Protein AF-0000000074859885 (afdb_homodimer)

Structure (mmCIF, N/CA/C/O backbone):
data_AF-0000000074859885-model_v1
#
loop_
_entity.id
_entity.type
_entity.pdbx_description
1 polymer 'Uncharacterized protein LOC101857428'
#
loop_
_atom_site.group_PDB
_atom_site.id
_atom_site.type_symbol
_atom_site.label_atom_id
_atom_site.label_alt_id
_atom_site.label_comp_id
_atom_site.label_asym_id
_atom_site.label_entity_id
_atom_site.label_seq_id
_atom_site.pdbx_PDB_ins_code
_atom_site.Cartn_x
_atom_site.Cartn_y
_atom_site.Cartn_z
_atom_site.occupancy
_atom_site.B_iso_or_equiv
_atom_site.auth_seq_id
_atom_site.auth_comp_id
_atom_site.auth_asym_id
_atom_site.auth_atom_id
_atom_site.pdbx_PDB_model_num
ATOM 1 N N . MET A 1 1 ? 42.969 -109.812 -16.359 1 20.34 1 MET A N 1
ATOM 2 C CA . MET A 1 1 ? 43.188 -108.938 -17.5 1 20.34 1 MET A CA 1
ATOM 3 C C . MET A 1 1 ? 41.906 -108.625 -18.219 1 20.34 1 MET A C 1
ATOM 5 O O . MET A 1 1 ? 41.844 -107.75 -19.078 1 20.34 1 MET A O 1
ATOM 9 N N . HIS A 1 2 ? 40.969 -109.438 -18.234 1 25.45 2 HIS A N 1
ATOM 10 C CA . HIS A 1 2 ? 40.062 -109.312 -19.359 1 25.45 2 HIS A CA 1
ATOM 11 C C . HIS A 1 2 ? 39.344 -107.938 -19.312 1 25.45 2 HIS A C 1
ATOM 13 O O . HIS A 1 2 ? 39 -107.438 -18.234 1 25.45 2 HIS A O 1
ATOM 19 N N . LYS A 1 3 ? 39.375 -107.25 -20.531 1 27.19 3 LYS A N 1
ATOM 20 C CA . LYS A 1 3 ? 39.219 -106.062 -21.344 1 27.19 3 LYS A CA 1
ATOM 21 C C . LYS A 1 3 ? 37.781 -105.688 -21.562 1 27.19 3 LYS A C 1
ATOM 23 O O . LYS A 1 3 ? 37.156 -106.125 -22.562 1 27.19 3 LYS A O 1
ATOM 28 N N . SER A 1 4 ? 36.875 -106 -20.719 1 27.2 4 SER A N 1
ATOM 29 C CA . SER A 1 4 ? 35.5 -105.625 -21.031 1 27.2 4 SER A CA 1
ATOM 30 C C . SER A 1 4 ? 35.344 -104.188 -21.391 1 27.2 4 SER A C 1
ATOM 32 O O . SER A 1 4 ? 35.719 -103.312 -20.609 1 27.2 4 SER A O 1
ATOM 34 N N . ARG A 1 5 ? 35.312 -103.875 -22.797 1 27.33 5 ARG A N 1
ATOM 35 C CA . ARG A 1 5 ? 35.281 -102.75 -23.688 1 27.33 5 ARG A CA 1
ATOM 36 C C . ARG A 1 5 ? 34 -101.938 -23.453 1 27.33 5 ARG A C 1
ATOM 38 O O . ARG A 1 5 ? 32.906 -102.375 -23.734 1 27.33 5 ARG A O 1
ATOM 45 N N . LEU A 1 6 ? 33.844 -101.312 -22.297 1 24.72 6 LEU A N 1
ATOM 46 C CA . LEU A 1 6 ? 32.812 -100.312 -21.984 1 24.72 6 LEU A CA 1
ATOM 47 C C . LEU A 1 6 ? 32.75 -99.25 -23.047 1 24.72 6 LEU A C 1
ATOM 49 O O . LEU A 1 6 ? 33.719 -98.5 -23.234 1 24.72 6 LEU A O 1
ATOM 53 N N . ILE A 1 7 ? 32.156 -99.562 -24.281 1 24.2 7 ILE A N 1
ATOM 54 C CA . ILE A 1 7 ? 32 -98.688 -25.438 1 24.2 7 ILE A CA 1
ATOM 55 C C . ILE A 1 7 ? 31.203 -97.438 -25.031 1 24.2 7 ILE A C 1
ATOM 57 O O . ILE A 1 7 ? 30.062 -97.562 -24.609 1 24.2 7 ILE A O 1
ATOM 61 N N . CYS A 1 8 ? 31.844 -96.5 -24.406 1 22.31 8 CYS A N 1
ATOM 62 C CA . CYS A 1 8 ? 31.453 -95.125 -24.094 1 22.31 8 CYS A CA 1
ATOM 63 C C . CYS A 1 8 ? 30.891 -94.375 -25.312 1 22.31 8 CYS A C 1
ATOM 65 O O . CYS A 1 8 ? 31.625 -94 -26.234 1 22.31 8 CYS A O 1
ATOM 67 N N . LEU A 1 9 ? 29.797 -94.938 -25.875 1 23.25 9 LEU A N 1
ATOM 68 C CA . LEU A 1 9 ? 29.188 -94.25 -27.016 1 23.25 9 LEU A CA 1
ATOM 69 C C . LEU A 1 9 ? 28.969 -92.75 -26.688 1 23.25 9 LEU A C 1
ATOM 71 O O . LEU A 1 9 ? 28.203 -92.438 -25.797 1 23.25 9 LEU A O 1
ATOM 75 N N . LEU A 1 10 ? 30.047 -92 -26.75 1 23.11 10 LEU A N 1
ATOM 76 C CA . LEU A 1 10 ? 30.094 -90.5 -26.812 1 23.11 10 LEU A CA 1
ATOM 77 C C . LEU A 1 10 ? 29.109 -90 -27.844 1 23.11 10 LEU A C 1
ATOM 79 O O . LEU A 1 10 ? 29.297 -90.188 -29.047 1 23.11 10 LEU A O 1
ATOM 83 N N . VAL A 1 11 ? 27.812 -90.062 -27.625 1 24.11 11 VAL A N 1
ATOM 84 C CA . VAL A 1 11 ? 26.844 -89.438 -28.453 1 24.11 11 VAL A CA 1
ATOM 85 C C . VAL A 1 11 ? 27.203 -87.938 -28.594 1 24.11 11 VAL A C 1
ATOM 87 O O . VAL A 1 11 ? 27.234 -87.188 -27.609 1 24.11 11 VAL A O 1
ATOM 90 N N . VAL A 1 12 ? 28.203 -87.625 -29.422 1 24.06 12 VAL A N 1
ATOM 91 C CA . VAL A 1 12 ? 28.562 -86.312 -29.906 1 24.06 12 VAL A CA 1
ATOM 92 C C . VAL A 1 12 ? 27.312 -85.562 -30.359 1 24.06 12 VAL A C 1
ATOM 94 O O . VAL A 1 12 ? 26.609 -86 -31.281 1 24.06 12 VAL A O 1
ATOM 97 N N . CYS A 1 13 ? 26.547 -85 -29.453 1 24.84 13 CYS A N 1
ATOM 98 C CA . CYS A 1 13 ? 25.547 -84 -29.734 1 24.84 13 CYS A CA 1
ATOM 99 C C . CYS A 1 13 ? 26.062 -83 -30.75 1 24.84 13 CYS A C 1
ATOM 101 O O . CYS A 1 13 ? 27.016 -82.25 -30.453 1 24.84 13 CYS A O 1
ATOM 103 N N . LEU A 1 14 ? 26.234 -83.438 -32.031 1 25.7 14 LEU A N 1
ATOM 104 C CA . LEU A 1 14 ? 26.484 -82.5 -33.125 1 25.7 14 LEU A CA 1
ATOM 105 C C . LEU A 1 14 ? 25.594 -81.25 -33.031 1 25.7 14 LEU A C 1
ATOM 107 O O . LEU A 1 14 ? 24.375 -81.375 -33.156 1 25.7 14 LEU A O 1
ATOM 111 N N . ALA A 1 15 ? 25.875 -80.375 -32.156 1 29.42 15 ALA A N 1
ATOM 112 C CA . ALA A 1 15 ? 25.406 -79 -32.281 1 29.42 15 ALA A CA 1
ATOM 113 C C . ALA A 1 15 ? 25.547 -78.5 -33.719 1 29.42 15 ALA A C 1
ATOM 115 O O . ALA A 1 15 ? 26.656 -78.375 -34.219 1 29.42 15 ALA A O 1
ATOM 116 N N . ARG A 1 16 ? 24.75 -79.125 -34.656 1 29.98 16 ARG A N 1
ATOM 117 C CA . ARG A 1 16 ? 24.625 -78.562 -36 1 29.98 16 ARG A CA 1
ATOM 118 C C . ARG A 1 16 ? 24.531 -77.062 -35.969 1 29.98 16 ARG A C 1
ATOM 120 O O . ARG A 1 16 ? 23.609 -76.5 -35.344 1 29.98 16 ARG A O 1
ATOM 127 N N . SER A 1 17 ? 25.641 -76.438 -35.812 1 31.78 17 SER A N 1
ATOM 128 C CA . SER A 1 17 ? 25.734 -75.062 -36.281 1 31.78 17 SER A CA 1
ATOM 129 C C . SER A 1 17 ? 25.047 -74.938 -37.625 1 31.78 17 SER A C 1
ATOM 131 O O . SER A 1 17 ? 25.547 -75.375 -38.656 1 31.78 17 SER A O 1
ATOM 133 N N . VAL A 1 18 ? 23.828 -75.25 -37.844 1 31.33 18 VAL A N 1
ATOM 134 C CA . VAL A 1 18 ? 23.125 -74.875 -39.094 1 31.33 18 VAL A CA 1
ATOM 135 C C . VAL A 1 18 ? 23.484 -73.5 -39.531 1 31.33 18 VAL A C 1
ATOM 137 O O . VAL A 1 18 ? 23.016 -72.5 -38.938 1 31.33 18 VAL A O 1
ATOM 140 N N . ASN A 1 19 ? 24.75 -73.125 -39.719 1 35.88 19 ASN A N 1
ATOM 141 C CA . ASN A 1 19 ? 25 -72 -40.625 1 35.88 19 ASN A CA 1
ATOM 142 C C . ASN A 1 19 ? 24.203 -72.125 -41.906 1 35.88 19 ASN A C 1
ATOM 144 O O . ASN A 1 19 ? 24.656 -72.75 -42.875 1 35.88 19 ASN A O 1
ATOM 148 N N . GLY A 1 20 ? 23.016 -72.625 -42 1 39.41 20 GLY A N 1
ATOM 149 C CA . GLY A 1 20 ? 22.281 -72.688 -43.25 1 39.41 20 GLY A CA 1
ATOM 150 C C . GLY A 1 20 ? 22.406 -71.438 -44.094 1 39.41 20 GLY A C 1
ATOM 151 O O . GLY A 1 20 ? 22.469 -70.312 -43.562 1 39.41 20 GLY A O 1
ATOM 152 N N . ASP A 1 21 ? 23.016 -71.5 -45.281 1 48.06 21 ASP A N 1
ATOM 153 C CA . ASP A 1 21 ? 23.281 -70.562 -46.344 1 48.06 21 ASP A CA 1
ATOM 154 C C . ASP A 1 21 ? 22.047 -69.688 -46.625 1 48.06 21 ASP A C 1
ATOM 156 O O . ASP A 1 21 ? 21 -70.188 -47.031 1 48.06 21 ASP A O 1
ATOM 160 N N . PHE A 1 22 ? 21.828 -68.625 -45.875 1 62.81 22 PHE A N 1
ATOM 161 C CA . PHE A 1 22 ? 20.812 -67.625 -46.281 1 62.81 22 PHE A CA 1
ATOM 162 C C . PHE A 1 22 ? 20.953 -67.25 -47.75 1 62.81 22 PHE A C 1
ATOM 164 O O . PHE A 1 22 ? 22.031 -66.875 -48.188 1 62.81 22 PHE A O 1
ATOM 171 N N . THR A 1 23 ? 20.266 -67.938 -48.656 1 64.19 23 THR A N 1
ATOM 172 C CA . THR A 1 23 ? 20.203 -67.5 -50.031 1 64.19 23 THR A CA 1
ATOM 173 C C . THR A 1 23 ? 18.938 -66.688 -50.281 1 64.19 23 THR A C 1
ATOM 175 O O . THR A 1 23 ? 17.859 -67 -49.781 1 64.19 23 THR A O 1
ATOM 178 N N . CYS A 1 24 ? 19.062 -65.438 -50.438 1 68.12 24 CYS A N 1
ATOM 179 C CA . CYS A 1 24 ? 17.953 -64.562 -50.875 1 68.12 24 CYS A CA 1
ATOM 180 C C . CYS A 1 24 ? 17.938 -64.438 -52.375 1 68.12 24 CYS A C 1
ATOM 182 O O . CYS A 1 24 ? 18.844 -63.875 -52.969 1 68.12 24 CYS A O 1
ATOM 184 N N . ASP A 1 25 ? 17.484 -65.438 -53.156 1 56.5 25 ASP A N 1
ATOM 185 C CA . ASP A 1 25 ? 17.406 -65.312 -54.594 1 56.5 25 ASP A CA 1
ATOM 186 C C . ASP A 1 25 ? 16.297 -64.375 -55.031 1 56.5 25 ASP A C 1
ATOM 188 O O . ASP A 1 25 ? 15.305 -64.188 -54.312 1 56.5 25 ASP A O 1
ATOM 192 N N . ASN A 1 26 ? 16.594 -63.375 -55.938 1 51.69 26 ASN A N 1
ATOM 193 C CA . ASN A 1 26 ? 15.672 -62.406 -56.5 1 51.69 26 ASN A CA 1
ATOM 194 C C . ASN A 1 26 ? 14.258 -63 -56.625 1 51.69 26 ASN A C 1
ATOM 196 O O . ASN A 1 26 ? 14.062 -64 -57.281 1 51.69 26 ASN A O 1
ATOM 200 N N . PRO A 1 27 ? 13.492 -62.656 -55.688 1 51.19 27 PRO A N 1
ATOM 201 C CA . PRO A 1 27 ? 12.109 -63.156 -55.719 1 51.19 27 PRO A CA 1
ATOM 202 C C . PRO A 1 27 ? 11.508 -63.188 -57.094 1 51.19 27 PRO A C 1
ATOM 204 O O . PRO A 1 27 ? 11.953 -62.469 -58 1 51.19 27 PRO A O 1
ATOM 207 N N . ARG A 1 28 ? 10.562 -64.125 -57.438 1 55.44 28 ARG A N 1
ATOM 208 C CA . ARG A 1 28 ? 9.688 -64.25 -58.594 1 55.44 28 ARG A CA 1
ATOM 209 C C . ARG A 1 28 ? 8.992 -62.969 -58.938 1 55.44 28 ARG A C 1
ATOM 211 O O . ARG A 1 28 ? 8.766 -62.125 -58.031 1 55.44 28 ARG A O 1
ATOM 218 N N . THR A 1 29 ? 9.078 -62.531 -60.125 1 56.91 29 THR A N 1
ATOM 219 C CA . THR A 1 29 ? 8.297 -61.438 -60.719 1 56.91 29 THR A CA 1
ATOM 220 C C . THR A 1 29 ? 6.879 -61.438 -60.188 1 56.91 29 THR A C 1
ATOM 222 O O . THR A 1 29 ? 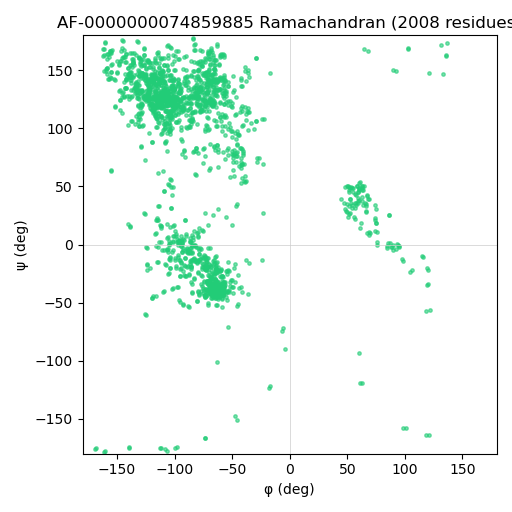6.215 -62.469 -60.125 1 56.91 29 THR A O 1
ATOM 225 N N . PRO A 1 30 ? 6.488 -60.312 -59.469 1 61.84 30 PRO A N 1
ATOM 226 C CA . PRO A 1 30 ? 5.094 -60.188 -59.031 1 61.84 30 PRO A CA 1
ATOM 227 C C . PRO A 1 30 ? 4.105 -60.719 -60.062 1 61.84 30 PRO A C 1
ATOM 229 O O . PRO A 1 30 ? 4.281 -60.5 -61.25 1 61.84 30 PRO A O 1
ATOM 232 N N . LYS A 1 31 ? 3.365 -61.844 -59.812 1 65.19 31 LYS A N 1
ATOM 233 C CA . LYS A 1 31 ? 2.322 -62.312 -60.719 1 65.19 31 LYS A CA 1
ATOM 234 C C . LYS A 1 31 ? 1.271 -61.219 -60.938 1 65.19 31 LYS A C 1
ATOM 236 O O . LYS A 1 31 ? 0.992 -60.438 -60.031 1 65.19 31 LYS A O 1
ATOM 241 N N . ALA A 1 32 ? 0.759 -61.062 -62.125 1 67.12 32 ALA A N 1
ATOM 242 C CA . ALA A 1 32 ? -0.289 -60.125 -62.5 1 67.12 32 ALA A CA 1
ATOM 243 C C . ALA A 1 32 ? -1.536 -60.312 -61.656 1 67.12 32 ALA A C 1
ATOM 245 O O . ALA A 1 32 ? -2.043 -61.438 -61.5 1 67.12 32 ALA A O 1
ATOM 246 N N . GLY A 1 33 ? -2.027 -59.344 -60.656 1 74.06 33 GLY A N 1
ATOM 247 C CA . GLY A 1 33 ? -3.221 -59.344 -59.812 1 74.06 33 GLY A CA 1
ATOM 248 C C . GLY A 1 33 ? -2.912 -59.438 -58.344 1 74.06 33 GLY A C 1
ATOM 249 O O . GLY A 1 33 ? -3.803 -59.25 -57.5 1 74.06 33 GLY A O 1
ATOM 250 N N . ASP A 1 34 ? -1.639 -59.719 -57.938 1 79.69 34 ASP A N 1
ATOM 251 C CA . ASP A 1 34 ? -1.276 -59.781 -56.531 1 79.69 34 ASP A CA 1
ATOM 252 C C . ASP A 1 34 ? -1.251 -58.406 -55.906 1 79.69 34 ASP A C 1
ATOM 254 O O . ASP A 1 34 ? -0.846 -57.438 -56.531 1 79.69 34 ASP A O 1
ATOM 258 N N . PRO A 1 35 ? -1.757 -58.312 -54.656 1 83.38 35 PRO A N 1
ATOM 259 C CA . PRO A 1 35 ? -1.749 -57 -54 1 83.38 35 PRO A CA 1
ATOM 260 C C . PRO A 1 35 ? -0.339 -56.531 -53.688 1 83.38 35 PRO A C 1
ATOM 262 O O . PRO A 1 35 ? 0.563 -57.312 -53.438 1 83.38 35 PRO A O 1
ATOM 265 N N . HIS A 1 36 ? -0.1 -55.219 -53.812 1 82.38 36 HIS A N 1
ATOM 266 C CA . HIS A 1 36 ? 1.165 -54.594 -53.469 1 82.38 36 HIS A CA 1
ATOM 267 C C . HIS A 1 36 ? 1.209 -54.25 -51.969 1 82.38 36 HIS A C 1
ATOM 269 O O . HIS A 1 36 ? 0.168 -54.188 -51.312 1 82.38 36 HIS A O 1
ATOM 275 N N . LEU A 1 37 ? 2.438 -54.125 -51.5 1 83.62 37 LEU A N 1
ATOM 276 C CA . LEU A 1 37 ? 2.635 -53.656 -50.156 1 83.62 37 LEU A CA 1
ATOM 277 C C . LEU A 1 37 ? 1.84 -52.375 -49.875 1 83.62 37 LEU A C 1
ATOM 279 O O . LEU A 1 37 ? 1.928 -51.438 -50.656 1 83.62 37 LEU A O 1
ATOM 283 N N . PRO A 1 38 ? 0.968 -52.531 -48.938 1 77.69 38 PRO A N 1
ATOM 284 C CA . PRO A 1 38 ? 0.117 -51.375 -48.688 1 77.69 38 PRO A CA 1
ATOM 285 C C . PRO A 1 38 ? 0.918 -50.125 -48.344 1 77.69 38 PRO A C 1
ATOM 287 O O . PRO A 1 38 ? 1.992 -50.219 -47.75 1 77.69 38 PRO A O 1
ATOM 290 N N . ALA A 1 39 ? 0.49 -49.062 -48.906 1 64.94 39 ALA A N 1
ATOM 291 C CA . ALA A 1 39 ? 1.001 -47.781 -48.438 1 64.94 39 ALA A CA 1
ATOM 292 C C . ALA A 1 39 ? 0.383 -47.375 -47.094 1 64.94 39 ALA A C 1
ATOM 294 O O . ALA A 1 39 ? -0.827 -47.531 -46.906 1 64.94 39 ALA A O 1
ATOM 295 N N . VAL A 1 40 ? 0.831 -48.156 -46.125 1 55.41 40 VAL A N 1
ATOM 296 C CA . VAL A 1 40 ? 0.167 -48.031 -44.812 1 55.41 40 VAL A CA 1
ATOM 297 C C . VAL A 1 40 ? -0.821 -46.875 -44.844 1 55.41 40 VAL A C 1
ATOM 299 O O . VAL A 1 40 ? -1.944 -46.969 -44.344 1 55.41 40 VAL A O 1
ATOM 302 N N . LEU A 1 41 ? -0.529 -45.406 -44.812 1 55.94 41 LEU A N 1
ATOM 303 C CA . LEU A 1 41 ? -1.479 -44.344 -44.469 1 55.94 41 LEU A CA 1
ATOM 304 C C . LEU A 1 41 ? -1.538 -43.281 -45.594 1 55.94 41 LEU A C 1
ATOM 306 O O . LEU A 1 41 ? -0.682 -42.406 -45.656 1 55.94 41 LEU A O 1
ATOM 310 N N . GLU A 1 42 ? -2.066 -43.562 -46.594 1 51.88 42 GLU A N 1
ATOM 311 C CA . GLU A 1 42 ? -2.127 -42.625 -47.719 1 51.88 42 GLU A CA 1
ATOM 312 C C . GLU A 1 42 ? -2.5 -41.219 -47.219 1 51.88 42 GLU A C 1
ATOM 314 O O . GLU A 1 42 ? -1.986 -40.219 -47.719 1 51.88 42 GLU A O 1
ATOM 319 N N . GLU A 1 43 ? -3.391 -41.094 -46.219 1 56.97 43 GLU A N 1
ATOM 320 C CA . GLU A 1 43 ? -3.926 -39.781 -45.938 1 56.97 43 GLU A CA 1
ATOM 321 C C . GLU A 1 43 ? -3.084 -39.031 -44.906 1 56.97 43 GLU A C 1
ATOM 323 O O . GLU A 1 43 ? -3.039 -37.812 -44.906 1 56.97 43 GLU A O 1
ATOM 328 N N . ASN A 1 44 ? -2.381 -39.812 -44 1 69.88 44 ASN A N 1
ATOM 329 C CA . ASN A 1 44 ? -1.559 -39.188 -43 1 69.88 44 ASN A CA 1
ATOM 330 C C . ASN A 1 44 ? -0.146 -39.75 -42.969 1 69.88 44 ASN A C 1
ATOM 332 O O . ASN A 1 44 ? 0.033 -40.969 -42.875 1 69.88 44 ASN A O 1
ATOM 336 N N . ASP A 1 45 ? 0.829 -39.156 -43.469 1 84.5 45 ASP A N 1
ATOM 337 C CA . ASP A 1 45 ? 2.215 -39.594 -43.594 1 84.5 45 ASP A CA 1
ATOM 338 C C . ASP A 1 45 ? 2.896 -39.594 -42.219 1 84.5 45 ASP A C 1
ATOM 340 O O . ASP A 1 45 ? 4.125 -39.562 -42.125 1 84.5 45 ASP A O 1
ATOM 344 N N . SER A 1 46 ? 2.059 -39.562 -41.094 1 90.69 46 SER A N 1
ATOM 345 C CA . SER A 1 46 ? 2.572 -39.625 -39.75 1 90.69 46 SER A CA 1
ATOM 346 C C . SER A 1 46 ? 2.088 -40.875 -39.031 1 90.69 46 SER A C 1
ATOM 348 O O . SER A 1 46 ? 1.11 -41.5 -39.438 1 90.69 46 SER A O 1
ATOM 350 N N . TYR A 1 47 ? 2.781 -41.344 -38 1 90.94 47 TYR A N 1
ATOM 351 C CA . TYR A 1 47 ? 2.307 -42.469 -37.188 1 90.94 47 TYR A CA 1
ATOM 352 C C . TYR A 1 47 ? 3.043 -42.531 -35.844 1 90.94 47 TYR A C 1
ATOM 354 O O . TYR A 1 47 ? 4.051 -41.844 -35.656 1 90.94 47 TYR A O 1
ATOM 362 N N . GLN A 1 48 ? 2.6 -43.281 -34.969 1 93.38 48 GLN A N 1
ATOM 363 C CA . GLN A 1 48 ? 3.252 -43.656 -33.719 1 93.38 48 GLN A CA 1
ATOM 364 C C . GLN A 1 48 ? 3.027 -45.156 -33.438 1 93.38 48 GLN A C 1
ATOM 366 O O . GLN A 1 48 ? 1.992 -45.719 -33.781 1 93.38 48 GLN A O 1
ATOM 371 N N . ALA A 1 49 ? 4.027 -45.781 -32.875 1 93.38 49 ALA A N 1
ATOM 372 C CA . ALA A 1 49 ? 3.93 -47.219 -32.562 1 93.38 49 ALA A CA 1
ATOM 373 C C . ALA A 1 49 ? 4.949 -47.594 -31.5 1 93.38 49 ALA A C 1
ATOM 375 O O . ALA A 1 49 ? 5.965 -46.938 -31.312 1 93.38 49 ALA A O 1
ATOM 376 N N . HIS A 1 50 ? 4.535 -48.562 -30.828 1 94.88 50 HIS A N 1
ATOM 377 C CA . HIS A 1 50 ? 5.508 -49.281 -30 1 94.88 50 HIS A CA 1
ATOM 378 C C . HIS A 1 50 ? 6.098 -50.469 -30.75 1 94.88 50 HIS A C 1
ATOM 380 O O . HIS A 1 50 ? 5.355 -51.312 -31.266 1 94.88 50 HIS A O 1
ATOM 386 N N . VAL A 1 51 ? 7.426 -50.562 -30.828 1 95.12 51 VAL A N 1
ATOM 387 C CA . VAL A 1 51 ? 8.078 -51.625 -31.594 1 95.12 51 VAL A CA 1
ATOM 388 C C . VAL A 1 51 ? 8.914 -52.5 -30.656 1 95.12 51 VAL A C 1
ATOM 390 O O . VAL A 1 51 ? 9.82 -52 -29.984 1 95.12 51 VAL A O 1
ATOM 393 N N . GLU A 1 52 ? 8.523 -53.719 -30.609 1 95.31 52 GLU A N 1
ATOM 394 C CA . GLU A 1 52 ? 9.383 -54.688 -29.938 1 95.31 52 GLU A CA 1
ATOM 395 C C . GLU A 1 52 ? 10.391 -55.281 -30.922 1 95.31 52 GLU A C 1
ATOM 397 O O . GLU A 1 52 ? 10.016 -55.844 -31.953 1 95.31 52 GLU A O 1
ATOM 402 N N . VAL A 1 53 ? 11.633 -55.125 -30.609 1 93.38 53 VAL A N 1
ATOM 403 C CA . VAL A 1 53 ? 12.703 -55.625 -31.469 1 93.38 53 VAL A CA 1
ATOM 404 C C . VAL A 1 53 ? 13.359 -56.844 -30.812 1 93.38 53 VAL A C 1
ATOM 406 O O . VAL A 1 53 ? 13.945 -56.75 -29.734 1 93.38 53 VAL A O 1
ATOM 409 N N . ASN A 1 54 ? 13.195 -57.938 -31.453 1 93.88 54 ASN A N 1
ATOM 410 C CA . ASN A 1 54 ? 13.852 -59.156 -30.984 1 93.88 54 ASN A CA 1
ATOM 411 C C . ASN A 1 54 ? 15.016 -59.562 -31.891 1 93.88 54 ASN A C 1
ATOM 413 O O . ASN A 1 54 ? 14.812 -59.906 -33.062 1 93.88 54 ASN A O 1
ATOM 417 N N . LEU A 1 55 ? 16.156 -59.5 -31.328 1 90.75 55 LEU A N 1
ATOM 418 C CA . LEU A 1 55 ? 17.391 -59.906 -32 1 90.75 55 LEU A CA 1
ATOM 419 C C . LEU A 1 55 ? 17.75 -61.344 -31.688 1 90.75 55 LEU A C 1
ATOM 421 O O . LEU A 1 55 ? 18.531 -61.594 -30.766 1 90.75 55 LEU A O 1
ATOM 425 N N . MET A 1 56 ? 17.281 -62.219 -32.5 1 89.12 56 MET A N 1
ATOM 426 C CA . MET A 1 56 ? 17.375 -63.625 -32.219 1 89.12 56 MET A CA 1
ATOM 427 C C . MET A 1 56 ? 18.844 -64.062 -32.156 1 89.12 56 MET A C 1
ATOM 429 O O . MET A 1 56 ? 19.203 -64.938 -31.344 1 89.12 56 MET A O 1
ATOM 433 N N . ASP A 1 57 ? 19.656 -63.406 -33 1 84.56 57 ASP A N 1
ATOM 434 C CA . ASP A 1 57 ? 21.062 -63.781 -33.031 1 84.56 57 ASP A CA 1
ATOM 435 C C . ASP A 1 57 ? 21.797 -63.312 -31.781 1 84.56 57 ASP A C 1
ATOM 437 O O . ASP A 1 57 ? 22.891 -63.781 -31.484 1 84.56 57 ASP A O 1
ATOM 441 N N . GLN A 1 58 ? 21.25 -62.469 -31.047 1 86.62 58 GLN A N 1
ATOM 442 C CA . GLN A 1 58 ? 21.891 -61.906 -29.844 1 86.62 58 GLN A CA 1
ATOM 443 C C . GLN A 1 58 ? 21.125 -62.281 -28.594 1 86.62 58 GLN A C 1
ATOM 445 O O . GLN A 1 58 ? 21.516 -61.938 -27.484 1 86.62 58 GLN A O 1
ATOM 450 N N . ASN A 1 59 ? 20.031 -63 -28.688 1 88.19 59 ASN A N 1
ATOM 451 C CA . ASN A 1 59 ? 19.172 -63.375 -27.562 1 88.19 59 ASN A CA 1
ATOM 452 C C . ASN A 1 59 ? 18.797 -62.156 -26.719 1 88.19 59 ASN A C 1
ATOM 454 O O . ASN A 1 59 ? 18.984 -62.156 -25.5 1 88.19 59 ASN A O 1
ATOM 458 N N . ARG A 1 60 ? 18.328 -61.188 -27.516 1 89.56 60 ARG A N 1
ATOM 459 C CA . ARG A 1 60 ? 18.031 -59.938 -26.844 1 89.56 60 ARG A CA 1
ATOM 460 C C . ARG A 1 60 ? 16.766 -59.281 -27.422 1 89.56 60 ARG A C 1
ATOM 462 O O . ARG A 1 60 ? 16.5 -59.375 -28.609 1 89.56 60 ARG A O 1
ATOM 469 N N . THR A 1 61 ? 16.031 -58.688 -26.453 1 91.06 61 THR A N 1
ATOM 470 C CA . THR A 1 61 ? 14.852 -57.906 -26.828 1 91.06 61 THR A CA 1
ATOM 471 C C . THR A 1 61 ? 15.055 -56.438 -26.484 1 91.06 61 THR A C 1
ATOM 473 O O . THR A 1 61 ? 15.555 -56.094 -25.406 1 91.06 61 THR A O 1
ATOM 476 N N . MET A 1 62 ? 14.742 -55.531 -27.438 1 91.56 62 MET A N 1
ATOM 477 C CA . MET A 1 62 ? 14.703 -54.094 -27.234 1 91.56 62 MET A CA 1
ATOM 478 C C . MET A 1 62 ? 13.305 -53.531 -27.5 1 91.56 62 MET A C 1
ATOM 480 O O . MET A 1 62 ? 12.594 -54.031 -28.375 1 91.56 62 MET A O 1
ATOM 484 N N . GLU A 1 63 ? 12.945 -52.625 -26.703 1 94.25 63 GLU A N 1
ATOM 485 C CA . GLU A 1 63 ? 11.672 -51.938 -26.906 1 94.25 63 GLU A CA 1
ATOM 486 C C . GLU A 1 63 ? 11.891 -50.5 -27.391 1 94.25 63 GLU A C 1
ATOM 488 O O . GLU A 1 63 ? 12.789 -49.812 -26.906 1 94.25 63 GLU A O 1
ATOM 493 N N . ILE A 1 64 ? 11.094 -50.062 -28.375 1 94.62 64 ILE A N 1
ATOM 494 C CA . ILE A 1 64 ? 11.25 -48.719 -28.953 1 94.62 64 ILE A CA 1
ATOM 495 C C . ILE A 1 64 ? 9.875 -48.094 -29.141 1 94.62 64 ILE A C 1
ATOM 497 O O . ILE A 1 64 ? 8.969 -48.688 -29.703 1 94.62 64 ILE A O 1
ATOM 501 N N . ASP A 1 65 ? 9.711 -46.875 -28.609 1 94.88 65 ASP A N 1
ATOM 502 C CA . ASP A 1 65 ? 8.602 -46.031 -29.047 1 94.88 65 ASP A CA 1
ATOM 503 C C . ASP A 1 65 ? 8.992 -45.156 -30.234 1 94.88 65 ASP A C 1
ATOM 505 O O . ASP A 1 65 ? 9.969 -44.406 -30.156 1 94.88 65 ASP A O 1
ATOM 509 N N . GLU A 1 66 ? 8.281 -45.281 -31.266 1 94.88 66 GLU A N 1
ATOM 510 C CA . GLU A 1 66 ? 8.617 -44.594 -32.5 1 94.88 66 GLU A CA 1
ATOM 511 C C . GLU A 1 66 ? 7.516 -43.625 -32.906 1 94.88 66 GLU A C 1
ATOM 513 O O . GLU A 1 66 ? 6.336 -43.969 -32.938 1 94.88 66 GLU A O 1
ATOM 518 N N . TYR A 1 67 ? 7.953 -42.344 -33.156 1 95.44 67 TYR A N 1
ATOM 519 C CA . TYR A 1 67 ? 7.047 -41.312 -33.594 1 95.44 67 TYR A CA 1
ATOM 520 C C . TYR A 1 67 ? 7.543 -40.656 -34.875 1 95.44 67 TYR A C 1
ATOM 522 O O . TYR A 1 67 ? 8.711 -40.281 -35 1 95.44 67 TYR A O 1
ATOM 530 N N . LEU A 1 68 ? 6.766 -40.625 -35.875 1 93.5 68 LEU A N 1
ATOM 531 C CA . LEU A 1 68 ? 7.035 -39.938 -37.125 1 93.5 68 LEU A CA 1
ATOM 532 C C . LEU A 1 68 ? 5.98 -38.844 -37.406 1 93.5 68 LEU A C 1
ATOM 534 O O . LEU A 1 68 ? 4.797 -39.156 -37.531 1 93.5 68 LEU A O 1
ATOM 538 N N . ASP A 1 69 ? 6.398 -37.656 -37.375 1 93.31 69 ASP A N 1
ATOM 539 C CA . ASP A 1 69 ? 5.539 -36.5 -37.656 1 93.31 69 ASP A CA 1
ATOM 540 C C . ASP A 1 69 ? 5.918 -35.875 -39 1 93.31 69 ASP A C 1
ATOM 542 O O . ASP A 1 69 ? 6.848 -35.062 -39.062 1 93.31 69 ASP A O 1
ATOM 546 N N . TYR A 1 70 ? 5.203 -36.188 -39.938 1 91.06 70 TYR A N 1
ATOM 547 C CA . TYR A 1 70 ? 5.52 -35.719 -41.312 1 91.06 70 TYR A CA 1
ATOM 548 C C . TYR A 1 70 ? 5.219 -34.25 -41.469 1 91.06 70 TYR A C 1
ATOM 550 O O . TYR A 1 70 ? 5.98 -33.5 -42.094 1 91.06 70 TYR 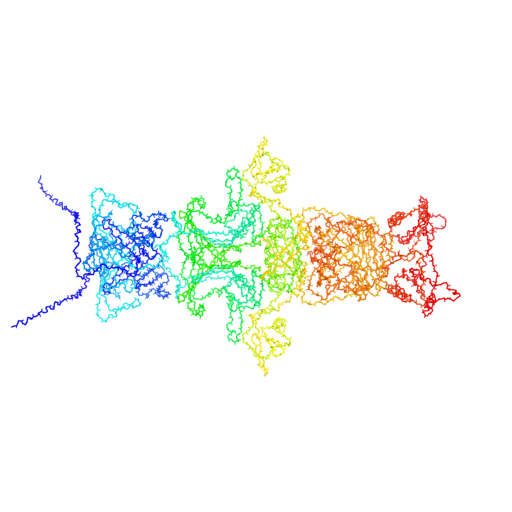A O 1
ATOM 558 N N . ASP A 1 71 ? 4.184 -33.781 -40.906 1 88.31 71 ASP A N 1
ATOM 559 C CA . ASP A 1 71 ? 3.719 -32.406 -41.094 1 88.31 71 ASP A CA 1
ATOM 560 C C . ASP A 1 71 ? 4.66 -31.406 -40.438 1 88.31 71 ASP A C 1
ATOM 562 O O . ASP A 1 71 ? 4.984 -30.359 -41 1 88.31 71 ASP A O 1
ATOM 566 N N . ASP A 1 72 ? 5.137 -31.766 -39.25 1 89.69 72 ASP A N 1
ATOM 567 C CA . ASP A 1 72 ? 6.023 -30.859 -38.562 1 89.69 72 ASP A CA 1
ATOM 568 C C . ASP A 1 72 ? 7.488 -31.219 -38.781 1 89.69 72 ASP A C 1
ATOM 570 O O . ASP A 1 72 ? 8.383 -30.641 -38.156 1 89.69 72 ASP A O 1
ATOM 574 N N . ASN A 1 73 ? 7.754 -32.219 -39.562 1 91.5 73 ASN A N 1
ATOM 575 C CA . ASN A 1 73 ? 9.078 -32.562 -40.062 1 91.5 73 ASN A CA 1
ATOM 576 C C . ASN A 1 73 ? 10.016 -32.969 -38.906 1 91.5 73 ASN A C 1
ATOM 578 O O . ASN A 1 73 ? 11.109 -32.406 -38.781 1 91.5 73 ASN A O 1
ATOM 582 N N . GLN A 1 74 ? 9.5 -33.875 -38.094 1 93.19 74 GLN A N 1
ATOM 583 C CA . GLN A 1 74 ? 10.289 -34.344 -36.969 1 93.19 74 GLN A CA 1
ATOM 584 C C . GLN A 1 74 ? 10.023 -35.812 -36.656 1 93.19 74 GLN A C 1
ATOM 586 O O . GLN A 1 74 ? 9.039 -36.375 -37.156 1 93.19 74 GLN A O 1
ATOM 591 N N . GLY A 1 75 ? 10.938 -36.438 -35.938 1 94 75 GLY A N 1
ATOM 592 C CA . GLY A 1 75 ? 10.844 -37.844 -35.531 1 94 75 GLY A CA 1
ATOM 593 C C . GLY A 1 75 ? 11.383 -38.062 -34.125 1 94 75 GLY A C 1
ATOM 594 O O . GLY A 1 75 ? 12.141 -37.25 -33.594 1 94 75 GLY A O 1
ATOM 595 N N . LEU A 1 76 ? 10.953 -39.094 -33.5 1 95.88 76 LEU A N 1
ATOM 596 C CA . LEU A 1 76 ? 11.391 -39.438 -32.156 1 95.88 76 LEU A CA 1
ATOM 597 C C . LEU A 1 76 ? 11.516 -40.938 -32 1 95.88 76 LEU A C 1
ATOM 599 O O . LEU A 1 76 ? 10.656 -41.688 -32.438 1 95.88 76 LEU A O 1
ATOM 603 N N . LEU A 1 77 ? 12.586 -41.344 -31.406 1 94.81 77 LEU A N 1
ATOM 604 C CA . LEU A 1 77 ? 12.797 -42.719 -30.953 1 94.81 77 LEU A CA 1
ATOM 605 C C . LEU A 1 77 ? 13.102 -42.75 -29.469 1 94.81 77 LEU A C 1
ATOM 607 O O . LEU A 1 77 ? 14 -42.062 -28.984 1 94.81 77 LEU A O 1
ATOM 611 N N . VAL A 1 78 ? 12.352 -43.5 -28.797 1 94.88 78 VAL A N 1
ATOM 612 C CA . VAL A 1 78 ? 12.641 -43.719 -27.375 1 94.88 78 VAL A CA 1
ATOM 613 C C . VAL A 1 78 ? 13.039 -45.188 -27.172 1 94.88 78 VAL A C 1
ATOM 615 O O . VAL A 1 78 ? 12.242 -46.094 -27.406 1 94.88 78 VAL A O 1
ATOM 618 N N . PHE A 1 79 ? 14.203 -45.406 -26.641 1 92.75 79 PHE A N 1
ATOM 619 C CA . PHE A 1 79 ? 14.742 -46.75 -26.422 1 92.75 79 PHE A CA 1
ATOM 620 C C . PHE A 1 79 ? 14.594 -47.156 -24.969 1 92.75 79 PHE A C 1
ATOM 622 O O . PHE A 1 79 ? 14.805 -46.375 -24.062 1 92.75 79 PHE A O 1
ATOM 629 N N . TYR A 1 80 ? 14.125 -48.344 -24.844 1 90.25 80 TYR A N 1
ATOM 630 C CA . TYR A 1 80 ? 14.125 -48.969 -23.516 1 90.25 80 TYR A CA 1
ATOM 631 C C . TYR A 1 80 ? 15.055 -50.156 -23.484 1 90.25 80 TYR A C 1
ATOM 633 O O . TYR A 1 80 ? 14.812 -51.156 -24.172 1 90.25 80 TYR A O 1
ATOM 641 N N . GLU A 1 81 ? 16.109 -50 -22.719 1 82.69 81 GLU A N 1
ATOM 642 C CA . GLU A 1 81 ? 17.094 -51.094 -22.609 1 82.69 81 GLU A CA 1
ATOM 643 C C . GLU A 1 81 ? 17.672 -51.188 -21.203 1 82.69 81 GLU A C 1
ATOM 645 O O . GLU A 1 81 ? 18.125 -50.188 -20.641 1 82.69 81 GLU A O 1
ATOM 650 N N . ASN A 1 82 ? 17.609 -52.344 -20.625 1 79.31 82 ASN A N 1
ATOM 651 C CA . ASN A 1 82 ? 18.234 -52.625 -19.328 1 79.31 82 ASN A CA 1
ATOM 652 C C . ASN A 1 82 ? 17.719 -51.688 -18.25 1 79.31 82 ASN A C 1
ATOM 654 O O . ASN A 1 82 ? 18.5 -51.156 -17.469 1 79.31 82 ASN A O 1
ATOM 658 N N . GLY A 1 83 ? 16.469 -51.375 -18.359 1 77.25 83 GLY A N 1
ATOM 659 C CA . GLY A 1 83 ? 15.867 -50.531 -17.328 1 77.25 83 GLY A CA 1
ATOM 660 C C . GLY A 1 83 ? 16.078 -49.062 -17.562 1 77.25 83 GLY A C 1
ATOM 661 O O . GLY A 1 83 ? 15.648 -48.25 -16.75 1 77.25 83 GLY A O 1
ATOM 662 N N . MET A 1 84 ? 16.781 -48.688 -18.562 1 82.38 84 MET A N 1
ATOM 663 C CA . MET A 1 84 ? 17.047 -47.281 -18.859 1 82.38 84 MET A CA 1
ATOM 664 C C . MET A 1 84 ? 16.359 -46.844 -20.156 1 82.38 84 MET A C 1
ATOM 666 O O . MET A 1 84 ? 16.125 -47.688 -21.031 1 82.38 84 MET A O 1
ATOM 670 N N . SER A 1 85 ? 15.984 -45.562 -20.125 1 88.19 85 SER A N 1
ATOM 671 C CA . SER A 1 85 ? 15.375 -45.031 -21.328 1 88.19 85 SER A CA 1
ATOM 672 C C . SER A 1 85 ? 16.234 -43.938 -21.953 1 88.19 85 SER A C 1
ATOM 674 O O . SER A 1 85 ? 16.891 -43.188 -21.234 1 88.19 85 SER A O 1
ATOM 676 N N . SER A 1 86 ? 16.438 -43.938 -23.219 1 91.62 86 SER A N 1
ATOM 677 C CA . SER A 1 86 ? 17.109 -42.906 -23.984 1 91.62 86 SER A CA 1
ATOM 678 C C . SER A 1 86 ? 16.234 -42.406 -25.125 1 91.62 86 SER A C 1
ATOM 680 O O . SER A 1 86 ? 15.336 -43.125 -25.594 1 91.62 86 SER A O 1
ATOM 682 N N . ARG A 1 87 ? 16.453 -41.188 -25.453 1 94.62 87 ARG A N 1
ATOM 683 C CA . ARG A 1 87 ? 15.641 -40.531 -26.484 1 94.62 87 ARG A CA 1
ATOM 684 C C . ARG A 1 87 ? 16.5 -39.969 -27.594 1 94.62 87 ARG A C 1
ATOM 686 O O . ARG A 1 87 ? 17.578 -39.406 -27.328 1 94.62 87 ARG A O 1
ATOM 693 N N . VAL A 1 88 ? 16.047 -40.062 -28.797 1 95 88 VAL A N 1
ATOM 694 C CA . VAL A 1 88 ? 16.656 -39.438 -29.953 1 95 88 VAL A CA 1
ATOM 695 C C . VAL A 1 88 ? 15.594 -38.656 -30.734 1 95 88 VAL A C 1
ATOM 697 O O . VAL A 1 88 ? 14.656 -39.25 -31.281 1 95 88 VAL A O 1
ATOM 700 N N . ILE A 1 89 ? 15.758 -37.375 -30.734 1 95.06 89 ILE A N 1
ATOM 701 C CA . ILE A 1 89 ? 14.812 -36.5 -31.406 1 95.06 89 ILE A CA 1
ATOM 702 C C . ILE A 1 89 ? 15.43 -36 -32.719 1 95.06 89 ILE A C 1
ATOM 704 O O . ILE A 1 89 ? 16.531 -35.469 -32.719 1 95.06 89 ILE A O 1
ATOM 708 N N . TYR A 1 90 ? 14.75 -36.219 -33.844 1 94.25 90 TYR A N 1
ATOM 709 C CA . TYR A 1 90 ? 15.172 -35.75 -35.156 1 94.25 90 TYR A CA 1
ATOM 710 C C . TYR A 1 90 ? 14.43 -34.469 -35.531 1 94.25 90 TYR A C 1
ATOM 712 O O . TYR A 1 90 ? 13.195 -34.469 -35.625 1 94.25 90 TYR A O 1
ATOM 720 N N . ASN A 1 91 ? 15.125 -33.469 -35.75 1 92.31 91 ASN A N 1
ATOM 721 C CA . ASN A 1 91 ? 14.555 -32.219 -36.188 1 92.31 91 ASN A CA 1
ATOM 722 C C . ASN A 1 91 ? 15.062 -31.844 -37.594 1 92.31 91 ASN A C 1
ATOM 724 O O . ASN A 1 91 ? 16.172 -31.344 -37.75 1 92.31 91 ASN A O 1
ATOM 728 N N . TYR A 1 92 ? 14.219 -31.938 -38.5 1 91.88 92 TYR A N 1
ATOM 729 C CA . TYR A 1 92 ? 14.625 -31.734 -39.906 1 91.88 92 TYR A CA 1
ATOM 730 C C . TYR A 1 92 ? 14.586 -30.266 -40.281 1 91.88 92 TYR A C 1
ATOM 732 O O . TYR A 1 92 ? 15.219 -29.844 -41.25 1 91.88 92 TYR A O 1
ATOM 740 N N . GLU A 1 93 ? 13.875 -29.531 -39.531 1 87.94 93 GLU A N 1
ATOM 741 C CA . GLU A 1 93 ? 13.781 -28.109 -39.812 1 87.94 93 GLU A CA 1
ATOM 742 C C . GLU A 1 93 ? 15.133 -27.422 -39.656 1 87.94 93 GLU A C 1
ATOM 744 O O . GLU A 1 93 ? 15.453 -26.484 -40.375 1 87.94 93 GLU A O 1
ATOM 749 N N . VAL A 1 94 ? 15.852 -27.844 -38.688 1 89.19 94 VAL A N 1
ATOM 750 C CA . VAL A 1 94 ? 17.125 -27.203 -38.406 1 89.19 94 VAL A CA 1
ATOM 751 C C . VAL A 1 94 ? 18.266 -28.172 -38.719 1 89.19 94 VAL A C 1
ATOM 753 O O . VAL A 1 94 ? 19.438 -27.875 -38.469 1 89.19 94 VAL A O 1
ATOM 756 N N . ASN A 1 95 ? 18.047 -29.328 -39.188 1 90.31 95 ASN A N 1
ATOM 757 C CA . ASN A 1 95 ? 19.047 -30.344 -39.562 1 90.31 95 ASN A CA 1
ATOM 758 C C . ASN A 1 95 ? 19.859 -30.781 -38.344 1 90.31 95 ASN A C 1
ATOM 760 O O . ASN A 1 95 ? 21.094 -30.797 -38.406 1 90.31 95 ASN A O 1
ATOM 764 N N . GLU A 1 96 ? 19.141 -31.125 -37.281 1 92.62 96 GLU A N 1
ATOM 765 C CA . GLU A 1 96 ? 19.828 -31.531 -36.062 1 92.62 96 GLU A CA 1
ATOM 766 C C . GLU A 1 96 ? 19.156 -32.75 -35.438 1 92.62 96 GLU A C 1
ATOM 768 O O . GLU A 1 96 ? 17.953 -32.969 -35.625 1 92.62 96 GLU A O 1
ATOM 773 N N . VAL A 1 97 ? 19.922 -33.562 -34.688 1 94.38 97 VAL A N 1
ATOM 774 C CA . VAL A 1 97 ? 19.453 -34.688 -33.875 1 94.38 97 VAL A CA 1
ATOM 775 C C . VAL A 1 97 ? 19.875 -34.469 -32.438 1 94.38 97 VAL A C 1
ATOM 777 O O . VAL A 1 97 ? 21 -34.062 -32.125 1 94.38 97 VAL A O 1
ATOM 780 N N . TYR A 1 98 ? 18.938 -34.625 -31.562 1 94.44 98 TYR A N 1
ATOM 781 C CA . TYR A 1 98 ? 19.203 -34.5 -30.125 1 94.44 98 TYR A CA 1
ATOM 782 C C . TYR A 1 98 ? 19.203 -35.875 -29.469 1 94.44 98 TYR A C 1
ATOM 784 O O . TYR A 1 98 ? 18.172 -36.531 -29.375 1 94.44 98 TYR A O 1
ATOM 792 N N . SER A 1 99 ? 20.281 -36.375 -29.016 1 93.62 99 SER A N 1
ATOM 793 C CA . SER A 1 99 ? 20.406 -37.625 -28.281 1 93.62 99 SER A CA 1
ATOM 794 C C . SER A 1 99 ? 20.438 -37.375 -26.781 1 93.62 99 SER A C 1
ATOM 796 O O . SER A 1 99 ? 21.375 -36.75 -26.281 1 93.62 99 SER A O 1
ATOM 798 N N . ILE A 1 100 ? 19.484 -37.781 -26.156 1 93.25 100 ILE A N 1
ATOM 799 C CA . ILE A 1 100 ? 19.344 -37.531 -24.719 1 93.25 100 ILE A CA 1
ATOM 800 C C . ILE A 1 100 ? 19.469 -38.844 -23.953 1 93.25 100 ILE A C 1
ATOM 802 O O . ILE A 1 100 ? 18.719 -39.781 -24.203 1 93.25 100 ILE A O 1
ATOM 806 N N . LYS A 1 101 ? 20.406 -38.938 -23.047 1 88.62 101 LYS A N 1
ATOM 807 C CA . LYS A 1 101 ? 20.609 -40.062 -22.156 1 88.62 101 LYS A CA 1
ATOM 808 C C . LYS A 1 101 ? 20.844 -39.594 -20.719 1 88.62 101 LYS A C 1
ATOM 810 O O . LYS A 1 101 ? 21.719 -38.781 -20.453 1 88.62 101 LYS A O 1
ATOM 815 N N . GLU A 1 102 ? 20.188 -40.094 -19.766 1 80.31 102 GLU A N 1
ATOM 816 C CA . GLU A 1 102 ? 20.312 -39.75 -18.359 1 80.31 102 GLU A CA 1
ATOM 817 C C . GLU A 1 102 ? 20.375 -38.25 -18.156 1 80.31 102 GLU A C 1
ATOM 819 O O . GLU A 1 102 ? 21.297 -37.75 -17.5 1 80.31 102 GLU A O 1
ATOM 824 N N . LEU A 1 103 ? 19.719 -37.406 -18.781 1 79.44 103 LEU A N 1
ATOM 825 C CA . LEU A 1 103 ? 19.547 -35.969 -18.641 1 79.44 103 LEU A CA 1
ATOM 826 C C . LEU A 1 103 ? 20.641 -35.219 -19.406 1 79.44 103 LEU A C 1
ATOM 828 O O . LEU A 1 103 ? 20.781 -34 -19.266 1 79.44 103 LEU A O 1
ATOM 832 N N . SER A 1 104 ? 21.516 -35.969 -20.078 1 86.25 104 SER A N 1
ATOM 833 C CA . SER A 1 104 ? 22.516 -35.344 -20.953 1 86.25 104 SER A CA 1
ATOM 834 C C . SER A 1 104 ? 22.047 -35.344 -22.406 1 86.25 104 SER A C 1
ATOM 836 O O . SER A 1 104 ? 21.453 -36.281 -22.875 1 86.25 104 SER A O 1
ATOM 838 N N . CYS A 1 105 ? 22.25 -34.25 -23 1 92.56 105 CYS A N 1
ATOM 839 C CA . CYS A 1 105 ? 21.828 -34.062 -24.375 1 92.56 105 CYS A CA 1
ATOM 840 C C . CYS A 1 105 ? 23.016 -33.75 -25.281 1 92.56 105 CYS A C 1
ATOM 842 O O . CYS A 1 105 ? 23.797 -32.844 -25 1 92.56 105 CYS A O 1
ATOM 844 N N . VAL A 1 106 ? 23.203 -34.5 -26.344 1 92.38 106 VAL A N 1
ATOM 845 C CA . VAL A 1 106 ? 24.234 -34.281 -27.344 1 92.38 106 VAL A CA 1
ATOM 846 C C . VAL A 1 106 ? 23.578 -33.906 -28.672 1 92.38 106 VAL A C 1
ATOM 848 O O . VAL A 1 106 ? 22.688 -34.625 -29.141 1 92.38 106 VAL A O 1
ATOM 851 N N . VAL A 1 107 ? 24.031 -32.844 -29.203 1 93.94 107 VAL A N 1
ATOM 852 C CA . VAL A 1 107 ? 23.484 -32.375 -30.469 1 93.94 107 VAL A CA 1
ATOM 853 C C . VAL A 1 107 ? 24.406 -32.812 -31.609 1 93.94 107 VAL A C 1
ATOM 855 O O . VAL A 1 107 ? 25.625 -32.656 -31.547 1 93.94 107 VAL A O 1
ATOM 858 N N . LYS A 1 108 ? 23.781 -33.406 -32.594 1 92.69 108 LYS A N 1
ATOM 859 C CA . LYS A 1 108 ? 24.516 -33.875 -33.781 1 92.69 108 LYS A CA 1
ATOM 860 C C . LYS A 1 108 ? 23.828 -33.406 -35.062 1 92.69 108 LYS A C 1
ATOM 862 O O . LYS A 1 108 ? 22.672 -32.969 -35.031 1 92.69 108 LYS A O 1
ATOM 867 N N . ASN A 1 109 ? 24.656 -33.438 -36.094 1 91.88 109 ASN A N 1
ATOM 868 C CA . ASN A 1 109 ? 24.094 -33.125 -37.406 1 91.88 109 ASN A CA 1
ATOM 869 C C . ASN A 1 109 ? 23.312 -34.312 -37.969 1 91.88 109 ASN A C 1
ATOM 871 O O . ASN A 1 109 ? 23.766 -35.438 -37.906 1 91.88 109 ASN A O 1
ATOM 875 N N . LEU A 1 110 ? 22.156 -33.969 -38.5 1 89.88 110 LEU A N 1
ATOM 876 C CA . LEU A 1 110 ? 21.234 -35 -39 1 89.88 110 LEU A CA 1
ATOM 877 C C . LEU A 1 110 ? 21.844 -35.781 -40.156 1 89.88 110 LEU A C 1
ATOM 879 O O . LEU A 1 110 ? 21.672 -37 -40.25 1 89.88 110 LEU A O 1
ATOM 883 N N . THR A 1 111 ? 22.594 -35.125 -41 1 83.12 111 THR A N 1
ATOM 884 C CA . THR A 1 111 ? 23.125 -35.75 -42.219 1 83.12 111 THR A CA 1
ATOM 885 C C . THR A 1 111 ? 24.203 -36.75 -41.875 1 83.12 111 THR A C 1
ATOM 887 O O . THR A 1 111 ? 24.344 -37.781 -42.562 1 83.12 111 THR A O 1
ATOM 890 N N . THR A 1 112 ? 24.828 -36.531 -40.781 1 81.75 112 THR A N 1
ATOM 891 C CA . THR A 1 112 ? 25.953 -37.406 -40.438 1 81.75 112 THR A CA 1
ATOM 892 C C . THR A 1 112 ? 25.578 -38.406 -39.344 1 81.75 112 THR A C 1
ATOM 894 O O . THR A 1 112 ? 26.391 -39.25 -38.938 1 81.75 112 THR A O 1
ATOM 897 N N . TYR A 1 113 ? 24.359 -38.344 -38.969 1 85.81 113 TYR A N 1
ATOM 898 C CA . TYR A 1 113 ? 23.969 -39.219 -37.875 1 85.81 113 TYR A CA 1
ATOM 899 C C . TYR A 1 113 ? 23.75 -40.656 -38.344 1 85.81 113 TYR A C 1
ATOM 901 O O . TYR A 1 113 ? 23.094 -40.875 -39.375 1 85.81 113 TYR A O 1
ATOM 909 N N . PRO A 1 114 ? 24.25 -41.625 -37.688 1 75.19 114 PRO A N 1
ATOM 910 C CA . PRO A 1 114 ? 24.234 -43 -38.188 1 75.19 114 PRO A CA 1
ATOM 911 C C . PRO A 1 114 ? 22.812 -43.562 -38.281 1 75.19 114 PRO A C 1
ATOM 913 O O . PRO A 1 114 ? 22.531 -44.375 -39.188 1 75.19 114 PRO A O 1
ATOM 916 N N . LEU A 1 115 ? 21.938 -43.25 -37.406 1 75.69 115 LEU A N 1
ATOM 917 C CA . LEU A 1 115 ? 20.594 -43.844 -37.438 1 75.69 115 LEU A CA 1
ATOM 918 C C . LEU A 1 115 ? 19.641 -43 -38.25 1 75.69 115 LEU A C 1
ATOM 920 O O . LEU A 1 115 ? 18.422 -43.156 -38.156 1 75.69 115 LEU A O 1
ATOM 924 N N . ASN A 1 116 ? 20.156 -42.156 -39.125 1 78.69 116 ASN A N 1
ATOM 925 C CA . ASN A 1 116 ? 19.312 -41.281 -39.906 1 78.69 116 ASN A CA 1
ATOM 926 C C . ASN A 1 116 ? 18.531 -42.031 -40.969 1 78.69 116 ASN A C 1
ATOM 928 O O . ASN A 1 116 ? 17.531 -41.562 -41.5 1 78.69 116 ASN A O 1
ATOM 932 N N . PHE A 1 117 ? 18.953 -43.25 -41.219 1 70.88 117 PHE A N 1
ATOM 933 C CA . PHE A 1 117 ? 18.328 -44.031 -42.281 1 70.88 117 PHE A CA 1
ATOM 934 C C . PHE A 1 117 ? 16.938 -44.5 -41.844 1 70.88 117 PHE A C 1
ATOM 936 O O . PHE A 1 117 ? 16.094 -44.812 -42.688 1 70.88 117 PHE A O 1
ATOM 943 N N . LEU A 1 118 ? 16.688 -44.531 -40.594 1 78.75 118 LEU A N 1
ATOM 944 C CA . LEU A 1 118 ? 15.398 -45 -40.125 1 78.75 118 LEU A CA 1
ATOM 945 C C . LEU A 1 118 ? 14.266 -44.094 -40.594 1 78.75 118 LEU A C 1
ATOM 947 O O . LEU A 1 118 ? 13.203 -44.594 -41 1 78.75 118 LEU A O 1
ATOM 951 N N . PHE A 1 119 ? 14.516 -42.75 -40.469 1 86.81 119 PHE A N 1
ATOM 952 C CA . PHE A 1 119 ? 13.5 -41.812 -40.875 1 86.81 119 PHE A CA 1
ATOM 953 C C . PHE A 1 119 ? 13.852 -41.219 -42.25 1 86.81 119 PHE A C 1
ATOM 955 O O . PHE A 1 119 ? 13.062 -40.469 -42.812 1 86.81 119 PHE A O 1
ATOM 962 N N . GLY A 1 120 ? 14.945 -41.5 -42.75 1 81.69 120 GLY A N 1
ATOM 963 C CA . GLY A 1 120 ? 15.367 -41.125 -44.094 1 81.69 120 GLY A CA 1
ATOM 964 C C . GLY A 1 120 ? 15.562 -39.625 -44.219 1 81.69 120 GLY A C 1
ATOM 965 O O . GLY A 1 120 ? 15.328 -38.875 -43.281 1 81.69 120 GLY A O 1
ATOM 966 N N . LEU A 1 121 ? 16.188 -39.188 -45.281 1 81.06 121 LEU A N 1
ATOM 967 C CA . LEU A 1 121 ? 16.422 -37.781 -45.656 1 81.06 121 LEU A CA 1
ATOM 968 C C . LEU A 1 121 ? 16.016 -37.531 -47.094 1 81.06 121 LEU A C 1
ATOM 970 O O . LEU A 1 121 ? 16.516 -38.156 -48 1 81.06 121 LEU A O 1
ATOM 974 N N . GLN A 1 122 ? 14.945 -36.844 -47.156 1 78.31 122 GLN A N 1
ATOM 975 C CA . GLN A 1 122 ? 14.562 -36.438 -48.5 1 78.31 122 GLN A CA 1
ATOM 976 C C . GLN A 1 122 ? 14.672 -34.906 -48.656 1 78.31 122 GLN A C 1
ATOM 978 O O . GLN A 1 122 ? 14.648 -34.156 -47.688 1 78.31 122 GLN A O 1
ATOM 983 N N . GLN A 1 123 ? 15.023 -34.5 -49.844 1 75.81 123 GLN A N 1
ATOM 984 C CA . GLN A 1 123 ? 15.117 -33.062 -50.125 1 75.81 123 GLN A CA 1
ATOM 985 C C . GLN A 1 123 ? 13.734 -32.438 -50.219 1 75.81 123 GLN A C 1
ATOM 987 O O . GLN A 1 123 ? 12.898 -32.906 -51 1 75.81 123 GLN A O 1
ATOM 992 N N . GLY A 1 124 ? 13.289 -31.719 -49.156 1 67.19 124 GLY A N 1
ATOM 993 C CA . GLY A 1 124 ? 12.008 -31.031 -49.188 1 67.19 124 GLY A CA 1
ATOM 994 C C . GLY A 1 124 ? 12.031 -29.781 -50.062 1 67.19 124 GLY A C 1
ATOM 995 O O . GLY A 1 124 ? 12.922 -29.625 -50.906 1 67.19 124 GLY A O 1
ATOM 996 N N . SER A 1 125 ? 10.969 -28.906 -49.938 1 67.56 125 SER A N 1
ATOM 997 C CA . SER A 1 125 ? 10.891 -27.641 -50.688 1 67.56 125 SER A CA 1
ATOM 998 C C . SER A 1 125 ? 11.906 -26.641 -50.156 1 67.56 125 SER A C 1
ATOM 1000 O O . SER A 1 125 ? 12.234 -26.641 -48.969 1 67.56 125 SER A O 1
ATOM 1002 N N . LYS A 1 126 ? 12.461 -25.906 -50.844 1 59.41 126 LYS A N 1
ATOM 1003 C CA . LYS A 1 126 ? 13.336 -24.75 -50.625 1 59.41 126 LYS A CA 1
ATOM 1004 C C . LYS A 1 126 ? 14.656 -25.172 -49.969 1 59.41 126 LYS A C 1
ATOM 1006 O O . LYS A 1 126 ? 15.164 -24.5 -49.094 1 59.41 126 LYS A O 1
ATOM 1011 N N . ASN A 1 127 ? 15.125 -26.312 -50.312 1 64.38 127 ASN A N 1
ATOM 1012 C CA . ASN A 1 127 ? 16.438 -26.812 -49.938 1 64.38 127 ASN A CA 1
ATOM 1013 C C . ASN A 1 127 ? 16.453 -27.25 -48.469 1 64.38 127 ASN A C 1
ATOM 1015 O O . ASN A 1 127 ? 17.484 -27.203 -47.812 1 64.38 127 ASN A O 1
ATOM 1019 N N . LYS A 1 128 ? 15.258 -27.469 -47.906 1 77.38 128 LYS A N 1
ATOM 1020 C CA . LYS A 1 128 ? 15.195 -28 -46.562 1 77.38 128 LYS A CA 1
ATOM 1021 C C . LYS A 1 128 ? 15.023 -29.516 -46.562 1 77.38 128 LYS A C 1
ATOM 1023 O O . LYS A 1 128 ? 14.438 -30.078 -47.5 1 77.38 128 LYS A O 1
ATOM 1028 N N . LYS A 1 129 ? 15.711 -30.078 -45.719 1 86 129 LYS A N 1
ATOM 1029 C CA . LYS A 1 129 ? 15.586 -31.516 -45.531 1 86 129 LYS A CA 1
ATOM 1030 C C . LYS A 1 129 ? 14.227 -31.875 -44.969 1 86 129 LYS A C 1
ATOM 1032 O O . LYS A 1 129 ? 13.633 -31.094 -44.219 1 86 129 LYS A O 1
ATOM 1037 N N . HIS A 1 130 ? 13.648 -32.906 -45.469 1 89.81 130 HIS A N 1
ATOM 1038 C CA . HIS A 1 130 ? 12.344 -33.312 -45 1 89.81 130 HIS A CA 1
ATOM 1039 C C . HIS A 1 130 ? 12.344 -34.812 -44.625 1 89.81 130 HIS A C 1
ATOM 1041 O O . HIS A 1 130 ? 12.984 -35.625 -45.312 1 89.81 130 HIS A O 1
ATOM 1047 N N . ILE A 1 131 ? 11.68 -35.219 -43.656 1 89.88 131 ILE A N 1
ATOM 1048 C CA . ILE A 1 131 ? 11.57 -36.594 -43.188 1 89.88 131 ILE A CA 1
ATOM 1049 C C . ILE A 1 131 ? 10.781 -37.438 -44.188 1 89.88 131 ILE A C 1
ATOM 1051 O O . ILE A 1 131 ? 9.977 -36.906 -44.938 1 89.88 131 ILE A O 1
ATOM 1055 N N . PHE A 1 132 ? 11 -38.75 -44.188 1 87.12 132 PHE A N 1
ATOM 1056 C CA . PHE A 1 132 ? 10.266 -39.656 -45.062 1 87.12 132 PHE A CA 1
ATOM 1057 C C . PHE A 1 132 ? 8.82 -39.781 -44.625 1 87.12 132 PHE A C 1
ATOM 1059 O O . PHE A 1 132 ? 8.516 -39.625 -43.438 1 87.12 132 PHE A O 1
ATOM 1066 N N . GLY A 1 133 ? 7.996 -40.031 -45.562 1 84.62 133 GLY A N 1
ATOM 1067 C CA . GLY A 1 133 ? 6.641 -40.438 -45.219 1 84.62 133 GLY A CA 1
ATOM 1068 C C . GLY A 1 133 ? 6.559 -41.812 -44.562 1 84.62 133 GLY A C 1
ATOM 1069 O O . GLY A 1 133 ? 7.531 -42.562 -44.594 1 84.62 133 GLY A O 1
ATOM 1070 N N . SER A 1 134 ? 5.488 -42.188 -43.969 1 86.56 134 SER A N 1
ATOM 1071 C CA . SER A 1 134 ? 5.289 -43.438 -43.25 1 86.56 134 SER A CA 1
ATOM 1072 C C . SER A 1 134 ? 5.621 -44.656 -44.125 1 86.56 134 SER A C 1
ATOM 1074 O O . SER A 1 134 ? 6.266 -45.594 -43.656 1 86.56 134 SER A O 1
ATOM 1076 N N . ALA A 1 135 ? 5.266 -44.688 -45.406 1 81.56 135 ALA A N 1
ATOM 1077 C CA . ALA A 1 135 ? 5.508 -45.812 -46.312 1 81.56 135 ALA A CA 1
ATOM 1078 C C . ALA A 1 135 ? 7.004 -46.031 -46.5 1 81.56 135 ALA A C 1
ATOM 1080 O O . ALA A 1 135 ? 7.48 -47.156 -46.469 1 81.56 135 ALA A O 1
ATOM 1081 N N . SER A 1 136 ? 7.676 -44.938 -46.719 1 80.19 136 SER A N 1
ATOM 1082 C CA . SER A 1 136 ? 9.109 -45.031 -46.969 1 80.19 136 SER A CA 1
ATOM 1083 C C . SER A 1 136 ? 9.867 -45.406 -45.688 1 80.19 136 SER A C 1
ATOM 1085 O O . SER A 1 136 ? 10.836 -46.156 -45.719 1 80.19 136 SER A O 1
ATOM 1087 N N . ALA A 1 137 ? 9.453 -44.875 -44.594 1 84.75 137 ALA A N 1
ATOM 1088 C CA . ALA A 1 137 ? 10.133 -45.156 -43.344 1 84.75 137 ALA A CA 1
ATOM 1089 C C . ALA A 1 137 ? 9.977 -46.625 -42.938 1 84.75 137 ALA A C 1
ATOM 1091 O O . ALA A 1 137 ? 10.922 -47.219 -42.438 1 84.75 137 ALA A O 1
ATOM 1092 N N . LEU A 1 138 ? 8.773 -47.125 -43.094 1 81.88 138 LEU A N 1
ATOM 1093 C CA . LEU A 1 138 ? 8.5 -48.5 -42.688 1 81.88 138 LEU A CA 1
ATOM 1094 C C . LEU A 1 138 ? 9.141 -49.5 -43.656 1 81.88 138 LEU A C 1
ATOM 1096 O O . LEU A 1 138 ? 9.305 -50.688 -43.344 1 81.88 138 LEU A O 1
ATOM 1100 N N . ARG A 1 139 ? 9.516 -49.031 -44.875 1 75.31 139 ARG A N 1
ATOM 1101 C CA . ARG A 1 139 ? 10.133 -49.906 -45.875 1 75.31 139 ARG A CA 1
ATOM 1102 C C . ARG A 1 139 ? 11.648 -49.719 -45.875 1 75.31 139 ARG A C 1
ATOM 1104 O O . ARG A 1 139 ? 12.336 -50.375 -46.656 1 75.31 139 ARG A O 1
ATOM 1111 N N . PHE A 1 140 ? 12.172 -49.031 -44.875 1 64.19 140 PHE A N 1
ATOM 1112 C CA . PHE A 1 140 ? 13.594 -48.719 -44.812 1 64.19 140 PHE A CA 1
ATOM 1113 C C . PHE A 1 140 ? 14.086 -48.156 -46.156 1 64.19 140 PHE A C 1
ATOM 1115 O O . PHE A 1 140 ? 15.156 -48.531 -46.625 1 64.19 140 PHE A O 1
ATOM 1122 N N . GLY A 1 141 ? 13.312 -47.438 -47 1 58.03 141 GLY A N 1
ATOM 1123 C CA . GLY A 1 141 ? 13.695 -46.875 -48.281 1 58.03 141 GLY A CA 1
ATOM 1124 C C . GLY A 1 141 ? 12.703 -47.188 -49.375 1 58.03 141 GLY A C 1
ATOM 1125 O O . GLY A 1 141 ? 11.648 -47.781 -49.125 1 58.03 141 GLY A O 1
ATOM 1126 N N . PRO A 1 142 ? 12.852 -46.594 -50.562 1 55.16 142 PRO A N 1
ATOM 1127 C CA . PRO A 1 142 ? 11.961 -46.844 -51.719 1 55.16 142 PRO A CA 1
ATOM 1128 C C . PRO A 1 142 ? 12.039 -48.312 -52.188 1 55.16 142 PRO A C 1
ATOM 1130 O O . PRO A 1 142 ? 13.141 -48.844 -52.344 1 55.16 142 PRO A O 1
ATOM 1133 N N . VAL A 1 143 ? 11.055 -49.188 -51.844 1 57.91 143 VAL A N 1
ATOM 1134 C CA . VAL A 1 143 ? 11.094 -50.594 -52.219 1 57.91 143 VAL A CA 1
ATOM 1135 C C . VAL A 1 143 ? 10.469 -50.781 -53.594 1 57.91 143 VAL A C 1
ATOM 1137 O O . VAL A 1 143 ? 9.312 -50.406 -53.812 1 57.91 143 VAL A O 1
ATOM 1140 N N . ASN A 1 144 ? 11.156 -50.969 -54.812 1 57.97 144 ASN A N 1
ATOM 1141 C CA . ASN A 1 144 ? 10.664 -51.156 -56.156 1 57.97 144 ASN A CA 1
ATOM 1142 C C . ASN A 1 144 ? 10.297 -52.625 -56.438 1 57.97 144 ASN A C 1
ATOM 1144 O O . ASN A 1 144 ? 9.688 -52.938 -57.469 1 57.97 144 ASN A O 1
ATOM 1148 N N . HIS A 1 145 ? 10.312 -53.656 -55.438 1 67.44 145 HIS A N 1
ATOM 1149 C CA . HIS A 1 145 ? 10.07 -55 -55.906 1 67.44 145 HIS A CA 1
ATOM 1150 C C . HIS A 1 145 ? 9.516 -55.906 -54.812 1 67.44 145 HIS A C 1
ATOM 1152 O O . HIS A 1 145 ? 10.102 -56.938 -54.5 1 67.44 145 HIS A O 1
ATOM 1158 N N . ASP A 1 146 ? 8.242 -55.562 -54.281 1 78.38 146 ASP A N 1
ATOM 1159 C CA . ASP A 1 146 ? 7.621 -56.406 -53.25 1 78.38 146 ASP A CA 1
ATOM 1160 C C . ASP A 1 146 ? 6.902 -57.594 -53.906 1 78.38 146 ASP A C 1
ATOM 1162 O O . ASP A 1 146 ? 6.305 -57.469 -54.969 1 78.38 146 ASP A O 1
ATOM 1166 N N . VAL A 1 147 ? 7.027 -58.875 -53.438 1 83.31 147 VAL A N 1
ATOM 1167 C CA . VAL A 1 147 ? 6.355 -60.094 -53.875 1 83.31 147 VAL A CA 1
ATOM 1168 C C . VAL A 1 147 ? 5.367 -60.562 -52.812 1 83.31 147 VAL A C 1
ATOM 1170 O O . VAL A 1 147 ? 5.746 -60.781 -51.656 1 83.31 147 VAL A O 1
ATOM 1173 N N . TYR A 1 148 ? 4.09 -60.656 -53.156 1 89.19 148 TYR A N 1
ATOM 1174 C CA . TYR A 1 148 ? 3.064 -61.156 -52.25 1 89.19 148 TYR A CA 1
ATOM 1175 C C . TYR A 1 148 ? 3.27 -62.656 -51.969 1 89.19 148 TYR A C 1
ATOM 1177 O O . TYR A 1 148 ? 3.354 -63.438 -52.906 1 89.19 148 TYR A O 1
ATOM 1185 N N . SER A 1 149 ? 3.422 -63.062 -50.719 1 87.94 149 SER A N 1
ATOM 1186 C CA . SER A 1 149 ? 3.758 -64.438 -50.344 1 87.94 149 SER A CA 1
ATOM 1187 C C . SER A 1 149 ? 2.586 -65.125 -49.625 1 87.94 149 SER A C 1
ATOM 1189 O O . SER A 1 149 ? 2.77 -66.125 -48.938 1 87.94 149 SER A O 1
ATOM 1191 N N . GLY A 1 150 ? 1.382 -64.562 -49.688 1 89.56 150 GLY A N 1
ATOM 1192 C CA . GLY A 1 150 ? 0.205 -65.188 -49.156 1 89.56 150 GLY A CA 1
ATOM 1193 C C . GLY A 1 150 ? -0.214 -64.625 -47.781 1 89.56 150 GLY A C 1
ATOM 1194 O O . GLY A 1 150 ? -0.041 -63.469 -47.5 1 89.56 150 GLY A O 1
ATOM 1195 N N . THR A 1 151 ? -0.977 -65.5 -47.094 1 91.75 151 THR A N 1
ATOM 1196 C CA . THR A 1 151 ? -1.511 -65.125 -45.781 1 91.75 151 THR A CA 1
ATOM 1197 C C . THR A 1 151 ? -0.832 -65.938 -44.656 1 91.75 151 THR A C 1
ATOM 1199 O O . THR A 1 151 ? -0.285 -67 -44.906 1 91.75 151 THR A O 1
ATOM 1202 N N . ASP A 1 152 ? -0.702 -65.438 -43.531 1 93.31 152 ASP A N 1
ATOM 1203 C CA . ASP A 1 152 ? -0.136 -66 -42.344 1 93.31 152 ASP A CA 1
ATOM 1204 C C . ASP A 1 152 ? -0.862 -65.562 -41.094 1 93.31 152 ASP A C 1
ATOM 1206 O O . ASP A 1 152 ? -1.775 -64.75 -41.156 1 93.31 152 ASP A O 1
ATOM 1210 N N . VAL A 1 153 ? -0.625 -66.188 -39.969 1 93.62 153 VAL A N 1
ATOM 1211 C CA . VAL A 1 153 ? -1.126 -65.75 -38.688 1 93.62 153 VAL A CA 1
ATOM 1212 C C . VAL A 1 153 ? 0.044 -65.375 -37.75 1 93.62 153 VAL A C 1
ATOM 1214 O O . VAL A 1 153 ? 0.91 -66.188 -37.5 1 93.62 153 VAL A O 1
ATOM 1217 N N . ILE A 1 154 ? 0.095 -64.125 -37.531 1 94.88 154 ILE A N 1
ATOM 1218 C CA . ILE A 1 154 ? 1.134 -63.594 -36.625 1 94.88 154 ILE A CA 1
ATOM 1219 C C . ILE A 1 154 ? 0.506 -63.125 -35.312 1 94.88 154 ILE A C 1
ATOM 1221 O O . ILE A 1 154 ? -0.371 -62.25 -35.312 1 94.88 154 ILE A O 1
ATOM 1225 N N . ARG A 1 155 ? 0.955 -63.625 -34.219 1 94.31 155 ARG A N 1
ATOM 1226 C CA . ARG A 1 155 ? 0.438 -63.281 -32.906 1 94.31 155 ARG A CA 1
ATOM 1227 C C . ARG A 1 155 ? -1.077 -63.438 -32.844 1 94.31 155 ARG A C 1
ATOM 1229 O O . ARG A 1 155 ? -1.772 -62.656 -32.219 1 94.31 155 ARG A O 1
ATOM 1236 N N . GLY A 1 156 ? -1.608 -64.312 -33.656 1 92.19 156 GLY A N 1
ATOM 1237 C CA . GLY A 1 156 ? -3.041 -64.5 -33.688 1 92.19 156 GLY A CA 1
ATOM 1238 C C . GLY A 1 156 ? -3.773 -63.625 -34.656 1 92.19 156 GLY A C 1
ATOM 1239 O O . GLY A 1 156 ? -4.996 -63.719 -34.812 1 92.19 156 GLY A O 1
ATOM 1240 N N . ILE A 1 157 ? -3.111 -62.719 -35.312 1 94.5 157 ILE A N 1
ATOM 1241 C CA . ILE A 1 157 ? -3.707 -61.812 -36.25 1 94.5 157 ILE A CA 1
ATOM 1242 C C . ILE A 1 157 ? -3.576 -62.375 -37.688 1 94.5 157 ILE A C 1
ATOM 1244 O O . ILE A 1 157 ? -2.488 -62.781 -38.094 1 94.5 157 ILE A O 1
ATOM 1248 N N . ASP A 1 158 ? -4.617 -62.375 -38.469 1 94.06 158 ASP A N 1
ATOM 1249 C CA . ASP A 1 158 ? -4.531 -62.719 -39.875 1 94.06 158 ASP A CA 1
ATOM 1250 C C . ASP A 1 158 ? -3.809 -61.625 -40.656 1 94.06 158 ASP A C 1
ATOM 1252 O O . ASP A 1 158 ? -4.211 -60.469 -40.625 1 94.06 158 ASP A O 1
ATOM 1256 N N . VAL A 1 159 ? -2.758 -62 -41.312 1 94.56 159 VAL A N 1
ATOM 1257 C CA . VAL A 1 159 ? -1.938 -61 -42 1 94.56 159 VAL A CA 1
ATOM 1258 C C . VAL A 1 159 ? -1.715 -61.406 -43.438 1 94.56 159 VAL A C 1
ATOM 1260 O O . VAL A 1 159 ? -1.854 -62.562 -43.812 1 94.56 159 VAL A O 1
ATOM 1263 N N . ASN A 1 160 ? -1.485 -60.406 -44.25 1 92.69 160 ASN A N 1
ATOM 1264 C CA . ASN A 1 160 ? -0.903 -60.594 -45.594 1 92.69 160 ASN A CA 1
ATOM 1265 C C . ASN A 1 160 ? 0.618 -60.469 -45.562 1 92.69 160 ASN A C 1
ATOM 1267 O O . ASN A 1 160 ? 1.16 -59.625 -44.812 1 92.69 160 ASN A O 1
ATOM 1271 N N . LYS A 1 161 ? 1.33 -61.25 -46.281 1 92.69 161 LYS A N 1
ATOM 1272 C CA . LYS A 1 161 ? 2.789 -61.312 -46.25 1 92.69 161 LYS A CA 1
ATOM 1273 C C . LYS A 1 161 ? 3.385 -60.938 -47.625 1 92.69 161 LYS A C 1
ATOM 1275 O O . LYS A 1 161 ? 2.91 -61.375 -48.656 1 92.69 161 LYS A O 1
ATOM 1280 N N . TRP A 1 162 ? 4.32 -60.031 -47.562 1 89.12 162 TRP A N 1
ATOM 1281 C CA . TRP A 1 162 ? 5.152 -59.688 -48.719 1 89.12 162 TRP A CA 1
ATOM 1282 C C . TRP A 1 162 ? 6.629 -59.938 -48.406 1 89.12 162 TRP A C 1
ATOM 1284 O O . TRP A 1 162 ? 7.066 -59.75 -47.281 1 89.12 162 TRP A O 1
ATOM 1294 N N . SER A 1 163 ? 7.383 -60.375 -49.312 1 86.69 163 SER A N 1
ATOM 1295 C CA . SER A 1 163 ? 8.812 -60.594 -49.125 1 86.69 163 SER A CA 1
ATOM 1296 C C . SER A 1 163 ? 9.625 -59.812 -50.156 1 86.69 163 SER A C 1
ATOM 1298 O O . SER A 1 163 ? 9.219 -59.688 -51.312 1 86.69 163 SER A O 1
ATOM 1300 N N . VAL A 1 164 ? 10.695 -59.219 -49.656 1 83.12 164 VAL A N 1
ATOM 1301 C CA . VAL A 1 164 ? 11.602 -58.469 -50.5 1 83.12 164 VAL A CA 1
ATOM 1302 C C . VAL A 1 164 ? 13.047 -58.906 -50.25 1 83.12 164 VAL A C 1
ATOM 1304 O O . VAL A 1 164 ? 13.43 -59.125 -49.094 1 83.12 164 VAL A O 1
ATOM 1307 N N . CYS A 1 165 ? 13.75 -59.188 -51.312 1 78.62 165 CYS A N 1
ATOM 1308 C CA . CYS A 1 165 ? 15.188 -59.406 -51.188 1 78.62 165 CYS A CA 1
ATOM 1309 C C . CYS A 1 165 ? 15.961 -58.219 -51.719 1 78.62 165 CYS A C 1
ATOM 1311 O O . CYS A 1 165 ? 15.742 -57.781 -52.875 1 78.62 165 CYS A O 1
ATOM 1313 N N . THR A 1 166 ? 16.547 -57.5 -50.875 1 73.75 166 THR A N 1
ATOM 1314 C CA . THR A 1 166 ? 17.297 -56.344 -51.281 1 73.75 166 THR A CA 1
ATOM 1315 C C . THR A 1 166 ? 18.703 -56.344 -50.688 1 73.75 166 THR A C 1
ATOM 1317 O O . THR A 1 166 ? 19.016 -57.156 -49.812 1 73.75 166 THR A O 1
ATOM 1320 N N . ASN A 1 167 ? 19.578 -55.531 -51.375 1 64.69 167 ASN A N 1
ATOM 1321 C CA . ASN A 1 167 ? 20.938 -55.312 -50.875 1 64.69 167 ASN A CA 1
ATOM 1322 C C . ASN A 1 167 ? 21.062 -53.938 -50.188 1 64.69 167 ASN A C 1
ATOM 1324 O O . ASN A 1 167 ? 20.75 -52.906 -50.781 1 64.69 167 ASN A O 1
ATOM 1328 N N . TRP A 1 168 ? 21.016 -53.906 -48.969 1 60.59 168 TRP A N 1
ATOM 1329 C CA . TRP A 1 168 ? 21.25 -52.656 -48.25 1 60.59 168 TRP A CA 1
ATOM 1330 C C . TRP A 1 168 ? 22.719 -52.281 -48.281 1 60.59 168 TRP A C 1
ATOM 1332 O O . TRP A 1 168 ? 23.547 -52.875 -47.562 1 60.59 168 TRP A O 1
ATOM 1342 N N . THR A 1 169 ? 23.031 -51.344 -49.281 1 51.16 169 THR A N 1
ATOM 1343 C CA . THR A 1 169 ? 24.391 -50.844 -49.469 1 51.16 169 THR A CA 1
ATOM 1344 C C . THR A 1 169 ? 24.844 -50 -48.281 1 51.16 169 THR A C 1
ATOM 1346 O O . THR A 1 169 ? 24.094 -49.125 -47.812 1 51.16 169 THR A O 1
ATOM 1349 N N . GLY A 1 170 ? 26.031 -50.406 -47.469 1 48.12 170 GLY A N 1
ATOM 1350 C CA . GLY A 1 170 ? 26.75 -49.75 -46.406 1 48.12 170 GLY A CA 1
ATOM 1351 C C . GLY A 1 170 ? 26.719 -50.5 -45.094 1 48.12 170 GLY A C 1
ATOM 1352 O O . GLY A 1 170 ? 27.625 -50.375 -44.281 1 48.12 170 GLY A O 1
ATOM 1353 N N . ALA A 1 171 ? 25.406 -50.75 -44.625 1 51.44 171 ALA A N 1
ATOM 1354 C CA . ALA A 1 171 ? 25.422 -51.312 -43.281 1 51.44 171 ALA A CA 1
ATOM 1355 C C . ALA A 1 171 ? 25.422 -52.812 -43.312 1 51.44 171 ALA A C 1
A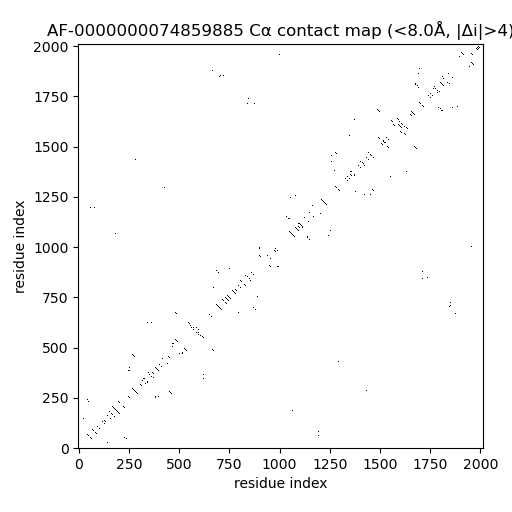TOM 1357 O O . ALA A 1 171 ? 26.109 -53.469 -42.531 1 51.44 171 ALA A O 1
ATOM 1358 N N . VAL A 1 172 ? 24.359 -53.375 -44.125 1 59.59 172 VAL A N 1
ATOM 1359 C CA . VAL A 1 172 ? 24.156 -54.844 -44.062 1 59.59 172 VAL A CA 1
ATOM 1360 C C . VAL A 1 172 ? 24.281 -55.438 -45.469 1 59.59 172 VAL A C 1
ATOM 1362 O O . VAL A 1 172 ? 24.234 -54.719 -46.469 1 59.59 172 VAL A O 1
ATOM 1365 N N . GLY A 1 173 ? 24.969 -56.531 -45.75 1 63.34 173 GLY A N 1
ATOM 1366 C CA . GLY A 1 173 ? 24.984 -57.375 -46.938 1 63.34 173 GLY A CA 1
ATOM 1367 C C . GLY A 1 173 ? 23.594 -57.719 -47.469 1 63.34 173 GLY A C 1
ATOM 1368 O O . GLY A 1 173 ? 22.688 -56.875 -47.375 1 63.34 173 GLY A O 1
ATOM 1369 N N . LYS A 1 174 ? 23.328 -58.781 -48.094 1 69.62 174 LYS A N 1
ATOM 1370 C CA . LYS A 1 174 ? 22.078 -59.281 -48.656 1 69.62 174 LYS A CA 1
ATOM 1371 C C . LYS A 1 174 ? 21.078 -59.625 -47.531 1 69.62 174 LYS A C 1
ATOM 1373 O O . LYS A 1 174 ? 21.422 -60.344 -46.594 1 69.62 174 LYS A O 1
ATOM 1378 N N . ILE A 1 175 ? 19.891 -58.844 -47.656 1 80.31 175 ILE A N 1
ATOM 1379 C CA . ILE A 1 175 ? 18.906 -59.094 -46.625 1 80.31 175 ILE A CA 1
ATOM 1380 C C . ILE A 1 175 ? 17.562 -59.469 -47.25 1 80.31 175 ILE A C 1
ATOM 1382 O O . ILE A 1 175 ? 17.25 -59.062 -48.375 1 80.31 175 ILE A O 1
ATOM 1386 N N . ARG A 1 176 ? 16.781 -60.375 -46.625 1 83.12 176 ARG A N 1
ATOM 1387 C CA . ARG A 1 176 ? 15.375 -60.625 -46.906 1 83.12 176 ARG A CA 1
ATOM 1388 C C . ARG A 1 176 ? 14.492 -59.906 -45.875 1 83.12 176 ARG A C 1
ATOM 1390 O O . ARG A 1 176 ? 14.727 -60.031 -44.656 1 83.12 176 ARG A O 1
ATOM 1397 N N . VAL A 1 177 ? 13.578 -59.094 -46.406 1 87.75 177 VAL A N 1
ATOM 1398 C CA . VAL A 1 177 ? 12.625 -58.438 -45.531 1 87.75 177 VAL A CA 1
ATOM 1399 C C . VAL A 1 177 ? 11.219 -58.969 -45.781 1 87.75 177 VAL A C 1
ATOM 1401 O O . VAL A 1 177 ? 10.727 -58.938 -46.906 1 87.75 177 VAL A O 1
ATOM 1404 N N . ASP A 1 178 ? 10.633 -59.562 -44.781 1 89.44 178 ASP A N 1
ATOM 1405 C CA . ASP A 1 178 ? 9.234 -59.969 -44.844 1 89.44 178 ASP A CA 1
ATOM 1406 C C . ASP A 1 178 ? 8.344 -58.969 -44.125 1 89.44 178 ASP A C 1
ATOM 1408 O O . ASP A 1 178 ? 8.602 -58.625 -42.969 1 89.44 178 ASP A O 1
ATOM 1412 N N . TYR A 1 179 ? 7.371 -58.469 -44.875 1 90.88 179 TYR A N 1
ATOM 1413 C CA . TYR A 1 179 ? 6.406 -57.5 -44.344 1 90.88 179 TYR A CA 1
ATOM 1414 C C . TYR A 1 179 ? 5.074 -58.188 -44.062 1 90.88 179 TYR A C 1
ATOM 1416 O O . TYR A 1 179 ? 4.539 -58.906 -44.906 1 90.88 179 TYR A O 1
ATOM 1424 N N . PHE A 1 180 ? 4.586 -58.062 -42.875 1 93.31 180 PHE A N 1
ATOM 1425 C CA . PHE A 1 180 ? 3.285 -58.594 -42.5 1 93.31 180 PHE A CA 1
ATOM 1426 C C . PHE A 1 180 ? 2.318 -57.469 -42.156 1 93.31 180 PHE A C 1
ATOM 1428 O O . PHE A 1 180 ? 2.578 -56.688 -41.219 1 93.31 180 PHE A O 1
ATOM 1435 N N . PHE A 1 181 ? 1.228 -57.312 -42.844 1 91.38 181 PHE A N 1
ATOM 1436 C CA . PHE A 1 181 ? 0.174 -56.312 -42.562 1 91.38 181 PHE A CA 1
ATOM 1437 C C . PHE A 1 181 ? -1.143 -57.031 -42.25 1 91.38 181 PHE A C 1
ATOM 1439 O O . PHE A 1 181 ? -1.44 -58.094 -42.812 1 91.38 181 PHE A O 1
ATOM 1446 N N . SER A 1 182 ? -1.86 -56.5 -41.344 1 91.81 182 SER A N 1
ATOM 1447 C CA . SER A 1 182 ? -3.15 -57.094 -41 1 91.81 182 SER A CA 1
ATOM 1448 C C . SER A 1 182 ? -4.051 -57.188 -42.25 1 91.81 182 SER A C 1
ATOM 1450 O O . SER A 1 182 ? -4.027 -56.344 -43.125 1 91.81 182 SER A O 1
ATOM 1452 N N . LYS A 1 183 ? -4.797 -58.219 -42.25 1 90.94 183 LYS A N 1
ATOM 1453 C CA . LYS A 1 183 ? -5.723 -58.438 -43.344 1 90.94 183 LYS A CA 1
ATOM 1454 C C . LYS A 1 183 ? -6.922 -57.5 -43.25 1 90.94 183 LYS A C 1
ATOM 1456 O O . LYS A 1 183 ? -7.371 -57.188 -42.156 1 90.94 183 LYS A O 1
ATOM 1461 N N . PRO A 1 184 ? -7.41 -57.094 -44.469 1 87.56 184 PRO A N 1
ATOM 1462 C CA . PRO A 1 184 ? -8.648 -56.312 -44.406 1 87.56 184 PRO A CA 1
ATOM 1463 C C . PRO A 1 184 ? -9.773 -57.062 -43.688 1 87.56 184 PRO A C 1
ATOM 1465 O O . PRO A 1 184 ? -9.984 -58.25 -43.875 1 87.56 184 PRO A O 1
ATOM 1468 N N . GLY A 1 185 ? -10.508 -56.406 -42.781 1 85.62 185 GLY A N 1
ATOM 1469 C CA . GLY A 1 185 ? -11.586 -57 -41.969 1 85.62 185 GLY A CA 1
ATOM 1470 C C . GLY A 1 185 ? -11.203 -57.25 -40.531 1 85.62 185 GLY A C 1
ATOM 1471 O O . GLY A 1 185 ? -12.062 -57.375 -39.688 1 85.62 185 GLY A O 1
ATOM 1472 N N . TRP A 1 186 ? -9.891 -57.375 -40.312 1 89.88 186 TRP A N 1
ATOM 1473 C CA . TRP A 1 186 ? -9.438 -57.469 -38.938 1 89.88 186 TRP A CA 1
ATOM 1474 C C . TRP A 1 186 ? -9.547 -56.125 -38.219 1 89.88 186 TRP A C 1
ATOM 1476 O O . TRP A 1 186 ? -8.938 -55.125 -38.656 1 89.88 186 TRP A O 1
ATOM 1486 N N . LYS A 1 187 ? -10.281 -56.125 -37.125 1 88.31 187 LYS A N 1
ATOM 1487 C CA . LYS A 1 187 ? -10.453 -54.875 -36.406 1 88.31 187 LYS A CA 1
ATOM 1488 C C . LYS A 1 187 ? -9.328 -54.656 -35.375 1 88.31 187 LYS A C 1
ATOM 1490 O O . LYS A 1 187 ? -8.992 -55.562 -34.625 1 88.31 187 LYS A O 1
ATOM 1495 N N . THR A 1 188 ? -8.68 -53.531 -35.469 1 87.81 188 THR A N 1
ATOM 1496 C CA . THR A 1 188 ? -7.613 -53.188 -34.531 1 87.81 188 THR A CA 1
ATOM 1497 C C . THR A 1 188 ? -8.039 -52.031 -33.656 1 87.81 188 THR A C 1
ATOM 1499 O O . THR A 1 188 ? -9.211 -51.656 -33.625 1 87.81 188 THR A O 1
ATOM 1502 N N . ALA A 1 189 ? -7.074 -51.531 -32.781 1 86.12 189 ALA A N 1
ATOM 1503 C CA . ALA A 1 189 ? -7.348 -50.438 -31.875 1 86.12 189 ALA A CA 1
ATOM 1504 C C . ALA A 1 189 ? -7.492 -49.125 -32.625 1 86.12 189 ALA A C 1
ATOM 1506 O O . ALA A 1 189 ? -8 -48.156 -32.094 1 86.12 189 ALA A O 1
ATOM 1507 N N . VAL A 1 190 ? -7.152 -49.062 -33.844 1 85.19 190 VAL A N 1
ATOM 1508 C CA . VAL A 1 190 ? -7.281 -47.875 -34.656 1 85.19 190 VAL A CA 1
ATOM 1509 C C . VAL A 1 190 ? -8.742 -47.656 -35.062 1 85.19 190 VAL A C 1
ATOM 1511 O O . VAL A 1 190 ? -9.523 -48.625 -35.094 1 85.19 190 VAL A O 1
ATOM 1514 N N . PRO A 1 191 ? -9.055 -46.406 -35.312 1 78.88 191 PRO A N 1
ATOM 1515 C CA . PRO A 1 191 ? -10.438 -46.156 -35.719 1 78.88 191 PRO A CA 1
ATOM 1516 C C . PRO A 1 191 ? -10.805 -46.906 -37 1 78.88 191 PRO A C 1
ATOM 1518 O O . PRO A 1 191 ? -9.922 -47.25 -37.812 1 78.88 191 PRO A O 1
ATOM 1521 N N . ASP A 1 192 ? -12.047 -47.031 -37.219 1 72.06 192 ASP A N 1
ATOM 1522 C CA . ASP A 1 192 ? -12.594 -47.75 -38.375 1 72.06 192 ASP A CA 1
ATOM 1523 C C . ASP A 1 192 ? -12.125 -47.094 -39.688 1 72.06 192 ASP A C 1
ATOM 1525 O O . ASP A 1 192 ? -12 -45.875 -39.75 1 72.06 192 ASP A O 1
ATOM 1529 N N . GLY A 1 193 ? -11.703 -47.781 -40.594 1 70.44 193 GLY A N 1
ATOM 1530 C CA . GLY A 1 193 ? -11.273 -47.312 -41.906 1 70.44 193 GLY A CA 1
ATOM 1531 C C . GLY A 1 193 ? -9.828 -47.625 -42.219 1 70.44 193 GLY A C 1
ATOM 1532 O O . GLY A 1 193 ? -9.414 -47.625 -43.375 1 70.44 193 GLY A O 1
ATOM 1533 N N . VAL A 1 194 ? -9.086 -47.844 -41.156 1 76.94 194 VAL A N 1
ATOM 1534 C CA . VAL A 1 194 ? -7.699 -48.25 -41.375 1 76.94 194 VAL A CA 1
ATOM 1535 C C . VAL A 1 194 ? -7.535 -49.75 -41.062 1 76.94 194 VAL A C 1
ATOM 1537 O O . VAL A 1 194 ? -7.359 -50.125 -39.906 1 76.94 194 VAL A O 1
ATOM 1540 N N . ASP A 1 195 ? -7.527 -50.562 -42.062 1 76.31 195 ASP A N 1
ATOM 1541 C CA . ASP A 1 195 ? -7.582 -52 -41.781 1 76.31 195 ASP A CA 1
ATOM 1542 C C . ASP A 1 195 ? -6.223 -52.656 -42 1 76.31 195 ASP A C 1
ATOM 1544 O O . ASP A 1 195 ? -5.953 -53.75 -41.469 1 76.31 195 ASP A O 1
ATOM 1548 N N . GLN A 1 196 ? -5.402 -52.062 -42.844 1 86 196 GLN A N 1
ATOM 1549 C CA . GLN A 1 196 ? -4.109 -52.688 -43.094 1 86 196 GLN A CA 1
ATOM 1550 C C . GLN A 1 196 ? -2.986 -51.969 -42.375 1 86 196 GLN A C 1
ATOM 1552 O O . GLN A 1 196 ? -2.469 -50.969 -42.906 1 86 196 GLN A O 1
ATOM 1557 N N . ILE A 1 197 ? -2.625 -52.438 -41.188 1 89.25 197 ILE A N 1
ATOM 1558 C CA . ILE A 1 197 ? -1.548 -51.812 -40.406 1 89.25 197 ILE A CA 1
ATOM 1559 C C . ILE A 1 197 ? -0.375 -52.781 -40.312 1 89.25 197 ILE A C 1
ATOM 1561 O O . ILE A 1 197 ? -0.556 -54 -40.406 1 89.25 197 ILE A O 1
ATOM 1565 N N . PRO A 1 198 ? 0.804 -52.219 -40.188 1 91.38 198 PRO A N 1
ATOM 1566 C CA . PRO A 1 198 ? 1.942 -53.125 -40 1 91.38 198 PRO A CA 1
ATOM 1567 C C . PRO A 1 198 ? 1.849 -53.938 -38.688 1 91.38 198 PRO A C 1
ATOM 1569 O O . PRO A 1 198 ? 1.507 -53.375 -37.656 1 91.38 198 PRO A O 1
ATOM 1572 N N . VAL A 1 199 ? 2.082 -55.188 -38.812 1 94 199 VAL A N 1
ATOM 1573 C CA . VAL A 1 199 ? 2.051 -56.062 -37.656 1 94 199 VAL A CA 1
ATOM 1574 C C . VAL A 1 199 ? 3.467 -56.531 -37.312 1 94 199 VAL A C 1
ATOM 1576 O O . VAL A 1 199 ? 3.852 -56.562 -36.156 1 94 199 VAL A O 1
ATOM 1579 N N . ARG A 1 200 ? 4.301 -56.844 -38.344 1 95.31 200 ARG A N 1
ATOM 1580 C CA . ARG A 1 200 ? 5.656 -57.344 -38.156 1 95.31 200 ARG A CA 1
ATOM 1581 C C . ARG A 1 200 ? 6.508 -57.094 -39.406 1 95.31 200 ARG A C 1
ATOM 1583 O O . ARG A 1 200 ? 6.012 -57.156 -40.531 1 95.31 200 ARG A O 1
ATOM 1590 N N . ILE A 1 201 ? 7.703 -56.781 -39.125 1 91.88 201 ILE A N 1
ATOM 1591 C CA . ILE A 1 201 ? 8.742 -56.812 -40.156 1 91.88 201 ILE A CA 1
ATOM 1592 C C . ILE A 1 201 ? 9.867 -57.75 -39.719 1 91.88 201 ILE A C 1
ATOM 1594 O O . ILE A 1 201 ? 10.414 -57.594 -38.625 1 91.88 201 ILE A O 1
ATOM 1598 N N . GLU A 1 202 ? 10.094 -58.75 -40.5 1 91.88 202 GLU A N 1
ATOM 1599 C CA . GLU A 1 202 ? 11.172 -59.688 -40.219 1 91.88 202 GLU A CA 1
ATOM 1600 C C . GLU A 1 202 ? 12.328 -59.5 -41.219 1 91.88 202 GLU A C 1
ATOM 1602 O O . GLU A 1 202 ? 12.117 -59.469 -42.406 1 91.88 202 GLU A O 1
ATOM 1607 N N . VAL A 1 203 ? 13.5 -59.312 -40.625 1 87.81 203 VAL A N 1
ATOM 1608 C CA . VAL A 1 203 ? 14.68 -59.094 -41.438 1 87.81 203 VAL A CA 1
ATOM 1609 C C . VAL A 1 203 ? 15.719 -60.188 -41.156 1 87.81 203 VAL A C 1
ATOM 1611 O O . VAL A 1 203 ? 16.078 -60.406 -40 1 87.81 203 VAL A O 1
ATOM 1614 N N . GLU A 1 204 ? 16.078 -60.844 -42.156 1 86.88 204 GLU A N 1
ATOM 1615 C CA . GLU A 1 204 ? 17.109 -61.875 -42.062 1 86.88 204 GLU A CA 1
ATOM 1616 C C . GLU A 1 204 ? 18.188 -61.688 -43.125 1 86.88 204 GLU A C 1
ATOM 1618 O O . GLU A 1 204 ? 17.906 -61.281 -44.25 1 86.88 204 GLU A O 1
ATOM 1623 N N . GLY A 1 205 ? 19.453 -61.75 -42.656 1 83.5 205 GLY A N 1
ATOM 1624 C CA . GLY A 1 205 ? 20.516 -61.562 -43.625 1 83.5 205 GLY A CA 1
ATOM 1625 C C . GLY A 1 205 ? 21.891 -61.906 -43.062 1 83.5 205 GLY A C 1
ATOM 1626 O O . GLY A 1 205 ? 22 -62.531 -42 1 83.5 205 GLY A O 1
ATOM 1627 N N . LEU A 1 206 ? 22.859 -61.688 -43.844 1 72.69 206 LEU A N 1
ATOM 1628 C CA . LEU A 1 206 ? 24.266 -61.875 -43.5 1 72.69 206 LEU A CA 1
ATOM 1629 C C . LEU A 1 206 ? 24.984 -60.531 -43.344 1 72.69 206 LEU A C 1
ATOM 1631 O O . LEU A 1 206 ? 24.844 -59.656 -44.188 1 72.69 206 LEU A O 1
ATOM 1635 N N . SER A 1 207 ? 25.172 -60.094 -42.062 1 65.31 207 SER A N 1
ATOM 1636 C CA . SER A 1 207 ? 25.812 -58.812 -41.812 1 65.31 207 SER A CA 1
ATOM 1637 C C . SER A 1 207 ? 27.312 -58.906 -42.094 1 65.31 207 SER A C 1
ATOM 1639 O O . SER A 1 207 ? 27.953 -59.906 -41.75 1 65.31 207 SER A O 1
ATOM 1641 N N . GLY A 1 208 ? 27.828 -58.094 -43.031 1 54.09 208 GLY A N 1
ATOM 1642 C CA . GLY A 1 208 ? 29.266 -57.969 -43.156 1 54.09 208 GLY A CA 1
ATOM 1643 C C . GLY A 1 208 ? 29.938 -57.375 -41.938 1 54.09 208 GLY A C 1
ATOM 1644 O O . GLY A 1 208 ? 29.25 -56.938 -41 1 54.09 208 GLY A O 1
ATOM 1645 N N . SER A 1 209 ? 31.266 -57.344 -41.781 1 44.44 209 SER A N 1
ATOM 1646 C CA . SER A 1 209 ? 32.219 -57 -40.719 1 44.44 209 SER A CA 1
ATOM 1647 C C . SER A 1 209 ? 31.938 -55.625 -40.156 1 44.44 209 SER A C 1
ATOM 1649 O O . SER A 1 209 ? 32.688 -55.125 -39.281 1 44.44 209 SER A O 1
ATOM 1651 N N . ALA A 1 210 ? 31.297 -54.688 -40.781 1 41.19 210 ALA A N 1
ATOM 1652 C CA . ALA A 1 210 ? 31.578 -53.375 -40.25 1 41.19 210 ALA A CA 1
ATOM 1653 C C . ALA A 1 210 ? 30.797 -53.094 -38.969 1 41.19 210 ALA A C 1
ATOM 1655 O O . ALA A 1 210 ? 29.625 -53.469 -38.875 1 41.19 210 ALA A O 1
ATOM 1656 N N . PRO A 1 211 ? 31.5 -52.812 -37.812 1 37.66 211 PRO A N 1
ATOM 1657 C CA . PRO A 1 211 ? 30.891 -52.469 -36.531 1 37.66 211 PRO A CA 1
ATOM 1658 C C . PRO A 1 211 ? 29.797 -51.406 -36.625 1 37.66 211 PRO A C 1
ATOM 1660 O O . PRO A 1 211 ? 29.984 -50.406 -37.344 1 37.66 211 PRO A O 1
ATOM 1663 N N . ILE A 1 212 ? 28.641 -51.719 -36.688 1 37.75 212 ILE A N 1
ATOM 1664 C CA . ILE A 1 212 ? 27.766 -50.594 -36.406 1 37.75 212 ILE A CA 1
ATOM 1665 C C . ILE A 1 212 ? 28.328 -49.812 -35.219 1 37.75 212 ILE A C 1
ATOM 1667 O O . ILE A 1 212 ? 28.797 -50.406 -34.25 1 37.75 212 ILE A O 1
ATOM 1671 N N . ASP A 1 213 ? 28.688 -48.625 -35.344 1 34.06 213 ASP A N 1
ATOM 1672 C CA . ASP A 1 213 ? 29.25 -47.75 -34.344 1 34.06 213 ASP A CA 1
ATOM 1673 C C . ASP A 1 213 ? 28.609 -48 -32.969 1 34.06 213 ASP A C 1
ATOM 1675 O O . ASP A 1 213 ? 27.391 -48.156 -32.875 1 34.06 213 ASP A O 1
ATOM 1679 N N . ALA A 1 214 ? 29.406 -48.531 -31.922 1 35.38 214 ALA A N 1
ATOM 1680 C CA . ALA A 1 214 ? 29.391 -48.875 -30.5 1 35.38 214 ALA A CA 1
ATOM 1681 C C . ALA A 1 214 ? 28.609 -47.844 -29.703 1 35.38 214 ALA A C 1
ATOM 1683 O O . ALA A 1 214 ? 28.609 -47.844 -28.469 1 35.38 214 ALA A O 1
ATOM 1684 N N . SER A 1 215 ? 28.328 -46.75 -30.281 1 34.66 215 SER A N 1
ATOM 1685 C CA . SER A 1 215 ? 27.906 -45.781 -29.266 1 34.66 215 SER A CA 1
ATOM 1686 C C . SER A 1 215 ? 26.766 -46.344 -28.422 1 34.66 215 SER A C 1
ATOM 1688 O O . SER A 1 215 ? 26.562 -45.875 -27.297 1 34.66 215 SER A O 1
ATOM 1690 N N . HIS A 1 216 ? 25.688 -46.938 -28.906 1 34.25 216 HIS A N 1
ATOM 1691 C CA . HIS A 1 216 ? 24.609 -47.375 -28.031 1 34.25 216 HIS A CA 1
ATOM 1692 C C . HIS A 1 216 ? 24.641 -48.875 -27.812 1 34.25 216 HIS A C 1
ATOM 1694 O O . HIS A 1 216 ? 23.625 -49.469 -27.453 1 34.25 216 HIS A O 1
ATOM 1700 N N . GLY A 1 217 ? 25.875 -49.656 -27.281 1 34.72 217 GLY A N 1
ATOM 1701 C CA . GLY A 1 217 ? 26.312 -50.875 -26.656 1 34.72 217 GLY A CA 1
ATOM 1702 C C . GLY A 1 217 ? 27.328 -51.656 -27.484 1 34.72 217 GLY A C 1
ATOM 1703 O O . GLY A 1 217 ? 27.594 -51.281 -28.641 1 34.72 217 GLY A O 1
ATOM 1704 N N . PRO A 1 218 ? 28.344 -52.438 -26.828 1 32.84 218 PRO A N 1
ATOM 1705 C CA . PRO A 1 218 ? 29.484 -53.156 -27.406 1 32.84 218 PRO A CA 1
ATOM 1706 C C . PRO A 1 218 ? 29.094 -54.031 -28.609 1 32.84 218 PRO A C 1
ATOM 1708 O O . PRO A 1 218 ? 28.281 -54.938 -28.469 1 32.84 218 PRO A O 1
ATOM 1711 N N . THR A 1 219 ? 28.906 -53.531 -29.688 1 36.62 219 THR A N 1
ATOM 1712 C CA . THR A 1 219 ? 28.812 -54.531 -30.75 1 36.62 219 THR A CA 1
ATOM 1713 C C . THR A 1 219 ? 30.062 -55.406 -30.812 1 36.62 219 THR A C 1
ATOM 1715 O O . THR A 1 219 ? 31.172 -54.875 -30.812 1 36.62 219 THR A O 1
ATOM 1718 N N . PRO A 1 220 ? 30.016 -56.688 -30.453 1 35.62 220 PRO A N 1
ATOM 1719 C CA . PRO A 1 220 ? 31.203 -57.531 -30.625 1 35.62 220 PRO A CA 1
ATOM 1720 C C . PRO A 1 220 ? 31.922 -57.281 -31.953 1 35.62 220 PRO A C 1
ATOM 1722 O O . PRO A 1 220 ? 31.266 -57.156 -33 1 35.62 220 PRO A O 1
ATOM 1725 N N . THR A 1 221 ? 33.031 -56.531 -31.922 1 37.88 221 THR A N 1
ATOM 1726 C CA . THR A 1 221 ? 33.906 -56.438 -33.062 1 37.88 221 THR A CA 1
ATOM 1727 C C . THR A 1 221 ? 34.094 -57.781 -33.719 1 37.88 221 THR A C 1
ATOM 1729 O O . THR A 1 221 ? 34.625 -58.719 -33.125 1 37.88 221 THR A O 1
ATOM 1732 N N . LEU A 1 222 ? 33.125 -58.219 -34.594 1 39.62 222 LEU A N 1
ATOM 1733 C CA . LEU A 1 222 ? 33.469 -59.438 -35.312 1 39.62 222 LEU A CA 1
ATOM 1734 C C . LEU A 1 222 ? 34.75 -59.25 -36.094 1 39.62 222 LEU A C 1
ATOM 1736 O O . LEU A 1 222 ? 35.094 -58.125 -36.5 1 39.62 222 LEU A O 1
ATOM 1740 N N . SER A 1 223 ? 35.719 -60.125 -35.938 1 40.75 223 SER A N 1
ATOM 1741 C CA . SER A 1 223 ? 36.938 -60.188 -36.719 1 40.75 223 SER A CA 1
ATOM 1742 C C . SER A 1 223 ? 36.688 -59.875 -38.188 1 40.75 223 SER A C 1
ATOM 1744 O O . SER A 1 223 ? 35.625 -60.219 -38.719 1 40.75 223 SER A O 1
ATOM 1746 N N . PRO A 1 224 ? 37.469 -59.188 -38.938 1 43.78 224 PRO A N 1
ATOM 1747 C CA . PRO A 1 224 ? 37.5 -58.969 -40.375 1 43.78 224 PRO A CA 1
ATOM 1748 C C . PRO A 1 224 ? 37.344 -60.25 -41.188 1 43.78 224 PRO A C 1
ATOM 1750 O O . PRO A 1 224 ? 38.062 -61.219 -40.906 1 43.78 224 PRO A O 1
ATOM 1753 N N . GLY A 1 225 ? 36.188 -60.594 -42.031 1 48.16 225 GLY A N 1
ATOM 1754 C CA . GLY A 1 225 ? 35.906 -61.719 -42.906 1 48.16 225 GLY A CA 1
ATOM 1755 C C . GLY A 1 225 ? 34.688 -62.531 -42.5 1 48.16 225 GLY A C 1
ATOM 1756 O O . GLY A 1 225 ? 34.25 -63.438 -43.219 1 48.16 225 GLY A O 1
ATOM 1757 N N . LYS A 1 226 ? 34.406 -62.688 -41.25 1 55.06 226 LYS A N 1
ATOM 1758 C CA . LYS A 1 226 ? 33.375 -63.625 -40.844 1 55.06 226 LYS A CA 1
ATOM 1759 C C . LYS A 1 226 ? 31.984 -63 -40.875 1 55.06 226 LYS A C 1
ATOM 1761 O O . LYS A 1 226 ? 31.781 -61.938 -40.312 1 55.06 226 LYS A O 1
ATOM 1766 N N . THR A 1 227 ? 31.141 -63.312 -41.906 1 60.41 227 THR A N 1
ATOM 1767 C CA . THR A 1 227 ? 29.75 -62.906 -42.062 1 60.41 227 THR A CA 1
ATOM 1768 C C . THR A 1 227 ? 28.891 -63.531 -40.969 1 60.41 227 THR A C 1
ATOM 1770 O O . THR A 1 227 ? 29.094 -64.688 -40.594 1 60.41 227 THR A O 1
ATOM 1773 N N . ARG A 1 228 ? 28.203 -62.656 -40.188 1 71.5 228 ARG A N 1
ATOM 1774 C CA . ARG A 1 228 ? 27.312 -63.156 -39.156 1 71.5 228 ARG A CA 1
ATOM 1775 C C . ARG A 1 228 ? 25.859 -63.188 -39.625 1 71.5 228 ARG A C 1
ATOM 1777 O O . ARG A 1 228 ? 25.406 -62.219 -40.25 1 71.5 228 ARG A O 1
ATOM 1784 N N . HIS A 1 229 ? 25.281 -64.438 -39.594 1 79.38 229 HIS A N 1
ATOM 1785 C CA . HIS A 1 229 ? 23.859 -64.562 -39.844 1 79.38 229 HIS A CA 1
ATOM 1786 C C . HIS A 1 229 ? 23.047 -63.844 -38.75 1 79.38 229 HIS A C 1
ATOM 1788 O O . HIS A 1 229 ? 23.328 -63.969 -37.562 1 79.38 229 HIS A O 1
ATOM 1794 N N . PHE A 1 230 ? 22.234 -62.781 -39.219 1 85.19 230 PHE A N 1
ATOM 1795 C CA . PHE A 1 230 ? 21.359 -62.125 -38.219 1 85.19 230 PHE A CA 1
ATOM 1796 C C . PHE A 1 230 ? 19.891 -62.312 -38.594 1 85.19 230 PHE A C 1
ATOM 1798 O O . PHE A 1 230 ? 19.562 -62.469 -39.781 1 85.19 230 PHE A O 1
ATOM 1805 N N . HIS A 1 231 ? 19.016 -62.5 -37.625 1 88.31 231 HIS A N 1
ATOM 1806 C CA . HIS A 1 231 ? 17.562 -62.594 -37.75 1 88.31 231 HIS A CA 1
ATOM 1807 C C . HIS A 1 231 ? 16.875 -61.688 -36.719 1 88.31 231 HIS A C 1
ATOM 1809 O O . HIS A 1 231 ? 16.906 -61.969 -35.531 1 88.31 231 HIS A O 1
ATOM 1815 N N . HIS A 1 232 ? 16.359 -60.562 -37.312 1 90.94 232 HIS A N 1
ATOM 1816 C CA . HIS A 1 232 ? 15.68 -59.562 -36.5 1 90.94 232 HIS A CA 1
ATOM 1817 C C . HIS A 1 232 ? 14.172 -59.562 -36.75 1 90.94 232 HIS A C 1
ATOM 1819 O O . HIS A 1 232 ? 13.742 -59.625 -37.906 1 90.94 232 HIS A O 1
ATOM 1825 N N . ILE A 1 233 ? 13.414 -59.531 -35.656 1 94.5 233 ILE A N 1
ATOM 1826 C CA . ILE A 1 233 ? 11.961 -59.438 -35.781 1 94.5 233 ILE A CA 1
ATOM 1827 C C . ILE A 1 233 ? 11.492 -58.125 -35.156 1 94.5 233 ILE A C 1
ATOM 1829 O O . ILE A 1 233 ? 11.82 -57.812 -34 1 94.5 233 ILE A O 1
ATOM 1833 N N . TYR A 1 234 ? 10.797 -57.312 -35.906 1 94.25 234 TYR A N 1
ATOM 1834 C CA . TYR A 1 234 ? 10.188 -56.062 -35.469 1 94.25 234 TYR A CA 1
ATOM 1835 C C . TYR A 1 234 ? 8.672 -56.188 -35.375 1 94.25 234 TYR A C 1
ATOM 1837 O O . TYR A 1 234 ? 7.988 -56.219 -36.406 1 94.25 234 TYR A O 1
ATOM 1845 N N . ASP A 1 235 ? 8.172 -56.281 -34.219 1 95.81 235 ASP A N 1
ATOM 1846 C CA . ASP A 1 235 ? 6.723 -56.344 -34.031 1 95.81 235 ASP A CA 1
ATOM 1847 C C . ASP A 1 235 ? 6.145 -54.969 -33.719 1 95.81 235 ASP A C 1
ATOM 1849 O O . ASP A 1 235 ? 6.609 -54.281 -32.812 1 95.81 235 ASP A O 1
ATOM 1853 N N . PHE A 1 236 ? 5.215 -54.5 -34.438 1 94.06 236 PHE A N 1
ATOM 1854 C CA . PHE A 1 236 ? 4.539 -53.219 -34.25 1 94.06 236 PHE A CA 1
ATOM 1855 C C . PHE A 1 236 ? 3.287 -53.375 -33.406 1 94.06 236 PHE A C 1
ATOM 1857 O O . PHE A 1 236 ? 2.363 -54.094 -33.781 1 94.06 236 PHE A O 1
ATOM 1864 N N . ILE A 1 237 ? 3.381 -52.719 -32.281 1 94 237 ILE A N 1
ATOM 1865 C CA . ILE A 1 237 ? 2.299 -52.812 -31.297 1 94 237 ILE A CA 1
ATOM 1866 C C . ILE A 1 237 ? 1.609 -51.438 -31.172 1 94 237 ILE A C 1
ATOM 1868 O O . ILE A 1 237 ? 2.271 -50.406 -31.156 1 94 237 ILE A O 1
ATOM 1872 N N . ASN A 1 238 ? 0.285 -51.469 -31.047 1 91.25 238 ASN A N 1
ATOM 1873 C CA . ASN A 1 238 ? -0.52 -50.25 -30.891 1 91.25 238 ASN A CA 1
ATOM 1874 C C . ASN A 1 238 ? -0.178 -49.219 -31.938 1 91.25 238 ASN A C 1
ATOM 1876 O O . ASN A 1 238 ? 0.119 -48.062 -31.609 1 91.25 238 ASN A O 1
ATOM 1880 N N . PHE A 1 239 ? -0.154 -49.594 -33.156 1 90.75 239 PHE A N 1
ATOM 1881 C CA . PHE A 1 239 ? 0.131 -48.688 -34.25 1 90.75 239 PHE A CA 1
ATOM 1882 C C . PHE A 1 239 ? -1.003 -47.688 -34.469 1 90.75 239 PHE A C 1
ATOM 1884 O O . PHE A 1 239 ? -2.166 -48.094 -34.594 1 90.75 239 PHE A O 1
ATOM 1891 N N . GLN A 1 240 ? -0.675 -46.406 -34.375 1 88.56 240 GLN A N 1
ATOM 1892 C CA . GLN A 1 240 ? -1.608 -45.344 -34.656 1 88.56 240 GLN A CA 1
ATOM 1893 C C . GLN A 1 240 ? -1.157 -44.5 -35.844 1 88.56 240 GLN A C 1
ATOM 1895 O O . GLN A 1 240 ? -0.007 -44.062 -35.906 1 88.56 240 GLN A O 1
ATOM 1900 N N . PRO A 1 241 ? -2.02 -44.219 -36.781 1 87.31 241 PRO A N 1
ATOM 1901 C CA . PRO A 1 241 ? -1.627 -43.5 -38 1 87.31 241 PRO A CA 1
ATOM 1902 C C . PRO A 1 241 ? -1.527 -42 -37.781 1 87.31 241 PRO A C 1
ATOM 1904 O O . PRO A 1 241 ? -1.53 -41.219 -38.75 1 87.31 241 PRO A O 1
ATOM 1907 N N . VAL A 1 242 ? -1.593 -41.531 -36.531 1 86.94 242 VAL A N 1
ATOM 1908 C CA . VAL A 1 242 ? -1.424 -40.125 -36.188 1 86.94 242 VAL A CA 1
ATOM 1909 C C . VAL A 1 242 ? -0.629 -40 -34.906 1 86.94 242 VAL A C 1
ATOM 1911 O O . VAL A 1 242 ? -0.585 -40.938 -34.094 1 86.94 242 VAL A O 1
ATOM 1914 N N . VAL A 1 243 ? 0.018 -38.938 -34.844 1 88.94 243 VAL A N 1
ATOM 1915 C CA . VAL A 1 243 ? 0.616 -38.594 -33.531 1 88.94 243 VAL A CA 1
ATOM 1916 C C . VAL A 1 243 ? -0.404 -37.875 -32.688 1 88.94 243 VAL A C 1
ATOM 1918 O O . VAL A 1 243 ? -0.871 -36.781 -33.031 1 88.94 243 VAL A O 1
ATOM 1921 N N . THR A 1 244 ? -0.686 -38.375 -31.594 1 81.94 244 THR A N 1
ATOM 1922 C CA . THR A 1 244 ? -1.775 -37.875 -30.75 1 81.94 244 THR A CA 1
ATOM 1923 C C . THR A 1 244 ? -1.306 -36.719 -29.875 1 81.94 244 THR A C 1
ATOM 1925 O O . THR A 1 244 ? -2.088 -35.844 -29.562 1 81.94 244 THR A O 1
ATOM 1928 N N . ASP A 1 245 ? -0.099 -36.719 -29.438 1 84.94 245 ASP A N 1
ATOM 1929 C CA . ASP A 1 245 ? 0.448 -35.688 -28.547 1 84.94 245 ASP A CA 1
ATOM 1930 C C . ASP A 1 245 ? 1.766 -35.125 -29.094 1 84.94 245 ASP A C 1
ATOM 1932 O O . ASP A 1 245 ? 2.795 -35.812 -29.047 1 84.94 245 ASP A O 1
ATOM 1936 N N . ASP A 1 246 ? 1.727 -34 -29.453 1 85.56 246 ASP A N 1
ATOM 1937 C CA . ASP A 1 246 ? 2.9 -33.406 -30.078 1 85.56 246 ASP A CA 1
ATOM 1938 C C . ASP A 1 246 ? 3.932 -33 -29.031 1 85.56 246 ASP A C 1
ATOM 1940 O O . ASP A 1 246 ? 5.086 -32.719 -29.359 1 85.56 246 ASP A O 1
ATOM 1944 N N . THR A 1 247 ? 3.635 -33.062 -27.781 1 86.69 247 THR A N 1
ATOM 1945 C CA . THR A 1 247 ? 4.551 -32.656 -26.734 1 86.69 247 THR A CA 1
ATOM 1946 C C . THR A 1 247 ? 5.668 -33.656 -26.531 1 86.69 247 THR A C 1
ATOM 1948 O O . THR A 1 247 ? 6.688 -33.375 -25.906 1 86.69 247 THR A O 1
ATOM 1951 N N . VAL A 1 248 ? 5.535 -34.781 -27.125 1 90.94 248 VAL A N 1
ATOM 1952 C CA . VAL A 1 248 ? 6.531 -35.844 -26.953 1 90.94 248 VAL A CA 1
ATOM 1953 C C . VAL A 1 248 ? 7.848 -35.406 -27.609 1 90.94 248 VAL A C 1
ATOM 1955 O O . VAL A 1 248 ? 8.914 -35.906 -27.25 1 90.94 248 VAL A O 1
ATOM 1958 N N . PHE A 1 249 ? 7.77 -34.5 -28.609 1 92.25 249 PHE A N 1
ATOM 1959 C CA . PHE A 1 249 ? 8.961 -34.094 -29.359 1 92.25 249 PHE A CA 1
ATOM 1960 C C . PHE A 1 249 ? 9.734 -33.031 -28.609 1 92.25 249 PHE A C 1
ATOM 1962 O O . PHE A 1 249 ? 10.828 -32.625 -29.016 1 92.25 249 PHE A O 1
ATOM 1969 N N . GLN A 1 250 ? 9.203 -32.688 -27.5 1 89.69 250 GLN A N 1
ATOM 1970 C CA . GLN A 1 250 ? 9.859 -31.625 -26.734 1 89.69 250 GLN A CA 1
ATOM 1971 C C . GLN A 1 250 ? 10.992 -32.188 -25.891 1 89.69 250 GLN A C 1
ATOM 1973 O O . GLN A 1 250 ? 10.945 -33.344 -25.484 1 89.69 250 GLN A O 1
ATOM 1978 N N . ILE A 1 251 ? 11.977 -31.297 -25.719 1 90.38 251 ILE A N 1
ATOM 1979 C CA . ILE A 1 251 ? 13.055 -31.672 -24.812 1 90.38 251 ILE A CA 1
ATOM 1980 C C . ILE A 1 251 ? 12.5 -31.859 -23.406 1 90.38 251 ILE A C 1
ATOM 1982 O O . ILE A 1 251 ? 11.766 -31 -22.906 1 90.38 251 ILE A O 1
ATOM 1986 N N . PRO A 1 252 ? 12.773 -32.938 -22.844 1 87.38 252 PRO A N 1
ATOM 1987 C CA . PRO A 1 252 ? 12.242 -33.156 -21.5 1 87.38 252 PRO A CA 1
ATOM 1988 C C . PRO A 1 252 ? 12.68 -32.094 -20.5 1 87.38 252 PRO A C 1
ATOM 1990 O O . PRO A 1 252 ? 13.711 -31.453 -20.688 1 87.38 252 PRO A O 1
ATOM 1993 N N . ASP A 1 253 ? 12 -32.062 -19.422 1 82.06 253 ASP A N 1
ATOM 1994 C CA . ASP A 1 253 ? 12.305 -31.094 -18.375 1 82.06 253 ASP A CA 1
ATOM 1995 C C . ASP A 1 253 ? 13.664 -31.391 -17.734 1 82.06 253 ASP A C 1
ATOM 1997 O O . ASP A 1 253 ? 14.016 -32.562 -17.531 1 82.06 253 ASP A O 1
ATOM 2001 N N . GLY A 1 254 ? 14.352 -30.406 -17.484 1 82.62 254 GLY A N 1
ATOM 2002 C CA . GLY A 1 254 ? 15.625 -30.547 -16.797 1 82.62 254 GLY A CA 1
ATOM 2003 C C . GLY A 1 254 ? 16.797 -30.781 -17.734 1 82.62 254 GLY A C 1
ATOM 2004 O O . GLY A 1 254 ? 17.938 -30.859 -17.297 1 82.62 254 GLY A O 1
ATOM 2005 N N . VAL A 1 255 ? 16.5 -30.875 -19.047 1 88.94 255 VAL A N 1
ATOM 2006 C CA . VAL A 1 255 ? 17.562 -31.172 -20.016 1 88.94 255 VAL A CA 1
ATOM 2007 C C . VAL A 1 255 ? 17.797 -29.938 -20.891 1 88.94 255 VAL A C 1
ATOM 2009 O O . VAL A 1 255 ? 16.859 -29.281 -21.328 1 88.94 255 VAL A O 1
ATOM 2012 N N . ALA A 1 256 ? 19.047 -29.594 -20.969 1 90.12 256 ALA A N 1
ATOM 2013 C CA . ALA A 1 256 ? 19.453 -28.531 -21.891 1 90.12 256 ALA A CA 1
ATOM 2014 C C . ALA A 1 256 ? 20.406 -29.047 -22.953 1 90.12 256 ALA A C 1
ATOM 2016 O O . ALA A 1 256 ? 21.359 -29.75 -22.641 1 90.12 256 ALA A O 1
ATOM 2017 N N . CYS A 1 257 ? 20.047 -28.828 -24.172 1 91.38 257 CYS A N 1
ATOM 2018 C CA . CYS A 1 257 ? 20.906 -29.219 -25.281 1 91.38 257 CYS A CA 1
ATOM 2019 C C . CYS A 1 257 ? 21.797 -28.047 -25.719 1 91.38 257 CYS A C 1
ATOM 2021 O O . CYS A 1 257 ? 21.406 -27.25 -26.562 1 91.38 257 CYS A O 1
ATOM 2023 N N . ALA A 1 258 ? 22.969 -28.125 -25.281 1 85.06 258 ALA A N 1
ATOM 2024 C CA . ALA A 1 258 ? 23.906 -27.047 -25.594 1 85.06 258 ALA A CA 1
ATOM 2025 C C . ALA A 1 258 ? 24.312 -27.078 -27.062 1 85.06 258 ALA A C 1
ATOM 2027 O O . ALA A 1 258 ? 24.344 -28.141 -27.688 1 85.06 258 ALA A O 1
ATOM 2028 N N . ASN A 1 259 ? 24.609 -25.953 -27.719 1 83.19 259 ASN A N 1
ATOM 2029 C CA . ASN A 1 259 ? 25.156 -25.781 -29.062 1 83.19 259 ASN A CA 1
ATOM 2030 C C . ASN A 1 259 ? 24.125 -26.062 -30.141 1 83.19 259 ASN A C 1
ATOM 2032 O O . ASN A 1 259 ? 24.469 -26.297 -31.297 1 83.19 259 ASN A O 1
ATOM 2036 N N . ARG A 1 260 ? 22.922 -26.172 -29.719 1 89.19 260 ARG A N 1
ATOM 2037 C CA . ARG A 1 260 ? 21.891 -26.297 -30.75 1 89.19 260 ARG A CA 1
ATOM 2038 C C . ARG A 1 260 ? 21.672 -24.969 -31.469 1 89.19 260 ARG A C 1
ATOM 2040 O O . ARG A 1 260 ? 22.062 -23.922 -30.969 1 89.19 260 ARG A O 1
ATOM 2047 N N . VAL A 1 261 ? 21.109 -25.016 -32.625 1 88.56 261 VAL A N 1
ATOM 2048 C CA . VAL A 1 261 ? 20.766 -23.797 -33.344 1 88.56 261 VAL A CA 1
ATOM 2049 C C . VAL A 1 261 ? 19.672 -23.031 -32.625 1 88.56 261 VAL A C 1
ATOM 2051 O O . VAL A 1 261 ? 18.656 -23.609 -32.219 1 88.56 261 VAL A O 1
ATOM 2054 N N . ASN A 1 262 ? 19.953 -21.781 -32.312 1 88.75 262 ASN A N 1
ATOM 2055 C CA . ASN A 1 262 ? 18.969 -20.938 -31.641 1 88.75 262 ASN A CA 1
ATOM 2056 C C . ASN A 1 262 ? 18 -20.281 -32.625 1 88.75 262 ASN A C 1
ATOM 2058 O O . ASN A 1 262 ? 18.391 -19.406 -33.406 1 88.75 262 ASN A O 1
ATOM 2062 N N . THR A 1 263 ? 16.781 -20.609 -32.594 1 88.56 263 THR A N 1
ATOM 2063 C CA . THR A 1 263 ? 15.805 -20.156 -33.594 1 88.56 263 THR A CA 1
ATOM 2064 C C . THR A 1 263 ? 15.07 -18.906 -33.094 1 88.56 263 THR A C 1
ATOM 2066 O O . THR A 1 263 ? 14.422 -18.219 -33.875 1 88.56 263 THR A O 1
ATOM 2069 N N . LYS A 1 264 ? 15.016 -18.625 -31.844 1 90.81 264 LYS A N 1
ATOM 2070 C CA . LYS A 1 264 ? 14.344 -17.469 -31.25 1 90.81 264 LYS A CA 1
ATOM 2071 C C . LYS A 1 264 ? 15.242 -16.781 -30.219 1 90.81 264 LYS A C 1
ATOM 2073 O O . LYS A 1 264 ? 15.906 -17.453 -29.422 1 90.81 264 LYS A O 1
ATOM 2078 N N . PRO A 1 265 ? 15.289 -15.492 -30.281 1 89.75 265 PRO A N 1
ATOM 2079 C CA . PRO A 1 265 ? 16.125 -14.797 -29.297 1 89.75 265 PRO A CA 1
ATOM 2080 C C . PRO A 1 265 ? 15.469 -14.703 -27.922 1 89.75 265 PRO A C 1
ATOM 2082 O O . PRO A 1 265 ? 14.242 -14.742 -27.812 1 89.75 265 PRO A O 1
ATOM 2085 N N . LEU A 1 266 ? 16.312 -14.602 -26.953 1 90.94 266 LEU A N 1
ATOM 2086 C CA . LEU A 1 266 ? 15.828 -14.352 -25.594 1 90.94 266 LEU A CA 1
ATOM 2087 C C . LEU A 1 266 ? 15.125 -13.008 -25.5 1 90.94 266 LEU A C 1
ATOM 2089 O O . LEU A 1 266 ? 15.586 -12.016 -26.078 1 90.94 266 LEU A O 1
ATOM 2093 N N . PRO A 1 267 ? 14.039 -12.883 -24.766 1 88.62 267 PRO A N 1
ATOM 2094 C CA . PRO A 1 267 ? 13.336 -11.602 -24.625 1 88.62 267 PRO A CA 1
ATOM 2095 C C . PRO A 1 267 ? 14.164 -10.555 -23.891 1 88.62 267 PRO A C 1
ATOM 2097 O O . PRO A 1 267 ? 14.953 -10.898 -23 1 88.62 267 PRO A O 1
ATOM 2100 N N . LYS A 1 268 ? 13.906 -9.273 -24.234 1 86.69 268 LYS A N 1
ATOM 2101 C CA . LYS A 1 268 ? 14.555 -8.148 -23.562 1 86.69 268 LYS A CA 1
ATOM 2102 C C . LYS A 1 268 ? 13.594 -7.453 -22.609 1 86.69 268 LYS A C 1
ATOM 2104 O O . LYS A 1 268 ? 12.414 -7.305 -22.906 1 86.69 268 LYS A O 1
ATOM 2109 N N . PHE A 1 269 ? 14.156 -7.059 -21.5 1 86.75 269 PHE A N 1
ATOM 2110 C CA . PHE A 1 269 ? 13.328 -6.414 -20.484 1 86.75 269 PHE A CA 1
ATOM 2111 C C . PHE A 1 269 ? 13.625 -4.918 -20.438 1 86.75 269 PHE A C 1
ATOM 2113 O O . PHE A 1 269 ? 14.719 -4.477 -20.797 1 86.75 269 PHE A O 1
ATOM 2120 N N . SER A 1 270 ? 12.625 -4.195 -19.984 1 88.81 270 SER A N 1
ATOM 2121 C CA . SER A 1 270 ? 12.742 -2.758 -19.75 1 88.81 270 SER A CA 1
ATOM 2122 C C . SER A 1 270 ? 13.672 -2.453 -18.578 1 88.81 270 SER A C 1
ATOM 2124 O O . SER A 1 270 ? 14.062 -3.359 -17.844 1 88.81 270 SER A O 1
ATOM 2126 N N . ARG A 1 271 ? 13.984 -1.201 -18.484 1 93.44 271 ARG A N 1
ATOM 2127 C CA . ARG A 1 271 ? 14.875 -0.735 -17.422 1 93.44 271 ARG A CA 1
ATOM 2128 C C . ARG A 1 271 ? 14.141 -0.662 -16.094 1 93.44 271 ARG A C 1
ATOM 2130 O O . ARG A 1 271 ? 14.758 -0.461 -15.047 1 93.44 271 ARG A O 1
ATOM 2137 N N . TYR A 1 272 ? 12.945 -0.771 -16.047 1 92.31 272 TYR A N 1
ATOM 2138 C CA . TYR A 1 272 ? 12.156 -0.855 -14.828 1 92.31 272 TYR A CA 1
ATOM 2139 C C . TYR A 1 272 ? 11.062 -1.905 -14.953 1 92.31 272 TYR A C 1
ATOM 2141 O O . TYR A 1 272 ? 10.516 -2.111 -16.047 1 92.31 272 TYR A O 1
ATOM 2149 N N . PHE A 1 273 ? 10.812 -2.611 -13.945 1 92.69 273 PHE A N 1
ATOM 2150 C CA . PHE A 1 273 ? 9.773 -3.637 -13.914 1 92.69 273 PHE A CA 1
ATOM 2151 C C . PHE A 1 273 ? 9.406 -3.984 -12.477 1 92.69 273 PHE A C 1
ATOM 2153 O O . PHE A 1 273 ? 10.125 -3.619 -11.539 1 92.69 273 PHE A O 1
ATOM 2160 N N . SER A 1 274 ? 8.32 -4.594 -12.273 1 93.81 274 SER A N 1
ATOM 2161 C CA . SER A 1 274 ? 7.883 -5.148 -11 1 93.81 274 SER A CA 1
ATOM 2162 C C . SER A 1 274 ? 7.176 -6.488 -11.188 1 93.81 274 SER A C 1
ATOM 2164 O O . SER A 1 274 ? 6.594 -6.742 -12.25 1 93.81 274 SER A O 1
ATOM 2166 N N . TYR A 1 275 ? 7.367 -7.355 -10.273 1 94.31 275 TYR A N 1
ATOM 2167 C CA . TYR A 1 275 ? 6.695 -8.648 -10.312 1 94.31 275 TYR A CA 1
ATOM 2168 C C . TYR A 1 275 ? 6.586 -9.258 -8.922 1 94.31 275 TYR A C 1
ATOM 2170 O O . TYR A 1 275 ? 7.199 -8.758 -7.973 1 94.31 275 TYR A O 1
ATOM 2178 N N . ARG A 1 276 ? 5.785 -10.258 -8.82 1 94.31 276 ARG A N 1
ATOM 2179 C CA . ARG A 1 276 ? 5.699 -11.141 -7.656 1 94.31 276 ARG A CA 1
ATOM 2180 C C . ARG A 1 276 ? 6.105 -12.562 -8.016 1 94.31 276 ARG A C 1
ATOM 2182 O O . ARG A 1 276 ? 5.918 -13 -9.156 1 94.31 276 ARG A O 1
ATOM 2189 N N . ALA A 1 277 ? 6.715 -13.164 -7.086 1 95.44 277 ALA A N 1
ATOM 2190 C CA . ALA A 1 277 ? 7.168 -14.516 -7.398 1 95.44 277 ALA A CA 1
ATOM 2191 C C . ALA A 1 277 ? 6.934 -15.461 -6.223 1 95.44 277 ALA A C 1
ATOM 2193 O O . ALA A 1 277 ? 7.004 -15.047 -5.062 1 95.44 277 ALA A O 1
ATOM 2194 N N . GLU A 1 278 ? 6.641 -16.641 -6.57 1 95.5 278 GLU A N 1
ATOM 2195 C CA . GLU A 1 278 ? 6.59 -17.797 -5.684 1 95.5 278 GLU A CA 1
ATOM 2196 C C . GLU A 1 278 ? 7.754 -18.75 -5.949 1 95.5 278 GLU A C 1
ATOM 2198 O O . GLU A 1 278 ? 8.016 -19.109 -7.098 1 95.5 278 GLU A O 1
ATOM 2203 N N . ILE A 1 279 ? 8.5 -19.078 -4.934 1 95.56 279 ILE A N 1
ATOM 2204 C CA . ILE A 1 279 ? 9.594 -20.031 -5.074 1 95.56 279 ILE A CA 1
ATOM 2205 C C . ILE A 1 279 ? 9.219 -21.344 -4.375 1 95.56 279 ILE A C 1
ATOM 2207 O O . ILE A 1 279 ? 8.992 -21.359 -3.164 1 95.56 279 ILE A O 1
ATOM 2211 N N . VAL A 1 280 ? 9.18 -22.344 -5.137 1 95.69 280 VAL A N 1
ATOM 2212 C CA . VAL A 1 280 ? 8.859 -23.672 -4.621 1 95.69 280 VAL A CA 1
ATOM 2213 C C . VAL A 1 280 ? 10.148 -24.484 -4.453 1 95.69 280 VAL A C 1
ATOM 2215 O O . VAL A 1 280 ? 10.953 -24.578 -5.383 1 95.69 280 VAL A O 1
ATOM 2218 N N . HIS A 1 281 ? 10.297 -24.938 -3.256 1 92.56 281 HIS A N 1
ATOM 2219 C CA . HIS A 1 281 ? 11.367 -25.891 -2.932 1 92.56 281 HIS A CA 1
ATOM 2220 C C . HIS A 1 281 ? 10.805 -27.281 -2.68 1 92.56 281 HIS A C 1
ATOM 2222 O O . HIS A 1 281 ? 10.562 -27.656 -1.531 1 92.56 281 HIS A O 1
ATOM 2228 N N . PRO A 1 282 ? 10.695 -28 -3.771 1 90.25 282 PRO A N 1
ATOM 2229 C CA . PRO A 1 282 ? 9.992 -29.281 -3.637 1 90.25 282 PRO A CA 1
ATOM 2230 C C . PRO A 1 282 ? 10.656 -30.203 -2.619 1 90.25 282 PRO A C 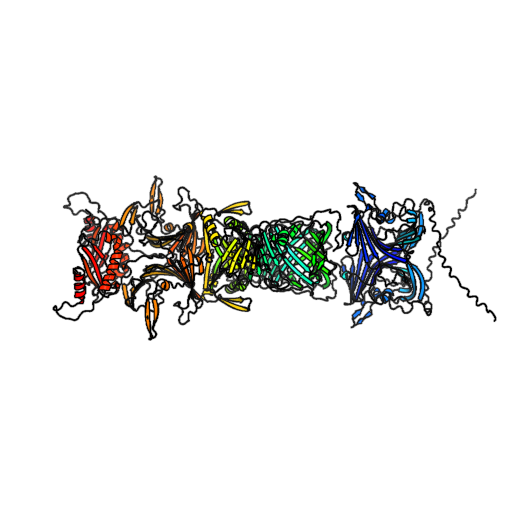1
ATOM 2232 O O . PRO A 1 282 ? 9.969 -30.844 -1.825 1 90.25 282 PRO A O 1
ATOM 2235 N N . ALA A 1 283 ? 11.992 -30.297 -2.613 1 87.38 283 ALA A N 1
ATOM 2236 C CA . ALA A 1 283 ? 12.703 -31.203 -1.71 1 87.38 283 ALA A CA 1
ATOM 2237 C C . ALA A 1 283 ? 12.508 -30.781 -0.255 1 87.38 283 ALA A C 1
ATOM 2239 O O . ALA A 1 283 ? 12.375 -31.641 0.627 1 87.38 283 ALA A O 1
ATOM 2240 N N . ALA A 1 284 ? 12.453 -29.547 -0.03 1 87.94 284 ALA A N 1
ATOM 2241 C CA . ALA A 1 284 ? 12.305 -29.031 1.327 1 87.94 284 ALA A CA 1
ATOM 2242 C C . ALA A 1 284 ? 10.836 -28.906 1.709 1 87.94 284 ALA A C 1
ATOM 2244 O O . ALA A 1 284 ? 10.508 -28.641 2.867 1 87.94 284 ALA A O 1
ATOM 2245 N N . LYS A 1 285 ? 9.906 -29.172 0.771 1 90.38 285 LYS A N 1
ATOM 2246 C CA . LYS A 1 285 ? 8.477 -29 1 1 90.38 285 LYS A CA 1
ATOM 2247 C C . LYS A 1 285 ? 8.172 -27.609 1.545 1 90.38 285 LYS A C 1
ATOM 2249 O O . LYS A 1 285 ? 7.477 -27.469 2.555 1 90.38 285 LYS A O 1
ATOM 2254 N N . LEU A 1 286 ? 8.805 -26.672 0.848 1 91.81 286 LEU A N 1
ATOM 2255 C CA . LEU A 1 286 ? 8.727 -25.281 1.281 1 91.81 286 LEU A CA 1
ATOM 2256 C C . LEU A 1 286 ? 8.383 -24.375 0.109 1 91.81 286 LEU A C 1
ATOM 2258 O O . LEU A 1 286 ? 8.898 -24.547 -0.998 1 91.81 286 LEU A O 1
ATOM 2262 N N . VAL A 1 287 ? 7.484 -23.422 0.384 1 93.88 287 VAL A N 1
ATOM 2263 C CA . VAL A 1 287 ? 7.16 -22.375 -0.587 1 93.88 287 VAL A CA 1
ATOM 2264 C C . VAL A 1 287 ? 7.402 -21 0.028 1 93.88 287 VAL A C 1
ATOM 2266 O O . VAL A 1 287 ? 7.012 -20.75 1.17 1 93.88 287 VAL A O 1
ATOM 2269 N N . THR A 1 288 ? 8.102 -20.172 -0.661 1 92.88 288 THR A N 1
ATOM 2270 C CA . THR A 1 288 ? 8.336 -18.781 -0.246 1 92.88 288 THR A CA 1
ATOM 2271 C C . THR A 1 288 ? 7.859 -17.812 -1.318 1 92.88 288 THR A C 1
ATOM 2273 O O . THR A 1 288 ? 7.641 -18.203 -2.467 1 92.88 288 THR A O 1
ATOM 2276 N N . HIS A 1 289 ? 7.625 -16.609 -0.885 1 93.44 289 HIS A N 1
ATOM 2277 C CA . HIS A 1 289 ? 7.152 -15.578 -1.798 1 93.44 289 HIS A CA 1
ATOM 2278 C C . HIS A 1 289 ? 8.031 -14.336 -1.725 1 93.44 289 HIS A C 1
ATOM 2280 O O . HIS A 1 289 ? 8.695 -14.094 -0.712 1 93.44 289 HIS A O 1
ATOM 2286 N N . TYR A 1 290 ? 8.07 -13.586 -2.75 1 92.5 290 TYR A N 1
ATOM 2287 C CA . TYR A 1 290 ? 8.711 -12.281 -2.705 1 92.5 290 TYR A CA 1
ATOM 2288 C C . TYR A 1 290 ? 8.133 -11.352 -3.768 1 92.5 290 TYR A C 1
ATOM 2290 O O . TYR A 1 290 ? 7.492 -11.812 -4.719 1 92.5 290 TYR A O 1
ATOM 2298 N N . ALA A 1 291 ? 8.18 -10.164 -3.596 1 94.88 291 ALA A N 1
ATOM 2299 C CA . ALA A 1 291 ? 7.805 -9.094 -4.523 1 94.88 291 ALA A CA 1
ATOM 2300 C C . ALA A 1 291 ? 8.992 -8.18 -4.82 1 94.88 291 ALA A C 1
ATOM 2302 O O . ALA A 1 291 ? 9.781 -7.875 -3.928 1 94.88 291 ALA A O 1
ATOM 2303 N N . VAL A 1 292 ? 9.094 -7.746 -6.074 1 95.94 292 VAL A N 1
ATOM 2304 C CA . VAL A 1 292 ? 10.242 -6.949 -6.488 1 95.94 292 VAL A CA 1
ATOM 2305 C C . VAL A 1 292 ? 9.766 -5.723 -7.27 1 95.94 292 VAL A C 1
ATOM 2307 O O . VAL A 1 292 ? 8.852 -5.82 -8.086 1 95.94 292 VAL A O 1
ATOM 2310 N N . TRP A 1 293 ? 10.25 -4.586 -6.977 1 95.88 293 TRP A N 1
ATOM 2311 C CA . TRP A 1 293 ? 10.195 -3.367 -7.777 1 95.88 293 TRP A CA 1
ATOM 2312 C C . TRP A 1 293 ? 11.594 -2.908 -8.172 1 95.88 293 TRP A C 1
ATOM 2314 O O . TRP A 1 293 ? 12.422 -2.621 -7.309 1 95.88 293 TRP A O 1
ATOM 2324 N N . TYR A 1 294 ? 11.945 -2.93 -9.484 1 95.5 294 TYR A N 1
ATOM 2325 C CA . TYR A 1 294 ? 13.25 -2.615 -10.039 1 95.5 294 TYR A CA 1
ATOM 2326 C C . TYR A 1 294 ? 13.195 -1.351 -10.891 1 95.5 294 TYR A C 1
ATOM 2328 O O . TYR A 1 294 ? 12.367 -1.242 -11.797 1 95.5 294 TYR A O 1
ATOM 2336 N N . ASP A 1 295 ? 14.008 -0.368 -10.5 1 92.75 295 ASP A N 1
ATOM 2337 C CA . ASP A 1 295 ? 14.102 0.887 -11.242 1 92.75 295 ASP A CA 1
ATOM 2338 C C . ASP A 1 295 ? 15.562 1.256 -11.508 1 92.75 295 ASP A C 1
ATOM 2340 O O . ASP A 1 295 ? 16.219 1.85 -10.656 1 92.75 295 ASP A O 1
ATOM 2344 N N . GLU A 1 296 ? 16.031 1.03 -12.688 1 92.81 296 GLU A N 1
ATOM 2345 C CA . GLU A 1 296 ? 17.406 1.302 -13.039 1 92.81 296 GLU A CA 1
ATOM 2346 C C . GLU A 1 296 ? 17.656 2.801 -13.195 1 92.81 296 GLU A C 1
ATOM 2348 O O . GLU A 1 296 ? 18.75 3.289 -12.883 1 92.81 296 GLU A O 1
ATOM 2353 N N . ASP A 1 297 ? 16.656 3.531 -13.625 1 87.44 297 ASP A N 1
ATOM 2354 C CA . ASP A 1 297 ? 16.812 4.969 -13.844 1 87.44 297 ASP A CA 1
ATOM 2355 C C . ASP A 1 297 ? 17.062 5.699 -12.531 1 87.44 297 ASP A C 1
ATOM 2357 O O . ASP A 1 297 ? 17.922 6.586 -12.469 1 87.44 297 ASP A O 1
ATOM 2361 N N . SER A 1 298 ? 16.344 5.305 -11.484 1 85.5 298 SER A N 1
ATOM 2362 C CA . SER A 1 298 ? 16.516 5.93 -10.172 1 85.5 298 SER A CA 1
ATOM 2363 C C . SER A 1 298 ? 17.516 5.164 -9.328 1 85.5 298 SER A C 1
ATOM 2365 O O . SER A 1 298 ? 17.859 5.59 -8.219 1 85.5 298 SER A O 1
ATOM 2367 N N . LYS A 1 299 ? 17.969 4.016 -9.805 1 90 299 LYS A N 1
ATOM 2368 C CA . LYS A 1 299 ? 18.906 3.146 -9.109 1 90 299 LYS A CA 1
ATOM 2369 C C . LYS A 1 299 ? 18.359 2.693 -7.762 1 90 299 LYS A C 1
ATOM 2371 O O . LYS A 1 299 ? 19.031 2.797 -6.738 1 90 299 LYS A O 1
ATOM 2376 N N . LEU A 1 300 ? 17.094 2.297 -7.793 1 92.62 300 LEU A N 1
ATOM 2377 C CA . LEU A 1 300 ? 16.406 1.829 -6.602 1 92.62 300 LEU A CA 1
ATOM 2378 C C . LEU A 1 300 ? 15.805 0.444 -6.828 1 92.62 300 LEU A C 1
ATOM 2380 O O . LEU A 1 300 ? 15.367 0.125 -7.938 1 92.62 300 LEU A O 1
ATOM 2384 N N . MET A 1 301 ? 15.805 -0.318 -5.789 1 95.69 301 MET A N 1
ATOM 2385 C CA . MET A 1 301 ? 15.141 -1.62 -5.82 1 95.69 301 MET A CA 1
ATOM 2386 C C . MET A 1 301 ? 14.461 -1.914 -4.488 1 95.69 301 MET A C 1
ATOM 2388 O O . MET A 1 301 ? 15.008 -1.607 -3.426 1 95.69 301 MET A O 1
ATOM 2392 N N . ARG A 1 302 ? 13.273 -2.385 -4.555 1 95.94 302 ARG A N 1
ATOM 2393 C CA . ARG A 1 302 ? 12.562 -2.859 -3.369 1 95.94 302 ARG A CA 1
ATOM 2394 C C . ARG A 1 302 ? 12.273 -4.352 -3.469 1 95.94 302 ARG A C 1
ATOM 2396 O O . ARG A 1 302 ? 11.93 -4.852 -4.543 1 95.94 302 ARG A O 1
ATOM 2403 N N . GLU A 1 303 ? 12.461 -5.008 -2.402 1 95.06 303 GLU A N 1
ATOM 2404 C CA . GLU A 1 303 ? 12.078 -6.41 -2.283 1 95.06 303 GLU A CA 1
ATOM 2405 C C . GLU A 1 303 ? 11.312 -6.664 -0.986 1 95.06 303 GLU A C 1
ATOM 2407 O O . GLU A 1 303 ? 11.695 -6.164 0.074 1 95.06 303 GLU A O 1
ATOM 2412 N N . ASP A 1 304 ? 10.234 -7.254 -1.086 1 94 304 ASP A N 1
ATOM 2413 C CA . ASP A 1 304 ? 9.484 -7.746 0.065 1 94 304 ASP A CA 1
ATOM 2414 C C . ASP A 1 304 ? 9.664 -9.25 0.234 1 94 304 ASP A C 1
ATOM 2416 O O . ASP A 1 304 ? 9.484 -10.016 -0.718 1 94 304 ASP A O 1
ATOM 2420 N N . LYS A 1 305 ? 10.078 -9.672 1.365 1 91.12 305 LYS A N 1
ATOM 2421 C CA . LYS A 1 305 ? 10.359 -11.094 1.565 1 91.12 305 LYS A CA 1
ATOM 2422 C C . LYS A 1 305 ? 10.359 -11.445 3.049 1 91.12 305 LYS A C 1
ATOM 2424 O O . LYS A 1 305 ? 10.125 -10.586 3.9 1 91.12 305 LYS A O 1
ATOM 2429 N N . ARG A 1 306 ? 10.492 -12.773 3.277 1 89 306 ARG A N 1
ATOM 2430 C CA . ARG A 1 306 ? 10.773 -13.344 4.59 1 89 306 ARG A CA 1
ATOM 2431 C C . ARG A 1 306 ? 12.062 -14.156 4.57 1 89 306 ARG A C 1
ATOM 2433 O O . ARG A 1 306 ? 12.344 -14.859 3.592 1 89 306 ARG A O 1
ATOM 2440 N N . TYR A 1 307 ? 12.773 -13.938 5.598 1 85.31 307 TYR A N 1
ATOM 2441 C CA . TYR A 1 307 ? 13.922 -14.82 5.719 1 85.31 307 TYR A CA 1
ATOM 2442 C C . TYR A 1 307 ? 13.516 -16.172 6.285 1 85.31 307 TYR A C 1
ATOM 2444 O O . TYR A 1 307 ? 12.609 -16.266 7.113 1 85.31 307 TYR A O 1
ATOM 2452 N N . LEU A 1 308 ? 14.195 -17.203 5.801 1 82.31 308 LEU A N 1
ATOM 2453 C CA . LEU A 1 308 ? 13.93 -18.562 6.273 1 82.31 308 LEU A CA 1
ATOM 2454 C C . LEU A 1 308 ? 14.461 -18.75 7.691 1 82.31 308 LEU A C 1
ATOM 2456 O O . LEU A 1 308 ? 13.938 -19.578 8.445 1 82.31 308 LEU A O 1
ATOM 2460 N N . SER A 1 309 ? 15.516 -18.031 7.922 1 82.19 309 SER A N 1
ATOM 2461 C CA . SER A 1 309 ? 16.141 -18.062 9.242 1 82.19 309 SER A CA 1
ATOM 2462 C C . SER A 1 309 ? 16.562 -16.656 9.672 1 82.19 309 SER A C 1
ATOM 2464 O O . SER A 1 309 ? 16.781 -15.781 8.836 1 82.19 309 SER A O 1
ATOM 2466 N N . PRO A 1 310 ? 16.5 -16.516 10.945 1 81.5 310 PRO A N 1
ATOM 2467 C CA . PRO A 1 310 ? 16.969 -15.211 11.414 1 81.5 310 PRO A CA 1
ATOM 2468 C C . PRO A 1 310 ? 18.438 -14.953 11.047 1 81.5 310 PRO A C 1
ATOM 2470 O O . PRO A 1 310 ? 19.328 -15.664 11.508 1 81.5 310 PRO A O 1
ATOM 2473 N N . VAL A 1 311 ? 18.609 -14.07 10.148 1 79.31 311 VAL A N 1
ATOM 2474 C CA . VAL A 1 311 ? 19.953 -13.719 9.703 1 79.31 311 VAL A CA 1
ATOM 2475 C C . VAL A 1 311 ? 20.234 -12.25 9.992 1 79.31 311 VAL A C 1
ATOM 2477 O O . VAL A 1 311 ? 19.297 -11.445 10.078 1 79.31 311 VAL A O 1
ATOM 2480 N N . PRO A 1 312 ? 21.562 -11.977 10.211 1 79.25 312 PRO A N 1
ATOM 2481 C CA . PRO A 1 312 ? 21.891 -10.547 10.289 1 79.25 312 PRO A CA 1
ATOM 2482 C C . PRO A 1 312 ? 21.5 -9.781 9.023 1 79.25 312 PRO A C 1
ATOM 2484 O O . PRO A 1 312 ? 21.531 -10.344 7.926 1 79.25 312 PRO A O 1
ATOM 2487 N N . PRO A 1 313 ? 21.109 -8.672 9.359 1 77.25 313 PRO A N 1
ATOM 2488 C CA . PRO A 1 313 ? 21.203 -7.812 10.539 1 77.25 313 PRO A CA 1
ATOM 2489 C C . PRO A 1 313 ? 19.906 -7.789 11.352 1 77.25 313 PRO A C 1
ATOM 2491 O O . PRO A 1 313 ? 19.875 -7.246 12.461 1 77.25 313 PRO A O 1
ATOM 2494 N N . VAL A 1 314 ? 18.828 -8.258 10.93 1 77.12 314 VAL A N 1
ATOM 2495 C CA . VAL A 1 314 ? 17.547 -8.055 11.586 1 77.12 314 VAL A CA 1
ATOM 2496 C C . VAL A 1 314 ? 17.25 -9.242 12.5 1 77.12 314 VAL A C 1
ATOM 2498 O O . VAL A 1 314 ? 16.516 -9.109 13.492 1 77.12 314 VAL A O 1
ATOM 2501 N N . TYR A 1 315 ? 17.734 -10.383 12.266 1 79.31 315 TYR A N 1
ATOM 2502 C CA . TYR A 1 315 ? 17.516 -11.586 13.055 1 79.31 315 TYR A CA 1
ATOM 2503 C C . TYR A 1 315 ? 16.031 -11.852 13.266 1 79.31 315 TYR A C 1
ATOM 2505 O O . TYR A 1 315 ? 15.594 -12.078 14.391 1 79.31 315 TYR A O 1
ATOM 2513 N N . SER A 1 316 ? 15.242 -11.617 12.266 1 79.94 316 SER A N 1
ATOM 2514 C CA . SER A 1 316 ? 13.797 -11.82 12.328 1 79.94 316 SER A CA 1
ATOM 2515 C C . SER A 1 316 ? 13.297 -12.609 11.125 1 79.94 316 SER A C 1
ATOM 2517 O O . SER A 1 316 ? 13.914 -12.586 10.055 1 79.94 316 SER A O 1
ATOM 2519 N N . LYS A 1 317 ? 12.172 -13.391 11.352 1 82.19 317 LYS A N 1
ATOM 2520 C CA . LYS A 1 317 ? 11.484 -14.07 10.258 1 82.19 317 LYS A CA 1
ATOM 2521 C C . LYS A 1 317 ? 10.227 -13.312 9.844 1 82.19 317 LYS A C 1
ATOM 2523 O O . LYS A 1 317 ? 9.367 -13.859 9.148 1 82.19 317 LYS A O 1
ATOM 2528 N N . ASN A 1 318 ? 10.203 -12.117 10.289 1 85.31 318 ASN A N 1
ATOM 2529 C CA . ASN A 1 318 ? 9.055 -11.281 9.961 1 85.31 318 ASN A CA 1
ATOM 2530 C C . ASN A 1 318 ? 9.086 -10.82 8.508 1 85.31 318 ASN A C 1
ATOM 2532 O O . ASN A 1 318 ? 10.125 -10.906 7.848 1 85.31 318 ASN A O 1
ATOM 2536 N N . PRO A 1 319 ? 7.84 -10.484 8.023 1 87.38 319 PRO A N 1
ATOM 2537 C CA . PRO A 1 319 ? 7.871 -9.875 6.691 1 87.38 319 PRO A CA 1
ATOM 2538 C C . PRO A 1 319 ? 8.719 -8.602 6.648 1 87.38 319 PRO A C 1
ATOM 2540 O O . PRO A 1 319 ? 8.562 -7.723 7.5 1 87.38 319 PRO A O 1
ATOM 2543 N N . LEU A 1 320 ? 9.586 -8.57 5.684 1 90.81 320 LEU A N 1
ATOM 2544 C CA . LEU A 1 320 ? 10.523 -7.453 5.57 1 90.81 320 LEU A CA 1
ATOM 2545 C C . LEU A 1 320 ? 10.391 -6.766 4.215 1 90.81 320 LEU A C 1
ATOM 2547 O O . LEU A 1 320 ? 10.117 -7.418 3.207 1 90.81 320 LEU A O 1
ATOM 2551 N N . THR A 1 321 ? 10.508 -5.508 4.25 1 93.06 321 THR A N 1
ATOM 2552 C CA . THR A 1 321 ? 10.734 -4.707 3.053 1 93.06 321 THR A CA 1
ATOM 2553 C C . THR A 1 321 ? 12.172 -4.184 3.021 1 93.06 321 THR A C 1
ATOM 2555 O O . THR A 1 321 ? 12.625 -3.549 3.977 1 93.06 321 THR A O 1
ATOM 2558 N N . GLU A 1 322 ? 12.867 -4.492 1.983 1 94.44 322 GLU A N 1
ATOM 2559 C CA . GLU A 1 322 ? 14.211 -3.967 1.784 1 94.44 322 GLU A CA 1
ATOM 2560 C C . GLU A 1 322 ? 14.266 -3.021 0.587 1 94.44 322 GLU A C 1
ATOM 2562 O O . GLU A 1 322 ? 13.812 -3.369 -0.505 1 94.44 322 GLU A O 1
ATOM 2567 N N . ILE A 1 323 ? 14.711 -1.889 0.848 1 94.56 323 ILE A N 1
ATOM 2568 C CA . ILE A 1 323 ? 14.898 -0.904 -0.211 1 94.56 323 ILE A CA 1
ATOM 2569 C C . ILE A 1 323 ? 16.391 -0.649 -0.417 1 94.56 323 ILE A C 1
ATOM 2571 O O . ILE A 1 323 ? 17.094 -0.267 0.519 1 94.56 323 ILE A O 1
ATOM 2575 N N . HIS A 1 324 ? 16.891 -0.899 -1.615 1 94.5 324 HIS A N 1
ATOM 2576 C CA . HIS A 1 324 ? 18.281 -0.722 -1.986 1 94.5 324 HIS A CA 1
ATOM 2577 C C . HIS A 1 324 ? 18.484 0.564 -2.781 1 94.5 324 HIS A C 1
ATOM 2579 O O . HIS A 1 324 ? 17.859 0.754 -3.83 1 94.5 324 HIS A O 1
ATOM 2585 N N . ASP A 1 325 ? 19.25 1.383 -2.256 1 90.88 325 ASP A N 1
ATOM 2586 C CA . ASP A 1 325 ? 19.625 2.631 -2.916 1 90.88 325 ASP A CA 1
ATOM 2587 C C . ASP A 1 325 ? 21.047 2.566 -3.455 1 90.88 325 ASP A C 1
ATOM 2589 O O . ASP A 1 325 ? 22 2.738 -2.705 1 90.88 325 ASP A O 1
ATOM 2593 N N . PHE A 1 326 ? 21.188 2.426 -4.742 1 90.06 326 PHE A N 1
ATOM 2594 C CA . PHE A 1 326 ? 22.5 2.23 -5.359 1 90.06 326 PHE A CA 1
ATOM 2595 C C . PHE A 1 326 ? 23.172 3.568 -5.645 1 90.06 326 PHE A C 1
ATOM 2597 O O . PHE A 1 326 ? 24.328 3.611 -6.062 1 90.06 326 PHE A O 1
ATOM 2604 N N . GLU A 1 327 ? 22.5 4.609 -5.383 1 84.38 327 GLU A N 1
ATOM 2605 C CA . GLU A 1 327 ? 23.125 5.926 -5.492 1 84.38 327 GLU A CA 1
ATOM 2606 C C . GLU A 1 327 ? 23.984 6.23 -4.266 1 84.38 327 GLU A C 1
ATOM 2608 O O . GLU A 1 327 ? 25.031 6.859 -4.379 1 84.38 327 GLU A O 1
ATOM 2613 N N . THR A 1 328 ? 23.469 5.844 -3.107 1 83.56 328 THR A N 1
ATOM 2614 C CA . THR A 1 328 ? 24.188 6.145 -1.875 1 83.56 328 THR A CA 1
ATOM 2615 C C . THR A 1 328 ? 24.875 4.895 -1.329 1 83.56 328 THR A C 1
ATOM 2617 O O . THR A 1 328 ? 25.766 4.984 -0.483 1 83.56 328 THR A O 1
ATOM 2620 N N . GLY A 1 329 ? 24.406 3.762 -1.747 1 88.19 329 GLY A N 1
ATOM 2621 C CA . GLY A 1 329 ? 24.984 2.514 -1.271 1 88.19 329 GLY A CA 1
ATOM 2622 C C . GLY A 1 329 ? 24.375 2.033 0.031 1 88.19 329 GLY A C 1
ATOM 2623 O O . GLY A 1 329 ? 25.016 1.312 0.797 1 88.19 329 GLY A O 1
ATOM 2624 N N . VAL A 1 330 ? 23.141 2.457 0.26 1 90.25 330 VAL A N 1
ATOM 2625 C CA . VAL A 1 330 ? 22.484 2.121 1.526 1 90.25 330 VAL A CA 1
ATOM 2626 C C . VAL A 1 330 ? 21.312 1.19 1.273 1 90.25 330 VAL A C 1
ATOM 2628 O O . VAL A 1 330 ? 20.594 1.34 0.279 1 90.25 330 VAL A O 1
ATOM 2631 N N . ARG A 1 331 ? 21.141 0.249 2.059 1 93.19 331 ARG A N 1
ATOM 2632 C CA . ARG A 1 331 ? 19.969 -0.609 2.061 1 93.19 331 ARG A CA 1
ATOM 2633 C C . ARG A 1 331 ? 19.125 -0.381 3.312 1 93.19 331 ARG A C 1
ATOM 2635 O O . ARG A 1 331 ? 19.641 -0.393 4.43 1 93.19 331 ARG A O 1
ATOM 2642 N N . TYR A 1 332 ? 17.891 -0.063 3.123 1 92.94 332 TYR A N 1
ATOM 2643 C CA . TYR A 1 332 ? 16.938 0.158 4.207 1 92.94 332 TYR A CA 1
ATOM 2644 C C . TYR A 1 332 ? 16.078 -1.078 4.438 1 92.94 332 TYR A C 1
ATOM 2646 O O . TYR A 1 332 ? 15.477 -1.611 3.496 1 92.94 332 TYR A O 1
ATOM 2654 N N . ILE A 1 333 ? 16.031 -1.606 5.699 1 92.94 333 ILE A N 1
ATOM 2655 C CA . ILE A 1 333 ? 15.25 -2.791 6.039 1 92.94 333 ILE A CA 1
ATOM 2656 C C . ILE A 1 333 ? 14.133 -2.41 7.008 1 92.94 333 ILE A C 1
ATOM 2658 O O . ILE A 1 333 ? 14.391 -1.886 8.094 1 92.94 333 ILE A O 1
ATOM 2662 N N . GLN A 1 334 ? 12.945 -2.637 6.547 1 88.31 334 GLN A N 1
ATOM 2663 C CA . GLN A 1 334 ? 11.766 -2.334 7.355 1 88.31 334 GLN A CA 1
ATOM 2664 C C . GLN A 1 334 ? 11.07 -3.611 7.812 1 88.31 334 GLN A C 1
ATOM 2666 O O . GLN A 1 334 ? 10.695 -4.449 6.988 1 88.31 334 GLN A O 1
ATOM 2671 N N . ASP A 1 335 ? 10.898 -3.781 9.086 1 84.94 335 ASP A N 1
ATOM 2672 C CA . ASP A 1 335 ? 10.156 -4.895 9.664 1 84.94 335 ASP A CA 1
ATOM 2673 C C . ASP A 1 335 ? 8.695 -4.527 9.875 1 84.94 335 ASP A C 1
ATOM 2675 O O . ASP A 1 335 ? 8.383 -3.652 10.688 1 84.94 335 ASP A O 1
ATOM 2679 N N . HIS A 1 336 ? 7.75 -5.16 9.336 1 77.75 336 HIS A N 1
ATOM 2680 C CA . HIS A 1 336 ? 6.344 -4.77 9.305 1 77.75 336 HIS A CA 1
ATOM 2681 C C . HIS A 1 336 ? 5.609 -5.25 10.555 1 77.75 336 HIS A C 1
ATOM 2683 O O . HIS A 1 336 ? 4.492 -4.809 10.828 1 77.75 336 HIS A O 1
ATOM 2689 N N . LEU A 1 337 ? 6.211 -6.129 11.289 1 73.62 337 LEU A N 1
ATOM 2690 C CA . LEU A 1 337 ? 5.57 -6.586 12.523 1 73.62 337 LEU A CA 1
ATOM 2691 C C . LEU A 1 337 ? 6.113 -5.832 13.727 1 73.62 337 LEU A C 1
ATOM 2693 O O . LEU A 1 337 ? 5.355 -5.469 14.633 1 73.62 337 LEU A O 1
ATOM 2697 N N . LEU A 1 338 ? 7.473 -5.531 13.664 1 71.19 338 LEU A N 1
ATOM 2698 C CA . LEU A 1 338 ? 8.094 -4.84 14.789 1 71.19 338 LEU A CA 1
ATOM 2699 C C . LEU A 1 338 ? 8.117 -3.334 14.555 1 71.19 338 LEU A C 1
ATOM 2701 O O . LEU A 1 338 ? 8.281 -2.557 15.5 1 71.19 338 LEU A O 1
ATOM 2705 N N . GLY A 1 339 ? 7.906 -2.916 13.32 1 68.5 339 GLY A N 1
ATOM 2706 C CA . GLY A 1 339 ? 7.871 -1.501 12.984 1 68.5 339 GLY A CA 1
ATOM 2707 C C . GLY A 1 339 ? 9.25 -0.865 12.945 1 68.5 339 GLY A C 1
ATOM 2708 O O . GLY A 1 339 ? 9.383 0.322 12.641 1 68.5 339 GLY A O 1
ATOM 2709 N N . ASN A 1 340 ? 10.289 -1.633 13.172 1 73.69 340 ASN A N 1
ATOM 2710 C CA . ASN A 1 340 ? 11.648 -1.103 13.172 1 73.69 340 ASN A CA 1
ATOM 2711 C C . ASN A 1 340 ? 12.203 -0.982 11.758 1 73.69 340 ASN A C 1
ATOM 2713 O O . ASN A 1 340 ? 11.844 -1.763 10.875 1 73.69 340 ASN A O 1
ATOM 2717 N N . CYS A 1 341 ? 12.867 0.124 11.508 1 82.5 341 CYS A N 1
ATOM 2718 C CA . CYS A 1 341 ? 13.586 0.317 10.25 1 82.5 341 CYS A CA 1
ATOM 2719 C C . CYS A 1 341 ? 15.055 0.608 10.508 1 82.5 341 CYS A C 1
ATOM 2721 O O . CYS A 1 341 ? 15.398 1.389 11.398 1 82.5 341 CYS A O 1
ATOM 2723 N N . SER A 1 342 ? 15.891 -0.132 9.859 1 86.69 342 SER A N 1
ATOM 2724 C CA . SER A 1 342 ? 17.328 0.048 10.008 1 86.69 342 SER A CA 1
ATOM 2725 C C . SER A 1 342 ? 18 0.262 8.648 1 86.69 342 SER A C 1
ATOM 2727 O O . SER A 1 342 ? 17.516 -0.228 7.629 1 86.69 342 SER A O 1
ATOM 2729 N N . ALA A 1 343 ? 19.031 1.057 8.695 1 90.44 343 ALA A N 1
ATOM 2730 C CA . ALA A 1 343 ? 19.828 1.299 7.504 1 90.44 343 ALA A CA 1
ATOM 2731 C C . ALA A 1 343 ? 21.172 0.571 7.59 1 90.44 343 ALA A C 1
ATOM 2733 O O . ALA A 1 343 ? 21.812 0.567 8.641 1 90.44 343 ALA A O 1
ATOM 2734 N N . HIS A 1 344 ? 21.516 -0.136 6.516 1 91.25 344 HIS A N 1
ATOM 2735 C CA . HIS A 1 344 ? 22.75 -0.896 6.418 1 91.25 344 HIS A CA 1
ATOM 2736 C C . HIS A 1 344 ? 23.422 -0.693 5.059 1 91.25 344 HIS A C 1
ATOM 2738 O O . HIS A 1 344 ? 22.766 -0.246 4.109 1 91.25 344 HIS A O 1
ATOM 2744 N N . PRO A 1 345 ? 24.719 -0.937 5.023 1 89.75 345 PRO A N 1
ATOM 2745 C CA . PRO A 1 345 ? 25.344 -0.952 3.693 1 89.75 345 PRO A CA 1
ATOM 2746 C C . PRO A 1 345 ? 24.766 -2.041 2.791 1 89.75 345 PRO A C 1
ATOM 2748 O O . PRO A 1 345 ? 24.281 -3.062 3.283 1 89.75 345 PRO A O 1
ATOM 2751 N N . LEU A 1 346 ? 24.875 -1.776 1.514 1 90.56 346 LEU A N 1
ATOM 2752 C CA . LEU A 1 346 ? 24.406 -2.775 0.56 1 90.56 346 LEU A CA 1
ATOM 2753 C C . LEU A 1 346 ? 25.172 -4.09 0.734 1 90.56 346 LEU A C 1
ATOM 2755 O O . LEU A 1 346 ? 26.359 -4.086 1.031 1 90.56 346 LEU A O 1
ATOM 2759 N N . ASN A 1 347 ? 24.422 -5.141 0.566 1 84.06 347 ASN A N 1
ATOM 2760 C CA . ASN A 1 347 ? 24.984 -6.477 0.695 1 84.06 347 ASN A CA 1
ATOM 2761 C C . ASN A 1 347 ? 25.5 -7.004 -0.646 1 84.06 347 ASN A C 1
ATOM 2763 O O . ASN A 1 347 ? 24.781 -6.93 -1.651 1 84.06 347 ASN A O 1
ATOM 2767 N N . LEU A 1 348 ? 26.625 -7.605 -0.592 1 75.12 348 LEU A N 1
ATOM 2768 C CA . LEU A 1 348 ? 27.266 -8.117 -1.795 1 75.12 348 LEU A CA 1
ATOM 2769 C C . LEU A 1 348 ? 26.531 -9.336 -2.332 1 75.12 348 LEU A C 1
ATOM 2771 O O . LEU A 1 348 ? 26.641 -9.664 -3.516 1 75.12 348 LEU A O 1
ATOM 2775 N N . GLN A 1 349 ? 25.828 -9.867 -1.484 1 73.75 349 GLN A N 1
ATOM 2776 C CA . GLN A 1 349 ? 25.219 -11.133 -1.864 1 73.75 349 GLN A CA 1
ATOM 2777 C C . GLN A 1 349 ? 23.781 -10.922 -2.369 1 73.75 349 GLN A C 1
ATOM 2779 O O . GLN A 1 349 ? 23.141 -11.859 -2.836 1 73.75 349 GLN A O 1
ATOM 2784 N N . ASP A 1 350 ? 23.469 -9.648 -2.402 1 82.56 350 ASP A N 1
ATOM 2785 C CA . ASP A 1 350 ? 22.109 -9.398 -2.891 1 82.56 350 ASP A CA 1
ATOM 2786 C C . ASP A 1 350 ? 22.016 -9.648 -4.395 1 82.56 350 ASP A C 1
ATOM 2788 O O . ASP A 1 350 ? 22.953 -9.352 -5.141 1 82.56 350 ASP A O 1
ATOM 2792 N N . PRO A 1 351 ? 20.906 -10.188 -4.812 1 78.12 351 PRO A N 1
ATOM 2793 C CA . PRO A 1 351 ? 20.766 -10.562 -6.223 1 78.12 351 PRO A CA 1
ATOM 2794 C C . PRO A 1 351 ? 20.828 -9.359 -7.164 1 78.12 351 PRO A C 1
ATOM 2796 O O . PRO A 1 351 ? 21.141 -9.516 -8.344 1 78.12 351 PRO A O 1
ATOM 2799 N N . ASP A 1 352 ? 20.578 -8.203 -6.691 1 85.25 352 ASP A N 1
ATOM 2800 C CA . ASP A 1 352 ? 20.547 -7.02 -7.539 1 85.25 352 ASP A CA 1
ATOM 2801 C C . ASP A 1 352 ? 21.906 -6.305 -7.543 1 85.25 352 ASP A C 1
ATOM 2803 O O . ASP A 1 352 ? 22.094 -5.32 -8.266 1 85.25 352 ASP A O 1
ATOM 2807 N N . ALA A 1 353 ? 22.828 -6.84 -6.781 1 87.75 353 ALA A N 1
ATOM 2808 C CA . ALA A 1 353 ? 24.125 -6.176 -6.656 1 87.75 353 ALA A CA 1
ATOM 2809 C C . ALA A 1 353 ? 25.203 -6.902 -7.473 1 87.75 353 ALA A C 1
ATOM 2811 O O . ALA A 1 353 ? 25.25 -8.133 -7.48 1 87.75 353 ALA A O 1
ATOM 2812 N N . GLN A 1 354 ? 25.938 -6.121 -8.234 1 85.44 354 GLN A N 1
ATOM 2813 C CA . GLN A 1 354 ? 27.078 -6.629 -8.984 1 85.44 354 GLN A CA 1
ATOM 2814 C C . GLN A 1 354 ? 28.391 -6.074 -8.438 1 85.44 354 GLN A C 1
ATOM 2816 O O . GLN A 1 354 ? 28.594 -4.859 -8.43 1 85.44 354 GLN A O 1
ATOM 2821 N N . VAL A 1 355 ? 29.203 -7.031 -8.031 1 81.81 355 VAL A N 1
ATOM 2822 C CA . VAL A 1 355 ? 30.484 -6.629 -7.477 1 81.81 355 VAL A CA 1
ATOM 2823 C C . VAL A 1 355 ? 31.484 -6.348 -8.609 1 81.81 355 VAL A C 1
ATOM 2825 O O . VAL A 1 355 ? 31.531 -7.082 -9.594 1 81.81 355 VAL A O 1
ATOM 2828 N N . GLU A 1 356 ? 32.094 -5.223 -8.477 1 77.25 356 GLU A N 1
ATOM 2829 C CA . GLU A 1 356 ? 33.188 -4.953 -9.391 1 77.25 356 GLU A CA 1
ATOM 2830 C C . GLU A 1 356 ? 34.406 -5.848 -9.086 1 77.25 356 GLU A C 1
ATOM 2832 O O . GLU A 1 356 ? 35.25 -5.48 -8.297 1 77.25 356 GLU A O 1
ATOM 2837 N N . GLN A 1 357 ? 34.469 -6.848 -9.859 1 71.31 357 GLN A N 1
ATOM 2838 C CA . GLN A 1 357 ? 35.438 -7.902 -9.57 1 71.31 357 GLN A CA 1
ATOM 2839 C C . GLN A 1 357 ? 36.875 -7.383 -9.68 1 71.31 357 GLN A C 1
ATOM 2841 O O . GLN A 1 357 ? 37.75 -7.789 -8.906 1 71.31 357 GLN A O 1
ATOM 2846 N N . ALA A 1 358 ? 37.094 -6.566 -10.711 1 67.88 358 ALA A N 1
ATOM 2847 C CA . ALA A 1 358 ? 38.469 -6.062 -10.906 1 67.88 358 ALA A CA 1
ATOM 2848 C C . ALA A 1 358 ? 38.969 -5.312 -9.672 1 67.88 358 ALA A C 1
ATOM 2850 O O . ALA A 1 358 ? 40.094 -5.492 -9.242 1 67.88 358 ALA A O 1
ATOM 2851 N N . ARG A 1 359 ? 38.156 -4.562 -9.078 1 69.19 359 ARG A N 1
ATOM 2852 C CA . ARG A 1 359 ? 38.531 -3.771 -7.91 1 69.19 359 ARG A CA 1
ATOM 2853 C C . ARG A 1 359 ? 38.594 -4.645 -6.664 1 69.19 359 ARG A C 1
ATOM 2855 O O . ARG A 1 359 ? 39.469 -4.449 -5.812 1 69.19 359 ARG A O 1
ATOM 2862 N N . TYR A 1 360 ? 37.75 -5.602 -6.602 1 71 360 TYR A N 1
ATOM 2863 C CA . TYR A 1 360 ? 37.719 -6.516 -5.465 1 71 360 TYR A CA 1
ATOM 2864 C C . TYR A 1 360 ? 39 -7.336 -5.406 1 71 360 TYR A C 1
ATOM 2866 O O . TYR A 1 360 ? 39.594 -7.523 -4.332 1 71 360 TYR A O 1
ATOM 2874 N N . LYS A 1 361 ? 39.406 -7.758 -6.551 1 67.5 361 LYS A N 1
ATOM 2875 C CA . LYS A 1 361 ? 40.625 -8.562 -6.625 1 67.5 361 LYS A CA 1
ATOM 2876 C C . LYS A 1 361 ? 41.844 -7.719 -6.297 1 67.5 361 LYS A C 1
ATOM 2878 O O . LYS A 1 361 ? 42.812 -8.227 -5.73 1 67.5 361 LYS A O 1
ATOM 2883 N N . LEU A 1 362 ? 41.75 -6.512 -6.715 1 62.03 362 LEU A N 1
ATOM 2884 C CA . LEU A 1 362 ? 42.906 -5.633 -6.547 1 62.03 362 LEU A CA 1
ATOM 2885 C C . LEU A 1 362 ? 43.094 -5.27 -5.078 1 62.03 362 LEU A C 1
ATOM 2887 O O . LEU A 1 362 ? 44.219 -5.312 -4.57 1 62.03 362 LEU A O 1
ATOM 2891 N N . ASN A 1 363 ? 42.125 -4.848 -4.426 1 59.47 363 ASN A N 1
ATOM 2892 C CA . ASN A 1 363 ? 42.344 -4.316 -3.086 1 59.47 363 ASN A CA 1
ATOM 2893 C C . ASN A 1 363 ? 41.219 -4.738 -2.123 1 59.47 363 ASN A C 1
ATOM 2895 O O . ASN A 1 363 ? 41.062 -4.137 -1.062 1 59.47 363 ASN A O 1
ATOM 2899 N N . ASN A 1 364 ? 40.469 -5.703 -2.424 1 61.41 364 ASN A N 1
ATOM 2900 C CA . ASN A 1 364 ? 39.375 -6.254 -1.621 1 61.41 364 ASN A CA 1
ATOM 2901 C C . ASN A 1 364 ? 38.281 -5.215 -1.361 1 61.41 364 ASN A C 1
ATOM 2903 O O . ASN A 1 364 ? 37.562 -5.297 -0.363 1 61.41 364 ASN A O 1
ATOM 2907 N N . SER A 1 365 ? 38.438 -4.105 -2.23 1 62.66 365 SER A N 1
ATOM 2908 C CA . SER A 1 365 ? 37.406 -3.104 -2.068 1 62.66 365 SER A CA 1
ATOM 2909 C C . SER A 1 365 ? 36.031 -3.635 -2.541 1 62.66 365 SER A C 1
ATOM 2911 O O . SER A 1 365 ? 35.969 -4.266 -3.596 1 62.66 365 SER A O 1
ATOM 2913 N N . LEU A 1 366 ? 35.062 -3.523 -1.638 1 71.25 366 LEU A N 1
ATOM 2914 C CA . LEU A 1 366 ? 33.719 -4.035 -1.919 1 71.25 366 LEU A CA 1
ATOM 2915 C C . LEU A 1 366 ? 32.844 -2.947 -2.529 1 71.25 366 LEU A C 1
ATOM 2917 O O . LEU A 1 366 ? 32.219 -2.168 -1.805 1 71.25 366 LEU A O 1
ATOM 2921 N N . VAL A 1 367 ? 33 -2.705 -3.877 1 81.62 367 VAL A N 1
ATOM 2922 C CA . VAL A 1 367 ? 32.188 -1.74 -4.594 1 81.62 367 VAL A CA 1
ATOM 2923 C C . VAL A 1 367 ? 31.141 -2.475 -5.438 1 81.62 367 VAL A C 1
ATOM 2925 O O . VAL A 1 367 ? 31.469 -3.418 -6.16 1 81.62 367 VAL A O 1
ATOM 2928 N N . VAL A 1 368 ? 29.922 -2.025 -5.18 1 86.19 368 VAL A N 1
ATOM 2929 C CA . VAL A 1 368 ? 28.844 -2.713 -5.887 1 86.19 368 VAL A CA 1
ATOM 2930 C C . VAL A 1 368 ? 28.125 -1.732 -6.812 1 86.19 368 VAL A C 1
ATOM 2932 O O . VAL A 1 368 ? 28.094 -0.529 -6.543 1 86.19 368 VAL A O 1
ATOM 2935 N N . ASP A 1 369 ? 27.719 -2.264 -7.949 1 87.31 369 ASP A N 1
ATOM 2936 C CA . ASP A 1 369 ? 26.797 -1.565 -8.859 1 87.31 369 ASP A CA 1
ATOM 2937 C C . ASP A 1 369 ? 25.484 -2.33 -9.016 1 87.31 369 ASP A C 1
ATOM 2939 O O . ASP A 1 369 ? 25.422 -3.529 -8.742 1 87.31 369 ASP A O 1
ATOM 2943 N N . MET A 1 370 ? 24.5 -1.57 -9.461 1 90.69 370 MET A N 1
ATOM 2944 C CA . MET A 1 370 ? 23.219 -2.227 -9.711 1 90.69 370 MET A CA 1
ATOM 2945 C C . MET A 1 370 ? 23.281 -3.109 -10.953 1 90.69 370 MET A C 1
ATOM 2947 O O . MET A 1 370 ? 23.828 -2.695 -11.984 1 90.69 370 MET A O 1
ATOM 2951 N N . ARG A 1 371 ? 22.75 -4.27 -10.836 1 91.75 371 ARG A N 1
ATOM 2952 C CA . ARG A 1 371 ? 22.719 -5.168 -11.992 1 91.75 371 ARG A CA 1
ATOM 2953 C C . ARG A 1 371 ? 21.734 -4.664 -13.039 1 91.75 371 ARG A C 1
ATOM 2955 O O . ARG A 1 371 ? 20.656 -4.16 -12.703 1 91.75 371 ARG A O 1
ATOM 2962 N N . ASP A 1 372 ? 22.141 -4.816 -14.281 1 91.38 372 ASP A N 1
ATOM 2963 C CA . ASP A 1 372 ? 21.172 -4.543 -15.344 1 91.38 372 ASP A CA 1
ATOM 2964 C C . ASP A 1 372 ? 20.094 -5.629 -15.398 1 91.38 372 ASP A C 1
ATOM 2966 O O . ASP A 1 372 ? 20.266 -6.707 -14.828 1 91.38 372 ASP A O 1
ATOM 2970 N N . PRO A 1 373 ? 19.016 -5.406 -16.062 1 91.38 373 PRO A N 1
ATOM 2971 C CA . PRO A 1 373 ? 17.891 -6.355 -16.078 1 91.38 373 PRO A CA 1
ATOM 2972 C C . PRO A 1 373 ? 18.312 -7.738 -16.578 1 91.38 373 PRO A C 1
ATOM 2974 O O . PRO A 1 373 ? 17.859 -8.75 -16.016 1 91.38 373 PRO A O 1
ATOM 2977 N N . ALA A 1 374 ? 19.109 -7.875 -17.578 1 89.88 374 ALA A N 1
ATOM 2978 C CA . ALA A 1 374 ? 19.547 -9.164 -18.109 1 89.88 374 ALA A CA 1
ATOM 2979 C C . ALA A 1 374 ? 20.344 -9.945 -17.062 1 89.88 374 ALA A C 1
ATOM 2981 O O . ALA A 1 374 ? 20.109 -11.141 -16.859 1 89.88 374 ALA A O 1
ATOM 2982 N N . SER A 1 375 ? 21.219 -9.227 -16.422 1 88.44 375 SER A N 1
ATOM 2983 C CA . SER A 1 375 ? 22.031 -9.875 -15.383 1 88.44 375 SER A CA 1
ATOM 2984 C C . SER A 1 375 ? 21.188 -10.203 -14.156 1 88.44 375 SER A C 1
ATOM 2986 O O . SER A 1 375 ? 21.469 -11.195 -13.469 1 88.44 375 SER A O 1
ATOM 2988 N N . PHE A 1 376 ? 20.25 -9.328 -13.922 1 91 376 PHE A N 1
ATOM 2989 C CA . PHE A 1 376 ? 19.359 -9.547 -12.789 1 91 376 PHE A CA 1
ATOM 2990 C C . PHE A 1 376 ? 18.625 -10.883 -12.922 1 91 376 PHE A C 1
ATOM 2992 O O . PHE A 1 376 ? 18.438 -11.594 -11.93 1 91 376 PHE A O 1
ATOM 2999 N N . PHE A 1 377 ? 18.297 -11.289 -14.109 1 89 377 PHE A N 1
ATOM 3000 C CA . PHE A 1 377 ? 17.594 -12.547 -14.367 1 89 377 PHE A CA 1
ATOM 3001 C C . PHE A 1 377 ? 18.594 -13.625 -14.789 1 89 377 PHE A C 1
ATOM 3003 O O . PHE A 1 377 ? 18.188 -14.688 -15.273 1 89 377 PHE A O 1
ATOM 3010 N N . HIS A 1 378 ? 19.875 -13.383 -14.727 1 85.38 378 HIS A N 1
ATOM 3011 C CA . HIS A 1 378 ? 20.938 -14.336 -15.031 1 85.38 378 HIS A CA 1
ATOM 3012 C C . HIS A 1 378 ? 20.906 -14.727 -16.516 1 85.38 378 HIS A C 1
ATOM 3014 O O . HIS A 1 378 ? 21.125 -15.891 -16.844 1 85.38 378 HIS A O 1
ATOM 3020 N N . PHE A 1 379 ? 20.578 -13.828 -17.297 1 87.19 379 PHE A N 1
ATOM 3021 C CA . PHE A 1 379 ? 20.625 -14.094 -18.734 1 87.19 379 PHE A CA 1
ATOM 3022 C C . PHE A 1 379 ? 22.047 -14.062 -19.25 1 87.19 379 PHE A C 1
ATOM 3024 O O . PHE A 1 379 ? 22.859 -13.234 -18.812 1 87.19 379 PHE A O 1
ATOM 3031 N N . ASN A 1 380 ? 22.375 -15.062 -19.969 1 83.25 380 ASN A N 1
ATOM 3032 C CA . ASN A 1 380 ? 23.656 -15.094 -20.641 1 83.25 380 ASN A CA 1
ATOM 3033 C C . ASN A 1 380 ? 23.531 -15.68 -22.047 1 83.25 380 ASN A C 1
ATOM 3035 O O . ASN A 1 380 ? 22.422 -15.938 -22.531 1 83.25 380 ASN A O 1
ATOM 3039 N N . ASP A 1 381 ? 24.625 -15.852 -22.656 1 82.94 381 ASP A N 1
ATOM 3040 C CA . ASP A 1 381 ? 24.625 -16.234 -24.078 1 82.94 381 ASP A CA 1
ATOM 3041 C C . ASP A 1 381 ? 24.453 -17.75 -24.219 1 82.94 381 ASP A C 1
ATOM 3043 O O . ASP A 1 381 ? 24.25 -18.25 -25.328 1 82.94 381 ASP A O 1
ATOM 3047 N N . ASN A 1 382 ? 24.344 -18.422 -23.125 1 86.56 382 ASN A N 1
ATOM 3048 C CA . ASN A 1 382 ? 24.234 -19.875 -23.188 1 86.56 382 ASN A CA 1
ATOM 3049 C C . ASN A 1 382 ? 22.781 -20.312 -23.359 1 86.56 382 ASN A C 1
ATOM 3051 O O . ASN A 1 382 ? 22.516 -21.469 -23.688 1 86.56 382 ASN A O 1
ATOM 3055 N N . TYR A 1 383 ? 21.859 -19.406 -23.297 1 92 383 TYR A N 1
ATOM 3056 C CA . TYR A 1 383 ? 20.453 -19.797 -23.422 1 92 383 TYR A CA 1
ATOM 3057 C C . TYR A 1 383 ? 20.094 -20.109 -24.859 1 92 383 TYR A C 1
ATOM 3059 O O . TYR A 1 383 ? 20.5 -19.406 -25.781 1 92 383 TYR A O 1
ATOM 3067 N N . VAL A 1 384 ? 19.359 -21.25 -25.016 1 91.69 384 VAL A N 1
ATOM 3068 C CA . VAL A 1 384 ? 18.875 -21.656 -26.328 1 91.69 384 VAL A CA 1
ATOM 3069 C C . VAL A 1 384 ? 17.375 -21.922 -26.25 1 91.69 384 VAL A C 1
ATOM 3071 O O . VAL A 1 384 ? 16.859 -22.422 -25.25 1 91.69 384 VAL A O 1
ATOM 3074 N N . TYR A 1 385 ? 16.703 -21.641 -27.359 1 92.19 385 TYR A N 1
ATOM 3075 C CA . TYR A 1 385 ? 15.273 -21.906 -27.438 1 92.19 385 TYR A CA 1
ATOM 3076 C C . TYR A 1 385 ? 14.992 -23.406 -27.516 1 92.19 385 TYR A C 1
ATOM 3078 O O . TYR A 1 385 ? 15.492 -24.094 -28.406 1 92.19 385 TYR A O 1
ATOM 3086 N N . SER A 1 386 ? 14.156 -23.891 -26.562 1 89.75 386 SER A N 1
ATOM 3087 C CA . SER A 1 386 ? 13.914 -25.328 -26.453 1 89.75 386 SER A CA 1
ATOM 3088 C C . SER A 1 386 ? 12.523 -25.703 -26.953 1 89.75 386 SER A C 1
ATOM 3090 O O . SER A 1 386 ? 12.141 -26.875 -26.938 1 89.75 386 SER A O 1
ATOM 3092 N N . GLY A 1 387 ? 11.719 -24.719 -27.328 1 88.31 387 GLY A N 1
ATOM 3093 C CA . GLY A 1 387 ? 10.375 -25 -27.812 1 88.31 387 GLY A CA 1
ATOM 3094 C C . GLY A 1 387 ? 9.289 -24.391 -26.953 1 88.31 387 GLY A C 1
ATOM 3095 O O . GLY A 1 387 ? 9.523 -23.406 -26.25 1 88.31 387 GLY A O 1
ATOM 3096 N N . THR A 1 388 ? 8.07 -24.906 -27.172 1 89.69 388 THR A N 1
ATOM 3097 C CA . THR A 1 388 ? 6.93 -24.391 -26.422 1 89.69 388 THR A CA 1
ATOM 3098 C C . THR A 1 388 ? 6.422 -25.438 -25.422 1 89.69 388 THR A C 1
ATOM 3100 O O . THR A 1 388 ? 6.391 -26.625 -25.719 1 89.69 388 THR A O 1
ATOM 3103 N N . LYS A 1 389 ? 6.199 -25.047 -24.266 1 91.38 389 LYS A N 1
ATOM 3104 C CA . LYS A 1 389 ? 5.605 -25.875 -23.203 1 91.38 389 LYS A CA 1
ATOM 3105 C C . LYS A 1 389 ? 4.531 -25.094 -22.453 1 91.38 389 LYS A C 1
ATOM 3107 O O . LYS A 1 389 ? 4.426 -23.875 -22.594 1 91.38 389 LYS A O 1
ATOM 3112 N N . ARG A 1 390 ? 3.764 -25.859 -21.734 1 89.25 390 ARG A N 1
ATOM 3113 C CA . ARG A 1 390 ? 2.732 -25.219 -20.922 1 89.25 390 ARG A CA 1
ATOM 3114 C C . ARG A 1 390 ? 3.141 -25.172 -19.453 1 89.25 390 ARG A C 1
ATOM 3116 O O . ARG A 1 390 ? 3.752 -26.109 -18.953 1 89.25 390 ARG A O 1
ATOM 3123 N N . SER A 1 391 ? 2.912 -24.078 -18.875 1 91.81 391 SER A N 1
ATOM 3124 C CA . SER A 1 391 ? 3.078 -23.891 -17.438 1 91.81 391 SER A CA 1
ATOM 3125 C C . SER A 1 391 ? 1.835 -23.266 -16.812 1 91.81 391 SER A C 1
ATOM 3127 O O . SER A 1 391 ? 1.399 -22.188 -17.219 1 91.81 391 SER A O 1
ATOM 3129 N N . ARG A 1 392 ? 1.302 -23.953 -15.906 1 89.56 392 ARG A N 1
ATOM 3130 C CA . ARG A 1 392 ? 0.09 -23.531 -15.219 1 89.56 392 ARG A CA 1
ATOM 3131 C C . ARG A 1 392 ? -1.006 -23.156 -16.203 1 89.56 392 ARG A C 1
ATOM 3133 O O . ARG A 1 392 ? -1.694 -22.156 -16.031 1 89.56 392 ARG A O 1
ATOM 3140 N N . GLY A 1 393 ? -1.026 -23.781 -17.234 1 86.44 393 GLY A N 1
ATOM 3141 C CA . GLY A 1 393 ? -2.07 -23.609 -18.234 1 86.44 393 GLY A CA 1
ATOM 3142 C C . GLY A 1 393 ? -1.701 -22.625 -19.328 1 86.44 393 GLY A C 1
ATOM 3143 O O . GLY A 1 393 ? -2.445 -22.453 -20.297 1 86.44 393 GLY A O 1
ATOM 3144 N N . LEU A 1 394 ? -0.543 -22.047 -19.203 1 91.69 394 LEU A N 1
ATOM 3145 C CA . LEU A 1 394 ? -0.127 -21.031 -20.156 1 91.69 394 LEU A CA 1
ATOM 3146 C C . LEU A 1 394 ? 0.858 -21.594 -21.172 1 91.69 394 LEU A C 1
ATOM 3148 O O . LEU A 1 394 ? 1.747 -22.375 -20.812 1 91.69 394 LEU A O 1
ATOM 3152 N N . LEU A 1 395 ? 0.635 -21.219 -22.406 1 91.81 395 LEU A N 1
ATOM 3153 C CA . LEU A 1 395 ? 1.621 -21.547 -23.422 1 91.81 395 LEU A CA 1
ATOM 3154 C C . LEU A 1 395 ? 2.844 -20.641 -23.312 1 91.81 395 LEU A C 1
ATOM 3156 O O . LEU A 1 395 ? 2.715 -19.422 -23.297 1 91.81 395 LEU A O 1
ATOM 3160 N N . CYS A 1 396 ? 3.99 -21.328 -23.203 1 94.19 396 CYS A N 1
ATOM 3161 C CA . CYS A 1 396 ? 5.219 -20.578 -22.984 1 94.19 396 CYS A CA 1
ATOM 3162 C C . CYS A 1 396 ? 6.297 -20.969 -23.984 1 94.19 396 CYS A C 1
ATOM 3164 O O . CYS A 1 396 ? 6.328 -22.109 -24.453 1 94.19 396 CYS A O 1
ATOM 3166 N N . ASP A 1 397 ? 7.094 -20 -24.328 1 94.12 397 ASP A N 1
ATOM 3167 C CA . ASP A 1 397 ? 8.367 -20.266 -25 1 94.12 397 ASP A CA 1
ATOM 3168 C C . ASP A 1 397 ? 9.461 -20.594 -23.984 1 94.12 397 ASP A C 1
ATOM 3170 O O . ASP A 1 397 ? 9.688 -19.844 -23.047 1 94.12 397 ASP A O 1
ATOM 3174 N N . VAL A 1 398 ? 10.117 -21.703 -24.203 1 95 398 VAL A N 1
ATOM 3175 C CA . VAL A 1 398 ? 11.055 -22.172 -23.203 1 95 398 VAL A CA 1
ATOM 3176 C C . VAL A 1 398 ? 12.484 -21.984 -23.703 1 95 398 VAL A C 1
ATOM 3178 O O . VAL A 1 398 ? 12.797 -22.297 -24.844 1 95 398 VAL A O 1
ATOM 3181 N N . PHE A 1 399 ? 13.32 -21.359 -22.891 1 94.5 399 PHE A N 1
ATOM 3182 C CA . PHE A 1 399 ? 14.758 -21.203 -23.109 1 94.5 399 PHE A CA 1
ATOM 3183 C C . PHE A 1 399 ? 15.555 -21.938 -22.031 1 94.5 399 PHE A C 1
ATOM 3185 O O . PHE A 1 399 ? 15.25 -21.812 -20.844 1 94.5 399 PHE A O 1
ATOM 3192 N N . SER A 1 400 ? 16.484 -22.766 -22.391 1 93.44 400 SER A N 1
ATOM 3193 C CA . SER A 1 400 ? 17.266 -23.531 -21.438 1 93.44 400 SER A CA 1
ATOM 3194 C C . SER A 1 400 ? 18.75 -23.234 -21.562 1 93.44 400 SER A C 1
ATOM 3196 O O . SER A 1 400 ? 19.234 -22.906 -22.656 1 93.44 400 SER A O 1
ATOM 3198 N N . ALA A 1 401 ? 19.453 -23.281 -20.422 1 92.12 401 ALA A N 1
ATOM 3199 C CA . ALA A 1 401 ? 20.906 -23.078 -20.375 1 92.12 401 ALA A CA 1
ATOM 3200 C C . ALA A 1 401 ? 21.516 -23.859 -19.234 1 92.12 401 ALA A C 1
ATOM 3202 O O . ALA A 1 401 ? 20.859 -24.141 -18.219 1 92.12 401 ALA A O 1
ATOM 3203 N N . ILE A 1 402 ? 22.703 -24.281 -19.453 1 90.19 402 ILE A N 1
ATOM 3204 C CA . ILE A 1 402 ? 23.5 -24.859 -18.375 1 90.19 402 ILE A CA 1
ATOM 3205 C C . ILE A 1 402 ? 24.375 -23.766 -17.75 1 90.19 402 ILE A C 1
ATOM 3207 O O . ILE A 1 402 ? 25.188 -23.141 -18.438 1 90.19 402 ILE A O 1
ATOM 3211 N N . ILE A 1 403 ? 24.141 -23.516 -16.562 1 89.19 403 ILE A N 1
ATOM 3212 C CA . ILE A 1 403 ? 24.906 -22.516 -15.82 1 89.19 403 ILE A CA 1
ATOM 3213 C C . ILE A 1 403 ? 25.984 -23.219 -14.984 1 89.19 403 ILE A C 1
ATOM 3215 O O . ILE A 1 403 ? 25.656 -23.953 -14.039 1 89.19 403 ILE A O 1
ATOM 3219 N N . PRO A 1 404 ? 27.172 -22.906 -15.328 1 85.81 404 PRO A N 1
ATOM 3220 C CA . PRO A 1 404 ? 28.234 -23.547 -14.555 1 85.81 404 PRO A CA 1
ATOM 3221 C C . PRO A 1 404 ? 28.484 -22.875 -13.211 1 85.81 404 PRO A C 1
ATOM 3223 O O . PRO A 1 404 ? 28.078 -21.734 -13 1 85.81 404 PRO A O 1
ATOM 3226 N N . ASN A 1 405 ? 29.047 -23.5 -12.211 1 84.88 405 ASN A N 1
ATOM 3227 C CA . ASN A 1 405 ? 29.469 -23.016 -10.906 1 84.88 405 ASN A CA 1
ATOM 3228 C C . ASN A 1 405 ? 28.281 -22.453 -10.109 1 84.88 405 ASN A C 1
ATOM 3230 O O . ASN A 1 405 ? 28.391 -21.391 -9.492 1 84.88 405 ASN A O 1
ATOM 3234 N N . PHE A 1 406 ? 27.203 -23.094 -10.25 1 87.25 406 PHE A N 1
ATOM 3235 C CA . PHE A 1 406 ? 26.031 -22.719 -9.461 1 87.25 406 PHE A CA 1
ATOM 3236 C C . PHE A 1 406 ? 26.141 -23.281 -8.047 1 87.25 406 PHE A C 1
ATOM 3238 O O . PHE A 1 406 ? 26.344 -24.484 -7.863 1 87.25 406 PHE A O 1
ATOM 3245 N N . PRO A 1 407 ? 26 -22.344 -7.109 1 84.88 407 PRO A N 1
ATOM 3246 C CA . PRO A 1 407 ? 26.141 -22.828 -5.73 1 84.88 407 PRO A CA 1
ATOM 3247 C C . PRO A 1 407 ? 24.875 -23.5 -5.199 1 84.88 407 PRO A C 1
ATOM 3249 O O . PRO A 1 407 ? 23.797 -22.906 -5.273 1 84.88 407 PRO A O 1
ATOM 3252 N N . VAL A 1 408 ? 24.938 -24.734 -4.758 1 86.88 408 VAL A N 1
ATOM 3253 C CA . VAL A 1 408 ? 23.906 -25.453 -4.012 1 86.88 408 VAL A CA 1
ATOM 3254 C C . VAL A 1 408 ? 24.422 -25.781 -2.613 1 86.88 408 VAL A C 1
ATOM 3256 O O . VAL A 1 408 ? 25.172 -26.734 -2.438 1 86.88 408 VAL A O 1
ATOM 3259 N N . GLY A 1 409 ? 24 -25 -1.699 1 79 409 GLY A N 1
ATOM 3260 C CA . GLY A 1 409 ? 24.641 -25.125 -0.395 1 79 409 GLY A CA 1
ATOM 3261 C C . GLY A 1 409 ? 26.125 -24.828 -0.416 1 79 409 GLY A C 1
ATOM 3262 O O . GLY A 1 409 ? 26.547 -23.766 -0.86 1 79 409 GLY A O 1
ATOM 3263 N N . GLU A 1 410 ? 26.953 -25.812 -0.052 1 80.56 410 GLU A N 1
ATOM 3264 C CA . GLU A 1 410 ? 28.391 -25.641 0.004 1 80.56 410 GLU A CA 1
ATOM 3265 C C . GLU A 1 410 ? 29.062 -26.25 -1.222 1 80.56 410 GLU A C 1
ATOM 3267 O O . GLU A 1 410 ? 30.281 -26.109 -1.407 1 80.56 410 GLU A O 1
ATOM 3272 N N . THR A 1 411 ? 28.234 -26.766 -2.127 1 88.19 411 THR A N 1
ATOM 3273 C CA . THR A 1 411 ? 28.781 -27.453 -3.291 1 88.19 411 THR A CA 1
ATOM 3274 C C . THR A 1 411 ? 28.516 -26.656 -4.566 1 88.19 411 THR A C 1
ATOM 3276 O O . THR A 1 411 ? 27.453 -26.031 -4.703 1 88.19 411 THR A O 1
ATOM 3279 N N . ILE A 1 412 ? 29.453 -26.641 -5.441 1 89.19 412 ILE A N 1
ATOM 3280 C CA . ILE A 1 412 ? 29.328 -25.984 -6.742 1 89.19 412 ILE A CA 1
ATOM 3281 C C . ILE A 1 412 ? 29.016 -27.031 -7.812 1 89.19 412 ILE A C 1
ATOM 3283 O O . ILE A 1 412 ? 29.703 -28.047 -7.918 1 89.19 412 ILE A O 1
ATOM 3287 N N . VAL A 1 413 ? 27.953 -26.812 -8.539 1 90 413 VAL A N 1
ATOM 3288 C CA . VAL A 1 413 ? 27.516 -27.781 -9.547 1 90 413 VAL A CA 1
ATOM 3289 C C . VAL A 1 413 ? 27.094 -27.062 -10.82 1 90 413 VAL A C 1
ATOM 3291 O O . VAL A 1 413 ? 27.047 -25.828 -10.852 1 90 413 VAL A O 1
ATOM 3294 N N . ASN A 1 414 ? 26.984 -27.875 -11.898 1 87.56 414 ASN A N 1
ATOM 3295 C CA . ASN A 1 414 ? 26.312 -27.391 -13.094 1 87.56 414 ASN A CA 1
ATOM 3296 C C . ASN A 1 414 ? 24.797 -27.484 -12.961 1 87.56 414 ASN A C 1
ATOM 3298 O O . ASN A 1 414 ? 24.266 -28.562 -12.703 1 87.56 414 ASN A O 1
ATOM 3302 N N . ALA A 1 415 ? 24.141 -26.344 -13.055 1 91.25 415 ALA A N 1
ATOM 3303 C CA . ALA A 1 415 ? 22.688 -26.328 -12.938 1 91.25 415 ALA A CA 1
ATOM 3304 C C . ALA A 1 415 ? 22.031 -25.984 -14.273 1 91.25 415 ALA A C 1
ATOM 3306 O O . ALA A 1 415 ? 22.578 -25.219 -15.07 1 91.25 415 ALA A O 1
ATOM 3307 N N . THR A 1 416 ? 20.906 -26.594 -14.555 1 92.81 416 THR A N 1
ATOM 3308 C CA . THR A 1 416 ? 20.125 -26.281 -15.734 1 92.81 416 THR A CA 1
ATOM 3309 C C . THR A 1 416 ? 19.031 -25.25 -15.406 1 92.81 416 THR A C 1
ATOM 3311 O O . THR A 1 416 ? 18.25 -25.453 -14.477 1 92.81 416 THR A O 1
ATOM 3314 N N . PHE A 1 417 ? 19.078 -24.172 -16.141 1 93.88 417 PHE A N 1
ATOM 3315 C CA . PHE A 1 417 ? 18.031 -23.141 -16.047 1 93.88 417 PHE A CA 1
ATOM 3316 C C . PHE A 1 417 ? 17.062 -23.25 -17.203 1 93.88 417 PHE A C 1
ATOM 3318 O O . PHE A 1 417 ? 17.469 -23.266 -18.375 1 93.88 417 PHE A O 1
ATOM 3325 N N . GLU A 1 418 ? 15.844 -23.422 -16.891 1 95.06 418 GLU A N 1
ATOM 3326 C CA . GLU A 1 418 ? 14.781 -23.391 -17.891 1 95.06 418 GLU A CA 1
ATOM 3327 C C . GLU A 1 418 ? 13.812 -22.234 -17.641 1 95.06 418 GLU A C 1
ATOM 3329 O O . GLU A 1 418 ? 13.008 -22.297 -16.703 1 95.06 418 GLU A O 1
ATOM 3334 N N . TYR A 1 419 ? 13.859 -21.297 -18.531 1 95.31 419 TYR A N 1
ATOM 3335 C CA . TYR A 1 419 ? 12.977 -20.141 -18.422 1 95.31 419 TYR A CA 1
ATOM 3336 C C . TYR A 1 419 ? 11.758 -20.297 -19.328 1 95.31 419 TYR A C 1
ATOM 3338 O O . TYR A 1 419 ? 11.898 -20.578 -20.531 1 95.31 419 TYR A O 1
ATOM 3346 N N . TYR A 1 420 ? 10.656 -20.156 -18.75 1 95.94 420 TYR A N 1
ATOM 3347 C CA . TYR A 1 420 ? 9.391 -20.109 -19.484 1 95.94 420 TYR A CA 1
ATOM 3348 C C . TYR A 1 420 ? 8.914 -18.688 -19.672 1 95.94 420 TYR A C 1
ATOM 3350 O O . TYR A 1 420 ? 8.656 -17.969 -18.703 1 95.94 420 TYR A O 1
ATOM 3358 N N . PHE A 1 421 ? 8.805 -18.266 -20.938 1 95.75 421 PHE A N 1
ATOM 3359 C CA . PHE A 1 421 ? 8.289 -16.938 -21.234 1 95.75 421 PHE A CA 1
ATOM 3360 C C . PHE A 1 421 ? 6.906 -17.016 -21.859 1 95.75 421 PHE A C 1
ATOM 3362 O O . PHE A 1 421 ? 6.637 -17.922 -22.656 1 95.75 421 PHE A O 1
ATOM 3369 N N . LEU A 1 422 ? 6.113 -16.141 -21.469 1 94.38 422 LEU A N 1
ATOM 3370 C CA . LEU A 1 422 ? 4.777 -16.094 -22.062 1 94.38 422 LEU A CA 1
ATOM 3371 C C . LEU A 1 422 ? 4.855 -15.961 -23.578 1 94.38 422 LEU A C 1
ATOM 3373 O O . LEU A 1 422 ? 5.602 -15.125 -24.094 1 94.38 422 LEU A O 1
ATOM 3377 N N . SER A 1 423 ? 4.121 -16.781 -24.203 1 92.38 423 SER A N 1
ATOM 3378 C CA . SER A 1 423 ? 4.113 -16.75 -25.656 1 92.38 423 SER A CA 1
ATOM 3379 C C . SER A 1 423 ? 3.545 -15.438 -26.172 1 92.38 423 SER A C 1
ATOM 3381 O O . SER A 1 423 ? 2.74 -14.789 -25.5 1 92.38 423 SER A O 1
ATOM 3383 N N . ASP A 1 424 ? 3.848 -15.062 -27.391 1 87.75 424 ASP A N 1
ATOM 3384 C CA . ASP A 1 424 ? 3.439 -13.805 -28.016 1 87.75 424 ASP A CA 1
ATOM 3385 C C . ASP A 1 424 ? 1.935 -13.789 -28.266 1 87.75 424 ASP A C 1
ATOM 3387 O O . ASP A 1 424 ? 1.336 -12.711 -28.391 1 87.75 424 ASP A O 1
ATOM 3391 N N . ASP A 1 425 ? 1.366 -14.93 -28.25 1 87.19 425 ASP A N 1
ATOM 3392 C CA . ASP A 1 425 ? -0.048 -15.023 -28.609 1 87.19 425 ASP A CA 1
ATOM 3393 C C . ASP A 1 425 ? -0.931 -14.875 -27.359 1 87.19 425 ASP A C 1
ATOM 3395 O O . ASP A 1 425 ? -2.152 -14.766 -27.484 1 87.19 425 ASP A O 1
ATOM 3399 N N . VAL A 1 426 ? -0.344 -14.938 -26.234 1 90.75 426 VAL A N 1
ATOM 3400 C CA . VAL A 1 426 ? -1.106 -14.844 -25 1 90.75 426 VAL A CA 1
ATOM 3401 C C . VAL A 1 426 ? -0.991 -13.43 -24.422 1 90.75 426 VAL A C 1
ATOM 3403 O O . VAL A 1 426 ? 0.098 -12.852 -24.391 1 90.75 426 VAL A O 1
ATOM 3406 N N . THR A 1 427 ? -2.182 -12.891 -24.016 1 89.19 427 THR A N 1
ATOM 3407 C CA . THR A 1 427 ? -2.207 -11.555 -23.438 1 89.19 427 THR A CA 1
ATOM 3408 C C . THR A 1 427 ? -2.412 -11.625 -21.922 1 89.19 427 THR A C 1
ATOM 3410 O O . THR A 1 427 ? -3.303 -12.328 -21.438 1 89.19 427 THR A O 1
ATOM 3413 N N . ASP A 1 428 ? -1.571 -10.914 -21.203 1 90.75 428 ASP A N 1
ATOM 3414 C CA . ASP A 1 428 ? -1.687 -10.805 -19.75 1 90.75 428 ASP A CA 1
ATOM 3415 C C . ASP A 1 428 ? -2.111 -9.398 -19.328 1 90.75 428 ASP A C 1
ATOM 3417 O O . ASP A 1 428 ? -1.556 -8.406 -19.812 1 90.75 428 ASP A O 1
ATOM 3421 N N . MET A 1 429 ? -3.137 -9.305 -18.5 1 87.88 429 MET A N 1
ATOM 3422 C CA . MET A 1 429 ? -3.652 -8.039 -17.984 1 87.88 429 MET A CA 1
ATOM 3423 C C . MET A 1 429 ? -3.369 -7.895 -16.5 1 87.88 429 MET A C 1
ATOM 3425 O O . MET A 1 429 ? -4.203 -8.258 -15.664 1 87.88 429 MET A O 1
ATOM 3429 N N . PRO A 1 430 ? -2.291 -7.207 -16.172 1 85.5 430 PRO A N 1
ATOM 3430 C CA . PRO A 1 430 ? -1.949 -7.051 -14.758 1 85.5 430 PRO A CA 1
ATOM 3431 C C . PRO A 1 430 ? -2.906 -6.117 -14.023 1 85.5 430 PRO A C 1
ATOM 3433 O O . PRO A 1 430 ? -3.648 -5.359 -14.648 1 85.5 430 PRO A O 1
ATOM 3436 N N . THR A 1 431 ? -2.887 -6.145 -12.641 1 84.69 431 THR A N 1
ATOM 3437 C CA . THR A 1 431 ? -3.773 -5.344 -11.805 1 84.69 431 THR A CA 1
ATOM 3438 C C . THR A 1 431 ? -3.199 -3.943 -11.594 1 84.69 431 THR A C 1
ATOM 3440 O O . THR A 1 431 ? -3.809 -3.111 -10.922 1 84.69 431 THR A O 1
ATOM 3443 N N . SER A 1 432 ? -2.084 -3.676 -12.133 1 77.38 432 SER A N 1
ATOM 3444 C CA . SER A 1 432 ? -1.456 -2.371 -11.945 1 77.38 432 SER A CA 1
ATOM 3445 C C . SER A 1 432 ? -0.847 -1.864 -13.25 1 77.38 432 SER A C 1
ATOM 3447 O O . SER A 1 432 ? -0.658 -2.635 -14.195 1 77.38 432 SER A O 1
ATOM 3449 N N . GLY A 1 433 ? -0.716 -0.524 -13.383 1 70.5 433 GLY A N 1
ATOM 3450 C CA . GLY A 1 433 ? -0.008 0.063 -14.508 1 70.5 433 GLY A CA 1
ATOM 3451 C C . GLY A 1 433 ? -0.935 0.624 -15.57 1 70.5 433 GLY A C 1
ATOM 3452 O O . GLY A 1 433 ? -2.146 0.399 -15.523 1 70.5 433 GLY A O 1
ATOM 3453 N N . PHE A 1 434 ? -0.333 1.334 -16.438 1 69 434 PHE A N 1
ATOM 3454 C CA . PHE A 1 434 ? -1.054 1.994 -17.531 1 69 434 PHE A CA 1
ATOM 3455 C C . PHE A 1 434 ? -1.29 1.032 -18.688 1 69 434 PHE A C 1
ATOM 3457 O O . PHE A 1 434 ? -2.314 1.112 -19.359 1 69 434 PHE A O 1
ATOM 3464 N N . LYS A 1 435 ? -0.333 0.078 -18.781 1 71.25 435 LYS A N 1
ATOM 3465 C CA . LYS A 1 435 ? -0.415 -0.824 -19.938 1 71.25 435 LYS A CA 1
ATOM 3466 C C . LYS A 1 435 ? -1.444 -1.925 -19.688 1 71.25 435 LYS A C 1
ATOM 3468 O O . LYS A 1 435 ? -1.413 -2.598 -18.656 1 71.25 435 LYS A O 1
ATOM 3473 N N . TYR A 1 436 ? -2.266 -2.031 -20.672 1 72.75 436 TYR A N 1
ATOM 3474 C CA . TYR A 1 436 ? -3.359 -2.992 -20.578 1 72.75 436 TYR A CA 1
ATOM 3475 C C . TYR A 1 436 ? -2.873 -4.402 -20.891 1 72.75 436 TYR A C 1
ATOM 3477 O O . TYR A 1 436 ? -3.508 -5.387 -20.5 1 72.75 436 TYR A O 1
ATOM 3485 N N . SER A 1 437 ? -1.81 -4.461 -21.641 1 79.44 437 SER A N 1
ATOM 3486 C CA . SER A 1 437 ? -1.356 -5.785 -22.047 1 79.44 437 SER A CA 1
ATOM 3487 C C . SER A 1 437 ? 0.164 -5.891 -22 1 79.44 437 SER A C 1
ATOM 3489 O O . SER A 1 437 ? 0.867 -4.965 -22.406 1 79.44 437 SER A O 1
ATOM 3491 N N . VAL A 1 438 ? 0.524 -6.941 -21.297 1 81.38 438 VAL A N 1
ATOM 3492 C CA . VAL A 1 438 ? 1.952 -7.238 -21.219 1 81.38 438 VAL A CA 1
ATOM 3493 C C . VAL A 1 438 ? 2.242 -8.562 -21.922 1 81.38 438 VAL A C 1
ATOM 3495 O O . VAL A 1 438 ? 1.437 -9.492 -21.859 1 81.38 438 VAL A O 1
ATOM 3498 N N . THR A 1 439 ? 3.393 -8.539 -22.688 1 81.06 439 THR A N 1
ATOM 3499 C CA . THR A 1 439 ? 3.807 -9.742 -23.391 1 81.06 439 THR A CA 1
ATOM 3500 C C . THR A 1 439 ? 5.27 -10.062 -23.109 1 81.06 439 THR A C 1
ATOM 3502 O O . THR A 1 439 ? 5.996 -9.234 -22.547 1 81.06 439 THR A O 1
ATOM 3505 N N . ASN A 1 440 ? 5.672 -11.305 -23.281 1 84.12 440 ASN A N 1
ATOM 3506 C CA . ASN A 1 440 ? 7.062 -11.758 -23.281 1 84.12 440 ASN A CA 1
ATOM 3507 C C . ASN A 1 440 ? 7.699 -11.609 -21.906 1 84.12 440 ASN A C 1
ATOM 3509 O O . ASN A 1 440 ? 8.828 -11.117 -21.797 1 84.12 440 ASN A O 1
ATOM 3513 N N . TYR A 1 441 ? 6.961 -11.969 -20.938 1 89.88 441 TYR A N 1
ATOM 3514 C CA . TYR A 1 441 ? 7.531 -11.906 -19.594 1 89.88 441 TYR A CA 1
ATOM 3515 C C . TYR A 1 441 ? 7.754 -13.305 -19.031 1 89.88 441 TYR A C 1
ATOM 3517 O O . TYR A 1 441 ? 7.207 -14.281 -19.547 1 89.88 441 TYR A O 1
ATOM 3525 N N . PRO A 1 442 ? 8.625 -13.422 -18 1 93.88 442 PRO A N 1
ATOM 3526 C CA . PRO A 1 442 ? 8.859 -14.742 -17.422 1 93.88 442 PRO A CA 1
ATOM 3527 C C . PRO A 1 442 ? 7.664 -15.25 -16.625 1 93.88 442 PRO A C 1
ATOM 3529 O O . PRO A 1 442 ? 7.117 -14.523 -15.789 1 93.88 442 PRO A O 1
ATOM 3532 N N . VAL A 1 443 ? 7.328 -16.438 -16.906 1 95.31 443 VAL A N 1
ATOM 3533 C CA . VAL A 1 443 ? 6.223 -17.094 -16.219 1 95.31 443 VAL A CA 1
ATOM 3534 C C . VAL A 1 443 ? 6.762 -18.047 -15.172 1 95.31 443 VAL A C 1
ATOM 3536 O O . VAL A 1 443 ? 6.195 -18.172 -14.086 1 95.31 443 VAL A O 1
ATOM 3539 N N . GLN A 1 444 ? 7.852 -18.688 -15.555 1 96.44 444 GLN A N 1
ATOM 3540 C CA . GLN A 1 444 ? 8.414 -19.719 -14.68 1 96.44 444 GLN A CA 1
ATOM 3541 C C . GLN A 1 444 ? 9.906 -19.906 -14.945 1 96.44 444 GLN A C 1
ATOM 3543 O O . GLN A 1 444 ? 10.375 -19.703 -16.078 1 96.44 444 GLN A O 1
ATOM 3548 N N . LEU A 1 445 ? 10.656 -20.156 -13.945 1 96.31 445 LEU A N 1
ATOM 3549 C CA . LEU A 1 445 ? 12.055 -20.578 -14.008 1 96.31 445 LEU A CA 1
ATOM 3550 C C . LEU A 1 445 ? 12.281 -21.828 -13.18 1 96.31 445 LEU A C 1
ATOM 3552 O O . LEU A 1 445 ? 11.945 -21.875 -12 1 96.31 445 LEU A O 1
ATOM 3556 N N . ILE A 1 446 ? 12.719 -22.859 -13.789 1 95.62 446 ILE A N 1
ATOM 3557 C CA . ILE A 1 446 ? 13.07 -24.094 -13.094 1 95.62 446 ILE A CA 1
ATOM 3558 C C . ILE A 1 446 ? 14.586 -24.25 -13.062 1 95.62 446 ILE A C 1
ATOM 3560 O O . ILE A 1 446 ? 15.242 -24.25 -14.109 1 95.62 446 ILE A O 1
ATOM 3564 N N . ILE A 1 447 ? 15.125 -24.312 -11.906 1 94.25 447 ILE A N 1
ATOM 3565 C CA . ILE A 1 447 ? 16.547 -24.578 -11.703 1 94.25 447 ILE A CA 1
ATOM 3566 C C . ILE A 1 447 ? 16.719 -26 -11.172 1 94.25 447 ILE A C 1
ATOM 3568 O O . ILE A 1 447 ? 16.156 -26.359 -10.133 1 94.25 447 ILE A O 1
ATOM 3572 N N . SER A 1 448 ? 17.438 -26.781 -11.938 1 92.69 448 SER A N 1
ATOM 3573 C CA . SER A 1 448 ? 17.609 -28.188 -11.547 1 92.69 448 SER A CA 1
ATOM 3574 C C . SER A 1 448 ? 19.078 -28.594 -11.539 1 92.69 448 SER A C 1
ATOM 3576 O O . SER A 1 448 ? 19.844 -28.172 -12.406 1 92.69 448 SER A O 1
ATOM 3578 N N . ALA A 1 449 ? 19.453 -29.234 -10.492 1 90.69 449 ALA A N 1
ATOM 3579 C CA . ALA A 1 449 ? 20.719 -29.953 -10.352 1 90.69 449 ALA A CA 1
ATOM 3580 C C . ALA A 1 449 ? 20.5 -31.375 -9.844 1 90.69 449 ALA A C 1
ATOM 3582 O O . ALA A 1 449 ? 20.609 -31.625 -8.641 1 90.69 449 ALA A O 1
ATOM 3583 N N . PRO A 1 450 ? 20.219 -32.188 -10.781 1 82.81 450 PRO A N 1
ATOM 3584 C CA . PRO A 1 450 ? 19.828 -33.531 -10.383 1 82.81 450 PRO A CA 1
ATOM 3585 C C . PRO A 1 450 ? 20.891 -34.25 -9.555 1 82.81 450 PRO A C 1
ATOM 3587 O O . PRO A 1 450 ? 20.547 -35.062 -8.695 1 82.81 450 PRO A O 1
ATOM 3590 N N . SER A 1 451 ? 22.188 -33.969 -9.781 1 81.5 451 SER A N 1
ATOM 3591 C CA . SER A 1 451 ? 23.25 -34.625 -9.031 1 81.5 451 SER A CA 1
ATOM 3592 C C . SER A 1 451 ? 23.109 -34.344 -7.535 1 81.5 451 SER A C 1
ATOM 3594 O O . SER A 1 451 ? 23.578 -35.125 -6.707 1 81.5 451 SER A O 1
ATOM 3596 N N . MET A 1 452 ? 22.422 -33.281 -7.168 1 86 452 MET A N 1
ATOM 3597 C CA . MET A 1 452 ? 22.266 -32.906 -5.77 1 86 452 MET A CA 1
ATOM 3598 C C . MET A 1 452 ? 20.797 -32.969 -5.348 1 86 452 MET A C 1
ATOM 3600 O O . MET A 1 452 ? 20.422 -32.5 -4.281 1 86 452 MET A O 1
ATOM 3604 N N . PHE A 1 453 ? 19.938 -33.531 -6.195 1 85.31 453 PHE A N 1
ATOM 3605 C CA . PHE A 1 453 ? 18.5 -33.594 -5.934 1 85.31 453 PHE A CA 1
ATOM 3606 C C . PHE A 1 453 ? 17.953 -32.219 -5.633 1 85.31 453 PHE A C 1
ATOM 3608 O O . PHE A 1 453 ? 17.172 -32.031 -4.688 1 85.31 453 PHE A O 1
ATOM 3615 N N . PHE A 1 454 ? 18.547 -31.25 -6.34 1 90.56 454 PHE A N 1
ATOM 3616 C CA . PHE A 1 454 ? 18.172 -29.859 -6.141 1 90.56 454 PHE A CA 1
ATOM 3617 C C . PHE A 1 454 ? 17.25 -29.375 -7.254 1 90.56 454 PHE A C 1
ATOM 3619 O O . PHE A 1 454 ? 17.531 -29.594 -8.438 1 90.56 454 PHE A O 1
ATOM 3626 N N . GLU A 1 455 ? 16.125 -28.828 -6.832 1 92.81 455 GLU A N 1
ATOM 3627 C CA . GLU A 1 455 ? 15.188 -28.219 -7.773 1 92.81 455 GLU A CA 1
ATOM 3628 C C . GLU A 1 455 ? 14.461 -27.031 -7.133 1 92.81 455 GLU A C 1
ATOM 3630 O O . GLU A 1 455 ? 13.914 -27.156 -6.035 1 92.81 455 GLU A O 1
ATOM 3635 N N . ASN A 1 456 ? 14.562 -25.922 -7.758 1 93.88 456 ASN A N 1
ATOM 3636 C CA . ASN A 1 456 ? 13.797 -24.75 -7.371 1 93.88 456 ASN A CA 1
ATOM 3637 C C . ASN A 1 456 ? 12.938 -24.234 -8.523 1 93.88 456 ASN A C 1
ATOM 3639 O O . ASN A 1 456 ? 13.398 -24.156 -9.664 1 93.88 456 ASN A O 1
ATOM 3643 N N . ILE A 1 457 ? 11.727 -23.969 -8.203 1 96.31 457 ILE A N 1
ATOM 3644 C CA . ILE A 1 457 ? 10.805 -23.484 -9.219 1 96.31 457 ILE A CA 1
ATOM 3645 C C . ILE A 1 457 ? 10.344 -22.078 -8.867 1 96.31 457 ILE A C 1
ATOM 3647 O O . ILE A 1 457 ? 9.758 -21.844 -7.809 1 96.31 457 ILE A O 1
ATOM 3651 N N . TYR A 1 458 ? 10.648 -21.141 -9.742 1 96.19 458 TYR A N 1
ATOM 3652 C CA . TYR A 1 458 ? 10.172 -19.766 -9.617 1 96.19 458 TYR A CA 1
ATOM 3653 C C . TYR A 1 458 ? 8.93 -19.547 -10.469 1 96.19 458 TYR A C 1
ATOM 3655 O O . TYR A 1 458 ? 8.945 -19.781 -11.68 1 96.19 458 TYR A O 1
ATOM 3663 N N . ASN A 1 459 ? 7.867 -19.172 -9.867 1 96.81 459 ASN A N 1
ATOM 3664 C CA . ASN A 1 459 ? 6.672 -18.75 -10.586 1 96.81 459 ASN A CA 1
ATOM 3665 C C . ASN A 1 459 ? 6.469 -17.234 -10.508 1 96.81 459 ASN A C 1
ATOM 3667 O O . ASN A 1 459 ? 6.348 -16.688 -9.414 1 96.81 459 ASN A O 1
ATOM 3671 N N . PHE A 1 460 ? 6.422 -16.609 -11.648 1 96 460 PHE A N 1
ATOM 3672 C CA . PHE A 1 460 ? 6.305 -15.148 -11.695 1 96 460 PHE A CA 1
ATOM 3673 C C . PHE A 1 460 ? 4.867 -14.734 -11.984 1 96 460 PHE A C 1
ATOM 3675 O O . PHE A 1 460 ? 4.191 -15.352 -12.805 1 96 460 PHE A O 1
ATOM 3682 N N . TYR A 1 461 ? 4.453 -13.773 -11.219 1 94.19 461 TYR A N 1
ATOM 3683 C CA . TYR A 1 461 ? 3.102 -13.25 -11.383 1 94.19 461 TYR A CA 1
ATOM 3684 C C . TYR A 1 461 ? 3.115 -11.727 -11.484 1 94.19 461 TYR A C 1
ATOM 3686 O O . TYR A 1 461 ? 4.062 -11.078 -11.039 1 94.19 461 TYR A O 1
ATOM 3694 N N . GLU A 1 462 ? 2.123 -11.141 -12.109 1 91.56 462 GLU A N 1
ATOM 3695 C CA . GLU A 1 462 ? 1.862 -9.711 -12.156 1 91.56 462 GLU A CA 1
ATOM 3696 C C . GLU A 1 462 ? 3.09 -8.938 -12.641 1 91.56 462 GLU A C 1
ATOM 3698 O O . GLU A 1 462 ? 3.52 -7.98 -12 1 91.56 462 GLU A O 1
ATOM 3703 N N . PHE A 1 463 ? 3.652 -9.375 -13.68 1 91.38 463 PHE A N 1
ATOM 3704 C CA . PHE A 1 463 ? 4.816 -8.711 -14.258 1 91.38 463 PHE A CA 1
ATOM 3705 C C . PHE A 1 463 ? 4.402 -7.441 -15 1 91.38 463 PHE A C 1
ATOM 3707 O O . PHE A 1 463 ? 3.484 -7.469 -15.82 1 91.38 463 PHE A O 1
ATOM 3714 N N . THR A 1 464 ? 4.973 -6.324 -14.641 1 88.62 464 THR A N 1
ATOM 3715 C CA . THR A 1 464 ? 4.715 -5.066 -15.328 1 88.62 464 THR A CA 1
ATOM 3716 C C . THR A 1 464 ? 6.023 -4.359 -15.672 1 88.62 464 THR A C 1
ATOM 3718 O O . THR A 1 464 ? 7.008 -4.477 -14.945 1 88.62 464 THR A O 1
ATOM 3721 N N . GLU A 1 465 ? 6.059 -3.646 -16.828 1 88.31 465 GLU A N 1
ATOM 3722 C CA . GLU A 1 465 ? 7.219 -2.877 -17.266 1 88.31 465 GLU A CA 1
ATOM 3723 C C . GLU A 1 465 ? 6.957 -1.377 -17.156 1 88.31 465 GLU A C 1
ATOM 3725 O O . GLU A 1 465 ? 7.23 -0.626 -18.094 1 88.31 465 GLU A O 1
ATOM 3730 N N . GLU A 1 466 ? 6.43 -1.026 -16.078 1 84.06 466 GLU A N 1
ATOM 3731 C CA . GLU A 1 466 ? 6.188 0.392 -15.828 1 84.06 466 GLU A CA 1
ATOM 3732 C C . GLU A 1 466 ? 7.09 0.922 -14.719 1 84.06 466 GLU A C 1
ATOM 3734 O O . GLU A 1 466 ? 7.562 0.157 -13.875 1 84.06 466 GLU A O 1
ATOM 3739 N N . HIS A 1 467 ? 7.188 2.223 -14.781 1 85.19 467 HIS A N 1
ATOM 3740 C CA . HIS A 1 467 ? 7.977 2.871 -13.742 1 85.19 467 HIS A CA 1
ATOM 3741 C C . HIS A 1 467 ? 7.293 2.766 -12.383 1 85.19 467 HIS A C 1
ATOM 3743 O O . HIS A 1 467 ? 6.137 3.162 -12.234 1 85.19 467 HIS A O 1
ATOM 3749 N N . PRO A 1 468 ? 8 2.197 -11.422 1 88 468 PRO A N 1
ATOM 3750 C CA . PRO A 1 468 ? 7.379 2.121 -10.102 1 88 468 PRO A CA 1
ATOM 3751 C C . PRO A 1 468 ? 7.121 3.498 -9.492 1 88 468 PRO A C 1
ATOM 3753 O O . PRO A 1 468 ? 7.938 4.406 -9.641 1 88 468 PRO A O 1
ATOM 3756 N N . PRO A 1 469 ? 6.031 3.604 -8.82 1 83.19 469 PRO A N 1
ATOM 3757 C CA . PRO A 1 469 ? 5.797 4.859 -8.102 1 83.19 469 PRO A CA 1
ATOM 3758 C C . PRO A 1 469 ? 6.801 5.09 -6.977 1 83.19 469 PRO A C 1
ATOM 3760 O O . PRO A 1 469 ? 7.266 4.133 -6.352 1 83.19 469 PRO A O 1
ATOM 3763 N N . LEU A 1 470 ? 7.062 6.34 -6.691 1 85.38 470 LEU A N 1
ATOM 3764 C CA . LEU A 1 470 ? 8.055 6.676 -5.672 1 85.38 470 LEU A CA 1
ATOM 3765 C C . LEU A 1 470 ? 7.59 6.211 -4.293 1 85.38 470 LEU A C 1
ATOM 3767 O O . LEU A 1 470 ? 8.414 5.93 -3.422 1 85.38 470 LEU A O 1
ATOM 3771 N N . SER A 1 471 ? 6.316 6.105 -4.121 1 85.38 471 SER A N 1
ATOM 3772 C CA . SER A 1 471 ? 5.75 5.75 -2.822 1 85.38 471 SER A CA 1
ATOM 3773 C C . SER A 1 471 ? 6.16 4.344 -2.408 1 85.38 471 SER A C 1
ATOM 3775 O O . SER A 1 471 ? 6.188 4.023 -1.217 1 85.38 471 SER A O 1
ATOM 3777 N N . VAL A 1 472 ? 6.535 3.529 -3.375 1 90.56 472 VAL A N 1
ATOM 3778 C CA . VAL A 1 472 ? 6.926 2.162 -3.051 1 90.56 472 VAL A CA 1
ATOM 3779 C C . VAL A 1 472 ? 8.297 2.16 -2.379 1 90.56 472 VAL A C 1
ATOM 3781 O O . VAL A 1 472 ? 8.633 1.226 -1.649 1 90.56 472 VAL A O 1
ATOM 3784 N N . PHE A 1 473 ? 9.031 3.215 -2.604 1 92.94 473 PHE A N 1
ATOM 3785 C CA . PHE A 1 473 ? 10.375 3.301 -2.047 1 92.94 473 PHE A CA 1
ATOM 3786 C C . PHE A 1 473 ? 10.398 4.219 -0.833 1 92.94 473 PHE A C 1
ATOM 3788 O O . PHE A 1 473 ? 11.406 4.883 -0.571 1 92.94 473 PHE A O 1
ATOM 3795 N N . ASP A 1 474 ? 9.352 4.324 -0.067 1 88.75 474 ASP A N 1
ATOM 3796 C CA . ASP A 1 474 ? 9.266 5.207 1.092 1 88.75 474 ASP A CA 1
ATOM 3797 C C . ASP A 1 474 ? 10.094 4.668 2.256 1 88.75 474 ASP A C 1
ATOM 3799 O O . ASP A 1 474 ? 9.844 3.561 2.74 1 88.75 474 ASP A O 1
ATOM 3803 N N . ILE A 1 475 ? 11.055 5.473 2.752 1 90.12 475 ILE A N 1
ATOM 3804 C CA . ILE A 1 475 ? 11.922 5.047 3.846 1 90.12 475 ILE A CA 1
ATOM 3805 C C . ILE A 1 475 ? 11.672 5.922 5.07 1 90.12 475 ILE A C 1
ATOM 3807 O O . ILE A 1 475 ? 12.555 6.074 5.922 1 90.12 475 ILE A O 1
ATOM 3811 N N . SER A 1 476 ? 10.555 6.547 5.148 1 83.5 476 SER A N 1
ATOM 3812 C CA . SER A 1 476 ? 10.242 7.473 6.238 1 83.5 476 SER A CA 1
ATOM 3813 C C . SER A 1 476 ? 10.305 6.77 7.59 1 83.5 476 SER A C 1
ATOM 3815 O O . SER A 1 476 ? 10.664 7.379 8.602 1 83.5 476 SER A O 1
ATOM 3817 N N . ALA A 1 477 ? 10.07 5.535 7.625 1 78.19 477 ALA A N 1
ATOM 3818 C CA . ALA A 1 477 ? 10.078 4.777 8.875 1 78.19 477 ALA A CA 1
ATOM 3819 C C . ALA A 1 477 ? 11.5 4.594 9.398 1 78.19 477 ALA A C 1
ATOM 3821 O O . ALA A 1 477 ? 11.695 4.332 10.586 1 78.19 477 ALA A O 1
ATOM 3822 N N . CYS A 1 478 ? 12.445 4.73 8.469 1 82.19 478 CYS A N 1
ATOM 3823 C CA . CYS A 1 478 ? 13.836 4.48 8.836 1 82.19 478 CYS A CA 1
ATOM 3824 C C . CYS A 1 478 ? 14.492 5.742 9.383 1 82.19 478 CYS A C 1
ATOM 3826 O O . CYS A 1 478 ? 15.633 5.699 9.852 1 82.19 478 CYS A O 1
ATOM 3828 N N . SER A 1 479 ? 13.789 6.816 9.328 1 76.38 479 SER A N 1
ATOM 3829 C CA . SER A 1 479 ? 14.367 8.062 9.812 1 76.38 479 SER A CA 1
ATOM 3830 C C . SER A 1 479 ? 13.852 8.406 11.211 1 76.38 479 SER A C 1
ATOM 3832 O O . SER A 1 479 ? 12.648 8.32 11.477 1 76.38 479 SER A O 1
ATOM 3834 N N . ALA A 1 480 ? 14.844 8.625 12 1 70.56 480 ALA A N 1
ATOM 3835 C CA . ALA A 1 480 ? 14.469 9.062 13.336 1 70.56 480 ALA A CA 1
ATOM 3836 C C . ALA A 1 480 ? 13.727 10.391 13.297 1 70.56 480 ALA A C 1
ATOM 3838 O O . ALA A 1 480 ? 14.047 11.266 12.484 1 70.56 480 ALA A O 1
ATOM 3839 N N . PRO A 1 481 ? 12.75 10.484 14.133 1 67.69 481 PRO A N 1
ATOM 3840 C CA . PRO A 1 481 ? 12 11.75 14.156 1 67.69 481 PRO A CA 1
ATOM 3841 C C . PRO A 1 481 ? 12.898 12.961 14.383 1 67.69 481 PRO A C 1
ATOM 3843 O O . PRO A 1 481 ? 12.602 14.055 13.891 1 67.69 481 PRO A O 1
ATOM 3846 N N . LYS A 1 482 ? 14.039 12.719 14.961 1 71.5 482 LYS A N 1
ATOM 3847 C CA . LYS A 1 482 ? 14.922 13.836 15.289 1 71.5 482 LYS A CA 1
ATOM 3848 C C . LYS A 1 482 ? 15.812 14.203 14.109 1 71.5 482 LYS A C 1
ATOM 3850 O O . LYS A 1 482 ? 16.578 15.172 14.172 1 71.5 482 LYS A O 1
ATOM 3855 N N . SER A 1 483 ? 15.617 13.516 13.047 1 78 483 SER A N 1
ATOM 3856 C CA . SER A 1 483 ? 16.5 13.75 11.906 1 78 483 SER A CA 1
ATOM 3857 C C . SER A 1 483 ? 15.711 14.07 10.648 1 78 483 SER A C 1
ATOM 3859 O O . SER A 1 483 ? 16.172 13.82 9.531 1 78 483 SER A O 1
ATOM 3861 N N . ARG A 1 484 ? 14.555 14.594 10.914 1 86 484 ARG A N 1
ATOM 3862 C CA . ARG A 1 484 ? 13.75 14.922 9.734 1 86 484 ARG A CA 1
ATOM 3863 C C . ARG A 1 484 ? 12.984 16.219 9.945 1 86 484 ARG A C 1
ATOM 3865 O O . ARG A 1 484 ? 12.906 16.734 11.062 1 86 484 ARG A O 1
ATOM 3872 N N . ILE A 1 485 ? 12.5 16.781 8.828 1 89.56 485 ILE A N 1
ATOM 3873 C CA . ILE A 1 485 ? 11.633 17.953 8.82 1 89.56 485 ILE A CA 1
ATOM 3874 C C . ILE A 1 485 ? 10.312 17.609 8.141 1 89.56 485 ILE A C 1
ATOM 3876 O O . ILE A 1 485 ? 10.297 17.125 7.004 1 89.56 485 ILE A O 1
ATOM 3880 N N . ASP A 1 486 ? 9.297 17.688 8.914 1 90.69 486 ASP A N 1
ATOM 3881 C CA . ASP A 1 486 ? 7.969 17.641 8.305 1 90.69 486 ASP A CA 1
ATOM 3882 C C . ASP A 1 486 ? 7.527 19.031 7.848 1 90.69 486 ASP A C 1
ATOM 3884 O O . ASP A 1 486 ? 7.645 20 8.594 1 90.69 486 ASP A O 1
ATOM 3888 N N . PHE A 1 487 ? 7.102 19.094 6.598 1 92 487 PHE A N 1
ATOM 3889 C CA . PHE A 1 487 ? 6.773 20.406 6.07 1 92 487 PHE A CA 1
ATOM 3890 C C . PHE A 1 487 ? 5.484 20.359 5.258 1 92 487 PHE A C 1
ATOM 3892 O O . PHE A 1 487 ? 5.008 19.281 4.906 1 92 487 PHE A O 1
ATOM 3899 N N . LYS A 1 488 ? 4.898 21.5 5.102 1 92.69 488 LYS A N 1
ATOM 3900 C CA . LYS A 1 488 ? 3.705 21.734 4.293 1 92.69 488 LYS A CA 1
ATOM 3901 C C . LYS A 1 488 ? 3.965 22.797 3.229 1 92.69 488 LYS A C 1
ATOM 3903 O O . LYS A 1 488 ? 4.52 23.859 3.523 1 92.69 488 LYS A O 1
ATOM 3908 N N . VAL A 1 489 ? 3.629 22.484 1.994 1 94.12 489 VAL A N 1
ATOM 3909 C CA . VAL A 1 489 ? 3.73 23.453 0.903 1 94.12 489 VAL A CA 1
ATOM 3910 C C . VAL A 1 489 ? 2.334 23.828 0.417 1 94.12 489 VAL A C 1
ATOM 3912 O O . VAL A 1 489 ? 1.457 22.969 0.295 1 94.12 489 VAL A O 1
ATOM 3915 N N . THR A 1 490 ? 2.119 25.094 0.172 1 92.62 490 THR A N 1
ATOM 3916 C CA . THR A 1 490 ? 0.829 25.609 -0.279 1 92.62 490 THR A CA 1
ATOM 3917 C C . THR A 1 490 ? 0.885 25.984 -1.755 1 92.62 490 THR A C 1
ATOM 3919 O O . THR A 1 490 ? 1.745 26.766 -2.166 1 92.62 490 THR A O 1
ATOM 3922 N N . PHE A 1 491 ? -0.083 25.422 -2.498 1 92.56 491 PHE A N 1
ATOM 3923 C CA . PHE A 1 491 ? -0.243 25.719 -3.914 1 92.56 491 PHE A CA 1
ATOM 3924 C C . PHE A 1 491 ? -1.611 26.328 -4.184 1 92.56 491 PHE A C 1
ATOM 3926 O O . PHE A 1 491 ? -2.637 25.672 -4.043 1 92.56 491 PHE A O 1
ATOM 3933 N N . PRO A 1 492 ? -1.623 27.562 -4.621 1 89.69 492 PRO A N 1
ATOM 3934 C CA . PRO A 1 492 ? -2.92 28.141 -4.984 1 89.69 492 PRO A CA 1
ATOM 3935 C C . PRO A 1 492 ? -3.557 27.453 -6.188 1 89.69 492 PRO A C 1
ATOM 3937 O O . PRO A 1 492 ? -2.861 27.109 -7.152 1 89.69 492 PRO A O 1
ATOM 3940 N N . GLY A 1 493 ? -4.758 27.141 -6.066 1 87.06 493 GLY A N 1
ATOM 3941 C CA . GLY A 1 493 ? -5.523 26.438 -7.09 1 87.06 493 GLY A CA 1
ATOM 3942 C C . GLY A 1 493 ? -6.387 25.328 -6.539 1 87.06 493 GLY A C 1
ATOM 3943 O O . GLY A 1 493 ? -6.18 24.875 -5.406 1 87.06 493 GLY A O 1
ATOM 3944 N N . SER A 1 494 ? -7.305 24.984 -7.383 1 85.44 494 SER A N 1
ATOM 3945 C CA . SER A 1 494 ? -8.172 23.875 -6.98 1 85.44 494 SER A CA 1
ATOM 3946 C C . SER A 1 494 ? -7.551 22.531 -7.332 1 85.44 494 SER A C 1
ATOM 3948 O O . SER A 1 494 ? -6.863 22.406 -8.344 1 85.44 494 SER A O 1
ATOM 3950 N N . LEU A 1 495 ? -7.809 21.578 -6.477 1 86.44 495 LEU A N 1
ATOM 3951 C CA . LEU A 1 495 ? -7.328 20.234 -6.758 1 86.44 495 LEU A CA 1
ATOM 3952 C C . LEU A 1 495 ? -8.156 19.578 -7.859 1 86.44 495 LEU A C 1
ATOM 3954 O O . LEU A 1 495 ? -9.383 19.547 -7.781 1 86.44 495 LEU A O 1
ATOM 3958 N N . ILE A 1 496 ? -7.492 19.156 -8.883 1 83.62 496 ILE A N 1
ATOM 3959 C CA . ILE A 1 496 ? -8.125 18.359 -9.93 1 83.62 496 ILE A CA 1
ATOM 3960 C C . ILE A 1 496 ? -8.039 16.875 -9.578 1 83.62 496 ILE A C 1
ATOM 3962 O O . ILE A 1 496 ? -6.949 16.297 -9.523 1 83.62 496 ILE A O 1
ATOM 3966 N N . PRO A 1 497 ? -9.133 16.281 -9.367 1 74.81 497 PRO A N 1
ATOM 3967 C CA . PRO A 1 497 ? -9.148 14.922 -8.836 1 74.81 497 PRO A CA 1
ATOM 3968 C C . PRO A 1 497 ? -8.352 13.945 -9.688 1 74.81 497 PRO A C 1
ATOM 3970 O O . PRO A 1 497 ? -7.699 13.039 -9.156 1 74.81 497 PRO A O 1
ATOM 3973 N N . THR A 1 498 ? -8.258 14.078 -10.977 1 77.25 498 THR A N 1
ATOM 3974 C CA . THR A 1 498 ? -7.598 13.133 -11.875 1 77.25 498 THR A CA 1
ATOM 3975 C C . THR A 1 498 ? -6.082 13.281 -11.797 1 77.25 498 THR A C 1
ATOM 3977 O O . THR A 1 498 ? -5.344 12.469 -12.359 1 77.25 498 THR A O 1
ATOM 3980 N N . THR A 1 499 ? -5.645 14.242 -11.031 1 82.5 499 THR A N 1
ATOM 3981 C CA . THR A 1 499 ? -4.207 14.484 -10.953 1 82.5 499 THR A CA 1
ATOM 3982 C C . THR A 1 499 ? -3.65 13.984 -9.625 1 82.5 499 THR A C 1
ATOM 3984 O O . THR A 1 499 ? -2.471 14.18 -9.328 1 82.5 499 THR A O 1
ATOM 3987 N N . ILE A 1 500 ? -4.395 13.328 -8.805 1 77.81 500 ILE A N 1
ATOM 3988 C CA . ILE A 1 500 ? -4 12.969 -7.441 1 77.81 500 ILE A CA 1
ATOM 3989 C C . ILE A 1 500 ? -2.787 12.039 -7.48 1 77.81 500 ILE A C 1
ATOM 3991 O O . ILE A 1 500 ? -1.907 12.125 -6.621 1 77.81 500 ILE A O 1
ATOM 3995 N N . GLU A 1 501 ? -2.648 11.164 -8.438 1 75.88 501 GLU A N 1
ATOM 3996 C CA . GLU A 1 501 ? -1.507 10.258 -8.523 1 75.88 501 GLU A CA 1
ATOM 3997 C C . GLU A 1 501 ? -0.231 11.016 -8.883 1 75.88 501 GLU A C 1
ATOM 3999 O O . GLU A 1 501 ? 0.856 10.664 -8.422 1 75.88 501 GLU A O 1
ATOM 4004 N N . GLN A 1 502 ? -0.4 11.961 -9.711 1 84.31 502 GLN A N 1
ATOM 4005 C CA . GLN A 1 502 ? 0.751 12.797 -10.047 1 84.31 502 GLN A CA 1
ATOM 4006 C C . GLN A 1 502 ? 1.248 13.57 -8.828 1 84.31 502 GLN A C 1
ATOM 4008 O O . GLN A 1 502 ? 2.453 13.758 -8.656 1 84.31 502 GLN A O 1
ATOM 4013 N N . TRP A 1 503 ? 0.33 13.992 -8 1 87.19 503 TRP A N 1
ATOM 4014 C CA . TRP A 1 503 ? 0.695 14.688 -6.773 1 87.19 503 TRP A CA 1
ATOM 4015 C C . TRP A 1 503 ? 1.487 13.781 -5.84 1 87.19 503 TRP A C 1
ATOM 4017 O O . TRP A 1 503 ? 2.375 14.234 -5.117 1 87.19 503 TRP A O 1
ATOM 4027 N N . HIS A 1 504 ? 1.212 12.539 -5.898 1 81.19 504 HIS A N 1
ATOM 4028 C CA . HIS A 1 504 ? 1.858 11.602 -4.984 1 81.19 504 HIS A CA 1
ATOM 4029 C C . HIS A 1 504 ? 3.184 11.109 -5.555 1 81.19 504 HIS A C 1
ATOM 4031 O O . HIS A 1 504 ? 4.109 10.797 -4.801 1 81.19 504 HIS A O 1
ATOM 4037 N N . ASP A 1 505 ? 3.363 11.094 -6.891 1 80.38 505 ASP A N 1
ATOM 4038 C CA . ASP A 1 505 ? 4.535 10.43 -7.453 1 80.38 505 ASP A CA 1
ATOM 4039 C C . ASP A 1 505 ? 5.402 11.414 -8.234 1 80.38 505 ASP A C 1
ATOM 4041 O O . ASP A 1 505 ? 6.613 11.484 -8.031 1 80.38 505 ASP A O 1
ATOM 4045 N N . THR A 1 506 ? 4.758 12.234 -9.07 1 85.12 506 THR A N 1
ATOM 4046 C CA . THR A 1 506 ? 5.504 13.125 -9.953 1 85.12 506 THR A CA 1
ATOM 4047 C C . THR A 1 506 ? 6.004 14.352 -9.203 1 85.12 506 THR A C 1
ATOM 4049 O O . THR A 1 506 ? 7.156 14.75 -9.359 1 85.12 506 THR A O 1
ATOM 4052 N N . VAL A 1 507 ? 5.18 14.922 -8.375 1 91.31 507 VAL A N 1
ATOM 4053 C CA . VAL A 1 507 ? 5.508 16.188 -7.719 1 91.31 507 VAL A CA 1
ATOM 4054 C C . VAL A 1 507 ? 6.652 15.961 -6.73 1 91.31 507 VAL A C 1
ATOM 4056 O O . VAL A 1 507 ? 7.617 16.734 -6.703 1 91.31 507 VAL A O 1
ATOM 4059 N N . PRO A 1 508 ? 6.625 14.914 -5.961 1 89.69 508 PRO A N 1
ATOM 4060 C CA . PRO A 1 508 ? 7.766 14.703 -5.062 1 89.69 508 PRO A CA 1
ATOM 4061 C C . PRO A 1 508 ? 9.07 14.477 -5.82 1 89.69 508 PRO A C 1
ATOM 4063 O O . PRO A 1 508 ? 10.133 14.906 -5.359 1 89.69 508 PRO A O 1
ATOM 4066 N N . MET A 1 509 ? 9.055 13.852 -6.918 1 87.25 509 MET A N 1
ATOM 4067 C CA . MET A 1 509 ? 10.25 13.656 -7.738 1 87.25 509 MET A CA 1
ATOM 4068 C C . MET A 1 509 ? 10.781 14.992 -8.242 1 87.25 509 MET A C 1
ATOM 4070 O O . MET A 1 509 ? 11.992 15.227 -8.227 1 87.25 509 MET A O 1
ATOM 4074 N N . GLN A 1 510 ? 9.883 15.812 -8.641 1 88 510 GLN A N 1
ATOM 4075 C CA . GLN A 1 510 ? 10.273 17.125 -9.125 1 88 510 GLN A CA 1
ATOM 4076 C C . GLN A 1 510 ? 10.789 18 -7.98 1 88 510 GLN A C 1
ATOM 4078 O O . GLN A 1 510 ? 11.719 18.797 -8.164 1 88 510 GLN A O 1
ATOM 4083 N N . LEU A 1 511 ? 10.133 17.859 -6.863 1 91.19 511 LEU A N 1
ATOM 4084 C CA . LEU A 1 511 ? 10.609 18.562 -5.676 1 91.19 511 LEU A CA 1
ATOM 4085 C C . LEU A 1 511 ? 12.039 18.172 -5.348 1 91.19 511 LEU A C 1
ATOM 4087 O O . LEU A 1 511 ? 12.867 19.031 -5.023 1 91.19 511 LEU A O 1
ATOM 4091 N N . ALA A 1 512 ? 12.336 16.906 -5.422 1 88 512 ALA A N 1
ATOM 4092 C CA . ALA A 1 512 ? 13.68 16.406 -5.164 1 88 512 ALA A CA 1
ATOM 4093 C C . ALA A 1 512 ? 14.672 16.938 -6.191 1 88 512 ALA A C 1
ATOM 4095 O O . ALA A 1 512 ? 15.828 17.219 -5.859 1 88 512 ALA A O 1
ATOM 4096 N N . GLN A 1 513 ? 14.242 17.109 -7.363 1 85.62 513 GLN A N 1
ATOM 4097 C CA . GLN A 1 513 ? 15.102 17.641 -8.414 1 85.62 513 GLN A CA 1
ATOM 4098 C C . GLN A 1 513 ? 15.453 19.109 -8.148 1 85.62 513 GLN A C 1
ATOM 4100 O O . GLN A 1 513 ? 16.609 19.516 -8.312 1 85.62 513 GLN A O 1
ATOM 4105 N N . VAL A 1 514 ? 14.445 19.828 -7.719 1 87.94 514 VAL A N 1
ATOM 4106 C CA . VAL A 1 514 ? 14.672 21.25 -7.418 1 87.94 514 VAL A CA 1
ATOM 4107 C C . VAL A 1 514 ? 15.625 21.375 -6.23 1 87.94 514 VAL A C 1
ATOM 4109 O O . VAL A 1 514 ? 16.484 22.25 -6.215 1 87.94 514 VAL A O 1
ATOM 4112 N N . ALA A 1 515 ? 15.43 20.469 -5.316 1 87.31 515 ALA A N 1
ATOM 4113 C CA . ALA A 1 515 ? 16.266 20.5 -4.121 1 87.31 515 ALA A CA 1
ATOM 4114 C C . ALA A 1 515 ? 17.609 19.812 -4.375 1 87.31 515 ALA A C 1
ATOM 4116 O O . ALA A 1 515 ? 18.531 19.906 -3.562 1 87.31 515 ALA A O 1
ATOM 4117 N N . GLN A 1 516 ? 17.75 19.047 -5.453 1 81.88 516 GLN A N 1
ATOM 4118 C CA . GLN A 1 516 ? 18.953 18.328 -5.84 1 81.88 516 GLN A CA 1
ATOM 4119 C C . GLN A 1 516 ? 19.312 17.266 -4.805 1 81.88 516 GLN A C 1
ATOM 4121 O O . GLN A 1 516 ? 20.453 17.203 -4.328 1 81.88 516 GLN A O 1
ATOM 4126 N N . ILE A 1 517 ? 18.328 16.531 -4.434 1 83.69 517 ILE A N 1
ATOM 4127 C CA . ILE A 1 517 ? 18.516 15.406 -3.514 1 83.69 517 ILE A CA 1
ATOM 4128 C C . ILE A 1 517 ? 17.922 14.141 -4.121 1 83.69 517 ILE A C 1
ATOM 4130 O O . ILE A 1 517 ? 17.219 14.195 -5.125 1 83.69 517 ILE A O 1
ATOM 4134 N N . SER A 1 518 ? 18.281 13.031 -3.434 1 81.75 518 SER A N 1
ATOM 4135 C CA . SER A 1 518 ? 17.625 11.781 -3.811 1 81.75 518 SER A CA 1
ATOM 4136 C C . SER A 1 518 ? 16.141 11.812 -3.508 1 81.75 518 SER A C 1
ATOM 4138 O O . SER A 1 518 ? 15.719 12.336 -2.473 1 81.75 518 SER A O 1
ATOM 4140 N N . PRO A 1 519 ? 15.352 11.352 -4.445 1 85.94 519 PRO A N 1
ATOM 4141 C CA . PRO A 1 519 ? 13.898 11.398 -4.25 1 85.94 519 PRO A CA 1
ATOM 4142 C C . PRO A 1 519 ? 13.438 10.602 -3.033 1 85.94 519 PRO A C 1
ATOM 4144 O O . PRO A 1 519 ? 12.383 10.898 -2.461 1 85.94 519 PRO A O 1
ATOM 4147 N N . ILE A 1 520 ? 14.203 9.648 -2.59 1 88.88 520 ILE A N 1
ATOM 4148 C CA . ILE A 1 520 ? 13.75 8.812 -1.488 1 88.88 520 ILE A CA 1
ATOM 4149 C C . ILE A 1 520 ? 13.805 9.594 -0.18 1 88.88 520 ILE A C 1
ATOM 4151 O O . ILE A 1 520 ? 13.266 9.164 0.838 1 88.88 520 ILE A O 1
ATOM 4155 N N . ARG A 1 521 ? 14.438 10.789 -0.246 1 89.75 521 ARG A N 1
ATOM 4156 C CA . ARG A 1 521 ? 14.516 11.633 0.944 1 89.75 521 ARG A CA 1
ATOM 4157 C C . ARG A 1 521 ? 13.195 12.359 1.188 1 89.75 521 ARG A C 1
ATOM 4159 O O . ARG A 1 521 ? 12.984 12.93 2.26 1 89.75 521 ARG A O 1
ATOM 4166 N N . ILE A 1 522 ? 12.344 12.328 0.215 1 91 522 ILE A N 1
ATOM 4167 C CA . ILE A 1 522 ? 11 12.875 0.398 1 91 522 ILE A CA 1
ATOM 4168 C C . ILE A 1 522 ? 10.016 11.742 0.684 1 91 522 ILE A C 1
ATOM 4170 O O . ILE A 1 522 ? 9.789 10.875 -0.167 1 91 522 ILE A O 1
ATOM 4174 N N . GLY A 1 523 ? 9.531 11.727 1.9 1 88.38 523 GLY A N 1
ATOM 4175 C CA . GLY A 1 523 ? 8.617 10.664 2.27 1 88.38 523 GLY A CA 1
ATOM 4176 C C . GLY A 1 523 ? 7.363 11.164 2.963 1 88.38 523 GLY A C 1
ATOM 4177 O O . GLY A 1 523 ? 7.191 12.375 3.145 1 88.38 523 GLY A O 1
ATOM 4178 N N . ASN A 1 524 ? 6.402 10.266 3.246 1 85.69 524 ASN A N 1
ATOM 4179 C CA . ASN A 1 524 ? 5.176 10.547 3.984 1 85.69 524 ASN A CA 1
ATOM 4180 C C . ASN A 1 524 ? 4.352 11.641 3.303 1 85.69 524 ASN A C 1
ATOM 4182 O O . ASN A 1 524 ? 3.965 12.617 3.939 1 85.69 524 ASN A O 1
ATOM 4186 N N . VAL A 1 525 ? 4.133 11.469 2.037 1 87.25 525 VAL A N 1
ATOM 4187 C CA . VAL A 1 525 ? 3.451 12.492 1.248 1 87.25 525 VAL A CA 1
ATOM 4188 C C . VAL A 1 525 ? 1.943 12.383 1.461 1 87.25 525 VAL A C 1
ATOM 4190 O O . VAL A 1 525 ? 1.382 11.289 1.437 1 87.25 525 VAL A O 1
ATOM 4193 N N . ARG A 1 526 ? 1.35 13.445 1.75 1 84.06 526 ARG A N 1
ATOM 4194 C CA . ARG A 1 526 ? -0.097 13.578 1.889 1 84.06 526 ARG A CA 1
ATOM 4195 C C . ARG A 1 526 ? -0.605 14.828 1.181 1 84.06 526 ARG A C 1
ATOM 4197 O O . ARG A 1 526 ? 0.012 15.891 1.269 1 84.06 526 ARG A O 1
ATOM 4204 N N . ILE A 1 527 ? -1.711 14.656 0.415 1 84.56 527 ILE A N 1
ATOM 4205 C CA . ILE A 1 527 ? -2.283 15.781 -0.323 1 84.56 527 ILE A CA 1
ATOM 4206 C C . ILE A 1 527 ? -3.674 16.094 0.219 1 84.56 527 ILE A C 1
ATOM 4208 O O . ILE A 1 527 ? -4.512 15.203 0.359 1 84.56 527 ILE A O 1
ATOM 4212 N N . THR A 1 528 ? -3.881 17.312 0.619 1 83.31 528 THR A N 1
ATOM 4213 C CA . THR A 1 528 ? -5.188 17.844 0.999 1 83.31 528 THR A CA 1
ATOM 4214 C C . THR A 1 528 ? -5.5 19.109 0.221 1 83.31 528 THR A C 1
ATOM 4216 O O . THR A 1 528 ? -4.641 19.641 -0.486 1 83.31 528 THR A O 1
ATOM 4219 N N . SER A 1 529 ? -6.812 19.5 0.208 1 83.81 529 SER A N 1
ATOM 4220 C CA . SER A 1 529 ? -7.164 20.719 -0.526 1 83.81 529 SER A CA 1
ATOM 4221 C C . SER A 1 529 ? -8.398 21.375 0.07 1 83.81 529 SER A C 1
ATOM 4223 O O . SER A 1 529 ? -9.281 20.703 0.603 1 83.81 529 SER A O 1
ATOM 4225 N N . ASP A 1 530 ? -8.336 22.625 0.061 1 82 530 ASP A N 1
ATOM 4226 C CA . ASP A 1 530 ? -9.57 23.406 0.182 1 82 530 ASP A CA 1
ATOM 4227 C C . ASP A 1 530 ? -10.047 23.891 -1.184 1 82 530 ASP A C 1
ATOM 4229 O O . ASP A 1 530 ? -9.523 23.469 -2.217 1 82 530 ASP A O 1
ATOM 4233 N N . PRO A 1 531 ? -11.062 24.672 -1.298 1 78.31 531 PRO A N 1
ATOM 4234 C CA . PRO A 1 531 ? -11.594 25.031 -2.615 1 78.31 531 PRO A CA 1
ATOM 4235 C C . PRO A 1 531 ? -10.602 25.812 -3.459 1 78.31 531 PRO A C 1
ATOM 4237 O O . PRO A 1 531 ? -10.656 25.781 -4.691 1 78.31 531 PRO A O 1
ATOM 4240 N N . HIS A 1 532 ? -9.633 26.484 -2.781 1 85.75 532 HIS A N 1
ATOM 4241 C CA . HIS A 1 532 ? -8.805 27.406 -3.566 1 85.75 532 HIS A CA 1
ATOM 4242 C C . HIS A 1 532 ? -7.324 27.078 -3.42 1 85.75 532 HIS A C 1
ATOM 4244 O O . HIS A 1 532 ? -6.48 27.688 -4.074 1 85.75 532 HIS A O 1
ATOM 4250 N N . ASN A 1 533 ? -7.016 26.109 -2.623 1 87.25 533 ASN A N 1
ATOM 4251 C CA . ASN A 1 533 ? -5.617 25.766 -2.408 1 87.25 533 ASN A CA 1
ATOM 4252 C C . ASN A 1 533 ? -5.422 24.25 -2.328 1 87.25 533 ASN A C 1
ATOM 4254 O O . ASN A 1 533 ? -6.301 23.531 -1.851 1 87.25 533 ASN A O 1
ATOM 4258 N N . VAL A 1 534 ? -4.23 23.859 -2.834 1 90.44 534 VAL A N 1
ATOM 4259 C CA . VAL A 1 534 ? -3.764 22.484 -2.635 1 90.44 534 VAL A CA 1
ATOM 4260 C C . VAL A 1 534 ? -2.592 22.469 -1.656 1 90.44 534 VAL A C 1
ATOM 4262 O O . VAL A 1 534 ? -1.695 23.312 -1.743 1 90.44 534 VAL A O 1
ATOM 4265 N N . PHE A 1 535 ? -2.662 21.578 -0.678 1 90.81 535 PHE A N 1
ATOM 4266 C CA . PHE A 1 535 ? -1.614 21.469 0.33 1 90.81 535 PHE A CA 1
ATOM 4267 C C . PHE A 1 535 ? -0.884 20.141 0.203 1 90.81 535 PHE A C 1
ATOM 4269 O O . PHE A 1 535 ? -1.51 19.078 0.216 1 90.81 535 PHE A O 1
ATOM 4276 N N . MET A 1 536 ? 0.418 20.219 0.085 1 92.69 536 MET A N 1
ATOM 4277 C CA . MET A 1 536 ? 1.248 19.016 0.095 1 92.69 536 MET A CA 1
ATOM 4278 C C . MET A 1 536 ? 2.004 18.891 1.414 1 92.69 536 MET A C 1
ATOM 4280 O O . MET A 1 536 ? 2.752 19.797 1.796 1 92.69 536 MET A O 1
ATOM 4284 N N . TRP A 1 537 ? 1.759 17.812 2.057 1 91.31 537 TRP A N 1
ATOM 4285 C CA . TRP A 1 537 ? 2.498 17.469 3.268 1 91.31 537 TRP A CA 1
ATOM 4286 C C . TRP A 1 537 ? 3.555 16.406 2.982 1 91.31 537 TRP A C 1
ATOM 4288 O O . TRP A 1 537 ? 3.293 15.445 2.262 1 91.31 537 TRP A O 1
ATOM 4298 N N . ALA A 1 538 ? 4.746 16.625 3.498 1 91.81 538 ALA A N 1
ATOM 4299 C CA . ALA A 1 538 ? 5.805 15.648 3.275 1 91.81 538 ALA A CA 1
ATOM 4300 C C . ALA A 1 538 ? 6.871 15.734 4.367 1 91.81 538 ALA A C 1
ATOM 4302 O O . ALA A 1 538 ? 6.852 16.656 5.188 1 91.81 538 ALA A O 1
ATOM 4303 N N . SER A 1 539 ? 7.668 14.742 4.441 1 90.81 539 SER A N 1
ATOM 4304 C CA . SER A 1 539 ? 8.828 14.711 5.328 1 90.81 539 SER A CA 1
ATOM 4305 C C . SER A 1 539 ? 10.125 14.75 4.535 1 90.81 539 SER A C 1
ATOM 4307 O O . SER A 1 539 ? 10.266 14.062 3.52 1 90.81 539 SER A O 1
ATOM 4309 N N . LEU A 1 540 ? 10.945 15.609 4.926 1 91.81 540 LEU A N 1
ATOM 4310 C CA . LEU A 1 540 ? 12.312 15.641 4.422 1 91.81 540 LEU A CA 1
ATOM 4311 C C . LEU A 1 540 ? 13.242 14.82 5.32 1 91.81 540 LEU A C 1
ATOM 4313 O O . LEU A 1 540 ? 13.438 15.164 6.488 1 91.81 540 LEU A O 1
ATOM 4317 N N . LEU A 1 541 ? 13.805 13.812 4.77 1 89.06 541 LEU A N 1
ATOM 4318 C CA . LEU A 1 541 ? 14.562 12.844 5.555 1 89.06 541 LEU A CA 1
ATOM 4319 C C . LEU A 1 541 ? 16.062 13.109 5.445 1 89.06 541 LEU A C 1
ATOM 4321 O O . LEU A 1 541 ? 16.531 13.609 4.426 1 89.06 541 LEU A O 1
ATOM 4325 N N . SER A 1 542 ? 16.688 12.734 6.527 1 83.56 542 SER A N 1
ATOM 4326 C CA . SER A 1 542 ? 18.141 12.805 6.504 1 83.56 542 SER A CA 1
ATOM 4327 C C . SER A 1 542 ? 18.734 11.57 5.84 1 83.56 542 SER A C 1
ATOM 4329 O O . SER A 1 542 ? 18.031 10.586 5.602 1 83.56 542 SER A O 1
ATOM 4331 N N . THR A 1 543 ? 19.984 11.664 5.547 1 77.25 543 THR A N 1
ATOM 4332 C CA . THR A 1 543 ? 20.688 10.531 4.945 1 77.25 543 THR A CA 1
ATOM 4333 C C . THR A 1 543 ? 21.266 9.617 6.023 1 77.25 543 THR A C 1
ATOM 4335 O O . THR A 1 543 ? 21.656 10.086 7.09 1 77.25 543 THR A O 1
ATOM 4338 N N . ALA A 1 544 ? 21.25 8.391 5.773 1 83 544 ALA A N 1
ATOM 4339 C CA . ALA A 1 544 ? 21.906 7.434 6.656 1 83 544 ALA A CA 1
ATOM 4340 C C . ALA A 1 544 ? 23.406 7.371 6.375 1 83 544 ALA A C 1
ATOM 4342 O O . ALA A 1 544 ? 23.891 6.449 5.711 1 83 544 ALA A O 1
ATOM 4343 N N . THR A 1 545 ? 24.141 8.305 6.961 1 82.88 545 THR A N 1
ATOM 4344 C CA . THR A 1 545 ? 25.547 8.516 6.633 1 82.88 545 THR A CA 1
ATOM 4345 C C . THR A 1 545 ? 26.375 7.309 7.027 1 82.88 545 THR A C 1
ATOM 4347 O O . THR A 1 545 ? 27.234 6.859 6.254 1 82.88 545 THR A O 1
ATOM 4350 N N . ALA A 1 546 ? 26.156 6.82 8.18 1 86.44 546 ALA A N 1
ATOM 4351 C CA . ALA A 1 546 ? 26.969 5.699 8.664 1 86.44 546 ALA A CA 1
ATOM 4352 C C . ALA A 1 546 ? 26.734 4.449 7.82 1 86.44 546 ALA A C 1
ATOM 4354 O O . ALA A 1 546 ? 27.641 3.65 7.617 1 86.44 546 ALA A O 1
ATOM 4355 N N . ALA A 1 547 ? 25.562 4.34 7.289 1 90.25 547 ALA A N 1
ATOM 4356 C CA . ALA A 1 547 ? 25.172 3.137 6.559 1 90.25 547 ALA A CA 1
ATOM 4357 C C . ALA A 1 547 ? 25.766 3.143 5.148 1 90.25 547 ALA A C 1
ATOM 4359 O O . ALA A 1 547 ? 25.688 2.137 4.438 1 90.25 547 ALA A O 1
ATOM 4360 N N . GLN A 1 548 ? 26.391 4.152 4.805 1 89.31 548 GLN A N 1
ATOM 4361 C CA . GLN A 1 548 ? 27.031 4.211 3.492 1 89.31 548 GLN A CA 1
ATOM 4362 C C . GLN A 1 548 ? 28.344 3.453 3.484 1 89.31 548 GLN A C 1
ATOM 4364 O O . GLN A 1 548 ? 28.891 3.16 2.42 1 89.31 548 GLN A O 1
ATOM 4369 N N . PHE A 1 549 ? 28.844 3.135 4.68 1 89.38 549 PHE A N 1
ATOM 4370 C CA . PHE A 1 549 ? 30.172 2.535 4.801 1 89.38 549 PHE A CA 1
ATOM 4371 C C . PHE A 1 549 ? 30.078 1.142 5.41 1 89.38 549 PHE A C 1
ATOM 4373 O O . PHE A 1 549 ? 29.297 0.913 6.336 1 89.38 549 PHE A O 1
ATOM 4380 N N . GLU A 1 550 ? 30.828 0.26 4.852 1 88.44 550 GLU A N 1
ATOM 4381 C CA . GLU A 1 550 ? 30.922 -1.099 5.375 1 88.44 550 GLU A CA 1
ATOM 4382 C C . GLU A 1 550 ? 32.25 -1.33 6.07 1 88.44 550 GLU A C 1
ATOM 4384 O O . GLU A 1 550 ? 33.312 -0.914 5.566 1 88.44 550 GLU A O 1
ATOM 4389 N N . LEU A 1 551 ? 32.156 -1.931 7.227 1 88.25 551 LEU A N 1
ATOM 4390 C CA . LEU A 1 551 ? 33.375 -2.32 7.934 1 88.25 551 LEU A CA 1
ATOM 4391 C C . LEU A 1 551 ? 34.031 -3.525 7.262 1 88.25 551 LEU A C 1
ATOM 4393 O O . LEU A 1 551 ? 33.406 -4.578 7.121 1 88.25 551 LEU A O 1
ATOM 4397 N N . LEU A 1 552 ? 35.156 -3.346 6.848 1 83.19 552 LEU A N 1
ATOM 4398 C CA . LEU A 1 552 ? 35.875 -4.449 6.223 1 83.19 552 LEU A CA 1
ATOM 4399 C C . LEU A 1 552 ? 36.531 -5.34 7.277 1 83.19 552 LEU A C 1
ATOM 4401 O O . LEU A 1 552 ? 36.938 -4.859 8.344 1 83.19 552 LEU A O 1
ATOM 4405 N N . PRO A 1 553 ? 36.594 -6.66 7.094 1 76.44 553 PRO A N 1
ATOM 4406 C CA . PRO A 1 553 ? 37.031 -7.605 8.109 1 76.44 553 PRO A CA 1
ATOM 4407 C C . PRO A 1 553 ? 38.5 -7.414 8.469 1 76.44 553 PRO A C 1
ATOM 4409 O O . PRO A 1 553 ? 38.906 -7.605 9.625 1 76.44 553 PRO A O 1
ATOM 4412 N N . ASN A 1 554 ? 39.406 -7.02 7.57 1 72.75 554 ASN A N 1
ATOM 4413 C CA . ASN A 1 554 ? 40.844 -6.949 7.879 1 72.75 554 ASN A CA 1
ATOM 4414 C C . ASN A 1 554 ? 41.25 -5.543 8.305 1 72.75 554 ASN A C 1
ATOM 4416 O O . ASN A 1 554 ? 40.938 -4.566 7.613 1 72.75 554 ASN A O 1
ATOM 4420 N N . ALA A 1 555 ? 41.719 -5.559 9.531 1 74.5 555 ALA A N 1
ATOM 4421 C CA . ALA A 1 555 ? 42.281 -4.289 9.992 1 74.5 555 ALA A CA 1
ATOM 4422 C C . ALA A 1 555 ? 43.469 -3.861 9.125 1 74.5 555 ALA A C 1
ATOM 4424 O O . ALA A 1 555 ? 44.156 -4.703 8.555 1 74.5 555 ALA A O 1
ATOM 4425 N N . ILE A 1 556 ? 43.531 -2.582 8.945 1 78 556 ILE A N 1
ATOM 4426 C CA . ILE A 1 556 ? 44.625 -2.057 8.141 1 78 556 ILE A CA 1
ATOM 4427 C C . ILE A 1 556 ? 45.594 -1.291 9.039 1 78 556 ILE A C 1
ATOM 4429 O O . ILE A 1 556 ? 45.219 -0.816 10.109 1 78 556 ILE A O 1
ATOM 4433 N N . LEU A 1 557 ? 46.781 -1.364 8.617 1 78 557 LEU A N 1
ATOM 4434 C CA . LEU A 1 557 ? 47.781 -0.599 9.336 1 78 557 LEU A CA 1
ATOM 4435 C C . LEU A 1 557 ? 47.688 0.886 9 1 78 557 LEU A C 1
ATOM 4437 O O . LEU A 1 557 ? 47.344 1.253 7.875 1 78 557 LEU A O 1
ATOM 4441 N N . GLU A 1 558 ? 48 1.608 9.953 1 78.56 558 GLU A N 1
ATOM 4442 C CA . GLU A 1 558 ? 47.938 3.061 9.812 1 78.56 558 GLU A CA 1
ATOM 4443 C C . GLU A 1 558 ? 48.812 3.537 8.656 1 78.56 558 GLU A C 1
ATOM 4445 O O . GLU A 1 558 ? 50 3.156 8.562 1 78.56 558 GLU A O 1
ATOM 4450 N N . ARG A 1 559 ? 48.219 4.32 7.789 1 76.38 559 ARG A N 1
ATOM 4451 C CA . ARG A 1 559 ? 48.938 4.887 6.652 1 76.38 559 ARG A CA 1
ATOM 4452 C C . ARG A 1 559 ? 48.812 6.406 6.633 1 76.38 559 ARG A C 1
ATOM 4454 O O . ARG A 1 559 ? 47.969 6.977 7.348 1 76.38 559 ARG A O 1
ATOM 4461 N N . LYS A 1 560 ? 49.812 6.988 5.949 1 72 560 LYS A N 1
ATOM 4462 C CA . LYS A 1 560 ? 49.719 8.43 5.738 1 72 560 LYS A CA 1
ATOM 4463 C C . LYS A 1 560 ? 48.5 8.766 4.871 1 72 560 LYS A C 1
ATOM 4465 O O . LYS A 1 560 ? 48.438 8.359 3.709 1 72 560 LYS A O 1
ATOM 4470 N N . ASP A 1 561 ? 47.469 9.328 5.531 1 67.94 561 ASP A N 1
ATOM 4471 C CA . ASP A 1 561 ? 46.188 9.492 4.879 1 67.94 561 ASP A CA 1
ATOM 4472 C C . ASP A 1 561 ? 45.938 10.945 4.457 1 67.94 561 ASP A C 1
ATOM 4474 O O . ASP A 1 561 ? 46.781 11.82 4.766 1 67.94 561 ASP A O 1
ATOM 4478 N N . ASP A 1 562 ? 44.969 11.18 3.725 1 72.12 562 ASP A N 1
ATOM 4479 C CA . ASP A 1 562 ? 44.719 12.445 3.045 1 72.12 562 ASP A CA 1
ATOM 4480 C C . ASP A 1 562 ? 44.25 13.516 4.031 1 72.12 562 ASP A C 1
ATOM 4482 O O . ASP A 1 562 ? 44.625 14.688 3.896 1 72.12 562 ASP A O 1
ATOM 4486 N N . LEU A 1 563 ? 43.438 13.133 4.996 1 87.94 563 LEU A N 1
ATOM 4487 C CA . LEU A 1 563 ? 42.969 14.055 6.027 1 87.94 563 LEU A CA 1
ATOM 4488 C C . LEU A 1 563 ? 42.75 13.32 7.344 1 87.94 563 LEU A C 1
ATOM 4490 O O . LEU A 1 563 ? 42.188 12.227 7.355 1 87.94 563 LEU A O 1
ATOM 4494 N N . THR A 1 564 ? 43.281 13.898 8.461 1 90.56 564 THR A N 1
ATOM 4495 C CA . THR A 1 564 ? 43.188 13.203 9.742 1 90.56 564 THR A CA 1
ATOM 4496 C C . THR A 1 564 ? 42.562 14.102 10.797 1 90.56 564 THR A C 1
ATOM 4498 O O . THR A 1 564 ? 42.906 15.281 10.898 1 90.56 564 THR A O 1
ATOM 4501 N N . PHE A 1 565 ? 41.562 13.531 11.398 1 91.75 565 PHE A N 1
ATOM 4502 C CA . PHE A 1 565 ? 40.969 14.156 12.57 1 91.75 565 PHE A CA 1
ATOM 4503 C C . PHE A 1 565 ? 41.281 13.352 13.828 1 91.75 565 PHE A C 1
ATOM 4505 O O . PHE A 1 565 ? 41.281 12.117 13.797 1 91.75 565 PHE A O 1
ATOM 4512 N N . LYS A 1 566 ? 41.469 14.07 14.969 1 89.06 566 LYS A N 1
ATOM 4513 C CA . LYS A 1 566 ? 41.781 13.383 16.219 1 89.06 566 LYS A CA 1
ATOM 4514 C C . LYS A 1 566 ? 40.625 13.438 17.188 1 89.06 566 LYS A C 1
ATOM 4516 O O . LYS A 1 566 ? 39.688 14.234 17.016 1 89.06 566 LYS A O 1
ATOM 4521 N N . ASN A 1 567 ? 40.5 12.461 18.141 1 91.38 567 ASN A N 1
ATOM 4522 C CA . ASN A 1 567 ? 39.5 12.375 19.203 1 91.38 567 ASN A CA 1
ATOM 4523 C C . ASN A 1 567 ? 38.094 12.117 18.656 1 91.38 567 ASN A C 1
ATOM 4525 O O . ASN A 1 567 ? 37.156 12.781 19.047 1 91.38 567 ASN A O 1
ATOM 4529 N N . ILE A 1 568 ? 38.062 11.289 17.672 1 93 568 ILE A N 1
ATOM 4530 C CA . ILE A 1 568 ? 36.812 10.805 17.141 1 93 568 ILE A CA 1
ATOM 4531 C C . ILE A 1 568 ? 36.562 9.367 17.594 1 93 568 ILE A C 1
ATOM 4533 O O . ILE A 1 568 ? 37.062 8.422 16.969 1 93 568 ILE A O 1
ATOM 4537 N N . PRO A 1 569 ? 35.719 9.219 18.562 1 87.06 569 PRO A N 1
ATOM 4538 C CA . PRO A 1 569 ? 35.625 7.879 19.141 1 87.06 569 PRO A CA 1
ATOM 4539 C C . PRO A 1 569 ? 34.656 6.969 18.375 1 87.06 569 PRO A C 1
ATOM 4541 O O . PRO A 1 569 ? 34.719 5.746 18.516 1 87.06 569 PRO A O 1
ATOM 4544 N N . ARG A 1 570 ? 33.75 7.445 17.562 1 90.38 570 ARG A N 1
ATOM 4545 C CA . ARG A 1 570 ? 32.688 6.613 16.953 1 90.38 570 ARG A CA 1
ATOM 4546 C C . ARG A 1 570 ? 32.812 6.609 15.438 1 90.38 570 ARG A C 1
ATOM 4548 O O . ARG A 1 570 ? 33.125 7.633 14.828 1 90.38 570 ARG A O 1
ATOM 4555 N N . PRO A 1 571 ? 32.438 5.438 14.914 1 91.25 571 PRO A N 1
ATOM 4556 C CA . PRO A 1 571 ? 32.5 5.348 13.453 1 91.25 571 PRO A CA 1
ATOM 4557 C C . PRO A 1 571 ? 31.453 6.242 12.773 1 91.25 571 PRO A C 1
ATOM 4559 O O . PRO A 1 571 ? 31.703 6.73 11.664 1 91.25 571 PRO A O 1
ATOM 4562 N N . ASP A 1 572 ? 30.375 6.469 13.43 1 88.06 572 ASP A N 1
ATOM 4563 C CA . ASP A 1 572 ? 29.344 7.293 12.812 1 88.06 572 ASP A CA 1
ATOM 4564 C C . ASP A 1 572 ? 29.797 8.742 12.68 1 88.06 572 ASP A C 1
ATOM 4566 O O . ASP A 1 572 ? 29.469 9.414 11.695 1 88.06 572 ASP A O 1
ATOM 4570 N N . GLU A 1 573 ? 30.531 9.195 13.641 1 88.44 573 GLU A N 1
ATOM 4571 C CA . GLU A 1 573 ? 31.078 10.547 13.562 1 88.44 573 GLU A CA 1
ATOM 4572 C C . GLU A 1 573 ? 32.125 10.664 12.461 1 88.44 573 GLU A C 1
ATOM 4574 O O . GLU A 1 573 ? 32.188 11.672 11.758 1 88.44 573 GLU A O 1
ATOM 4579 N N . CYS A 1 574 ? 32.906 9.625 12.422 1 91.69 574 CYS A N 1
ATOM 4580 C CA . CYS A 1 574 ? 33.906 9.602 11.367 1 91.69 574 CYS A CA 1
ATOM 4581 C C . CYS A 1 574 ? 33.25 9.57 9.992 1 91.69 574 CYS A C 1
ATOM 4583 O O . CYS A 1 574 ? 33.719 10.227 9.062 1 91.69 574 CYS A O 1
ATOM 4585 N N . ALA A 1 575 ? 32.188 8.789 9.875 1 90.25 575 ALA A N 1
ATOM 4586 C CA . ALA A 1 575 ? 31.438 8.719 8.625 1 90.25 575 ALA A CA 1
ATOM 4587 C C . ALA A 1 575 ? 30.859 10.078 8.258 1 90.25 575 ALA A C 1
ATOM 4589 O O . ALA A 1 575 ? 30.859 10.461 7.082 1 90.25 575 ALA A O 1
ATOM 4590 N N . GLN A 1 576 ? 30.391 10.773 9.203 1 84.75 576 GLN A N 1
ATOM 4591 C CA . GLN A 1 576 ? 29.844 12.102 8.969 1 84.75 576 GLN A CA 1
ATOM 4592 C C . GLN A 1 576 ? 30.906 13.062 8.445 1 84.75 576 GLN A C 1
ATOM 4594 O O . GLN A 1 576 ? 30.641 13.844 7.527 1 84.75 576 GLN A O 1
ATOM 4599 N N . LEU A 1 577 ? 32.062 12.953 9.047 1 86.31 577 LEU A N 1
ATOM 4600 C CA . LEU A 1 577 ? 33.188 13.789 8.602 1 86.31 577 LEU A CA 1
ATOM 4601 C C . LEU A 1 577 ? 33.562 13.461 7.164 1 86.31 577 LEU A C 1
ATOM 4603 O O . LEU A 1 577 ? 33.938 14.352 6.395 1 86.31 577 LEU A O 1
ATOM 4607 N N . CYS A 1 578 ? 33.469 12.258 6.898 1 88.31 578 CYS A N 1
ATOM 4608 C CA . CYS A 1 578 ? 33.812 11.82 5.547 1 88.31 578 CYS A CA 1
ATOM 4609 C C . CYS A 1 578 ? 32.781 12.352 4.539 1 88.31 578 CYS A C 1
ATOM 4611 O O . CYS A 1 578 ? 33.156 12.891 3.498 1 88.31 578 CYS A O 1
ATOM 4613 N N . VAL A 1 579 ? 31.531 12.242 4.824 1 82.75 579 VAL A N 1
ATOM 4614 C CA . VAL A 1 579 ? 30.469 12.625 3.908 1 82.75 579 VAL A CA 1
ATOM 4615 C C . VAL A 1 579 ? 30.422 14.141 3.756 1 82.75 579 VAL A C 1
ATOM 4617 O O . VAL A 1 579 ? 30.141 14.656 2.672 1 82.75 579 VAL A O 1
ATOM 4620 N N . GLU A 1 580 ? 30.781 14.805 4.805 1 78.75 580 GLU A N 1
ATOM 4621 C CA . GLU A 1 580 ? 30.688 16.266 4.805 1 78.75 580 GLU A CA 1
ATOM 4622 C C . GLU A 1 580 ? 31.969 16.906 4.281 1 78.75 580 GLU A C 1
ATOM 4624 O O . GLU A 1 580 ? 32.031 18.109 4.07 1 78.75 580 GLU A O 1
ATOM 4629 N N . ASN A 1 581 ? 32.844 16.078 4.027 1 81.25 581 ASN A N 1
ATOM 4630 C CA . ASN A 1 581 ? 34.125 16.609 3.572 1 81.25 581 ASN A CA 1
ATOM 4631 C C . ASN A 1 581 ? 34 17.281 2.215 1 81.25 581 ASN A C 1
ATOM 4633 O O . ASN A 1 581 ? 33.406 16.734 1.293 1 81.25 581 ASN A O 1
ATOM 4637 N N . THR A 1 582 ? 34.5 18.516 2.055 1 76.19 582 THR A N 1
ATOM 4638 C CA . THR A 1 582 ? 34.375 19.281 0.812 1 76.19 582 THR A CA 1
ATOM 4639 C C . THR A 1 582 ? 35.719 19.297 0.071 1 76.19 582 THR A C 1
ATOM 4641 O O . THR A 1 582 ? 35.781 19.688 -1.093 1 76.19 582 THR A O 1
ATOM 4644 N N . GLY A 1 583 ? 36.781 18.906 0.675 1 76.31 583 GLY A N 1
ATOM 4645 C CA . GLY A 1 583 ? 38.094 18.922 0.049 1 76.31 583 GLY A CA 1
ATOM 4646 C C . GLY A 1 583 ? 38.281 17.859 -1.019 1 76.31 583 GLY A C 1
ATOM 4647 O O . GLY A 1 583 ? 38.875 18.109 -2.068 1 76.31 583 GLY A O 1
ATOM 4648 N N . PHE A 1 584 ? 37.844 16.688 -0.736 1 79.38 584 PHE A N 1
ATOM 4649 C CA . PHE A 1 584 ? 37.875 15.586 -1.684 1 79.38 584 PHE A CA 1
ATOM 4650 C C . PHE A 1 584 ? 36.719 14.633 -1.43 1 79.38 584 PHE A C 1
ATOM 4652 O O . PHE A 1 584 ? 36.094 14.672 -0.363 1 79.38 584 PHE A O 1
ATOM 4659 N N . LEU A 1 585 ? 36.469 13.969 -2.463 1 82.25 585 LEU A N 1
ATOM 4660 C CA . LEU A 1 585 ? 35.438 12.938 -2.293 1 82.25 585 LEU A CA 1
ATOM 4661 C C . LEU A 1 585 ? 35.969 11.789 -1.439 1 82.25 585 LEU A C 1
ATOM 4663 O O . LEU A 1 585 ? 36.812 11.016 -1.891 1 82.25 585 LEU A O 1
ATOM 4667 N N . CYS A 1 586 ? 35.5 11.695 -0.28 1 87 586 CYS A N 1
ATOM 4668 C CA . CYS A 1 586 ? 35.906 10.664 0.662 1 87 586 CYS A CA 1
ATOM 4669 C C . CYS A 1 586 ? 35.25 9.328 0.345 1 87 586 CYS A C 1
ATOM 4671 O O . CYS A 1 586 ? 34.031 9.219 0.357 1 87 586 CYS A O 1
ATOM 4673 N N . LYS A 1 587 ? 36.031 8.352 0.079 1 87.19 587 LYS A N 1
ATOM 4674 C CA . LYS A 1 587 ? 35.469 7.043 -0.29 1 87.19 587 LYS A CA 1
ATOM 4675 C C . LYS A 1 587 ? 35.656 6.035 0.84 1 87.19 587 LYS A C 1
ATOM 4677 O O . LYS A 1 587 ? 35.031 4.984 0.849 1 87.19 587 LYS A O 1
ATOM 4682 N N . SER A 1 588 ? 36.562 6.336 1.774 1 88.62 588 SER A N 1
ATOM 4683 C CA . SER A 1 588 ? 36.781 5.465 2.924 1 88.62 588 SER A CA 1
ATOM 4684 C C . SER A 1 588 ? 37.438 6.227 4.082 1 88.62 588 SER A C 1
ATOM 4686 O O . SER A 1 588 ? 37.875 7.355 3.912 1 88.62 588 SER A O 1
ATOM 4688 N N . PHE A 1 589 ? 37.344 5.566 5.227 1 90.38 589 PHE A N 1
ATOM 4689 C CA . PHE A 1 589 ? 38.031 6.156 6.367 1 90.38 589 PHE A CA 1
ATOM 4690 C C . PHE A 1 589 ? 38.531 5.074 7.305 1 90.38 589 PHE A C 1
ATOM 4692 O O . PHE A 1 589 ? 38.031 3.949 7.305 1 90.38 589 PHE A O 1
ATOM 4699 N N . ASP A 1 590 ? 39.562 5.441 8.023 1 91.25 590 ASP A N 1
ATOM 4700 C CA . ASP A 1 590 ? 40.156 4.574 9.039 1 91.25 590 ASP A CA 1
ATOM 4701 C C . ASP A 1 590 ? 39.938 5.141 10.438 1 91.25 590 ASP A C 1
ATOM 4703 O O . ASP A 1 590 ? 40.062 6.344 10.656 1 91.25 590 ASP A O 1
ATOM 4707 N N . LEU A 1 591 ? 39.438 4.262 11.203 1 92.44 591 LEU A N 1
ATOM 4708 C CA . LEU A 1 591 ? 39.312 4.633 12.609 1 92.44 591 LEU A CA 1
ATOM 4709 C C . LEU A 1 591 ? 40.406 3.936 13.438 1 92.44 591 LEU A C 1
ATOM 4711 O O . LEU A 1 591 ? 40.312 2.727 13.664 1 92.44 591 LEU A O 1
ATOM 4715 N N . CYS A 1 592 ? 41.312 4.754 13.875 1 90.38 592 CYS A N 1
ATOM 4716 C CA . CYS A 1 592 ? 42.438 4.227 14.625 1 90.38 592 CYS A CA 1
ATOM 4717 C C . CYS A 1 592 ? 42.281 4.508 16.109 1 90.38 592 CYS A C 1
ATOM 4719 O O . CYS A 1 592 ? 42.781 5.52 16.609 1 90.38 592 CYS A O 1
ATOM 4721 N N . LYS A 1 593 ? 41.844 3.625 16.797 1 88.31 593 LYS A N 1
ATOM 4722 C CA . LYS A 1 593 ? 41.5 3.766 18.203 1 88.31 593 LYS A CA 1
ATOM 4723 C C . LYS A 1 593 ? 42.75 3.902 19.062 1 88.31 593 LYS A C 1
ATOM 4725 O O . LYS A 1 593 ? 42.75 4.625 20.062 1 88.31 593 LYS A O 1
ATOM 4730 N N . GLN A 1 594 ? 43.812 3.275 18.641 1 86.38 594 GLN A N 1
ATOM 4731 C CA . GLN A 1 594 ? 45.031 3.252 19.438 1 86.38 594 GLN A CA 1
ATOM 4732 C C . GLN A 1 594 ? 45.875 4.496 19.188 1 86.38 594 GLN A C 1
ATOM 4734 O O . GLN A 1 594 ? 46.812 4.785 19.938 1 86.38 594 GLN A O 1
ATOM 4739 N N . ASP A 1 595 ? 45.562 5.176 18.203 1 85.69 595 ASP A N 1
ATOM 4740 C CA . ASP A 1 595 ? 46.219 6.434 17.891 1 85.69 595 ASP A CA 1
ATOM 4741 C C . ASP A 1 595 ? 45.375 7.629 18.312 1 85.69 595 ASP A C 1
ATOM 4743 O O . ASP A 1 595 ? 45.062 8.508 17.5 1 85.69 595 ASP A O 1
ATOM 4747 N N . GLY A 1 596 ? 44.875 7.664 19.531 1 86.88 596 GLY A N 1
ATOM 4748 C CA . GLY A 1 596 ? 44.062 8.766 20.016 1 86.88 596 GLY A CA 1
ATOM 4749 C C . GLY A 1 596 ? 42.719 8.891 19.297 1 86.88 596 GLY A C 1
ATOM 4750 O O . GLY A 1 596 ? 42.25 10 19.031 1 86.88 596 GLY A O 1
ATOM 4751 N N . PHE A 1 597 ? 42.219 7.793 18.828 1 90.19 597 PHE A N 1
ATOM 4752 C CA . PHE A 1 597 ? 40.938 7.773 18.109 1 90.19 597 PHE A CA 1
ATOM 4753 C C . PHE A 1 597 ? 41 8.656 16.875 1 90.19 597 PHE A C 1
ATOM 4755 O O . PHE A 1 597 ? 40.156 9.516 16.672 1 90.19 597 PHE A O 1
ATOM 4762 N N . ALA A 1 598 ? 42 8.336 16.156 1 90.81 598 ALA A N 1
ATOM 4763 C CA . ALA A 1 598 ? 42.188 9.125 14.938 1 90.81 598 ALA A CA 1
ATOM 4764 C C . ALA A 1 598 ? 41.281 8.641 13.812 1 90.81 598 ALA A C 1
ATOM 4766 O O . ALA A 1 598 ? 41.156 7.438 13.586 1 90.81 598 ALA A O 1
ATOM 4767 N N . CYS A 1 599 ? 40.5 9.602 13.242 1 94.06 599 CYS A N 1
ATOM 4768 C CA . CYS A 1 599 ? 39.75 9.375 12.023 1 94.06 599 CYS A CA 1
ATOM 4769 C C . CYS A 1 599 ? 40.5 9.828 10.797 1 94.06 599 CYS A C 1
ATOM 4771 O O . CYS A 1 599 ? 40.781 11.023 10.641 1 94.06 599 CYS A O 1
ATOM 4773 N N . ARG A 1 600 ? 40.844 8.891 10 1 91.94 600 ARG A N 1
ATOM 4774 C CA . ARG A 1 600 ? 41.625 9.188 8.812 1 91.94 600 ARG A CA 1
ATOM 4775 C C . ARG A 1 600 ? 40.812 9 7.543 1 91.94 600 ARG A C 1
ATOM 4777 O O . ARG A 1 600 ? 40.375 7.887 7.219 1 91.94 600 ARG A O 1
ATOM 4784 N N . LEU A 1 601 ? 40.625 10.062 6.812 1 91.94 601 LEU A N 1
ATOM 4785 C CA . LEU A 1 601 ? 39.812 10.039 5.594 1 91.94 601 LEU A CA 1
ATOM 4786 C C . LEU A 1 601 ? 40.688 9.734 4.379 1 91.94 601 LEU A C 1
ATOM 4788 O O . LEU A 1 601 ? 41.844 10.195 4.289 1 91.94 601 LEU A O 1
ATOM 4792 N N . ASN A 1 602 ? 40.062 8.984 3.488 1 88.56 602 ASN A N 1
ATOM 4793 C CA . ASN A 1 602 ? 40.812 8.562 2.301 1 88.56 602 ASN A CA 1
ATOM 4794 C C . ASN A 1 602 ? 40.062 8.891 1.021 1 88.56 602 ASN A C 1
ATOM 4796 O O . ASN A 1 602 ? 38.812 8.758 0.971 1 88.56 602 ASN A O 1
ATOM 4800 N N . ILE A 1 603 ? 40.812 9.227 -0.025 1 84.44 603 ILE A N 1
ATOM 4801 C CA . ILE A 1 603 ? 40.25 9.492 -1.342 1 84.44 603 ILE A CA 1
ATOM 4802 C C . ILE A 1 603 ? 39.906 8.18 -2.035 1 84.44 603 ILE A C 1
ATOM 4804 O O . ILE A 1 603 ? 39 8.125 -2.865 1 84.44 603 ILE A O 1
ATOM 4808 N N . ASN A 1 604 ? 40.562 7.152 -1.694 1 81.75 604 ASN A N 1
ATOM 4809 C CA . ASN A 1 604 ? 40.344 5.844 -2.311 1 81.75 604 ASN A CA 1
ATOM 4810 C C . ASN A 1 604 ? 39.594 4.895 -1.374 1 81.75 604 ASN A C 1
ATOM 4812 O O . ASN A 1 604 ? 39.562 5.129 -0.166 1 81.75 604 ASN A O 1
ATOM 4816 N N . HIS A 1 605 ? 39.062 3.859 -1.93 1 85 605 HIS A N 1
ATOM 4817 C CA . HIS A 1 605 ? 38.344 2.857 -1.15 1 85 605 HIS A CA 1
ATOM 4818 C C . HIS A 1 605 ? 39.281 2.104 -0.219 1 85 605 HIS A C 1
ATOM 4820 O O . HIS A 1 605 ? 38.875 1.541 0.789 1 85 605 HIS A O 1
ATOM 4826 N N . VAL A 1 606 ? 40.531 1.976 -0.71 1 77.31 606 VAL A N 1
ATOM 4827 C CA . VAL A 1 606 ? 41.562 1.406 0.135 1 77.31 606 VAL A CA 1
ATOM 4828 C C . VAL A 1 606 ? 42.75 2.377 0.226 1 77.31 606 VAL A C 1
ATOM 4830 O O . VAL A 1 606 ? 43.156 2.951 -0.782 1 77.31 606 VAL A O 1
ATOM 4833 N N . ALA A 1 607 ? 43.125 2.633 1.447 1 67.5 607 ALA A N 1
ATOM 4834 C CA . ALA A 1 607 ? 44.188 3.59 1.693 1 67.5 607 ALA A CA 1
ATOM 4835 C C . ALA A 1 607 ? 45.469 3.189 0.948 1 67.5 607 ALA A C 1
ATOM 4837 O O . ALA A 1 607 ? 45.875 2.029 0.993 1 67.5 607 ALA A O 1
ATOM 4838 N N . ASP A 1 608 ? 46 4.094 0.027 1 64.62 608 ASP A N 1
ATOM 4839 C CA . ASP A 1 608 ? 47.188 3.812 -0.756 1 64.62 608 ASP A CA 1
ATOM 4840 C C . ASP A 1 608 ? 48.406 4.508 -0.157 1 64.62 608 ASP A C 1
ATOM 4842 O O . ASP A 1 608 ? 49.5 4.477 -0.74 1 64.62 608 ASP A O 1
ATOM 4846 N N . GLY A 1 609 ? 48.25 5.066 0.925 1 66.25 609 GLY A N 1
ATOM 4847 C CA . GLY A 1 609 ? 49.406 5.789 1.468 1 66.25 609 GLY A CA 1
ATOM 4848 C C . GLY A 1 609 ? 50.438 4.879 2.088 1 66.25 609 GLY A C 1
ATOM 4849 O O . GLY A 1 609 ? 50.25 3.664 2.168 1 66.25 609 GLY A O 1
ATOM 4850 N N . THR A 1 610 ? 51.625 5.434 2.361 1 72.75 610 THR A N 1
ATOM 4851 C CA . THR A 1 610 ? 52.75 4.723 2.971 1 72.75 610 THR A CA 1
ATOM 4852 C C . THR A 1 610 ? 52.469 4.453 4.449 1 72.75 610 THR A C 1
ATOM 4854 O O . THR A 1 610 ? 51.812 5.246 5.117 1 72.75 610 THR A O 1
ATOM 4857 N N . THR A 1 611 ? 52.844 3.139 4.938 1 78.12 611 THR A N 1
ATOM 4858 C CA . THR A 1 611 ? 52.688 2.734 6.328 1 78.12 611 THR A CA 1
ATOM 4859 C C . THR A 1 611 ? 53.5 3.615 7.25 1 78.12 611 THR A C 1
ATOM 4861 O O . THR A 1 611 ? 54.656 3.906 6.957 1 78.12 611 THR A O 1
ATOM 4864 N N . MET A 1 612 ? 53.031 4.066 8.25 1 72.94 612 MET A N 1
ATOM 4865 C CA . MET A 1 612 ? 53.719 4.91 9.219 1 72.94 612 MET A CA 1
ATOM 4866 C C . MET A 1 612 ? 54.625 4.078 10.109 1 72.94 612 MET A C 1
ATOM 4868 O O . MET A 1 612 ? 54.406 2.881 10.289 1 72.94 612 MET A O 1
ATOM 4872 N N . ASN A 1 613 ? 55.875 4.508 10.539 1 64.06 613 ASN A N 1
ATOM 4873 C CA . ASN A 1 613 ? 56.875 3.814 11.344 1 64.06 613 ASN A CA 1
ATOM 4874 C C . ASN A 1 613 ? 56.281 3.203 12.602 1 64.06 613 ASN A C 1
ATOM 4876 O O . ASN A 1 613 ? 56.594 2.072 12.969 1 64.06 613 ASN A O 1
ATOM 4880 N N . ASN A 1 614 ? 55.344 3.842 13.422 1 66 614 ASN A N 1
ATOM 4881 C CA . ASN A 1 614 ? 54.656 3.35 14.609 1 66 614 ASN A CA 1
ATOM 4882 C C . ASN A 1 614 ? 53.188 3.133 14.344 1 66 614 ASN A C 1
ATOM 4884 O O . ASN A 1 614 ? 52.312 3.633 15.078 1 66 614 ASN A O 1
ATOM 4888 N N . SER A 1 615 ? 53.031 2.221 13.453 1 74.38 615 SER A N 1
ATOM 4889 C CA . SER A 1 615 ? 51.656 2.086 12.945 1 74.38 615 SER A CA 1
ATOM 4890 C C . SER A 1 615 ? 50.844 1.168 13.836 1 74.38 615 SER A C 1
ATOM 4892 O O . SER A 1 615 ? 51.344 0.18 14.367 1 74.38 615 SER A O 1
ATOM 4894 N N . THR A 1 616 ? 49.625 1.598 14.172 1 82.56 616 THR A N 1
ATOM 4895 C CA . THR A 1 616 ? 48.625 0.795 14.867 1 82.56 616 THR A CA 1
ATOM 4896 C C . THR A 1 616 ? 47.594 0.268 13.898 1 82.56 616 THR A C 1
ATOM 4898 O O . THR A 1 616 ? 47.531 0.707 12.75 1 82.56 616 THR A O 1
ATOM 4901 N N . TYR A 1 617 ? 46.875 -0.759 14.406 1 87.38 617 TYR A N 1
ATOM 4902 C CA . TYR A 1 617 ? 45.812 -1.312 13.594 1 87.38 617 TYR A CA 1
ATOM 4903 C C . TYR A 1 617 ? 44.562 -0.425 13.656 1 87.38 617 TYR A C 1
ATOM 4905 O O . TYR A 1 617 ? 44.219 0.106 14.719 1 87.38 617 TYR A O 1
ATOM 4913 N N . CYS A 1 618 ? 44.031 -0.195 12.5 1 89.5 618 CYS A N 1
ATOM 4914 C CA . CYS A 1 618 ? 42.844 0.633 12.375 1 89.5 618 CYS A CA 1
ATOM 4915 C C . CYS A 1 618 ? 41.688 -0.155 11.758 1 89.5 618 CYS A C 1
ATOM 4917 O O . CYS A 1 618 ? 41.938 -1.095 10.992 1 89.5 618 CYS A O 1
ATOM 4919 N N . ASP A 1 619 ? 40.469 0.152 12.188 1 90.25 619 ASP A N 1
ATOM 4920 C CA . ASP A 1 619 ? 39.281 -0.33 11.484 1 90.25 619 ASP A CA 1
ATOM 4921 C C . ASP A 1 619 ? 39.062 0.431 10.18 1 90.25 619 ASP A C 1
ATOM 4923 O O . ASP A 1 619 ? 39.125 1.663 10.156 1 90.25 619 ASP A O 1
ATOM 4927 N N . HIS A 1 620 ? 38.906 -0.329 9.156 1 88.94 620 HIS A N 1
ATOM 4928 C CA . HIS A 1 620 ? 38.75 0.287 7.844 1 88.94 620 HIS A CA 1
ATOM 4929 C C . HIS A 1 620 ? 37.312 0.212 7.371 1 88.94 620 HIS A C 1
ATOM 4931 O O . HIS A 1 620 ? 36.75 -0.875 7.289 1 88.94 620 HIS A O 1
ATOM 4937 N N . PHE A 1 621 ? 36.719 1.39 7.094 1 90.06 621 PHE A N 1
ATOM 4938 C CA . PHE A 1 621 ? 35.375 1.503 6.57 1 90.06 621 PHE A CA 1
ATOM 4939 C C . PHE A 1 621 ? 35.375 2.023 5.137 1 90.06 621 PHE A C 1
ATOM 4941 O O . PHE A 1 621 ? 36.062 3.008 4.836 1 90.06 621 PHE A O 1
ATOM 4948 N N . SER A 1 622 ? 34.656 1.378 4.258 1 87.69 622 SER A N 1
ATOM 4949 C CA . SER A 1 622 ? 34.625 1.78 2.857 1 87.69 622 SER A CA 1
ATOM 4950 C C . SER A 1 622 ? 33.188 1.906 2.355 1 87.69 622 SER A C 1
ATOM 4952 O O . SER A 1 622 ? 32.312 1.119 2.74 1 87.69 622 SER A O 1
ATOM 4954 N N . ARG A 1 623 ? 33.031 2.861 1.426 1 87.19 623 ARG A N 1
ATOM 4955 C CA . ARG A 1 623 ? 31.75 2.969 0.764 1 87.19 623 ARG A CA 1
ATOM 4956 C C . ARG A 1 623 ? 31.453 1.725 -0.069 1 87.19 623 ARG A C 1
ATOM 4958 O O . ARG A 1 623 ? 32.375 1.107 -0.616 1 87.19 623 ARG A O 1
ATOM 4965 N N . THR A 1 624 ? 30.156 1.548 -0.213 1 86.81 624 THR A N 1
ATOM 4966 C CA . THR A 1 624 ? 29.75 0.367 -0.972 1 86.81 624 THR A CA 1
ATOM 4967 C C . THR A 1 624 ? 29.594 0.704 -2.451 1 86.81 624 THR A C 1
ATOM 4969 O O . THR A 1 624 ? 29.531 -0.193 -3.295 1 86.81 624 THR A O 1
ATOM 4972 N N . VAL A 1 625 ? 29.469 2.012 -2.797 1 87.06 625 VAL A N 1
ATOM 4973 C CA . VAL A 1 625 ? 29.312 2.42 -4.188 1 87.06 625 VAL A CA 1
ATOM 4974 C C . VAL A 1 625 ? 30.422 3.379 -4.582 1 87.06 625 VAL A C 1
ATOM 4976 O O . VAL A 1 625 ? 31.047 4.016 -3.721 1 87.06 625 VAL A O 1
ATOM 4979 N N . ASP A 1 626 ? 30.766 3.41 -5.875 1 77.25 626 ASP A N 1
ATOM 4980 C CA . ASP A 1 626 ? 31.859 4.246 -6.359 1 77.25 626 ASP A CA 1
ATOM 4981 C C . ASP A 1 626 ? 31.359 5.652 -6.699 1 77.25 626 ASP A C 1
ATOM 4983 O O . ASP A 1 626 ? 32.062 6.637 -6.461 1 77.25 626 ASP A O 1
ATOM 4987 N N . GLN A 1 627 ? 30.297 5.758 -7.559 1 61.84 627 GLN A N 1
ATOM 4988 C CA . GLN A 1 627 ? 29.844 7.07 -7.992 1 61.84 627 GLN A CA 1
ATOM 4989 C C . GLN A 1 627 ? 29.078 7.785 -6.883 1 61.84 627 GLN A C 1
ATOM 4991 O O . GLN A 1 627 ? 28.031 7.301 -6.426 1 61.84 627 GLN A O 1
ATOM 4996 N N . VAL A 1 628 ? 29.891 8.391 -6.047 1 56.34 628 VAL A N 1
ATOM 4997 C CA . VAL A 1 628 ? 29.266 9.016 -4.887 1 56.34 628 VAL A CA 1
ATOM 4998 C C . VAL A 1 628 ? 28.625 10.336 -5.301 1 56.34 628 VAL A C 1
ATOM 5000 O O . VAL A 1 628 ? 29.203 11.109 -6.059 1 56.34 628 VAL A O 1
ATOM 5003 N N . LEU A 1 629 ? 27.328 10.352 -5.199 1 56.19 629 LEU A N 1
ATOM 5004 C CA . LEU A 1 629 ? 26.531 11.57 -5.34 1 56.19 629 LEU A CA 1
ATOM 5005 C C . LEU A 1 629 ? 27.188 12.734 -4.613 1 56.19 629 LEU A C 1
ATOM 5007 O O . LEU A 1 629 ? 27.922 12.539 -3.633 1 56.19 629 LEU A O 1
ATOM 5011 N N . PRO A 1 630 ? 27.141 13.844 -5.391 1 54.94 630 PRO A N 1
ATOM 5012 C CA . PRO A 1 630 ? 27.484 15.094 -4.711 1 54.94 630 PRO A CA 1
ATOM 5013 C C . PRO A 1 630 ? 27 15.133 -3.268 1 54.94 630 PRO A C 1
ATOM 5015 O O . PRO A 1 630 ? 26.062 14.414 -2.908 1 54.94 630 PRO A O 1
ATOM 5018 N N . LYS A 1 631 ? 27.656 15.758 -2.406 1 60.09 631 LYS A N 1
ATOM 5019 C CA . LYS A 1 631 ? 27.312 16.078 -1.022 1 60.09 631 LYS A CA 1
ATOM 5020 C C . LYS A 1 631 ? 25.797 16.219 -0.852 1 60.09 631 LYS A C 1
ATOM 5022 O O . LYS A 1 631 ? 25.188 17.094 -1.462 1 60.09 631 LYS A O 1
ATOM 5027 N N . GLU A 1 632 ? 25.25 15.172 -0.209 1 72.25 632 GLU A N 1
ATOM 5028 C CA . GLU A 1 632 ? 23.844 15.391 0.104 1 72.25 632 GLU A CA 1
ATOM 5029 C C . GLU A 1 632 ? 23.672 16.5 1.142 1 72.25 632 GLU A C 1
ATOM 5031 O O . GLU A 1 632 ? 24.312 16.469 2.197 1 72.25 632 GLU A O 1
ATOM 5036 N N . PRO A 1 633 ? 22.984 17.406 0.808 1 79.38 633 PRO A N 1
ATOM 5037 C CA . PRO A 1 633 ? 22.766 18.5 1.747 1 79.38 633 PRO A CA 1
ATOM 5038 C C . PRO A 1 633 ? 21.984 18.078 2.988 1 79.38 633 PRO A C 1
ATOM 5040 O O . PRO A 1 633 ? 21.219 17.109 2.938 1 79.38 633 PRO A O 1
ATOM 5043 N N . SER A 1 634 ? 22.297 18.719 4.141 1 80.75 634 SER A N 1
ATOM 5044 C CA . SER A 1 634 ? 21.531 18.5 5.355 1 80.75 634 SER A CA 1
ATOM 5045 C C . SER A 1 634 ? 20.062 18.906 5.16 1 80.75 634 SER A C 1
ATOM 5047 O O . SER A 1 634 ? 19.734 19.625 4.219 1 80.75 634 SER A O 1
ATOM 5049 N N . VAL A 1 635 ? 19.234 18.453 6.043 1 85.69 635 VAL A N 1
ATOM 5050 C CA . VAL A 1 635 ? 17.812 18.734 5.934 1 85.69 635 VAL A CA 1
ATOM 5051 C C . VAL A 1 635 ? 17.562 20.25 6.012 1 85.69 635 VAL A C 1
ATOM 5053 O O . VAL A 1 635 ? 16.656 20.766 5.375 1 85.69 635 VAL A O 1
ATOM 5056 N N . GLY A 1 636 ? 18.344 20.953 6.883 1 82.5 636 GLY A N 1
ATOM 5057 C CA . GLY A 1 636 ? 18.203 22.406 6.977 1 82.5 636 GLY A CA 1
ATOM 5058 C C . GLY A 1 636 ? 18.547 23.125 5.688 1 82.5 636 GLY A C 1
ATOM 5059 O O . GLY A 1 636 ? 17.844 24.047 5.277 1 82.5 636 GLY A O 1
ATOM 5060 N N . LYS A 1 637 ? 19.547 22.656 5.07 1 83.88 637 LYS A N 1
ATOM 5061 C CA . LYS A 1 637 ? 19.969 23.281 3.818 1 83.88 637 LYS A CA 1
ATOM 5062 C C . LYS A 1 637 ? 18.953 23.031 2.705 1 83.88 637 LYS A C 1
ATOM 5064 O O . LYS A 1 637 ? 18.75 23.875 1.846 1 83.88 637 LYS A O 1
ATOM 5069 N N . VAL A 1 638 ? 18.453 21.844 2.727 1 88.62 638 VAL A N 1
ATOM 5070 C CA . VAL A 1 638 ? 17.469 21.5 1.712 1 88.62 638 VAL A CA 1
ATOM 5071 C C . VAL A 1 638 ? 16.219 22.375 1.899 1 88.62 638 VAL A C 1
ATOM 5073 O O . VAL A 1 638 ? 15.656 22.875 0.925 1 88.62 638 VAL A O 1
ATOM 5076 N N . TYR A 1 639 ? 15.844 22.594 3.084 1 89.25 639 TYR A N 1
ATOM 5077 C CA . TYR A 1 639 ? 14.695 23.453 3.359 1 89.25 639 TYR A CA 1
ATOM 5078 C C . TYR A 1 639 ? 14.961 24.875 2.887 1 89.25 639 TYR A C 1
ATOM 5080 O O . TYR A 1 639 ? 14.086 25.516 2.281 1 89.25 639 TYR A O 1
ATOM 5088 N N . ASP A 1 640 ? 16.109 25.297 3.172 1 86.19 640 ASP A N 1
ATOM 5089 C CA . ASP A 1 640 ? 16.469 26.656 2.75 1 86.19 640 ASP A CA 1
ATOM 5090 C C . ASP A 1 640 ? 16.438 26.781 1.229 1 86.19 640 ASP A C 1
ATOM 5092 O O . ASP A 1 640 ? 16.031 27.812 0.69 1 86.19 640 ASP A O 1
ATOM 5096 N N . ALA A 1 641 ? 16.859 25.703 0.64 1 89.06 641 ALA A N 1
ATOM 5097 C CA . ALA A 1 641 ? 16.859 25.703 -0.82 1 89.06 641 ALA A CA 1
ATOM 5098 C C . ALA A 1 641 ? 15.43 25.75 -1.361 1 89.06 641 ALA A C 1
ATOM 5100 O O . ALA A 1 641 ? 15.156 26.438 -2.35 1 89.06 641 ALA A O 1
ATOM 5101 N N . LEU A 1 642 ? 14.578 25.062 -0.766 1 91.12 642 LEU A N 1
ATOM 5102 C CA . LEU A 1 642 ? 13.18 25.062 -1.191 1 91.12 642 LEU A CA 1
ATOM 5103 C C . LEU A 1 642 ? 12.531 26.406 -0.922 1 91.12 642 LEU A C 1
ATOM 5105 O O . LEU A 1 642 ? 11.75 26.906 -1.741 1 91.12 642 LEU A O 1
ATOM 5109 N N . LYS A 1 643 ? 12.82 26.922 0.218 1 89 643 LYS A N 1
ATOM 5110 C CA . LYS A 1 643 ? 12.297 28.25 0.551 1 89 643 LYS A CA 1
ATOM 5111 C C . LYS A 1 643 ? 12.766 29.297 -0.457 1 89 643 LYS A C 1
ATOM 5113 O O . LYS A 1 643 ? 11.984 30.141 -0.892 1 89 643 LYS A O 1
ATOM 5118 N N . MET A 1 644 ? 13.977 29.172 -0.839 1 89.88 644 MET A N 1
ATOM 5119 C CA . MET A 1 644 ? 14.523 30.094 -1.828 1 89.88 644 MET A CA 1
ATOM 5120 C C . MET A 1 644 ? 13.883 29.891 -3.191 1 89.88 644 MET A C 1
ATOM 5122 O O . MET A 1 644 ? 13.625 30.844 -3.92 1 89.88 644 MET A O 1
ATOM 5126 N N . ALA A 1 645 ? 13.641 28.672 -3.484 1 92.38 645 ALA A N 1
ATOM 5127 C CA . ALA A 1 645 ? 12.984 28.359 -4.754 1 92.38 645 ALA A CA 1
ATOM 5128 C C . ALA A 1 645 ? 11.586 28.969 -4.805 1 92.38 645 ALA A C 1
ATOM 5130 O O . ALA A 1 645 ? 11.133 29.406 -5.867 1 92.38 645 ALA A O 1
ATOM 5131 N N . ILE A 1 646 ? 10.922 29.016 -3.748 1 90.12 646 ILE A N 1
ATOM 5132 C CA . ILE A 1 646 ? 9.586 29.594 -3.684 1 90.12 646 ILE A CA 1
ATOM 5133 C C . ILE A 1 646 ? 9.68 31.125 -3.816 1 90.12 646 ILE A C 1
ATOM 5135 O O . ILE A 1 646 ? 8.891 31.734 -4.531 1 90.12 646 ILE A O 1
ATOM 5139 N N . LYS A 1 647 ? 10.656 31.641 -3.143 1 84.19 647 LYS A N 1
ATOM 5140 C CA . LYS A 1 647 ? 10.875 33.094 -3.232 1 84.19 647 LYS A CA 1
ATOM 5141 C C . LYS A 1 647 ? 11.141 33.5 -4.672 1 84.19 647 LYS A C 1
ATOM 5143 O O . LYS A 1 647 ? 10.695 34.562 -5.102 1 84.19 647 LYS A O 1
ATOM 5148 N N . ASN A 1 648 ? 11.812 32.594 -5.391 1 86.44 648 ASN A N 1
ATOM 5149 C CA . ASN A 1 648 ? 12.172 32.906 -6.773 1 86.44 648 ASN A CA 1
ATOM 5150 C C . ASN A 1 648 ? 11.102 32.406 -7.75 1 86.44 648 ASN A C 1
ATOM 5152 O O . ASN A 1 648 ? 11.289 32.469 -8.969 1 86.44 648 ASN A O 1
ATOM 5156 N N . SER A 1 649 ? 10.008 31.875 -7.285 1 85.94 649 SER A N 1
ATOM 5157 C CA . SER A 1 649 ? 8.93 31.344 -8.109 1 85.94 649 SER A CA 1
ATOM 5158 C C . SER A 1 649 ? 9.422 30.219 -9.016 1 85.94 649 SER A C 1
ATOM 5160 O O . SER A 1 649 ? 9.031 30.156 -10.188 1 85.94 649 SER A O 1
ATOM 5162 N N . GLU A 1 650 ? 10.297 29.484 -8.5 1 88.56 650 GLU A N 1
ATOM 5163 C CA . GLU A 1 650 ? 10.875 28.391 -9.281 1 88.56 650 GLU A CA 1
ATOM 5164 C C . GLU A 1 650 ? 10.219 27.062 -8.93 1 88.56 650 GLU A C 1
ATOM 5166 O O . GLU A 1 650 ? 10.328 26.094 -9.688 1 88.56 650 GLU A O 1
ATOM 5171 N N . LEU A 1 651 ? 9.57 27 -7.82 1 91.69 651 LEU A N 1
ATOM 5172 C CA . LEU A 1 651 ? 8.906 25.766 -7.438 1 91.69 651 LEU A CA 1
ATOM 5173 C C . LEU A 1 651 ? 7.531 25.656 -8.086 1 91.69 651 LEU A C 1
ATOM 5175 O O . LEU A 1 651 ? 6.516 25.906 -7.43 1 91.69 651 LEU A O 1
ATOM 5179 N N . THR A 1 652 ? 7.52 25.266 -9.359 1 92.44 652 THR A N 1
ATOM 5180 C CA . THR A 1 652 ? 6.312 25.156 -10.172 1 92.44 652 THR A CA 1
ATOM 5181 C C . THR A 1 652 ? 6.203 23.75 -10.781 1 92.44 652 THR A C 1
ATOM 5183 O O . THR A 1 652 ? 7.219 23.141 -11.117 1 92.44 652 THR A O 1
ATOM 5186 N N . PHE A 1 653 ? 4.93 23.297 -10.852 1 91.88 653 PHE A N 1
ATOM 5187 C CA . PHE A 1 653 ? 4.68 21.984 -11.43 1 91.88 653 PHE A CA 1
ATOM 5188 C C . PHE A 1 653 ? 3.518 22.047 -12.414 1 91.88 653 PHE A C 1
ATOM 5190 O O . PHE A 1 653 ? 2.52 22.719 -12.164 1 91.88 653 PHE A O 1
ATOM 5197 N N . THR A 1 654 ? 3.689 21.344 -13.539 1 92.25 654 THR A N 1
ATOM 5198 C CA . THR A 1 654 ? 2.613 21.203 -14.508 1 92.25 654 THR A CA 1
ATOM 5199 C C . THR A 1 654 ? 2.016 19.797 -14.453 1 92.25 654 THR A C 1
ATOM 5201 O O . THR A 1 654 ? 2.729 18.812 -14.625 1 92.25 654 THR A O 1
ATOM 5204 N N . LEU A 1 655 ? 0.737 19.766 -14.164 1 90.62 655 LEU A N 1
ATOM 5205 C CA . LEU A 1 655 ? 0.046 18.484 -14.078 1 90.62 655 LEU A CA 1
ATOM 5206 C C . LEU A 1 655 ? -0.988 18.359 -15.195 1 90.62 655 LEU A C 1
ATOM 5208 O O . LEU A 1 655 ? -1.624 19.344 -15.578 1 90.62 655 LEU A O 1
ATOM 5212 N N . MET A 1 656 ? -1.12 17.188 -15.742 1 87.19 656 MET A N 1
ATOM 5213 C CA . MET A 1 656 ? -2.031 16.906 -16.844 1 87.19 656 MET A CA 1
ATOM 5214 C C . MET A 1 656 ? -3.232 16.094 -16.375 1 87.19 656 MET A C 1
ATOM 5216 O O . MET A 1 656 ? -3.072 15.055 -15.727 1 87.19 656 MET A O 1
ATOM 5220 N N . ASP A 1 657 ? -4.449 16.641 -16.719 1 80.69 657 ASP A N 1
ATOM 5221 C CA . ASP A 1 657 ? -5.648 15.891 -16.375 1 80.69 657 ASP A CA 1
ATOM 5222 C C . ASP A 1 657 ? -5.973 14.844 -17.438 1 80.69 657 ASP A C 1
ATOM 5224 O O . ASP A 1 657 ? -5.227 14.688 -18.406 1 80.69 657 ASP A O 1
ATOM 5228 N N . ASN A 1 658 ? -7.043 14.047 -17.188 1 71.69 658 ASN A N 1
ATOM 5229 C CA . ASN A 1 658 ? -7.391 12.922 -18.062 1 71.69 658 ASN A CA 1
ATOM 5230 C C . ASN A 1 658 ? -7.816 13.398 -19.438 1 71.69 658 ASN A C 1
ATOM 5232 O O . ASN A 1 658 ? -7.82 12.617 -20.391 1 71.69 658 ASN A O 1
ATOM 5236 N N . THR A 1 659 ? -8.141 14.656 -19.625 1 76.38 659 THR A N 1
ATOM 5237 C CA . THR A 1 659 ? -8.547 15.211 -20.906 1 76.38 659 THR A CA 1
ATOM 5238 C C . THR A 1 659 ? -7.344 15.781 -21.656 1 76.38 659 THR A C 1
ATOM 5240 O O . THR A 1 659 ? -7.457 16.188 -22.812 1 76.38 659 THR A O 1
ATOM 5243 N N . GLY A 1 660 ? -6.195 15.797 -21.078 1 79.69 660 GLY A N 1
ATOM 5244 C CA . GLY A 1 660 ? -4.988 16.297 -21.703 1 79.69 660 GLY A CA 1
ATOM 5245 C C . GLY A 1 660 ? -4.703 17.75 -21.375 1 79.69 660 GLY A C 1
ATOM 5246 O O . GLY A 1 660 ? -3.703 18.312 -21.844 1 79.69 660 GLY A O 1
ATOM 5247 N N . PHE A 1 661 ? -5.59 18.359 -20.578 1 88.06 661 PHE A N 1
ATOM 5248 C CA . PHE A 1 661 ? -5.379 19.75 -20.203 1 88.06 661 PHE A CA 1
ATOM 5249 C C . PHE A 1 661 ? -4.32 19.859 -19.109 1 88.06 661 PHE A C 1
ATOM 5251 O O . PHE A 1 661 ? -4.34 19.109 -18.141 1 88.06 661 PHE A O 1
ATOM 5258 N N . GLU A 1 662 ? -3.4 20.797 -19.328 1 90.56 662 GLU A N 1
ATOM 5259 C CA . GLU A 1 662 ? -2.32 21.031 -18.375 1 90.56 662 GLU A CA 1
ATOM 5260 C C . GLU A 1 662 ? -2.646 22.188 -17.453 1 90.56 662 GLU A C 1
ATOM 5262 O O . GLU A 1 662 ? -3.152 23.219 -17.891 1 90.56 662 GLU A O 1
ATOM 5267 N N . THR A 1 663 ? -2.49 22.016 -16.172 1 91.12 663 THR A N 1
ATOM 5268 C CA . THR A 1 663 ? -2.652 23.062 -15.164 1 91.12 663 THR A CA 1
ATOM 5269 C C . THR A 1 663 ? -1.336 23.328 -14.438 1 91.12 663 THR A C 1
ATOM 5271 O O . THR A 1 663 ? -0.674 22.391 -13.992 1 91.12 663 THR A O 1
ATOM 5274 N N . LEU A 1 664 ? -1.037 24.594 -14.375 1 91.69 664 LEU A N 1
ATOM 5275 C CA . LEU A 1 664 ? 0.197 25 -13.711 1 91.69 664 LEU A CA 1
ATOM 5276 C C . LEU A 1 664 ? -0.06 25.344 -12.25 1 91.69 664 LEU A C 1
ATOM 5278 O O . LEU A 1 664 ? -0.96 26.125 -11.938 1 91.69 664 LEU A O 1
ATOM 5282 N N . TYR A 1 665 ? 0.694 24.719 -11.312 1 92.06 665 TYR A N 1
ATOM 5283 C CA . TYR A 1 665 ? 0.679 25.031 -9.883 1 92.06 665 TYR A CA 1
ATOM 5284 C C . TYR A 1 665 ? 2.002 25.641 -9.445 1 92.06 665 TYR A C 1
ATOM 5286 O O . TYR A 1 665 ? 3.07 25.078 -9.703 1 92.06 665 TYR A O 1
ATOM 5294 N N . SER A 1 666 ? 1.939 26.797 -8.828 1 91.69 666 SER A N 1
ATOM 5295 C CA . SER A 1 666 ? 3.115 27.453 -8.258 1 91.69 666 SER A CA 1
ATOM 5296 C C . SER A 1 666 ? 3.012 27.562 -6.746 1 91.69 666 SER A C 1
ATOM 5298 O O . SER A 1 666 ? 2.016 28.062 -6.219 1 91.69 666 SER A O 1
ATOM 5300 N N . ALA A 1 667 ? 4.121 27.125 -6.078 1 93.25 667 ALA A N 1
ATOM 5301 C CA . ALA A 1 667 ? 4.113 27.203 -4.617 1 93.25 667 ALA A CA 1
ATOM 5302 C C . ALA A 1 667 ? 4.27 28.641 -4.137 1 93.25 667 ALA A C 1
ATOM 5304 O O . ALA A 1 667 ? 5.012 29.422 -4.73 1 93.25 667 ALA A O 1
ATOM 5305 N N . VAL A 1 668 ? 3.604 28.938 -2.945 1 90.69 668 VAL A N 1
ATOM 5306 C CA . VAL A 1 668 ? 3.674 30.312 -2.449 1 90.69 668 VAL A CA 1
ATOM 5307 C C . VAL A 1 668 ? 4.219 30.312 -1.021 1 90.69 668 VAL A C 1
ATOM 5309 O O . VAL A 1 668 ? 4.652 31.359 -0.521 1 90.69 668 VAL A O 1
ATOM 5312 N N . ASP A 1 669 ? 4.172 29.141 -0.422 1 91.56 669 ASP A N 1
ATOM 5313 C CA . ASP A 1 669 ? 4.641 29.078 0.959 1 91.56 669 ASP A CA 1
ATOM 5314 C C . ASP A 1 669 ? 5.098 27.672 1.322 1 91.56 669 ASP A C 1
ATOM 5316 O O . ASP A 1 669 ? 4.621 26.688 0.747 1 91.56 669 ASP A O 1
ATOM 5320 N N . ILE A 1 670 ? 6.102 27.625 2.232 1 92.56 670 ILE A N 1
ATOM 5321 C CA . ILE A 1 670 ? 6.555 26.391 2.848 1 92.56 670 ILE A CA 1
ATOM 5322 C C . ILE A 1 670 ? 6.676 26.578 4.359 1 92.56 670 ILE A C 1
ATOM 5324 O O . ILE A 1 670 ? 7.254 27.562 4.824 1 92.56 670 ILE A O 1
ATOM 5328 N N . GLU A 1 671 ? 6.031 25.703 5.117 1 93 671 GLU A N 1
ATOM 5329 C CA . GLU A 1 671 ? 6.039 25.766 6.578 1 93 671 GLU A CA 1
ATOM 5330 C C . GLU A 1 671 ? 6.539 24.453 7.18 1 93 671 GLU A C 1
ATOM 5332 O O . GLU A 1 671 ? 6.215 23.375 6.688 1 93 671 GLU A O 1
ATOM 5337 N N . ILE A 1 672 ? 7.348 24.609 8.258 1 91 672 ILE A N 1
ATOM 5338 C CA . ILE A 1 672 ? 7.77 23.438 9.016 1 91 672 ILE A CA 1
ATOM 5339 C C . ILE A 1 672 ? 6.727 23.109 10.078 1 91 672 ILE A C 1
ATOM 5341 O O . ILE A 1 672 ? 6.438 23.938 10.953 1 91 672 ILE A O 1
ATOM 5345 N N . THR A 1 673 ? 6.16 21.984 9.969 1 87.62 673 THR A N 1
ATOM 5346 C CA . THR A 1 673 ? 5.195 21.578 10.984 1 87.62 673 THR A CA 1
ATOM 5347 C C . THR A 1 673 ? 5.906 20.938 12.18 1 87.62 673 THR A C 1
ATOM 5349 O O . THR A 1 673 ? 5.473 21.094 13.32 1 87.62 673 THR A O 1
ATOM 5352 N N . LEU A 1 674 ? 6.852 20.172 11.883 1 84.38 674 LEU A N 1
ATOM 5353 C CA . LEU A 1 674 ? 7.723 19.578 12.898 1 84.38 674 LEU A CA 1
ATOM 5354 C C . LEU A 1 674 ? 9.109 19.297 12.32 1 84.38 674 LEU A C 1
ATOM 5356 O O . LEU A 1 674 ? 9.227 18.625 11.297 1 84.38 674 LEU A O 1
ATOM 5360 N N . GLY A 1 675 ? 9.992 19.953 12.945 1 77.69 675 GLY A N 1
ATOM 5361 C CA . GLY A 1 675 ? 11.297 19.734 12.352 1 77.69 675 GLY A CA 1
ATOM 5362 C C . GLY A 1 675 ? 12.43 19.766 13.359 1 77.69 675 GLY A C 1
ATOM 5363 O O . GLY A 1 675 ? 12.375 20.516 14.344 1 77.69 675 GLY A O 1
ATOM 5364 N N . HIS A 1 676 ? 13.141 18.703 13.578 1 65.19 676 HIS A N 1
ATOM 5365 C CA . HIS A 1 676 ? 14.273 18.672 14.5 1 65.19 676 HIS A CA 1
ATOM 5366 C C . HIS A 1 676 ? 15.484 19.375 13.898 1 65.19 676 HIS A C 1
ATOM 5368 O O . HIS A 1 676 ? 15.727 19.297 12.688 1 65.19 676 HIS A O 1
ATOM 5374 N N . PRO A 1 677 ? 16.047 20.141 15.039 1 55.72 677 PRO A N 1
ATOM 5375 C CA . PRO A 1 677 ? 17.031 21.219 14.859 1 55.72 677 PRO A CA 1
ATOM 5376 C C . PRO A 1 677 ? 18.25 20.766 14.055 1 55.72 677 PRO A C 1
ATOM 5378 O O . PRO A 1 677 ? 18.625 19.594 14.109 1 55.72 677 PRO A O 1
ATOM 5381 N N . LEU A 1 678 ? 18.516 21.391 12.938 1 53.38 678 LEU A N 1
ATOM 5382 C CA . LEU A 1 678 ? 19.781 21.641 12.234 1 53.38 678 LEU A CA 1
ATOM 5383 C C . LEU A 1 678 ? 20.906 21.891 13.227 1 53.38 678 LEU A C 1
ATOM 5385 O O . LEU A 1 678 ? 22.031 21.406 13.047 1 53.38 678 LEU A O 1
ATOM 5389 N N . LYS A 1 679 ? 20.578 22.828 14.469 1 57.06 679 LYS A N 1
ATOM 5390 C CA . LYS A 1 679 ? 21.578 23.312 15.43 1 57.06 679 LYS A CA 1
ATOM 5391 C C . LYS A 1 679 ? 20.969 23.422 16.828 1 57.06 679 LYS A C 1
ATOM 5393 O O . LYS A 1 679 ? 19.766 23.672 16.969 1 57.06 679 LYS A O 1
ATOM 5398 N N . THR A 1 680 ? 21.625 22.797 17.844 1 63.03 680 THR A N 1
ATOM 5399 C CA . THR A 1 680 ? 21.25 23.062 19.234 1 63.03 680 THR A CA 1
ATOM 5400 C C . THR A 1 680 ? 21.234 24.547 19.516 1 63.03 680 THR A C 1
ATOM 5402 O O . THR A 1 680 ? 22.172 25.266 19.172 1 63.03 680 THR A O 1
ATOM 5405 N N . MET A 1 681 ? 20.062 24.984 19.984 1 72.38 681 MET A N 1
ATOM 5406 C CA . MET A 1 681 ? 19.938 26.406 20.297 1 72.38 681 MET A CA 1
ATOM 5407 C C . MET A 1 681 ? 19.984 26.656 21.797 1 72.38 681 MET A C 1
ATOM 5409 O O . MET A 1 681 ? 19.531 25.812 22.578 1 72.38 681 MET A O 1
ATOM 5413 N N . MET A 1 682 ? 20.656 27.75 22.109 1 77 682 MET A N 1
ATOM 5414 C CA . MET A 1 682 ? 20.672 28.188 23.5 1 77 682 MET A CA 1
ATOM 5415 C C . MET A 1 682 ? 19.359 28.875 23.859 1 77 682 MET A C 1
ATOM 5417 O O . MET A 1 682 ? 18.578 29.25 22.984 1 77 682 MET A O 1
ATOM 5421 N N . LEU A 1 683 ? 19.109 28.875 25.188 1 81.62 683 LEU A N 1
ATOM 5422 C CA . LEU A 1 683 ? 17.938 29.609 25.672 1 81.62 683 LEU A CA 1
ATOM 5423 C C . LEU A 1 683 ? 18 31.062 25.234 1 81.62 683 LEU A C 1
ATOM 5425 O O . LEU A 1 683 ? 19.062 31.672 25.219 1 81.62 683 LEU A O 1
ATOM 5429 N N . PRO A 1 684 ? 16.891 31.547 24.875 1 80.62 684 PRO A N 1
ATOM 5430 C CA . PRO A 1 684 ? 16.875 32.938 24.469 1 80.62 684 PRO A CA 1
ATOM 5431 C C . PRO A 1 684 ? 17.234 33.906 25.609 1 80.62 684 PRO A C 1
ATOM 5433 O O . PRO A 1 684 ? 16.922 33.625 26.766 1 80.62 684 PRO A O 1
ATOM 5436 N N . SER A 1 685 ? 17.953 34.875 25.312 1 81.75 685 SER A N 1
ATOM 5437 C CA . SER A 1 685 ? 18.203 35.938 26.266 1 81.75 685 SER A CA 1
ATOM 5438 C C . SER A 1 685 ? 17.016 36.875 26.391 1 81.75 685 SER A C 1
ATOM 5440 O O . SER A 1 685 ? 16.609 37.531 25.422 1 81.75 685 SER A O 1
ATOM 5442 N N . LEU A 1 686 ? 16.422 36.906 27.594 1 87.5 686 LEU A N 1
ATOM 5443 C CA . LEU A 1 686 ? 15.242 37.75 27.828 1 87.5 686 LEU A CA 1
ATOM 5444 C C . LEU A 1 686 ? 15.625 39.031 28.547 1 87.5 686 LEU A C 1
ATOM 5446 O O . LEU A 1 686 ? 16.469 39 29.453 1 87.5 686 LEU A O 1
ATOM 5450 N N . PRO A 1 687 ? 15.016 40.062 28.188 1 87.12 687 PRO A N 1
ATOM 5451 C CA . PRO A 1 687 ? 15.281 41.312 28.875 1 87.12 687 PRO A CA 1
ATOM 5452 C C . PRO A 1 687 ? 14.711 41.344 30.297 1 87.12 687 PRO A C 1
ATOM 5454 O O . PRO A 1 687 ? 13.852 40.531 30.641 1 87.12 687 PRO A O 1
ATOM 5457 N N . THR A 1 688 ? 15.219 42.281 31.062 1 89.31 688 THR A N 1
ATOM 5458 C CA . THR A 1 688 ? 14.773 42.406 32.469 1 89.31 688 THR A CA 1
ATOM 5459 C C . THR A 1 688 ? 13.477 43.219 32.531 1 89.31 688 THR A C 1
ATOM 5461 O O . THR A 1 688 ? 12.859 43.281 33.594 1 89.31 688 THR A O 1
ATOM 5464 N N . GLN A 1 689 ? 13.078 43.844 31.531 1 88.62 689 GLN A N 1
ATOM 5465 C CA . GLN A 1 689 ? 11.797 44.531 31.422 1 88.62 689 GLN A CA 1
ATOM 5466 C C . GLN A 1 689 ? 11.102 44.188 30.109 1 88.62 689 GLN A C 1
ATOM 5468 O O . GLN A 1 689 ? 11.742 44.156 29.062 1 88.62 689 GLN A O 1
ATOM 5473 N N . PHE A 1 690 ? 9.898 43.844 30.219 1 90.88 690 PHE A N 1
ATOM 5474 C CA . PHE A 1 690 ? 9.141 43.531 29.016 1 90.88 690 PHE A CA 1
ATOM 5475 C C . PHE A 1 690 ? 7.645 43.688 29.266 1 90.88 690 PHE A C 1
ATOM 5477 O O . PHE A 1 690 ? 7.207 43.719 30.406 1 90.88 690 PHE A O 1
ATOM 5484 N N . SER A 1 691 ? 6.875 43.812 28.266 1 92.19 691 SER A N 1
ATOM 5485 C CA . SER A 1 691 ? 5.414 43.781 28.266 1 92.19 691 SER A CA 1
ATOM 5486 C C . SER A 1 691 ? 4.879 43 27.062 1 92.19 691 SER A C 1
ATOM 5488 O O . SER A 1 691 ? 5.531 42.938 26.016 1 92.19 691 SER A O 1
ATOM 5490 N N . PHE A 1 692 ? 3.836 42.344 27.234 1 93.5 692 PHE A N 1
ATOM 5491 C CA . PHE A 1 692 ? 3.197 41.625 26.141 1 93.5 692 PHE A CA 1
ATOM 5492 C C . PHE A 1 692 ? 1.72 41.406 26.422 1 93.5 692 PHE A C 1
ATOM 5494 O O . PHE A 1 692 ? 1.247 41.688 27.531 1 93.5 692 PHE A O 1
ATOM 5501 N N . ARG A 1 693 ? 1.002 41.031 25.422 1 95.19 693 ARG A N 1
ATOM 5502 C CA . ARG A 1 693 ? -0.377 40.562 25.531 1 95.19 693 ARG A CA 1
ATOM 5503 C C . ARG A 1 693 ? -0.466 39.062 25.312 1 95.19 693 ARG A C 1
ATOM 5505 O O . ARG A 1 693 ? 0.23 38.5 24.453 1 95.19 693 ARG A O 1
ATOM 5512 N N . MET A 1 694 ? -1.239 38.469 26.141 1 95.69 694 MET A N 1
ATOM 5513 C CA . MET A 1 694 ? -1.354 37 26.078 1 95.69 694 MET A CA 1
ATOM 5514 C C . MET A 1 694 ? -2.793 36.562 25.797 1 95.69 694 MET A C 1
ATOM 5516 O O . MET A 1 694 ? -3.717 37.031 26.484 1 95.69 694 MET A O 1
ATOM 5520 N N . GLU A 1 695 ? -2.984 35.844 24.719 1 95.56 695 GLU A N 1
ATOM 5521 C CA . GLU A 1 695 ? -4.242 35.156 24.422 1 95.56 695 GLU A CA 1
ATOM 5522 C C . GLU A 1 695 ? -4.223 33.719 24.938 1 95.56 695 GLU A C 1
ATOM 5524 O O . GLU A 1 695 ? -3.404 32.906 24.5 1 95.56 695 GLU A O 1
ATOM 5529 N N . THR A 1 696 ? -5.055 33.406 25.891 1 94.5 696 THR A N 1
ATOM 5530 C CA . THR A 1 696 ? -5.172 32.031 26.422 1 94.5 696 THR A CA 1
ATOM 5531 C C . THR A 1 696 ? -6.383 31.328 25.828 1 94.5 696 THR A C 1
ATOM 5533 O O . THR A 1 696 ? -7.512 31.812 25.953 1 94.5 696 THR A O 1
ATOM 5536 N N . VAL A 1 697 ? -6.105 30.25 25.172 1 95 697 VAL A N 1
ATOM 5537 C CA . VAL A 1 697 ? -7.16 29.453 24.547 1 95 697 VAL A CA 1
ATOM 5538 C C . VAL A 1 697 ? -7.34 28.141 25.297 1 95 697 VAL A C 1
ATOM 5540 O O . VAL A 1 697 ? -6.367 27.422 25.547 1 95 697 VAL A O 1
ATOM 5543 N N . ILE A 1 698 ? -8.516 27.812 25.688 1 90.62 698 ILE A N 1
ATOM 5544 C CA . ILE A 1 698 ? -8.906 26.547 26.297 1 90.62 698 ILE A CA 1
ATOM 5545 C C . ILE A 1 698 ? -9.961 25.859 25.438 1 90.62 698 ILE A C 1
ATOM 5547 O O . ILE A 1 698 ? -11.164 26.016 25.656 1 90.62 698 ILE A O 1
ATOM 5551 N N . PRO A 1 699 ? -9.492 25.125 24.562 1 89 699 PRO A N 1
ATOM 5552 C CA . PRO A 1 699 ? -10.383 24.562 23.547 1 89 699 PRO A CA 1
ATOM 5553 C C . PRO A 1 699 ? -11.523 23.75 24.172 1 89 699 PRO A C 1
ATOM 5555 O O . PRO A 1 699 ? -12.656 23.797 23.672 1 89 699 PRO A O 1
ATOM 5558 N N . GLU A 1 700 ? -11.297 23.031 25.25 1 83.69 700 GLU A N 1
ATOM 5559 C CA . GLU A 1 700 ? -12.32 22.203 25.859 1 83.69 700 GLU A CA 1
ATOM 5560 C C . GLU A 1 700 ? -13.492 23.047 26.375 1 83.69 700 GLU A C 1
ATOM 5562 O O . GLU A 1 700 ? -14.617 22.562 26.453 1 83.69 700 GLU A O 1
ATOM 5567 N N . GLN A 1 701 ? -13.242 24.25 26.641 1 84.81 701 GLN A N 1
ATOM 5568 C CA . GLN A 1 701 ? -14.273 25.141 27.172 1 84.81 701 GLN A CA 1
ATOM 5569 C C . GLN A 1 701 ? -14.766 26.109 26.109 1 84.81 701 GLN A C 1
ATOM 5571 O O . GLN A 1 701 ? -15.68 26.906 26.359 1 84.81 701 GLN A O 1
ATOM 5576 N N . ASN A 1 702 ? -14.258 26.047 24.938 1 89 702 ASN A N 1
ATOM 5577 C CA . ASN A 1 702 ? -14.594 27 23.875 1 89 702 ASN A CA 1
ATOM 5578 C C . ASN A 1 702 ? -14.438 28.438 24.359 1 89 702 ASN A C 1
ATOM 5580 O O . ASN A 1 702 ? -15.344 29.266 24.172 1 89 702 ASN A O 1
ATOM 5584 N N . ARG A 1 703 ? -13.258 28.703 24.969 1 90.56 703 ARG A N 1
ATOM 5585 C CA . ARG A 1 703 ? -13.047 30.031 25.547 1 90.56 703 ARG A CA 1
ATOM 5586 C C . ARG A 1 703 ? -11.688 30.594 25.156 1 90.56 703 ARG A C 1
ATOM 5588 O O . ARG A 1 703 ? -10.695 29.859 25.109 1 90.56 703 ARG A O 1
ATOM 5595 N N . VAL A 1 704 ? -11.68 31.859 24.875 1 94.12 704 VAL A N 1
ATOM 5596 C CA . VAL A 1 704 ? -10.461 32.625 24.625 1 94.12 704 VAL A CA 1
ATOM 5597 C C . VAL A 1 704 ? -10.391 33.781 25.609 1 94.12 704 VAL A C 1
ATOM 5599 O O . VAL A 1 704 ? -11.344 34.562 25.734 1 94.12 704 VAL A O 1
ATOM 5602 N N . LEU A 1 705 ? -9.266 33.875 26.359 1 93 705 LEU A N 1
ATOM 5603 C CA . LEU A 1 705 ? -9.055 34.938 27.359 1 93 705 LEU A CA 1
ATOM 5604 C C . LEU A 1 705 ? -7.832 35.781 27.016 1 93 705 LEU A C 1
ATOM 5606 O O . LEU A 1 705 ? -6.789 35.219 26.625 1 93 705 LEU A O 1
ATOM 5610 N N . GLU A 1 706 ? -7.984 37.094 27.094 1 93.56 706 GLU A N 1
ATOM 5611 C CA . GLU A 1 706 ? -6.855 38 26.891 1 93.56 706 GLU A CA 1
ATOM 5612 C C . GLU A 1 706 ? -6.312 38.5 28.234 1 93.56 706 GLU A C 1
ATOM 5614 O O . GLU A 1 706 ? -7.078 38.75 29.156 1 93.56 706 GLU A O 1
ATOM 5619 N N . THR A 1 707 ? -5.016 38.625 28.328 1 94.31 707 THR A N 1
ATOM 5620 C CA . THR A 1 707 ? -4.324 39.156 29.5 1 94.31 707 THR A CA 1
ATOM 5621 C C . THR A 1 707 ? -3.213 40.125 29.062 1 94.31 707 THR A C 1
ATOM 5623 O O . THR A 1 707 ? -2.475 39.844 28.125 1 94.31 707 THR A O 1
ATOM 5626 N N . TYR A 1 708 ? -3.174 41.312 29.734 1 95.06 708 TYR A N 1
ATOM 5627 C CA . TYR A 1 708 ? -2.064 42.25 29.531 1 95.06 708 TYR A CA 1
ATOM 5628 C C . TYR A 1 708 ? -1.042 42.125 30.656 1 95.06 708 TYR A C 1
ATOM 5630 O O . TYR A 1 708 ? -1.409 42.031 31.828 1 95.06 708 TYR A O 1
ATOM 5638 N N . ILE A 1 709 ? 0.19 42.094 30.266 1 94.25 709 ILE A N 1
ATOM 5639 C CA . ILE A 1 709 ? 1.215 41.906 31.297 1 94.25 709 ILE A CA 1
ATOM 5640 C C . ILE A 1 709 ? 2.328 42.938 31.109 1 94.25 709 ILE A C 1
ATOM 5642 O O . ILE A 1 709 ? 2.762 43.219 29.984 1 94.25 709 ILE A O 1
ATOM 5646 N N . TRP A 1 710 ? 2.76 43.594 32.188 1 93.75 710 TRP A N 1
ATOM 5647 C CA . TRP A 1 710 ? 3.953 44.406 32.281 1 93.75 710 TRP A CA 1
ATOM 5648 C C . TRP A 1 710 ? 4.887 43.906 33.375 1 93.75 710 TRP A C 1
ATOM 5650 O O . TRP A 1 710 ? 4.457 43.688 34.531 1 93.75 710 TRP A O 1
ATOM 5660 N N . TYR A 1 711 ? 6.102 43.656 33.062 1 93.06 711 TYR A N 1
ATOM 5661 C CA . TYR A 1 711 ? 7.105 43.125 33.969 1 93.06 711 TYR A CA 1
ATOM 5662 C C . TYR A 1 711 ? 8.352 44 34 1 93.06 711 TYR A C 1
ATOM 5664 O O . TYR A 1 711 ? 8.875 44.375 32.969 1 93.06 711 TYR A O 1
ATOM 5672 N N . ASP A 1 712 ? 8.781 44.375 35.219 1 89.44 712 ASP A N 1
ATOM 5673 C CA . ASP A 1 712 ? 10.008 45.156 35.438 1 89.44 712 ASP A CA 1
ATOM 5674 C C . ASP A 1 712 ? 10.805 44.625 36.625 1 89.44 712 ASP A C 1
ATOM 5676 O O . ASP A 1 712 ? 10.469 44.906 37.781 1 89.44 712 ASP A O 1
ATOM 5680 N N . GLN A 1 713 ? 11.844 44 36.312 1 89.31 713 GLN A N 1
ATOM 5681 C CA . GLN A 1 713 ? 12.656 43.406 37.375 1 89.31 713 GLN A CA 1
ATOM 5682 C C . GLN A 1 713 ? 13.43 44.469 38.125 1 89.31 713 GLN A C 1
ATOM 5684 O O . GLN A 1 713 ? 13.633 44.344 39.344 1 89.31 713 GLN A O 1
ATOM 5689 N N . GLY A 1 714 ? 13.938 45.469 37.406 1 82.94 714 GLY A N 1
ATOM 5690 C CA . GLY A 1 714 ? 14.695 46.531 38.031 1 82.94 714 GLY A CA 1
ATOM 5691 C C . GLY A 1 714 ? 13.906 47.25 39.094 1 82.94 714 GLY A C 1
ATOM 5692 O O . GLY A 1 714 ? 14.43 47.594 40.156 1 82.94 714 GLY A O 1
ATOM 5693 N N . MET A 1 715 ? 12.586 47.438 38.875 1 83.12 715 MET A N 1
ATOM 5694 C CA . MET A 1 715 ? 11.719 48.156 39.812 1 83.12 715 MET A CA 1
ATOM 5695 C C . MET A 1 715 ? 10.984 47.188 40.719 1 83.12 715 MET A C 1
ATOM 5697 O O . MET A 1 715 ? 10.305 47.594 41.656 1 83.12 715 MET A O 1
ATOM 5701 N N . LYS A 1 716 ? 11.055 45.844 40.438 1 88.62 716 LYS A N 1
ATOM 5702 C CA . LYS A 1 716 ? 10.391 44.781 41.156 1 88.62 716 LYS A CA 1
ATOM 5703 C C . LYS A 1 716 ? 8.875 44.938 41.156 1 88.62 716 LYS A C 1
ATOM 5705 O O . LYS A 1 716 ? 8.219 44.875 42.188 1 88.62 716 LYS A O 1
ATOM 5710 N N . LEU A 1 717 ? 8.352 45.344 40.031 1 90.94 717 LEU A N 1
ATOM 5711 C CA . LEU A 1 717 ? 6.922 45.531 39.812 1 90.94 717 LEU A CA 1
ATOM 5712 C C . LEU A 1 717 ? 6.398 44.656 38.688 1 90.94 717 LEU A C 1
ATOM 5714 O O . LEU A 1 717 ? 7.09 44.469 37.688 1 90.94 717 LEU A O 1
ATOM 5718 N N . THR A 1 718 ? 5.254 44.188 38.844 1 93.69 718 THR A N 1
ATOM 5719 C CA . THR A 1 718 ? 4.516 43.5 37.781 1 93.69 718 THR A CA 1
ATOM 5720 C C . THR A 1 718 ? 3.059 43.969 37.75 1 93.69 718 THR A C 1
ATOM 5722 O O . THR A 1 718 ? 2.486 44.25 38.812 1 93.69 718 THR A O 1
ATOM 5725 N N . ARG A 1 719 ? 2.506 44.062 36.594 1 94.38 719 ARG A N 1
ATOM 5726 C CA . ARG A 1 719 ? 1.095 44.375 36.438 1 94.38 719 ARG A CA 1
ATOM 5727 C C . ARG A 1 719 ? 0.399 43.375 35.531 1 94.38 719 ARG A C 1
ATOM 5729 O O . ARG A 1 719 ? 0.955 42.938 34.5 1 94.38 719 ARG A O 1
ATOM 5736 N N . PHE A 1 720 ? -0.719 42.875 35.969 1 93.5 720 PHE A N 1
ATOM 5737 C CA . PHE A 1 720 ? -1.609 42.031 35.188 1 93.5 720 PHE A CA 1
ATOM 5738 C C . PHE A 1 720 ? -2.98 42.688 35.031 1 93.5 720 PHE A C 1
ATOM 5740 O O . PHE A 1 720 ? -3.574 43.125 36 1 93.5 720 PHE A O 1
ATOM 5747 N N . ASP A 1 721 ? -3.434 42.844 33.844 1 93.38 721 ASP A N 1
ATOM 5748 C CA . ASP A 1 721 ? -4.82 43.25 33.562 1 93.38 721 ASP A CA 1
ATOM 5749 C C . ASP A 1 721 ? -5.613 42.062 33.031 1 93.38 721 ASP A C 1
ATOM 5751 O O . ASP A 1 721 ? -5.199 41.438 32.031 1 93.38 721 ASP A O 1
ATOM 5755 N N . GLN A 1 722 ? -6.645 41.719 33.656 1 90.62 722 GLN A N 1
ATOM 5756 C CA . GLN A 1 722 ? -7.465 40.594 33.219 1 90.62 722 GLN A CA 1
ATOM 5757 C C . GLN A 1 722 ? -8.945 40.875 33.469 1 90.62 722 GLN A C 1
ATOM 5759 O O . GLN A 1 722 ? -9.305 41.812 34.156 1 90.62 722 GLN A O 1
ATOM 5764 N N . ARG A 1 723 ? -9.727 40.062 32.719 1 89.06 723 ARG A N 1
ATOM 5765 C CA . ARG A 1 723 ? -11.18 40.094 32.875 1 89.06 723 ARG A CA 1
ATOM 5766 C C . ARG A 1 723 ? -11.773 38.688 32.688 1 89.06 723 ARG A C 1
ATOM 5768 O O . ARG A 1 723 ? -11.344 37.938 31.797 1 89.06 723 ARG A O 1
ATOM 5775 N N . ASP A 1 724 ? -12.594 38.312 33.594 1 83.94 724 ASP A N 1
ATOM 5776 C CA . ASP A 1 724 ? -13.406 37.125 33.438 1 83.94 724 ASP A CA 1
ATOM 5777 C C . ASP A 1 724 ? -14.867 37.406 33.781 1 83.94 724 ASP A C 1
ATOM 5779 O O . ASP A 1 724 ? -15.219 37.562 34.969 1 83.94 724 ASP A O 1
ATOM 5783 N N . PRO A 1 725 ? -15.633 37.344 32.781 1 80.12 725 PRO A N 1
ATOM 5784 C CA . PRO A 1 725 ? -17.047 37.656 33.031 1 80.12 725 PRO A CA 1
ATOM 5785 C C . PRO A 1 725 ? -17.703 36.656 33.969 1 80.12 725 PRO A C 1
ATOM 5787 O O . PRO A 1 725 ? -18.781 36.938 34.531 1 80.12 725 PRO A O 1
ATOM 5790 N N . LEU A 1 726 ? -17.156 35.531 34.156 1 77.94 726 LEU A N 1
ATOM 5791 C CA . LEU A 1 726 ? -17.766 34.5 34.969 1 77.94 726 LEU A CA 1
ATOM 5792 C C . LEU A 1 726 ? -17.344 34.656 36.438 1 77.94 726 LEU A C 1
ATOM 5794 O O . LEU A 1 726 ? -17.938 34.031 37.312 1 77.94 726 LEU A O 1
ATOM 5798 N N . ASP A 1 727 ? -16.453 35.531 36.625 1 78.06 727 ASP A N 1
ATOM 5799 C CA . ASP A 1 727 ? -16.016 35.781 38 1 78.06 727 ASP A CA 1
ATOM 5800 C C . ASP A 1 727 ? -16.969 36.719 38.719 1 78.06 727 ASP A C 1
ATOM 5802 O O . ASP A 1 727 ? -17.906 37.25 38.125 1 78.06 727 ASP A O 1
ATOM 5806 N N . SER A 1 728 ? -16.719 36.844 39.969 1 74.88 728 SER A N 1
ATOM 5807 C CA . SER A 1 728 ? -17.562 37.719 40.844 1 74.88 728 SER A CA 1
ATOM 5808 C C . SER A 1 728 ? -17.578 39.156 40.312 1 74.88 728 SER A C 1
ATOM 5810 O O . SER A 1 728 ? -18.594 39.844 40.438 1 74.88 728 SER A O 1
ATOM 5812 N N . SER A 1 729 ? -16.469 39.594 39.719 1 78.62 729 SER A N 1
ATOM 5813 C CA . SER A 1 729 ? -16.406 40.906 39.094 1 78.62 729 SER A CA 1
ATOM 5814 C C . SER A 1 729 ? -16.234 40.781 37.594 1 78.62 729 SER A C 1
ATOM 5816 O O . SER A 1 729 ? -15.148 40.406 37.094 1 78.62 729 SER A O 1
ATOM 5818 N N . PRO A 1 730 ? -17.234 41 36.875 1 82.31 730 PRO A N 1
ATOM 5819 C CA . PRO A 1 730 ? -17.172 40.781 35.438 1 82.31 730 PRO A CA 1
ATOM 5820 C C . PRO A 1 730 ? -16.406 41.875 34.688 1 82.31 730 PRO A C 1
ATOM 5822 O O . PRO A 1 730 ? -16.484 41.969 33.469 1 82.31 730 PRO A O 1
ATOM 5825 N N . PHE A 1 731 ? -15.656 42.781 35.531 1 82.44 731 PHE A N 1
ATOM 5826 C CA . PHE A 1 731 ? -14.984 43.938 34.938 1 82.44 731 PHE A CA 1
ATOM 5827 C C . PHE A 1 731 ? -13.477 43.719 34.875 1 82.44 731 PHE A C 1
ATOM 5829 O O . PHE A 1 731 ? -12.977 42.719 35.406 1 82.44 731 PHE A O 1
ATOM 5836 N N . GLN A 1 732 ? -12.812 44.688 34.156 1 88.12 732 GLN A N 1
ATOM 5837 C CA . GLN A 1 732 ? -11.352 44.656 34.062 1 88.12 732 GLN A CA 1
ATOM 5838 C C . GLN A 1 732 ? -10.734 44.781 35.469 1 88.12 732 GLN A C 1
ATOM 5840 O O . GLN A 1 732 ? -11.039 45.75 36.188 1 88.12 732 GLN A O 1
ATOM 5845 N N . MET A 1 733 ? -9.969 43.812 35.781 1 88.94 733 MET A N 1
ATOM 5846 C CA . MET A 1 733 ? -9.242 43.812 37.031 1 88.94 733 MET A CA 1
ATOM 5847 C C . MET A 1 733 ? -7.75 44 36.812 1 88.94 733 MET A C 1
ATOM 5849 O O . MET A 1 733 ? -7.16 43.375 35.938 1 88.94 733 MET A O 1
ATOM 5853 N N . THR A 1 734 ? -7.176 44.938 37.5 1 92.56 734 THR A N 1
ATOM 5854 C CA . THR A 1 734 ? -5.738 45.188 37.438 1 92.56 734 THR A CA 1
ATOM 5855 C C . THR A 1 734 ? -5.066 44.688 38.719 1 92.56 734 THR A C 1
ATOM 5857 O O . THR A 1 734 ? -5.48 45.062 39.812 1 92.56 734 THR A O 1
ATOM 5860 N N . HIS A 1 735 ? -4.066 43.906 38.594 1 92.69 735 HIS A N 1
ATOM 5861 C CA . HIS A 1 735 ? -3.213 43.438 39.688 1 92.69 735 HIS A CA 1
ATOM 5862 C C . HIS A 1 735 ? -1.809 44.031 39.562 1 92.69 735 HIS A C 1
ATOM 5864 O O . HIS A 1 735 ? -1.141 43.844 38.531 1 92.69 735 HIS A O 1
ATOM 5870 N N . ILE A 1 736 ? -1.417 44.781 40.531 1 93.62 736 ILE A N 1
ATOM 5871 C CA . ILE A 1 736 ? -0.053 45.281 40.562 1 93.62 736 ILE A CA 1
ATOM 5872 C C . ILE A 1 736 ? 0.68 44.688 41.781 1 93.62 736 ILE A C 1
ATOM 5874 O O . ILE A 1 736 ? 0.225 44.812 42.906 1 93.62 736 ILE A O 1
ATOM 5878 N N . HIS A 1 737 ? 1.761 44.031 41.531 1 92.5 737 HIS A N 1
ATOM 5879 C CA . HIS A 1 737 ? 2.588 43.406 42.594 1 92.5 737 HIS A CA 1
ATOM 5880 C C . HIS A 1 737 ? 3.846 44.25 42.844 1 92.5 737 HIS A C 1
ATOM 5882 O O . HIS A 1 737 ? 4.598 44.531 41.906 1 92.5 737 HIS A O 1
ATOM 5888 N N . ASP A 1 738 ? 4.02 44.625 44.031 1 90.44 738 ASP A N 1
ATOM 5889 C CA . ASP A 1 738 ? 5.234 45.281 44.5 1 90.44 738 ASP A CA 1
ATOM 5890 C C . ASP A 1 738 ? 6.07 44.344 45.375 1 90.44 738 ASP A C 1
ATOM 5892 O O . ASP A 1 738 ? 5.758 44.156 46.562 1 90.44 738 ASP A O 1
ATOM 5896 N N . PHE A 1 739 ? 7.059 43.875 44.812 1 89.06 739 PHE A N 1
ATOM 5897 C CA . PHE A 1 739 ? 7.852 42.875 45.5 1 89.06 739 PHE A CA 1
ATOM 5898 C C . PHE A 1 739 ? 8.797 43.531 46.5 1 89.06 739 PHE A C 1
ATOM 5900 O O . PHE A 1 739 ? 9.359 42.844 47.375 1 89.06 739 PHE A O 1
ATOM 5907 N N . SER A 1 740 ? 9 44.812 46.406 1 82.38 740 SER A N 1
ATOM 5908 C CA . SER A 1 740 ? 9.82 45.5 47.406 1 82.38 740 SER A CA 1
ATOM 5909 C C . SER A 1 740 ? 9.125 45.531 48.75 1 82.38 740 SER A C 1
ATOM 5911 O O . SER A 1 740 ? 9.781 45.5 49.781 1 82.38 740 SER A O 1
ATOM 5913 N N . LYS A 1 741 ? 7.832 45.531 48.75 1 82.06 741 LYS A N 1
ATOM 5914 C CA . LYS A 1 741 ? 7.051 45.625 50 1 82.06 741 LYS A CA 1
ATOM 5915 C C . LYS A 1 741 ? 6.262 44.312 50.219 1 82.06 741 LYS A C 1
ATOM 5917 O O . LYS A 1 741 ? 5.742 44.094 51.312 1 82.06 741 LYS A O 1
ATOM 5922 N N . GLY A 1 742 ? 6.16 43.531 49.188 1 86.88 742 GLY A N 1
ATOM 5923 C CA . GLY A 1 742 ? 5.352 42.312 49.281 1 86.88 742 GLY A CA 1
ATOM 5924 C C . GLY A 1 742 ? 3.861 42.594 49.25 1 86.88 742 GLY A C 1
ATOM 5925 O O . GLY A 1 742 ? 3.084 41.875 49.906 1 86.88 742 GLY A O 1
ATOM 5926 N N . ALA A 1 743 ? 3.41 43.656 48.562 1 88.06 743 ALA A N 1
ATOM 5927 C CA . ALA A 1 743 ? 2.01 44.062 48.531 1 88.06 743 ALA A CA 1
ATOM 5928 C C . ALA A 1 743 ? 1.4 43.938 47.156 1 88.06 743 ALA A C 1
ATOM 5930 O O . ALA A 1 743 ? 2.082 44.156 46.156 1 88.06 743 ALA A O 1
ATOM 5931 N N . GLU A 1 744 ? 0.203 43.562 47.125 1 92 744 GLU A N 1
ATOM 5932 C CA . GLU A 1 744 ? -0.591 43.562 45.906 1 92 744 GLU A CA 1
ATOM 5933 C C . GLU A 1 744 ? -1.662 44.656 45.938 1 92 744 GLU A C 1
ATOM 5935 O O . GLU A 1 744 ? -2.32 44.875 46.969 1 92 744 GLU A O 1
ATOM 5940 N N . PHE A 1 745 ? -1.756 45.375 44.938 1 91.81 745 PHE A N 1
ATOM 5941 C CA . PHE A 1 745 ? -2.84 46.344 44.688 1 91.81 745 PHE A CA 1
ATOM 5942 C C . PHE A 1 745 ? -3.838 45.781 43.688 1 91.81 745 PHE A C 1
ATOM 5944 O O . PHE A 1 745 ? -3.484 45.5 42.531 1 91.81 745 PHE A O 1
ATOM 5951 N N . PHE A 1 746 ? -4.988 45.469 44.125 1 91.75 746 PHE A N 1
ATOM 5952 C CA . PHE A 1 746 ? -6.07 44.938 43.312 1 91.75 746 PHE A CA 1
ATOM 5953 C C . PHE A 1 746 ? -7.121 46 43 1 91.75 746 PHE A C 1
ATOM 5955 O O . PHE A 1 746 ? -7.82 46.438 43.906 1 91.75 746 PHE A O 1
ATOM 5962 N N . ILE A 1 747 ? -7.152 46.406 41.688 1 90.62 747 ILE A N 1
ATOM 5963 C CA . ILE A 1 747 ? -7.93 47.594 41.344 1 90.62 747 ILE A CA 1
ATOM 5964 C C . ILE A 1 747 ? -8.992 47.219 40.312 1 90.62 747 ILE A C 1
ATOM 5966 O O . ILE A 1 747 ? -8.688 46.625 39.281 1 90.62 747 ILE A O 1
ATOM 5970 N N . ASN A 1 748 ? -10.211 47.406 40.594 1 87.88 748 ASN A N 1
ATOM 5971 C CA . ASN A 1 748 ? -11.281 47.375 39.594 1 87.88 748 ASN A CA 1
ATOM 5972 C C . ASN A 1 748 ? -11.32 48.656 38.75 1 87.88 748 ASN A C 1
ATOM 5974 O O . ASN A 1 748 ? -11.602 49.75 39.281 1 87.88 748 ASN A O 1
ATOM 5978 N N . GLN A 1 749 ? -11.078 48.625 37.562 1 82.75 749 GLN A N 1
ATOM 5979 C CA . GLN A 1 749 ? -10.883 49.781 36.719 1 82.75 749 GLN A CA 1
ATOM 5980 C C . GLN A 1 749 ? -12.219 50.469 36.375 1 82.75 749 GLN A C 1
ATOM 5982 O O . GLN A 1 749 ? -12.25 51.625 35.969 1 82.75 749 GLN A O 1
ATOM 5987 N N . VAL A 1 750 ? -13.281 49.719 36.625 1 75.38 750 VAL A N 1
ATOM 5988 C CA . VAL A 1 750 ? -14.594 50.312 36.344 1 75.38 750 VAL A CA 1
ATOM 5989 C C . VAL A 1 750 ? -15.18 50.906 37.625 1 75.38 750 VAL A C 1
ATOM 5991 O O . VAL A 1 750 ? -15.562 52.094 37.625 1 75.38 750 VAL A O 1
ATOM 5994 N N . THR A 1 751 ? -15.164 50.156 38.781 1 74.75 751 THR A N 1
ATOM 5995 C CA . THR A 1 751 ? -15.734 50.656 40.031 1 74.75 751 THR A CA 1
ATOM 5996 C C . THR A 1 751 ? -14.703 51.469 40.781 1 74.75 751 THR A C 1
ATOM 5998 O O . THR A 1 751 ? -15.055 52.188 41.719 1 74.75 751 THR A O 1
ATOM 6001 N N . GLU A 1 752 ? -13.422 51.375 40.469 1 78.06 752 GLU A N 1
ATOM 6002 C CA . GLU A 1 752 ? -12.297 52.094 41.062 1 78.06 752 GLU A CA 1
ATOM 6003 C C . GLU A 1 752 ? -12.07 51.625 42.5 1 78.06 752 GLU A C 1
ATOM 6005 O O . GLU A 1 752 ? -11.383 52.312 43.281 1 78.06 752 GLU A O 1
ATOM 6010 N N . GLU A 1 753 ? -12.758 50.531 42.844 1 82.75 753 GLU A N 1
ATOM 6011 C CA . GLU A 1 753 ? -12.484 49.938 44.125 1 82.75 753 GLU A CA 1
ATOM 6012 C C . GLU A 1 753 ? -11.094 49.281 44.156 1 82.75 753 GLU A C 1
ATOM 6014 O O . GLU A 1 753 ? -10.664 48.688 43.188 1 82.75 753 GLU A O 1
ATOM 6019 N N . CYS A 1 754 ? -10.406 49.594 45.219 1 89.38 754 CYS A N 1
ATOM 6020 C CA . CYS A 1 754 ? -9.047 49.094 45.312 1 89.38 754 CYS A CA 1
ATOM 6021 C C . CYS A 1 754 ? -8.859 48.312 46.625 1 89.38 754 CYS A C 1
ATOM 6023 O O . CYS A 1 754 ? -9.344 48.75 47.688 1 89.38 754 CYS A O 1
ATOM 6025 N N . TYR A 1 755 ? -8.289 47.156 46.562 1 89.5 755 TYR A N 1
ATOM 6026 C CA . TYR A 1 755 ? -7.922 46.344 47.719 1 89.5 755 TYR A CA 1
ATOM 6027 C C . TYR A 1 755 ? -6.41 46.156 47.812 1 89.5 755 TYR A C 1
ATOM 6029 O O . TYR A 1 755 ? -5.773 45.812 46.812 1 89.5 755 TYR A O 1
ATOM 6037 N N . ILE A 1 756 ? -5.805 46.531 48.969 1 89.25 756 ILE A N 1
ATOM 6038 C CA . ILE A 1 756 ? -4.375 46.312 49.188 1 89.25 756 ILE A CA 1
ATOM 6039 C C . ILE A 1 756 ? -4.16 45.094 50.094 1 89.25 756 ILE A C 1
ATOM 6041 O O . ILE A 1 756 ? -4.73 45.031 51.188 1 89.25 756 ILE A O 1
ATOM 6045 N N . GLY A 1 757 ? -3.477 44.094 49.625 1 87.5 757 GLY A N 1
ATOM 6046 C CA . GLY A 1 757 ? -3.146 42.906 50.375 1 87.5 757 GLY A CA 1
ATOM 6047 C C . GLY A 1 757 ? -1.778 42.344 50.031 1 87.5 757 GLY A C 1
ATOM 6048 O O . GLY A 1 757 ? -1.048 42.906 49.219 1 87.5 757 GLY A O 1
ATOM 6049 N N . PRO A 1 758 ? -1.415 41.312 50.781 1 87.5 758 PRO A N 1
ATOM 6050 C CA . PRO A 1 758 ? -0.168 40.656 50.406 1 87.5 758 PRO A CA 1
ATOM 6051 C C . PRO A 1 758 ? -0.255 39.938 49.062 1 87.5 758 PRO A C 1
ATOM 6053 O O . PRO A 1 758 ? -1.339 39.531 48.656 1 87.5 758 PRO A O 1
ATOM 6056 N N . ILE A 1 759 ? 0.85 39.938 48.344 1 89 759 ILE A N 1
ATOM 6057 C CA . ILE A 1 759 ? 0.894 39.188 47.125 1 89 759 ILE A CA 1
ATOM 6058 C C . ILE A 1 759 ? 0.488 37.75 47.375 1 89 759 ILE A C 1
ATOM 6060 O O . ILE A 1 759 ? 1.064 37.094 48.219 1 89 759 ILE A O 1
ATOM 6064 N N . PRO A 1 760 ? -0.482 37.344 46.688 1 81.19 760 PRO A N 1
ATOM 6065 C CA . PRO A 1 760 ? -0.969 36 46.938 1 81.19 760 PRO A CA 1
ATOM 6066 C C . PRO A 1 760 ? -0 34.906 46.469 1 81.19 760 PRO A C 1
ATOM 6068 O O . PRO A 1 760 ? 0.626 35.062 45.406 1 81.19 760 PRO A O 1
ATOM 6071 N N . THR A 1 761 ? 0.067 33.875 47.281 1 72.38 761 THR A N 1
ATOM 6072 C CA . THR A 1 761 ? 0.914 32.75 46.906 1 72.38 761 THR A CA 1
ATOM 6073 C C . THR A 1 761 ? 0.083 31.625 46.312 1 72.38 761 THR A C 1
ATOM 6075 O O . THR A 1 761 ? 0.626 30.719 45.688 1 72.38 761 THR A O 1
ATOM 6078 N N . ASP A 1 762 ? -1.165 31.719 46.438 1 57.81 762 ASP A N 1
ATOM 6079 C CA . ASP A 1 762 ? -2.041 30.625 46.031 1 57.81 762 ASP A CA 1
ATOM 6080 C C . ASP A 1 762 ? -2.443 30.781 44.562 1 57.81 762 ASP A C 1
ATOM 6082 O O . ASP A 1 762 ? -2.91 29.828 43.938 1 57.81 762 ASP A O 1
ATOM 6086 N N . LYS A 1 763 ? -2.26 31.984 44.156 1 62.31 763 LYS A N 1
ATOM 6087 C CA . LYS A 1 763 ? -2.631 32.188 42.75 1 62.31 763 LYS A CA 1
ATOM 6088 C C . LYS A 1 763 ? -1.439 31.969 41.812 1 62.31 763 LYS A C 1
ATOM 6090 O O . LYS A 1 763 ? -0.294 32.219 42.188 1 62.31 763 LYS A O 1
ATOM 6095 N N . GLU A 1 764 ? -1.622 31.156 40.906 1 65.75 764 GLU A N 1
ATOM 6096 C CA . GLU A 1 764 ? -0.527 30.766 40.031 1 65.75 764 GLU A CA 1
ATOM 6097 C C . GLU A 1 764 ? -0.125 31.922 39.125 1 65.75 764 GLU A C 1
ATOM 6099 O O . GLU A 1 764 ? -0.212 31.797 37.906 1 65.75 764 GLU A O 1
ATOM 6104 N N . TYR A 1 765 ? 0.429 33.031 39.719 1 79.81 765 TYR A N 1
ATOM 6105 C CA . TYR A 1 765 ? 1.037 34.062 38.906 1 79.81 765 TYR A CA 1
ATOM 6106 C C . TYR A 1 765 ? 2.457 33.688 38.5 1 79.81 765 TYR A C 1
ATOM 6108 O O . TYR A 1 765 ? 3.24 33.219 39.312 1 79.81 765 TYR A O 1
ATOM 6116 N N . PRO A 1 766 ? 2.732 33.844 37.281 1 84.12 766 PRO A N 1
ATOM 6117 C CA . PRO A 1 766 ? 4.055 33.438 36.812 1 84.12 766 PRO A CA 1
ATOM 6118 C C . PRO A 1 766 ? 5.184 34.281 37.406 1 84.12 766 PRO A C 1
ATOM 6120 O O . PRO A 1 766 ? 6.348 33.875 37.375 1 84.12 766 PRO A O 1
ATOM 6123 N N . ASP A 1 767 ? 4.895 35.406 38.031 1 87.31 767 ASP A N 1
ATOM 6124 C CA . ASP A 1 767 ? 5.93 36.312 38.531 1 87.31 767 ASP A CA 1
ATOM 6125 C C . ASP A 1 767 ? 6.32 35.938 39.969 1 87.31 767 ASP A C 1
ATOM 6127 O O . ASP A 1 767 ? 7.301 36.469 40.5 1 87.31 767 ASP A O 1
ATOM 6131 N N . VAL A 1 768 ? 5.645 35 40.625 1 87.25 768 VAL A N 1
ATOM 6132 C CA . VAL A 1 768 ? 5.871 34.719 42.031 1 87.25 768 VAL A CA 1
ATOM 6133 C C . VAL A 1 768 ? 6.641 33.406 42.188 1 87.25 768 VAL A C 1
ATOM 6135 O O . VAL A 1 768 ? 6.223 32.375 41.625 1 87.25 768 VAL A O 1
ATOM 6138 N N . ILE A 1 769 ? 7.73 33.438 42.781 1 84.56 769 ILE A N 1
ATOM 6139 C CA . ILE A 1 769 ? 8.484 32.25 43.156 1 84.56 769 ILE A CA 1
ATOM 6140 C C . ILE A 1 769 ? 8.453 32.062 44.656 1 84.56 769 ILE A C 1
ATOM 6142 O O . ILE A 1 769 ? 8.836 32.969 45.406 1 84.56 769 ILE A O 1
ATOM 6146 N N . GLN A 1 770 ? 8.016 30.922 45.125 1 78.81 770 GLN A N 1
ATOM 6147 C CA . GLN A 1 770 ? 7.93 30.641 46.562 1 78.81 770 GLN A CA 1
ATOM 6148 C C . GLN A 1 770 ? 9.172 29.906 47.031 1 78.81 770 GLN A C 1
ATOM 6150 O O . GLN A 1 770 ? 9.68 29.016 46.375 1 78.81 770 GLN A O 1
ATOM 6155 N N . PHE A 1 771 ? 9.805 30.547 48.062 1 69.12 771 PHE A N 1
ATOM 6156 C CA . PHE A 1 771 ? 10.93 29.875 48.688 1 69.12 771 PHE A CA 1
ATOM 6157 C C . PHE A 1 771 ? 10.617 29.578 50.156 1 69.12 771 PHE A C 1
ATOM 6159 O O . PHE A 1 771 ? 10.008 30.391 50.844 1 69.12 771 PHE A O 1
ATOM 6166 N N . LYS A 1 772 ? 10.625 28.312 50.594 1 66 772 LYS A N 1
ATOM 6167 C CA . LYS A 1 772 ? 10.43 27.891 51.969 1 66 772 LYS A CA 1
ATOM 6168 C C . LYS A 1 772 ? 11.75 27.906 52.75 1 66 772 LYS A C 1
ATOM 6170 O O . LYS A 1 772 ? 12.727 27.281 52.312 1 66 772 LYS A O 1
ATOM 6175 N N . PHE A 1 773 ? 11.906 28.891 53.656 1 56 773 PHE A N 1
ATOM 6176 C CA . PHE A 1 773 ? 13.062 28.844 54.562 1 56 773 PHE A CA 1
ATOM 6177 C C . PHE A 1 773 ? 12.922 27.688 55.562 1 56 773 PHE A C 1
ATOM 6179 O O . PHE A 1 773 ? 11.812 27.266 55.875 1 56 773 PHE A O 1
ATOM 6186 N N . PRO A 1 774 ? 14.07 27.031 56 1 57.78 774 PRO A N 1
ATOM 6187 C CA . PRO A 1 774 ? 14.055 25.953 57 1 57.78 774 PRO A CA 1
ATOM 6188 C C . PRO A 1 774 ? 13.258 26.328 58.25 1 57.78 774 PRO A C 1
ATOM 6190 O O . PRO A 1 774 ? 12.719 25.453 58.906 1 57.78 774 PRO A O 1
ATOM 6193 N N . ASN A 1 775 ? 13.195 27.625 58.656 1 51.56 775 ASN A N 1
ATOM 6194 C CA . ASN A 1 775 ? 12.531 28 59.875 1 51.56 775 ASN A CA 1
ATOM 6195 C C . ASN A 1 775 ? 11.016 28.078 59.719 1 51.56 775 ASN A C 1
ATOM 6197 O O . ASN A 1 775 ? 10.297 28.469 60.625 1 51.56 775 ASN A O 1
ATOM 6201 N N . GLY A 1 776 ? 10.375 27.703 58.656 1 56.81 776 GLY A N 1
ATOM 6202 C CA . GLY A 1 776 ? 8.938 27.578 58.438 1 56.81 776 GLY A CA 1
ATOM 6203 C C . GLY A 1 776 ? 8.344 28.797 57.75 1 56.81 776 GLY A C 1
ATOM 6204 O O . GLY A 1 776 ? 7.156 28.797 57.406 1 56.81 776 GLY A O 1
ATOM 6205 N N . SER A 1 777 ? 9.055 29.953 57.625 1 56.94 777 SER A N 1
ATOM 6206 C CA . SER A 1 777 ? 8.438 31.156 57.062 1 56.94 777 SER A CA 1
ATOM 6207 C C . SER A 1 777 ? 8.43 31.109 55.562 1 56.94 777 SER A C 1
ATOM 6209 O O . SER A 1 777 ? 9.406 30.672 54.938 1 56.94 777 SER A O 1
ATOM 6211 N N . ASP A 1 778 ? 7.242 31.297 54.938 1 64.31 778 ASP A N 1
ATOM 6212 C CA . ASP A 1 778 ? 7.078 31.344 53.5 1 64.31 778 ASP A CA 1
ATOM 6213 C C . ASP A 1 778 ? 7.383 32.75 52.969 1 64.31 778 ASP A C 1
ATOM 6215 O O . ASP A 1 778 ? 6.859 33.719 53.469 1 64.31 778 ASP A O 1
ATOM 6219 N N . THR A 1 779 ? 8.625 32.938 52.25 1 76.88 779 THR A N 1
ATOM 6220 C CA . THR A 1 779 ? 8.93 34.219 51.625 1 76.88 779 THR A CA 1
ATOM 6221 C C . THR A 1 779 ? 8.781 34.094 50.094 1 76.88 779 THR A C 1
ATOM 6223 O O . THR A 1 779 ? 8.82 33 49.562 1 76.88 779 THR A O 1
ATOM 6226 N N . ILE A 1 780 ? 8.336 35.188 49.5 1 84.31 780 ILE A N 1
ATOM 6227 C CA . ILE A 1 780 ? 8.18 35.219 48.062 1 84.31 780 ILE A CA 1
ATOM 6228 C C . ILE A 1 780 ? 9.227 36.125 47.438 1 84.31 780 ILE A C 1
ATOM 6230 O O . ILE A 1 780 ? 9.727 37.062 48.094 1 84.31 780 ILE A O 1
ATOM 6234 N N . ARG A 1 781 ? 9.812 35.75 46.281 1 87.12 781 ARG A N 1
ATOM 6235 C CA . ARG A 1 781 ? 10.641 36.625 45.5 1 87.12 781 ARG A CA 1
ATOM 6236 C C . ARG A 1 781 ? 10.094 36.75 44.062 1 87.12 781 ARG A C 1
ATOM 6238 O O . ARG A 1 781 ? 9.328 35.906 43.625 1 87.12 781 ARG A O 1
ATOM 6245 N N . MET A 1 782 ? 10.461 37.844 43.438 1 90.81 782 MET A N 1
ATOM 6246 C CA . MET A 1 782 ? 10.062 38.031 42.062 1 90.81 782 MET A CA 1
ATOM 6247 C C . MET A 1 782 ? 10.773 37.062 41.125 1 90.81 782 MET A C 1
ATOM 6249 O O . MET A 1 782 ? 11.961 36.781 41.312 1 90.81 782 MET A O 1
ATOM 6253 N N . ALA A 1 783 ? 10.117 36.5 40.219 1 91.12 783 ALA A N 1
ATOM 6254 C CA . ALA A 1 783 ? 10.68 35.594 39.25 1 91.12 783 ALA A CA 1
ATOM 6255 C C . ALA A 1 783 ? 11.625 36.312 38.281 1 91.12 783 ALA A C 1
ATOM 6257 O O . ALA A 1 783 ? 11.359 37.469 37.906 1 91.12 783 ALA A O 1
ATOM 6258 N N . THR A 1 784 ? 12.742 35.688 37.938 1 89.81 784 THR A N 1
ATOM 6259 C CA . THR A 1 784 ? 13.562 36.188 36.844 1 89.81 784 THR A CA 1
ATOM 6260 C C . THR A 1 784 ? 12.828 36.062 35.5 1 89.81 784 THR A C 1
ATOM 6262 O O . THR A 1 784 ? 11.836 35.344 35.406 1 89.81 784 THR A O 1
ATOM 6265 N N . PRO A 1 785 ? 13.297 36.781 34.5 1 89.44 785 PRO A N 1
ATOM 6266 C CA . PRO A 1 785 ? 12.641 36.656 33.219 1 89.44 785 PRO A CA 1
ATOM 6267 C C . PRO A 1 785 ? 12.555 35.188 32.75 1 89.44 785 PRO A C 1
ATOM 6269 O O . PRO A 1 785 ? 11.523 34.781 32.219 1 89.44 785 PRO A O 1
ATOM 6272 N N . LEU A 1 786 ? 13.539 34.406 32.938 1 88.31 786 LEU A N 1
ATOM 6273 C CA . LEU A 1 786 ? 13.539 33 32.531 1 88.31 786 LEU A CA 1
ATOM 6274 C C . LEU A 1 786 ? 12.539 32.188 33.375 1 88.31 786 LEU A C 1
ATOM 6276 O O . LEU A 1 786 ? 11.852 31.328 32.844 1 88.31 786 LEU A O 1
ATOM 6280 N N . GLU A 1 787 ? 12.516 32.5 34.656 1 86.5 787 GLU A N 1
ATOM 6281 C CA . GLU A 1 787 ? 11.578 31.828 35.531 1 86.5 787 GLU A CA 1
ATOM 6282 C C . GLU A 1 787 ? 10.141 32.219 35.219 1 86.5 787 GLU A C 1
ATOM 6284 O O . GLU A 1 787 ? 9.219 31.406 35.375 1 86.5 787 GLU A O 1
ATOM 6289 N N . PHE A 1 788 ? 9.984 33.5 34.844 1 89.75 788 PHE A N 1
ATOM 6290 C CA . PHE A 1 788 ? 8.656 34.031 34.5 1 89.75 788 PHE A CA 1
ATOM 6291 C C . PHE A 1 788 ? 8.023 33.188 33.406 1 89.75 788 PHE A C 1
ATOM 6293 O O . PHE A 1 788 ? 6.828 32.906 33.438 1 89.75 788 PHE A O 1
ATOM 6300 N N . PHE A 1 789 ? 8.797 32.812 32.438 1 88.62 789 PHE A N 1
ATOM 6301 C CA . PHE A 1 789 ? 8.305 32 31.312 1 88.62 789 PHE A CA 1
ATOM 6302 C C . PHE A 1 789 ? 8.523 30.516 31.578 1 88.62 789 PHE A C 1
ATOM 6304 O O . PHE A 1 789 ? 8.266 29.688 30.719 1 88.62 789 PHE A O 1
ATOM 6311 N N . ARG A 1 790 ? 9.016 30.188 32.656 1 82 790 ARG A N 1
ATOM 6312 C CA . ARG A 1 790 ? 9.258 28.812 33.062 1 82 790 ARG A CA 1
ATOM 6313 C C . ARG A 1 790 ? 10.156 28.094 32.062 1 82 790 ARG A C 1
ATOM 6315 O O . ARG A 1 790 ? 9.875 26.953 31.672 1 82 790 ARG A O 1
ATOM 6322 N N . LEU A 1 791 ? 11.07 28.734 31.469 1 82.88 791 LEU A N 1
ATOM 6323 C CA . LEU A 1 791 ? 11.984 28.172 30.469 1 82.88 791 LEU A CA 1
ATOM 6324 C C . LEU A 1 791 ? 13.156 27.469 31.156 1 82.88 791 LEU A C 1
ATOM 6326 O O . LEU A 1 791 ? 13.758 28.016 32.062 1 82.88 791 LEU A O 1
ATOM 6330 N N . ASP A 1 792 ? 13.242 26.219 30.656 1 77.31 792 ASP A N 1
ATOM 6331 C CA . ASP A 1 792 ? 14.438 25.469 31.047 1 77.31 792 ASP A CA 1
ATOM 6332 C C . ASP A 1 792 ? 15.305 25.141 29.844 1 77.31 792 ASP A C 1
ATOM 6334 O O . ASP A 1 792 ? 14.945 25.469 28.703 1 77.31 792 ASP A O 1
ATOM 6338 N N . ASN A 1 793 ? 16.547 24.906 29.891 1 66.69 793 ASN A N 1
ATOM 6339 C CA . ASN A 1 793 ? 17.562 24.734 28.844 1 66.69 793 ASN A CA 1
ATOM 6340 C C . ASN A 1 793 ? 17.266 23.531 27.969 1 66.69 793 ASN A C 1
ATOM 6342 O O . ASN A 1 793 ? 18.109 23.125 27.156 1 66.69 793 ASN A O 1
ATOM 6346 N N . THR A 1 794 ? 16.031 23.125 27.734 1 79.75 794 THR A N 1
ATOM 6347 C CA . THR A 1 794 ? 15.812 21.922 26.953 1 79.75 794 THR A CA 1
ATOM 6348 C C . THR A 1 794 ? 15.297 22.266 25.562 1 79.75 794 THR A C 1
ATOM 6350 O O . THR A 1 794 ? 14.086 22.219 25.312 1 79.75 794 THR A O 1
ATOM 6353 N N . TYR A 1 795 ? 16.203 22.656 24.641 1 80.81 795 TYR A N 1
ATOM 6354 C CA . TYR A 1 795 ? 15.836 22.828 23.234 1 80.81 795 TYR A CA 1
ATOM 6355 C C . TYR A 1 795 ? 15.422 21.5 22.609 1 80.81 795 TYR A C 1
ATOM 6357 O O . TYR A 1 795 ? 16.062 20.469 22.844 1 80.81 795 TYR A O 1
ATOM 6365 N N . SER A 1 796 ? 14.367 21.516 21.766 1 82.44 796 SER A N 1
ATOM 6366 C CA . SER A 1 796 ? 13.828 20.25 21.266 1 82.44 796 SER A CA 1
ATOM 6367 C C . SER A 1 796 ? 13.805 20.234 19.734 1 82.44 796 SER A C 1
ATOM 6369 O O . SER A 1 796 ? 14.453 19.391 19.109 1 82.44 796 SER A O 1
ATOM 6371 N N . TYR A 1 797 ? 13.055 21.188 19.109 1 87.12 797 TYR A N 1
ATOM 6372 C CA . TYR A 1 797 ? 12.922 21.203 17.656 1 87.12 797 TYR A CA 1
ATOM 6373 C C . TYR A 1 797 ? 12.461 22.562 17.156 1 87.12 797 TYR A C 1
ATOM 6375 O O . TYR A 1 797 ? 12.422 23.531 17.922 1 87.12 797 TYR A O 1
ATOM 6383 N N . VAL A 1 798 ? 12.258 22.641 15.773 1 87.94 798 VAL A N 1
ATOM 6384 C CA . VAL A 1 798 ? 11.727 23.844 15.156 1 87.94 798 VAL A CA 1
ATOM 6385 C C . VAL A 1 798 ? 10.336 23.578 14.594 1 87.94 798 VAL A C 1
ATOM 6387 O O . VAL A 1 798 ? 10.039 22.438 14.188 1 87.94 798 VAL A O 1
ATOM 6390 N N . ALA A 1 799 ? 9.539 24.562 14.617 1 90.69 799 ALA A N 1
ATOM 6391 C CA . ALA A 1 799 ? 8.188 24.469 14.07 1 90.69 799 ALA A CA 1
ATOM 6392 C C . ALA A 1 799 ? 7.625 25.844 13.734 1 90.69 799 ALA A C 1
ATOM 6394 O O . ALA A 1 799 ? 8.039 26.844 14.32 1 90.69 799 ALA A O 1
ATOM 6395 N N . SER A 1 800 ? 6.773 25.859 12.805 1 91.88 800 SER A N 1
ATOM 6396 C CA . SER A 1 800 ? 6.102 27.125 12.469 1 91.88 800 SER A CA 1
ATOM 6397 C C . SER A 1 800 ? 4.762 27.234 13.18 1 91.88 800 SER A C 1
ATOM 6399 O O . SER A 1 800 ? 4.016 26.266 13.281 1 91.88 800 SER A O 1
ATOM 6401 N N . VAL A 1 801 ? 4.543 28.422 13.742 1 93.62 801 VAL A N 1
ATOM 6402 C CA . VAL A 1 801 ? 3.277 28.781 14.375 1 93.62 801 VAL A CA 1
ATOM 6403 C C . VAL A 1 801 ? 2.762 30.094 13.797 1 93.62 801 VAL A C 1
ATOM 6405 O O . VAL A 1 801 ? 3.48 31.094 13.781 1 93.62 801 VAL A O 1
ATOM 6408 N N . ARG A 1 802 ? 1.607 30.141 13.367 1 92.75 802 ARG A N 1
ATOM 6409 C CA . ARG A 1 802 ? 1.016 31.344 12.781 1 92.75 802 ARG A CA 1
ATOM 6410 C C . ARG A 1 802 ? 1.884 31.891 11.648 1 92.75 802 ARG A C 1
ATOM 6412 O O . ARG A 1 802 ? 2.064 33.094 11.531 1 92.75 802 ARG A O 1
ATOM 6419 N N . GLY A 1 803 ? 2.529 31.031 11 1 91.19 803 GLY A N 1
ATOM 6420 C CA . GLY A 1 803 ? 3.379 31.406 9.883 1 91.19 803 GLY A CA 1
ATOM 6421 C C . GLY A 1 803 ? 4.777 31.812 10.312 1 91.19 803 GLY A C 1
ATOM 6422 O O . GLY A 1 803 ? 5.621 32.125 9.477 1 91.19 803 GLY A O 1
ATOM 6423 N N . ILE A 1 804 ? 5.09 31.766 11.594 1 94.31 804 ILE A N 1
ATOM 6424 C CA . ILE A 1 804 ? 6.375 32.188 12.141 1 94.31 804 ILE A CA 1
ATOM 6425 C C . ILE A 1 804 ? 7.23 30.969 12.453 1 94.31 804 ILE A C 1
ATOM 6427 O O . ILE A 1 804 ? 6.777 30.047 13.148 1 94.31 804 ILE A O 1
ATOM 6431 N N . LEU A 1 805 ? 8.406 30.953 11.922 1 91.88 805 LEU A N 1
ATOM 6432 C CA . LEU A 1 805 ? 9.32 29.891 12.312 1 91.88 805 LEU A CA 1
ATOM 6433 C C . LEU A 1 805 ? 9.812 30.094 13.742 1 91.88 805 LEU A C 1
ATOM 6435 O O . LEU A 1 805 ? 10.242 31.188 14.109 1 91.88 805 LEU A O 1
ATOM 6439 N N . CYS A 1 806 ? 9.727 29.031 14.531 1 92.31 806 CYS A N 1
ATOM 6440 C CA . CYS A 1 806 ? 10.031 29.141 15.953 1 92.31 806 CYS A CA 1
ATOM 6441 C C . CYS A 1 806 ? 11 28.031 16.375 1 92.31 806 CYS A C 1
ATOM 6443 O O . CYS A 1 806 ? 10.961 26.938 15.836 1 92.31 806 CYS A O 1
ATOM 6445 N N . ASP A 1 807 ? 11.875 28.422 17.312 1 89.62 807 ASP A N 1
ATOM 6446 C CA . ASP A 1 807 ? 12.602 27.422 18.094 1 89.62 807 ASP A CA 1
ATOM 6447 C C . ASP A 1 807 ? 11.758 26.891 19.25 1 89.62 807 ASP A C 1
ATOM 6449 O O . ASP A 1 807 ? 11.18 27.672 20 1 89.62 807 ASP A O 1
ATOM 6453 N N . VAL A 1 808 ? 11.672 25.609 19.391 1 90.44 808 VAL A N 1
ATOM 6454 C CA . VAL A 1 808 ? 10.742 25.016 20.359 1 90.44 808 VAL A CA 1
ATOM 6455 C C . VAL A 1 808 ? 11.523 24.422 21.516 1 90.44 808 VAL A C 1
ATOM 6457 O O . VAL A 1 808 ? 12.477 23.656 21.312 1 90.44 808 VAL A O 1
ATOM 6460 N N . PHE A 1 809 ? 11.156 24.828 22.703 1 89.38 809 PHE A N 1
ATOM 6461 C CA . PHE A 1 809 ? 11.695 24.312 23.953 1 89.38 809 PHE A CA 1
ATOM 6462 C C . PHE A 1 809 ? 10.641 23.516 24.719 1 89.38 809 PHE A C 1
ATOM 6464 O O . PHE A 1 809 ? 9.508 23.984 24.859 1 89.38 809 PHE A O 1
ATOM 6471 N N . GLU A 1 810 ? 10.914 22.297 25.109 1 86.38 810 GLU A N 1
ATOM 6472 C CA . GLU A 1 810 ? 9.961 21.469 25.844 1 86.38 810 GLU A CA 1
ATOM 6473 C C . GLU A 1 810 ? 10.492 21.109 27.234 1 86.38 810 GLU A C 1
ATOM 6475 O O . GLU A 1 810 ? 11.695 20.875 27.406 1 86.38 810 GLU A O 1
ATOM 6480 N N . SER A 1 811 ? 9.562 21.156 28.219 1 84.19 811 SER A N 1
ATOM 6481 C CA . SER A 1 811 ? 9.906 20.75 29.578 1 84.19 811 SER A CA 1
ATOM 6482 C C . SER A 1 811 ? 8.75 20.016 30.234 1 84.19 811 SER A C 1
ATOM 6484 O O . SER A 1 811 ? 7.582 20.312 29.969 1 84.19 811 SER A O 1
ATOM 6486 N N . VAL A 1 812 ? 9.109 19.031 30.984 1 85.06 812 VAL A N 1
ATOM 6487 C CA . VAL A 1 812 ? 8.141 18.359 31.859 1 85.06 812 VAL A CA 1
ATOM 6488 C C . VAL A 1 812 ? 8.203 18.953 33.25 1 85.06 812 VAL A C 1
ATOM 6490 O O . VAL A 1 812 ? 9.273 19 33.875 1 85.06 812 VAL A O 1
ATOM 6493 N N . ARG A 1 813 ? 7.055 19.516 33.625 1 81.44 813 ARG A N 1
ATOM 6494 C CA . ARG A 1 813 ? 7.043 20.25 34.906 1 81.44 813 ARG A CA 1
ATOM 6495 C C . ARG A 1 813 ? 6.062 19.625 35.875 1 81.44 813 ARG A C 1
ATOM 6497 O O . ARG A 1 813 ? 4.988 19.156 35.5 1 81.44 813 ARG A O 1
ATOM 6504 N N . SER A 1 814 ? 6.461 19.703 37.188 1 76.31 814 SER A N 1
ATOM 6505 C CA . SER A 1 814 ? 5.598 19.219 38.25 1 76.31 814 SER A CA 1
ATOM 6506 C C . SER A 1 814 ? 5.062 20.375 39.094 1 76.31 814 SER A C 1
ATOM 6508 O O . SER A 1 814 ? 4.191 20.188 39.938 1 76.31 814 SER A O 1
ATOM 6510 N N . ASP A 1 815 ? 5.484 21.594 38.844 1 70.88 815 ASP A N 1
ATOM 6511 C CA . ASP A 1 815 ? 5.133 22.734 39.688 1 70.88 815 ASP A CA 1
ATOM 6512 C C . ASP A 1 815 ? 3.932 23.484 39.125 1 70.88 815 ASP A C 1
ATOM 6514 O O . ASP A 1 815 ? 3.572 24.562 39.594 1 70.88 815 ASP A O 1
ATOM 6518 N N . PHE A 1 816 ? 3.355 22.984 38.031 1 72 816 PHE A N 1
ATOM 6519 C CA . PHE A 1 816 ? 2.197 23.641 37.438 1 72 816 PHE A CA 1
ATOM 6520 C C . PHE A 1 816 ? 0.911 22.922 37.781 1 72 816 PHE A C 1
ATOM 6522 O O . PHE A 1 816 ? 0.842 21.688 37.719 1 72 816 PHE A O 1
ATOM 6529 N N . HIS A 1 817 ? -0.096 23.688 38.5 1 67.5 817 HIS A N 1
ATOM 6530 C CA . HIS A 1 817 ? -1.391 23.125 38.875 1 67.5 817 HIS A CA 1
ATOM 6531 C C . HIS A 1 817 ? -2.531 23.891 38.219 1 67.5 817 HIS A C 1
ATOM 6533 O O . HIS A 1 817 ? -2.572 25.125 38.281 1 67.5 817 HIS A O 1
ATOM 6539 N N . VAL A 1 818 ? -3.35 23.219 37.312 1 61.28 818 VAL A N 1
ATOM 6540 C CA . VAL A 1 818 ? -4.531 23.859 36.75 1 61.28 818 VAL A CA 1
ATOM 6541 C C . VAL A 1 818 ? -5.621 23.969 37.812 1 61.28 818 VAL A C 1
ATOM 6543 O O . VAL A 1 818 ? -5.82 23.062 38.594 1 61.28 818 VAL A O 1
ATOM 6546 N N . ARG A 1 819 ? -6.191 25.281 38.188 1 53.09 819 ARG A N 1
ATOM 6547 C CA . ARG A 1 819 ? -7.133 25.562 39.25 1 53.09 819 ARG A CA 1
ATOM 6548 C C . ARG A 1 819 ? -8.273 24.562 39.281 1 53.09 819 ARG A C 1
ATOM 6550 O O . ARG A 1 819 ? -8.922 24.359 40.312 1 53.09 819 ARG A O 1
ATOM 6557 N N . SER A 1 820 ? -8.844 24.375 38.281 1 46.53 820 SER A N 1
ATOM 6558 C CA . SER A 1 820 ? -10.117 23.703 38.531 1 46.53 820 SER A CA 1
ATOM 6559 C C . SER A 1 820 ? -9.938 22.469 39.375 1 46.53 820 SER A C 1
ATOM 6561 O O . SER A 1 820 ? -10.914 21.812 39.75 1 46.53 820 SER A O 1
ATOM 6563 N N . ALA A 1 821 ? -8.922 21.703 39.281 1 41.38 821 ALA A N 1
ATOM 6564 C CA . ALA A 1 821 ? -9.047 20.391 39.906 1 41.38 821 ALA A CA 1
ATOM 6565 C C . ALA A 1 821 ? -8.57 20.453 41.375 1 41.38 821 ALA A C 1
ATOM 6567 O O . ALA A 1 821 ? -7.5 20.984 41.656 1 41.38 821 ALA A O 1
ATOM 6568 N N . ASP A 1 822 ? -9.398 20.516 42.375 1 40.5 822 ASP A N 1
ATOM 6569 C CA . ASP A 1 822 ? -9.07 20.406 43.781 1 40.5 822 ASP A CA 1
ATOM 6570 C C . ASP A 1 822 ? -7.691 19.797 44 1 40.5 822 ASP A C 1
ATOM 6572 O O . ASP A 1 822 ? -6.812 20.422 44.594 1 40.5 822 ASP A O 1
ATOM 6576 N N . ASN A 1 823 ? -7.766 18.578 44.812 1 38.09 823 ASN A N 1
ATOM 6577 C CA . ASN A 1 823 ? -6.754 17.797 45.562 1 38.09 823 ASN A CA 1
ATOM 6578 C C . ASN A 1 823 ? -5.73 17.188 44.594 1 38.09 823 ASN A C 1
ATOM 6580 O O . ASN A 1 823 ? -5.004 16.266 44.969 1 38.09 823 ASN A O 1
ATOM 6584 N N . ALA A 1 824 ? -6.043 17.078 43.344 1 39.03 824 ALA A N 1
ATOM 6585 C CA . ALA A 1 824 ? -5.207 16.031 42.781 1 39.03 824 ALA A CA 1
ATOM 6586 C C . ALA A 1 824 ? -3.799 16.562 42.5 1 39.03 824 ALA A C 1
ATOM 6588 O O . ALA A 1 824 ? -3.625 17.719 42.125 1 39.03 824 ALA A O 1
ATOM 6589 N N . SER A 1 825 ? -2.807 16.078 43.062 1 42.16 825 SER A N 1
ATOM 6590 C CA . SER A 1 825 ? -1.368 16.062 42.812 1 42.16 825 SER A CA 1
ATOM 6591 C C . SER A 1 825 ? -1.059 16.172 41.344 1 42.16 825 SER A C 1
ATOM 6593 O O . SER A 1 825 ? -1.468 15.32 40.562 1 42.16 825 SER A O 1
ATOM 6595 N N . SER A 1 826 ? -1.184 17.25 40.75 1 50.91 826 SER A N 1
ATOM 6596 C CA . SER A 1 826 ? -0.902 17.312 39.312 1 50.91 826 SER A CA 1
ATOM 6597 C C . SER A 1 826 ? 0.49 16.766 39 1 50.91 826 SER A C 1
ATOM 6599 O O . SER A 1 826 ? 1.488 17.281 39.5 1 50.91 826 SER A O 1
ATOM 6601 N N . GLU A 1 827 ? 0.803 15.523 38.844 1 57.22 827 GLU A N 1
ATOM 6602 C CA . GLU A 1 827 ? 2.1 14.875 38.656 1 57.22 827 GLU A CA 1
ATOM 6603 C C . GLU A 1 827 ? 2.859 15.477 37.5 1 57.22 827 GLU A C 1
ATOM 6605 O O . GLU A 1 827 ? 4.02 15.875 37.625 1 57.22 827 GLU A O 1
ATOM 6610 N N . GLU A 1 828 ? 2.52 15.312 36 1 75 828 GLU A N 1
ATOM 6611 C CA . GLU A 1 828 ? 3.477 15.68 34.969 1 75 828 GLU A CA 1
ATOM 6612 C C . GLU A 1 828 ? 2.807 16.484 33.844 1 75 828 GLU A C 1
ATOM 6614 O O . GLU A 1 828 ? 1.796 16.062 33.281 1 75 828 GLU A O 1
ATOM 6619 N N . SER A 1 829 ? 3.057 17.984 33.844 1 84.88 829 SER A N 1
ATOM 6620 C CA . SER A 1 829 ? 2.629 18.844 32.75 1 84.88 829 SER A CA 1
ATOM 6621 C C . SER A 1 829 ? 3.76 19.078 31.734 1 84.88 829 SER A C 1
ATOM 6623 O O . SER A 1 829 ? 4.918 19.234 32.125 1 84.88 829 SER A O 1
ATOM 6625 N N . ILE A 1 830 ? 3.346 19.016 30.469 1 89.12 830 ILE A N 1
ATOM 6626 C CA . ILE A 1 830 ? 4.32 19.25 29.422 1 89.12 830 ILE A CA 1
ATOM 6627 C C . ILE A 1 830 ? 4.18 20.688 28.891 1 89.12 830 ILE A C 1
ATOM 6629 O O . ILE A 1 830 ? 3.088 21.109 28.516 1 89.12 830 ILE A O 1
ATOM 6633 N N . PHE A 1 831 ? 5.277 21.438 29 1 90.56 831 PHE A N 1
ATOM 6634 C CA . PHE A 1 831 ? 5.344 22.781 28.438 1 90.56 831 PHE A CA 1
ATOM 6635 C C . PHE A 1 831 ? 6.094 22.781 27.125 1 90.56 831 PHE A C 1
ATOM 6637 O O . PHE A 1 831 ? 7.25 22.359 27.047 1 90.56 831 PHE A O 1
ATOM 6644 N N . THR A 1 832 ? 5.418 23.141 26.078 1 91.38 832 THR A N 1
ATOM 6645 C CA . THR A 1 832 ? 6.027 23.344 24.766 1 91.38 832 THR A CA 1
ATOM 6646 C C . THR A 1 832 ? 6.055 24.812 24.406 1 91.38 832 THR A C 1
ATOM 6648 O O . THR A 1 832 ? 5.027 25.391 24.031 1 91.38 832 THR A O 1
ATOM 6651 N N . PHE A 1 833 ? 7.223 25.422 24.516 1 92.75 833 PHE A N 1
ATOM 6652 C CA . PHE A 1 833 ? 7.355 26.859 24.359 1 92.75 833 PHE A CA 1
ATOM 6653 C C . PHE A 1 833 ? 7.98 27.203 23.016 1 92.75 833 PHE A C 1
ATOM 6655 O O . PHE A 1 833 ? 9.047 26.688 22.672 1 92.75 833 PHE A O 1
ATOM 6662 N N . TYR A 1 834 ? 7.336 28.016 22.234 1 93.25 834 TYR A N 1
ATOM 6663 C CA . TYR A 1 834 ? 7.785 28.469 20.922 1 93.25 834 TYR A CA 1
ATOM 6664 C C . TYR A 1 834 ? 8.367 29.875 21 1 93.25 834 TYR A C 1
ATOM 6666 O O . TYR A 1 834 ? 7.719 30.797 21.484 1 93.25 834 TYR A O 1
ATOM 6674 N N . PHE A 1 835 ? 9.602 30.031 20.578 1 92.94 835 PHE A N 1
ATOM 6675 C CA . PHE A 1 835 ? 10.273 31.328 20.516 1 92.94 835 PHE A CA 1
ATOM 6676 C C . PHE A 1 835 ? 10.625 31.688 19.078 1 92.94 835 PHE A C 1
ATOM 6678 O O . PHE A 1 835 ? 10.992 30.812 18.297 1 92.94 835 PHE A O 1
ATOM 6685 N N . LEU A 1 836 ? 10.5 32.906 18.812 1 92.88 836 LEU A N 1
ATOM 6686 C CA . LEU A 1 836 ? 10.859 33.406 17.484 1 92.88 836 LEU A CA 1
ATOM 6687 C C . LEU A 1 836 ? 12.281 33 17.109 1 92.88 836 LEU A C 1
ATOM 6689 O O . LEU A 1 836 ? 13.203 33.125 17.922 1 92.88 836 LEU A O 1
ATOM 6693 N N . ALA A 1 837 ? 12.453 32.562 15.898 1 89 837 ALA A N 1
ATOM 6694 C CA . ALA A 1 837 ? 13.773 32.156 15.43 1 89 837 ALA A CA 1
ATOM 6695 C C . ALA A 1 837 ? 14.688 33.375 15.281 1 89 837 ALA A C 1
ATOM 6697 O O . ALA A 1 837 ? 14.219 34.469 15.047 1 89 837 ALA A O 1
ATOM 6698 N N . ASP A 1 838 ? 16 33.188 15.273 1 82.62 838 ASP A N 1
ATOM 6699 C CA . ASP A 1 838 ? 17 34.25 15.336 1 82.62 838 ASP A CA 1
ATOM 6700 C C . ASP A 1 838 ? 17.016 35.094 14.062 1 82.62 838 ASP A C 1
ATOM 6702 O O . ASP A 1 838 ? 17.312 36.281 14.086 1 82.62 838 ASP A O 1
ATOM 6706 N N . ASP A 1 839 ? 16.656 34.5 12.992 1 83.31 839 ASP A N 1
ATOM 6707 C CA . ASP A 1 839 ? 16.734 35.219 11.734 1 83.31 839 ASP A CA 1
ATOM 6708 C C . ASP A 1 839 ? 15.43 35.969 11.445 1 83.31 839 ASP A C 1
ATOM 6710 O O . ASP A 1 839 ? 15.289 36.594 10.398 1 83.31 839 ASP A O 1
ATOM 6714 N N . TRP A 1 840 ? 14.539 36 12.367 1 89.94 840 TRP A N 1
ATOM 6715 C CA . TRP A 1 840 ? 13.266 36.688 12.211 1 89.94 840 TRP A CA 1
ATOM 6716 C C . TRP A 1 840 ? 13.258 38.031 12.961 1 89.94 840 TRP A C 1
ATOM 6718 O O . TRP A 1 840 ? 13.867 38.125 14.031 1 89.94 840 TRP A O 1
ATOM 6728 N N . ASP A 1 841 ? 12.547 39 12.375 1 89.31 841 ASP A N 1
ATOM 6729 C CA . ASP A 1 841 ? 12.367 40.312 12.992 1 89.31 841 ASP A CA 1
ATOM 6730 C C . ASP A 1 841 ? 10.93 40.5 13.477 1 89.31 841 ASP A C 1
ATOM 6732 O O . ASP A 1 841 ? 9.984 40.156 12.766 1 89.31 841 ASP A O 1
ATOM 6736 N N . TYR A 1 842 ? 10.852 40.938 14.695 1 91.19 842 TYR A N 1
ATOM 6737 C CA . TYR A 1 842 ? 9.555 41.25 15.273 1 91.19 842 TYR A CA 1
ATOM 6738 C C . TYR A 1 842 ? 9.445 42.75 15.586 1 91.19 842 TYR A C 1
ATOM 6740 O O . TYR A 1 842 ? 10.242 43.281 16.359 1 91.19 842 TYR A O 1
ATOM 6748 N N . VAL A 1 843 ? 8.438 43.406 14.961 1 89.88 843 VAL A N 1
ATOM 6749 C CA . VAL A 1 843 ? 8.297 44.875 15.094 1 89.88 843 VAL A CA 1
ATOM 6750 C C . VAL A 1 843 ? 7.039 45.188 15.906 1 89.88 843 VAL A C 1
ATOM 6752 O O . VAL A 1 843 ? 5.922 44.938 15.445 1 89.88 843 VAL A O 1
ATOM 6755 N N . THR A 1 844 ? 7.227 45.688 17.109 1 89.56 844 THR A N 1
ATOM 6756 C CA . THR A 1 844 ? 6.113 46.156 17.938 1 89.56 844 THR A CA 1
ATOM 6757 C C . THR A 1 844 ? 5.848 47.656 17.672 1 89.56 844 THR A C 1
ATOM 6759 O O . THR A 1 844 ? 6.723 48.375 17.188 1 89.56 844 THR A O 1
ATOM 6762 N N . VAL A 1 845 ? 4.703 48.062 18.062 1 88.62 845 VAL A N 1
ATOM 6763 C CA . VAL A 1 845 ? 4.277 49.438 17.734 1 88.62 845 VAL A CA 1
ATOM 6764 C C . VAL A 1 845 ? 4.906 50.406 18.703 1 88.62 845 VAL A C 1
ATOM 6766 O O . VAL A 1 845 ? 5.398 51.469 18.297 1 88.62 845 VAL A O 1
ATOM 6769 N N . GLU A 1 846 ? 4.902 50.25 19.969 1 80 846 GLU A N 1
ATOM 6770 C CA . GLU A 1 846 ? 5.246 51.25 20.984 1 80 846 GLU A CA 1
ATOM 6771 C C . GLU A 1 846 ? 6.754 51.281 21.219 1 80 846 GLU A C 1
ATOM 6773 O O . GLU A 1 846 ? 7.246 52.156 21.938 1 80 846 GLU A O 1
ATOM 6778 N N . SER A 1 847 ? 7.5 50.656 20.5 1 76.44 847 SER A N 1
ATOM 6779 C CA . SER A 1 847 ? 8.938 50.656 20.75 1 76.44 847 SER A CA 1
ATOM 6780 C C . SER A 1 847 ? 9.586 51.938 20.234 1 76.44 847 SER A C 1
ATOM 6782 O O . SER A 1 847 ? 9.203 52.438 19.172 1 76.44 847 SER A O 1
ATOM 6784 N N . ASN A 1 848 ? 10.414 52.469 21.062 1 67.75 848 ASN A N 1
ATOM 6785 C CA . ASN A 1 848 ? 11.156 53.688 20.656 1 67.75 848 ASN A CA 1
ATOM 6786 C C . ASN A 1 848 ? 12.523 53.312 20.062 1 67.75 848 ASN A C 1
ATOM 6788 O O . ASN A 1 848 ? 13.289 54.188 19.672 1 67.75 848 ASN A O 1
ATOM 6792 N N . SER A 1 849 ? 12.773 52.062 20.016 1 68.5 849 SER A N 1
ATOM 6793 C CA . SER A 1 849 ? 14.055 51.625 19.484 1 68.5 849 SER A CA 1
ATOM 6794 C C . SER A 1 849 ? 13.984 51.438 17.969 1 68.5 849 SER A C 1
ATOM 6796 O O . SER A 1 849 ? 12.977 50.938 17.438 1 68.5 849 SER A O 1
ATOM 6798 N N . PRO A 1 850 ? 15 51.938 17.391 1 65.5 850 PRO A N 1
ATOM 6799 C CA . PRO A 1 850 ? 15.031 51.75 15.938 1 65.5 850 PRO A CA 1
ATOM 6800 C C . PRO A 1 850 ? 15.297 50.312 15.531 1 65.5 850 PRO A C 1
ATOM 6802 O O . PRO A 1 850 ? 15.234 49.969 14.352 1 65.5 850 PRO A O 1
ATOM 6805 N N . VAL A 1 851 ? 15.523 49.5 16.547 1 70.25 851 VAL A N 1
ATOM 6806 C CA . VAL A 1 851 ? 15.867 48.125 16.219 1 70.25 851 VAL A CA 1
ATOM 6807 C C . VAL A 1 851 ? 14.672 47.219 16.5 1 70.25 851 VAL A C 1
ATOM 6809 O O . VAL A 1 851 ? 13.828 47.531 17.344 1 70.25 851 VAL A O 1
ATOM 6812 N N . SER A 1 852 ? 14.602 46.156 15.727 1 75.88 852 SER A N 1
ATOM 6813 C CA . SER A 1 852 ? 13.578 45.125 15.93 1 75.88 852 SER A CA 1
ATOM 6814 C C . SER A 1 852 ? 13.961 44.188 17.047 1 75.88 852 SER A C 1
ATOM 6816 O O . SER A 1 852 ? 15.141 44.031 17.391 1 75.88 852 SER A O 1
ATOM 6818 N N . SER A 1 853 ? 12.914 43.688 17.719 1 76.44 853 SER A N 1
ATOM 6819 C CA . SER A 1 853 ? 13.148 42.688 18.781 1 76.44 853 SER A CA 1
ATOM 6820 C C . SER A 1 853 ? 13.375 41.312 18.188 1 76.44 853 SER A C 1
ATOM 6822 O O . SER A 1 853 ? 12.82 40.969 17.141 1 76.44 853 SER A O 1
ATOM 6824 N N . THR A 1 854 ? 14.281 40.562 18.828 1 78.31 854 THR A N 1
ATOM 6825 C CA . THR A 1 854 ? 14.57 39.219 18.406 1 78.31 854 THR A CA 1
ATOM 6826 C C . THR A 1 854 ? 14.297 38.219 19.547 1 78.31 854 THR A C 1
ATOM 6828 O O . THR A 1 854 ? 14.148 38.625 20.703 1 78.31 854 THR A O 1
ATOM 6831 N N . SER A 1 855 ? 14.047 37 19.297 1 79.62 855 SER A N 1
ATOM 6832 C CA . SER A 1 855 ? 13.891 35.875 20.219 1 79.62 855 SER A CA 1
ATOM 6833 C C . SER A 1 855 ? 12.742 36.125 21.188 1 79.62 855 SER A C 1
ATOM 6835 O O . SER A 1 855 ? 12.906 35.969 22.406 1 79.62 855 SER A O 1
ATOM 6837 N N . GLN A 1 856 ? 11.633 36.531 20.672 1 89.38 856 GLN A N 1
ATOM 6838 C CA . GLN A 1 856 ? 10.453 36.781 21.484 1 89.38 856 GLN A CA 1
ATOM 6839 C C . GLN A 1 856 ? 9.578 35.562 21.625 1 89.38 856 GLN A C 1
ATOM 6841 O O . GLN A 1 856 ? 9.602 34.688 20.766 1 89.38 856 GLN A O 1
ATOM 6846 N N . PRO A 1 857 ? 8.859 35.438 22.766 1 93.38 857 PRO A N 1
ATOM 6847 C CA . PRO A 1 857 ? 7.906 34.344 22.891 1 93.38 857 PRO A CA 1
ATOM 6848 C C . PRO A 1 857 ? 6.75 34.438 21.891 1 93.38 857 PRO A C 1
ATOM 6850 O O . PRO A 1 857 ? 6.262 35.562 21.625 1 93.38 857 PRO A O 1
ATOM 6853 N N . VAL A 1 858 ? 6.371 33.344 21.344 1 95.31 858 VAL A N 1
ATOM 6854 C CA . VAL A 1 858 ? 5.309 33.344 20.344 1 95.31 858 VAL A CA 1
ATOM 6855 C C . VAL A 1 858 ? 4.113 32.562 20.859 1 95.31 858 VAL A C 1
ATOM 6857 O O . VAL A 1 858 ? 2.965 32.969 20.719 1 95.31 858 VAL A O 1
ATOM 6860 N N . MET A 1 859 ? 4.402 31.375 21.469 1 96.06 859 MET A N 1
ATOM 6861 C CA . MET A 1 859 ? 3.322 30.5 21.922 1 96.06 859 MET A CA 1
ATOM 6862 C C . MET A 1 859 ? 3.814 29.531 23 1 96.06 859 MET A C 1
ATOM 6864 O O . MET A 1 859 ? 4.984 29.156 23 1 96.06 859 MET A O 1
ATOM 6868 N N . LEU A 1 860 ? 2.961 29.203 23.906 1 94.5 860 LEU A N 1
ATOM 6869 C CA . LEU A 1 860 ? 3.176 28.156 24.891 1 94.5 860 LEU A CA 1
ATOM 6870 C C . LEU A 1 860 ? 1.995 27.188 24.938 1 94.5 860 LEU A C 1
ATOM 6872 O O . LEU A 1 860 ? 0.848 27.609 25.094 1 94.5 860 LEU A O 1
ATOM 6876 N N . GLN A 1 861 ? 2.254 25.938 24.688 1 92.94 861 GLN A N 1
ATOM 6877 C CA . GLN A 1 861 ? 1.264 24.891 24.844 1 92.94 861 GLN A CA 1
ATOM 6878 C C . GLN A 1 861 ? 1.498 24.109 26.141 1 92.94 861 GLN A C 1
ATOM 6880 O O . GLN A 1 861 ? 2.631 23.734 26.453 1 92.94 861 GLN A O 1
ATOM 6885 N N . ILE A 1 862 ? 0.42 23.953 26.891 1 90.62 862 ILE A N 1
ATOM 6886 C CA . ILE A 1 862 ? 0.488 23.219 28.141 1 90.62 862 ILE A CA 1
ATOM 6887 C C . ILE A 1 862 ? -0.438 22 28.078 1 90.62 862 ILE A C 1
ATOM 6889 O O . ILE A 1 862 ? -1.629 22.141 27.797 1 90.62 862 ILE A O 1
ATOM 6893 N N . THR A 1 863 ? 0.19 20.922 28.234 1 88.69 863 THR A N 1
ATOM 6894 C CA . THR A 1 863 ? -0.567 19.688 28.312 1 88.69 863 THR A CA 1
ATOM 6895 C C . THR A 1 863 ? -0.436 19.047 29.688 1 88.69 863 THR A C 1
ATOM 6897 O O . THR A 1 863 ? 0.675 18.766 30.141 1 88.69 863 THR A O 1
ATOM 6900 N N . ASP A 1 864 ? -1.557 18.875 30.328 1 81.5 864 ASP A N 1
ATOM 6901 C CA . ASP A 1 864 ? -1.562 18.188 31.609 1 81.5 864 ASP A CA 1
ATOM 6902 C C . ASP A 1 864 ? -2.117 16.766 31.469 1 81.5 864 ASP A C 1
ATOM 6904 O O . ASP A 1 864 ? -3.309 16.594 31.203 1 81.5 864 ASP A O 1
ATOM 6908 N N . LYS A 1 865 ? -1.351 15.82 31.672 1 76.56 865 LYS A N 1
ATOM 6909 C CA . LYS A 1 865 ? -1.709 14.414 31.469 1 76.56 865 LYS A CA 1
ATOM 6910 C C . LYS A 1 865 ? -2.697 13.945 32.531 1 76.56 865 LYS A C 1
ATOM 6912 O O . LYS A 1 865 ? -3.551 13.102 32.281 1 76.56 865 LYS A O 1
ATOM 6917 N N . THR A 1 866 ? -2.566 14.461 33.688 1 73.31 866 THR A N 1
ATOM 6918 C CA . THR A 1 866 ? -3.35 13.984 34.844 1 73.31 866 THR A CA 1
ATOM 6919 C C . THR A 1 866 ? -4.797 14.453 34.719 1 73.31 866 THR A C 1
ATOM 6921 O O . THR A 1 866 ? -5.727 13.672 34.938 1 73.31 866 THR A O 1
ATOM 6924 N N . THR A 1 867 ? -4.973 15.711 34.344 1 74.19 867 THR A N 1
ATOM 6925 C CA . THR A 1 867 ? -6.32 16.266 34.281 1 74.19 867 THR A CA 1
ATOM 6926 C C . THR A 1 867 ? -6.875 16.203 32.875 1 74.19 867 THR A C 1
ATOM 6928 O O . THR A 1 867 ? -8.078 16.375 32.656 1 74.19 867 THR A O 1
ATOM 6931 N N . GLY A 1 868 ? -5.996 15.945 31.953 1 77 868 GLY A N 1
ATOM 6932 C CA . GLY A 1 868 ? -6.434 15.961 30.562 1 77 868 GLY A CA 1
ATOM 6933 C C . GLY A 1 868 ? -6.676 17.359 30.031 1 77 868 GLY A C 1
ATOM 6934 O O . GLY A 1 868 ? -7.445 17.547 29.078 1 77 868 GLY A O 1
ATOM 6935 N N . THR A 1 869 ? -6.066 18.391 30.641 1 81.88 869 THR A N 1
ATOM 6936 C CA . THR A 1 869 ? -6.262 19.781 30.234 1 81.88 869 THR A CA 1
ATOM 6937 C C . THR A 1 869 ? -5.246 20.172 29.172 1 81.88 869 THR A C 1
ATOM 6939 O O . THR A 1 869 ? -4.074 19.797 29.25 1 81.88 869 THR A O 1
ATOM 6942 N N . TYR A 1 870 ? -5.777 20.938 28.234 1 89.31 870 TYR A N 1
ATOM 6943 C CA . TYR A 1 870 ? -4.961 21.484 27.156 1 89.31 870 TYR A CA 1
ATOM 6944 C C . TYR A 1 870 ? -5.164 22.984 27.016 1 89.31 870 TYR A C 1
ATOM 6946 O O . TYR A 1 870 ? -6.289 23.453 26.828 1 89.31 870 TYR A O 1
ATOM 6954 N N . ILE A 1 871 ? -4.031 23.75 27.219 1 92.38 871 ILE A N 1
ATOM 6955 C CA . ILE A 1 871 ? -4.086 25.203 27.172 1 92.38 871 ILE A CA 1
ATOM 6956 C C . ILE A 1 871 ? -3.08 25.719 26.156 1 92.38 871 ILE A C 1
ATOM 6958 O O . ILE A 1 871 ? -1.957 25.219 26.062 1 92.38 871 ILE A O 1
ATOM 6962 N N . ILE A 1 872 ? -3.49 26.703 25.406 1 95.12 872 ILE A N 1
ATOM 6963 C CA . ILE A 1 872 ? -2.6 27.375 24.469 1 95.12 872 ILE A CA 1
ATOM 6964 C C . ILE A 1 872 ? -2.5 28.844 24.828 1 95.12 872 ILE A C 1
ATOM 6966 O O . ILE A 1 872 ? -3.516 29.547 24.906 1 95.12 872 ILE A O 1
ATOM 6970 N N . ASN A 1 873 ? -1.336 29.312 25.109 1 95.44 873 ASN A N 1
ATOM 6971 C CA . ASN A 1 873 ? -1.059 30.719 25.312 1 95.44 873 ASN A CA 1
ATOM 6972 C C . ASN A 1 873 ? -0.345 31.328 24.109 1 95.44 873 ASN A C 1
ATOM 6974 O O . ASN A 1 873 ? 0.784 30.953 23.797 1 95.44 873 ASN A O 1
ATOM 6978 N N . ASN A 1 874 ? -1.006 32.188 23.438 1 97 874 ASN A N 1
ATOM 6979 C CA . ASN A 1 874 ? -0.385 32.938 22.359 1 97 874 ASN A CA 1
ATOM 6980 C C . ASN A 1 874 ? 0.131 34.312 22.844 1 97 874 ASN A C 1
ATOM 6982 O O . ASN A 1 874 ? -0.581 35.031 23.531 1 97 874 ASN A O 1
ATOM 6986 N N . TYR A 1 875 ? 1.336 34.625 22.547 1 96.25 875 TYR A N 1
ATOM 6987 C CA . TYR A 1 875 ? 1.95 35.875 22.953 1 96.25 875 TYR A CA 1
ATOM 6988 C C . TYR A 1 875 ? 2.027 36.875 21.797 1 96.25 875 TYR A C 1
ATOM 6990 O O . TYR A 1 875 ? 2.471 36.5 20.703 1 96.25 875 TYR A O 1
ATOM 6998 N N . TYR A 1 876 ? 1.506 38 22.047 1 95.56 876 TYR A N 1
ATOM 6999 C CA . TYR A 1 876 ? 1.513 39.062 21.031 1 95.56 876 TYR A CA 1
ATOM 7000 C C . TYR A 1 876 ? 2.098 40.344 21.594 1 95.56 876 TYR A C 1
ATOM 7002 O O . TYR A 1 876 ? 2.184 40.5 22.812 1 95.56 876 TYR A O 1
ATOM 7010 N N . ASP A 1 877 ? 2.537 41.219 20.734 1 93.38 877 ASP A N 1
ATOM 7011 C CA . ASP A 1 877 ? 2.949 42.562 21.062 1 93.38 877 ASP A CA 1
ATOM 7012 C C . ASP A 1 877 ? 4.027 42.562 22.156 1 93.38 877 ASP A C 1
ATOM 7014 O O . ASP A 1 877 ? 3.898 43.281 23.156 1 93.38 877 ASP A O 1
ATOM 7018 N N . TYR A 1 878 ? 4.949 41.75 22.016 1 91.38 878 TYR A N 1
ATOM 7019 C CA . TYR A 1 878 ? 6.055 41.688 22.969 1 91.38 878 TYR A CA 1
ATOM 7020 C C . TYR A 1 878 ? 6.984 42.875 22.812 1 91.38 878 TYR A C 1
ATOM 7022 O O . TYR A 1 878 ? 7.555 43.094 21.734 1 91.38 878 TYR A O 1
ATOM 7030 N N . ASP A 1 879 ? 7.059 43.688 23.797 1 87.88 879 ASP A N 1
ATOM 7031 C CA . ASP A 1 879 ? 7.914 44.844 23.812 1 87.88 879 ASP A CA 1
ATOM 7032 C C . ASP A 1 879 ? 8.969 44.75 24.922 1 87.88 879 ASP A C 1
ATOM 7034 O O . ASP A 1 879 ? 8.633 44.531 26.094 1 87.88 879 ASP A O 1
ATOM 7038 N N . ASP A 1 880 ? 10.195 44.938 24.594 1 83.44 880 ASP A N 1
ATOM 7039 C CA . ASP A 1 880 ? 11.281 44.781 25.547 1 83.44 880 ASP A CA 1
ATOM 7040 C C . ASP A 1 880 ? 11.828 46.125 26.016 1 83.44 880 ASP A C 1
ATOM 7042 O O . ASP A 1 880 ? 12.914 46.188 26.594 1 83.44 880 ASP A O 1
ATOM 7046 N N . GLU A 1 881 ? 11.102 47.156 25.766 1 76.19 881 GLU A N 1
ATOM 7047 C CA . GLU A 1 881 ? 11.562 48.469 26.188 1 76.19 881 GLU A CA 1
ATOM 7048 C C . GLU A 1 881 ? 10.938 48.875 27.516 1 76.19 881 GLU A C 1
ATOM 7050 O O . GLU A 1 881 ? 9.977 48.25 27.969 1 76.19 881 GLU A O 1
ATOM 7055 N N . HIS A 1 882 ? 11.578 49.906 28.016 1 67.81 882 HIS A N 1
ATOM 7056 C CA . HIS A 1 882 ? 11.125 50.406 29.297 1 67.81 882 HIS A CA 1
ATOM 7057 C C . HIS A 1 882 ? 9.758 51.062 29.172 1 67.81 882 HIS A C 1
ATOM 7059 O O . HIS A 1 882 ? 9.5 51.812 28.219 1 67.81 882 HIS A O 1
ATOM 7065 N N . HIS A 1 883 ? 8.906 50.594 29.969 1 76.62 883 HIS A N 1
ATOM 7066 C CA . HIS A 1 883 ? 7.582 51.219 29.984 1 76.62 883 HIS A CA 1
ATOM 7067 C C . HIS A 1 883 ? 7.457 52.25 31.109 1 76.62 883 HIS A C 1
ATOM 7069 O O . HIS A 1 883 ? 8.164 52.156 32.125 1 76.62 883 HIS A O 1
ATOM 7075 N N . SER A 1 884 ? 6.473 53.125 30.906 1 72.19 884 SER A N 1
ATOM 7076 C CA . SER A 1 884 ? 6.266 54.25 31.797 1 72.19 884 SER A CA 1
ATOM 7077 C C . SER A 1 884 ? 5.68 53.781 33.125 1 72.19 884 SER A C 1
ATOM 7079 O O . SER A 1 884 ? 4.945 52.812 33.188 1 72.19 884 SER A O 1
ATOM 7081 N N . MET A 1 885 ? 6.02 54.469 34.156 1 75.81 885 MET A N 1
ATOM 7082 C CA . MET A 1 885 ? 5.492 54.188 35.469 1 75.81 885 MET A CA 1
ATOM 7083 C C . MET A 1 885 ? 3.99 54.438 35.531 1 75.81 885 MET A C 1
ATOM 7085 O O . MET A 1 885 ? 3.314 54.031 36.469 1 75.81 885 MET A O 1
ATOM 7089 N N . LYS A 1 886 ? 3.475 55.062 34.5 1 73.62 886 LYS A N 1
ATOM 7090 C CA . LYS A 1 886 ? 2.043 55.344 34.438 1 73.62 886 LYS A CA 1
ATOM 7091 C C . LYS A 1 886 ? 1.234 54.031 34.438 1 73.62 886 LYS A C 1
ATOM 7093 O O . LYS A 1 886 ? 0.07 54.031 34.844 1 73.62 886 LYS A O 1
ATOM 7098 N N . TYR A 1 887 ? 1.926 53.062 34.062 1 85 887 TYR A N 1
ATOM 7099 C CA . TYR A 1 887 ? 1.235 51.781 34 1 85 887 TYR A CA 1
ATOM 7100 C C . TYR A 1 887 ? 1.019 51.188 35.375 1 85 887 TYR A C 1
ATOM 7102 O O . TYR A 1 887 ? 0.17 50.312 35.594 1 85 887 TYR A O 1
ATOM 7110 N N . TYR A 1 888 ? 1.821 51.688 36.312 1 88 888 TYR A N 1
ATOM 7111 C CA . TYR A 1 888 ? 1.696 51.219 37.688 1 88 888 TYR A CA 1
ATOM 7112 C C . TYR A 1 888 ? 1.036 52.25 38.562 1 88 888 TYR A C 1
ATOM 7114 O O . TYR A 1 888 ? 1.57 52.625 39.625 1 88 888 TYR A O 1
ATOM 7122 N N . ASP A 1 889 ? -0.104 52.719 38.125 1 84.62 889 ASP A N 1
ATOM 7123 C CA . ASP A 1 889 ? -0.841 53.75 38.844 1 84.62 889 ASP A CA 1
ATOM 7124 C C . ASP A 1 889 ? -1.688 53.125 39.938 1 84.62 889 ASP A C 1
ATOM 7126 O O . ASP A 1 889 ? -2.617 52.375 39.688 1 84.62 889 ASP A O 1
ATOM 7130 N N . ILE A 1 890 ? -1.39 53.406 41.188 1 87.75 890 ILE A N 1
ATOM 7131 C CA . ILE A 1 890 ? -2.137 52.875 42.312 1 87.75 890 ILE A CA 1
ATOM 7132 C C . ILE A 1 890 ? -2.883 54 43 1 87.75 890 ILE A C 1
ATOM 7134 O O . ILE A 1 890 ? -3.287 53.875 44.156 1 87.75 890 ILE A O 1
ATOM 7138 N N . SER A 1 891 ? -3.051 55.156 42.406 1 82.25 891 SER A N 1
ATOM 7139 C CA . SER A 1 891 ? -3.648 56.344 43 1 82.25 891 SER A CA 1
ATOM 7140 C C . SER A 1 891 ? -5.066 56.062 43.469 1 82.25 891 SER A C 1
ATOM 7142 O O . SER A 1 891 ? -5.516 56.625 44.469 1 82.25 891 SER A O 1
ATOM 7144 N N . LYS A 1 892 ? -5.633 55.156 42.844 1 81.81 892 LYS A N 1
ATOM 7145 C CA . LYS A 1 892 ? -7.023 54.844 43.156 1 81.81 892 LYS A CA 1
ATOM 7146 C C . LYS A 1 892 ? -7.137 54.125 44.5 1 81.81 892 LYS A C 1
ATOM 7148 O O . LYS A 1 892 ? -8.219 54.062 45.094 1 81.81 892 LYS A O 1
ATOM 7153 N N . CYS A 1 893 ? -6.098 53.656 45 1 87.69 893 CYS A N 1
ATOM 7154 C CA . CYS A 1 893 ? -6.117 52.906 46.25 1 87.69 893 CYS A CA 1
ATOM 7155 C C . CYS A 1 893 ? -6.016 53.875 47.438 1 87.69 893 CYS A C 1
ATOM 7157 O O . CYS A 1 893 ? -6.172 53.438 48.594 1 87.69 893 CYS A O 1
ATOM 7159 N N . PHE A 1 894 ? -5.809 55.094 47.188 1 81.94 894 PHE A N 1
ATOM 7160 C CA . PHE A 1 894 ? -5.633 56.062 48.25 1 81.94 894 PHE A CA 1
ATOM 7161 C C . PHE A 1 894 ? -6.676 57.188 48.156 1 81.94 894 PHE A C 1
ATOM 7163 O O . PHE A 1 894 ? -6.977 57.656 47.062 1 81.94 894 PHE A O 1
ATOM 7170 N N . GLY A 1 895 ? -7.293 57.562 49.25 1 73.5 895 GLY A N 1
ATOM 7171 C CA . GLY A 1 895 ? -8.266 58.625 49.281 1 73.5 895 GLY A CA 1
ATOM 7172 C C . GLY A 1 895 ? -7.672 60 48.969 1 73.5 895 GLY A C 1
ATOM 7173 O O . GLY A 1 895 ? -6.449 60.156 48.969 1 73.5 895 GLY A O 1
ATOM 7174 N N . PRO A 1 896 ? -8.484 60.906 48.562 1 65.81 896 PRO A N 1
ATOM 7175 C CA . PRO A 1 896 ? -8 62.25 48.188 1 65.81 896 PRO A CA 1
ATOM 7176 C C . PRO A 1 896 ? -7.145 62.875 49.281 1 65.81 896 PRO A C 1
ATOM 7178 O O . PRO A 1 896 ? -6.199 63.594 48.969 1 65.81 896 PRO A O 1
ATOM 7181 N N . GLU A 1 897 ? -7.398 62.594 50.562 1 63.38 897 GLU A N 1
ATOM 7182 C CA . GLU A 1 897 ? -6.652 63.156 51.688 1 63.38 897 GLU A CA 1
ATOM 7183 C C . GLU A 1 897 ? -5.254 62.562 51.781 1 63.38 897 GLU A C 1
ATOM 7185 O O . GLU A 1 897 ? -4.348 63.156 52.344 1 63.38 897 GLU A O 1
ATOM 7190 N N . GLU A 1 898 ? -5.133 61.5 51.188 1 74.81 898 GLU A N 1
ATOM 7191 C CA . GLU A 1 898 ? -3.863 60.781 51.25 1 74.81 898 GLU A CA 1
ATOM 7192 C C . GLU A 1 898 ? -2.994 61.062 50.031 1 74.81 898 GLU A C 1
ATOM 7194 O O . GLU A 1 898 ? -1.889 60.531 49.906 1 74.81 898 GLU A O 1
ATOM 7199 N N . ARG A 1 899 ? -3.51 61.844 49.188 1 78.75 899 ARG A N 1
ATOM 7200 C CA . ARG A 1 899 ? -2.752 62.219 48 1 78.75 899 ARG A CA 1
ATOM 7201 C C . ARG A 1 899 ? -2.195 63.625 48.125 1 78.75 899 ARG A C 1
ATOM 7203 O O . ARG A 1 899 ? -2.949 64.625 48.094 1 78.75 899 ARG A O 1
ATOM 7210 N N . LYS A 1 900 ? -0.865 63.75 48.219 1 67.44 900 LYS A N 1
ATOM 7211 C CA . LYS A 1 900 ? -0.226 65.062 48.375 1 67.44 900 LYS A CA 1
ATOM 7212 C C . LYS A 1 900 ? 0.677 65.375 47.188 1 67.44 900 LYS A C 1
ATOM 7214 O O . LYS A 1 900 ? 1.587 64.625 46.875 1 67.44 900 LYS A O 1
ATOM 7219 N N . SER A 1 901 ? 0.351 66.438 46.5 1 71.31 901 SER A N 1
ATOM 7220 C CA . SER A 1 901 ? 1.157 66.812 45.344 1 71.31 901 SER A CA 1
ATOM 7221 C C . SER A 1 901 ? 2.199 67.875 45.719 1 71.31 901 SER A C 1
ATOM 7223 O O . SER A 1 901 ? 1.931 68.75 46.531 1 71.31 901 SER A O 1
ATOM 7225 N N . PHE A 1 902 ? 3.473 67.688 45.344 1 66.31 902 PHE A N 1
ATOM 7226 C CA . PHE A 1 902 ? 4.527 68.688 45.562 1 66.31 902 PHE A CA 1
ATOM 7227 C C . PHE A 1 902 ? 5.387 68.812 44.312 1 66.31 902 PHE A C 1
ATOM 7229 O O . PHE A 1 902 ? 5.336 68 43.406 1 66.31 902 PHE A O 1
ATOM 7236 N N . GLU A 1 903 ? 6.023 69.938 44.156 1 68.44 903 GLU A N 1
ATOM 7237 C CA . GLU A 1 903 ? 6.859 70.25 43 1 68.44 903 GLU A CA 1
ATOM 7238 C C . GLU A 1 903 ? 8.336 70.312 43.406 1 68.44 903 GLU A C 1
ATOM 7240 O O . GLU A 1 903 ? 8.688 70.875 44.438 1 68.44 903 GLU A O 1
ATOM 7245 N N . ILE A 1 904 ? 9.227 69.625 42.688 1 72.19 904 ILE A N 1
ATOM 7246 C CA . ILE A 1 904 ? 10.68 69.688 42.844 1 72.19 904 ILE A CA 1
ATOM 7247 C C . ILE A 1 904 ? 11.25 70.562 41.719 1 72.19 904 ILE A C 1
ATOM 7249 O O . ILE A 1 904 ? 10.977 70.312 40.531 1 72.19 904 ILE A O 1
ATOM 7253 N N . ILE A 1 905 ? 11.898 71.625 42.062 1 61.97 905 ILE A N 1
ATOM 7254 C CA . ILE A 1 905 ? 12.461 72.562 41.094 1 61.97 905 ILE A CA 1
ATOM 7255 C C . ILE A 1 905 ? 13.969 72.312 41 1 61.97 905 ILE A C 1
ATOM 7257 O O . ILE A 1 905 ? 14.688 72.438 42 1 61.97 905 ILE A O 1
ATOM 7261 N N . PHE A 1 906 ? 14.438 71.875 39.875 1 68.81 906 PHE A N 1
ATOM 7262 C CA . PHE A 1 906 ? 15.859 71.812 39.562 1 68.81 906 PHE A CA 1
ATOM 7263 C C . PHE A 1 906 ? 16.328 73.125 38.969 1 68.81 906 PHE A C 1
ATOM 7265 O O . PHE A 1 906 ? 16.016 73.438 37.812 1 68.81 906 PHE A O 1
ATOM 7272 N N . LYS A 1 907 ? 16.969 73.938 39.781 1 60.78 907 LYS A N 1
ATOM 7273 C CA . LYS A 1 907 ? 17.359 75.25 39.375 1 60.78 907 LYS A CA 1
ATOM 7274 C C . LYS A 1 907 ? 18.625 75.25 38.531 1 60.78 907 LYS A C 1
ATOM 7276 O O . LYS A 1 907 ? 19.531 74.438 38.75 1 60.78 907 LYS A O 1
ATOM 7281 N N . GLY A 1 908 ? 18.797 76.188 37.625 1 60.16 908 GLY A N 1
ATOM 7282 C CA . GLY A 1 908 ? 19.969 76.5 36.844 1 60.16 908 GLY A CA 1
ATOM 7283 C C . GLY A 1 908 ? 20.266 75.438 35.812 1 60.16 908 GLY A C 1
ATOM 7284 O O . GLY A 1 908 ? 21.391 75.312 35.344 1 60.16 908 GLY A O 1
ATOM 7285 N N . GLN A 1 909 ? 19.438 74.5 35.562 1 54.31 909 GLN A N 1
ATOM 7286 C CA . GLN A 1 909 ? 19.734 73.438 34.594 1 54.31 909 GLN A CA 1
ATOM 7287 C C . GLN A 1 909 ? 18.828 73.562 33.375 1 54.31 909 GLN A C 1
ATOM 7289 O O . GLN A 1 909 ? 17.625 73.75 33.5 1 54.31 909 GLN A O 1
ATOM 7294 N N . ASN A 1 910 ? 19.406 73.938 32.281 1 52.75 910 ASN A N 1
ATOM 7295 C CA . ASN A 1 910 ? 18.719 73.938 30.984 1 52.75 910 ASN A CA 1
ATOM 7296 C C . ASN A 1 910 ? 18.703 72.562 30.359 1 52.75 910 ASN A C 1
ATOM 7298 O O . ASN A 1 910 ? 19.703 72.125 29.797 1 52.75 910 ASN A O 1
ATOM 7302 N N . TYR A 1 911 ? 17.906 71.75 30.703 1 54 911 TYR A N 1
ATOM 7303 C CA . TYR A 1 911 ? 17.891 70.438 30.141 1 54 911 TYR A CA 1
ATOM 7304 C C . TYR A 1 911 ? 17.062 70.375 28.875 1 54 911 TYR A C 1
ATOM 7306 O O . TYR A 1 911 ? 16.844 69.312 28.312 1 54 911 TYR A O 1
ATOM 7314 N N . HIS A 1 912 ? 16.531 71.5 28.422 1 53.25 912 HIS A N 1
ATOM 7315 C CA . HIS A 1 912 ? 15.984 71.562 27.078 1 53.25 912 HIS A CA 1
ATOM 7316 C C . HIS A 1 912 ? 17.094 71.562 26.031 1 53.25 912 HIS A C 1
ATOM 7318 O O . HIS A 1 912 ? 18.125 72.25 26.25 1 53.25 912 HIS A O 1
ATOM 7324 N N . PRO A 1 913 ? 16.766 70.688 25.016 1 50.25 913 PRO A N 1
ATOM 7325 C CA . PRO A 1 913 ? 15.688 69.812 24.562 1 50.25 913 PRO A CA 1
ATOM 7326 C C . PRO A 1 913 ? 15.867 68.375 25 1 50.25 913 PRO A C 1
ATOM 7328 O O . PRO A 1 913 ? 15.086 67.5 24.609 1 50.25 913 PRO A O 1
ATOM 7331 N N . TYR A 1 914 ? 16.875 68.188 25.734 1 55.91 914 TYR A N 1
ATOM 7332 C CA . TYR A 1 914 ? 17.219 66.812 26.031 1 55.91 914 TYR A CA 1
ATOM 7333 C C . TYR A 1 914 ? 16.094 66.125 26.797 1 55.91 914 TYR A C 1
ATOM 7335 O O . TYR A 1 914 ? 15.828 64.938 26.594 1 55.91 914 TYR A O 1
ATOM 7343 N N . LEU A 1 915 ? 15.422 66.812 27.547 1 58.88 915 LEU A N 1
ATOM 7344 C CA . LEU A 1 915 ? 14.367 66.25 28.359 1 58.88 915 LEU A CA 1
ATOM 7345 C C . LEU A 1 915 ? 13.18 65.812 27.484 1 58.88 915 LEU A C 1
ATOM 7347 O O . LEU A 1 915 ? 12.367 65 27.891 1 58.88 915 LEU A O 1
ATOM 7351 N N . ASP A 1 916 ? 13.133 66.438 26.375 1 53.09 916 ASP A N 1
ATOM 7352 C CA . ASP A 1 916 ? 12.031 66.062 25.484 1 53.09 916 ASP A CA 1
ATOM 7353 C C . ASP A 1 916 ? 12.164 64.625 25.016 1 53.09 916 ASP A C 1
ATOM 7355 O O . ASP A 1 916 ? 11.164 63.906 24.922 1 53.09 916 ASP A O 1
ATOM 7359 N N . VAL A 1 917 ? 13.367 64.188 24.797 1 55 917 VAL A N 1
ATOM 7360 C CA . VAL A 1 917 ? 13.609 62.875 24.234 1 55 917 VAL A CA 1
ATOM 7361 C C . VAL A 1 917 ? 13.758 61.844 25.359 1 55 917 VAL A C 1
ATOM 7363 O O . VAL A 1 917 ? 13.477 60.656 25.172 1 55 917 VAL A O 1
ATOM 7366 N N . THR A 1 918 ? 14.18 62.344 26.453 1 57.09 918 THR A N 1
ATOM 7367 C CA . THR A 1 918 ? 14.539 61.375 27.5 1 57.09 918 THR A CA 1
ATOM 7368 C C . THR A 1 918 ? 13.617 61.531 28.703 1 57.09 918 THR A C 1
ATOM 7370 O O . THR A 1 918 ? 14.008 61.219 29.844 1 57.09 918 THR A O 1
ATOM 7373 N N . SER A 1 919 ? 12.484 62.094 28.422 1 62.16 919 SER A N 1
ATOM 7374 C CA . SER A 1 919 ? 11.586 62.406 29.531 1 62.16 919 SER A CA 1
ATOM 7375 C C . SER A 1 919 ? 11.258 61.156 30.344 1 62.16 919 SER A C 1
ATOM 7377 O O . SER A 1 919 ? 11.258 61.188 31.562 1 62.16 919 SER A O 1
ATOM 7379 N N . ASN A 1 920 ? 11.047 60.094 29.672 1 62.47 920 ASN A N 1
ATOM 7380 C CA . ASN A 1 920 ? 10.672 58.844 30.375 1 62.47 920 ASN A CA 1
ATOM 7381 C C . ASN A 1 920 ? 11.812 58.344 31.234 1 62.47 920 ASN A C 1
ATOM 7383 O O . ASN A 1 920 ? 11.586 57.906 32.375 1 62.47 920 ASN A O 1
ATOM 7387 N N . THR A 1 921 ? 12.914 58.406 30.609 1 64.88 921 THR A N 1
ATOM 7388 C CA . THR A 1 921 ? 14.07 58 31.391 1 64.88 921 THR A CA 1
ATOM 7389 C C . THR A 1 921 ? 14.281 58.906 32.594 1 64.88 921 THR A C 1
ATOM 7391 O O . THR A 1 921 ? 14.617 58.406 33.688 1 64.88 921 THR A O 1
ATOM 7394 N N . PHE A 1 922 ? 14.156 60.219 32.344 1 71.12 922 PHE A N 1
ATOM 7395 C CA . PHE A 1 922 ? 14.297 61.156 33.469 1 71.12 922 PHE A CA 1
ATOM 7396 C C . PHE A 1 922 ? 13.281 60.875 34.562 1 71.12 922 PHE A C 1
ATOM 7398 O O . PHE A 1 922 ? 13.633 60.844 35.719 1 71.12 922 PHE A O 1
ATOM 7405 N N . LEU A 1 923 ? 12.086 60.688 34.156 1 72.62 923 LEU A N 1
ATOM 7406 C CA . LEU A 1 923 ? 11.031 60.469 35.125 1 72.62 923 LEU A CA 1
ATOM 7407 C C . LEU A 1 923 ? 11.281 59.188 35.906 1 72.62 923 LEU A C 1
ATOM 7409 O O . LEU A 1 923 ? 11.094 59.125 37.125 1 72.62 923 LEU A O 1
ATOM 7413 N N . ASN A 1 924 ? 11.727 58.156 35.25 1 69.94 924 ASN A N 1
ATOM 7414 C CA . ASN A 1 924 ? 12.008 56.906 35.938 1 69.94 924 ASN A CA 1
ATOM 7415 C C . ASN A 1 924 ? 13.164 57.031 36.938 1 69.94 924 ASN A C 1
ATOM 7417 O O . ASN A 1 924 ? 13.109 56.5 38.031 1 69.94 924 ASN A O 1
ATOM 7421 N N . THR A 1 925 ? 14.18 57.781 36.406 1 70.88 925 THR A N 1
ATOM 7422 C CA . THR A 1 925 ? 15.32 58 37.281 1 70.88 925 THR A CA 1
ATOM 7423 C C . THR A 1 925 ? 14.93 58.844 38.5 1 70.88 925 THR A C 1
ATOM 7425 O O . THR A 1 925 ? 15.367 58.562 39.594 1 70.88 925 THR A O 1
ATOM 7428 N N . ALA A 1 926 ? 14.156 59.844 38.188 1 73.38 926 ALA A N 1
ATOM 7429 C CA . ALA A 1 926 ? 13.688 60.688 39.281 1 73.38 926 ALA A CA 1
ATOM 7430 C C . ALA A 1 926 ? 12.891 59.875 40.312 1 73.38 926 ALA A C 1
ATOM 7432 O O . ALA A 1 926 ? 13.039 60.094 41.5 1 73.38 926 ALA A O 1
ATOM 7433 N N . LEU A 1 927 ? 12.094 59.062 39.781 1 75.44 927 LEU A N 1
ATOM 7434 C CA . LEU A 1 927 ? 11.258 58.219 40.656 1 75.44 927 LEU A CA 1
ATOM 7435 C C . LEU A 1 927 ? 12.117 57.312 41.5 1 75.44 927 LEU A C 1
ATOM 7437 O O . LEU A 1 927 ? 11.859 57.156 42.719 1 75.44 927 LEU A O 1
ATOM 7441 N N . LEU A 1 928 ? 13.102 56.719 40.938 1 71.38 928 LEU A N 1
ATOM 7442 C CA . LEU A 1 928 ? 13.984 55.812 41.688 1 71.38 928 LEU A CA 1
ATOM 7443 C C . LEU A 1 928 ? 14.742 56.594 42.781 1 71.38 928 LEU A C 1
ATOM 7445 O O . LEU A 1 928 ? 14.906 56.094 43.906 1 71.38 928 LEU A O 1
ATOM 7449 N N . LYS A 1 929 ? 15.188 57.75 42.406 1 72.12 929 LYS A N 1
ATOM 7450 C CA . LYS A 1 929 ? 15.922 58.594 43.344 1 72.12 929 LYS A CA 1
ATOM 7451 C C . LYS A 1 929 ? 15.016 59.031 44.469 1 72.12 929 LYS A C 1
ATOM 7453 O O . LYS A 1 929 ? 15.453 59.125 45.625 1 72.12 929 LYS A O 1
ATOM 7458 N N . LEU A 1 930 ? 13.828 59.375 44.125 1 73.75 930 LEU A N 1
ATOM 7459 C CA . LEU A 1 930 ? 12.859 59.75 45.156 1 73.75 930 LEU A CA 1
ATOM 7460 C C . LEU A 1 930 ? 12.617 58.562 46.094 1 73.75 930 LEU A C 1
ATOM 7462 O O . LEU A 1 930 ? 12.555 58.75 47.312 1 73.75 930 LEU A O 1
ATOM 7466 N N . GLY A 1 931 ? 12.445 57.438 45.562 1 68.94 931 GLY A N 1
ATOM 7467 C CA . GLY A 1 931 ? 12.258 56.25 46.375 1 68.94 931 GLY A CA 1
ATOM 7468 C C . GLY A 1 931 ? 13.422 55.969 47.312 1 68.94 931 GLY A C 1
ATOM 7469 O O . GLY A 1 931 ? 13.227 55.656 48.469 1 68.94 931 GLY A O 1
ATOM 7470 N N . GLN A 1 932 ? 14.57 56.125 46.75 1 68.69 932 GLN A N 1
ATOM 7471 C CA . GLN A 1 932 ? 15.773 55.906 47.531 1 68.69 932 GLN A CA 1
ATOM 7472 C C . GLN A 1 932 ? 15.891 56.969 48.656 1 68.69 932 GLN A C 1
ATOM 7474 O O . GLN A 1 932 ? 16.234 56.625 49.781 1 68.69 932 GLN A O 1
ATOM 7479 N N . ALA A 1 933 ? 15.57 58.125 48.219 1 64.06 933 ALA A N 1
ATOM 7480 C CA . ALA A 1 933 ? 15.719 59.25 49.156 1 64.06 933 ALA A CA 1
ATOM 7481 C C . ALA A 1 933 ? 14.711 59.125 50.312 1 64.06 933 ALA A C 1
ATOM 7483 O O . ALA A 1 933 ? 14.992 59.531 51.438 1 64.06 933 ALA A O 1
ATOM 7484 N N . THR A 1 934 ? 13.578 58.562 50.031 1 62.78 934 THR A N 1
ATOM 7485 C CA . THR A 1 934 ? 12.516 58.5 51.031 1 62.78 934 THR A CA 1
ATOM 7486 C C . THR A 1 934 ? 12.383 57.094 51.594 1 62.78 934 THR A C 1
ATOM 7488 O O . THR A 1 934 ? 11.648 56.906 52.594 1 62.78 934 THR A O 1
ATOM 7491 N N . SER A 1 935 ? 13.109 56.188 51.094 1 66.62 935 SER A N 1
ATOM 7492 C CA . SER A 1 935 ? 13 54.781 51.469 1 66.62 935 SER A CA 1
ATOM 7493 C C . SER A 1 935 ? 11.578 54.25 51.25 1 66.62 935 SER A C 1
ATOM 7495 O O . SER A 1 935 ? 11.086 53.438 52.031 1 66.62 935 SER A O 1
ATOM 7497 N N . LEU A 1 936 ? 10.883 54.969 50.375 1 70.94 936 LEU A N 1
ATOM 7498 C CA . LEU A 1 936 ? 9.562 54.5 49.969 1 70.94 936 LEU A CA 1
ATOM 7499 C C . LEU A 1 936 ? 9.633 53.812 48.625 1 70.94 936 LEU A C 1
ATOM 7501 O O . LEU A 1 936 ? 10.57 54.062 47.844 1 70.94 936 LEU A O 1
ATOM 7505 N N . SER A 1 937 ? 8.633 52.969 48.375 1 78.62 937 SER A N 1
ATOM 7506 C CA . SER A 1 937 ? 8.5 52.406 47.031 1 78.62 937 SER A CA 1
ATOM 7507 C C . SER A 1 937 ? 8.211 53.469 46.031 1 78.62 937 SER A C 1
ATOM 7509 O O . SER A 1 937 ? 7.453 54.406 46.281 1 78.62 937 SER A O 1
ATOM 7511 N N . PRO A 1 938 ? 8.891 53.375 44.938 1 76.62 938 PRO A N 1
ATOM 7512 C CA . PRO A 1 938 ? 8.617 54.344 43.875 1 76.62 938 PRO A CA 1
ATOM 7513 C C . PRO A 1 938 ? 7.141 54.406 43.5 1 76.62 938 PRO A C 1
ATOM 7515 O O . PRO A 1 938 ? 6.684 55.406 42.969 1 76.62 938 PRO A O 1
ATOM 7518 N N . LEU A 1 939 ? 6.398 53.438 43.906 1 84.25 939 LEU A N 1
ATOM 7519 C CA . LEU A 1 939 ? 4.98 53.375 43.562 1 84.25 939 LEU A CA 1
ATOM 7520 C C . LEU A 1 939 ? 4.195 54.438 44.312 1 84.25 939 LEU A C 1
ATOM 7522 O O . LEU A 1 939 ? 3.094 54.812 43.875 1 84.25 939 LEU A O 1
ATOM 7526 N N . HIS A 1 940 ? 4.762 54.875 45.281 1 80.38 940 HIS A N 1
ATOM 7527 C CA . HIS A 1 940 ? 4.039 55.844 46.094 1 80.38 940 HIS A CA 1
ATOM 7528 C C . HIS A 1 940 ? 4.137 57.25 45.469 1 80.38 940 HIS A C 1
ATOM 7530 O O . HIS A 1 940 ? 3.406 58.156 45.875 1 80.38 940 HIS A O 1
ATOM 7536 N N . PHE A 1 941 ? 5.027 57.375 44.531 1 77.94 941 PHE A N 1
ATOM 7537 C CA . PHE A 1 941 ? 5.133 58.625 43.812 1 77.94 941 PHE A CA 1
ATOM 7538 C C . PHE A 1 941 ? 4.402 58.531 42.469 1 77.94 941 PHE A C 1
ATOM 7540 O O . PHE A 1 941 ? 4.809 57.781 41.594 1 77.94 941 PHE A O 1
ATOM 7547 N N . GLN A 1 942 ? 3.338 59.094 42.375 1 79.38 942 GLN A N 1
ATOM 7548 C CA . GLN A 1 942 ? 2.488 58.969 41.188 1 79.38 942 GLN A CA 1
ATOM 7549 C C . GLN A 1 942 ? 2.355 60.312 40.469 1 79.38 942 GLN A C 1
ATOM 7551 O O . GLN A 1 942 ? 2.752 61.344 41 1 79.38 942 GLN A O 1
ATOM 7556 N N . ASN A 1 943 ? 1.873 60.375 39.188 1 69.56 943 ASN A N 1
ATOM 7557 C CA . ASN A 1 943 ? 1.547 61.531 38.375 1 69.56 943 ASN A CA 1
ATOM 7558 C C . ASN A 1 943 ? 2.744 62.469 38.219 1 69.56 943 ASN A C 1
ATOM 7560 O O . ASN A 1 943 ? 2.641 63.656 38.469 1 69.56 943 ASN A O 1
ATOM 7564 N N . LEU A 1 944 ? 3.871 61.812 37.969 1 69.69 944 LEU A N 1
ATOM 7565 C CA . LEU A 1 944 ? 5.062 62.625 37.75 1 69.69 944 LEU A CA 1
ATOM 7566 C C . LEU A 1 944 ? 4.953 63.406 36.438 1 69.69 944 LEU A C 1
ATOM 7568 O O . LEU A 1 944 ? 4.574 62.875 35.406 1 69.69 944 LEU A O 1
ATOM 7572 N N . GLN A 1 945 ? 5.004 64.625 36.469 1 66.62 945 GLN A N 1
ATOM 7573 C CA . GLN A 1 945 ? 5.035 65.5 35.312 1 66.62 945 GLN A CA 1
ATOM 7574 C C . GLN A 1 945 ? 6.266 66.438 35.344 1 66.62 945 GLN A C 1
ATOM 7576 O O . GLN A 1 945 ? 6.613 66.938 36.375 1 66.62 945 GLN A O 1
ATOM 7581 N N . VAL A 1 946 ? 7.039 66.375 34.25 1 67.81 946 VAL A N 1
ATOM 7582 C CA . VAL A 1 946 ? 8.219 67.188 34.188 1 67.81 946 VAL A CA 1
ATOM 7583 C C . VAL A 1 946 ? 7.926 68.375 33.25 1 67.81 946 VAL A C 1
ATOM 7585 O O . VAL A 1 946 ? 7.367 68.188 32.156 1 67.81 946 VAL A O 1
ATOM 7588 N N . THR A 1 947 ? 7.922 69.5 33.781 1 64.5 947 THR A N 1
ATOM 7589 C CA . THR A 1 947 ? 7.852 70.75 33 1 64.5 947 THR A CA 1
ATOM 7590 C C . THR A 1 947 ? 9.141 71.562 33.156 1 64.5 947 THR A C 1
ATOM 7592 O O . THR A 1 947 ? 9.961 71.25 34.031 1 64.5 947 THR A O 1
ATOM 7595 N N . TYR A 1 948 ? 9.57 72.188 32.156 1 65.31 948 TYR A N 1
ATOM 7596 C CA . TYR A 1 948 ? 10.812 72.938 32.219 1 65.31 948 TYR A CA 1
ATOM 7597 C C . TYR A 1 948 ? 10.656 74.375 31.609 1 65.31 948 TYR A C 1
ATOM 7599 O O . TYR A 1 948 ? 9.766 74.562 30.781 1 65.31 948 TYR A O 1
ATOM 7607 N N . ASP A 1 949 ? 11.227 75.375 32.25 1 60.62 949 ASP A N 1
ATOM 7608 C CA . ASP A 1 949 ? 11.422 76.688 31.625 1 60.62 949 ASP A CA 1
ATOM 7609 C C . ASP A 1 949 ? 12.898 76.938 31.312 1 60.62 949 ASP A C 1
ATOM 7611 O O . ASP A 1 949 ? 13.703 76 31.312 1 60.62 949 ASP A O 1
ATOM 7615 N N . ASP A 1 950 ? 13.336 78.188 30.781 1 61.47 950 ASP A N 1
ATOM 7616 C CA . ASP A 1 950 ? 14.68 78.438 30.297 1 61.47 950 ASP A CA 1
ATOM 7617 C C . ASP A 1 950 ? 15.711 78.312 31.406 1 61.47 950 ASP A C 1
ATOM 7619 O O . ASP A 1 950 ? 16.906 78.125 31.141 1 61.47 950 ASP A O 1
ATOM 7623 N N . GLU A 1 951 ? 15.242 78.312 32.594 1 63.78 951 GLU A N 1
ATOM 7624 C CA . GLU A 1 951 ? 16.25 78.375 33.656 1 63.78 951 GLU A CA 1
ATOM 7625 C C . GLU A 1 951 ? 16.078 77.188 34.625 1 63.78 951 GLU A C 1
ATOM 7627 O O . GLU A 1 951 ? 17.016 76.812 35.344 1 63.78 951 GLU A O 1
ATOM 7632 N N . ASN A 1 952 ? 14.828 76.625 34.625 1 65.31 952 ASN A N 1
ATOM 7633 C CA . ASN A 1 952 ? 14.555 75.625 35.656 1 65.31 952 ASN A CA 1
ATOM 7634 C C . ASN A 1 952 ? 13.758 74.438 35.094 1 65.31 952 ASN A C 1
ATOM 7636 O O . ASN A 1 952 ? 13.078 74.562 34.062 1 65.31 952 ASN A O 1
ATOM 7640 N N . VAL A 1 953 ? 14.008 73.125 35.688 1 73.56 953 VAL A N 1
ATOM 7641 C CA . VAL A 1 953 ? 13.18 72 35.438 1 73.56 953 VAL A CA 1
ATOM 7642 C C . VAL A 1 953 ? 12.273 71.688 36.625 1 73.56 953 VAL A C 1
ATOM 7644 O O . VAL A 1 953 ? 12.727 71.812 37.781 1 73.56 953 VAL A O 1
ATOM 7647 N N . TYR A 1 954 ? 10.992 71.688 36.375 1 69 954 TYR A N 1
ATOM 7648 C CA . TYR A 1 954 ? 10.008 71.438 37.406 1 69 954 TYR A CA 1
ATOM 7649 C C . TYR A 1 954 ? 9.477 70 37.344 1 69 954 TYR A C 1
ATOM 7651 O O . TYR A 1 954 ? 9.07 69.5 36.281 1 69 954 TYR A O 1
ATOM 7659 N N . LEU A 1 955 ? 9.625 69.312 38.438 1 75.38 955 LEU A N 1
ATOM 7660 C CA . LEU A 1 955 ? 9.047 67.938 38.562 1 75.38 955 LEU A CA 1
ATOM 7661 C C . LEU A 1 955 ? 7.887 67.938 39.562 1 75.38 955 LEU A C 1
ATOM 7663 O O . LEU A 1 955 ? 8.086 68.188 40.75 1 75.38 955 LEU A O 1
ATOM 7667 N N . LEU A 1 956 ? 6.621 67.812 39 1 74.12 956 LEU A N 1
ATOM 7668 C CA . LEU A 1 956 ? 5.445 67.625 39.844 1 74.12 956 LEU A CA 1
ATOM 7669 C C . LEU A 1 956 ? 5.246 66.188 40.219 1 74.12 956 LEU A C 1
ATOM 7671 O O . LEU A 1 956 ? 5.348 65.312 39.344 1 74.12 956 LEU A O 1
ATOM 7675 N N . VAL A 1 957 ? 5.117 65.938 41.531 1 75.88 957 VAL A N 1
ATOM 7676 C CA . VAL A 1 957 ? 4.953 64.562 42 1 75.88 957 VAL A CA 1
ATOM 7677 C C . VAL A 1 957 ? 3.812 64.5 43.031 1 75.88 957 VAL A C 1
ATOM 7679 O O . VAL A 1 957 ? 3.627 65.375 43.812 1 75.88 957 VAL A O 1
ATOM 7682 N N . THR A 1 958 ? 2.963 63.469 42.906 1 76.88 958 THR A N 1
ATOM 7683 C CA . THR A 1 958 ? 1.941 63.219 43.906 1 76.88 958 THR A CA 1
ATOM 7684 C C . THR A 1 958 ? 2.377 62.062 44.812 1 76.88 958 THR A C 1
ATOM 7686 O O . THR A 1 958 ? 2.646 60.938 44.344 1 76.88 958 THR A O 1
ATOM 7689 N N . LEU A 1 959 ? 2.57 62.312 46.062 1 78.69 959 LEU A N 1
ATOM 7690 C CA . LEU A 1 959 ? 2.922 61.312 47.031 1 78.69 959 LEU A CA 1
ATOM 7691 C C . LEU A 1 959 ? 1.669 60.656 47.625 1 78.69 959 LEU A C 1
ATOM 7693 O O . LEU A 1 959 ? 0.734 61.375 48.031 1 78.69 959 LEU A O 1
ATOM 7697 N N . LEU A 1 960 ? 1.591 59.281 47.562 1 80.62 960 LEU A N 1
ATOM 7698 C CA . LEU A 1 960 ? 0.453 58.531 48.094 1 80.62 960 LEU A CA 1
ATOM 7699 C C . LEU A 1 960 ? 0.751 58 49.5 1 80.62 960 LEU A C 1
ATOM 7701 O O . LEU A 1 960 ? 1.836 57.469 49.75 1 80.62 960 LEU A O 1
ATOM 7705 N N . GLY A 1 961 ? -0.42 58.031 50.531 1 68.94 961 GLY A N 1
ATOM 7706 C CA . GLY A 1 961 ? -0.332 57.469 51.875 1 68.94 961 GLY A CA 1
ATOM 7707 C C . GLY A 1 961 ? 0.115 58.469 52.906 1 68.94 961 GLY A C 1
ATOM 7708 O O . GLY A 1 961 ? 0.451 59.594 52.562 1 68.94 961 GLY A O 1
ATOM 7709 N N . ASN A 1 962 ? -0.504 58.156 54.281 1 51.72 962 ASN A N 1
ATOM 7710 C CA . ASN A 1 962 ? -0.166 59.031 55.406 1 51.72 962 ASN A CA 1
ATOM 7711 C C . ASN A 1 962 ? 1.337 59.062 55.656 1 51.72 962 ASN A C 1
ATOM 7713 O O . ASN A 1 962 ? 1.993 58 55.625 1 51.72 962 ASN A O 1
ATOM 7717 N N . ILE A 1 963 ? 1.751 60 55.438 1 45.16 963 ILE A N 1
ATOM 7718 C CA . ILE A 1 963 ? 3.117 60.125 55.938 1 45.16 963 ILE A CA 1
ATOM 7719 C C . ILE A 1 963 ? 3.148 59.781 57.438 1 45.16 963 ILE A C 1
ATOM 7721 O O . ILE A 1 963 ? 2.301 60.25 58.219 1 45.16 963 ILE A O 1
ATOM 7725 N N . PRO A 1 964 ? 3.496 58.688 58 1 33.91 964 PRO A N 1
ATOM 7726 C CA . PRO A 1 964 ? 3.537 58.594 59.469 1 33.91 964 PRO A CA 1
ATOM 7727 C C . PRO A 1 964 ? 3.67 59.969 60.125 1 33.91 964 PRO A C 1
ATOM 7729 O O . PRO A 1 964 ? 4.465 60.812 59.688 1 33.91 964 PRO A O 1
ATOM 7732 N N . SER A 1 965 ? 2.484 60.344 60.75 1 29.45 965 SER A N 1
ATOM 7733 C CA . SER A 1 965 ? 2.488 61.531 61.594 1 29.45 965 SER A CA 1
ATOM 7734 C C . SER A 1 965 ? 3.721 61.562 62.5 1 29.45 965 SER A C 1
ATOM 7736 O O . SER A 1 965 ? 3.98 60.625 63.25 1 29.45 965 SER A O 1
ATOM 7738 N N . SER A 1 966 ? 4.777 62.062 62.406 1 26.91 966 SER A N 1
ATOM 7739 C CA . SER A 1 966 ? 5.562 62.406 63.594 1 26.91 966 SER A CA 1
ATOM 7740 C C . SER A 1 966 ? 4.68 63.031 64.688 1 26.91 966 SER A C 1
ATOM 7742 O O . SER A 1 966 ? 3.582 63.5 64.438 1 26.91 966 SER A O 1
ATOM 7744 N N . GLY A 1 967 ? 4.973 62.719 66 1 25.3 967 GLY A N 1
ATOM 7745 C CA . GLY A 1 967 ? 4.465 63.312 67.25 1 25.3 967 GLY A CA 1
ATOM 7746 C C . GLY A 1 967 ? 4.086 64.75 67.125 1 25.3 967 GLY A C 1
ATOM 7747 O O . GLY A 1 967 ? 4.469 65.438 66.125 1 25.3 967 GLY A O 1
ATOM 7748 N N . GLU A 1 968 ? 3.318 65.312 67.938 1 26.02 968 GLU A N 1
ATOM 7749 C CA . GLU A 1 968 ? 2.824 66.625 68.312 1 26.02 968 GLU A CA 1
ATOM 7750 C C . GLU A 1 968 ? 3.963 67.625 68.438 1 26.02 968 GLU A C 1
ATOM 7752 O O . GLU A 1 968 ? 3.777 68.75 68.938 1 26.02 968 GLU A O 1
ATOM 7757 N N . TYR A 1 969 ? 5.289 67.312 68.562 1 24.06 969 TYR A N 1
ATOM 7758 C CA . TYR A 1 969 ? 5.957 68.5 69.062 1 24.06 969 TYR A CA 1
ATOM 7759 C C . TYR A 1 969 ? 5.641 69.688 68.188 1 24.06 969 TYR A C 1
ATOM 7761 O O . TYR A 1 969 ? 5.27 69.562 67 1 24.06 969 TYR A O 1
ATOM 7769 N N . GLY A 1 970 ? 5.398 70.938 68.75 1 25.23 970 GLY A N 1
ATOM 7770 C CA . GLY A 1 970 ? 5.449 72.375 68.625 1 25.23 970 GLY A CA 1
ATOM 7771 C C . GLY A 1 970 ? 6.387 72.812 67.5 1 25.23 970 GLY A C 1
ATOM 7772 O O . GLY A 1 970 ? 7.223 72.062 67.062 1 25.23 970 GLY A O 1
ATOM 7773 N N . LEU A 1 971 ? 6.23 73.938 66.688 1 27.27 971 LEU A N 1
ATOM 7774 C CA . LEU A 1 971 ? 7.242 74.688 66 1 27.27 971 LEU A CA 1
ATOM 7775 C C . LEU A 1 971 ? 8.617 74.562 66.625 1 27.27 971 LEU A C 1
ATOM 7777 O O . LEU A 1 971 ? 9.578 75.188 66.25 1 27.27 971 LEU A O 1
ATOM 7781 N N . GLU A 1 972 ? 8.828 74.062 67.812 1 27.06 972 GLU A N 1
ATOM 7782 C CA . GLU A 1 972 ? 10.266 74.25 67.938 1 27.06 972 GLU A CA 1
ATOM 7783 C C . GLU A 1 972 ? 11.047 73.438 66.875 1 27.06 972 GLU A C 1
ATOM 7785 O O . GLU A 1 972 ? 11.906 74 66.188 1 27.06 972 GLU A O 1
ATOM 7790 N N . GLU A 1 973 ? 11.656 72.25 67.188 1 26.77 973 GLU A N 1
ATOM 7791 C CA . GLU A 1 973 ? 12.734 71.625 66.375 1 26.77 973 GLU A CA 1
ATOM 7792 C C . GLU A 1 973 ? 12.188 70.875 65.188 1 26.77 973 GLU A C 1
ATOM 7794 O O . GLU A 1 973 ? 11.234 70.125 65.312 1 26.77 973 GLU A O 1
ATOM 7799 N N . VAL A 1 974 ? 12.281 71.438 63.906 1 31.42 974 VAL A N 1
ATOM 7800 C CA . VAL A 1 974 ? 12.227 71 62.531 1 31.42 974 VAL A CA 1
ATOM 7801 C C . VAL A 1 974 ? 12.656 69.562 62.406 1 31.42 974 VAL A C 1
ATOM 7803 O O . VAL A 1 974 ? 13.797 69.25 62.688 1 31.42 974 VAL A O 1
ATOM 7806 N N . ASN A 1 975 ? 11.812 68.688 62.812 1 28.06 975 ASN A N 1
ATOM 7807 C CA . ASN A 1 975 ? 12.281 67.312 62.844 1 28.06 975 ASN A CA 1
ATOM 7808 C C . ASN A 1 975 ? 12.781 66.812 61.469 1 28.06 975 ASN A C 1
ATOM 7810 O O . ASN A 1 975 ? 12.492 67.5 60.469 1 28.06 975 ASN A O 1
ATOM 7814 N N . ASP A 1 976 ? 13.562 65.75 61.406 1 29.08 976 ASP A N 1
ATOM 7815 C CA . ASP A 1 976 ? 14.562 65.312 60.469 1 29.08 976 ASP A CA 1
ATOM 7816 C C . ASP A 1 976 ? 13.93 64.938 59.125 1 29.08 976 ASP A C 1
ATOM 7818 O O . ASP A 1 976 ? 14.562 65.062 58.062 1 29.08 976 ASP A O 1
ATOM 7822 N N . ASN A 1 977 ? 12.859 64.375 59.219 1 29.28 977 ASN A N 1
ATOM 7823 C CA . ASN A 1 977 ? 12.516 63.812 57.906 1 29.28 977 ASN A CA 1
ATOM 7824 C C . ASN A 1 977 ? 12.094 64.875 56.938 1 29.28 977 ASN A C 1
ATOM 7826 O O . ASN A 1 977 ? 12.438 64.875 55.75 1 29.28 977 ASN A O 1
ATOM 7830 N N . ASP A 1 978 ? 11.25 65.875 57.312 1 31.89 978 ASP A N 1
ATOM 7831 C CA . ASP A 1 978 ? 11.086 67.125 56.531 1 31.89 978 ASP A CA 1
ATOM 7832 C C . ASP A 1 978 ? 12.414 67.812 56.406 1 31.89 978 ASP A C 1
ATOM 7834 O O . ASP A 1 978 ? 12.641 68.562 55.438 1 31.89 978 ASP A O 1
ATOM 7838 N N . GLU A 1 979 ? 13.227 67.562 57.375 1 33.38 979 GLU A N 1
ATOM 7839 C CA . GLU A 1 979 ? 14.633 68 57.344 1 33.38 979 GLU A CA 1
ATOM 7840 C C . GLU A 1 979 ? 15.414 67.188 56.312 1 33.38 979 GLU A C 1
ATOM 7842 O O . GLU A 1 979 ? 16.312 67.688 55.656 1 33.38 979 GLU A O 1
ATOM 7847 N N . ARG A 1 980 ? 15.016 65.938 56.125 1 36.59 980 ARG A N 1
ATOM 7848 C CA . ARG A 1 980 ? 15.734 65.125 55.156 1 36.59 980 ARG A CA 1
ATOM 7849 C C . ARG A 1 980 ? 15.375 65.562 53.719 1 36.59 980 ARG A C 1
ATOM 7851 O O . ARG A 1 980 ? 16.25 65.688 52.844 1 36.59 980 ARG A O 1
ATOM 7858 N N . PHE A 1 981 ? 14.133 65.75 53.531 1 36.84 981 PHE A N 1
ATOM 7859 C CA . PHE A 1 981 ? 13.859 66.375 52.25 1 36.84 981 PHE A CA 1
ATOM 7860 C C . PHE A 1 981 ? 14.43 67.812 52.219 1 36.84 981 PHE A C 1
ATOM 7862 O O . PHE A 1 981 ? 14.898 68.25 51.188 1 36.84 981 PHE A O 1
ATOM 7869 N N . LYS A 1 982 ? 14.438 68.562 53.344 1 38.72 982 LYS A N 1
ATOM 7870 C CA . LYS A 1 982 ? 15.133 69.812 53.531 1 38.72 982 LYS A CA 1
ATOM 7871 C C . LYS A 1 982 ? 16.641 69.688 53.469 1 38.72 982 LYS A C 1
ATOM 7873 O O . LYS A 1 982 ? 17.375 70.562 53 1 38.72 982 LYS A O 1
ATOM 7878 N N . ASP A 1 983 ? 17.172 68.625 54.062 1 35.5 983 ASP A N 1
ATOM 7879 C CA . ASP A 1 983 ? 18.594 68.375 54.031 1 35.5 983 ASP A CA 1
ATOM 7880 C C . ASP A 1 983 ? 19.031 67.812 52.688 1 35.5 983 ASP A C 1
ATOM 7882 O O . ASP A 1 983 ? 20.141 68.062 52.219 1 35.5 983 ASP A O 1
ATOM 7886 N N . VAL A 1 984 ? 18.25 66.938 52.125 1 36.22 984 VAL A N 1
ATOM 7887 C CA . VAL A 1 984 ? 18.688 66.5 50.812 1 36.22 984 VAL A CA 1
ATOM 7888 C C . VAL A 1 984 ? 18.609 67.625 49.781 1 36.22 984 VAL A C 1
ATOM 7890 O O . VAL A 1 984 ? 19.469 67.688 48.906 1 36.22 984 VAL A O 1
ATOM 7893 N N . CYS A 1 985 ? 17.594 68.438 50 1 35.09 985 CYS A N 1
ATOM 7894 C CA . CYS A 1 985 ? 17.578 69.562 49.062 1 35.09 985 CYS A CA 1
ATOM 7895 C C . CYS A 1 985 ? 18.812 70.438 49.25 1 35.09 985 CYS A C 1
ATOM 7897 O O . CYS A 1 985 ? 19.469 70.812 48.25 1 35.09 985 CYS A O 1
ATOM 7899 N N . PRO A 1 986 ? 19.094 70.875 50.469 1 34.62 986 PRO A N 1
ATOM 7900 C CA . PRO A 1 986 ? 20.312 71.688 50.469 1 34.62 986 PRO A CA 1
ATOM 7901 C C . PRO A 1 986 ? 21.547 70.938 49.969 1 34.62 986 PRO A C 1
ATOM 7903 O O . PRO A 1 986 ? 22.406 71.5 49.312 1 34.62 986 PRO A O 1
ATOM 7906 N N . MET A 1 987 ? 21.672 69.75 50.406 1 34.94 987 MET A N 1
ATOM 7907 C CA . MET A 1 987 ? 22.891 69.062 50 1 34.94 987 MET A CA 1
ATOM 7908 C C . MET A 1 987 ? 22.969 69 48.469 1 34.94 987 MET A C 1
ATOM 7910 O O . MET A 1 987 ? 24.047 69 47.906 1 34.94 987 MET A O 1
ATOM 7914 N N . HIS A 1 988 ? 21.781 68.812 47.75 1 37.84 988 HIS A N 1
ATOM 7915 C CA . HIS A 1 988 ? 21.859 68.75 46.312 1 37.84 988 HIS A CA 1
ATOM 7916 C C . HIS A 1 988 ? 21.141 69.938 45.688 1 37.84 988 HIS A C 1
ATOM 7918 O O . HIS A 1 988 ? 20.734 69.875 44.5 1 37.84 988 HIS A O 1
ATOM 7924 N N . ASN A 1 989 ? 21.094 71.25 46.312 1 35.5 989 ASN A N 1
ATOM 7925 C CA . ASN A 1 989 ? 20.578 72.562 45.844 1 35.5 989 ASN A CA 1
ATOM 7926 C C . ASN A 1 989 ? 19.172 72.438 45.312 1 35.5 989 ASN A C 1
ATOM 7928 O O . ASN A 1 989 ? 18.844 73 44.25 1 35.5 989 ASN A O 1
ATOM 7932 N N . LEU A 1 990 ? 18.484 71.438 45.75 1 39.09 990 LEU A N 1
ATOM 7933 C CA . LEU A 1 990 ? 17.094 71.312 45.312 1 39.09 990 LEU A CA 1
ATOM 7934 C C . LEU A 1 990 ? 16.156 72.125 46.219 1 39.09 990 LEU A C 1
ATOM 7936 O O . LEU A 1 990 ? 16.406 72.25 47.406 1 39.09 990 LEU A O 1
ATOM 7940 N N . VAL A 1 991 ? 15.445 73.312 45.781 1 35.31 991 VAL A N 1
ATOM 7941 C CA . VAL A 1 991 ? 14.469 74.125 46.531 1 35.31 991 VAL A CA 1
ATOM 7942 C C . VAL A 1 991 ? 13.086 73.5 46.375 1 35.31 991 VAL A C 1
ATOM 7944 O O . VAL A 1 991 ? 12.664 73.125 45.281 1 35.31 991 VAL A O 1
ATOM 7947 N N . LEU A 1 992 ? 12.5 72.875 47.375 1 36.94 992 LEU A N 1
ATOM 7948 C CA . LEU A 1 992 ? 11.117 72.375 47.406 1 36.94 992 LEU A CA 1
ATOM 7949 C C . LEU A 1 992 ? 10.141 73.562 47.438 1 36.94 992 LEU A C 1
ATOM 7951 O O . LEU A 1 992 ? 10.258 74.438 48.25 1 36.94 992 LEU A O 1
ATOM 7955 N N . GLY A 1 993 ? 9.633 74.25 46.438 1 32.06 993 GLY A N 1
ATOM 7956 C CA . GLY A 1 993 ? 8.539 75.188 46.469 1 32.06 993 GLY A CA 1
ATOM 7957 C C . GLY A 1 993 ? 7.203 74.562 46.812 1 32.06 993 GLY A C 1
ATOM 7958 O O . GLY A 1 993 ? 6.816 73.562 46.188 1 32.06 993 GLY A O 1
ATOM 7959 N N . GLY A 1 994 ? 6.84 74.375 48.094 1 33.47 994 GLY A N 1
ATOM 7960 C CA . GLY A 1 994 ? 5.668 73.812 48.688 1 33.47 994 GLY A CA 1
ATOM 7961 C C . GLY A 1 994 ? 4.363 74.375 48.156 1 33.47 994 GLY A C 1
ATOM 7962 O O . GLY A 1 994 ? 3.477 74.75 48.938 1 33.47 994 GLY A O 1
ATOM 7963 N N . THR A 1 995 ? 4.121 75 47.156 1 27.98 995 THR A N 1
ATOM 7964 C CA . THR A 1 995 ? 2.688 75.25 47.094 1 27.98 995 THR A CA 1
ATOM 7965 C C . THR A 1 995 ? 1.895 73.938 47 1 27.98 995 THR A C 1
ATOM 7967 O O . THR A 1 995 ? 2.066 73.188 46.031 1 27.98 995 THR A O 1
ATOM 7970 N N . VAL A 1 996 ? 1.655 73.188 48.094 1 27.84 996 VAL A N 1
ATOM 7971 C CA . VAL A 1 996 ? 0.703 72.125 48.219 1 27.84 996 VAL A CA 1
ATOM 7972 C C . VAL A 1 996 ? -0.657 72.562 47.688 1 27.84 996 VAL A C 1
ATOM 7974 O O . VAL A 1 996 ? -1.256 73.5 48.188 1 27.84 996 VAL A O 1
ATOM 7977 N N . PHE A 1 997 ? -0.946 72.562 46.594 1 26.44 997 PHE A N 1
ATOM 7978 C CA . PHE A 1 997 ? -2.334 72.75 46.188 1 26.44 997 PHE A CA 1
ATOM 7979 C C . PHE A 1 997 ? -3.191 71.625 46.688 1 26.44 997 PHE A C 1
ATOM 7981 O O . PHE A 1 997 ? -2.904 70.438 46.375 1 26.44 997 PHE A O 1
ATOM 7988 N N . LEU A 1 998 ? -3.723 71.625 47.875 1 26.22 998 LEU A N 1
ATOM 7989 C CA . LEU A 1 998 ? -4.773 70.75 48.344 1 26.22 998 LEU A CA 1
ATOM 7990 C C . LEU A 1 998 ? -5.895 70.625 47.344 1 26.22 998 LEU A C 1
ATOM 7992 O O . LEU A 1 998 ? -6.484 71.625 46.938 1 26.22 998 LEU A O 1
ATOM 7996 N N . LEU A 1 999 ? -5.793 69.75 46.438 1 26.17 999 LEU A N 1
ATOM 7997 C CA . LEU A 1 999 ? -7.047 69.5 45.75 1 26.17 999 LEU A CA 1
ATOM 7998 C C . LEU A 1 999 ? -8.203 69.375 46.719 1 26.17 999 LEU A C 1
ATOM 8000 O O . LEU A 1 999 ? -8.07 68.688 47.75 1 26.17 999 LEU A O 1
ATOM 8004 N N . ASN A 1 1000 ? -8.977 70.438 47 1 24.58 1000 ASN A N 1
ATOM 8005 C CA . ASN A 1 1000 ? -10.18 70.438 47.812 1 24.58 1000 ASN A CA 1
ATOM 8006 C C . ASN A 1 1000 ? -10.945 69.125 47.656 1 24.58 1000 ASN A C 1
ATOM 8008 O O . ASN A 1 1000 ? -11.109 68.625 46.562 1 24.58 1000 ASN A O 1
ATOM 8012 N N . GLY A 1 1001 ? -10.844 68.25 48.719 1 25.61 1001 GLY A N 1
ATOM 8013 C CA . GLY A 1 1001 ? -11.68 67.125 49 1 25.61 1001 GLY A CA 1
ATOM 8014 C C . GLY A 1 1001 ? -13.148 67.312 48.719 1 25.61 1001 GLY A C 1
ATOM 8015 O O . GLY A 1 1001 ? -13.883 67.875 49.562 1 25.61 1001 GLY A O 1
ATOM 8016 N N . ILE A 1 1002 ? -13.531 67.688 47.625 1 25.27 1002 ILE A N 1
ATOM 8017 C CA . ILE A 1 1002 ? -14.969 67.938 47.469 1 25.27 1002 ILE A CA 1
ATOM 8018 C C . ILE A 1 1002 ? -15.734 66.688 47.812 1 25.27 1002 ILE A C 1
ATOM 8020 O O . ILE A 1 1002 ? -16.969 66.688 47.938 1 25.27 1002 ILE A O 1
ATOM 8024 N N . HIS A 1 1003 ? -15.266 65.5 47.469 1 23.23 1003 HIS A N 1
ATOM 8025 C CA . HIS A 1 1003 ? -16.297 64.5 47.719 1 23.23 1003 HIS A CA 1
ATOM 8026 C C . HIS A 1 1003 ? -16.312 64.062 49.188 1 23.23 1003 HIS A C 1
ATOM 8028 O O . HIS A 1 1003 ? -15.383 63.375 49.656 1 23.23 1003 HIS A O 1
ATOM 8034 N N . LYS A 1 1004 ? -16.547 64.938 50.062 1 24.77 1004 LYS A N 1
ATOM 8035 C CA . LYS A 1 1004 ? -16.953 64.375 51.375 1 24.77 1004 LYS A CA 1
ATOM 8036 C C . LYS A 1 1004 ? -18.172 63.469 51.219 1 24.77 1004 LYS A C 1
ATOM 8038 O O . LYS A 1 1004 ? -19.219 63.906 50.719 1 24.77 1004 LYS A O 1
ATOM 8043 N N . ALA A 1 1005 ? -17.969 62.156 51.062 1 19 1005 ALA A N 1
ATOM 8044 C CA . ALA A 1 1005 ? -19.094 61.344 51.5 1 19 1005 ALA A CA 1
ATOM 8045 C C . ALA A 1 1005 ? -19.406 61.594 52.969 1 19 1005 ALA A C 1
ATOM 8047 O O . ALA A 1 1005 ? -18.516 61.719 53.781 1 19 1005 ALA A O 1
ATOM 8048 N N . THR A 1 1006 ? -20.438 62.375 53.375 1 16.98 1006 THR A N 1
ATOM 8049 C CA . THR A 1 1006 ? -21.078 61.781 54.531 1 16.98 1006 THR A CA 1
ATOM 8050 C C . THR A 1 1006 ? -21.484 60.344 54.25 1 16.98 1006 THR A C 1
ATOM 8052 O O . THR A 1 1006 ? -21.938 60.031 53.125 1 16.98 1006 THR A O 1
ATOM 8055 N N . MET B 1 1 ? -22.25 -83.75 -84 1 22.47 1 MET B N 1
ATOM 8056 C CA . MET B 1 1 ? -21.844 -82.5 -83.438 1 22.47 1 MET B CA 1
ATOM 8057 C C . MET B 1 1 ? -22.062 -82.562 -81.875 1 22.47 1 MET B C 1
ATOM 8059 O O . MET B 1 1 ? -23.109 -83 -81.438 1 22.47 1 MET B O 1
ATOM 8063 N N . HIS B 1 2 ? -20.891 -82.375 -81 1 18.91 2 HIS B N 1
ATOM 8064 C CA . HIS B 1 2 ? -20.062 -82.812 -79.875 1 18.91 2 HIS B CA 1
ATOM 8065 C C . HIS B 1 2 ? -20.312 -81.938 -78.625 1 18.91 2 HIS B C 1
ATOM 8067 O O . HIS B 1 2 ? -19.844 -80.812 -78.562 1 18.91 2 HIS B O 1
ATOM 8073 N N . LYS B 1 3 ? -21.578 -81.812 -78.125 1 24.8 3 LYS B N 1
ATOM 8074 C CA . LYS B 1 3 ? -22.281 -81.062 -77.125 1 24.8 3 LYS B CA 1
ATOM 8075 C C . LYS B 1 3 ? -21.562 -81.188 -75.75 1 24.8 3 LYS B C 1
ATOM 8077 O O . LYS B 1 3 ? -21.641 -82.25 -75.125 1 24.8 3 LYS B O 1
ATOM 8082 N N . SER B 1 4 ? -20.172 -80.75 -75.75 1 21.5 4 SER B N 1
ATOM 8083 C CA . SER B 1 4 ? -19.25 -81.125 -74.688 1 21.5 4 SER B CA 1
ATOM 8084 C C . SER B 1 4 ? -19.75 -80.625 -73.312 1 21.5 4 SER B C 1
ATOM 8086 O O . SER B 1 4 ? -20.219 -79.5 -73.188 1 21.5 4 SER B O 1
ATOM 8088 N N . ARG B 1 5 ? -20.281 -81.625 -72.438 1 27.94 5 ARG B N 1
ATOM 8089 C CA . ARG B 1 5 ? -20.656 -81.812 -71.062 1 27.94 5 ARG B CA 1
ATOM 8090 C C . ARG B 1 5 ? -19.625 -81.188 -70.125 1 27.94 5 ARG B C 1
ATOM 8092 O O . ARG B 1 5 ? -18.484 -81.688 -70.062 1 27.94 5 ARG B O 1
ATOM 8099 N N . LEU B 1 6 ? -19.547 -79.812 -70.125 1 24.34 6 LEU B N 1
ATOM 8100 C CA . LEU B 1 6 ? -18.766 -79 -69.188 1 24.34 6 LEU B CA 1
ATOM 8101 C C . LEU B 1 6 ? -19 -79.375 -67.75 1 24.34 6 LEU B C 1
ATOM 8103 O O . LEU B 1 6 ? -20.109 -79.25 -67.25 1 24.34 6 LEU B O 1
ATOM 8107 N N . ILE B 1 7 ? -18.5 -80.562 -67.312 1 24.73 7 ILE B N 1
ATOM 8108 C CA . ILE B 1 7 ? -18.562 -81.125 -66 1 24.73 7 ILE B CA 1
ATOM 8109 C C . ILE B 1 7 ? -17.969 -80.188 -64.938 1 24.73 7 ILE B C 1
ATOM 8111 O O . ILE B 1 7 ? -16.781 -79.875 -65 1 24.73 7 ILE B O 1
ATOM 8115 N N . CYS B 1 8 ? -18.703 -79.125 -64.625 1 22.52 8 CYS B N 1
ATOM 8116 C CA . CYS B 1 8 ? -18.422 -78.125 -63.625 1 22.52 8 CYS B CA 1
ATOM 8117 C C . CYS B 1 8 ? -18.078 -78.75 -62.312 1 22.52 8 CYS B C 1
ATOM 8119 O O . CYS B 1 8 ? -18.938 -79.375 -61.656 1 22.52 8 CYS B O 1
ATOM 8121 N N . LEU B 1 9 ? -16.953 -79.5 -62.281 1 23.3 9 LEU B N 1
ATOM 8122 C CA . LEU B 1 9 ? -16.453 -80.062 -61.031 1 23.3 9 LEU B CA 1
ATOM 8123 C C . LEU B 1 9 ? -16.453 -79 -59.906 1 23.3 9 LEU B C 1
ATOM 8125 O O . LEU B 1 9 ? -15.742 -78 -60 1 23.3 9 LEU B O 1
ATOM 8129 N N . LEU B 1 10 ? -17.656 -78.75 -59.406 1 23.59 10 LEU B N 1
ATOM 8130 C CA . LEU B 1 10 ? -17.906 -78 -58.156 1 23.59 10 LEU B CA 1
ATOM 8131 C C . LEU B 1 10 ? -16.953 -78.438 -57.062 1 23.59 10 LEU B C 1
ATOM 8133 O O . LEU B 1 10 ? -17.062 -79.562 -56.594 1 23.59 10 LEU B O 1
ATOM 8137 N N . VAL B 1 11 ? -15.672 -78.188 -57.156 1 24.61 11 VAL B N 1
ATOM 8138 C CA . VAL B 1 11 ? -14.727 -78.375 -56.062 1 24.61 11 VAL B CA 1
ATOM 8139 C C . VAL B 1 11 ? -15.289 -77.688 -54.812 1 24.61 11 VAL B C 1
ATOM 8141 O O . VAL B 1 11 ? -15.477 -76.5 -54.75 1 24.61 11 VAL B O 1
ATOM 8144 N N . VAL B 1 12 ? -16.281 -78.375 -54.156 1 24.69 12 VAL B N 1
ATOM 8145 C CA . VAL B 1 12 ? -16.766 -78.125 -52.812 1 24.69 12 VAL B CA 1
ATOM 8146 C C . VAL B 1 12 ? -15.578 -77.938 -51.875 1 24.69 12 VAL B C 1
ATOM 8148 O O . VAL B 1 12 ? -14.766 -78.812 -51.688 1 24.69 12 VAL B O 1
ATOM 8151 N N . CYS B 1 13 ? -14.953 -76.75 -51.969 1 24.8 13 CYS B N 1
ATOM 8152 C CA . CYS B 1 13 ? -14.055 -76.312 -50.906 1 24.8 13 CYS B CA 1
ATOM 8153 C C . CYS B 1 13 ? -14.656 -76.625 -49.531 1 24.8 13 CYS B C 1
ATOM 8155 O O . CYS B 1 13 ? -15.695 -76 -49.188 1 24.8 13 CYS B O 1
ATOM 8157 N N . LEU B 1 14 ? -14.719 -77.875 -49.125 1 25.78 14 LEU B N 1
ATOM 8158 C CA . LEU B 1 14 ? -15.023 -78.312 -47.781 1 25.78 14 LEU B CA 1
ATOM 8159 C C . LEU B 1 14 ? -14.336 -77.375 -46.75 1 25.78 14 LEU B C 1
ATOM 8161 O O . LEU B 1 14 ? -13.102 -77.375 -46.688 1 25.78 14 LEU B O 1
ATOM 8165 N N . ALA B 1 15 ? -14.773 -76.188 -46.656 1 29.16 15 ALA B N 1
ATOM 8166 C CA . ALA B 1 15 ? -14.5 -75.5 -45.438 1 29.16 15 ALA B CA 1
ATOM 8167 C C . ALA B 1 15 ? -14.672 -76.375 -44.188 1 29.16 15 ALA B C 1
ATOM 8169 O O . ALA B 1 15 ? -15.789 -76.812 -43.875 1 29.16 15 ALA B O 1
ATOM 8170 N N . ARG B 1 16 ? -13.766 -77.312 -44.062 1 28.66 16 ARG B N 1
ATOM 8171 C CA . ARG B 1 16 ? -13.68 -78 -42.781 1 28.66 16 ARG B CA 1
ATOM 8172 C C . ARG B 1 16 ? -13.844 -77 -41.625 1 28.66 16 ARG B C 1
ATOM 8174 O O . ARG B 1 16 ? -13.062 -76.062 -41.5 1 28.66 16 ARG B O 1
ATOM 8181 N N . SER B 1 17 ? -15.039 -76.625 -41.406 1 31.08 17 SER B N 1
ATOM 8182 C CA . SER B 1 17 ? -15.336 -76.188 -40.062 1 31.08 17 SER B CA 1
ATOM 8183 C C . SER B 1 17 ? -14.648 -77 -39.031 1 31.08 17 SER B C 1
ATOM 8185 O O . SER B 1 17 ? -15.016 -78.188 -38.812 1 31.08 17 SER B O 1
ATOM 8187 N N . VAL B 1 18 ? -13.359 -77.188 -39 1 31.12 18 VAL B N 1
ATOM 8188 C CA . VAL B 1 18 ? -12.664 -77.875 -37.906 1 31.12 18 VAL B CA 1
ATOM 8189 C C . VAL B 1 18 ? -13.266 -77.375 -36.562 1 31.12 18 VAL B C 1
ATOM 8191 O O . VAL B 1 18 ? -13 -76.25 -36.125 1 31.12 18 VAL B O 1
ATOM 8194 N N . ASN B 1 19 ? -14.555 -77.438 -36.406 1 35.81 19 ASN B N 1
ATOM 8195 C CA . ASN B 1 19 ? -14.984 -77.5 -35 1 35.81 19 ASN B CA 1
ATOM 8196 C C . ASN B 1 19 ? -14.195 -78.5 -34.188 1 35.81 19 ASN B C 1
ATOM 8198 O O . ASN B 1 19 ? -14.57 -79.688 -34.156 1 35.81 19 ASN B O 1
ATOM 8202 N N . GLY B 1 20 ? -12.938 -78.75 -34.406 1 39.72 20 GLY B N 1
ATOM 8203 C CA . GLY B 1 20 ? -12.195 -79.75 -33.625 1 39.72 20 GLY B CA 1
ATOM 8204 C C . GLY B 1 20 ? -12.484 -79.688 -32.156 1 39.72 20 GLY B C 1
ATOM 8205 O O . GLY B 1 20 ? -12.711 -78.562 -31.609 1 39.72 20 GLY B O 1
ATOM 8206 N N . ASP B 1 21 ? -13.086 -80.688 -31.578 1 48.5 21 ASP B N 1
ATOM 8207 C CA . ASP B 1 21 ? -13.414 -80.938 -30.188 1 48.5 21 ASP B CA 1
ATOM 8208 C C . ASP B 1 21 ? -12.281 -80.562 -29.25 1 48.5 21 ASP B C 1
ATOM 8210 O O . ASP B 1 21 ? -11.172 -81.062 -29.344 1 48.5 21 ASP B O 1
ATOM 8214 N N . PHE B 1 22 ? -12.227 -79.312 -28.922 1 62.94 22 PHE B N 1
ATOM 8215 C CA . PHE B 1 22 ? -11.312 -78.938 -27.844 1 62.94 22 PHE B CA 1
ATOM 8216 C C . PHE B 1 22 ? -11.414 -79.875 -26.672 1 62.94 22 PHE B C 1
ATOM 8218 O O . PHE B 1 22 ? -12.508 -80.125 -26.156 1 62.94 22 PHE B O 1
ATOM 8225 N N . THR B 1 23 ? -10.586 -80.875 -26.609 1 65.31 23 THR B N 1
ATOM 8226 C CA . THR B 1 23 ? -10.484 -81.688 -25.438 1 65.31 23 THR B CA 1
ATOM 8227 C C . THR B 1 23 ? -9.312 -81.312 -24.547 1 65.31 23 THR B C 1
ATOM 8229 O O . THR B 1 23 ? -8.25 -80.938 -25.047 1 65.31 23 THR B O 1
ATOM 8232 N N . CYS B 1 24 ? -9.602 -80.688 -23.484 1 68.69 24 CYS B N 1
ATOM 8233 C CA . CYS B 1 24 ? -8.555 -80.438 -22.516 1 68.69 24 CYS B CA 1
ATOM 8234 C C . CYS B 1 24 ? -8.484 -81.562 -21.469 1 68.69 24 CYS B C 1
ATOM 8236 O O . CYS B 1 24 ? -9.438 -81.812 -20.734 1 68.69 24 CYS B O 1
ATOM 8238 N N . ASP B 1 25 ? -7.859 -82.688 -21.719 1 57.12 25 ASP B N 1
ATOM 8239 C CA . ASP B 1 25 ? -7.73 -83.75 -20.75 1 57.12 25 ASP B CA 1
ATOM 8240 C C . ASP B 1 25 ? -6.734 -83.375 -19.641 1 57.12 25 ASP B C 1
ATOM 8242 O O . ASP B 1 25 ? -5.801 -82.625 -19.875 1 57.12 25 ASP B O 1
ATOM 8246 N N . ASN B 1 26 ? -7.129 -83.562 -18.344 1 52.19 26 ASN B N 1
ATOM 8247 C CA . ASN B 1 26 ? -6.277 -83.312 -17.172 1 52.19 26 ASN B CA 1
ATOM 8248 C C . ASN B 1 26 ? -4.824 -83.688 -17.453 1 52.19 26 ASN B C 1
ATOM 8250 O O . ASN B 1 26 ? -4.531 -84.812 -17.812 1 52.19 26 ASN B O 1
ATOM 8254 N N . PRO B 1 27 ? -4.102 -82.688 -17.766 1 51.44 27 PRO B N 1
ATOM 8255 C CA . PRO B 1 27 ? -2.695 -82.938 -18.094 1 51.44 27 PRO B CA 1
ATOM 8256 C C . PRO B 1 27 ? -2.043 -84 -17.219 1 51.44 27 PRO B C 1
ATOM 8258 O O . PRO B 1 27 ? -2.514 -84.25 -16.094 1 51.44 27 PRO B O 1
ATOM 8261 N N . ARG B 1 28 ? -0.99 -84.75 -17.672 1 55.44 28 ARG B N 1
ATOM 8262 C CA . ARG B 1 28 ? -0.062 -85.688 -17.016 1 55.44 28 ARG B CA 1
ATOM 8263 C C . ARG B 1 28 ? 0.521 -85.062 -15.758 1 55.44 28 ARG B C 1
ATOM 8265 O O . ARG B 1 28 ? 0.623 -83.875 -15.656 1 55.44 28 ARG B O 1
ATOM 8272 N N . THR B 1 29 ? 0.501 -85.75 -14.656 1 56.62 29 THR B N 1
ATOM 8273 C CA . THR B 1 29 ? 1.192 -85.438 -13.398 1 56.62 29 THR B CA 1
ATOM 8274 C C . THR B 1 29 ? 2.57 -84.875 -13.664 1 56.62 29 THR B C 1
ATOM 8276 O O . THR B 1 29 ? 3.336 -85.375 -14.477 1 56.62 29 THR B O 1
ATOM 8279 N N . PRO B 1 30 ? 2.797 -83.562 -13.211 1 61.56 30 PRO B N 1
ATOM 8280 C CA . PRO B 1 30 ? 4.141 -83 -13.336 1 61.56 30 PRO B CA 1
ATOM 8281 C C . PRO B 1 30 ? 5.238 -84.062 -13.078 1 61.56 30 PRO B C 1
ATOM 8283 O O . PRO B 1 30 ? 5.121 -84.875 -12.164 1 61.56 30 PRO B O 1
ATOM 8286 N N . LYS B 1 31 ? 6.094 -84.438 -14.109 1 64.38 31 LYS B N 1
ATOM 8287 C CA . LYS B 1 31 ? 7.227 -85.312 -13.867 1 64.38 31 LYS B CA 1
ATOM 8288 C C . LYS B 1 31 ? 8.172 -84.75 -12.82 1 64.38 31 LYS B C 1
ATOM 8290 O O . LYS B 1 31 ? 8.328 -83.5 -12.734 1 64.38 31 LYS B O 1
ATOM 8295 N N . ALA B 1 32 ? 8.742 -85.562 -11.922 1 68.19 32 ALA B N 1
ATOM 8296 C CA . ALA B 1 32 ? 9.719 -85.188 -10.898 1 68.19 32 ALA B CA 1
ATOM 8297 C C . ALA B 1 32 ? 10.922 -84.5 -11.523 1 68.19 32 ALA B C 1
ATOM 8299 O O . ALA B 1 32 ? 11.523 -85 -12.477 1 68.19 32 ALA B O 1
ATOM 8300 N N . GLY B 1 33 ? 11.219 -83.062 -11.352 1 74.25 33 GLY B N 1
ATOM 8301 C CA . GLY B 1 33 ? 12.367 -82.25 -11.82 1 74.25 33 GLY B CA 1
ATOM 8302 C C . GLY B 1 33 ? 11.992 -81.188 -12.797 1 74.25 33 GLY B C 1
ATOM 8303 O O . GLY B 1 33 ? 12.82 -80.312 -13.125 1 74.25 33 GLY B O 1
ATOM 8304 N N . ASP B 1 34 ? 10.734 -81.188 -13.344 1 79.56 34 ASP B N 1
ATOM 8305 C CA . ASP B 1 34 ? 10.305 -80.125 -14.281 1 79.56 34 ASP B CA 1
ATOM 8306 C C . ASP B 1 34 ? 10.117 -78.812 -13.578 1 79.56 34 ASP B C 1
ATOM 8308 O O . ASP B 1 34 ? 9.656 -78.75 -12.438 1 79.56 34 ASP B O 1
ATOM 8312 N N . PRO B 1 35 ? 10.555 -77.688 -14.266 1 83.06 35 PRO B N 1
ATOM 8313 C CA . PRO B 1 35 ? 10.383 -76.375 -13.633 1 83.06 35 PRO B CA 1
ATOM 8314 C C . PRO B 1 35 ? 8.914 -76 -13.5 1 83.06 35 PRO B C 1
ATOM 8316 O O . PRO B 1 35 ? 8.086 -76.375 -14.32 1 83.06 35 PRO B O 1
ATOM 8319 N N . HIS B 1 36 ? 8.539 -75.375 -12.422 1 82.06 36 HIS B N 1
ATOM 8320 C CA . HIS B 1 36 ? 7.203 -74.812 -12.195 1 82.06 36 HIS B CA 1
ATOM 8321 C C . HIS B 1 36 ? 7.047 -73.438 -12.812 1 82.06 36 HIS B C 1
ATOM 8323 O O . HIS B 1 36 ? 8.039 -72.812 -13.125 1 82.06 36 HIS B O 1
ATOM 8329 N N . LEU B 1 37 ? 5.785 -73.125 -13.047 1 83.5 37 LEU B N 1
ATOM 8330 C CA . LEU B 1 37 ? 5.477 -71.812 -13.516 1 83.5 37 LEU B CA 1
ATOM 8331 C C . LEU B 1 37 ? 6.121 -70.75 -12.625 1 83.5 37 LEU B C 1
ATOM 8333 O O . LEU B 1 37 ? 5.965 -70.812 -11.406 1 83.5 37 LEU B O 1
ATOM 8337 N N . PRO B 1 38 ? 6.957 -70 -13.266 1 77.56 38 PRO B N 1
ATOM 8338 C CA . PRO B 1 38 ? 7.664 -69 -12.445 1 77.56 38 PRO B CA 1
ATOM 8339 C C . PRO B 1 38 ? 6.719 -68.062 -11.719 1 77.56 38 PRO B C 1
ATOM 8341 O O . PRO B 1 38 ? 5.637 -67.75 -12.227 1 77.56 38 PRO B O 1
ATOM 8344 N N . ALA B 1 39 ? 7.039 -67.812 -10.484 1 64.56 39 ALA B N 1
ATOM 8345 C CA . ALA B 1 39 ? 6.379 -66.75 -9.797 1 64.56 39 ALA B CA 1
ATOM 8346 C C . ALA B 1 39 ? 6.887 -65.375 -10.305 1 64.56 39 ALA B C 1
ATOM 8348 O O . ALA B 1 39 ? 8.078 -65.188 -10.578 1 64.56 39 ALA B O 1
ATOM 8349 N N . VAL B 1 40 ? 6.387 -65.062 -11.461 1 56.12 40 VAL B N 1
ATOM 8350 C CA . VAL B 1 40 ? 6.992 -63.844 -12.078 1 56.12 40 VAL B CA 1
ATOM 8351 C C . VAL B 1 40 ? 7.992 -63.219 -11.117 1 56.12 40 VAL B C 1
ATOM 8353 O O . VAL B 1 40 ? 9.117 -62.906 -11.508 1 56.12 40 VAL B O 1
ATOM 8356 N N . LEU B 1 41 ? 7.852 -62.219 -10.078 1 55.22 41 LEU B N 1
ATOM 8357 C CA . LEU B 1 41 ? 8.93 -61.594 -9.328 1 55.22 41 LEU B CA 1
ATOM 8358 C C . LEU B 1 41 ? 8.75 -61.812 -7.828 1 55.22 41 LEU B C 1
ATOM 8360 O O . LEU B 1 41 ? 7.723 -61.438 -7.262 1 55.22 41 LEU B O 1
ATOM 8364 N N . GLU B 1 42 ? 9.32 -62.719 -7.312 1 52 42 GLU B N 1
ATOM 8365 C CA . GLU B 1 42 ? 9.297 -63.031 -5.883 1 52 42 GLU B CA 1
ATOM 8366 C C . GLU B 1 42 ? 9.422 -61.75 -5.055 1 52 42 GLU B C 1
ATOM 8368 O O . GLU B 1 42 ? 8.789 -61.625 -4 1 52 42 GLU B O 1
ATOM 8373 N N . GLU B 1 43 ? 10.219 -60.75 -5.477 1 57.62 43 GLU B N 1
ATOM 8374 C CA . GLU B 1 43 ? 10.57 -59.656 -4.566 1 57.62 43 GLU B CA 1
ATOM 8375 C C . GLU B 1 43 ? 9.594 -58.5 -4.707 1 57.62 43 GLU B C 1
ATOM 8377 O O . GLU B 1 43 ? 9.484 -57.656 -3.805 1 57.62 43 GLU B O 1
ATOM 8382 N N . ASN B 1 44 ? 8.859 -58.375 -5.91 1 70.19 44 ASN B N 1
ATOM 8383 C CA . ASN B 1 44 ? 7.91 -57.25 -6.07 1 70.19 44 ASN B CA 1
ATOM 8384 C C . ASN B 1 44 ? 6.578 -57.75 -6.637 1 70.19 44 ASN B C 1
ATOM 8386 O O . ASN B 1 44 ? 6.547 -58.406 -7.688 1 70.19 44 ASN B O 1
ATOM 8390 N N . ASP B 1 45 ? 5.527 -57.75 -5.895 1 84.62 45 ASP B N 1
ATOM 8391 C CA . ASP B 1 45 ? 4.211 -58.25 -6.27 1 84.62 45 ASP B CA 1
ATOM 8392 C C . ASP B 1 45 ? 3.473 -57.25 -7.152 1 84.62 45 ASP B C 1
ATOM 8394 O O . ASP B 1 45 ? 2.271 -57.375 -7.391 1 84.62 45 ASP B O 1
ATOM 8398 N N . SER B 1 46 ? 4.254 -56.219 -7.688 1 90.75 46 SER B N 1
ATOM 8399 C CA . SER B 1 46 ? 3.674 -55.219 -8.578 1 90.75 46 SER B CA 1
ATOM 8400 C C . SER B 1 46 ? 4.242 -55.344 -9.984 1 90.75 46 SER B C 1
ATOM 8402 O O . SER B 1 46 ? 5.301 -55.938 -10.188 1 90.75 46 SER B O 1
ATOM 8404 N N . TYR B 1 47 ? 3.525 -54.875 -11.023 1 90.94 47 TYR B N 1
ATOM 8405 C CA . TYR B 1 47 ? 4.062 -54.844 -12.375 1 90.94 47 TYR B CA 1
ATOM 8406 C C . TYR B 1 47 ? 3.268 -53.875 -13.258 1 90.94 47 TYR B C 1
ATOM 8408 O O . TYR B 1 47 ? 2.186 -53.438 -12.875 1 90.94 47 TYR B O 1
ATOM 8416 N N . GLN B 1 48 ? 3.725 -53.562 -14.367 1 93.38 48 GLN B N 1
ATOM 8417 C CA . GLN B 1 48 ? 3.055 -52.875 -15.469 1 93.38 48 GLN B CA 1
ATOM 8418 C C . GLN B 1 48 ? 3.408 -53.5 -16.812 1 93.38 48 GLN B C 1
ATOM 8420 O O . GLN B 1 48 ? 4.508 -54.031 -16.984 1 93.38 48 GLN B O 1
ATOM 8425 N N . ALA B 1 49 ? 2.449 -53.5 -17.703 1 93.38 49 ALA B N 1
ATOM 8426 C CA . ALA B 1 49 ? 2.674 -54.094 -19.016 1 93.38 49 ALA B CA 1
ATOM 8427 C C . ALA B 1 49 ? 1.65 -53.594 -20.031 1 93.38 49 ALA B C 1
ATOM 8429 O O . ALA B 1 49 ? 0.557 -53.156 -19.641 1 93.38 49 ALA B O 1
ATOM 8430 N N . HIS B 1 50 ? 2.113 -53.562 -21.172 1 94.88 50 HIS B N 1
ATOM 8431 C CA . HIS B 1 50 ? 1.175 -53.438 -22.281 1 94.88 50 HIS B CA 1
ATOM 8432 C C . HIS B 1 50 ? 0.749 -54.781 -22.812 1 94.88 50 HIS B C 1
ATOM 8434 O O . HIS B 1 50 ? 1.595 -55.625 -23.156 1 94.88 50 HIS B O 1
ATOM 8440 N N . VAL B 1 51 ? -0.552 -55.031 -22.906 1 95.19 51 VAL B N 1
ATOM 8441 C CA . VAL B 1 51 ? -1.056 -56.344 -23.328 1 95.19 51 VAL B CA 1
ATOM 8442 C C . VAL B 1 51 ? -1.848 -56.188 -24.625 1 95.19 51 VAL B C 1
ATOM 8444 O O . VAL B 1 51 ? -2.834 -55.438 -24.688 1 95.19 51 VAL B O 1
ATOM 8447 N N . GLU B 1 52 ? -1.336 -56.812 -25.609 1 95.25 52 GLU B N 1
ATOM 8448 C CA . GLU B 1 52 ? -2.125 -56.969 -26.828 1 95.25 52 GLU B CA 1
ATOM 8449 C C . GLU B 1 52 ? -3.027 -58.188 -26.766 1 95.25 52 GLU B C 1
ATOM 8451 O O . GLU B 1 52 ? -2.547 -59.312 -26.578 1 95.25 52 GLU B O 1
ATOM 8456 N N . VAL B 1 53 ? -4.289 -57.969 -26.891 1 93.38 53 VAL B N 1
ATOM 8457 C CA . VAL B 1 53 ? -5.258 -59.062 -26.828 1 93.38 53 VAL B CA 1
ATOM 8458 C C . VAL B 1 53 ? -5.82 -59.344 -28.219 1 93.38 53 VAL B C 1
ATOM 8460 O O . VAL B 1 53 ? -6.473 -58.469 -28.812 1 93.38 53 VAL B O 1
ATOM 8463 N N . ASN B 1 54 ? -5.52 -60.5 -28.703 1 93.88 54 ASN B N 1
ATOM 8464 C CA . ASN B 1 54 ? -6.066 -60.906 -29.984 1 93.88 54 ASN B CA 1
ATOM 8465 C C . ASN B 1 54 ? -7.137 -62 -29.812 1 93.88 54 ASN B C 1
ATOM 8467 O O . ASN B 1 54 ? -6.844 -63.094 -29.359 1 93.88 54 ASN B O 1
ATOM 8471 N N . LEU B 1 55 ? -8.32 -61.625 -30.156 1 90.75 55 LEU B N 1
ATOM 8472 C CA . LEU B 1 55 ? -9.461 -62.5 -30.125 1 90.75 55 LEU B CA 1
ATOM 8473 C C . LEU B 1 55 ? -9.695 -63.156 -31.484 1 90.75 55 LEU B C 1
ATOM 8475 O O . LEU B 1 55 ? -10.484 -62.656 -32.281 1 90.75 55 LEU B O 1
ATOM 8479 N N . MET B 1 56 ? -9.086 -64.25 -31.656 1 89 56 MET B N 1
ATOM 8480 C CA . MET B 1 56 ? -9.055 -64.938 -32.969 1 89 56 MET B CA 1
ATOM 8481 C C . MET B 1 56 ? -10.469 -65.25 -33.438 1 89 56 MET B C 1
ATOM 8483 O O . MET B 1 56 ? -10.773 -65.125 -34.625 1 89 56 MET B O 1
ATOM 8487 N N . ASP B 1 57 ? -11.289 -65.625 -32.438 1 84.75 57 ASP B N 1
ATOM 8488 C CA . ASP B 1 57 ? -12.648 -66 -32.781 1 84.75 57 ASP B CA 1
ATOM 8489 C C . ASP B 1 57 ? -13.484 -64.812 -33.219 1 84.75 57 ASP B C 1
ATOM 8491 O O . ASP B 1 57 ? -14.531 -64.938 -33.844 1 84.75 57 ASP B O 1
ATOM 8495 N N . GLN B 1 58 ? -13.07 -63.656 -32.938 1 86.81 58 GLN B N 1
ATOM 8496 C CA . GLN B 1 58 ? -13.828 -62.438 -33.25 1 86.81 58 GLN B CA 1
ATOM 8497 C C . GLN B 1 58 ? -13.086 -61.594 -34.281 1 86.81 58 GLN B C 1
ATOM 8499 O O . GLN B 1 58 ? -13.586 -60.531 -34.688 1 86.81 58 GLN B O 1
ATOM 8504 N N . ASN B 1 59 ? -11.938 -61.969 -34.719 1 88.06 59 ASN B N 1
ATOM 8505 C CA . ASN B 1 59 ? -11.109 -61.219 -35.656 1 88.06 59 ASN B CA 1
ATOM 8506 C C . ASN B 1 59 ? -10.891 -59.781 -35.156 1 88.06 59 ASN B C 1
ATOM 8508 O O . ASN B 1 59 ? -11.141 -58.844 -35.906 1 88.06 59 ASN B O 1
ATOM 8512 N N . ARG B 1 60 ? -10.492 -59.781 -33.875 1 89.56 60 ARG B N 1
ATOM 8513 C CA . ARG B 1 60 ? -10.359 -58.469 -33.281 1 89.56 60 ARG B CA 1
ATOM 8514 C C . ARG B 1 60 ? -9.141 -58.406 -32.344 1 89.56 60 ARG B C 1
ATOM 8516 O O . ARG B 1 60 ? -8.805 -59.406 -31.703 1 89.56 60 ARG B O 1
ATOM 8523 N N . THR B 1 61 ? -8.5 -57.219 -32.438 1 90.94 61 THR B N 1
ATOM 8524 C CA . THR B 1 61 ? -7.391 -56.906 -31.531 1 90.94 61 THR B CA 1
ATOM 8525 C C . THR B 1 61 ? -7.766 -55.781 -30.562 1 90.94 61 THR B C 1
ATOM 8527 O O . THR B 1 61 ? -8.352 -54.781 -30.969 1 90.94 61 THR B O 1
ATOM 8530 N N . MET B 1 62 ? -7.504 -55.969 -29.25 1 91.69 62 MET B N 1
ATOM 8531 C CA . MET B 1 62 ? -7.621 -54.969 -28.219 1 91.69 62 MET B CA 1
ATOM 8532 C C . MET B 1 62 ? -6.277 -54.719 -27.531 1 91.69 62 MET B C 1
ATOM 8534 O O . MET B 1 62 ? -5.477 -55.625 -27.391 1 91.69 62 MET B O 1
ATOM 8538 N N . GLU B 1 63 ? -6.062 -53.469 -27.281 1 94.25 63 GLU B N 1
ATOM 8539 C CA . GLU B 1 63 ? -4.855 -53.125 -26.547 1 94.25 63 GLU B CA 1
ATOM 8540 C C . GLU B 1 63 ? -5.191 -52.688 -25.125 1 94.25 63 GLU B C 1
ATOM 8542 O O . GLU B 1 63 ? -6.176 -51.969 -24.906 1 94.25 63 GLU B O 1
ATOM 8547 N N . ILE B 1 64 ? -4.391 -53.125 -24.125 1 94.62 64 ILE B N 1
ATOM 8548 C CA . ILE B 1 64 ? -4.645 -52.812 -22.719 1 94.62 64 ILE B CA 1
ATOM 8549 C C . ILE B 1 64 ? -3.334 -52.469 -22.031 1 94.62 64 ILE B C 1
ATOM 8551 O O . ILE B 1 64 ? -2.342 -53.188 -22.156 1 94.62 64 ILE B O 1
ATOM 8555 N N . ASP B 1 65 ? -3.318 -51.312 -21.391 1 95 65 ASP B N 1
ATOM 8556 C CA . ASP B 1 65 ? -2.273 -51.031 -20.406 1 95 65 ASP B CA 1
ATOM 8557 C C . ASP B 1 65 ? -2.693 -51.5 -19.016 1 95 65 ASP B C 1
ATOM 8559 O O . ASP B 1 65 ? -3.738 -51.094 -18.5 1 95 65 ASP B O 1
ATOM 8563 N N . GLU B 1 66 ? -1.914 -52.344 -18.469 1 94.88 66 GLU B N 1
ATOM 8564 C CA . GLU B 1 66 ? -2.248 -52.969 -17.188 1 94.88 66 GLU B CA 1
ATOM 8565 C C . GLU B 1 66 ? -1.234 -52.594 -16.109 1 94.88 66 GLU B C 1
ATOM 8567 O O . GLU B 1 66 ? -0.025 -52.688 -16.328 1 94.88 66 GLU B O 1
ATOM 8572 N N . TYR B 1 67 ? -1.773 -52.094 -14.992 1 95.5 67 TYR B N 1
ATOM 8573 C CA . TYR B 1 67 ? -0.956 -51.719 -13.844 1 95.5 67 TYR B CA 1
ATOM 8574 C C . TYR B 1 67 ? -1.443 -52.438 -12.586 1 95.5 67 TYR B C 1
ATOM 8576 O O . TYR B 1 67 ? -2.635 -52.406 -12.266 1 95.5 67 TYR B O 1
ATOM 8584 N N . LEU B 1 68 ? -0.619 -53.156 -11.93 1 93.56 68 LEU B N 1
ATOM 8585 C CA . LEU B 1 68 ? -0.891 -53.75 -10.633 1 93.56 68 LEU B CA 1
ATOM 8586 C C . LEU B 1 68 ? 0.061 -53.219 -9.57 1 93.56 68 LEU B C 1
ATOM 8588 O O . LEU B 1 68 ? 1.275 -53.406 -9.664 1 93.56 68 LEU B O 1
ATOM 8592 N N . ASP B 1 69 ? -0.463 -52.531 -8.648 1 93.31 69 ASP B N 1
ATOM 8593 C CA . ASP B 1 69 ? 0.294 -52 -7.52 1 93.31 69 ASP B CA 1
ATOM 8594 C C . ASP B 1 69 ? -0.075 -52.719 -6.223 1 93.31 69 ASP B C 1
ATOM 8596 O O . ASP B 1 69 ? -1.065 -52.375 -5.574 1 93.31 69 ASP B O 1
ATOM 8600 N N . TYR B 1 70 ? 0.713 -53.625 -5.867 1 91.19 70 TYR B N 1
ATOM 8601 C CA . TYR B 1 70 ? 0.425 -54.469 -4.707 1 91.19 70 TYR B CA 1
ATOM 8602 C C . TYR B 1 70 ? 0.588 -53.688 -3.412 1 91.19 70 TYR B C 1
ATOM 8604 O O . TYR B 1 70 ? -0.206 -53.844 -2.482 1 91.19 70 TYR B O 1
ATOM 8612 N N . ASP B 1 71 ? 1.537 -52.875 -3.326 1 88.38 71 ASP B N 1
ATOM 8613 C CA . ASP B 1 71 ? 1.879 -52.156 -2.094 1 88.38 71 ASP B CA 1
ATOM 8614 C C . ASP B 1 71 ? 0.815 -51.125 -1.739 1 88.38 71 ASP B C 1
ATOM 8616 O O . ASP B 1 71 ? 0.427 -51 -0.576 1 88.38 71 ASP B O 1
ATOM 8620 N N . ASP B 1 72 ? 0.31 -50.438 -2.764 1 89.62 72 ASP B N 1
ATOM 8621 C CA . ASP B 1 72 ? -0.696 -49.438 -2.496 1 89.62 72 ASP B CA 1
ATOM 8622 C C . ASP B 1 72 ? -2.105 -49.969 -2.721 1 89.62 72 ASP B C 1
ATOM 8624 O O . ASP B 1 72 ? -3.082 -49.219 -2.666 1 89.62 72 ASP B O 1
ATOM 8628 N N . ASN B 1 73 ? -2.238 -51.219 -3.045 1 91.38 73 ASN B N 1
ATOM 8629 C CA . ASN B 1 73 ? -3.498 -51.969 -3.094 1 91.38 73 ASN B CA 1
ATOM 8630 C C . ASN B 1 73 ? -4.445 -51.375 -4.137 1 91.38 73 ASN B C 1
ATOM 8632 O O . ASN B 1 73 ? -5.594 -51.031 -3.826 1 91.38 73 ASN B O 1
ATOM 8636 N N . GLN B 1 74 ? -3.885 -51.188 -5.336 1 93.19 74 GLN B N 1
ATOM 8637 C CA . GLN B 1 74 ? -4.684 -50.625 -6.422 1 93.19 74 GLN B CA 1
ATOM 8638 C C . GLN B 1 74 ? -4.289 -51.25 -7.766 1 93.19 74 GLN B C 1
ATOM 8640 O O . GLN B 1 74 ? -3.229 -51.875 -7.887 1 93.19 74 GLN B O 1
ATOM 8645 N N . GLY B 1 75 ? -5.16 -51.125 -8.742 1 94.19 75 GLY B N 1
ATOM 8646 C CA . GLY B 1 75 ? -4.953 -51.594 -10.102 1 94.19 75 GLY B CA 1
ATOM 8647 C C . GLY B 1 75 ? -5.543 -50.688 -11.156 1 94.19 75 GLY B C 1
ATOM 8648 O O . GLY B 1 75 ? -6.398 -49.844 -10.852 1 94.19 75 GLY B O 1
ATOM 8649 N N . LEU B 1 76 ? -5.059 -50.75 -12.305 1 95.88 76 LEU B N 1
ATOM 8650 C CA . LEU B 1 76 ? -5.527 -49.906 -13.406 1 95.88 76 LEU B CA 1
ATOM 8651 C C . LEU B 1 76 ? -5.512 -50.688 -14.719 1 95.88 76 LEU B C 1
ATOM 8653 O O . LEU B 1 76 ? -4.555 -51.406 -15.008 1 95.88 76 LEU B O 1
ATOM 8657 N N . LEU B 1 77 ? -6.566 -50.562 -15.453 1 94.88 77 LEU B N 1
ATOM 8658 C CA . LEU B 1 77 ? -6.664 -51.031 -16.828 1 94.88 77 LEU B CA 1
ATOM 8659 C C . LEU B 1 77 ? -7.035 -49.875 -17.766 1 94.88 77 LEU B C 1
ATOM 8661 O O . LEU B 1 77 ? -8.023 -49.188 -17.547 1 94.88 77 LEU B O 1
ATOM 8665 N N . VAL B 1 78 ? -6.258 -49.688 -18.703 1 94.94 78 VAL B N 1
ATOM 8666 C CA . VAL B 1 78 ? -6.586 -48.75 -19.75 1 94.94 78 VAL B CA 1
ATOM 8667 C C . VAL B 1 78 ? -6.855 -49.469 -21.062 1 94.94 78 VAL B C 1
ATOM 8669 O O . VAL B 1 78 ? -5.965 -50.125 -21.609 1 94.94 78 VAL B O 1
ATOM 8672 N N . PHE B 1 79 ? -8.016 -49.312 -21.625 1 92.94 79 PHE B N 1
ATOM 8673 C CA . PHE B 1 79 ? -8.422 -49.969 -22.844 1 92.94 79 PHE B CA 1
ATOM 8674 C C . PHE B 1 79 ? -8.312 -49.031 -24.047 1 92.94 79 PHE B C 1
ATOM 8676 O O . PHE B 1 79 ? -8.656 -47.875 -23.953 1 92.94 79 PHE B O 1
ATOM 8683 N N . TYR B 1 80 ? -7.742 -49.562 -25.016 1 90.25 80 TYR B N 1
ATOM 8684 C CA . TYR B 1 80 ? -7.75 -48.875 -26.297 1 90.25 80 TYR B CA 1
ATOM 8685 C C . TYR B 1 80 ? -8.555 -49.656 -27.344 1 90.25 80 TYR B C 1
ATOM 8687 O O . TYR B 1 80 ? -8.18 -50.781 -27.719 1 90.25 80 TYR B O 1
ATOM 8695 N N . GLU B 1 81 ? -9.664 -49.031 -27.734 1 82.81 81 GLU B N 1
ATOM 8696 C CA . GLU B 1 81 ? -10.531 -49.688 -28.719 1 82.81 81 GLU B CA 1
ATOM 8697 C C . GLU B 1 81 ? -11.148 -48.656 -29.672 1 82.81 81 GLU B C 1
ATOM 8699 O O . GLU B 1 81 ? -11.727 -47.656 -29.219 1 82.81 81 GLU B O 1
ATOM 8704 N N . ASN B 1 82 ? -11.016 -48.875 -30.938 1 79.44 82 ASN B N 1
ATOM 8705 C CA . ASN B 1 82 ? -11.664 -48.062 -31.953 1 79.44 82 ASN B CA 1
ATOM 8706 C C . ASN B 1 82 ? -11.297 -46.594 -31.812 1 79.44 82 ASN B C 1
ATOM 8708 O O . ASN B 1 82 ? -12.156 -45.719 -31.906 1 79.44 82 ASN B O 1
ATOM 8712 N N . GLY B 1 83 ? -10.078 -46.375 -31.422 1 77.5 83 GLY B N 1
ATOM 8713 C CA . GLY B 1 83 ? -9.594 -45.031 -31.344 1 77.5 83 GLY B CA 1
ATOM 8714 C C . GLY B 1 83 ? -9.953 -44.344 -30.031 1 77.5 83 GLY B C 1
ATOM 8715 O O . GLY B 1 83 ? -9.633 -43.156 -29.828 1 77.5 83 GLY B O 1
ATOM 8716 N N . MET B 1 84 ? -10.641 -44.969 -29.172 1 82.5 84 MET B N 1
ATOM 8717 C CA . MET B 1 84 ? -11.039 -44.406 -27.891 1 82.5 84 MET B CA 1
ATOM 8718 C C . MET B 1 84 ? -10.344 -45.125 -26.734 1 82.5 84 MET B C 1
ATOM 8720 O O . MET B 1 84 ? -9.992 -46.312 -26.859 1 82.5 84 MET B O 1
ATOM 8724 N N . SER B 1 85 ? -10.094 -44.312 -25.734 1 88.12 85 SER B N 1
ATOM 8725 C CA . SER B 1 85 ? -9.492 -44.938 -24.562 1 88.12 85 SER B CA 1
ATOM 8726 C C . SER B 1 85 ? -10.43 -44.875 -23.359 1 88.12 85 SER B C 1
ATOM 8728 O O . SER B 1 85 ? -11.188 -43.906 -23.203 1 88.12 85 SER B O 1
ATOM 8730 N N . SER B 1 86 ? -10.57 -45.906 -22.625 1 91.69 86 SER B N 1
ATOM 8731 C CA . SER B 1 86 ? -11.305 -45.969 -21.359 1 91.69 86 SER B CA 1
ATOM 8732 C C . SER B 1 86 ? -10.422 -46.5 -20.234 1 91.69 86 SER B C 1
ATOM 8734 O O . SER B 1 86 ? -9.445 -47.219 -20.484 1 91.69 86 SER B O 1
ATOM 8736 N N . ARG B 1 87 ? -10.75 -46.062 -19.062 1 94.62 87 ARG B N 1
ATOM 8737 C CA . ARG B 1 87 ? -9.945 -46.438 -17.906 1 94.62 87 ARG B CA 1
ATOM 8738 C C . ARG B 1 87 ? -10.805 -47.062 -16.812 1 94.62 87 ARG B C 1
ATOM 8740 O O . ARG B 1 87 ? -11.938 -46.625 -16.594 1 94.62 87 ARG B O 1
ATOM 8747 N N . VAL B 1 88 ? -10.266 -48.062 -16.172 1 95.12 88 VAL B N 1
ATOM 8748 C CA . VAL B 1 88 ? -10.875 -48.656 -14.992 1 95.12 88 VAL B CA 1
ATOM 8749 C C . VAL B 1 88 ? -9.859 -48.719 -13.852 1 95.12 88 VAL B C 1
ATOM 8751 O O . VAL B 1 88 ? -8.844 -49.406 -13.953 1 95.12 88 VAL B O 1
ATOM 8754 N N . ILE B 1 89 ? -10.148 -47.969 -12.852 1 95.12 89 ILE B N 1
ATOM 8755 C CA . ILE B 1 89 ? -9.266 -47.906 -11.695 1 95.12 89 ILE B CA 1
ATOM 8756 C C . ILE B 1 89 ? -9.852 -48.719 -10.539 1 95.12 89 ILE B C 1
ATOM 8758 O O . ILE B 1 89 ? -11.008 -48.531 -10.156 1 95.12 89 ILE B O 1
ATOM 8762 N N . TYR B 1 90 ? -9.094 -49.656 -10 1 94.31 90 TYR B N 1
ATOM 8763 C CA . TYR B 1 90 ? -9.484 -50.5 -8.859 1 94.31 90 TYR B CA 1
ATOM 8764 C C . TYR B 1 90 ? -8.859 -49.969 -7.57 1 94.31 90 TYR B C 1
ATOM 8766 O O . TYR B 1 90 ? -7.633 -49.906 -7.457 1 94.31 90 TYR B O 1
ATOM 8774 N N . ASN B 1 91 ? -9.633 -49.625 -6.703 1 92.38 91 ASN B N 1
ATOM 8775 C CA . ASN B 1 91 ? -9.172 -49.188 -5.387 1 92.38 91 ASN B CA 1
ATOM 8776 C C . ASN B 1 91 ? -9.641 -50.156 -4.289 1 92.38 91 ASN B C 1
ATOM 8778 O O . ASN B 1 91 ? -10.789 -50.094 -3.846 1 92.38 91 ASN B O 1
ATOM 8782 N N . TYR B 1 92 ? -8.742 -50.844 -3.783 1 91.94 92 TYR B N 1
ATOM 8783 C CA . TYR B 1 92 ? -9.078 -51.875 -2.812 1 91.94 92 TYR B CA 1
ATOM 8784 C C . TYR B 1 92 ? -9.172 -51.312 -1.407 1 91.94 92 TYR B C 1
ATOM 8786 O O . TYR B 1 92 ? -9.781 -51.906 -0.52 1 91.94 92 TYR B O 1
ATOM 8794 N N . GLU B 1 93 ? -8.578 -50.219 -1.218 1 88 93 GLU B N 1
ATOM 8795 C CA . GLU B 1 93 ? -8.609 -49.594 0.108 1 88 93 GLU B CA 1
ATOM 8796 C C . GLU B 1 93 ? -10.031 -49.188 0.498 1 88 93 GLU B C 1
ATOM 8798 O O . GLU B 1 93 ? -10.398 -49.25 1.673 1 88 93 GLU B O 1
ATOM 8803 N N . VAL B 1 94 ? -10.758 -48.75 -0.474 1 89.31 94 VAL B N 1
ATOM 8804 C CA . VAL B 1 94 ? -12.117 -48.281 -0.184 1 89.31 94 VAL B CA 1
ATOM 8805 C C . VAL B 1 94 ? -13.133 -49.219 -0.837 1 89.31 94 VAL B C 1
ATOM 8807 O O . VAL B 1 94 ? -14.336 -48.969 -0.808 1 89.31 94 VAL B O 1
ATOM 8810 N N . ASN B 1 95 ? -12.773 -50.25 -1.478 1 90.38 95 ASN B N 1
ATOM 8811 C CA . ASN B 1 95 ? -13.633 -51.25 -2.113 1 90.38 95 ASN B CA 1
ATOM 8812 C C . ASN B 1 95 ? -14.469 -50.625 -3.234 1 90.38 95 ASN B C 1
ATOM 8814 O O . ASN B 1 95 ? -15.688 -50.812 -3.275 1 90.38 95 ASN B O 1
ATOM 8818 N N . GLU B 1 96 ? -13.789 -49.875 -4.105 1 92.69 96 GLU B N 1
ATOM 8819 C CA . GLU B 1 96 ? -14.492 -49.219 -5.199 1 92.69 96 GLU B CA 1
ATOM 8820 C C . GLU B 1 96 ? -13.727 -49.375 -6.516 1 92.69 96 GLU B C 1
ATOM 8822 O O . GLU B 1 96 ? -12.508 -49.531 -6.516 1 92.69 96 GLU B O 1
ATOM 8827 N N . VAL B 1 97 ? -14.453 -49.312 -7.629 1 94.5 97 VAL B N 1
ATOM 8828 C CA . VAL B 1 97 ? -13.922 -49.281 -8.992 1 94.5 97 VAL B CA 1
ATOM 8829 C C . VAL B 1 97 ? -14.43 -48.031 -9.719 1 94.5 97 VAL B C 1
ATOM 8831 O O . VAL B 1 97 ? -15.609 -47.688 -9.617 1 94.5 97 VAL B O 1
ATOM 8834 N N . TYR B 1 98 ? -13.531 -47.344 -10.297 1 94.5 98 TYR B N 1
ATOM 8835 C CA . TYR B 1 98 ? -13.883 -46.156 -11.078 1 94.5 98 TYR B CA 1
ATOM 8836 C C . TYR B 1 98 ? -13.781 -46.438 -12.57 1 94.5 98 TYR B C 1
ATOM 8838 O O . TYR B 1 98 ? -12.688 -46.625 -13.102 1 94.5 98 TYR B O 1
ATOM 8846 N N . SER B 1 99 ? -14.828 -46.469 -13.273 1 93.75 99 SER B N 1
ATOM 8847 C CA . SER B 1 99 ? -14.867 -46.656 -14.727 1 93.75 99 SER B CA 1
ATOM 8848 C C . SER B 1 99 ? -15.008 -45.312 -15.43 1 93.75 99 SER B C 1
ATOM 8850 O O . SER B 1 99 ? -16.016 -44.594 -15.266 1 93.75 99 SER B O 1
ATOM 8852 N N . ILE B 1 100 ? -14.023 -44.969 -16.094 1 93.38 100 ILE B N 1
ATOM 8853 C CA . ILE B 1 100 ? -13.977 -43.656 -16.734 1 93.38 100 ILE B CA 1
ATOM 8854 C C . ILE B 1 100 ? -14.008 -43.812 -18.25 1 93.38 100 ILE B C 1
ATOM 8856 O O . ILE B 1 100 ? -13.148 -44.5 -18.812 1 93.38 100 ILE B O 1
ATOM 8860 N N . LYS B 1 101 ? -14.875 -43.281 -18.922 1 88.69 101 LYS B N 1
ATOM 8861 C CA . LYS B 1 101 ? -15.008 -43.25 -20.375 1 88.69 101 LYS B CA 1
ATOM 8862 C C . LYS B 1 101 ? -15.273 -41.812 -20.875 1 88.69 101 LYS B C 1
ATOM 8864 O O . LYS B 1 101 ? -16.234 -41.188 -20.438 1 88.69 101 LYS B O 1
ATOM 8869 N N . GLU B 1 102 ? -14.297 -41.438 -21.688 1 78.69 102 GLU B N 1
ATOM 8870 C CA . GLU B 1 102 ? -14.328 -40.062 -22.156 1 78.69 102 GLU B CA 1
ATOM 8871 C C . GLU B 1 102 ? -14.258 -39.094 -21 1 78.69 102 GLU B C 1
ATOM 8873 O O . GLU B 1 102 ? -13.25 -39.031 -20.297 1 78.69 102 GLU B O 1
ATOM 8878 N N . LEU B 1 103 ? -15.117 -38.531 -20.359 1 79.56 103 LEU B N 1
ATOM 8879 C CA . LEU B 1 103 ? -15.07 -37.594 -19.234 1 79.56 103 LEU B CA 1
ATOM 8880 C C . LEU B 1 103 ? -16.141 -37.938 -18.219 1 79.56 103 LEU B C 1
ATOM 8882 O O . LEU B 1 103 ? -16.422 -37.156 -17.312 1 79.56 103 LEU B O 1
ATOM 8886 N N . SER B 1 104 ? -16.625 -39.156 -18.391 1 86.44 104 SER B N 1
ATOM 8887 C CA . SER B 1 104 ? -17.625 -39.594 -17.438 1 86.44 104 SER B CA 1
ATOM 8888 C C . SER B 1 104 ? -17.078 -40.688 -16.531 1 86.44 104 SER B C 1
ATOM 8890 O O . SER B 1 104 ? -16.344 -41.562 -16.984 1 86.44 104 SER B O 1
ATOM 8892 N N . CYS B 1 105 ? -17.328 -40.562 -15.289 1 92.69 105 CYS B N 1
ATOM 8893 C CA . CYS B 1 105 ? -16.844 -41.531 -14.305 1 92.69 105 CYS B CA 1
ATOM 8894 C C . CYS B 1 105 ? -18.016 -42.188 -13.57 1 92.69 105 CYS B C 1
ATOM 8896 O O . CYS B 1 105 ? -18.891 -41.5 -13.039 1 92.69 105 CYS B O 1
ATOM 8898 N N . VAL B 1 106 ? -18.047 -43.5 -13.547 1 92.5 106 VAL B N 1
ATOM 8899 C CA . VAL B 1 106 ? -19.047 -44.281 -12.805 1 92.5 106 VAL B CA 1
ATOM 8900 C C . VAL B 1 106 ? -18.375 -45.062 -11.688 1 92.5 106 VAL B C 1
ATOM 8902 O O . VAL B 1 106 ? -17.391 -45.781 -11.93 1 92.5 106 VAL B O 1
ATOM 8905 N N . VAL B 1 107 ? -18.891 -44.875 -10.531 1 94 107 VAL B N 1
ATOM 8906 C CA . VAL B 1 107 ? -18.344 -45.594 -9.367 1 94 107 VAL B CA 1
ATOM 8907 C C . VAL B 1 107 ? -19.141 -46.844 -9.094 1 94 107 VAL B C 1
ATOM 8909 O O . VAL B 1 107 ? -20.375 -46.812 -9.062 1 94 107 VAL B O 1
ATOM 8912 N N . LYS B 1 108 ? -18.406 -47.938 -8.953 1 92.75 108 LYS B N 1
ATOM 8913 C CA . LYS B 1 108 ? -19.016 -49.219 -8.648 1 92.75 108 LYS B CA 1
ATOM 8914 C C . LYS B 1 108 ? -18.312 -49.906 -7.473 1 92.75 108 LYS B C 1
ATOM 8916 O O . LYS B 1 108 ? -17.219 -49.5 -7.09 1 92.75 108 LYS B O 1
ATOM 8921 N N . ASN B 1 109 ? -19.094 -50.844 -6.941 1 91.94 109 ASN B N 1
ATOM 8922 C CA . ASN B 1 109 ? -18.5 -51.656 -5.879 1 91.94 109 ASN B CA 1
ATOM 8923 C C . ASN B 1 109 ? -17.578 -52.719 -6.441 1 91.94 109 ASN B C 1
ATOM 8925 O O . ASN B 1 109 ? -17.906 -53.375 -7.43 1 91.94 109 ASN B O 1
ATOM 8929 N N . LEU B 1 110 ? -16.422 -52.844 -5.809 1 90.06 110 LEU B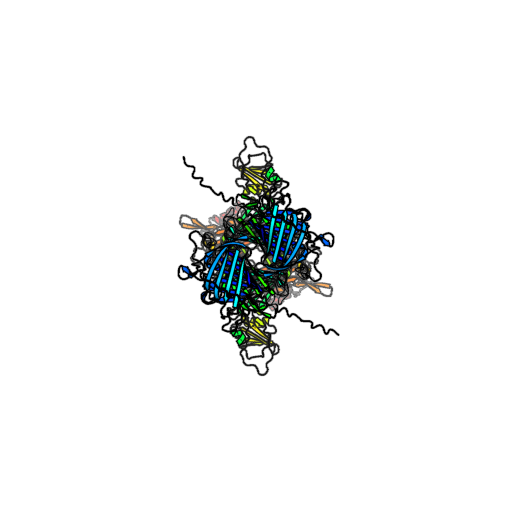 N 1
ATOM 8930 C CA . LEU B 1 110 ? -15.391 -53.75 -6.285 1 90.06 110 LEU B CA 1
ATOM 8931 C C . LEU B 1 110 ? -15.875 -55.188 -6.246 1 90.06 110 LEU B C 1
ATOM 8933 O O . LEU B 1 110 ? -15.578 -55.969 -7.152 1 90.06 110 LEU B O 1
ATOM 8937 N N . THR B 1 111 ? -16.641 -55.594 -5.25 1 83.19 111 THR B N 1
ATOM 8938 C CA . THR B 1 111 ? -17.047 -56.969 -5.039 1 83.19 111 THR B CA 1
ATOM 8939 C C . THR B 1 111 ? -18.047 -57.406 -6.113 1 83.19 111 THR B C 1
ATOM 8941 O O . THR B 1 111 ? -18.047 -58.562 -6.527 1 83.19 111 THR B O 1
ATOM 8944 N N . THR B 1 112 ? -18.75 -56.438 -6.625 1 81.69 112 THR B N 1
ATOM 8945 C CA . THR B 1 112 ? -19.797 -56.781 -7.57 1 81.69 112 THR B CA 1
ATOM 8946 C C . THR B 1 112 ? -19.375 -56.469 -9 1 81.69 112 THR B C 1
ATOM 8948 O O . THR B 1 112 ? -20.125 -56.719 -9.945 1 81.69 112 THR B O 1
ATOM 8951 N N . TYR B 1 113 ? -18.188 -56 -9.102 1 85.88 113 TYR B N 1
ATOM 8952 C CA . TYR B 1 113 ? -17.766 -55.594 -10.438 1 85.88 113 TYR B CA 1
ATOM 8953 C C . TYR B 1 113 ? -17.391 -56.812 -11.281 1 85.88 113 TYR B C 1
ATOM 8955 O O . TYR B 1 113 ? -16.656 -57.688 -10.82 1 85.88 113 TYR B O 1
ATOM 8963 N N . PRO B 1 114 ? -17.828 -56.906 -12.477 1 75.44 114 PRO B N 1
ATOM 8964 C CA . PRO B 1 114 ? -17.656 -58.125 -13.289 1 75.44 114 PRO B CA 1
ATOM 8965 C C . PRO B 1 114 ? -16.188 -58.406 -13.602 1 75.44 114 PRO B C 1
ATOM 8967 O O . PRO B 1 114 ? -15.797 -59.562 -13.703 1 75.44 114 PRO B O 1
ATOM 8970 N N . LEU B 1 115 ? -15.383 -57.438 -13.828 1 76 115 LEU B N 1
ATOM 8971 C CA . LEU B 1 115 ? -14 -57.688 -14.219 1 76 115 LEU B CA 1
ATOM 8972 C C . LEU B 1 115 ? -13.094 -57.75 -12.992 1 76 115 LEU B C 1
ATOM 8974 O O . LEU B 1 115 ? -11.867 -57.625 -13.117 1 76 115 LEU B O 1
ATOM 8978 N N . ASN B 1 116 ? -13.641 -58 -11.844 1 78.88 116 ASN B N 1
ATOM 8979 C CA . ASN B 1 116 ? -12.852 -58 -10.625 1 78.88 116 ASN B CA 1
ATOM 8980 C C . ASN B 1 116 ? -11.945 -59.25 -10.562 1 78.88 116 ASN B C 1
ATOM 8982 O O . ASN B 1 116 ? -10.969 -59.25 -9.812 1 78.88 116 ASN B O 1
ATOM 8986 N N . PHE B 1 117 ? -12.203 -60.156 -11.398 1 71.31 117 PHE B N 1
ATOM 8987 C CA . PHE B 1 117 ? -11.445 -61.406 -11.352 1 71.31 117 PHE B CA 1
ATOM 8988 C C . PHE B 1 117 ? -10.047 -61.219 -11.93 1 71.31 117 PHE B C 1
ATOM 8990 O O . PHE B 1 117 ? -9.141 -61.969 -11.633 1 71.31 117 PHE B O 1
ATOM 8997 N N . LEU B 1 118 ? -9.875 -60.219 -12.68 1 78.69 118 LEU B N 1
ATOM 8998 C CA . LEU B 1 118 ? -8.57 -59.969 -13.297 1 78.69 118 LEU B CA 1
ATOM 8999 C C . LEU B 1 118 ? -7.508 -59.719 -12.234 1 78.69 118 LEU B C 1
ATOM 9001 O O . LEU B 1 118 ? -6.391 -60.219 -12.328 1 78.69 118 LEU B O 1
ATOM 9005 N N . PHE B 1 119 ? -7.875 -58.844 -11.258 1 86.94 119 PHE B N 1
ATOM 9006 C CA . PHE B 1 119 ? -6.93 -58.5 -10.195 1 86.94 119 PHE B CA 1
ATOM 9007 C C . PHE B 1 119 ? -7.266 -59.281 -8.922 1 86.94 119 PHE B C 1
ATOM 9009 O O . PHE B 1 119 ? -6.52 -59.219 -7.941 1 86.94 119 PHE B O 1
ATOM 9016 N N . GLY B 1 120 ? -8.305 -60 -8.922 1 82 120 GLY B N 1
ATOM 9017 C CA . GLY B 1 120 ? -8.703 -60.875 -7.824 1 82 120 GLY B CA 1
ATOM 9018 C C . GLY B 1 120 ? -9.031 -60.094 -6.555 1 82 120 GLY B C 1
ATOM 9019 O O . GLY B 1 120 ? -8.914 -58.875 -6.504 1 82 120 GLY B O 1
ATOM 9020 N N . LEU B 1 121 ? -9.633 -60.781 -5.598 1 81.12 121 LEU B N 1
ATOM 9021 C CA . LEU B 1 121 ? -9.977 -60.25 -4.281 1 81.12 121 LEU B CA 1
ATOM 9022 C C . LEU B 1 121 ? -9.531 -61.188 -3.178 1 81.12 121 LEU B C 1
ATOM 9024 O O . LEU B 1 121 ? -9.93 -62.344 -3.156 1 81.12 121 LEU B O 1
ATOM 9028 N N . GLN B 1 122 ? -8.539 -60.719 -2.553 1 78.56 122 GLN B N 1
ATOM 9029 C CA . GLN B 1 122 ? -8.133 -61.531 -1.4 1 78.56 122 GLN B CA 1
ATOM 9030 C C . GLN B 1 122 ? -8.391 -60.781 -0.095 1 78.56 122 GLN B C 1
ATOM 9032 O O . GLN B 1 122 ? -8.492 -59.562 -0.088 1 78.56 122 GLN B O 1
ATOM 9037 N N . GLN B 1 123 ? -8.703 -61.5 0.915 1 75.94 123 GLN B N 1
ATOM 9038 C CA . GLN B 1 123 ? -8.922 -60.906 2.223 1 75.94 123 GLN B CA 1
ATOM 9039 C C . GLN B 1 123 ? -7.609 -60.438 2.85 1 75.94 123 GLN B C 1
ATOM 9041 O O . GLN B 1 123 ? -6.676 -61.25 2.986 1 75.94 123 GLN B O 1
ATOM 9046 N N . GLY B 1 124 ? -7.328 -59.125 2.818 1 67.19 124 GLY B N 1
ATOM 9047 C CA . GLY B 1 124 ? -6.133 -58.594 3.457 1 67.19 124 GLY B CA 1
ATOM 9048 C C . GLY B 1 124 ? -6.23 -58.562 4.969 1 67.19 124 GLY B C 1
ATOM 9049 O O . GLY B 1 124 ? -7.078 -59.219 5.559 1 67.19 124 GLY B O 1
ATOM 9050 N N . SER B 1 125 ? -5.266 -57.812 5.656 1 67.56 125 SER B N 1
ATOM 9051 C CA . SER B 1 125 ? -5.281 -57.656 7.105 1 67.56 125 SER B CA 1
ATOM 9052 C C . SER B 1 125 ? -6.434 -56.75 7.551 1 67.56 125 SER B C 1
ATOM 9054 O O . SER B 1 125 ? -6.832 -55.844 6.82 1 67.56 125 SER B O 1
ATOM 9056 N N . LYS B 1 126 ? -7.004 -56.906 8.562 1 60.19 126 LYS B N 1
ATOM 9057 C CA . LYS B 1 126 ? -8 -56.125 9.312 1 60.19 126 LYS B CA 1
ATOM 9058 C C . LYS B 1 126 ? -9.297 -56 8.516 1 60.19 126 LYS B C 1
ATOM 9060 O O . LYS B 1 126 ? -9.914 -54.938 8.492 1 60.19 126 LYS B O 1
ATOM 9065 N N . ASN B 1 127 ? -9.656 -57 7.766 1 64.19 127 ASN B N 1
ATOM 9066 C CA . ASN B 1 127 ? -10.93 -57.094 7.059 1 64.19 127 ASN B CA 1
ATOM 9067 C C . ASN B 1 127 ? -10.961 -56.188 5.828 1 64.19 127 ASN B C 1
ATOM 9069 O O . ASN B 1 127 ? -12.023 -55.75 5.41 1 64.19 127 ASN B O 1
ATOM 9073 N N . LYS B 1 128 ? -9.773 -55.781 5.375 1 77.44 128 LYS B N 1
ATOM 9074 C CA . LYS B 1 128 ? -9.711 -55 4.133 1 77.44 128 LYS B CA 1
ATOM 9075 C C . LYS B 1 128 ? -9.383 -55.906 2.947 1 77.44 128 LYS B C 1
ATOM 9077 O O . LYS B 1 128 ? -8.727 -56.938 3.109 1 77.44 128 LYS B O 1
ATOM 9082 N N . LYS B 1 129 ? -10.047 -55.625 1.957 1 86.06 129 LYS B N 1
ATOM 9083 C CA . LYS B 1 129 ? -9.773 -56.344 0.713 1 86.06 129 LYS B CA 1
ATOM 9084 C C . LYS B 1 129 ? -8.414 -55.969 0.14 1 86.06 129 LYS B C 1
ATOM 9086 O O . LYS B 1 129 ? -7.941 -54.844 0.342 1 86.06 129 LYS B O 1
ATOM 9091 N N . HIS B 1 130 ? -7.723 -56.906 -0.327 1 89.88 130 HIS B N 1
ATOM 9092 C CA . HIS B 1 130 ? -6.402 -56.656 -0.894 1 89.88 130 HIS B CA 1
ATOM 9093 C C . HIS B 1 130 ? -6.285 -57.25 -2.297 1 89.88 130 HIS B C 1
ATOM 9095 O O . HIS B 1 130 ? -6.809 -58.312 -2.564 1 89.88 130 HIS B O 1
ATOM 9101 N N . ILE B 1 131 ? -5.645 -56.656 -3.178 1 89.88 131 ILE B N 1
ATOM 9102 C CA . ILE B 1 131 ? -5.422 -57.062 -4.562 1 89.88 131 ILE B CA 1
ATOM 9103 C C . ILE B 1 131 ? -4.504 -58.281 -4.598 1 89.88 131 ILE B C 1
ATOM 9105 O O . ILE B 1 131 ? -3.719 -58.531 -3.674 1 89.88 131 ILE B O 1
ATOM 9109 N N . PHE B 1 132 ? -4.574 -59.094 -5.641 1 87.38 132 PHE B N 1
ATOM 9110 C CA . PHE B 1 132 ? -3.713 -60.25 -5.809 1 87.38 132 PHE B CA 1
ATOM 9111 C C . PHE B 1 132 ? -2.281 -59.844 -6.105 1 87.38 132 PHE B C 1
ATOM 9113 O O . PHE B 1 132 ? -2.051 -58.75 -6.672 1 87.38 132 PHE B O 1
ATOM 9120 N N . GLY B 1 133 ? -1.386 -60.656 -5.699 1 84.44 133 GLY B N 1
ATOM 9121 C CA . GLY B 1 133 ? -0.017 -60.469 -6.156 1 84.44 133 GLY B CA 1
ATOM 9122 C C . GLY B 1 133 ? 0.162 -60.781 -7.633 1 84.44 133 GLY B C 1
ATOM 9123 O O . GLY B 1 133 ? -0.733 -61.344 -8.273 1 84.44 133 GLY B O 1
ATOM 9124 N N . SER B 1 134 ? 1.235 -60.406 -8.25 1 86.94 134 SER B N 1
ATOM 9125 C CA . SER B 1 134 ? 1.516 -60.562 -9.68 1 86.94 134 SER B CA 1
ATOM 9126 C C . SER B 1 134 ? 1.34 -62 -10.133 1 86.94 134 SER B C 1
ATOM 9128 O O . SER B 1 134 ? 0.767 -62.25 -11.195 1 86.94 134 SER B O 1
ATOM 9130 N N . ALA B 1 135 ? 1.765 -63 -9.359 1 81.94 135 ALA B N 1
ATOM 9131 C CA . ALA B 1 135 ? 1.679 -64.438 -9.727 1 81.94 135 ALA B CA 1
ATOM 9132 C C . ALA B 1 135 ? 0.224 -64.875 -9.844 1 81.94 135 ALA B C 1
ATOM 9134 O O . ALA B 1 135 ? -0.146 -65.562 -10.805 1 81.94 135 ALA B O 1
ATOM 9135 N N . SER B 1 136 ? -0.536 -64.438 -8.891 1 80.5 136 SER B N 1
ATOM 9136 C CA . SER B 1 136 ? -1.941 -64.875 -8.883 1 80.5 136 SER B CA 1
ATOM 9137 C C . SER B 1 136 ? -2.725 -64.125 -9.977 1 80.5 136 SER B C 1
ATOM 9139 O O . SER B 1 136 ? -3.617 -64.688 -10.594 1 80.5 136 SER B O 1
ATOM 9141 N N . ALA B 1 137 ? -2.438 -62.906 -10.18 1 85.12 137 ALA B N 1
ATOM 9142 C CA . ALA B 1 137 ? -3.152 -62.125 -11.188 1 85.12 137 ALA B CA 1
ATOM 9143 C C . ALA B 1 137 ? -2.887 -62.656 -12.594 1 85.12 137 ALA B C 1
ATOM 9145 O O . ALA B 1 137 ? -3.797 -62.719 -13.422 1 85.12 137 ALA B O 1
ATOM 9146 N N . LEU B 1 138 ? -1.643 -63 -12.859 1 82.25 138 LEU B N 1
ATOM 9147 C CA . LEU B 1 138 ? -1.269 -63.469 -14.188 1 82.25 138 LEU B CA 1
ATOM 9148 C C . LEU B 1 138 ? -1.775 -64.875 -14.422 1 82.25 138 LEU B C 1
ATOM 9150 O O . LEU B 1 138 ? -1.889 -65.312 -15.562 1 82.25 138 LEU B O 1
ATOM 9154 N N . ARG B 1 139 ? -2.1 -65.562 -13.328 1 75.69 139 ARG B N 1
ATOM 9155 C CA . ARG B 1 139 ? -2.586 -66.938 -13.445 1 75.69 139 ARG B CA 1
ATOM 9156 C C . ARG B 1 139 ? -4.105 -67 -13.367 1 75.69 139 ARG B C 1
ATOM 9158 O O . ARG B 1 139 ? -4.703 -68.062 -13.438 1 75.69 139 ARG B O 1
ATOM 9165 N N . PHE B 1 140 ? -4.742 -65.875 -13.398 1 64.38 140 PHE B N 1
ATOM 9166 C CA . PHE B 1 140 ? -6.184 -65.75 -13.234 1 64.38 140 PHE B CA 1
ATOM 9167 C C . PHE B 1 140 ? -6.656 -66.5 -12.016 1 64.38 140 PHE B C 1
ATOM 9169 O O . PHE B 1 140 ? -7.672 -67.188 -12.07 1 64.38 140 PHE B O 1
ATOM 9176 N N . GLY B 1 141 ? -5.934 -66.75 -10.906 1 58.31 141 GLY B N 1
ATOM 9177 C CA . GLY B 1 141 ? -6.301 -67.438 -9.703 1 58.31 141 GLY B CA 1
ATOM 9178 C C . GLY B 1 141 ? -5.207 -68.375 -9.227 1 58.31 141 GLY B C 1
ATOM 9179 O O . GLY B 1 141 ? -4.113 -68.438 -9.789 1 58.31 141 GLY B O 1
ATOM 9180 N N . PRO B 1 142 ? -5.352 -69 -8.023 1 54.84 142 PRO B N 1
ATOM 9181 C CA . PRO B 1 142 ? -4.375 -69.938 -7.512 1 54.84 142 PRO B CA 1
ATOM 9182 C C . PRO B 1 142 ? -4.27 -71.188 -8.383 1 54.84 142 PRO B C 1
ATOM 9184 O O . PRO B 1 142 ? -5.285 -71.812 -8.773 1 54.84 142 PRO B O 1
ATOM 9187 N N . VAL B 1 143 ? -3.23 -71.312 -9.258 1 57.5 143 VAL B N 1
ATOM 9188 C CA . VAL B 1 143 ? -3.115 -72.5 -10.156 1 57.5 143 VAL B CA 1
ATOM 9189 C C . VAL B 1 143 ? -2.406 -73.625 -9.445 1 57.5 143 VAL B C 1
ATOM 9191 O O . VAL B 1 143 ? -1.282 -73.5 -8.961 1 57.5 143 VAL B O 1
ATOM 9194 N N . ASN B 1 144 ? -3.008 -74.812 -8.938 1 57.91 144 ASN B N 1
ATOM 9195 C CA . ASN B 1 144 ? -2.434 -75.938 -8.25 1 57.91 144 ASN B CA 1
ATOM 9196 C C . ASN B 1 144 ? -1.905 -77 -9.242 1 57.91 144 ASN B C 1
ATOM 9198 O O . ASN B 1 144 ? -1.226 -77.938 -8.844 1 57.91 144 ASN B O 1
ATOM 9202 N N . HIS B 1 145 ? -1.873 -76.812 -10.68 1 67.69 145 HIS B N 1
ATOM 9203 C CA . HIS B 1 145 ? -1.468 -77.938 -11.461 1 67.69 145 HIS B CA 1
ATOM 9204 C C . HIS B 1 145 ? -0.883 -77.562 -12.805 1 67.69 145 HIS B C 1
ATOM 9206 O O . HIS B 1 145 ? -1.374 -77.938 -13.852 1 67.69 145 HIS B O 1
ATOM 9212 N N . ASP B 1 146 ? 0.322 -76.812 -12.805 1 78.56 146 ASP B N 1
ATOM 9213 C CA . ASP B 1 146 ? 0.966 -76.438 -14.062 1 78.56 146 ASP B CA 1
ATOM 9214 C C . ASP B 1 146 ? 1.832 -77.562 -14.594 1 78.56 146 ASP B C 1
ATOM 9216 O O . ASP B 1 146 ? 2.467 -78.25 -13.812 1 78.56 146 ASP B O 1
ATOM 9220 N N . VAL B 1 147 ? 1.832 -77.938 -15.898 1 83.38 147 VAL B N 1
ATOM 9221 C CA . VAL B 1 147 ? 2.643 -79 -16.562 1 83.38 147 VAL B CA 1
ATOM 9222 C C . VAL B 1 147 ? 3.617 -78.312 -17.531 1 83.38 147 VAL B C 1
ATOM 9224 O O . VAL B 1 147 ? 3.203 -77.562 -18.422 1 83.38 147 VAL B O 1
ATOM 9227 N N . TYR B 1 148 ? 4.91 -78.5 -17.312 1 89.12 148 TYR B N 1
ATOM 9228 C CA . TYR B 1 148 ? 5.934 -78 -18.219 1 89.12 148 TYR B CA 1
ATOM 9229 C C . TYR B 1 148 ? 5.855 -78.688 -19.578 1 89.12 148 TYR B C 1
ATOM 9231 O O . TYR B 1 148 ? 5.898 -79.938 -19.672 1 89.12 148 TYR B O 1
ATOM 9239 N N . SER B 1 149 ? 5.676 -77.938 -20.688 1 87.94 149 SER B N 1
ATOM 9240 C CA . SER B 1 149 ? 5.453 -78.5 -22.031 1 87.94 149 SER B CA 1
ATOM 9241 C C . SER B 1 149 ? 6.645 -78.188 -22.938 1 87.94 149 SER B C 1
ATOM 9243 O O . SER B 1 149 ? 6.508 -78.188 -24.172 1 87.94 149 SER B O 1
ATOM 9245 N N . GLY B 1 150 ? 7.801 -77.812 -22.375 1 89.56 150 GLY B N 1
ATOM 9246 C CA . GLY B 1 150 ? 9.008 -77.625 -23.172 1 89.56 150 GLY B CA 1
ATOM 9247 C C . GLY B 1 150 ? 9.297 -76.188 -23.531 1 89.56 150 GLY B C 1
ATOM 9248 O O . GLY B 1 150 ? 9.008 -75.312 -22.75 1 89.56 150 GLY B O 1
ATOM 9249 N N . THR B 1 151 ? 10.102 -76.062 -24.625 1 91.69 151 THR B N 1
ATOM 9250 C CA . THR B 1 151 ? 10.531 -74.75 -25.094 1 91.69 151 THR B CA 1
ATOM 9251 C C . THR B 1 151 ? 9.883 -74.375 -26.422 1 91.69 151 THR B C 1
ATOM 9253 O O . THR B 1 151 ? 9.453 -75.312 -27.156 1 91.69 151 THR B O 1
ATOM 9256 N N . ASP B 1 152 ? 9.648 -73.188 -26.688 1 93.31 152 ASP B N 1
ATOM 9257 C CA . ASP B 1 152 ? 9.086 -72.688 -27.922 1 93.31 152 ASP B CA 1
ATOM 9258 C C . ASP B 1 152 ? 9.695 -71.312 -28.266 1 93.31 152 ASP B C 1
ATOM 9260 O O . ASP B 1 152 ? 10.523 -70.812 -27.516 1 93.31 152 ASP B O 1
ATOM 9264 N N . VAL B 1 153 ? 9.461 -70.812 -29.453 1 93.69 153 VAL B N 1
ATOM 9265 C CA . VAL B 1 153 ? 9.852 -69.5 -29.875 1 93.69 153 VAL B CA 1
ATOM 9266 C C . VAL B 1 153 ? 8.609 -68.625 -30.172 1 93.69 153 VAL B C 1
ATOM 9268 O O . VAL B 1 153 ? 7.82 -69 -31.047 1 93.69 153 VAL B O 1
ATOM 9271 N N . ILE B 1 154 ? 8.43 -67.75 -29.312 1 94.81 154 ILE B N 1
ATOM 9272 C CA . ILE B 1 154 ? 7.301 -66.812 -29.484 1 94.81 154 ILE B CA 1
ATOM 9273 C C . ILE B 1 154 ? 7.812 -65.438 -29.859 1 94.81 154 ILE B C 1
ATOM 9275 O O . ILE B 1 154 ? 8.602 -64.812 -29.125 1 94.81 154 ILE B O 1
ATOM 9279 N N . ARG B 1 155 ? 7.359 -64.875 -30.938 1 94.25 155 ARG B N 1
ATOM 9280 C CA . ARG B 1 155 ? 7.773 -63.562 -31.438 1 94.25 155 ARG B CA 1
ATOM 9281 C C . ARG B 1 155 ? 9.289 -63.469 -31.531 1 94.25 155 ARG B C 1
ATOM 9283 O O . ARG B 1 155 ? 9.875 -62.438 -31.25 1 94.25 155 ARG B O 1
ATOM 9290 N N . GLY B 1 156 ? 9.938 -64.562 -31.688 1 92.25 156 GLY B N 1
ATOM 9291 C CA . GLY B 1 156 ? 11.383 -64.562 -31.797 1 92.25 156 GLY B CA 1
ATOM 9292 C C . GLY B 1 156 ? 12.07 -64.75 -30.453 1 92.25 156 GLY B C 1
ATOM 9293 O O . GLY B 1 156 ? 13.305 -64.812 -30.391 1 92.25 156 GLY B O 1
ATOM 9294 N N . ILE B 1 157 ? 11.359 -64.812 -29.375 1 94.62 157 ILE B N 1
ATOM 9295 C CA . ILE B 1 157 ? 11.914 -64.938 -28.031 1 94.62 157 ILE B CA 1
ATOM 9296 C C . ILE B 1 157 ? 11.914 -66.438 -27.641 1 94.62 157 ILE B C 1
ATOM 9298 O O . ILE B 1 157 ? 10.891 -67.125 -27.766 1 94.62 157 ILE B O 1
ATOM 9302 N N . ASP B 1 158 ? 12.992 -66.938 -27.125 1 94.12 158 ASP B N 1
ATOM 9303 C CA . ASP B 1 158 ? 13.016 -68.312 -26.547 1 94.12 158 ASP B CA 1
ATOM 9304 C C . ASP B 1 158 ? 12.234 -68.375 -25.25 1 94.12 158 ASP B C 1
ATOM 9306 O O . ASP B 1 158 ? 12.516 -67.562 -24.312 1 94.12 158 ASP B O 1
ATOM 9310 N N . VAL B 1 159 ? 11.242 -69.25 -25.203 1 94.69 159 VAL B N 1
ATOM 9311 C CA . VAL B 1 159 ? 10.359 -69.25 -24.047 1 94.69 159 VAL B CA 1
ATOM 9312 C C . VAL B 1 159 ? 10.258 -70.688 -23.5 1 94.69 159 VAL B C 1
ATOM 9314 O O . VAL B 1 159 ? 10.523 -71.625 -24.203 1 94.69 159 VAL B O 1
ATOM 9317 N N . ASN B 1 160 ? 9.969 -70.75 -22.219 1 92.81 160 ASN B N 1
ATOM 9318 C CA . ASN B 1 160 ? 9.469 -71.938 -21.594 1 92.81 160 ASN B CA 1
ATOM 9319 C C . ASN B 1 160 ? 7.945 -72 -21.578 1 92.81 160 ASN B C 1
ATOM 9321 O O . ASN B 1 160 ? 7.289 -71 -21.391 1 92.81 160 ASN B O 1
ATOM 9325 N N . LYS B 1 161 ? 7.363 -73.125 -21.828 1 92.88 161 LYS B N 1
ATOM 9326 C CA . LYS B 1 161 ? 5.914 -73.312 -21.953 1 92.88 161 LYS B CA 1
ATOM 9327 C C . LYS B 1 161 ? 5.352 -74.188 -20.859 1 92.88 161 LYS B C 1
ATOM 9329 O O . LYS B 1 161 ? 5.918 -75.25 -20.578 1 92.88 161 LYS B O 1
ATOM 9334 N N . TRP B 1 162 ? 4.324 -73.688 -20.203 1 89.19 162 TRP B N 1
ATOM 9335 C CA . TRP B 1 162 ? 3.518 -74.5 -19.281 1 89.19 162 TRP B CA 1
ATOM 9336 C C . TRP B 1 162 ? 2.062 -74.562 -19.75 1 89.19 162 TRP B C 1
ATOM 9338 O O . TRP B 1 162 ? 1.556 -73.625 -20.328 1 89.19 162 TRP B O 1
ATOM 9348 N N . SER B 1 163 ? 1.405 -75.625 -19.594 1 86.94 163 SER B N 1
ATOM 9349 C CA . SER B 1 163 ? -0.003 -75.75 -19.953 1 86.94 163 SER B CA 1
ATOM 9350 C C . SER B 1 163 ? -0.836 -76.188 -18.75 1 86.94 163 SER B C 1
ATOM 9352 O O . SER B 1 163 ? -0.386 -77 -17.938 1 86.94 163 SER B O 1
ATOM 9354 N N . VAL B 1 164 ? -1.992 -75.5 -18.625 1 83.25 164 VAL B N 1
ATOM 9355 C CA . VAL B 1 164 ? -2.93 -75.875 -17.562 1 83.25 164 VAL B CA 1
ATOM 9356 C C . VAL B 1 164 ? -4.328 -76.062 -18.141 1 83.25 164 VAL B C 1
ATOM 9358 O O . VAL B 1 164 ? -4.75 -75.312 -19.031 1 83.25 164 VAL B O 1
ATOM 9361 N N . CYS B 1 165 ? -4.938 -77.125 -17.781 1 78.75 165 CYS B N 1
ATOM 9362 C CA . CYS B 1 165 ? -6.352 -77.375 -18.078 1 78.75 165 CYS B CA 1
ATOM 9363 C C . CYS B 1 165 ? -7.215 -77.125 -16.844 1 78.75 165 CYS B C 1
ATOM 9365 O O . CYS B 1 165 ? -6.984 -77.75 -15.812 1 78.75 165 CYS B O 1
ATOM 9367 N N . THR B 1 166 ? -7.922 -76.125 -16.844 1 74.5 166 THR B N 1
ATOM 9368 C CA . THR B 1 166 ? -8.766 -75.812 -15.688 1 74.5 166 THR B CA 1
ATOM 9369 C C . THR B 1 166 ? -10.188 -75.5 -16.125 1 74.5 166 THR B C 1
ATOM 9371 O O . THR B 1 166 ? -10.461 -75.375 -17.312 1 74.5 166 THR B O 1
ATOM 9374 N N . ASN B 1 167 ? -11.109 -75.625 -15.094 1 65.38 167 ASN B N 1
ATOM 9375 C CA . ASN B 1 167 ? -12.5 -75.25 -15.281 1 65.38 167 ASN B CA 1
ATOM 9376 C C . ASN B 1 167 ? -12.805 -73.938 -14.625 1 65.38 167 ASN B C 1
ATOM 9378 O O . ASN B 1 167 ? -12.562 -73.75 -13.438 1 65.38 167 ASN B O 1
ATOM 9382 N N . TRP B 1 168 ? -12.844 -72.875 -15.312 1 60.5 168 TRP B N 1
ATOM 9383 C CA . TRP B 1 168 ? -13.258 -71.625 -14.766 1 60.5 168 TRP B CA 1
ATOM 9384 C C . TRP B 1 168 ? -14.766 -71.562 -14.531 1 60.5 168 TRP B C 1
ATOM 9386 O O . TRP B 1 168 ? -15.547 -71.5 -15.484 1 60.5 168 TRP B O 1
ATOM 9396 N N . THR B 1 169 ? -15.133 -71.812 -13.188 1 50.34 169 THR B N 1
ATOM 9397 C CA . THR B 1 169 ? -16.516 -71.875 -12.734 1 50.34 169 THR B CA 1
ATOM 9398 C C . THR B 1 169 ? -17.125 -70.438 -12.789 1 50.34 169 THR B C 1
ATOM 9400 O O . THR B 1 169 ? -16.5 -69.5 -12.367 1 50.34 169 THR B O 1
ATOM 9403 N N . GLY B 1 170 ? -18.266 -70.125 -13.75 1 47.72 170 GLY B N 1
ATOM 9404 C CA . GLY B 1 170 ? -19.109 -69 -13.906 1 47.72 170 GLY B CA 1
ATOM 9405 C C . GLY B 1 170 ? -19.047 -68.375 -15.305 1 47.72 170 GLY B C 1
ATOM 9406 O O . GLY B 1 170 ? -20 -67.75 -15.758 1 47.72 170 GLY B O 1
ATOM 9407 N N . ALA B 1 171 ? -17.75 -68 -15.703 1 51.41 171 ALA B N 1
ATOM 9408 C CA . ALA B 1 171 ? -17.766 -67.312 -16.969 1 51.41 171 ALA B CA 1
ATOM 9409 C C . ALA B 1 171 ? -17.547 -68.25 -18.156 1 51.41 171 ALA B C 1
ATOM 9411 O O . ALA B 1 171 ? -18.172 -68.062 -19.203 1 51.41 171 ALA B O 1
ATOM 9412 N N . VAL B 1 172 ? -16.422 -69.062 -18.016 1 59.94 172 VAL B N 1
ATOM 9413 C CA . VAL B 1 172 ? -16.031 -69.875 -19.188 1 59.94 172 VAL B CA 1
ATOM 9414 C C . VAL B 1 172 ? -16.031 -71.375 -18.828 1 59.94 172 VAL B C 1
ATOM 9416 O O . VAL B 1 172 ? -16.016 -71.688 -17.656 1 59.94 172 VAL B O 1
ATOM 9419 N N . GLY B 1 173 ? -16.609 -72.312 -19.578 1 63.62 173 GLY B N 1
ATOM 9420 C CA . GLY B 1 173 ? -16.484 -73.75 -19.5 1 63.62 173 GLY B CA 1
ATOM 9421 C C . GLY B 1 173 ? -15.047 -74.25 -19.391 1 63.62 173 GLY B C 1
ATOM 9422 O O . GLY B 1 173 ? -14.227 -73.562 -18.734 1 63.62 173 GLY B O 1
ATOM 9423 N N . LYS B 1 174 ? -14.656 -75.375 -19.891 1 69.75 174 LYS B N 1
ATOM 9424 C CA . LYS B 1 174 ? -13.328 -75.938 -19.906 1 69.75 174 LYS B CA 1
ATOM 9425 C C . LYS B 1 174 ? -12.367 -75.188 -20.766 1 69.75 174 LYS B C 1
ATOM 9427 O O . LYS B 1 174 ? -12.672 -74.875 -21.922 1 69.75 174 LYS B O 1
ATOM 9432 N N . ILE B 1 175 ? -11.25 -74.688 -20.016 1 80.44 175 ILE B N 1
ATOM 9433 C CA . ILE B 1 175 ? -10.305 -73.875 -20.766 1 80.44 175 ILE B CA 1
ATOM 9434 C C . ILE B 1 175 ? -8.898 -74.438 -20.625 1 80.44 175 ILE B C 1
ATOM 9436 O O . ILE B 1 175 ? -8.578 -75.125 -19.609 1 80.44 175 ILE B O 1
ATOM 9440 N N . ARG B 1 176 ? -8.07 -74.438 -21.672 1 83.44 176 ARG B N 1
ATOM 9441 C CA . ARG B 1 176 ? -6.629 -74.625 -21.641 1 83.44 176 ARG B CA 1
ATOM 9442 C C . ARG B 1 176 ? -5.879 -73.312 -21.656 1 83.44 176 ARG B C 1
ATOM 9444 O O . ARG B 1 176 ? -6.164 -72.438 -22.484 1 83.44 176 ARG B O 1
ATOM 9451 N N . VAL B 1 177 ? -5.035 -73.188 -20.641 1 87.81 177 VAL B N 1
ATOM 9452 C CA . VAL B 1 177 ? -4.203 -72 -20.594 1 87.81 177 VAL B CA 1
ATOM 9453 C C . VAL B 1 177 ? -2.738 -72.375 -20.812 1 87.81 177 VAL B C 1
ATOM 9455 O O . VAL B 1 177 ? -2.193 -73.188 -20.078 1 87.81 177 VAL B O 1
ATOM 9458 N N . ASP B 1 178 ? -2.141 -71.875 -21.828 1 89.69 178 ASP B N 1
ATOM 9459 C CA . ASP B 1 178 ? -0.707 -72 -22.078 1 89.69 178 ASP B CA 1
ATOM 9460 C C . ASP B 1 178 ? 0.044 -70.75 -21.656 1 89.69 178 ASP B C 1
ATOM 9462 O O . ASP B 1 178 ? -0.308 -69.625 -22.062 1 89.69 178 ASP B O 1
ATOM 9466 N N . TYR B 1 179 ? 1.005 -70.938 -20.734 1 91 179 TYR B N 1
ATOM 9467 C CA . TYR B 1 179 ? 1.844 -69.875 -20.25 1 91 179 TYR B CA 1
ATOM 9468 C C . TYR B 1 179 ? 3.219 -69.875 -20.906 1 91 179 TYR B C 1
ATOM 9470 O O . TYR B 1 179 ? 3.865 -70.938 -20.938 1 91 179 TYR B O 1
ATOM 9478 N N . PHE B 1 180 ? 3.639 -68.812 -21.484 1 93.56 180 PHE B N 1
ATOM 9479 C CA . PHE B 1 180 ? 4.961 -68.75 -22.094 1 93.56 180 PHE B CA 1
ATOM 9480 C C . PHE B 1 180 ? 5.793 -67.688 -21.359 1 93.56 180 PHE B C 1
ATOM 9482 O O . PHE B 1 180 ? 5.41 -66.5 -21.312 1 93.56 180 PHE B O 1
ATOM 9489 N N . PHE B 1 181 ? 6.895 -68 -20.75 1 91.56 181 PHE B N 1
ATOM 9490 C CA . PHE B 1 181 ? 7.828 -67.125 -20.094 1 91.56 181 PHE B CA 1
ATOM 9491 C C . PHE B 1 181 ? 9.188 -67.125 -20.766 1 91.56 181 PHE B C 1
ATOM 9493 O O . PHE B 1 181 ? 9.617 -68.188 -21.25 1 91.56 181 PHE B O 1
ATOM 9500 N N . SER B 1 182 ? 9.82 -66.062 -20.859 1 91.94 182 SER B N 1
ATOM 9501 C CA . SER B 1 182 ? 11.141 -66 -21.469 1 91.94 182 SER B CA 1
ATOM 9502 C C . SER B 1 182 ? 12.109 -66.938 -20.781 1 91.94 182 SER B C 1
ATOM 9504 O O . SER B 1 182 ? 12.039 -67.125 -19.562 1 91.94 182 SER B O 1
ATOM 9506 N N . LYS B 1 183 ? 12.953 -67.5 -21.547 1 91.12 183 LYS B N 1
ATOM 9507 C CA . LYS B 1 183 ? 13.945 -68.438 -21 1 91.12 183 LYS B CA 1
ATOM 9508 C C . LYS B 1 183 ? 15.047 -67.688 -20.266 1 91.12 183 LYS B C 1
ATOM 9510 O O . LYS B 1 183 ? 15.406 -66.562 -20.641 1 91.12 183 LYS B O 1
ATOM 9515 N N . PRO B 1 184 ? 15.562 -68.312 -19.188 1 87.94 184 PRO B N 1
ATOM 9516 C CA . PRO B 1 184 ? 16.719 -67.688 -18.547 1 87.94 184 PRO B CA 1
ATOM 9517 C C . PRO B 1 184 ? 17.875 -67.438 -19.5 1 87.94 184 PRO B C 1
ATOM 9519 O O . PRO B 1 184 ? 18.203 -68.312 -20.328 1 87.94 184 PRO B O 1
ATOM 9522 N N . GLY B 1 185 ? 18.484 -66.25 -19.516 1 85.75 185 GLY B N 1
ATOM 9523 C CA . GLY B 1 185 ? 19.578 -65.875 -20.391 1 85.75 185 GLY B CA 1
ATOM 9524 C C . GLY B 1 185 ? 19.141 -64.938 -21.484 1 85.75 185 GLY B C 1
ATOM 9525 O O . GLY B 1 185 ? 19.969 -64.25 -22.078 1 85.75 185 GLY B O 1
ATOM 9526 N N . TRP B 1 186 ? 17.844 -64.938 -21.781 1 90.06 186 TRP B N 1
ATOM 9527 C CA . TRP B 1 186 ? 17.328 -63.938 -22.719 1 90.06 186 TRP B CA 1
ATOM 9528 C C . TRP B 1 186 ? 17.266 -62.562 -22.047 1 90.06 186 TRP B C 1
ATOM 9530 O O . TRP B 1 186 ? 16.578 -62.406 -21.031 1 90.06 186 TRP B O 1
ATOM 9540 N N . LYS B 1 187 ? 17.922 -61.625 -22.656 1 88.38 187 LYS B N 1
ATOM 9541 C CA . LYS B 1 187 ? 17.922 -60.281 -22.094 1 88.38 187 LYS B CA 1
ATOM 9542 C C . LYS B 1 187 ? 16.734 -59.469 -22.594 1 88.38 187 LYS B C 1
ATOM 9544 O O . LYS B 1 187 ? 16.453 -59.438 -23.797 1 88.38 187 LYS B O 1
ATOM 9549 N N . THR B 1 188 ? 15.977 -58.906 -21.688 1 88.06 188 THR B N 1
ATOM 9550 C CA . THR B 1 188 ? 14.828 -58.062 -22.016 1 88.06 188 THR B CA 1
ATOM 9551 C C . THR B 1 188 ? 15.086 -56.625 -21.609 1 88.06 188 THR B C 1
ATOM 9553 O O . THR B 1 188 ? 16.203 -56.25 -21.25 1 88.06 188 THR B O 1
ATOM 9556 N N . ALA B 1 189 ? 14.039 -55.781 -21.766 1 86.19 189 ALA B N 1
ATOM 9557 C CA . ALA B 1 189 ? 14.148 -54.375 -21.422 1 86.19 189 ALA B CA 1
ATOM 9558 C C . ALA B 1 189 ? 14.203 -54.188 -19.906 1 86.19 189 ALA B C 1
ATOM 9560 O O . ALA B 1 189 ? 14.586 -53.094 -19.422 1 86.19 189 ALA B O 1
ATOM 9561 N N . VAL B 1 190 ? 13.93 -55.156 -19.172 1 85.44 190 VAL B N 1
ATOM 9562 C CA . VAL B 1 190 ? 13.984 -55.094 -17.703 1 85.44 190 VAL B CA 1
ATOM 9563 C C . VAL B 1 190 ? 15.438 -55.156 -17.25 1 85.44 190 VAL B C 1
ATOM 9565 O O . VAL B 1 190 ? 16.312 -55.656 -17.953 1 85.44 190 VAL B O 1
ATOM 9568 N N . PRO B 1 191 ? 15.641 -54.562 -16.078 1 78.88 191 PRO B N 1
ATOM 9569 C CA . PRO B 1 191 ? 17.016 -54.594 -15.578 1 78.88 191 PRO B CA 1
ATOM 9570 C C . PRO B 1 191 ? 17.516 -56.031 -15.367 1 78.88 191 PRO B C 1
ATOM 9572 O O . PRO B 1 191 ? 16.719 -56.938 -15.203 1 78.88 191 PRO B O 1
ATOM 9575 N N . ASP B 1 192 ? 18.797 -56.156 -15.305 1 71.75 192 ASP B N 1
ATOM 9576 C CA . ASP B 1 192 ? 19.469 -57.438 -15.141 1 71.75 192 ASP B CA 1
ATOM 9577 C C . ASP B 1 192 ? 19 -58.156 -13.875 1 71.75 192 ASP B C 1
ATOM 9579 O O . ASP B 1 192 ? 18.766 -57.5 -12.852 1 71.75 192 ASP B O 1
ATOM 9583 N N . GLY B 1 193 ? 18.703 -59.312 -13.898 1 70.31 193 GLY B N 1
ATOM 9584 C CA . GLY B 1 193 ? 18.312 -60.156 -12.766 1 70.31 193 GLY B CA 1
ATOM 9585 C C . GLY B 1 193 ? 16.922 -60.719 -12.914 1 70.31 193 GLY B C 1
ATOM 9586 O O . GLY B 1 193 ? 16.562 -61.688 -12.227 1 70.31 193 GLY B O 1
ATOM 9587 N N . VAL B 1 194 ? 16.156 -60.062 -13.758 1 76.88 194 VAL B N 1
ATOM 9588 C CA . VAL B 1 194 ? 14.82 -60.594 -14.008 1 76.88 194 VAL B CA 1
ATOM 9589 C C . VAL B 1 194 ? 14.781 -61.281 -15.383 1 76.88 194 VAL B C 1
ATOM 9591 O O . VAL B 1 194 ? 14.578 -60.594 -16.406 1 76.88 194 VAL B O 1
ATOM 9594 N N . ASP B 1 195 ? 14.914 -62.562 -15.422 1 76.06 195 ASP B N 1
ATOM 9595 C CA . ASP B 1 195 ? 15.102 -63.188 -16.734 1 76.06 195 ASP B CA 1
ATOM 9596 C C . ASP B 1 195 ? 13.82 -63.875 -17.188 1 76.06 195 ASP B C 1
ATOM 9598 O O . ASP B 1 195 ? 13.641 -64.125 -18.375 1 76.06 195 ASP B O 1
ATOM 9602 N N . GLN B 1 196 ? 12.961 -64.25 -16.25 1 86.12 196 GLN B N 1
ATOM 9603 C CA . GLN B 1 196 ? 11.758 -65 -16.672 1 86.12 196 GLN B CA 1
ATOM 9604 C C . GLN B 1 196 ? 10.531 -64.062 -16.562 1 86.12 196 GLN B C 1
ATOM 9606 O O . GLN B 1 196 ? 9.945 -63.938 -15.484 1 86.12 196 GLN B O 1
ATOM 9611 N N . ILE B 1 197 ? 10.164 -63.438 -17.672 1 89.31 197 ILE B N 1
ATOM 9612 C CA . ILE B 1 197 ? 8.992 -62.562 -17.703 1 89.31 197 ILE B CA 1
ATOM 9613 C C . ILE B 1 197 ? 7.918 -63.188 -18.594 1 89.31 197 ILE B C 1
ATOM 9615 O O . ILE B 1 197 ? 8.227 -63.969 -19.5 1 89.31 197 ILE B O 1
ATOM 9619 N N . PRO B 1 198 ? 6.672 -62.844 -18.281 1 91.56 198 PRO B N 1
ATOM 9620 C CA . PRO B 1 198 ? 5.621 -63.344 -19.172 1 91.56 198 PRO B CA 1
ATOM 9621 C C . PRO B 1 198 ? 5.734 -62.781 -20.594 1 91.56 198 PRO B C 1
ATOM 9623 O O . PRO B 1 198 ? 5.961 -61.594 -20.766 1 91.56 198 PRO B O 1
ATOM 9626 N N . VAL B 1 199 ? 5.633 -63.625 -21.531 1 94.12 199 VAL B N 1
ATOM 9627 C CA . VAL B 1 199 ? 5.691 -63.219 -22.938 1 94.12 199 VAL B CA 1
ATOM 9628 C C . VAL B 1 199 ? 4.312 -63.375 -23.562 1 94.12 199 VAL B C 1
ATOM 9630 O O . VAL B 1 199 ? 3.873 -62.5 -24.312 1 94.12 199 VAL B O 1
ATOM 9633 N N . ARG B 1 200 ? 3.566 -64.5 -23.234 1 95.44 200 ARG B N 1
ATOM 9634 C CA . ARG B 1 200 ? 2.256 -64.75 -23.812 1 95.44 200 ARG B CA 1
ATOM 9635 C C . ARG B 1 200 ? 1.447 -65.688 -22.906 1 95.44 200 ARG B C 1
ATOM 9637 O O . ARG B 1 200 ? 2.004 -66.562 -22.266 1 95.44 200 ARG B O 1
ATOM 9644 N N . ILE B 1 201 ? 0.216 -65.375 -22.859 1 92.06 201 ILE B N 1
ATOM 9645 C CA . ILE B 1 201 ? -0.767 -66.312 -22.328 1 92.06 201 ILE B CA 1
ATOM 9646 C C . ILE B 1 201 ? -1.817 -66.625 -23.391 1 92.06 201 ILE B C 1
ATOM 9648 O O . ILE B 1 201 ? -2.439 -65.75 -23.938 1 92.06 201 ILE B O 1
ATOM 9652 N N . GLU B 1 202 ? -1.896 -67.875 -23.719 1 92.12 202 GLU B N 1
ATOM 9653 C CA . GLU B 1 202 ? -2.879 -68.312 -24.703 1 92.12 202 GLU B CA 1
ATOM 9654 C C . GLU B 1 202 ? -3.994 -69.125 -24.031 1 92.12 202 GLU B C 1
ATOM 9656 O O . GLU B 1 202 ? -3.729 -70.062 -23.266 1 92.12 202 GLU B O 1
ATOM 9661 N N . VAL B 1 203 ? -5.207 -68.688 -24.297 1 88 203 VAL B N 1
ATOM 9662 C CA . VAL B 1 203 ? -6.367 -69.312 -23.688 1 88 203 VAL B CA 1
ATOM 9663 C C . VAL B 1 203 ? -7.297 -69.812 -24.781 1 88 203 VAL B C 1
ATOM 9665 O O . VAL B 1 203 ? -7.699 -69.062 -25.672 1 88 203 VAL B O 1
ATOM 9668 N N . GLU B 1 204 ? -7.531 -71.062 -24.719 1 86.94 204 GLU B N 1
ATOM 9669 C CA . GLU B 1 204 ? -8.453 -71.688 -25.656 1 86.94 204 GLU B CA 1
ATOM 9670 C C . GLU B 1 204 ? -9.492 -72.562 -24.922 1 86.94 204 GLU B C 1
ATOM 9672 O O . GLU B 1 204 ? -9.188 -73.188 -23.906 1 86.94 204 GLU B O 1
ATOM 9677 N N . GLY B 1 205 ? -10.766 -72.312 -25.312 1 83.88 205 GLY B N 1
ATOM 9678 C CA . GLY B 1 205 ? -11.797 -73.125 -24.641 1 83.88 205 GLY B CA 1
ATOM 9679 C C . GLY B 1 205 ? -13.148 -73 -25.312 1 83.88 205 GLY B C 1
ATOM 9680 O O . GLY B 1 205 ? -13.25 -72.562 -26.453 1 83.88 205 GLY B O 1
ATOM 9681 N N . LEU B 1 206 ? -14.094 -73.625 -24.672 1 72.88 206 LEU B N 1
ATOM 9682 C CA . LEU B 1 206 ? -15.484 -73.625 -25.125 1 72.88 206 LEU B CA 1
ATOM 9683 C C . LEU B 1 206 ? -16.344 -72.75 -24.188 1 72.88 206 LEU B C 1
ATOM 9685 O O . LEU B 1 206 ? -16.25 -72.875 -22.969 1 72.88 206 LEU B O 1
ATOM 9689 N N . SER B 1 207 ? -16.656 -71.5 -24.609 1 65.44 207 SER B N 1
ATOM 9690 C CA . SER B 1 207 ? -17.453 -70.625 -23.766 1 65.44 207 SER B CA 1
ATOM 9691 C C . SER B 1 207 ? -18.922 -71 -23.781 1 65.44 207 SER B C 1
ATOM 9693 O O . SER B 1 207 ? -19.469 -71.375 -24.828 1 65.44 207 SER B O 1
ATOM 9695 N N . GLY B 1 208 ? -19.484 -71.375 -22.578 1 54.53 208 GLY B N 1
ATOM 9696 C CA . GLY B 1 208 ? -20.922 -71.562 -22.5 1 54.53 208 GLY B CA 1
ATOM 9697 C C . GLY B 1 208 ? -21.703 -70.25 -22.766 1 54.53 208 GLY B C 1
ATOM 9698 O O . GLY B 1 208 ? -21.109 -69.188 -22.969 1 54.53 208 GLY B O 1
ATOM 9699 N N . SER B 1 209 ? -23.047 -70.25 -22.891 1 44.91 209 SER B N 1
ATOM 9700 C CA . SER B 1 209 ? -24.062 -69.25 -23.312 1 44.91 209 SER B CA 1
ATOM 9701 C C . SER B 1 209 ? -23.953 -67.938 -22.516 1 44.91 209 SER B C 1
ATOM 9703 O O . SER B 1 209 ? -24.766 -67.062 -22.703 1 44.91 209 SER B O 1
ATOM 9705 N N . ALA B 1 210 ? -23.391 -67.875 -21.375 1 41.62 210 ALA B N 1
ATOM 9706 C CA . ALA B 1 210 ? -23.828 -66.688 -20.641 1 41.62 210 ALA B CA 1
ATOM 9707 C C . ALA B 1 210 ? -23.125 -65.438 -21.156 1 41.62 210 ALA B C 1
ATOM 9709 O O . ALA B 1 210 ? -21.922 -65.438 -21.422 1 41.62 210 ALA B O 1
ATOM 9710 N N . PRO B 1 211 ? -23.875 -64.375 -21.672 1 37.81 211 PRO B N 1
ATOM 9711 C CA . PRO B 1 211 ? -23.344 -63.094 -22.156 1 37.81 211 PRO B CA 1
ATOM 9712 C C . PRO B 1 211 ? -22.391 -62.438 -21.156 1 37.81 211 PRO B C 1
ATOM 9714 O O . PRO B 1 211 ? -22.672 -62.406 -19.953 1 37.81 211 PRO B O 1
ATOM 9717 N N . ILE B 1 212 ? -21.188 -62.562 -21.281 1 38 212 ILE B N 1
ATOM 9718 C CA . ILE B 1 212 ? -20.469 -61.562 -20.5 1 38 212 ILE B CA 1
ATOM 9719 C C . ILE B 1 212 ? -21.172 -60.188 -20.609 1 38 212 ILE B C 1
ATOM 9721 O O . ILE B 1 212 ? -21.625 -59.812 -21.703 1 38 212 ILE B O 1
ATOM 9725 N N . ASP B 1 213 ? -21.625 -59.625 -19.594 1 34.31 213 ASP B N 1
ATOM 9726 C CA . ASP B 1 213 ? -22.328 -58.344 -19.547 1 34.31 213 ASP B CA 1
ATOM 9727 C C . ASP B 1 213 ? -21.766 -57.375 -20.562 1 34.31 213 ASP B C 1
ATOM 9729 O O . ASP B 1 213 ? -20.547 -57.25 -20.703 1 34.31 213 ASP B O 1
ATOM 9733 N N . ALA B 1 214 ? -22.547 -56.938 -21.641 1 35.34 214 ALA B N 1
ATOM 9734 C CA . ALA B 1 214 ? -22.594 -56 -22.766 1 35.34 214 ALA B CA 1
ATOM 9735 C C . ALA B 1 214 ? -21.922 -54.688 -22.406 1 35.34 214 ALA B C 1
ATOM 9737 O O . ALA B 1 214 ? -21.969 -53.719 -23.172 1 35.34 214 ALA B O 1
ATOM 9738 N N . SER B 1 215 ? -21.703 -54.438 -21.203 1 35.09 215 SER B N 1
ATOM 9739 C CA . SER B 1 215 ? -21.422 -53 -21.031 1 35.09 215 SER B CA 1
ATOM 9740 C C . SER B 1 215 ? -20.266 -52.562 -21.938 1 35.09 215 SER B C 1
ATOM 9742 O O . SER B 1 215 ? -20.156 -51.375 -22.266 1 35.09 215 SER B O 1
ATOM 9744 N N . HIS B 1 216 ? -19.125 -53.219 -22.094 1 35.81 216 HIS B N 1
ATOM 9745 C CA . HIS B 1 216 ? -18.062 -52.656 -22.922 1 35.81 216 HIS B CA 1
ATOM 9746 C C . HIS B 1 216 ? -18 -53.312 -24.281 1 35.81 216 HIS B C 1
ATOM 9748 O O . HIS B 1 216 ? -17 -53.219 -24.984 1 35.81 216 HIS B O 1
ATOM 9754 N N . GLY B 1 217 ? -19.234 -53.656 -25.125 1 35 217 GLY B N 1
ATOM 9755 C CA . GLY B 1 217 ? -19.562 -53.969 -26.5 1 35 217 GLY B CA 1
ATOM 9756 C C . GLY B 1 217 ? -20.469 -55.188 -26.641 1 35 217 GLY B C 1
ATOM 9757 O O . GLY B 1 217 ? -20.688 -55.906 -25.688 1 35 217 GLY B O 1
ATOM 9758 N N . PRO B 1 218 ? -21.422 -55.219 -27.703 1 33 218 PRO B N 1
ATOM 9759 C CA . PRO B 1 218 ? -22.453 -56.25 -27.953 1 33 218 PRO B CA 1
ATOM 9760 C C . PRO B 1 218 ? -21.906 -57.656 -27.938 1 33 218 PRO B C 1
ATOM 9762 O 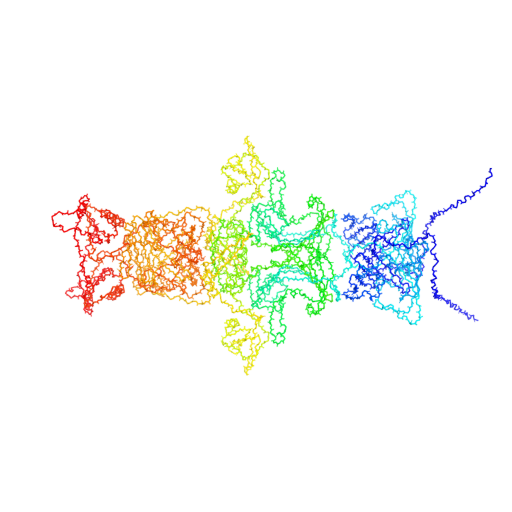O . PRO B 1 218 ? -21.031 -58 -28.719 1 33 218 PRO B O 1
ATOM 9765 N N . THR B 1 219 ? -21.719 -58.219 -26.906 1 36.41 219 THR B N 1
ATOM 9766 C CA . THR B 1 219 ? -21.469 -59.656 -27.047 1 36.41 219 THR B CA 1
ATOM 9767 C C . THR B 1 219 ? -22.625 -60.344 -27.766 1 36.41 219 THR B C 1
ATOM 9769 O O . THR B 1 219 ? -23.797 -60.156 -27.406 1 36.41 219 THR B O 1
ATOM 9772 N N . PRO B 1 220 ? -22.484 -60.812 -29.016 1 35.84 220 PRO B N 1
ATOM 9773 C CA . PRO B 1 220 ? -23.578 -61.562 -29.641 1 35.84 220 PRO B CA 1
ATOM 9774 C C . PRO B 1 220 ? -24.25 -62.531 -28.688 1 35.84 220 PRO B C 1
ATOM 9776 O O . PRO B 1 220 ? -23.562 -63.25 -27.938 1 35.84 220 PRO B O 1
ATOM 9779 N N . THR B 1 221 ? -25.422 -62.188 -28.172 1 38.31 221 THR B N 1
ATOM 9780 C CA . THR B 1 221 ? -26.266 -63.156 -27.453 1 38.31 221 THR B CA 1
ATOM 9781 C C . THR B 1 221 ? -26.266 -64.5 -28.141 1 38.31 221 THR B C 1
ATOM 9783 O O . THR B 1 221 ? -26.703 -64.625 -29.281 1 38.31 221 THR B O 1
ATOM 9786 N N . LEU B 1 222 ? -25.203 -65.312 -27.906 1 39.97 222 LEU B N 1
ATOM 9787 C CA . LEU B 1 222 ? -25.375 -66.688 -28.453 1 39.97 222 LEU B CA 1
ATOM 9788 C C . LEU B 1 222 ? -26.656 -67.312 -27.922 1 39.97 222 LEU B C 1
ATOM 9790 O O . LEU B 1 222 ? -27.094 -67 -26.797 1 39.97 222 LEU B O 1
ATOM 9794 N N . SER B 1 223 ? -27.516 -67.812 -28.766 1 41.16 223 SER B N 1
ATOM 9795 C CA . SER B 1 223 ? -28.688 -68.562 -28.406 1 41.16 223 SER B CA 1
ATOM 9796 C C . SER B 1 223 ? -28.375 -69.562 -27.266 1 41.16 223 SER B C 1
ATOM 9798 O O . SER B 1 223 ? -27.25 -70.062 -27.141 1 41.16 223 SER B O 1
ATOM 9800 N N . PRO B 1 224 ? -29.203 -69.812 -26.297 1 44.78 224 PRO B N 1
ATOM 9801 C CA . PRO B 1 224 ? -29.156 -70.812 -25.25 1 44.78 224 PRO B CA 1
ATOM 9802 C C . PRO B 1 224 ? -28.812 -72.25 -25.781 1 44.78 224 PRO B C 1
ATOM 9804 O O . PRO B 1 224 ? -29.422 -72.688 -26.766 1 44.78 224 PRO B O 1
ATOM 9807 N N . GLY B 1 225 ? -27.562 -72.938 -25.484 1 48.97 225 GLY B N 1
ATOM 9808 C CA . GLY B 1 225 ? -27.109 -74.312 -25.828 1 48.97 225 GLY B CA 1
ATOM 9809 C C . GLY B 1 225 ? -25.844 -74.312 -26.672 1 48.97 225 GLY B C 1
ATOM 9810 O O . GLY B 1 225 ? -25.281 -75.375 -26.938 1 48.97 225 GLY B O 1
ATOM 9811 N N . LYS B 1 226 ? -25.641 -73.375 -27.516 1 55.69 226 LYS B N 1
ATOM 9812 C CA . LYS B 1 226 ? -24.547 -73.5 -28.469 1 55.69 226 LYS B CA 1
ATOM 9813 C C . LYS B 1 226 ? -23.219 -73 -27.875 1 55.69 226 LYS B C 1
ATOM 9815 O O . LYS B 1 226 ? -23.172 -71.938 -27.312 1 55.69 226 LYS B O 1
ATOM 9820 N N . THR B 1 227 ? -22.281 -73.938 -27.516 1 61.09 227 THR B N 1
ATOM 9821 C CA . THR B 1 227 ? -20.922 -73.625 -27.047 1 61.09 227 THR B CA 1
ATOM 9822 C C . THR B 1 227 ? -20.078 -73.062 -28.172 1 61.09 227 THR B C 1
ATOM 9824 O O . THR B 1 227 ? -20.172 -73.5 -29.328 1 61.09 227 THR B O 1
ATOM 9827 N N . ARG B 1 228 ? -19.516 -71.875 -27.922 1 72.12 228 ARG B N 1
ATOM 9828 C CA . ARG B 1 228 ? -18.625 -71.25 -28.906 1 72.12 228 ARG B CA 1
ATOM 9829 C C . ARG B 1 228 ? -17.156 -71.438 -28.547 1 72.12 228 ARG B C 1
ATOM 9831 O O . ARG B 1 228 ? -16.766 -71.312 -27.391 1 72.12 228 ARG B O 1
ATOM 9838 N N . HIS B 1 229 ? -16.453 -72.062 -29.562 1 79.5 229 HIS B N 1
ATOM 9839 C CA . HIS B 1 229 ? -15.008 -72.188 -29.422 1 79.5 229 HIS B CA 1
ATOM 9840 C C . HIS B 1 229 ? -14.336 -70.812 -29.469 1 79.5 229 HIS B C 1
ATOM 9842 O O . HIS B 1 229 ? -14.664 -70 -30.312 1 79.5 229 HIS B O 1
ATOM 9848 N N . PHE B 1 230 ? -13.602 -70.5 -28.328 1 85.31 230 PHE B N 1
ATOM 9849 C CA . PHE B 1 230 ? -12.859 -69.25 -28.344 1 85.31 230 PHE B CA 1
ATOM 9850 C C . PHE B 1 230 ? -11.367 -69.5 -28.188 1 85.31 230 PHE B C 1
ATOM 9852 O O . PHE B 1 230 ? -10.953 -70.5 -27.609 1 85.31 230 PHE B O 1
ATOM 9859 N N . HIS B 1 231 ? -10.516 -68.75 -28.906 1 88.31 231 HIS B N 1
ATOM 9860 C CA . HIS B 1 231 ? -9.062 -68.688 -28.859 1 88.31 231 HIS B CA 1
ATOM 9861 C C . HIS B 1 231 ? -8.523 -67.312 -28.688 1 88.31 231 HIS B C 1
ATOM 9863 O O . HIS B 1 231 ? -8.586 -66.5 -29.625 1 88.31 231 HIS B O 1
ATOM 9869 N N . HIS B 1 232 ? -8.102 -67.062 -27.406 1 90.94 232 HIS B N 1
ATOM 9870 C CA . HIS B 1 232 ? -7.574 -65.75 -27.062 1 90.94 232 HIS B CA 1
ATOM 9871 C C . HIS B 1 232 ? -6.07 -65.812 -26.828 1 90.94 232 HIS B C 1
ATOM 9873 O O . HIS B 1 232 ? -5.574 -66.688 -26.156 1 90.94 232 HIS B O 1
ATOM 9879 N N . ILE B 1 233 ? -5.371 -64.812 -27.438 1 94.62 233 ILE B N 1
ATOM 9880 C CA . ILE B 1 233 ? -3.932 -64.688 -27.219 1 94.62 233 ILE B CA 1
ATOM 9881 C C . ILE B 1 233 ? -3.623 -63.406 -26.516 1 94.62 233 ILE B C 1
ATOM 9883 O O . ILE B 1 233 ? -4.039 -62.312 -26.984 1 94.62 233 ILE B O 1
ATOM 9887 N N . TYR B 1 234 ? -2.979 -63.438 -25.375 1 94.31 234 TYR B N 1
ATOM 9888 C CA . TYR B 1 234 ? -2.518 -62.281 -24.625 1 94.31 234 TYR B CA 1
ATOM 9889 C C . TYR B 1 234 ? -1.002 -62.156 -24.703 1 94.31 234 TYR B C 1
ATOM 9891 O O . TYR B 1 234 ? -0.268 -62.906 -24.078 1 94.31 234 TYR B O 1
ATOM 9899 N N . ASP B 1 235 ? -0.552 -61.219 -25.453 1 95.88 235 ASP B N 1
ATOM 9900 C CA . ASP B 1 235 ? 0.881 -60.969 -25.547 1 95.88 235 ASP B CA 1
ATOM 9901 C C . ASP B 1 235 ? 1.305 -59.844 -24.609 1 95.88 235 ASP B C 1
ATOM 9903 O O . ASP B 1 235 ? 0.738 -58.75 -24.641 1 95.88 235 ASP B O 1
ATOM 9907 N N . PHE B 1 236 ? 2.211 -60.031 -23.75 1 94.12 236 PHE B N 1
ATOM 9908 C CA . PHE B 1 236 ? 2.746 -59.062 -22.797 1 94.12 236 PHE B CA 1
ATOM 9909 C C . PHE B 1 236 ? 3.967 -58.375 -23.391 1 94.12 236 PHE B C 1
ATOM 9911 O O . PHE B 1 236 ? 4.977 -59 -23.672 1 94.12 236 PHE B O 1
ATOM 9918 N N . ILE B 1 237 ? 3.758 -57.062 -23.562 1 94.06 237 ILE B N 1
ATOM 9919 C CA . ILE B 1 237 ? 4.793 -56.25 -24.156 1 94.06 237 ILE B CA 1
ATOM 9920 C C . ILE B 1 237 ? 5.336 -55.281 -23.109 1 94.06 237 ILE B C 1
ATOM 9922 O O . ILE B 1 237 ? 4.574 -54.719 -22.328 1 94.06 237 ILE B O 1
ATOM 9926 N N . ASN B 1 238 ? 6.648 -55.031 -23.141 1 91.38 238 ASN B N 1
ATOM 9927 C CA . ASN B 1 238 ? 7.324 -54.125 -22.219 1 91.38 238 ASN B CA 1
ATOM 9928 C C . ASN B 1 238 ? 6.93 -54.375 -20.766 1 91.38 238 ASN B C 1
ATOM 9930 O O . ASN B 1 238 ? 6.508 -53.469 -20.062 1 91.38 238 ASN B O 1
ATOM 9934 N N . PHE B 1 239 ? 6.988 -55.562 -20.375 1 90.75 239 PHE B N 1
ATOM 9935 C CA . PHE B 1 239 ? 6.672 -55.969 -19 1 90.75 239 PHE B CA 1
ATOM 9936 C C . PHE B 1 239 ? 7.715 -55.406 -18.031 1 90.75 239 PHE B C 1
ATOM 9938 O O . PHE B 1 239 ? 8.914 -55.625 -18.203 1 90.75 239 PHE B O 1
ATOM 9945 N N . GLN B 1 240 ? 7.27 -54.625 -17.078 1 88.69 240 GLN B N 1
ATOM 9946 C CA . GLN B 1 240 ? 8.102 -54.125 -16 1 88.69 240 GLN B CA 1
ATOM 9947 C C . GLN B 1 240 ? 7.629 -54.625 -14.641 1 88.69 240 GLN B C 1
ATOM 9949 O O . GLN B 1 240 ? 6.449 -54.5 -14.312 1 88.69 240 GLN B O 1
ATOM 9954 N N . PRO B 1 241 ? 8.492 -55.125 -13.828 1 87.38 241 PRO B N 1
ATOM 9955 C CA . PRO B 1 241 ? 8.086 -55.688 -12.547 1 87.38 241 PRO B CA 1
ATOM 9956 C C . PRO B 1 241 ? 7.836 -54.656 -11.469 1 87.38 241 PRO B C 1
ATOM 9958 O O . PRO B 1 241 ? 7.809 -54.969 -10.281 1 87.38 241 PRO B O 1
ATOM 9961 N N . VAL B 1 242 ? 7.797 -53.375 -11.836 1 86.69 242 VAL B N 1
ATOM 9962 C CA . VAL B 1 242 ? 7.484 -52.281 -10.938 1 86.69 242 VAL B CA 1
ATOM 9963 C C . VAL B 1 242 ? 6.605 -51.25 -11.656 1 86.69 242 VAL B C 1
ATOM 9965 O O . VAL B 1 242 ? 6.602 -51.188 -12.883 1 86.69 242 VAL B O 1
ATOM 9968 N N . VAL B 1 243 ? 5.859 -50.625 -10.859 1 88.88 243 VAL B N 1
ATOM 9969 C CA . VAL B 1 243 ? 5.16 -49.469 -11.398 1 88.88 243 VAL B CA 1
ATOM 9970 C C . VAL B 1 243 ? 6.055 -48.219 -11.289 1 88.88 243 VAL B C 1
ATOM 9972 O O . VAL B 1 243 ? 6.441 -47.844 -10.188 1 88.88 243 VAL B O 1
ATOM 9975 N N . THR B 1 244 ? 6.324 -47.625 -12.328 1 81.94 244 THR B N 1
ATOM 9976 C CA . THR B 1 244 ? 7.312 -46.562 -12.383 1 81.94 244 THR B CA 1
ATOM 9977 C C . THR B 1 244 ? 6.688 -45.219 -12.008 1 81.94 244 THR B C 1
ATOM 9979 O O . THR B 1 244 ? 7.359 -44.344 -11.453 1 81.94 244 THR B O 1
ATOM 9982 N N . ASP B 1 245 ? 5.461 -45 -12.297 1 84.75 245 ASP B N 1
ATOM 9983 C CA . ASP B 1 245 ? 4.77 -43.719 -12.047 1 84.75 245 ASP B CA 1
ATOM 9984 C C . ASP B 1 245 ? 3.436 -43.969 -11.344 1 84.75 245 ASP B C 1
ATOM 9986 O O . ASP B 1 245 ? 2.479 -44.438 -11.961 1 84.75 245 ASP B O 1
ATOM 9990 N N . ASP B 1 246 ? 3.393 -43.562 -10.234 1 85.44 246 ASP B N 1
ATOM 9991 C CA . ASP B 1 246 ? 2.199 -43.812 -9.438 1 85.44 246 ASP B CA 1
ATOM 9992 C C . ASP B 1 246 ? 1.081 -42.844 -9.797 1 85.44 246 ASP B C 1
ATOM 9994 O O . ASP B 1 246 ? -0.077 -43.062 -9.43 1 85.44 246 ASP B O 1
ATOM 9998 N N . THR B 1 247 ? 1.329 -41.875 -10.578 1 86.44 247 THR B N 1
ATOM 9999 C CA . THR B 1 247 ? 0.324 -40.875 -10.914 1 86.44 247 THR B CA 1
ATOM 10000 C C . THR B 1 247 ? -0.696 -41.438 -11.898 1 86.44 247 THR B C 1
ATOM 10002 O O . THR B 1 247 ? -1.771 -40.844 -12.086 1 86.44 247 THR B O 1
ATOM 10005 N N . VAL B 1 248 ? -0.428 -42.531 -12.438 1 91 248 VAL B N 1
ATOM 10006 C CA . VAL B 1 248 ? -1.325 -43.125 -13.422 1 91 248 VAL B CA 1
ATOM 10007 C C . VAL B 1 248 ? -2.639 -43.531 -12.758 1 91 248 VAL B C 1
ATOM 10009 O O . VAL B 1 248 ? -3.672 -43.656 -13.422 1 91 248 VAL B O 1
ATOM 10012 N N . PHE B 1 249 ? -2.596 -43.781 -11.438 1 92.5 249 PHE B N 1
ATOM 10013 C CA . PHE B 1 249 ? -3.775 -44.25 -10.727 1 92.5 249 PHE B CA 1
ATOM 10014 C C . PHE B 1 249 ? -4.691 -43.094 -10.352 1 92.5 249 PHE B C 1
ATOM 10016 O O . PHE B 1 249 ? -5.793 -43.312 -9.844 1 92.5 249 PHE B O 1
ATOM 10023 N N . GLN B 1 250 ? -4.258 -41.969 -10.695 1 89.88 250 GLN B N 1
ATOM 10024 C CA . GLN B 1 250 ? -5.059 -40.812 -10.344 1 89.88 250 GLN B CA 1
ATOM 10025 C C . GLN B 1 250 ? -6.176 -40.562 -11.352 1 89.88 250 GLN B C 1
ATOM 10027 O O . GLN B 1 250 ? -6.035 -40.906 -12.531 1 89.88 250 GLN B O 1
ATOM 10032 N N . ILE B 1 251 ? -7.242 -40 -10.797 1 90.75 251 ILE B N 1
ATOM 10033 C CA . ILE B 1 251 ? -8.328 -39.625 -11.695 1 90.75 251 ILE B CA 1
ATOM 10034 C C . ILE B 1 251 ? -7.832 -38.531 -12.656 1 90.75 251 ILE B C 1
ATOM 10036 O O . ILE B 1 251 ? -7.211 -37.562 -12.234 1 90.75 251 ILE B O 1
ATOM 10040 N N . PRO B 1 252 ? -8.039 -38.75 -13.859 1 87.81 252 PRO B N 1
ATOM 10041 C CA . PRO B 1 252 ? -7.559 -37.75 -14.828 1 87.81 252 PRO B CA 1
ATOM 10042 C C . PRO B 1 252 ? -8.148 -36.375 -14.594 1 87.81 252 PRO B C 1
ATOM 10044 O O . PRO B 1 252 ? -9.227 -36.25 -14.008 1 87.81 252 PRO B O 1
ATOM 10047 N N . ASP B 1 253 ? -7.523 -35.406 -15.18 1 82.75 253 ASP B N 1
ATOM 10048 C CA . ASP B 1 253 ? -7.977 -34.031 -15.047 1 82.75 253 ASP B CA 1
ATOM 10049 C C . ASP B 1 253 ? -9.328 -33.844 -15.734 1 82.75 253 ASP B C 1
ATOM 10051 O O . ASP B 1 253 ? -9.578 -34.406 -16.797 1 82.75 253 ASP B O 1
ATOM 10055 N N . GLY B 1 254 ? -10.125 -33.125 -15.141 1 83.25 254 GLY B N 1
ATOM 10056 C CA . GLY B 1 254 ? -11.414 -32.781 -15.727 1 83.25 254 GLY B CA 1
ATOM 10057 C C . GLY B 1 254 ? -12.5 -33.781 -15.414 1 83.25 254 GLY B C 1
ATOM 10058 O O . GLY B 1 254 ? -13.656 -33.594 -15.805 1 83.25 254 GLY B O 1
ATOM 10059 N N . VAL B 1 255 ? -12.125 -34.844 -14.695 1 89.31 255 VAL B N 1
ATOM 10060 C CA . VAL B 1 255 ? -13.094 -35.906 -14.398 1 89.31 255 VAL B CA 1
ATOM 10061 C C . VAL B 1 255 ? -13.414 -35.906 -12.906 1 89.31 255 VAL B C 1
ATOM 10063 O O . VAL B 1 255 ? -12.516 -35.781 -12.07 1 89.31 255 VAL B O 1
ATOM 10066 N N . ALA B 1 256 ? -14.703 -35.906 -12.641 1 90.5 256 ALA B N 1
ATOM 10067 C CA . ALA B 1 256 ? -15.156 -36.062 -11.258 1 90.5 256 ALA B CA 1
ATOM 10068 C C . ALA B 1 256 ? -15.992 -37.312 -11.086 1 90.5 256 ALA B C 1
ATOM 10070 O O . ALA B 1 256 ? -16.906 -37.594 -11.875 1 90.5 256 ALA B O 1
ATOM 10071 N N . CYS B 1 257 ? -15.594 -38.125 -10.156 1 91.69 257 CYS B N 1
ATOM 10072 C CA . CYS B 1 257 ? -16.344 -39.312 -9.836 1 91.69 257 CYS B CA 1
ATOM 10073 C C . CYS B 1 257 ? -17.312 -39.094 -8.688 1 91.69 257 CYS B C 1
ATOM 10075 O O . CYS B 1 257 ? -16.953 -39.219 -7.52 1 91.69 257 CYS B O 1
ATOM 10077 N N . ALA B 1 258 ? -18.516 -38.875 -9.055 1 85.69 258 ALA B N 1
ATOM 10078 C CA . ALA B 1 258 ? -19.531 -38.562 -8.047 1 85.69 258 ALA B CA 1
ATOM 10079 C C . ALA B 1 258 ? -19.859 -39.812 -7.215 1 85.69 258 ALA B C 1
ATOM 10081 O O . ALA B 1 258 ? -19.734 -40.938 -7.695 1 85.69 258 ALA B O 1
ATOM 10082 N N . ASN B 1 259 ? -20.219 -39.719 -5.941 1 83.75 259 ASN B N 1
ATOM 10083 C CA . ASN B 1 259 ? -20.719 -40.75 -5.027 1 83.75 259 ASN B CA 1
ATOM 10084 C C . ASN B 1 259 ? -19.594 -41.656 -4.562 1 83.75 259 ASN B C 1
ATOM 10086 O O . ASN B 1 259 ? -19.859 -42.781 -4.094 1 83.75 259 ASN B O 1
ATOM 10090 N N . ARG B 1 260 ? -18.406 -41.281 -4.836 1 89.69 260 ARG B N 1
ATOM 10091 C CA . ARG B 1 260 ? -17.328 -42.094 -4.281 1 89.69 260 ARG B CA 1
ATOM 10092 C C . ARG B 1 260 ? -17.188 -41.844 -2.779 1 89.69 260 ARG B C 1
ATOM 10094 O O . ARG B 1 260 ? -17.719 -40.875 -2.246 1 89.69 260 ARG B O 1
ATOM 10101 N N . VAL B 1 261 ? -16.562 -42.75 -2.105 1 89 261 VAL B N 1
ATOM 10102 C CA . VAL B 1 261 ? -16.297 -42.594 -0.679 1 89 261 VAL B CA 1
ATOM 10103 C C . VAL B 1 261 ? -15.328 -41.438 -0.455 1 89 261 VAL B C 1
ATOM 10105 O O . VAL B 1 261 ? -14.273 -41.375 -1.091 1 89 261 VAL B O 1
ATOM 10108 N N . ASN B 1 262 ? -15.734 -40.5 0.34 1 89.19 262 ASN B N 1
ATOM 10109 C CA . ASN B 1 262 ? -14.891 -39.344 0.656 1 89.19 262 ASN B CA 1
ATOM 10110 C C . ASN B 1 262 ? -13.945 -39.656 1.813 1 89.19 262 ASN B C 1
ATOM 10112 O O . ASN B 1 262 ? -14.375 -39.781 2.961 1 89.19 262 ASN B O 1
ATOM 10116 N N . THR B 1 263 ? -12.688 -39.719 1.6 1 89 263 THR B N 1
ATOM 10117 C CA . THR B 1 263 ? -11.719 -40.125 2.598 1 89 263 THR B CA 1
ATOM 10118 C C . THR B 1 263 ? -11.125 -38.938 3.324 1 89 263 THR B C 1
ATOM 10120 O O . THR B 1 263 ? -10.508 -39.062 4.383 1 89 263 THR B O 1
ATOM 10123 N N . LYS B 1 264 ? -11.164 -37.75 2.836 1 91 264 LYS B N 1
ATOM 10124 C CA . LYS B 1 264 ? -10.641 -36.531 3.436 1 91 264 LYS B CA 1
ATOM 10125 C C . LYS B 1 264 ? -11.648 -35.406 3.32 1 91 264 LYS B C 1
ATOM 10127 O O . LYS B 1 264 ? -12.266 -35.219 2.271 1 91 264 LYS B O 1
ATOM 10132 N N . PRO B 1 265 ? -11.828 -34.688 4.367 1 89.94 265 PRO B N 1
ATOM 10133 C CA . PRO B 1 265 ? -12.781 -33.594 4.293 1 89.94 265 PRO B CA 1
ATOM 10134 C C . PRO B 1 265 ? -12.203 -32.375 3.588 1 89.94 265 PRO B C 1
ATOM 10136 O O . PRO B 1 265 ? -10.977 -32.188 3.559 1 89.94 265 PRO B O 1
ATOM 10139 N N . LEU B 1 266 ? -13.094 -31.594 3.057 1 90.94 266 LEU B N 1
ATOM 10140 C CA . LEU B 1 266 ? -12.711 -30.312 2.477 1 90.94 266 LEU B CA 1
ATOM 10141 C C . LEU B 1 266 ? -12.141 -29.391 3.545 1 90.94 266 LEU B C 1
ATOM 10143 O O . LEU B 1 266 ? -12.664 -29.312 4.66 1 90.94 266 LEU B O 1
ATOM 10147 N N . PRO B 1 267 ? -11.086 -28.641 3.252 1 88.44 267 PRO B N 1
ATOM 10148 C CA . PRO B 1 267 ? -10.523 -27.719 4.234 1 88.44 267 PRO B CA 1
ATOM 10149 C C . PRO B 1 267 ? -11.477 -26.594 4.598 1 88.44 267 PRO B C 1
ATOM 10151 O O . PRO B 1 267 ? -12.266 -26.141 3.758 1 88.44 267 PRO B O 1
ATOM 10154 N N . LYS B 1 268 ? -11.344 -26.125 5.848 1 86.62 268 LYS B N 1
ATOM 10155 C CA . LYS B 1 268 ? -12.133 -24.984 6.324 1 86.62 268 LYS B CA 1
ATOM 10156 C C . LYS B 1 268 ? -11.297 -23.703 6.348 1 86.62 268 LYS B C 1
ATOM 10158 O O . LYS B 1 268 ? -10.117 -23.734 6.695 1 86.62 268 LYS B O 1
ATOM 10163 N N . PHE B 1 269 ? -11.953 -22.625 5.98 1 86.62 269 PHE B N 1
ATOM 10164 C CA . PHE B 1 269 ? -11.25 -21.344 5.934 1 86.62 269 PHE B CA 1
ATOM 10165 C C . PHE B 1 269 ? -11.672 -20.453 7.098 1 86.62 269 PHE B C 1
ATOM 10167 O O . PHE B 1 269 ? -12.781 -20.594 7.625 1 86.62 269 PHE B O 1
ATOM 10174 N N . SER B 1 270 ? -10.773 -19.578 7.449 1 88.69 270 SER B N 1
ATOM 10175 C CA . SER B 1 270 ? -11.039 -18.562 8.469 1 88.69 270 SER B CA 1
ATOM 10176 C C . SER B 1 270 ? -12.055 -17.547 7.98 1 88.69 270 SER B C 1
ATOM 10178 O O . SER B 1 270 ? -12.398 -17.516 6.797 1 88.69 270 SER B O 1
ATOM 10180 N N . ARG B 1 271 ? -12.516 -16.797 8.906 1 93.56 271 ARG B N 1
ATOM 10181 C CA . ARG B 1 271 ? -13.508 -15.766 8.617 1 93.56 271 ARG B CA 1
ATOM 10182 C C . ARG B 1 271 ? -12.859 -14.57 7.918 1 93.56 271 ARG B C 1
ATOM 10184 O O . ARG B 1 271 ? -13.555 -13.68 7.426 1 93.56 271 ARG B O 1
ATOM 10191 N N . TYR B 1 272 ? -11.641 -14.477 7.859 1 92.38 272 TYR B N 1
ATOM 10192 C CA . TYR B 1 272 ? -10.914 -13.453 7.105 1 92.38 272 TYR B CA 1
ATOM 10193 C C . TYR B 1 272 ? -9.711 -14.055 6.391 1 92.38 272 TYR B C 1
ATOM 10195 O O . TYR B 1 272 ? -9.086 -15 6.891 1 92.38 272 TYR B O 1
ATOM 10203 N N . PHE B 1 273 ? -9.438 -13.633 5.254 1 92.75 273 PHE B N 1
ATOM 10204 C CA . PHE B 1 273 ? -8.305 -14.094 4.457 1 92.75 273 PHE B CA 1
ATOM 10205 C C . PHE B 1 273 ? -7.988 -13.102 3.34 1 92.75 273 PHE B C 1
ATOM 10207 O O . PHE B 1 273 ? -8.789 -12.211 3.047 1 92.75 273 PHE B O 1
ATOM 10214 N N . SER B 1 274 ? -6.875 -13.172 2.803 1 93.94 274 SER B N 1
ATOM 10215 C CA . SER B 1 274 ? -6.457 -12.438 1.615 1 93.94 274 SER B CA 1
ATOM 10216 C C . SER B 1 274 ? -5.625 -13.312 0.688 1 93.94 274 SER B C 1
ATOM 10218 O O . SER B 1 274 ? -4.953 -14.242 1.14 1 93.94 274 SER B O 1
ATOM 10220 N N . TYR B 1 275 ? -5.785 -13.125 -0.559 1 94.44 275 TYR B N 1
ATOM 10221 C CA . TYR B 1 275 ? -4.992 -13.859 -1.543 1 94.44 275 TYR B CA 1
ATOM 10222 C C . TYR B 1 275 ? -4.902 -13.086 -2.852 1 94.44 275 TYR B C 1
ATOM 10224 O O . TYR B 1 275 ? -5.609 -12.086 -3.045 1 94.44 275 TYR B O 1
ATOM 10232 N N . ARG B 1 276 ? -4.031 -13.484 -3.68 1 94.62 276 ARG B N 1
ATOM 10233 C CA . ARG B 1 276 ? -3.932 -13.062 -5.074 1 94.62 276 ARG B CA 1
ATOM 10234 C C . ARG B 1 276 ? -4.148 -14.242 -6.02 1 94.62 276 ARG B C 1
ATOM 10236 O O . ARG B 1 276 ? -3.908 -15.391 -5.648 1 94.62 276 ARG B O 1
ATOM 10243 N N . ALA B 1 277 ? -4.672 -13.914 -7.125 1 95.62 277 ALA B N 1
ATOM 10244 C CA . ALA B 1 277 ? -4.949 -15.016 -8.055 1 95.62 277 ALA B CA 1
ATOM 10245 C C . ALA B 1 277 ? -4.703 -14.586 -9.492 1 95.62 277 ALA B C 1
ATOM 10247 O O . ALA B 1 277 ? -4.898 -13.414 -9.844 1 95.62 277 ALA B O 1
ATOM 10248 N N . GLU B 1 278 ? -4.266 -15.508 -10.234 1 95.62 278 GLU B N 1
ATOM 10249 C CA . GLU B 1 278 ? -4.18 -15.461 -11.695 1 95.62 278 GLU B CA 1
ATOM 10250 C C . GLU B 1 278 ? -5.25 -16.328 -12.344 1 95.62 278 GLU B C 1
ATOM 10252 O O . GLU B 1 278 ? -5.441 -17.484 -11.945 1 95.62 278 GLU B O 1
ATOM 10257 N N . ILE B 1 279 ? -5.988 -15.805 -13.25 1 95.75 279 ILE B N 1
ATOM 10258 C CA . ILE B 1 279 ? -6.977 -16.578 -13.992 1 95.75 279 ILE B CA 1
ATOM 10259 C C . ILE B 1 279 ? -6.52 -16.75 -15.438 1 95.75 279 ILE B C 1
ATOM 10261 O O . ILE B 1 279 ? -6.336 -15.773 -16.156 1 95.75 279 ILE B O 1
ATOM 10265 N N . VAL B 1 280 ? -6.34 -17.953 -15.789 1 95.88 280 VAL B N 1
ATOM 10266 C CA . VAL B 1 280 ? -5.926 -18.297 -17.141 1 95.88 280 VAL B CA 1
ATOM 10267 C C . VAL B 1 280 ? -7.133 -18.75 -17.953 1 95.88 280 VAL B C 1
ATOM 10269 O O . VAL B 1 280 ? -7.879 -19.641 -17.516 1 95.88 280 VAL B O 1
ATOM 10272 N N . HIS B 1 281 ? -7.301 -18.078 -19.047 1 92.69 281 HIS B N 1
ATOM 10273 C CA . HIS B 1 281 ? -8.289 -18.469 -20.047 1 92.69 281 HIS B CA 1
ATOM 10274 C C . HIS B 1 281 ? -7.613 -19.031 -21.297 1 92.69 281 HIS B C 1
ATOM 10276 O O . HIS B 1 281 ? -7.398 -18.312 -22.266 1 92.69 281 HIS B O 1
ATOM 10282 N N . PRO B 1 282 ? -7.375 -20.328 -21.203 1 90.38 282 PRO B N 1
ATOM 10283 C CA . PRO B 1 282 ? -6.57 -20.906 -22.281 1 90.38 282 PRO B CA 1
ATOM 10284 C C . PRO B 1 282 ? -7.195 -20.688 -23.656 1 90.38 282 PRO B C 1
ATOM 10286 O O . PRO B 1 282 ? -6.488 -20.375 -24.625 1 90.38 282 PRO B O 1
ATOM 10289 N N . ALA B 1 283 ? -8.5 -20.875 -23.797 1 87.5 283 ALA B N 1
ATOM 10290 C CA . ALA B 1 283 ? -9.164 -20.734 -25.094 1 87.5 283 ALA B CA 1
ATOM 10291 C C . ALA B 1 283 ? -9.086 -19.312 -25.609 1 87.5 283 ALA B C 1
ATOM 10293 O O . ALA B 1 283 ? -8.922 -19.094 -26.812 1 87.5 283 ALA B O 1
ATOM 10294 N N . ALA B 1 284 ? -9.156 -18.391 -24.75 1 87.94 284 ALA B N 1
ATOM 10295 C CA . ALA B 1 284 ? -9.133 -16.984 -25.125 1 87.94 284 ALA B CA 1
ATOM 10296 C C . ALA B 1 284 ? -7.703 -16.453 -25.188 1 87.94 284 ALA B C 1
ATOM 10298 O O . ALA B 1 284 ? -7.469 -15.336 -25.641 1 87.94 284 ALA B O 1
ATOM 10299 N N . LYS B 1 285 ? -6.711 -17.281 -24.797 1 90.44 285 LYS B N 1
ATOM 10300 C CA . LYS B 1 285 ? -5.316 -16.844 -24.719 1 90.44 285 LYS B CA 1
ATOM 10301 C C . LYS B 1 285 ? -5.176 -15.562 -23.906 1 90.44 285 LYS B C 1
ATOM 10303 O O . LYS B 1 285 ? -4.547 -14.602 -24.375 1 90.44 285 LYS B O 1
ATOM 10308 N N . LEU B 1 286 ? -5.879 -15.633 -22.797 1 91.94 286 LEU B N 1
ATOM 10309 C CA . LEU B 1 286 ? -5.957 -14.461 -21.938 1 91.94 286 LEU B CA 1
ATOM 10310 C C . LEU B 1 286 ? -5.645 -14.828 -20.484 1 91.94 286 LEU B C 1
ATOM 10312 O O . LEU B 1 286 ? -6.078 -15.875 -20 1 91.94 286 LEU B O 1
ATOM 10316 N N . VAL B 1 287 ? -4.863 -13.961 -19.859 1 93.94 287 VAL B N 1
ATOM 10317 C CA . VAL B 1 287 ? -4.578 -14.094 -18.422 1 93.94 287 VAL B CA 1
ATOM 10318 C C . VAL B 1 287 ? -4.996 -12.82 -17.688 1 93.94 287 VAL B C 1
ATOM 10320 O O . VAL B 1 287 ? -4.711 -11.711 -18.156 1 93.94 287 VAL B O 1
ATOM 10323 N N . THR B 1 288 ? -5.723 -12.953 -16.641 1 92.94 288 THR B N 1
ATOM 10324 C CA . THR B 1 288 ? -6.109 -11.844 -15.781 1 92.94 288 THR B CA 1
ATOM 10325 C C . THR B 1 288 ? -5.68 -12.086 -14.336 1 92.94 288 THR B C 1
ATOM 10327 O O . THR B 1 288 ? -5.363 -13.219 -13.969 1 92.94 288 THR B O 1
ATOM 10330 N N . HIS B 1 289 ? -5.578 -11.016 -13.617 1 93.56 289 HIS B N 1
ATOM 10331 C CA . HIS B 1 289 ? -5.164 -11.102 -12.219 1 93.56 289 HIS B CA 1
ATOM 10332 C C . HIS B 1 289 ? -6.164 -10.406 -11.305 1 93.56 289 HIS B C 1
ATOM 10334 O O . HIS B 1 289 ? -6.91 -9.523 -11.75 1 93.56 289 HIS B O 1
ATOM 10340 N N . TYR B 1 290 ? -6.234 -10.797 -10.102 1 92.75 290 TYR B N 1
ATOM 10341 C CA . TYR B 1 290 ? -6.996 -10.055 -9.102 1 92.75 290 TYR B CA 1
ATOM 10342 C C . TYR B 1 290 ? -6.453 -10.305 -7.703 1 92.75 290 TYR B C 1
ATOM 10344 O O . TYR B 1 290 ? -5.715 -11.266 -7.48 1 92.75 290 TYR B O 1
ATOM 10352 N N . ALA B 1 291 ? -6.629 -9.477 -6.84 1 95.06 291 ALA B N 1
ATOM 10353 C CA . ALA B 1 291 ? -6.309 -9.555 -5.418 1 95.06 291 ALA B CA 1
ATOM 10354 C C . ALA B 1 291 ? -7.562 -9.367 -4.562 1 95.06 291 ALA B C 1
ATOM 10356 O O . ALA B 1 291 ? -8.422 -8.547 -4.887 1 95.06 291 ALA B O 1
ATOM 10357 N N . VAL B 1 292 ? -7.656 -10.141 -3.484 1 96.12 292 VAL B N 1
ATOM 10358 C CA . VAL B 1 292 ? -8.852 -10.109 -2.654 1 96.12 292 VAL B CA 1
ATOM 10359 C C . VAL B 1 292 ? -8.461 -9.977 -1.185 1 96.12 292 VAL B C 1
ATOM 10361 O O . VAL B 1 292 ? -7.504 -10.602 -0.732 1 96.12 292 VAL B O 1
ATOM 10364 N N . TRP B 1 293 ? -9.062 -9.125 -0.473 1 96 293 TRP B N 1
ATOM 10365 C CA . TRP B 1 293 ? -9.086 -9.047 0.983 1 96 293 TRP B CA 1
ATOM 10366 C C . TRP B 1 293 ? -10.5 -9.234 1.516 1 96 293 TRP B C 1
ATOM 10368 O O . TRP B 1 293 ? -11.391 -8.43 1.219 1 96 293 TRP B O 1
ATOM 10378 N N . TYR B 1 294 ? -10.797 -10.328 2.197 1 95.56 294 TYR B N 1
ATOM 10379 C CA . TYR B 1 294 ? -12.102 -10.711 2.721 1 95.56 294 TYR B CA 1
ATOM 10380 C C . TYR B 1 294 ? -12.125 -10.656 4.242 1 95.56 294 TYR B C 1
ATOM 10382 O O . TYR B 1 294 ? -11.266 -11.242 4.902 1 95.56 294 TYR B O 1
ATOM 10390 N N . ASP B 1 295 ? -13.023 -9.875 4.812 1 93.06 295 ASP B N 1
ATOM 10391 C CA . ASP B 1 295 ? -13.195 -9.75 6.258 1 93.06 295 ASP B CA 1
ATOM 10392 C C . ASP B 1 295 ? -14.664 -9.891 6.652 1 93.06 295 ASP B C 1
ATOM 10394 O O . ASP B 1 295 ? -15.422 -8.922 6.613 1 93.06 295 ASP B O 1
ATOM 10398 N N . GLU B 1 296 ? -15.031 -11.008 7.145 1 93 296 GLU B N 1
ATOM 10399 C CA . GLU B 1 296 ? -16.422 -11.273 7.516 1 93 296 GLU B CA 1
ATOM 10400 C C . GLU B 1 296 ? -16.797 -10.547 8.805 1 93 296 GLU B C 1
ATOM 10402 O O . GLU B 1 296 ? -17.938 -10.117 8.977 1 93 296 GLU B O 1
ATOM 10407 N N . ASP B 1 297 ? -15.836 -10.375 9.703 1 87.56 297 ASP B N 1
ATOM 10408 C CA . ASP B 1 297 ? -16.109 -9.727 10.992 1 87.56 297 ASP B CA 1
ATOM 10409 C C . ASP B 1 297 ? -16.5 -8.266 10.797 1 87.56 297 ASP B C 1
ATOM 10411 O O . ASP B 1 297 ? -17.438 -7.781 11.438 1 87.56 297 ASP B O 1
ATOM 10415 N N . SER B 1 298 ? -15.805 -7.574 9.891 1 85.56 298 SER B N 1
ATOM 10416 C CA . SER B 1 298 ? -16.109 -6.172 9.617 1 85.56 298 SER B CA 1
ATOM 10417 C C . SER B 1 298 ? -17.078 -6.035 8.453 1 85.56 298 SER B C 1
ATOM 10419 O O . SER B 1 298 ? -17.531 -4.93 8.133 1 85.56 298 SER B O 1
ATOM 10421 N N . LYS B 1 299 ? -17.391 -7.141 7.781 1 90.19 299 LYS B N 1
ATOM 10422 C CA . LYS B 1 299 ? -18.281 -7.188 6.629 1 90.19 299 LYS B CA 1
ATOM 10423 C C . LYS B 1 299 ? -17.766 -6.312 5.492 1 90.19 299 LYS B C 1
ATOM 10425 O O . LYS B 1 299 ? -18.5 -5.492 4.945 1 90.19 299 LYS B O 1
ATOM 10430 N N . LEU B 1 300 ? -16.484 -6.441 5.242 1 92.75 300 LEU B N 1
ATOM 10431 C CA . LEU B 1 300 ? -15.812 -5.688 4.191 1 92.75 300 LEU B CA 1
ATOM 10432 C C . LEU B 1 300 ? -15.07 -6.621 3.236 1 92.75 300 LEU B C 1
ATOM 10434 O O . LEU B 1 300 ? -14.555 -7.656 3.654 1 92.75 300 LEU B O 1
ATOM 10438 N N . MET B 1 301 ? -15.055 -6.227 2.01 1 95.81 301 MET B N 1
ATOM 10439 C CA . MET B 1 301 ? -14.273 -6.945 1.007 1 95.81 301 MET B CA 1
ATOM 10440 C C . MET B 1 301 ? -13.633 -5.98 0.018 1 95.81 301 MET B C 1
ATOM 10442 O O . MET B 1 301 ? -14.258 -4.996 -0.387 1 95.81 301 MET B O 1
ATOM 10446 N N . ARG B 1 302 ? -12.398 -6.184 -0.269 1 96.12 302 ARG B N 1
ATOM 10447 C CA . ARG B 1 302 ? -11.711 -5.438 -1.316 1 96.12 302 ARG B CA 1
ATOM 10448 C C . ARG B 1 302 ? -11.266 -6.359 -2.445 1 96.12 302 ARG B C 1
ATOM 10450 O O . ARG B 1 302 ? -10.82 -7.484 -2.197 1 96.12 302 ARG B O 1
ATOM 10457 N N . GLU B 1 303 ? -11.453 -5.902 -3.613 1 95.25 303 GLU B N 1
ATOM 10458 C CA . GLU B 1 303 ? -10.953 -6.59 -4.797 1 95.25 303 GLU B CA 1
ATOM 10459 C C . GLU B 1 303 ? -10.227 -5.625 -5.734 1 95.25 303 GLU B C 1
ATOM 10461 O O . GLU B 1 303 ? -10.711 -4.52 -5.984 1 95.25 303 GLU B O 1
ATOM 10466 N N . ASP B 1 304 ? -9.094 -5.949 -6.082 1 94.19 304 ASP B N 1
ATOM 10467 C CA . ASP B 1 304 ? -8.359 -5.238 -7.125 1 94.19 304 ASP B CA 1
ATOM 10468 C C . ASP B 1 304 ? -8.398 -6.004 -8.445 1 94.19 304 ASP B C 1
ATOM 10470 O O . ASP B 1 304 ? -8.102 -7.199 -8.484 1 94.19 304 ASP B O 1
ATOM 10474 N N . LYS B 1 305 ? -8.82 -5.379 -9.484 1 91.25 305 LYS B N 1
ATOM 10475 C CA . LYS B 1 305 ? -8.969 -6.074 -10.758 1 91.25 305 LYS B CA 1
ATOM 10476 C C . LYS B 1 305 ? -9.008 -5.09 -11.922 1 91.25 305 LYS B C 1
ATOM 10478 O O . LYS B 1 305 ? -8.914 -3.879 -11.719 1 91.25 305 LYS B O 1
ATOM 10483 N N . ARG B 1 306 ? -9.008 -5.695 -13.125 1 89.25 306 ARG B N 1
ATOM 10484 C CA . ARG B 1 306 ? -9.305 -5.004 -14.375 1 89.25 306 ARG B CA 1
ATOM 10485 C C . ARG B 1 306 ? -10.5 -5.633 -15.078 1 89.25 306 ARG B C 1
ATOM 10487 O O . ARG B 1 306 ? -10.656 -6.855 -15.078 1 89.25 306 ARG B O 1
ATOM 10494 N N . TYR B 1 307 ? -11.281 -4.758 -15.555 1 85.5 307 TYR B N 1
ATOM 10495 C CA . TYR B 1 307 ? -12.352 -5.297 -16.391 1 85.5 307 TYR B CA 1
ATOM 10496 C C . TYR B 1 307 ? -11.852 -5.59 -17.797 1 85.5 307 TYR B C 1
ATOM 10498 O O . TYR B 1 307 ? -10.984 -4.875 -18.312 1 85.5 307 TYR B O 1
ATOM 10506 N N . LEU B 1 308 ? -12.391 -6.648 -18.359 1 82.5 308 LEU B N 1
ATOM 10507 C CA . LEU B 1 308 ? -12.031 -7.02 -19.719 1 82.5 308 LEU B CA 1
ATOM 10508 C C . LEU B 1 308 ? -12.625 -6.043 -20.734 1 82.5 308 LEU B C 1
ATOM 10510 O O . LEU B 1 308 ? -12.07 -5.848 -21.812 1 82.5 308 LEU B O 1
ATOM 10514 N N . SER B 1 309 ? -13.75 -5.562 -20.328 1 82.06 309 SER B N 1
ATOM 10515 C CA . SER B 1 309 ? -14.445 -4.57 -21.141 1 82.06 309 SER B CA 1
ATOM 10516 C C . SER B 1 309 ? -15.023 -3.455 -20.281 1 82.06 309 SER B C 1
ATOM 10518 O O . SER B 1 309 ? -15.273 -3.65 -19.078 1 82.06 309 SER B O 1
ATOM 10520 N N . PRO B 1 310 ? -15.047 -2.326 -20.906 1 81.31 310 PRO B N 1
ATOM 10521 C CA . PRO B 1 310 ? -15.664 -1.245 -20.141 1 81.31 310 PRO B CA 1
ATOM 10522 C C . PRO B 1 310 ? -17.125 -1.538 -19.781 1 81.31 310 PRO B C 1
ATOM 10524 O O . PRO B 1 310 ? -17.969 -1.688 -20.672 1 81.31 310 PRO B O 1
ATOM 10527 N N . VAL B 1 311 ? -17.328 -1.759 -18.547 1 78.81 311 VAL B N 1
ATOM 10528 C CA . VAL B 1 311 ? -18.672 -2.051 -18.078 1 78.81 311 VAL B CA 1
ATOM 10529 C C . VAL B 1 311 ? -19.109 -0.981 -17.078 1 78.81 311 VAL B C 1
ATOM 10531 O O . VAL B 1 311 ? -18.281 -0.326 -16.453 1 78.81 311 VAL B O 1
ATOM 10534 N N . PRO B 1 312 ? -20.469 -0.798 -17.031 1 78.94 312 PRO B N 1
ATOM 10535 C CA . PRO B 1 312 ? -20.938 0.074 -15.953 1 78.94 312 PRO B CA 1
ATOM 10536 C C . PRO B 1 312 ? -20.562 -0.444 -14.57 1 78.94 312 PRO B C 1
ATOM 10538 O O . PRO B 1 312 ? -20.469 -1.656 -14.359 1 78.94 312 PRO B O 1
ATOM 10541 N N . PRO B 1 313 ? -20.297 0.54 -13.867 1 76.56 313 PRO B N 1
ATOM 10542 C CA . PRO B 1 313 ? -20.531 1.985 -13.898 1 76.56 313 PRO B CA 1
ATOM 10543 C C . PRO B 1 313 ? -19.297 2.775 -14.297 1 76.56 313 PRO B C 1
ATOM 10545 O O . PRO B 1 313 ? -19.375 3.984 -14.531 1 76.56 313 PRO B O 1
ATOM 10548 N N . VAL B 1 314 ? -18.156 2.268 -14.375 1 76.38 314 VAL B N 1
ATOM 10549 C CA . VAL B 1 314 ? -16.922 3.037 -14.547 1 76.38 314 VAL B CA 1
ATOM 10550 C C . VAL B 1 314 ? -16.562 3.104 -16.031 1 76.38 314 VAL B C 1
ATOM 10552 O O . VAL B 1 314 ? -15.922 4.059 -16.469 1 76.38 314 VAL B O 1
ATOM 10555 N N . TYR B 1 315 ? -16.922 2.197 -16.828 1 79.19 315 TYR B N 1
ATOM 10556 C CA . TYR B 1 315 ? -16.641 2.145 -18.25 1 79.19 315 TYR B CA 1
ATOM 10557 C C . TYR B 1 315 ? -15.141 2.318 -18.516 1 79.19 315 TYR B C 1
ATOM 10559 O O . TYR B 1 315 ? -14.742 3.135 -19.359 1 79.19 315 TYR B O 1
ATOM 10567 N N . SER B 1 316 ? -14.32 1.744 -17.703 1 79.88 316 SER B N 1
ATOM 10568 C CA . SER B 1 316 ? -12.875 1.829 -17.844 1 79.88 316 SER B CA 1
ATOM 10569 C C . SER B 1 316 ? -12.227 0.449 -17.75 1 79.88 316 SER B C 1
ATOM 10571 O O . SER B 1 316 ? -12.781 -0.464 -17.141 1 79.88 316 SER B O 1
ATOM 10573 N N . LYS B 1 317 ? -11.055 0.302 -18.484 1 82.44 317 LYS B N 1
ATOM 10574 C CA . LYS B 1 317 ? -10.242 -0.904 -18.359 1 82.44 317 LYS B CA 1
ATOM 10575 C C . LYS B 1 317 ? -9.031 -0.671 -17.453 1 82.44 317 LYS B C 1
ATOM 10577 O O . LYS B 1 317 ? -8.094 -1.464 -17.453 1 82.44 317 LYS B O 1
ATOM 10582 N N . ASN B 1 318 ? -9.148 0.371 -16.734 1 85.56 318 ASN B N 1
ATOM 10583 C CA . ASN B 1 318 ? -8.07 0.709 -15.82 1 85.56 318 ASN B CA 1
ATOM 10584 C C . ASN B 1 318 ? -8.07 -0.199 -14.594 1 85.56 318 ASN B C 1
ATOM 10586 O O . ASN B 1 318 ? -9.055 -0.887 -14.328 1 85.56 318 ASN B O 1
ATOM 10590 N N . PRO B 1 319 ? -6.836 -0.278 -13.969 1 87.56 319 PRO B N 1
ATOM 10591 C CA . PRO B 1 319 ? -6.859 -0.992 -12.688 1 87.56 319 PRO B CA 1
ATOM 10592 C C . PRO B 1 319 ? -7.82 -0.365 -11.68 1 87.56 319 PRO B C 1
ATOM 10594 O O . PRO B 1 319 ? -7.793 0.85 -11.469 1 87.56 319 PRO B O 1
ATOM 10597 N N . LEU B 1 320 ? -8.641 -1.21 -11.109 1 90.81 320 LEU B N 1
ATOM 10598 C CA . LEU B 1 320 ? -9.672 -0.735 -10.195 1 90.81 320 LEU B CA 1
ATOM 10599 C C . LEU B 1 320 ? -9.547 -1.413 -8.836 1 90.81 320 LEU B C 1
ATOM 10601 O O . LEU B 1 320 ? -9.156 -2.58 -8.75 1 90.81 320 LEU B O 1
ATOM 10605 N N . THR B 1 321 ? -9.789 -0.653 -7.844 1 93.06 321 THR B N 1
ATOM 10606 C CA . THR B 1 321 ? -10.039 -1.171 -6.504 1 93.06 321 THR B CA 1
ATOM 10607 C C . THR B 1 321 ? -11.516 -1.032 -6.141 1 93.06 321 THR B C 1
ATOM 10609 O O . THR B 1 321 ? -12.078 0.059 -6.227 1 93.06 321 THR B O 1
ATOM 10612 N N . GLU B 1 322 ? -12.117 -2.135 -5.816 1 94.5 322 GLU B N 1
ATOM 10613 C CA . GLU B 1 322 ? -13.5 -2.123 -5.34 1 94.5 322 GLU B CA 1
ATOM 10614 C C . GLU B 1 322 ? -13.578 -2.533 -3.873 1 94.5 322 GLU B C 1
ATOM 10616 O O . GLU B 1 322 ? -13.031 -3.566 -3.48 1 94.5 322 GLU B O 1
ATOM 10621 N N . ILE B 1 323 ? -14.156 -1.703 -3.131 1 94.69 323 ILE B N 1
ATOM 10622 C CA . ILE B 1 323 ? -14.391 -1.997 -1.72 1 94.69 323 ILE B CA 1
ATOM 10623 C C . ILE B 1 323 ? -15.883 -2.162 -1.464 1 94.69 323 ILE B C 1
ATOM 10625 O O . ILE B 1 323 ? -16.672 -1.256 -1.748 1 94.69 323 ILE B O 1
ATOM 10629 N N . HIS B 1 324 ? -16.281 -3.324 -0.988 1 94.62 324 HIS B N 1
ATOM 10630 C CA . HIS B 1 324 ? -17.672 -3.656 -0.692 1 94.62 324 HIS B CA 1
ATOM 10631 C C . HIS B 1 324 ? -17.953 -3.566 0.804 1 94.62 324 HIS B C 1
ATOM 10633 O O . HIS B 1 324 ? -17.297 -4.242 1.604 1 94.62 324 HIS B O 1
ATOM 10639 N N . ASP B 1 325 ? -18.812 -2.736 1.137 1 90.94 325 ASP B N 1
ATOM 10640 C CA . ASP B 1 325 ? -19.266 -2.572 2.516 1 90.94 325 ASP B CA 1
ATOM 10641 C C . ASP B 1 325 ? -20.656 -3.186 2.721 1 90.94 325 ASP B C 1
ATOM 10643 O O . ASP B 1 325 ? -21.672 -2.572 2.379 1 90.94 325 ASP B O 1
ATOM 10647 N N . PHE B 1 326 ? -20.719 -4.324 3.354 1 90.25 326 PHE B N 1
ATOM 10648 C CA . PHE B 1 326 ? -21.969 -5.062 3.504 1 90.25 326 PHE B CA 1
ATOM 10649 C C . PHE B 1 326 ? -22.734 -4.574 4.719 1 90.25 326 PHE B C 1
ATOM 10651 O O . PHE B 1 326 ? -23.875 -4.996 4.949 1 90.25 326 PHE B O 1
ATOM 10658 N N . GLU B 1 327 ? -22.172 -3.682 5.426 1 84.38 327 GLU B N 1
ATOM 10659 C CA . GLU B 1 327 ? -22.906 -3.061 6.52 1 84.38 327 GLU B CA 1
ATOM 10660 C C . GLU B 1 327 ? -23.859 -1.979 6.004 1 84.38 327 GLU B C 1
ATOM 10662 O O . GLU B 1 327 ? -24.953 -1.812 6.531 1 84.38 327 GLU B O 1
ATOM 10667 N N . THR B 1 328 ? -23.375 -1.216 5.035 1 83.5 328 THR B N 1
ATOM 10668 C CA . THR B 1 328 ? -24.188 -0.118 4.52 1 83.5 328 THR B CA 1
ATOM 10669 C C . THR B 1 328 ? -24.781 -0.476 3.16 1 83.5 328 THR B C 1
ATOM 10671 O O . THR B 1 328 ? -25.719 0.173 2.697 1 83.5 328 THR B O 1
ATOM 10674 N N . GLY B 1 329 ? -24.188 -1.429 2.523 1 88.31 329 GLY B N 1
ATOM 10675 C CA . GLY B 1 329 ? -24.672 -1.832 1.211 1 88.31 329 GLY B CA 1
ATOM 10676 C C . GLY B 1 329 ? -24.094 -1.005 0.082 1 88.31 329 GLY B C 1
ATOM 10677 O O . GLY B 1 329 ? -24.703 -0.872 -0.98 1 88.31 329 GLY B O 1
ATOM 10678 N N . VAL B 1 330 ? -22.906 -0.441 0.345 1 90.38 330 VAL B N 1
ATOM 10679 C CA . VAL B 1 330 ? -22.312 0.447 -0.645 1 90.38 330 VAL B CA 1
ATOM 10680 C C . VAL B 1 330 ? -21.031 -0.187 -1.201 1 90.38 330 VAL B C 1
ATOM 10682 O O . VAL B 1 330 ? -20.281 -0.839 -0.468 1 90.38 330 VAL B O 1
ATOM 10685 N N . ARG B 1 331 ? -20.844 -0.075 -2.416 1 93.25 331 ARG B N 1
ATOM 10686 C CA . ARG B 1 331 ? -19.609 -0.467 -3.084 1 93.25 331 ARG B CA 1
ATOM 10687 C C . ARG B 1 331 ? -18.844 0.755 -3.59 1 93.25 331 ARG B C 1
ATOM 10689 O O . ARG B 1 331 ? -19.422 1.608 -4.273 1 93.25 331 ARG B O 1
ATOM 10696 N N . TYR B 1 332 ? -17.609 0.891 -3.158 1 93 332 TYR B N 1
ATOM 10697 C CA . TYR B 1 332 ? -16.734 1.984 -3.576 1 93 332 TYR B CA 1
ATOM 10698 C C . TYR B 1 332 ? -15.766 1.528 -4.668 1 93 332 TYR B C 1
ATOM 10700 O O . TYR B 1 332 ? -15.086 0.512 -4.516 1 93 332 TYR B O 1
ATOM 10708 N N . ILE B 1 333 ? -15.727 2.24 -5.828 1 92.94 333 ILE B N 1
ATOM 10709 C CA . ILE B 1 333 ? -14.852 1.899 -6.945 1 92.94 333 ILE B CA 1
ATOM 10710 C C . ILE B 1 333 ? -13.828 3.012 -7.16 1 92.94 333 ILE B C 1
ATOM 10712 O O . ILE B 1 333 ? -14.195 4.168 -7.387 1 92.94 333 ILE B O 1
ATOM 10716 N N . GLN B 1 334 ? -12.602 2.631 -7.012 1 88.25 334 GLN B N 1
ATOM 10717 C CA . GLN B 1 334 ? -11.508 3.576 -7.191 1 88.25 334 GLN B CA 1
ATOM 10718 C C . GLN B 1 334 ? -10.719 3.268 -8.461 1 88.25 334 GLN B C 1
ATOM 10720 O O . GLN B 1 334 ? -10.219 2.154 -8.633 1 88.25 334 GLN B O 1
ATOM 10725 N N . ASP B 1 335 ? -10.602 4.211 -9.344 1 85.19 335 ASP B N 1
ATOM 10726 C CA . ASP B 1 335 ? -9.781 4.098 -10.547 1 85.19 335 ASP B CA 1
ATOM 10727 C C . ASP B 1 335 ? -8.367 4.629 -10.305 1 85.19 335 ASP B C 1
ATOM 10729 O O . ASP B 1 335 ? -8.18 5.82 -10.047 1 85.19 335 ASP B O 1
ATOM 10733 N N . HIS B 1 336 ? -7.344 3.912 -10.445 1 78.12 336 HIS B N 1
ATOM 10734 C CA . HIS B 1 336 ? -5.98 4.254 -10.047 1 78.12 336 HIS B CA 1
ATOM 10735 C C . HIS B 1 336 ? -5.277 5.055 -11.133 1 78.12 336 HIS B C 1
ATOM 10737 O O . HIS B 1 336 ? -4.219 5.645 -10.891 1 78.12 336 HIS B O 1
ATOM 10743 N N . LEU B 1 337 ? -5.832 5.094 -12.32 1 74.06 337 LEU B N 1
ATOM 10744 C CA . LEU B 1 337 ? -5.219 5.887 -13.375 1 74.06 337 LEU B CA 1
ATOM 10745 C C . LEU B 1 337 ? -5.902 7.246 -13.5 1 74.06 337 LEU B C 1
ATOM 10747 O O . LEU B 1 337 ? -5.234 8.266 -13.703 1 74.06 337 LEU B O 1
ATOM 10751 N N . LEU B 1 338 ? -7.277 7.23 -13.289 1 71.5 338 LEU B N 1
ATOM 10752 C CA . LEU B 1 338 ? -8.023 8.477 -13.422 1 71.5 338 LEU B CA 1
ATOM 10753 C C . LEU B 1 338 ? -8.188 9.164 -12.07 1 71.5 338 LEU B C 1
ATOM 10755 O O . LEU B 1 338 ? -8.477 10.359 -12.008 1 71.5 338 LEU B O 1
ATOM 10759 N N . GLY B 1 339 ? -7.941 8.43 -11 1 68.5 339 GLY B N 1
ATOM 10760 C CA . GLY B 1 339 ? -8.023 8.992 -9.656 1 68.5 339 GLY B CA 1
ATOM 10761 C C . GLY B 1 339 ? -9.445 9.188 -9.18 1 68.5 339 GLY B C 1
ATOM 10762 O O . GLY B 1 339 ? -9.672 9.594 -8.039 1 68.5 339 GLY B O 1
ATOM 10763 N N . ASN B 1 340 ? -10.414 8.852 -9.984 1 73.94 340 ASN B N 1
ATOM 10764 C CA . ASN B 1 340 ? -11.812 9.023 -9.617 1 73.94 340 ASN B CA 1
ATOM 10765 C C . ASN B 1 340 ? -12.297 7.895 -8.711 1 73.94 340 ASN B C 1
ATOM 10767 O O . ASN B 1 340 ? -11.812 6.77 -8.797 1 73.94 340 ASN B O 1
ATOM 10771 N N . CYS B 1 341 ? -13.062 8.25 -7.703 1 82.62 341 CYS B N 1
ATOM 10772 C CA . CYS B 1 341 ? -13.727 7.273 -6.844 1 82.62 341 CYS B CA 1
ATOM 10773 C C . CYS B 1 341 ? -15.234 7.5 -6.824 1 82.62 341 CYS B C 1
ATOM 10775 O O . CYS B 1 341 ? -15.695 8.641 -6.727 1 82.62 341 CYS B O 1
ATOM 10777 N N . SER B 1 342 ? -15.953 6.469 -7.086 1 86.69 342 SER B N 1
ATOM 10778 C CA . SER B 1 342 ? -17.406 6.543 -7.102 1 86.69 342 SER B CA 1
ATOM 10779 C C . SER B 1 342 ? -18.031 5.516 -6.156 1 86.69 342 SER B C 1
ATOM 10781 O O . SER B 1 342 ? -17.438 4.457 -5.914 1 86.69 342 SER B O 1
ATOM 10783 N N . ALA B 1 343 ? -19.125 5.918 -5.602 1 90.38 343 ALA B N 1
ATOM 10784 C CA . ALA B 1 343 ? -19.891 5.02 -4.734 1 90.38 343 ALA B CA 1
ATOM 10785 C C . ALA B 1 343 ? -21.156 4.531 -5.43 1 90.38 343 ALA B C 1
ATOM 10787 O O . ALA B 1 343 ? -21.859 5.316 -6.07 1 90.38 343 ALA B O 1
ATOM 10788 N N . HIS B 1 344 ? -21.375 3.223 -5.383 1 91.31 344 HIS B N 1
ATOM 10789 C CA . HIS B 1 344 ? -22.547 2.576 -5.988 1 91.31 344 HIS B CA 1
ATOM 10790 C C . HIS B 1 344 ? -23.141 1.538 -5.047 1 91.31 344 HIS B C 1
ATOM 10792 O O . HIS B 1 344 ? -22.5 1.1 -4.098 1 91.31 344 HIS B O 1
ATOM 10798 N N . PRO B 1 345 ? -24.422 1.24 -5.281 1 89.88 345 PRO B N 1
ATOM 10799 C CA . PRO B 1 345 ? -24.969 0.101 -4.531 1 89.88 345 PRO B CA 1
ATOM 10800 C C . PRO B 1 345 ? -24.234 -1.206 -4.848 1 89.88 345 PRO B C 1
ATOM 10802 O O . PRO B 1 345 ? -23.672 -1.358 -5.938 1 89.88 345 PRO B O 1
ATOM 10805 N N . LEU B 1 346 ? -24.312 -2.086 -3.885 1 90.69 346 LEU B N 1
ATOM 10806 C CA . LEU B 1 346 ? -23.719 -3.395 -4.102 1 90.69 346 LEU B CA 1
ATOM 10807 C C . LEU B 1 346 ? -24.344 -4.098 -5.297 1 90.69 346 LEU B C 1
ATOM 10809 O O . LEU B 1 346 ? -25.562 -3.979 -5.523 1 90.69 346 LEU B O 1
ATOM 10813 N N . ASN B 1 347 ? -23.5 -4.766 -6.023 1 84.94 347 ASN B N 1
ATOM 10814 C CA . ASN B 1 347 ? -23.953 -5.504 -7.195 1 84.94 347 ASN B CA 1
ATOM 10815 C C . ASN B 1 347 ? -24.344 -6.941 -6.84 1 84.94 347 ASN B C 1
ATOM 10817 O O . ASN B 1 347 ? -23.578 -7.645 -6.18 1 84.94 347 ASN B O 1
ATOM 10821 N N . LEU B 1 348 ? -25.422 -7.348 -7.391 1 76.31 348 LEU B N 1
ATOM 10822 C CA . LEU B 1 348 ? -25.953 -8.672 -7.105 1 76.31 348 LEU B CA 1
ATOM 10823 C C . LEU B 1 348 ? -25.094 -9.758 -7.75 1 76.31 348 LEU B C 1
ATOM 10825 O O . LEU B 1 348 ? -25.125 -10.914 -7.32 1 76.31 348 LEU B O 1
ATOM 10829 N N . GLN B 1 349 ? -24.391 -9.344 -8.648 1 74.62 349 GLN B N 1
ATOM 10830 C CA . GLN B 1 349 ? -23.641 -10.328 -9.414 1 74.62 349 GLN B CA 1
ATOM 10831 C C . GLN B 1 349 ? -22.219 -10.477 -8.891 1 74.62 349 GLN B C 1
ATOM 10833 O O . GLN B 1 349 ? -21.469 -11.344 -9.344 1 74.62 349 GLN B O 1
ATOM 10838 N N . ASP B 1 350 ? -22 -9.719 -7.844 1 83.31 350 ASP B N 1
ATOM 10839 C CA . ASP B 1 350 ? -20.641 -9.836 -7.305 1 83.31 350 ASP B CA 1
ATOM 10840 C C . ASP B 1 350 ? -20.438 -11.18 -6.605 1 83.31 350 ASP B C 1
ATOM 10842 O O . ASP B 1 350 ? -21.359 -11.695 -5.961 1 83.31 350 ASP B O 1
ATOM 10846 N N . PRO B 1 351 ? -19.25 -11.719 -6.734 1 78.81 351 PRO B N 1
ATOM 10847 C CA . PRO B 1 351 ? -19 -13.055 -6.195 1 78.81 351 PRO B CA 1
ATOM 10848 C C . PRO B 1 351 ? -19.125 -13.109 -4.672 1 78.81 351 PRO B C 1
ATOM 10850 O O . PRO B 1 351 ? -19.344 -14.18 -4.109 1 78.81 351 PRO B O 1
ATOM 10853 N N . ASP B 1 352 ? -19.016 -12.039 -4.016 1 86 352 ASP B N 1
ATOM 10854 C CA . ASP B 1 352 ? -19.047 -12.023 -2.555 1 86 352 ASP B CA 1
ATOM 10855 C C . ASP B 1 352 ? -20.453 -11.734 -2.041 1 86 352 ASP B C 1
ATOM 10857 O O . ASP B 1 352 ? -20.703 -11.766 -0.833 1 86 352 ASP B O 1
ATOM 10861 N N . ALA B 1 353 ? -21.375 -11.523 -2.959 1 88.25 353 ALA B N 1
ATOM 10862 C CA . ALA B 1 353 ? -22.734 -11.164 -2.562 1 88.25 353 ALA B CA 1
ATOM 10863 C C . ALA B 1 353 ? -23.688 -12.344 -2.717 1 88.25 353 ALA B C 1
ATOM 10865 O O . ALA B 1 353 ? -23.609 -13.078 -3.703 1 88.25 353 ALA B O 1
ATOM 10866 N N . GLN B 1 354 ? -24.453 -12.578 -1.683 1 86 354 GLN B N 1
ATOM 10867 C CA . GLN B 1 354 ? -25.484 -13.594 -1.703 1 86 354 GLN B CA 1
ATOM 10868 C C . GLN B 1 354 ? -26.875 -12.961 -1.609 1 86 354 GLN B C 1
ATOM 10870 O O . GLN B 1 354 ? -27.188 -12.273 -0.634 1 86 354 GLN B O 1
ATOM 10875 N N . VAL B 1 355 ? -27.625 -13.273 -2.637 1 82.19 355 VAL B N 1
ATOM 10876 C CA . VAL B 1 355 ? -28.984 -12.727 -2.662 1 82.19 355 VAL B CA 1
ATOM 10877 C C . VAL B 1 355 ? -29.891 -13.578 -1.774 1 82.19 355 VAL B C 1
ATOM 10879 O O . VAL B 1 355 ? -29.812 -14.805 -1.78 1 82.19 355 VAL B O 1
ATOM 10882 N N . GLU B 1 356 ? -30.594 -12.883 -0.958 1 77.69 356 GLU B N 1
ATOM 10883 C CA . GLU B 1 356 ? -31.625 -13.578 -0.195 1 77.69 356 GLU B CA 1
ATOM 10884 C C . GLU B 1 356 ? -32.781 -13.992 -1.092 1 77.69 356 GLU B C 1
ATOM 10886 O O . GLU B 1 356 ? -33.75 -13.25 -1.25 1 77.69 356 GLU B O 1
ATOM 10891 N N . GLN B 1 357 ? -32.719 -15.195 -1.453 1 70.94 357 GLN B N 1
ATOM 10892 C CA . GLN B 1 357 ? -33.656 -15.703 -2.465 1 70.94 357 GLN B CA 1
ATOM 10893 C C . GLN B 1 357 ? -35.094 -15.656 -1.965 1 70.94 357 GLN B C 1
ATOM 10895 O O . GLN B 1 357 ? -36 -15.383 -2.736 1 70.94 357 GLN B O 1
ATOM 10900 N N . ALA B 1 358 ? -35.25 -16.031 -0.707 1 68.62 358 ALA B N 1
ATOM 10901 C CA . ALA B 1 358 ? -36.625 -16.047 -0.165 1 68.62 358 ALA B CA 1
ATOM 10902 C C . ALA B 1 358 ? -37.281 -14.68 -0.279 1 68.62 358 ALA B C 1
ATOM 10904 O O . ALA B 1 358 ? -38.438 -14.578 -0.654 1 68.62 358 ALA B O 1
ATOM 10905 N N . ARG B 1 359 ? -36.594 -13.672 -0.043 1 69.75 359 ARG B N 1
ATOM 10906 C CA . ARG B 1 359 ? -37.125 -12.312 -0.093 1 69.75 359 ARG B CA 1
ATOM 10907 C C . ARG B 1 359 ? -37.281 -11.844 -1.534 1 69.75 359 ARG B C 1
ATOM 10909 O O . ARG B 1 359 ? -38.25 -11.141 -1.862 1 69.75 359 ARG B O 1
ATOM 10916 N N . TYR B 1 360 ? -36.375 -12.25 -2.352 1 72 360 TYR B N 1
ATOM 10917 C CA . TYR B 1 360 ? -36.438 -11.891 -3.764 1 72 360 TYR B CA 1
ATOM 10918 C C . TYR B 1 360 ? -37.656 -12.477 -4.43 1 72 360 TYR B C 1
ATOM 10920 O O . TYR B 1 360 ? -38.344 -11.797 -5.207 1 72 360 TYR B O 1
ATOM 10928 N N . LYS B 1 361 ? -37.906 -13.695 -4.094 1 67.94 361 LYS B N 1
ATOM 10929 C CA . LYS B 1 361 ? -39.094 -14.375 -4.672 1 67.94 361 LYS B CA 1
ATOM 10930 C C . LYS B 1 361 ? -40.375 -13.758 -4.168 1 67.94 361 LYS B C 1
ATOM 10932 O O . LYS B 1 361 ? -41.375 -13.719 -4.895 1 67.94 361 LYS B O 1
ATOM 10937 N N . LEU B 1 362 ? -40.312 -13.344 -2.941 1 63 362 LEU B N 1
ATOM 10938 C CA . LEU B 1 362 ? -41.5 -12.82 -2.316 1 63 362 LEU B CA 1
ATOM 10939 C C . LEU B 1 362 ? -41.875 -11.461 -2.895 1 63 362 LEU B C 1
ATOM 10941 O O . LEU B 1 362 ? -43.062 -11.211 -3.213 1 63 362 LEU B O 1
ATOM 10945 N N . ASN B 1 363 ? -41 -10.562 -2.945 1 60.72 363 ASN B N 1
ATOM 10946 C CA . ASN B 1 363 ? -41.375 -9.211 -3.318 1 60.72 363 ASN B CA 1
ATOM 10947 C C . ASN B 1 363 ? -40.375 -8.57 -4.25 1 60.72 363 ASN B C 1
ATOM 10949 O O . ASN B 1 363 ? -40.344 -7.344 -4.398 1 60.72 363 ASN B O 1
ATOM 10953 N N . ASN B 1 364 ? -39.469 -9.336 -4.871 1 61.94 364 ASN B N 1
ATOM 10954 C CA . ASN B 1 364 ? -38.438 -8.898 -5.812 1 61.94 364 ASN B CA 1
ATOM 10955 C C . ASN B 1 364 ? -37.469 -7.945 -5.156 1 61.94 364 ASN B C 1
ATOM 10957 O O . ASN B 1 364 ? -36.875 -7.094 -5.828 1 61.94 364 ASN B O 1
ATOM 10961 N N . SER B 1 365 ? -37.531 -8.047 -3.744 1 64.5 365 SER B N 1
ATOM 10962 C CA . SER B 1 365 ? -36.562 -7.211 -3.049 1 64.5 365 SER B CA 1
ATOM 10963 C C . SER B 1 365 ? -35.156 -7.73 -3.248 1 64.5 365 SER B C 1
ATOM 10965 O O . SER B 1 365 ? -34.906 -8.938 -3.162 1 64.5 365 SER B O 1
ATOM 10967 N N . LEU B 1 366 ? -34.25 -6.816 -3.684 1 73.12 366 LEU B N 1
ATOM 10968 C CA . LEU B 1 366 ? -32.875 -7.172 -3.936 1 73.12 366 LEU B CA 1
ATOM 10969 C C . LEU B 1 366 ? -32 -6.898 -2.709 1 73.12 366 LEU B C 1
ATOM 10971 O O . LEU B 1 366 ? -31.469 -5.801 -2.561 1 73.12 366 LEU B O 1
ATOM 10975 N N . VAL B 1 367 ? -32.094 -7.84 -1.707 1 82.25 367 VAL B N 1
ATOM 10976 C CA . VAL B 1 367 ? -31.266 -7.734 -0.498 1 82.25 367 VAL B CA 1
ATOM 10977 C C . VAL B 1 367 ? -30.109 -8.727 -0.561 1 82.25 367 VAL B C 1
ATOM 10979 O O . VAL B 1 367 ? -30.312 -9.891 -0.92 1 82.25 367 VAL B O 1
ATOM 10982 N N . VAL B 1 368 ? -28.969 -8.141 -0.313 1 86.38 368 VAL B N 1
ATOM 10983 C CA . VAL B 1 368 ? -27.797 -8.992 -0.416 1 86.38 368 VAL B CA 1
ATOM 10984 C C . VAL B 1 368 ? -27.109 -9.094 0.947 1 86.38 368 VAL B C 1
ATOM 10986 O O . VAL B 1 368 ? -27.188 -8.172 1.76 1 86.38 368 VAL B O 1
ATOM 10989 N N . ASP B 1 369 ? -26.594 -10.297 1.214 1 87.5 369 ASP B N 1
ATOM 10990 C CA . ASP B 1 369 ? -25.703 -10.531 2.346 1 87.5 369 ASP B CA 1
ATOM 10991 C C . ASP B 1 369 ? -24.312 -10.977 1.874 1 87.5 369 ASP B C 1
ATOM 10993 O O . ASP B 1 369 ? -24.156 -11.453 0.748 1 87.5 369 ASP B O 1
ATOM 10997 N N . MET B 1 370 ? -23.375 -10.781 2.781 1 90.94 370 MET B N 1
ATOM 10998 C CA . MET B 1 370 ? -22.031 -11.234 2.453 1 90.94 370 MET B CA 1
ATOM 10999 C C . MET B 1 370 ? -21.953 -12.758 2.475 1 90.94 370 MET B C 1
ATOM 11001 O O . MET B 1 370 ? -22.469 -13.398 3.393 1 90.94 370 MET B O 1
ATOM 11005 N N . ARG B 1 371 ? -21.328 -13.281 1.496 1 91.88 371 ARG B N 1
ATOM 11006 C CA . ARG B 1 371 ? -21.125 -14.727 1.461 1 91.88 371 ARG B CA 1
ATOM 11007 C C . ARG B 1 371 ? -20.141 -15.18 2.535 1 91.88 371 ARG B C 1
ATOM 11009 O O . ARG B 1 371 ? -19.141 -14.5 2.787 1 91.88 371 ARG B O 1
ATOM 11016 N N . ASP B 1 372 ? -20.469 -16.312 3.137 1 91.69 372 ASP B N 1
ATOM 11017 C CA . ASP B 1 372 ? -19.469 -16.906 4.023 1 91.69 372 ASP B CA 1
ATOM 11018 C C . ASP B 1 372 ? -18.297 -17.469 3.23 1 91.69 372 ASP B C 1
ATOM 11020 O O . ASP B 1 372 ? -18.391 -17.656 2.016 1 91.69 372 ASP B O 1
ATOM 11024 N N . PRO B 1 373 ? -17.219 -17.781 3.867 1 91.44 373 PRO B N 1
ATOM 11025 C CA . PRO B 1 373 ? -16.016 -18.219 3.158 1 91.44 373 PRO B CA 1
ATOM 11026 C C . PRO B 1 373 ? -16.266 -19.469 2.314 1 91.44 373 PRO B C 1
ATOM 11028 O O . PRO B 1 373 ? -15.766 -19.578 1.191 1 91.44 373 PRO B O 1
ATOM 11031 N N . ALA B 1 374 ? -17 -20.438 2.752 1 90.06 374 ALA B N 1
ATOM 11032 C CA . ALA B 1 374 ? -17.281 -21.656 2.006 1 90.06 374 ALA B CA 1
ATOM 11033 C C . ALA B 1 374 ? -18.047 -21.359 0.725 1 90.06 374 ALA B C 1
ATOM 11035 O O . ALA B 1 374 ? -17.703 -21.859 -0.347 1 90.06 374 ALA B O 1
ATOM 11036 N N . SER B 1 375 ? -19.047 -20.516 0.869 1 88.25 375 SER B N 1
ATOM 11037 C CA . SER B 1 375 ? -19.844 -20.141 -0.292 1 88.25 375 SER B CA 1
ATOM 11038 C C . SER B 1 375 ? -19.047 -19.266 -1.251 1 88.25 375 SER B C 1
ATOM 11040 O O . SER B 1 375 ? -19.25 -19.312 -2.465 1 88.25 375 SER B O 1
ATOM 11042 N N . PHE B 1 376 ? -18.234 -18.453 -0.702 1 90.94 376 PHE B N 1
ATOM 11043 C CA . PHE B 1 376 ? -17.406 -17.578 -1.509 1 90.94 376 PHE B CA 1
ATOM 11044 C C . PHE B 1 376 ? -16.547 -18.391 -2.471 1 90.94 376 PHE B C 1
ATOM 11046 O O . PHE B 1 376 ? -16.328 -17.984 -3.617 1 90.94 376 PHE B O 1
ATOM 11053 N N . PHE B 1 377 ? -16.047 -19.547 -1.997 1 89.12 377 PHE B N 1
ATOM 11054 C CA . PHE B 1 377 ? -15.219 -20.422 -2.824 1 89.12 377 PHE B CA 1
ATOM 11055 C C . PHE B 1 377 ? -16.062 -21.5 -3.492 1 89.12 377 PHE B C 1
ATOM 11057 O O . PHE B 1 377 ? -15.539 -22.469 -4.047 1 89.12 377 PHE B O 1
ATOM 11064 N N . HIS B 1 378 ? -17.391 -21.438 -3.387 1 85.75 378 HIS B N 1
ATOM 11065 C CA . HIS B 1 378 ? -18.328 -22.344 -4.027 1 85.75 378 HIS B CA 1
ATOM 11066 C C . HIS B 1 378 ? -18.203 -23.766 -3.465 1 85.75 378 HIS B C 1
ATOM 11068 O O . HIS B 1 378 ? -18.281 -24.734 -4.211 1 85.75 378 HIS B O 1
ATOM 11074 N N . PHE B 1 379 ? -17.891 -23.828 -2.256 1 87.31 379 PHE B N 1
ATOM 11075 C CA . PHE B 1 379 ? -17.828 -25.141 -1.621 1 87.31 379 PHE B CA 1
ATOM 11076 C C . PHE B 1 379 ? -19.234 -25.672 -1.357 1 87.31 379 PHE B C 1
ATOM 11078 O O . PHE B 1 379 ? -20.125 -24.922 -0.99 1 87.31 379 PHE B O 1
ATOM 11085 N N . ASN B 1 380 ? -19.422 -26.875 -1.75 1 83.19 380 ASN B N 1
ATOM 11086 C CA . ASN B 1 380 ? -20.656 -27.562 -1.434 1 83.19 380 ASN B CA 1
ATOM 11087 C C . ASN B 1 380 ? -20.422 -29.016 -1.065 1 83.19 380 ASN B C 1
ATOM 11089 O O . ASN B 1 380 ? -19.266 -29.438 -0.934 1 83.19 380 ASN B O 1
ATOM 11093 N N . ASP B 1 381 ? -21.453 -29.719 -0.872 1 83.12 381 ASP B N 1
ATOM 11094 C CA . ASP B 1 381 ? -21.359 -31.078 -0.352 1 83.12 381 ASP B CA 1
ATOM 11095 C C . ASP B 1 381 ? -21.016 -32.062 -1.465 1 83.12 381 ASP B C 1
ATOM 11097 O O . ASP B 1 381 ? -20.719 -33.25 -1.196 1 83.12 381 ASP B O 1
ATOM 11101 N N . ASN B 1 382 ? -20.906 -31.562 -2.66 1 86.69 382 ASN B N 1
ATOM 11102 C CA . ASN B 1 382 ? -20.641 -32.438 -3.787 1 86.69 382 ASN B CA 1
ATOM 11103 C C . ASN B 1 382 ? -19.156 -32.719 -3.957 1 86.69 382 ASN B C 1
ATOM 11105 O O . ASN B 1 382 ? -18.75 -33.625 -4.676 1 86.69 382 ASN B O 1
ATOM 11109 N N . TYR B 1 383 ? -18.328 -32.062 -3.225 1 92.12 383 TYR B N 1
ATOM 11110 C CA . TYR B 1 383 ? -16.891 -32.219 -3.393 1 92.12 383 TYR B CA 1
ATOM 11111 C C . TYR B 1 383 ? -16.422 -33.531 -2.766 1 92.12 383 TYR B C 1
ATOM 11113 O O . TYR B 1 383 ? -16.859 -33.906 -1.665 1 92.12 383 TYR B O 1
ATOM 11121 N N . VAL B 1 384 ? -15.578 -34.25 -3.564 1 92.06 384 VAL B N 1
ATOM 11122 C CA . VAL B 1 384 ? -14.984 -35.5 -3.084 1 92.06 384 VAL B CA 1
ATOM 11123 C C . VAL B 1 384 ? -13.469 -35.469 -3.27 1 92.06 384 VAL B C 1
ATOM 11125 O O . VAL B 1 384 ? -12.977 -34.906 -4.246 1 92.06 384 VAL B O 1
ATOM 11128 N N . TYR B 1 385 ? -12.781 -36.094 -2.348 1 92.44 385 TYR B N 1
ATOM 11129 C CA . TYR B 1 385 ? -11.328 -36.188 -2.439 1 92.44 385 TYR B CA 1
ATOM 11130 C C . TYR B 1 385 ? -10.906 -37.094 -3.584 1 92.44 385 TYR B C 1
ATOM 11132 O O . TYR B 1 385 ? -11.289 -38.25 -3.627 1 92.44 385 TYR B O 1
ATOM 11140 N N . SER B 1 386 ? -10.078 -36.531 -4.508 1 89.94 386 SER B N 1
ATOM 11141 C CA . SER B 1 386 ? -9.711 -37.281 -5.715 1 89.94 386 SER B CA 1
ATOM 11142 C C . SER B 1 386 ? -8.273 -37.781 -5.641 1 89.94 386 SER B C 1
ATOM 11144 O O . SER B 1 386 ? -7.793 -38.438 -6.555 1 89.94 386 SER B O 1
ATOM 11146 N N . GLY B 1 387 ? -7.531 -37.375 -4.598 1 88.69 387 GLY B N 1
ATOM 11147 C CA . GLY B 1 387 ? -6.145 -37.812 -4.473 1 88.69 387 GLY B CA 1
ATOM 11148 C C . GLY B 1 387 ? -5.168 -36.656 -4.445 1 88.69 387 GLY B C 1
ATOM 11149 O O . GLY B 1 387 ? -5.535 -35.531 -4.082 1 88.69 387 GLY B O 1
ATOM 11150 N N . THR B 1 388 ? -3.891 -37 -4.668 1 89.88 388 THR B N 1
ATOM 11151 C CA . THR B 1 388 ? -2.844 -36 -4.641 1 89.88 388 THR B CA 1
ATOM 11152 C C . THR B 1 388 ? -2.283 -35.75 -6.039 1 89.88 388 THR B C 1
ATOM 11154 O O . THR B 1 388 ? -2.117 -36.688 -6.816 1 89.88 388 THR B O 1
ATOM 11157 N N . LYS B 1 389 ? -2.168 -34.562 -6.43 1 91.44 389 LYS B N 1
ATOM 11158 C CA . LYS B 1 389 ? -1.549 -34.125 -7.68 1 91.44 389 LYS B CA 1
ATOM 11159 C C . LYS B 1 389 ? -0.597 -32.969 -7.453 1 91.44 389 LYS B C 1
ATOM 11161 O O . LYS B 1 389 ? -0.605 -32.344 -6.387 1 91.44 389 LYS B O 1
ATOM 11166 N N . ARG B 1 390 ? 0.221 -32.781 -8.453 1 89.31 390 ARG B N 1
ATOM 11167 C CA . ARG B 1 390 ? 1.142 -31.641 -8.367 1 89.31 390 ARG B CA 1
ATOM 11168 C C . ARG B 1 390 ? 0.66 -30.469 -9.227 1 89.31 390 ARG B C 1
ATOM 11170 O O . ARG B 1 390 ? 0.123 -30.672 -10.32 1 89.31 390 ARG B O 1
ATOM 11177 N N . SER B 1 391 ? 0.739 -29.328 -8.68 1 91.88 391 SER B N 1
ATOM 11178 C CA . SER B 1 391 ? 0.483 -28.078 -9.406 1 91.88 391 SER B CA 1
ATOM 11179 C C . SER B 1 391 ? 1.628 -27.094 -9.227 1 91.88 391 SER B C 1
ATOM 11181 O O . SER B 1 391 ? 1.979 -26.734 -8.094 1 91.88 391 SER B O 1
ATOM 11183 N N . ARG B 1 392 ? 2.188 -26.734 -10.305 1 89.75 392 ARG B N 1
ATOM 11184 C CA . ARG B 1 392 ? 3.322 -25.812 -10.344 1 89.75 392 ARG B CA 1
ATOM 11185 C C . ARG B 1 392 ? 4.406 -26.25 -9.359 1 89.75 392 ARG B C 1
ATOM 11187 O O . ARG B 1 392 ? 4.957 -25.406 -8.633 1 89.75 392 ARG B O 1
ATOM 11194 N N . GLY B 1 393 ? 4.555 -27.438 -9.211 1 86.69 393 GLY B N 1
ATOM 11195 C CA . GLY B 1 393 ? 5.625 -28.031 -8.414 1 86.69 393 GLY B CA 1
ATOM 11196 C C . GLY B 1 393 ? 5.203 -28.344 -6.992 1 86.69 393 GLY B C 1
ATOM 11197 O O . GLY B 1 393 ? 5.969 -28.953 -6.234 1 86.69 393 GLY B O 1
ATOM 11198 N N . LEU B 1 394 ? 3.984 -28.031 -6.668 1 91.69 394 LEU B N 1
ATOM 11199 C CA . LEU B 1 394 ? 3.512 -28.25 -5.305 1 91.69 394 LEU B CA 1
ATOM 11200 C C . LEU B 1 394 ? 2.645 -29.5 -5.211 1 91.69 394 LEU B C 1
ATOM 11202 O O . LEU B 1 394 ? 1.824 -29.75 -6.094 1 91.69 394 LEU B O 1
ATOM 11206 N N . LEU B 1 395 ? 2.879 -30.25 -4.164 1 91.94 395 LEU B N 1
ATOM 11207 C CA . LEU B 1 395 ? 1.987 -31.359 -3.875 1 91.94 395 LEU B CA 1
ATOM 11208 C C . LEU B 1 395 ? 0.675 -30.875 -3.273 1 91.94 395 LEU B C 1
ATOM 11210 O O . LEU B 1 395 ? 0.679 -30.125 -2.293 1 91.94 395 LEU B O 1
ATOM 11214 N N . CYS B 1 396 ? -0.403 -31.297 -3.941 1 94.25 396 CYS B N 1
ATOM 11215 C CA . CYS B 1 396 ? -1.711 -30.797 -3.531 1 94.25 396 CYS B CA 1
ATOM 11216 C C . CYS B 1 396 ? -2.688 -31.953 -3.314 1 94.25 396 CYS B C 1
ATOM 11218 O O . CYS B 1 396 ? -2.578 -33 -3.959 1 94.25 396 CYS B O 1
ATOM 11220 N N . ASP B 1 397 ? -3.562 -31.734 -2.381 1 94.25 397 ASP B N 1
ATOM 11221 C CA . ASP B 1 397 ? -4.762 -32.562 -2.264 1 94.25 397 ASP B CA 1
ATOM 11222 C C . ASP B 1 397 ? -5.871 -32.062 -3.184 1 94.25 397 ASP B C 1
ATOM 11224 O O . ASP B 1 397 ? -6.215 -30.875 -3.15 1 94.25 397 ASP B O 1
ATOM 11228 N N . VAL B 1 398 ? -6.395 -32.938 -3.963 1 95.12 398 VAL B N 1
ATOM 11229 C CA . VAL B 1 398 ? -7.336 -32.5 -4.988 1 95.12 398 VAL B CA 1
ATOM 11230 C C . VAL B 1 398 ? -8.75 -32.938 -4.609 1 95.12 398 VAL B C 1
ATOM 11232 O O . VAL B 1 398 ? -8.977 -34.062 -4.203 1 95.12 398 VAL B O 1
ATOM 11235 N N . PHE B 1 399 ? -9.68 -32 -4.629 1 94.75 399 PHE B N 1
ATOM 11236 C CA . PHE B 1 399 ? -11.109 -32.25 -4.445 1 94.75 399 PHE B CA 1
ATOM 11237 C C . PHE B 1 399 ? -11.883 -31.891 -5.707 1 94.75 399 PHE B C 1
ATOM 11239 O O . PHE B 1 399 ? -11.672 -30.828 -6.293 1 94.75 399 PHE B O 1
ATOM 11246 N N . SER B 1 400 ? -12.711 -32.75 -6.191 1 93.69 400 SER B N 1
ATOM 11247 C CA . SER B 1 400 ? -13.461 -32.531 -7.418 1 93.69 400 SER B CA 1
ATOM 11248 C C . SER B 1 400 ? -14.961 -32.594 -7.172 1 93.69 400 SER B C 1
ATOM 11250 O O . SER B 1 400 ? -15.414 -33.312 -6.277 1 93.69 400 SER B O 1
ATOM 11252 N N . ALA B 1 401 ? -15.703 -31.781 -7.922 1 92.31 401 ALA B N 1
ATOM 11253 C CA . ALA B 1 401 ? -17.172 -31.766 -7.855 1 92.31 401 ALA B CA 1
ATOM 11254 C C . ALA B 1 401 ? -17.766 -31.375 -9.203 1 92.31 401 ALA B C 1
ATOM 11256 O O . ALA B 1 401 ? -17.141 -30.656 -9.984 1 92.31 401 ALA B O 1
ATOM 11257 N N . ILE B 1 402 ? -18.891 -31.922 -9.445 1 90.38 402 ILE B N 1
ATOM 11258 C CA . ILE B 1 402 ? -19.703 -31.469 -10.578 1 90.38 402 ILE B CA 1
ATOM 11259 C C . ILE B 1 402 ? -20.688 -30.406 -10.117 1 90.38 402 ILE B C 1
ATOM 11261 O O . ILE B 1 402 ? -21.531 -30.672 -9.242 1 90.38 402 ILE B O 1
ATOM 11265 N N . ILE B 1 403 ? -20.547 -29.281 -10.617 1 89.25 403 ILE B N 1
ATOM 11266 C CA . ILE B 1 403 ? -21.453 -28.188 -10.297 1 89.25 403 ILE B CA 1
ATOM 11267 C C . ILE B 1 403 ? -22.484 -28.031 -11.406 1 89.25 403 ILE B C 1
ATOM 11269 O O . ILE B 1 403 ? -22.156 -27.672 -12.539 1 89.25 403 ILE B O 1
ATOM 11273 N N . PRO B 1 404 ? -23.688 -28.219 -11.016 1 86.06 404 PRO B N 1
ATOM 11274 C CA . PRO B 1 404 ? -24.734 -28.094 -12.031 1 86.06 404 PRO B CA 1
ATOM 11275 C C . PRO B 1 404 ? -25.109 -26.641 -12.305 1 86.06 404 PRO B C 1
ATOM 11277 O O . PRO B 1 404 ? -24.812 -25.75 -11.484 1 86.06 404 PRO B O 1
ATOM 11280 N N . ASN B 1 405 ? -25.641 -26.25 -13.43 1 84.81 405 ASN B N 1
ATOM 11281 C CA . ASN B 1 405 ? -26.172 -24.953 -13.828 1 84.81 405 ASN B CA 1
ATOM 11282 C C . ASN B 1 405 ? -25.078 -23.875 -13.805 1 84.81 405 ASN B C 1
ATOM 11284 O O . ASN B 1 405 ? -25.312 -22.766 -13.32 1 84.81 405 ASN B O 1
ATOM 11288 N N . PHE B 1 406 ? -23.953 -24.25 -14.18 1 87.5 406 PHE B N 1
ATOM 11289 C CA . PHE B 1 406 ? -22.875 -23.281 -14.297 1 87.5 406 PHE B CA 1
ATOM 11290 C C . PHE B 1 406 ? -22.984 -22.484 -15.594 1 87.5 406 PHE B C 1
ATOM 11292 O O . PHE B 1 406 ? -23.094 -23.062 -16.672 1 87.5 406 PHE B O 1
ATOM 11299 N N . PRO B 1 407 ? -22.953 -21.172 -15.383 1 84.88 407 PRO B N 1
ATOM 11300 C CA . PRO B 1 407 ? -23.125 -20.344 -16.578 1 84.88 407 PRO B CA 1
ATOM 11301 C C . PRO B 1 407 ? -21.828 -20.188 -17.375 1 84.88 407 PRO B C 1
ATOM 11303 O O . PRO B 1 407 ? -20.797 -19.797 -16.828 1 84.88 407 PRO B O 1
ATOM 11306 N N . VAL B 1 408 ? -21.812 -20.578 -18.656 1 87.12 408 VAL B N 1
ATOM 11307 C CA . VAL B 1 408 ? -20.75 -20.281 -19.609 1 87.12 408 VAL B CA 1
ATOM 11308 C C . VAL B 1 408 ? -21.297 -19.406 -20.734 1 87.12 408 VAL B C 1
ATOM 11310 O O . VAL B 1 408 ? -21.984 -19.906 -21.641 1 87.12 408 VAL B O 1
ATOM 11313 N N . GLY B 1 409 ? -21.016 -18.172 -20.641 1 79 409 GLY B N 1
ATOM 11314 C CA . GLY B 1 409 ? -21.703 -17.25 -21.547 1 79 409 GLY B CA 1
ATOM 11315 C C . GLY B 1 409 ? -23.203 -17.234 -21.344 1 79 409 GLY B C 1
ATOM 11316 O O . GLY B 1 409 ? -23.688 -17 -20.234 1 79 409 GLY B O 1
ATOM 11317 N N . GLU B 1 410 ? -23.969 -17.594 -22.375 1 80.69 410 GLU B N 1
ATOM 11318 C CA . GLU B 1 410 ? -25.422 -17.594 -22.328 1 80.69 410 GLU B CA 1
ATOM 11319 C C . GLU B 1 410 ? -25.969 -19 -22.125 1 80.69 410 GLU B C 1
ATOM 11321 O O . GLU B 1 410 ? -27.172 -19.188 -21.938 1 80.69 410 GLU B O 1
ATOM 11326 N N . THR B 1 411 ? -25.031 -19.953 -21.969 1 88.31 411 THR B N 1
ATOM 11327 C CA . THR B 1 411 ? -25.453 -21.344 -21.859 1 88.31 411 THR B CA 1
ATOM 11328 C C . THR B 1 411 ? -25.203 -21.875 -20.453 1 88.31 411 THR B C 1
ATOM 11330 O O . THR B 1 411 ? -24.203 -21.531 -19.828 1 88.31 411 THR B O 1
ATOM 11333 N N . ILE B 1 412 ? -26.109 -22.672 -19.984 1 89.19 412 ILE B N 1
ATOM 11334 C CA . ILE B 1 412 ? -25.984 -23.328 -18.688 1 89.19 412 ILE B CA 1
ATOM 11335 C C . ILE B 1 412 ? -25.516 -24.766 -18.875 1 89.19 412 ILE B C 1
ATOM 11337 O O . ILE B 1 412 ? -26.094 -25.516 -19.672 1 89.19 412 ILE B O 1
ATOM 11341 N N . VAL B 1 413 ? -24.438 -25.125 -18.203 1 90.25 413 VAL B N 1
ATOM 11342 C CA . VAL B 1 413 ? -23.875 -26.453 -18.375 1 90.25 413 VAL B CA 1
ATOM 11343 C C . VAL B 1 413 ? -23.438 -27.016 -17.031 1 90.25 413 VAL B C 1
ATOM 11345 O O . VAL B 1 413 ? -23.516 -26.328 -16.016 1 90.25 413 VAL B O 1
ATOM 11348 N N . ASN B 1 414 ? -23.203 -28.359 -17.047 1 87.69 414 ASN B N 1
ATOM 11349 C CA . ASN B 1 414 ? -22.516 -28.969 -15.914 1 87.69 414 ASN B CA 1
ATOM 11350 C C . ASN B 1 414 ? -21 -28.766 -16 1 87.69 414 ASN B C 1
ATOM 11352 O O . ASN B 1 414 ? -20.391 -29.125 -17.016 1 87.69 414 ASN B O 1
ATOM 11356 N N . ALA B 1 415 ? -20.453 -28.125 -14.992 1 91.38 415 ALA B N 1
ATOM 11357 C CA . ALA B 1 415 ? -19.016 -27.875 -14.977 1 91.38 415 ALA B CA 1
ATOM 11358 C C . ALA B 1 415 ? -18.344 -28.688 -13.875 1 91.38 415 ALA B C 1
ATOM 11360 O O . ALA B 1 415 ? -18.922 -28.938 -12.82 1 91.38 415 ALA B O 1
ATOM 11361 N N . THR B 1 416 ? -17.141 -29.156 -14.133 1 93 416 THR B N 1
ATOM 11362 C CA . THR B 1 416 ? -16.328 -29.844 -13.141 1 93 416 THR B CA 1
ATOM 11363 C C . THR B 1 416 ? -15.367 -28.875 -12.461 1 93 416 THR B C 1
ATOM 11365 O O . THR B 1 416 ? -14.609 -28.172 -13.141 1 93 416 THR B O 1
ATOM 11368 N N . PHE B 1 417 ? -15.477 -28.828 -11.156 1 94.06 417 PHE B N 1
ATOM 11369 C CA . PHE B 1 417 ? -14.547 -28.047 -10.352 1 94.06 417 PHE B CA 1
ATOM 11370 C C . PHE B 1 417 ? -13.508 -28.953 -9.695 1 94.06 417 PHE B C 1
ATOM 11372 O O . PHE B 1 417 ? -13.852 -29.938 -9.039 1 94.06 417 PHE B O 1
ATOM 11379 N N . GLU B 1 418 ? -12.297 -28.672 -9.961 1 95.12 418 GLU B N 1
ATOM 11380 C CA . GLU B 1 418 ? -11.188 -29.359 -9.289 1 95.12 418 GLU B CA 1
ATOM 11381 C C . GLU B 1 418 ? -10.352 -28.375 -8.477 1 95.12 418 GLU B C 1
ATOM 11383 O O . GLU B 1 418 ? -9.602 -27.578 -9.031 1 95.12 418 GLU B O 1
ATOM 11388 N N . TYR B 1 419 ? -10.461 -28.531 -7.191 1 95.44 419 TYR B N 1
ATOM 11389 C CA . TYR B 1 419 ? -9.703 -27.672 -6.285 1 95.44 419 TYR B CA 1
ATOM 11390 C C . TYR B 1 419 ? -8.43 -28.375 -5.812 1 95.44 419 TYR B C 1
ATOM 11392 O O . TYR B 1 419 ? -8.484 -29.516 -5.332 1 95.44 419 TYR B O 1
ATOM 11400 N N . TYR B 1 420 ? -7.367 -27.703 -5.992 1 96.12 420 TYR B N 1
ATOM 11401 C CA . TYR B 1 420 ? -6.078 -28.141 -5.469 1 96.12 420 TYR B CA 1
ATOM 11402 C C . TYR B 1 420 ? -5.734 -27.406 -4.176 1 96.12 420 TYR B C 1
ATOM 11404 O O . TYR B 1 420 ? -5.602 -26.188 -4.172 1 96.12 420 TYR B O 1
ATOM 11412 N N . PHE B 1 421 ? -5.605 -28.172 -3.09 1 95.69 421 PHE B N 1
ATOM 11413 C CA . PHE B 1 421 ? -5.211 -27.578 -1.815 1 95.69 421 PHE B CA 1
ATOM 11414 C C . PHE B 1 421 ? -3.793 -28 -1.441 1 95.69 421 PHE B C 1
ATOM 11416 O O . PHE B 1 421 ? -3.396 -29.141 -1.67 1 95.69 421 PHE B O 1
ATOM 11423 N N . LEU B 1 422 ? -3.098 -27.078 -0.938 1 94.44 422 LEU B N 1
ATOM 11424 C CA . LEU B 1 422 ? -1.746 -27.375 -0.481 1 94.44 422 LEU B CA 1
ATOM 11425 C C . LEU B 1 422 ? -1.762 -28.531 0.526 1 94.44 422 LEU B C 1
ATOM 11427 O O . LEU B 1 422 ? -2.555 -28.516 1.472 1 94.44 422 LEU B O 1
ATOM 11431 N N . SER B 1 423 ? -0.916 -29.453 0.27 1 92.56 423 SER B N 1
ATOM 11432 C CA . SER B 1 423 ? -0.843 -30.594 1.166 1 92.56 423 SER B CA 1
ATOM 11433 C C . SER B 1 423 ? -0.382 -30.188 2.559 1 92.56 423 SER B C 1
ATOM 11435 O O . SER B 1 423 ? 0.322 -29.188 2.715 1 92.56 423 SER B O 1
ATOM 11437 N N . ASP B 1 424 ? -0.664 -30.984 3.568 1 87.81 424 ASP B N 1
ATOM 11438 C CA . ASP B 1 424 ? -0.355 -30.688 4.965 1 87.81 424 ASP B CA 1
ATOM 11439 C C . ASP B 1 424 ? 1.15 -30.734 5.219 1 87.81 424 ASP B C 1
ATOM 11441 O O . ASP B 1 424 ? 1.645 -30.141 6.18 1 87.81 424 ASP B O 1
ATOM 11445 N N . ASP B 1 425 ? 1.823 -31.344 4.316 1 87.12 425 ASP B N 1
ATOM 11446 C CA . ASP B 1 425 ? 3.256 -31.531 4.523 1 87.12 425 ASP B CA 1
ATOM 11447 C C . ASP B 1 425 ? 4.055 -30.375 3.945 1 87.12 425 ASP B C 1
ATOM 11449 O O . ASP B 1 425 ? 5.266 -30.281 4.16 1 87.12 425 ASP B O 1
ATOM 11453 N N . VAL B 1 426 ? 3.416 -29.562 3.197 1 90.81 426 VAL B N 1
ATOM 11454 C CA . VAL B 1 426 ? 4.105 -28.438 2.57 1 90.81 426 VAL B CA 1
ATOM 11455 C C . VAL B 1 426 ? 3.828 -27.156 3.355 1 90.81 426 VAL B C 1
ATOM 11457 O O . VAL B 1 426 ? 2.689 -26.891 3.752 1 90.81 426 VAL B O 1
ATOM 11460 N N . THR B 1 427 ? 4.949 -26.391 3.6 1 89.12 427 THR B N 1
ATOM 11461 C CA . THR B 1 427 ? 4.816 -25.141 4.336 1 89.12 427 THR B CA 1
ATOM 11462 C C . THR B 1 427 ? 4.953 -23.953 3.396 1 89.12 427 THR B C 1
ATOM 11464 O O . THR B 1 427 ? 5.879 -23.891 2.584 1 89.12 427 THR B O 1
ATOM 11467 N N . ASP B 1 428 ? 4.012 -23.031 3.502 1 90.88 428 ASP B N 1
ATOM 11468 C CA . ASP B 1 428 ? 4.043 -21.797 2.738 1 90.88 428 ASP B CA 1
ATOM 11469 C C . ASP B 1 428 ? 4.32 -20.594 3.646 1 90.88 428 ASP B C 1
ATOM 11471 O O . ASP B 1 428 ? 3.705 -20.453 4.707 1 90.88 428 ASP B O 1
ATOM 11475 N N . MET B 1 429 ? 5.293 -19.766 3.266 1 87.94 429 MET B N 1
ATOM 11476 C CA . MET B 1 429 ? 5.66 -18.562 4.008 1 87.94 429 MET B CA 1
ATOM 11477 C C . MET B 1 429 ? 5.297 -17.312 3.221 1 87.94 429 MET B C 1
ATOM 11479 O O . MET B 1 429 ? 6.125 -16.766 2.484 1 87.94 429 MET B O 1
ATOM 11483 N N . PRO B 1 430 ? 4.129 -16.766 3.512 1 85.69 430 PRO B N 1
ATOM 11484 C CA . PRO B 1 430 ? 3.709 -15.57 2.771 1 85.69 430 PRO B CA 1
ATOM 11485 C C . PRO B 1 430 ? 4.527 -14.328 3.133 1 85.69 430 PRO B C 1
ATOM 11487 O O . PRO B 1 430 ? 5.219 -14.32 4.156 1 85.69 430 PRO B O 1
ATOM 11490 N N . THR B 1 431 ? 4.434 -13.234 2.291 1 84.69 431 THR B N 1
ATOM 11491 C CA . THR B 1 431 ? 5.188 -12.008 2.492 1 84.69 431 THR B CA 1
ATOM 11492 C C . THR B 1 431 ? 4.465 -11.078 3.465 1 84.69 431 THR B C 1
ATOM 11494 O O . THR B 1 431 ? 4.953 -9.992 3.779 1 84.69 431 THR B O 1
ATOM 11497 N N . SER B 1 432 ? 3.348 -11.461 3.926 1 77.44 432 SER B N 1
ATOM 11498 C CA . SER B 1 432 ? 2.58 -10.617 4.832 1 77.44 432 SER B CA 1
ATOM 11499 C C . SER B 1 432 ? 1.984 -11.43 5.977 1 77.44 432 SER B C 1
ATOM 11501 O O . SER B 1 432 ? 1.916 -12.656 5.902 1 77.44 432 SER B O 1
ATOM 11503 N N . GLY B 1 433 ? 1.723 -10.766 7.125 1 70.69 433 GLY B N 1
ATOM 11504 C CA . GLY B 1 433 ? 1.021 -11.398 8.227 1 70.69 433 GLY B CA 1
ATOM 11505 C C . GLY B 1 433 ? 1.941 -11.828 9.352 1 70.69 433 GLY B C 1
ATOM 11506 O O . GLY B 1 433 ? 3.166 -11.797 9.203 1 70.69 433 GLY B O 1
ATOM 11507 N N . PHE B 1 434 ? 1.322 -12.172 10.422 1 68.88 434 PHE B N 1
ATOM 11508 C CA . PHE B 1 434 ? 2.031 -12.578 11.625 1 68.88 434 PHE B CA 1
ATOM 11509 C C . PHE B 1 434 ? 2.418 -14.055 11.555 1 68.88 434 PHE B C 1
ATOM 11511 O O . PHE B 1 434 ? 3.463 -14.453 12.07 1 68.88 434 PHE B O 1
ATOM 11518 N N . LYS B 1 435 ? 1.562 -14.789 10.82 1 71.75 435 LYS B N 1
ATOM 11519 C CA . LYS B 1 435 ? 1.788 -16.234 10.773 1 71.75 435 LYS B CA 1
ATOM 11520 C C . LYS B 1 435 ? 2.906 -16.578 9.797 1 71.75 435 LYS B C 1
ATOM 11522 O O . LYS B 1 435 ? 2.895 -16.125 8.641 1 71.75 435 LYS B O 1
ATOM 11527 N N . TYR B 1 436 ? 3.789 -17.344 10.336 1 72.75 436 TYR B N 1
ATOM 11528 C CA . TYR B 1 436 ? 4.965 -17.719 9.562 1 72.75 436 TYR B CA 1
ATOM 11529 C C . TYR B 1 436 ? 4.641 -18.844 8.586 1 72.75 436 TYR B C 1
ATOM 11531 O O . TYR B 1 436 ? 5.359 -19.047 7.602 1 72.75 436 TYR B O 1
ATOM 11539 N N . SER B 1 437 ? 3.617 -19.562 8.938 1 79.44 437 SER B N 1
ATOM 11540 C CA . SER B 1 437 ? 3.326 -20.703 8.086 1 79.44 437 SER B CA 1
ATOM 11541 C C . SER B 1 437 ? 1.824 -20.891 7.895 1 79.44 437 SER B C 1
ATOM 11543 O O . SER B 1 437 ? 1.05 -20.766 8.844 1 79.44 437 SER B O 1
ATOM 11545 N N . VAL B 1 438 ? 1.547 -20.969 6.613 1 81.56 438 VAL B N 1
ATOM 11546 C CA . VAL B 1 438 ? 0.156 -21.219 6.254 1 81.56 438 VAL B CA 1
ATOM 11547 C C . VAL B 1 438 ? 0.04 -22.594 5.598 1 81.56 438 VAL B C 1
ATOM 11549 O O . VAL B 1 438 ? 0.93 -23.016 4.852 1 81.56 438 VAL B O 1
ATOM 11552 N N . THR B 1 439 ? -1.073 -23.297 6 1 81.19 439 THR B N 1
ATOM 11553 C CA . THR B 1 439 ? -1.33 -24.625 5.434 1 81.19 439 THR B CA 1
ATOM 11554 C C . THR B 1 439 ? -2.766 -24.719 4.93 1 81.19 439 THR B C 1
ATOM 11556 O O . THR B 1 439 ? -3.592 -23.844 5.211 1 81.19 439 THR B O 1
ATOM 11559 N N . ASN B 1 440 ? -3.018 -25.625 4.016 1 84.44 440 ASN B N 1
ATOM 11560 C CA . ASN B 1 440 ? -4.352 -26.031 3.588 1 84.44 440 ASN B CA 1
ATOM 11561 C C . ASN B 1 440 ? -5.07 -24.906 2.857 1 84.44 440 ASN B C 1
ATOM 11563 O O . ASN B 1 440 ? -6.238 -24.609 3.139 1 84.44 440 ASN B O 1
ATOM 11567 N N . TYR B 1 441 ? -4.375 -24.25 2.061 1 89.62 441 TYR B N 1
ATOM 11568 C CA . TYR B 1 441 ? -5.023 -23.203 1.282 1 89.62 441 TYR B CA 1
ATOM 11569 C C . TYR B 1 441 ? -5.137 -23.594 -0.184 1 89.62 441 TYR B C 1
ATOM 11571 O O . TYR B 1 441 ? -4.465 -24.531 -0.635 1 89.62 441 TYR B O 1
ATOM 11579 N N . PRO B 1 442 ? -6.035 -22.938 -0.942 1 93.88 442 PRO B N 1
ATOM 11580 C CA . PRO B 1 442 ? -6.176 -23.281 -2.361 1 93.88 442 PRO B CA 1
ATOM 11581 C C . PRO B 1 442 ? -4.984 -22.812 -3.195 1 93.88 442 PRO B C 1
ATOM 11583 O O . PRO B 1 442 ? -4.555 -21.672 -3.086 1 93.88 442 PRO B O 1
ATOM 11586 N N . VAL B 1 443 ? -4.516 -23.719 -3.957 1 95.31 443 VAL B N 1
ATOM 11587 C CA . VAL B 1 443 ? -3.385 -23.453 -4.836 1 95.31 443 VAL B CA 1
ATOM 11588 C C . VAL B 1 443 ? -3.881 -23.234 -6.266 1 95.31 443 VAL B C 1
ATOM 11590 O O . VAL B 1 443 ? -3.352 -22.391 -6.996 1 95.31 443 VAL B O 1
ATOM 11593 N N . GLN B 1 444 ? -4.891 -24.016 -6.59 1 96.38 444 GLN B N 1
ATOM 11594 C CA . GLN B 1 444 ? -5.395 -23.984 -7.961 1 96.38 444 GLN B CA 1
ATOM 11595 C C . GLN B 1 444 ? -6.844 -24.453 -8.023 1 96.38 444 GLN B C 1
ATOM 11597 O O . GLN B 1 444 ? -7.273 -25.266 -7.211 1 96.38 444 GLN B O 1
ATOM 11602 N N . LEU B 1 445 ? -7.605 -23.875 -8.867 1 96.38 445 LEU B N 1
ATOM 11603 C CA . LEU B 1 445 ? -8.953 -24.312 -9.234 1 96.38 445 LEU B CA 1
ATOM 11604 C C . LEU B 1 445 ? -9.102 -24.406 -10.742 1 96.38 445 LEU B C 1
ATOM 11606 O O . LEU B 1 445 ? -8.82 -23.438 -11.461 1 96.38 445 LEU B O 1
ATOM 11610 N N . ILE B 1 446 ? -9.398 -25.547 -11.219 1 95.75 446 ILE B N 1
ATOM 11611 C CA . ILE B 1 446 ? -9.672 -25.75 -12.641 1 95.75 446 ILE B CA 1
ATOM 11612 C C . ILE B 1 446 ? -11.164 -25.969 -12.852 1 95.75 446 ILE B C 1
ATOM 11614 O O . ILE B 1 446 ? -11.758 -26.875 -12.266 1 95.75 446 ILE B O 1
ATOM 11618 N N . ILE B 1 447 ? -11.766 -25.125 -13.609 1 94.44 447 ILE B N 1
ATOM 11619 C CA . ILE B 1 447 ? -13.156 -25.266 -14.016 1 94.44 447 ILE B CA 1
ATOM 11620 C C . ILE B 1 447 ? -13.227 -25.688 -15.484 1 94.44 447 ILE B C 1
ATOM 11622 O O . ILE B 1 447 ? -12.695 -25 -16.359 1 94.44 447 ILE B O 1
ATOM 11626 N N . SER B 1 448 ? -13.828 -26.812 -15.688 1 93 448 SER B N 1
ATOM 11627 C CA . SER B 1 448 ? -13.875 -27.344 -17.047 1 93 448 SER B CA 1
ATOM 11628 C C . SER B 1 448 ? -15.297 -27.719 -17.453 1 93 448 SER B C 1
ATOM 11630 O O . SER B 1 448 ? -16.062 -28.25 -16.641 1 93 448 SER B O 1
ATOM 11632 N N . ALA B 1 449 ? -15.664 -27.281 -18.594 1 90.88 449 ALA B N 1
ATOM 11633 C CA . ALA B 1 449 ? -16.859 -27.703 -19.312 1 90.88 449 ALA B CA 1
ATOM 11634 C C . ALA B 1 449 ? -16.531 -28.109 -20.75 1 90.88 449 ALA B C 1
ATOM 11636 O O . ALA B 1 449 ? -16.672 -27.312 -21.672 1 90.88 449 ALA B O 1
ATOM 11637 N N . PRO B 1 450 ? -16.141 -29.312 -20.828 1 83 450 PRO B N 1
ATOM 11638 C CA . PRO B 1 450 ? -15.625 -29.766 -22.125 1 83 450 PRO B CA 1
ATOM 11639 C C . PRO B 1 450 ? -16.656 -29.609 -23.25 1 83 450 PRO B C 1
ATOM 11641 O O . PRO B 1 450 ? -16.297 -29.375 -24.406 1 83 450 PRO B O 1
ATOM 11644 N N . SER B 1 451 ? -17.953 -29.75 -22.938 1 82.12 451 SER B N 1
ATOM 11645 C CA . SER B 1 451 ? -19 -29.641 -23.953 1 82.12 451 SER B CA 1
ATOM 11646 C C . SER B 1 451 ? -18.969 -28.266 -24.625 1 82.12 451 SER B C 1
ATOM 11648 O O . SER B 1 451 ? -19.406 -28.109 -25.766 1 82.12 451 SER B O 1
ATOM 11650 N N . MET B 1 452 ? -18.375 -27.281 -23.953 1 86.44 452 MET B N 1
ATOM 11651 C CA . MET B 1 452 ? -18.328 -25.906 -24.469 1 86.44 452 MET B CA 1
ATOM 11652 C C . MET B 1 452 ? -16.891 -25.484 -24.719 1 86.44 452 MET B C 1
ATOM 11654 O O . MET B 1 452 ? -16.625 -24.297 -24.938 1 86.44 452 MET B O 1
ATOM 11658 N N . PHE B 1 453 ? -15.938 -26.406 -24.625 1 85.62 453 PHE B N 1
ATOM 11659 C CA . PHE B 1 453 ? -14.516 -26.094 -24.766 1 85.62 453 PHE B CA 1
ATOM 11660 C C . PHE B 1 453 ? -14.117 -24.984 -23.797 1 85.62 453 PHE B C 1
ATOM 11662 O O . PHE B 1 453 ? -13.406 -24.047 -24.172 1 85.62 453 PHE B O 1
ATOM 11669 N N . PHE B 1 454 ? -14.781 -25.047 -22.656 1 90.62 454 PHE B N 1
ATOM 11670 C CA . PHE B 1 454 ? -14.539 -24.031 -21.625 1 90.62 454 PHE B CA 1
ATOM 11671 C C . PHE B 1 454 ? -13.617 -24.562 -20.547 1 90.62 454 PHE B C 1
ATOM 11673 O O . PHE B 1 454 ? -13.82 -25.656 -20.031 1 90.62 454 PHE B O 1
ATOM 11680 N N . GLU B 1 455 ? -12.547 -23.797 -20.297 1 93 455 GLU B N 1
ATOM 11681 C CA . GLU B 1 455 ? -11.633 -24.094 -19.203 1 93 455 GLU B CA 1
ATOM 11682 C C . GLU B 1 455 ? -11.055 -22.828 -18.609 1 93 455 GLU B C 1
ATOM 11684 O O . GLU B 1 455 ? -10.547 -21.969 -19.328 1 93 455 GLU B O 1
ATOM 11689 N N . ASN B 1 456 ? -11.227 -22.672 -17.344 1 94.12 456 ASN B N 1
ATOM 11690 C CA . ASN B 1 456 ? -10.594 -21.594 -16.594 1 94.12 456 ASN B CA 1
ATOM 11691 C C . ASN B 1 456 ? -9.734 -22.141 -15.461 1 94.12 456 ASN B C 1
ATOM 11693 O O . ASN B 1 456 ? -10.156 -23.047 -14.734 1 94.12 456 ASN B O 1
ATOM 11697 N N . ILE B 1 457 ? -8.578 -21.609 -15.391 1 96.38 457 ILE B N 1
ATOM 11698 C CA . ILE B 1 457 ? -7.652 -22.062 -14.352 1 96.38 457 ILE B CA 1
ATOM 11699 C C . ILE B 1 457 ? -7.348 -20.891 -13.406 1 96.38 457 ILE B C 1
ATOM 11701 O O . ILE B 1 457 ? -6.848 -19.859 -13.828 1 96.38 457 ILE B O 1
ATOM 11705 N N . TYR B 1 458 ? -7.699 -21.078 -12.148 1 96.25 458 TYR B N 1
ATOM 11706 C CA . TYR B 1 458 ? -7.359 -20.125 -11.102 1 96.25 458 TYR B CA 1
ATOM 11707 C C . TYR B 1 458 ? -6.102 -20.547 -10.359 1 96.25 458 TYR B C 1
ATOM 11709 O O . TYR B 1 458 ? -6.039 -21.656 -9.82 1 96.25 458 TYR B O 1
ATOM 11717 N N . ASN B 1 459 ? -5.105 -19.75 -10.375 1 96.69 459 ASN B N 1
ATOM 11718 C CA . ASN B 1 459 ? -3.908 -19.969 -9.57 1 96.69 459 ASN B CA 1
ATOM 11719 C C . ASN B 1 459 ? -3.832 -19 -8.398 1 96.69 459 ASN B C 1
ATOM 11721 O O . ASN B 1 459 ? -3.693 -17.797 -8.594 1 96.69 459 ASN B O 1
ATOM 11725 N N . PHE B 1 460 ? -3.893 -19.578 -7.207 1 95.88 460 PHE B N 1
ATOM 11726 C CA . PHE B 1 460 ? -3.873 -18.75 -6 1 95.88 460 PHE B CA 1
ATOM 11727 C C . PHE B 1 460 ? -2.465 -18.672 -5.422 1 95.88 460 PHE B C 1
ATOM 11729 O O . PHE B 1 460 ? -1.727 -19.656 -5.434 1 95.88 460 PHE B O 1
ATOM 11736 N N . TYR B 1 461 ? -2.092 -17.5 -5.012 1 93.56 461 TYR B N 1
ATOM 11737 C CA . TYR B 1 461 ? -0.8 -17.344 -4.355 1 93.56 461 TYR B CA 1
ATOM 11738 C C . TYR B 1 461 ? -0.864 -16.25 -3.287 1 93.56 461 TYR B C 1
ATOM 11740 O O . TYR B 1 461 ? -1.818 -15.469 -3.244 1 93.56 461 TYR B O 1
ATOM 11748 N N . GLU B 1 462 ? 0.022 -16.281 -2.348 1 91.38 462 GLU B N 1
ATOM 11749 C CA . GLU B 1 462 ? 0.107 -15.352 -1.219 1 91.38 462 GLU B CA 1
ATOM 11750 C C . GLU B 1 462 ? -1.163 -15.391 -0.376 1 91.38 462 GLU B C 1
ATOM 11752 O O . GLU B 1 462 ? -1.753 -14.352 -0.081 1 91.38 462 GLU B O 1
ATOM 11757 N N . PHE B 1 463 ? -1.599 -16.547 -0.063 1 91.5 463 PHE B N 1
ATOM 11758 C CA . PHE B 1 463 ? -2.789 -16.734 0.754 1 91.5 463 PHE B CA 1
ATOM 11759 C C . PHE B 1 463 ? -2.469 -16.547 2.232 1 91.5 463 PHE B C 1
ATOM 11761 O O . PHE B 1 463 ? -1.485 -17.094 2.734 1 91.5 463 PHE B O 1
ATOM 11768 N N . THR B 1 464 ? -3.188 -15.711 2.896 1 88.44 464 THR B N 1
ATOM 11769 C CA . THR B 1 464 ? -3.021 -15.516 4.332 1 88.44 464 THR B CA 1
ATOM 11770 C C . THR B 1 464 ? -4.375 -15.531 5.039 1 88.44 464 THR B C 1
ATOM 11772 O O . THR B 1 464 ? -5.387 -15.133 4.461 1 88.44 464 THR B O 1
ATOM 11775 N N . GLU B 1 465 ? -4.414 -16.047 6.305 1 88.31 465 GLU B N 1
ATOM 11776 C CA . GLU B 1 465 ? -5.621 -16.078 7.125 1 88.31 465 GLU B CA 1
ATOM 11777 C C . GLU B 1 465 ? -5.523 -15.094 8.289 1 88.31 465 GLU B C 1
ATOM 11779 O O . GLU B 1 465 ? -5.816 -15.453 9.43 1 88.31 465 GLU B O 1
ATOM 11784 N N . GLU B 1 466 ? -5.109 -13.969 7.965 1 84.06 466 GLU B N 1
ATOM 11785 C CA . GLU B 1 466 ? -5.035 -12.922 8.977 1 84.06 466 GLU B CA 1
ATOM 11786 C C . GLU B 1 466 ? -6.043 -11.812 8.695 1 84.06 466 GLU B C 1
ATOM 11788 O O . GLU B 1 466 ? -6.477 -11.633 7.559 1 84.06 466 GLU B O 1
ATOM 11793 N N . HIS B 1 467 ? -6.27 -11.109 9.773 1 85.12 467 HIS B N 1
ATOM 11794 C CA . HIS B 1 467 ? -7.168 -9.969 9.633 1 85.12 467 HIS B CA 1
ATOM 11795 C C . HIS B 1 467 ? -6.543 -8.875 8.773 1 85.12 467 HIS B C 1
ATOM 11797 O O . HIS B 1 467 ? -5.434 -8.414 9.062 1 85.12 467 HIS B O 1
ATOM 11803 N N . PRO B 1 468 ? -7.23 -8.5 7.727 1 88 468 PRO B N 1
ATOM 11804 C CA . PRO B 1 468 ? -6.668 -7.422 6.914 1 88 468 PRO B CA 1
ATOM 11805 C C . PRO B 1 468 ? -6.574 -6.102 7.68 1 88 468 PRO B C 1
ATOM 11807 O O . PRO B 1 468 ? -7.469 -5.773 8.461 1 88 468 PRO B O 1
ATOM 11810 N N . PRO B 1 469 ? -5.539 -5.398 7.426 1 82.88 469 PRO B N 1
ATOM 11811 C CA . PRO B 1 469 ? -5.469 -4.066 8.031 1 82.88 469 PRO B CA 1
ATOM 11812 C C . PRO B 1 469 ? -6.551 -3.123 7.5 1 82.88 469 PRO B C 1
ATOM 11814 O O . PRO B 1 469 ? -6.949 -3.227 6.34 1 82.88 469 PRO B O 1
ATOM 11817 N N . LEU B 1 470 ? -6.941 -2.197 8.3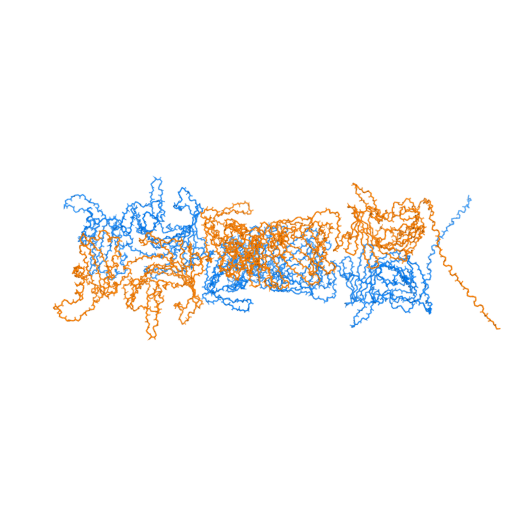2 1 85.31 470 LEU B N 1
ATOM 11818 C CA . LEU B 1 470 ? -8.016 -1.282 7.941 1 85.31 470 LEU B CA 1
ATOM 11819 C C . LEU B 1 470 ? -7.582 -0.395 6.777 1 85.31 470 LEU B C 1
ATOM 11821 O O . LEU B 1 470 ? -8.422 0.061 5.996 1 85.31 470 LEU B O 1
ATOM 11825 N N . SER B 1 471 ? -6.316 -0.193 6.645 1 85.12 471 SER B N 1
ATOM 11826 C CA . SER B 1 471 ? -5.793 0.704 5.621 1 85.12 471 SER B CA 1
ATOM 11827 C C . SER B 1 471 ? -6.082 0.175 4.219 1 85.12 471 SER B C 1
ATOM 11829 O O . SER B 1 471 ? -6.141 0.946 3.26 1 85.12 471 SER B O 1
ATOM 11831 N N . VAL B 1 472 ? -6.32 -1.119 4.113 1 90.44 472 VAL B N 1
ATOM 11832 C CA . VAL B 1 472 ? -6.594 -1.696 2.803 1 90.44 472 VAL B CA 1
ATOM 11833 C C . VAL B 1 472 ? -7.992 -1.286 2.338 1 90.44 472 VAL B C 1
ATOM 11835 O O . VAL B 1 472 ? -8.273 -1.273 1.139 1 90.44 472 VAL B O 1
ATOM 11838 N N . PHE B 1 473 ? -8.805 -0.923 3.289 1 92.81 473 PHE B N 1
ATOM 11839 C CA . PHE B 1 473 ? -10.18 -0.555 2.965 1 92.81 473 PHE B CA 1
ATOM 11840 C C . PHE B 1 473 ? -10.352 0.959 2.988 1 92.81 473 PHE B C 1
ATOM 11842 O O . PHE B 1 473 ? -11.43 1.46 3.322 1 92.81 473 PHE B O 1
ATOM 11849 N N . ASP B 1 474 ? -9.367 1.737 2.666 1 88.69 474 ASP B N 1
ATOM 11850 C CA . ASP B 1 474 ? -9.422 3.195 2.697 1 88.69 474 ASP B CA 1
ATOM 11851 C C . ASP B 1 474 ? -10.25 3.738 1.533 1 88.69 474 ASP B C 1
ATOM 11853 O O . ASP B 1 474 ? -9.922 3.5 0.369 1 88.69 474 ASP B O 1
ATOM 11857 N N . ILE B 1 475 ? -11.312 4.508 1.836 1 90.06 475 ILE B N 1
ATOM 11858 C CA . ILE B 1 475 ? -12.188 5.055 0.808 1 90.06 475 ILE B CA 1
ATOM 11859 C C . ILE B 1 475 ? -12.078 6.578 0.798 1 90.06 475 ILE B C 1
ATOM 11861 O O . ILE B 1 475 ? -13.016 7.27 0.378 1 90.06 475 ILE B O 1
ATOM 11865 N N . SER B 1 476 ? -11.023 7.125 1.313 1 83.44 476 SER B N 1
ATOM 11866 C CA . SER B 1 476 ? -10.852 8.57 1.425 1 83.44 476 SER B CA 1
ATOM 11867 C C . SER B 1 476 ? -10.922 9.242 0.058 1 83.44 476 SER B C 1
ATOM 11869 O O . SER B 1 476 ? -11.383 10.375 -0.06 1 83.44 476 SER B O 1
ATOM 11871 N N . ALA B 1 477 ? -10.586 8.562 -0.941 1 78.25 477 ALA B N 1
ATOM 11872 C CA . ALA B 1 477 ? -10.586 9.125 -2.291 1 78.25 477 ALA B CA 1
ATOM 11873 C C . ALA B 1 477 ? -12.016 9.305 -2.809 1 78.25 477 ALA B C 1
ATOM 11875 O O . ALA B 1 477 ? -12.25 10.086 -3.73 1 78.25 477 ALA B O 1
ATOM 11876 N N . CYS B 1 478 ? -12.914 8.547 -2.201 1 81.94 478 CYS B N 1
ATOM 11877 C CA . CYS B 1 478 ? -14.289 8.562 -2.682 1 81.94 478 CYS B CA 1
ATOM 11878 C C . CYS B 1 478 ? -15.086 9.68 -2.02 1 81.94 478 CYS B C 1
ATOM 11880 O O . CYS B 1 478 ? -16.234 9.93 -2.381 1 81.94 478 CYS B O 1
ATOM 11882 N N . SER B 1 479 ? -14.477 10.328 -1.082 1 76.38 479 SER B N 1
ATOM 11883 C CA . SER B 1 479 ? -15.18 11.398 -0.392 1 76.38 479 SER B CA 1
ATOM 11884 C C . SER B 1 479 ? -14.766 12.766 -0.923 1 76.38 479 SER B C 1
ATOM 11886 O O . SER B 1 479 ? -13.578 13.039 -1.089 1 76.38 479 SER B O 1
ATOM 11888 N N . ALA B 1 480 ? -15.812 13.445 -1.272 1 70.88 480 ALA B N 1
ATOM 11889 C CA . ALA B 1 480 ? -15.531 14.812 -1.702 1 70.88 480 ALA B CA 1
ATOM 11890 C C . ALA B 1 480 ? -14.914 15.633 -0.569 1 70.88 480 ALA B C 1
ATOM 11892 O O . ALA B 1 480 ? -15.289 15.469 0.596 1 70.88 480 ALA B O 1
ATOM 11893 N N . PRO B 1 481 ? -13.977 16.438 -0.938 1 68.12 481 PRO B N 1
ATOM 11894 C CA . PRO B 1 481 ? -13.352 17.266 0.099 1 68.12 481 PRO B CA 1
ATOM 11895 C C . PRO B 1 481 ? -14.367 18.094 0.892 1 68.12 481 PRO B C 1
ATOM 11897 O O . PRO B 1 481 ? -14.156 18.359 2.074 1 68.12 481 PRO B O 1
ATOM 11900 N N . LYS B 1 482 ? -15.5 18.312 0.29 1 71.56 482 LYS B N 1
ATOM 11901 C CA . LYS B 1 482 ? -16.5 19.156 0.942 1 71.56 482 LYS B CA 1
ATOM 11902 C C . LYS B 1 482 ? -17.375 18.344 1.886 1 71.56 482 LYS B C 1
ATOM 11904 O O . LYS B 1 482 ? -18.234 18.891 2.576 1 71.56 482 LYS B O 1
ATOM 11909 N N . SER B 1 483 ? -17.062 17.078 1.987 1 78.12 483 SER B N 1
ATOM 11910 C CA . SER B 1 483 ? -17.922 16.234 2.807 1 78.12 483 SER B CA 1
ATOM 11911 C C . SER B 1 483 ? -17.109 15.484 3.859 1 78.12 483 SER B C 1
ATOM 11913 O O . SER B 1 483 ? -17.516 14.414 4.309 1 78.12 483 SER B O 1
ATOM 11915 N N . ARG B 1 484 ? -16.031 16.109 4.18 1 85.81 484 ARG B N 1
ATOM 11916 C CA . ARG B 1 484 ? -15.211 15.43 5.184 1 85.81 484 ARG B CA 1
ATOM 11917 C C . ARG B 1 484 ? -14.586 16.438 6.148 1 85.81 484 ARG B C 1
ATOM 11919 O O . ARG B 1 484 ? -14.609 17.641 5.898 1 85.81 484 ARG B O 1
ATOM 11926 N N . ILE B 1 485 ? -14.109 15.891 7.27 1 89.44 485 ILE B N 1
ATOM 11927 C CA . ILE B 1 485 ? -13.359 16.656 8.258 1 89.44 485 ILE B CA 1
ATOM 11928 C C . ILE B 1 485 ? -11.977 16.031 8.445 1 89.44 485 ILE B C 1
ATOM 11930 O O . ILE B 1 485 ? -11.859 14.836 8.719 1 89.44 485 ILE B O 1
ATOM 11934 N N . ASP B 1 486 ? -11.016 16.812 8.125 1 90.44 486 ASP B N 1
ATOM 11935 C CA . ASP B 1 486 ? -9.656 16.422 8.508 1 90.44 486 ASP B CA 1
ATOM 11936 C C . ASP B 1 486 ? -9.328 16.906 9.922 1 90.44 486 ASP B C 1
ATOM 11938 O O . ASP B 1 486 ? -9.578 18.062 10.266 1 90.44 486 ASP B O 1
ATOM 11942 N N . PHE B 1 487 ? -8.867 15.969 10.742 1 91.88 487 PHE B N 1
ATOM 11943 C CA . PHE B 1 487 ? -8.641 16.344 12.133 1 91.88 487 PHE B CA 1
ATOM 11944 C C . PHE B 1 487 ? -7.32 15.789 12.633 1 91.88 487 PHE B C 1
ATOM 11946 O O . PHE B 1 487 ? -6.719 14.922 11.992 1 91.88 487 PHE B O 1
ATOM 11953 N N . LYS B 1 488 ? -6.832 16.391 13.688 1 92.56 488 LYS B N 1
ATOM 11954 C CA . LYS B 1 488 ? -5.629 16 14.414 1 92.56 488 LYS B CA 1
ATOM 11955 C C . LYS B 1 488 ? -5.938 15.742 15.891 1 92.56 488 LYS B C 1
ATOM 11957 O O . LYS B 1 488 ? -6.609 16.547 16.531 1 92.56 488 LYS B O 1
ATOM 11962 N N . VAL B 1 489 ? -5.512 14.602 16.375 1 93.88 489 VAL B N 1
ATOM 11963 C CA . VAL B 1 489 ? -5.652 14.281 17.781 1 93.88 489 VAL B CA 1
ATOM 11964 C C . VAL B 1 489 ? -4.277 14.242 18.453 1 93.88 489 VAL B C 1
ATOM 11966 O O . VAL B 1 489 ? -3.316 13.727 17.875 1 93.88 489 VAL B O 1
ATOM 11969 N N . THR B 1 490 ? -4.18 14.805 19.641 1 92.62 490 THR B N 1
ATOM 11970 C CA . THR B 1 490 ? -2.926 14.867 20.375 1 92.62 490 THR B CA 1
ATOM 11971 C C . THR B 1 490 ? -2.945 13.898 21.562 1 92.62 490 THR B C 1
ATOM 11973 O O . THR B 1 490 ? -3.859 13.93 22.375 1 92.62 490 THR B O 1
ATOM 11976 N N . PHE B 1 491 ? -1.89 13.055 21.594 1 92.44 491 PHE B N 1
ATOM 11977 C CA . PHE B 1 491 ? -1.689 12.109 22.672 1 92.44 491 PHE B CA 1
ATOM 11978 C C . PHE B 1 491 ? -0.375 12.391 23.406 1 92.44 491 PHE B C 1
ATOM 11980 O O . PHE B 1 491 ? 0.702 12.211 22.828 1 92.44 491 PHE B O 1
ATOM 11987 N N . PRO B 1 492 ? -0.466 12.758 24.641 1 89.75 492 PRO B N 1
ATOM 11988 C CA . PRO B 1 492 ? 0.785 12.938 25.375 1 89.75 492 PRO B CA 1
ATOM 11989 C C . PRO B 1 492 ? 1.551 11.633 25.562 1 89.75 492 PRO B C 1
ATOM 11991 O O . PRO B 1 492 ? 0.946 10.586 25.828 1 89.75 492 PRO B O 1
ATOM 11994 N N . GLY B 1 493 ? 2.773 11.664 25.297 1 87.06 493 GLY B N 1
ATOM 11995 C CA . GLY B 1 493 ? 3.66 10.516 25.391 1 87.06 493 GLY B CA 1
ATOM 11996 C C . GLY B 1 493 ? 4.594 10.391 24.203 1 87.06 493 GLY B C 1
ATOM 11997 O O . GLY B 1 493 ? 4.371 11.023 23.156 1 87.06 493 GLY B O 1
ATOM 11998 N N . SER B 1 494 ? 5.59 9.602 24.453 1 85.31 494 SER B N 1
ATOM 11999 C CA . SER B 1 494 ? 6.535 9.367 23.359 1 85.31 494 SER B CA 1
ATOM 12000 C C . SER B 1 494 ? 6.062 8.234 22.453 1 85.31 494 SER B C 1
ATOM 12002 O O . SER B 1 494 ? 5.441 7.281 22.922 1 85.31 494 SER B O 1
ATOM 12004 N N . LEU B 1 495 ? 6.359 8.398 21.203 1 86.44 495 LEU B N 1
ATOM 12005 C CA . LEU B 1 495 ? 6.027 7.344 20.266 1 86.44 495 LEU B CA 1
ATOM 12006 C C . LEU B 1 495 ? 6.965 6.152 20.422 1 86.44 495 LEU B C 1
ATOM 12008 O O . LEU B 1 495 ? 8.188 6.312 20.406 1 86.44 495 LEU B O 1
ATOM 12012 N N . ILE B 1 496 ? 6.398 5.016 20.656 1 83.44 496 ILE B N 1
ATOM 12013 C CA . ILE B 1 496 ? 7.152 3.766 20.672 1 83.44 496 ILE B CA 1
ATOM 12014 C C . ILE B 1 496 ? 7.203 3.176 19.266 1 83.44 496 ILE B C 1
ATOM 12016 O O . ILE B 1 496 ? 6.172 2.779 18.719 1 83.44 496 ILE B O 1
ATOM 12020 N N . PRO B 1 497 ? 8.328 3.094 18.734 1 74.62 497 PRO B N 1
ATOM 12021 C CA . PRO B 1 497 ? 8.461 2.727 17.312 1 74.62 497 PRO B CA 1
ATOM 12022 C C . PRO B 1 497 ? 7.801 1.385 17 1 74.62 497 PRO B C 1
ATOM 12024 O O . PRO B 1 497 ? 7.223 1.22 15.922 1 74.62 497 PRO B O 1
ATOM 12027 N N . THR B 1 498 ? 7.754 0.426 17.875 1 77 498 THR B N 1
ATOM 12028 C CA . THR B 1 498 ? 7.234 -0.912 17.609 1 77 498 THR B CA 1
ATOM 12029 C C . THR B 1 498 ? 5.707 -0.908 17.609 1 77 498 THR B C 1
ATOM 12031 O O . THR B 1 498 ? 5.082 -1.91 17.25 1 77 498 THR B O 1
ATOM 12034 N N . THR B 1 499 ? 5.164 0.228 17.891 1 82.31 499 THR B N 1
ATOM 12035 C CA . THR B 1 499 ? 3.707 0.29 17.969 1 82.31 499 THR B CA 1
ATOM 12036 C C . THR B 1 499 ? 3.135 1.008 16.75 1 82.31 499 THR B C 1
ATOM 12038 O O . THR B 1 499 ? 1.928 1.247 16.672 1 82.31 499 THR B O 1
ATOM 12041 N N . ILE B 1 500 ? 3.885 1.364 15.773 1 77.69 500 ILE B N 1
ATOM 12042 C CA . ILE B 1 500 ? 3.459 2.207 14.664 1 77.69 500 ILE B CA 1
ATOM 12043 C C . ILE B 1 500 ? 2.348 1.51 13.883 1 77.69 500 ILE B C 1
ATOM 12045 O O . ILE B 1 500 ? 1.419 2.16 13.398 1 77.69 500 ILE B O 1
ATOM 12049 N N . GLU B 1 501 ? 2.355 0.208 13.734 1 75.5 501 GLU B N 1
ATOM 12050 C CA . GLU B 1 501 ? 1.314 -0.509 13.008 1 75.5 501 GLU B CA 1
ATOM 12051 C C . GLU B 1 501 ? -0.01 -0.484 13.766 1 75.5 501 GLU B C 1
ATOM 12053 O O . GLU B 1 501 ? -1.08 -0.43 13.156 1 75.5 501 GLU B O 1
ATOM 12058 N N . GLN B 1 502 ? 0.107 -0.578 15.016 1 83.94 502 GLN B N 1
ATOM 12059 C CA . GLN B 1 502 ? -1.102 -0.479 15.828 1 83.94 502 GLN B CA 1
ATOM 12060 C C . GLN B 1 502 ? -1.738 0.902 15.703 1 83.94 502 GLN B C 1
ATOM 12062 O O . GLN B 1 502 ? -2.965 1.026 15.688 1 83.94 502 GLN B O 1
ATOM 12067 N N . TRP B 1 503 ? -0.91 1.913 15.594 1 87 503 TRP B N 1
ATOM 12068 C CA . TRP B 1 503 ? -1.409 3.271 15.406 1 87 503 TRP B CA 1
ATOM 12069 C C . TRP B 1 503 ? -2.156 3.4 14.086 1 87 503 TRP B C 1
ATOM 12071 O O . TRP B 1 503 ? -3.123 4.16 13.977 1 87 503 TRP B O 1
ATOM 12081 N N . HIS B 1 504 ? -1.766 2.658 13.133 1 80.81 504 HIS B N 1
ATOM 12082 C CA . HIS B 1 504 ? -2.361 2.775 11.812 1 80.81 504 HIS B CA 1
ATOM 12083 C C . HIS B 1 504 ? -3.596 1.89 11.68 1 80.81 504 HIS B C 1
ATOM 12085 O O . HIS B 1 504 ? -4.523 2.217 10.938 1 80.81 504 HIS B O 1
ATOM 12091 N N . ASP B 1 505 ? -3.697 0.794 12.461 1 79.69 505 ASP B N 1
ATOM 12092 C CA . ASP B 1 505 ? -4.762 -0.169 12.203 1 79.69 505 ASP B CA 1
ATOM 12093 C C . ASP B 1 505 ? -5.684 -0.303 13.414 1 79.69 505 ASP B C 1
ATOM 12095 O O . ASP B 1 505 ? -6.906 -0.22 13.281 1 79.69 505 ASP B O 1
ATOM 12099 N N . THR B 1 506 ? -5.09 -0.422 14.602 1 84.69 506 THR B N 1
ATOM 12100 C CA . THR B 1 506 ? -5.875 -0.688 15.805 1 84.69 506 THR B CA 1
ATOM 12101 C C . THR B 1 506 ? -6.531 0.591 16.312 1 84.69 506 THR B C 1
ATOM 12103 O O . THR B 1 506 ? -7.711 0.589 16.672 1 84.69 506 THR B O 1
ATOM 12106 N N . VAL B 1 507 ? -5.805 1.672 16.328 1 90.88 507 VAL B N 1
ATOM 12107 C CA . VAL B 1 507 ? -6.289 2.908 16.922 1 90.88 507 VAL B CA 1
ATOM 12108 C C . VAL B 1 507 ? -7.453 3.461 16.109 1 90.88 507 VAL B C 1
ATOM 12110 O O . VAL B 1 507 ? -8.492 3.838 16.672 1 90.88 507 VAL B O 1
ATOM 12113 N N . PRO B 1 508 ? -7.363 3.477 14.812 1 89.25 508 PRO B N 1
ATOM 12114 C CA . PRO B 1 508 ? -8.523 3.961 14.055 1 89.25 508 PRO B CA 1
ATOM 12115 C C . PRO B 1 508 ? -9.766 3.094 14.258 1 89.25 508 PRO B C 1
ATOM 12117 O O . PRO B 1 508 ? -10.883 3.607 14.281 1 89.25 508 PRO B O 1
ATOM 12120 N N . MET B 1 509 ? -9.633 1.828 14.398 1 86.94 509 MET B N 1
ATOM 12121 C CA . MET B 1 509 ? -10.758 0.941 14.664 1 86.94 509 MET B CA 1
ATOM 12122 C C . MET B 1 509 ? -11.398 1.267 16.016 1 86.94 509 MET B C 1
ATOM 12124 O O . MET B 1 509 ? -12.617 1.301 16.125 1 86.94 509 MET B O 1
ATOM 12128 N N . GLN B 1 510 ? -10.555 1.512 16.953 1 87.81 510 GLN B N 1
ATOM 12129 C CA . GLN B 1 510 ? -11.047 1.859 18.281 1 87.81 510 GLN B CA 1
ATOM 12130 C C . GLN B 1 510 ? -11.703 3.238 18.281 1 87.81 510 GLN B C 1
ATOM 12132 O O . GLN B 1 510 ? -12.695 3.461 18.984 1 87.81 510 GLN B O 1
ATOM 12137 N N . LEU B 1 511 ? -11.086 4.121 17.531 1 91 511 LEU B N 1
ATOM 12138 C CA . LEU B 1 511 ? -11.688 5.445 17.375 1 91 511 LEU B CA 1
ATOM 12139 C C . LEU B 1 511 ? -13.086 5.34 16.797 1 91 511 LEU B C 1
ATOM 12141 O O . LEU B 1 511 ? -14.008 6.023 17.25 1 91 511 LEU B O 1
ATOM 12145 N N . ALA B 1 512 ? -13.258 4.512 15.812 1 87.94 512 ALA B N 1
ATOM 12146 C CA . ALA B 1 512 ? -14.562 4.297 15.195 1 87.94 512 ALA B CA 1
ATOM 12147 C C . ALA B 1 512 ? -15.547 3.691 16.188 1 87.94 512 ALA B C 1
ATOM 12149 O O . ALA B 1 512 ? -16.734 4.016 16.156 1 87.94 512 ALA B O 1
ATOM 12150 N N . GLN B 1 513 ? -15.07 2.887 17.031 1 85.38 513 GLN B N 1
ATOM 12151 C CA . GLN B 1 513 ? -15.922 2.27 18.031 1 85.38 513 GLN B CA 1
ATOM 12152 C C . GLN B 1 513 ? -16.422 3.301 19.047 1 85.38 513 GLN B C 1
ATOM 12154 O O . GLN B 1 513 ? -17.594 3.299 19.406 1 85.38 513 GLN B O 1
ATOM 12159 N N . VAL B 1 514 ? -15.516 4.168 19.422 1 87.94 514 VAL B N 1
ATOM 12160 C CA . VAL B 1 514 ? -15.883 5.215 20.375 1 87.94 514 VAL B CA 1
ATOM 12161 C C . VAL B 1 514 ? -16.906 6.156 19.734 1 87.94 514 VAL B C 1
ATOM 12163 O O . VAL B 1 514 ? -17.844 6.605 20.391 1 87.94 514 VAL B O 1
ATOM 12166 N N . ALA B 1 515 ? -16.672 6.387 18.484 1 87.5 515 ALA B N 1
ATOM 12167 C CA . ALA B 1 515 ? -17.578 7.281 17.75 1 87.5 515 ALA B CA 1
ATOM 12168 C C . ALA B 1 515 ? -18.828 6.543 17.281 1 87.5 515 ALA B C 1
ATOM 12170 O O . ALA B 1 515 ? -19.797 7.168 16.828 1 87.5 515 ALA B O 1
ATOM 12171 N N . GLN B 1 516 ? -18.844 5.215 17.312 1 81.88 516 GLN B N 1
ATOM 12172 C CA . GLN B 1 516 ? -19.953 4.367 16.891 1 81.88 516 GLN B CA 1
ATOM 12173 C C . GLN B 1 516 ? -20.25 4.539 15.406 1 81.88 516 GLN B C 1
ATOM 12175 O O . GLN B 1 516 ? -21.391 4.781 15.023 1 81.88 516 GLN B O 1
ATOM 12180 N N . ILE B 1 517 ? -19.219 4.508 14.648 1 83.75 517 ILE B N 1
ATOM 12181 C CA . ILE B 1 517 ? -19.344 4.582 13.195 1 83.75 517 ILE B CA 1
ATOM 12182 C C . ILE B 1 517 ? -18.609 3.404 12.555 1 83.75 517 ILE B C 1
ATOM 12184 O O . ILE B 1 517 ? -17.859 2.695 13.227 1 83.75 517 ILE B O 1
ATOM 12188 N N . SER B 1 518 ? -18.875 3.275 11.242 1 81.75 518 SER B N 1
ATOM 12189 C CA . SER B 1 518 ? -18.109 2.299 10.492 1 81.75 518 SER B CA 1
ATOM 12190 C C . SER B 1 518 ? -16.641 2.703 10.414 1 81.75 518 SER B C 1
ATOM 12192 O O . SER B 1 518 ? -16.312 3.883 10.242 1 81.75 518 SER B O 1
ATOM 12194 N N . PRO B 1 519 ? -15.766 1.748 10.625 1 85.56 519 PRO B N 1
ATOM 12195 C CA . PRO B 1 519 ? -14.336 2.07 10.625 1 85.56 519 PRO B CA 1
ATOM 12196 C C . PRO B 1 519 ? -13.859 2.635 9.289 1 85.56 519 PRO B C 1
ATOM 12198 O O . PRO B 1 519 ? -12.867 3.367 9.242 1 85.56 519 PRO B O 1
ATOM 12201 N N . ILE B 1 520 ? -14.547 2.359 8.219 1 89.06 520 ILE B N 1
ATOM 12202 C CA . ILE B 1 520 ? -14.062 2.801 6.918 1 89.06 520 ILE B CA 1
ATOM 12203 C C . ILE B 1 520 ? -14.273 4.305 6.773 1 89.06 520 ILE B C 1
ATOM 12205 O O . ILE B 1 520 ? -13.742 4.926 5.848 1 89.06 520 ILE B O 1
ATOM 12209 N N . ARG B 1 521 ? -15.008 4.895 7.738 1 89.75 521 ARG B N 1
ATOM 12210 C CA . ARG B 1 521 ? -15.227 6.336 7.711 1 89.75 521 ARG B CA 1
ATOM 12211 C C . ARG B 1 521 ? -14 7.09 8.219 1 89.75 521 ARG B C 1
ATOM 12213 O O . ARG B 1 521 ? -13.898 8.305 8.055 1 89.75 521 ARG B O 1
ATOM 12220 N N . ILE B 1 522 ? -13.102 6.371 8.812 1 90.75 522 ILE B N 1
ATOM 12221 C CA . ILE B 1 522 ? -11.828 6.969 9.211 1 90.75 522 ILE B CA 1
ATOM 12222 C C . ILE B 1 522 ? -10.758 6.629 8.18 1 90.75 522 ILE B C 1
ATOM 12224 O O . ILE B 1 522 ? -10.414 5.461 7.992 1 90.75 522 ILE B O 1
ATOM 12228 N N . GLY B 1 523 ? -10.328 7.66 7.473 1 88.25 523 GLY B N 1
ATOM 12229 C CA . GLY B 1 523 ? -9.328 7.418 6.445 1 88.25 523 GLY B CA 1
ATOM 12230 C C . GLY B 1 523 ? -8.172 8.391 6.496 1 88.25 523 GLY B C 1
ATOM 12231 O O . GLY B 1 523 ? -8.133 9.273 7.359 1 88.25 523 GLY B O 1
ATOM 12232 N N . ASN B 1 524 ? -7.145 8.18 5.652 1 85.31 524 ASN B N 1
ATOM 12233 C CA . ASN B 1 524 ? -5.992 9.062 5.5 1 85.31 524 ASN B CA 1
ATOM 12234 C C . ASN B 1 524 ? -5.242 9.242 6.82 1 85.31 524 ASN B C 1
ATOM 12236 O O . ASN B 1 524 ? -4.988 10.367 7.246 1 85.31 524 ASN B O 1
ATOM 12240 N N . VAL B 1 525 ? -4.941 8.125 7.445 1 87.06 525 VAL B N 1
ATOM 12241 C CA . VAL B 1 525 ? -4.324 8.164 8.766 1 87.06 525 VAL B CA 1
ATOM 12242 C C . VAL B 1 525 ? -2.824 8.422 8.633 1 87.06 525 VAL B C 1
ATOM 12244 O O . VAL B 1 525 ? -2.16 7.82 7.781 1 87.06 525 VAL B O 1
ATOM 12247 N N . ARG B 1 526 ? -2.355 9.328 9.344 1 84.12 526 ARG B N 1
ATOM 12248 C CA . ARG B 1 526 ? -0.937 9.664 9.445 1 84.12 526 ARG B CA 1
ATOM 12249 C C . ARG B 1 526 ? -0.522 9.867 10.898 1 84.12 526 ARG B C 1
ATOM 12251 O O . ARG B 1 526 ? -1.251 10.492 11.672 1 84.12 526 ARG B O 1
ATOM 12258 N N . ILE B 1 527 ? 0.639 9.273 11.266 1 84.44 527 ILE B N 1
ATOM 12259 C CA . ILE B 1 527 ? 1.133 9.391 12.641 1 84.44 527 ILE B CA 1
ATOM 12260 C C . ILE B 1 527 ? 2.455 10.156 12.648 1 84.44 527 ILE B C 1
ATOM 12262 O O . ILE B 1 527 ? 3.371 9.836 11.883 1 84.44 527 ILE B O 1
ATOM 12266 N N . THR B 1 528 ? 2.518 11.211 13.398 1 83.38 528 THR B N 1
ATOM 12267 C CA . THR B 1 528 ? 3.742 11.953 13.664 1 83.38 528 THR B CA 1
ATOM 12268 C C . THR B 1 528 ? 3.969 12.109 15.172 1 83.38 528 THR B C 1
ATOM 12270 O O . THR B 1 528 ? 3.102 11.75 15.969 1 83.38 528 THR B O 1
ATOM 12273 N N . SER B 1 529 ? 5.223 12.453 15.562 1 84.25 529 SER B N 1
ATOM 12274 C CA . SER B 1 529 ? 5.496 12.609 16.984 1 84.25 529 SER B CA 1
ATOM 12275 C C . SER B 1 529 ? 6.629 13.602 17.234 1 84.25 529 SER B C 1
ATOM 12277 O O . SER B 1 529 ? 7.543 13.719 16.406 1 84.25 529 SER B O 1
ATOM 12279 N N . ASP B 1 530 ? 6.441 14.328 18.234 1 82.56 530 ASP B N 1
ATOM 12280 C CA . ASP B 1 530 ? 7.582 15 18.844 1 82.56 530 ASP B CA 1
ATOM 12281 C C . ASP B 1 530 ? 8.094 14.234 20.047 1 82.56 530 ASP B C 1
ATOM 12283 O O . ASP B 1 530 ? 7.691 13.094 20.281 1 82.56 530 ASP B O 1
ATOM 12287 N N . PRO B 1 531 ? 9.023 14.711 20.797 1 78.94 531 PRO B N 1
ATOM 12288 C CA . PRO B 1 531 ? 9.594 13.914 21.891 1 78.94 531 PRO B CA 1
ATOM 12289 C C . PRO B 1 531 ? 8.578 13.586 22.969 1 78.94 531 PRO B C 1
ATOM 12291 O O . PRO B 1 531 ? 8.711 12.578 23.672 1 78.94 531 PRO B O 1
ATOM 12294 N N . HIS B 1 532 ? 7.508 14.422 23.094 1 86.44 532 HIS B N 1
ATOM 12295 C CA . HIS B 1 532 ? 6.645 14.234 24.25 1 86.44 532 HIS B CA 1
ATOM 12296 C C . HIS B 1 532 ? 5.195 14.008 23.828 1 86.44 532 HIS B C 1
ATOM 12298 O O . HIS B 1 532 ? 4.332 13.75 24.672 1 86.44 532 HIS B O 1
ATOM 12304 N N . ASN B 1 533 ? 4.934 14.078 22.562 1 87.5 533 ASN B N 1
ATOM 12305 C CA . ASN B 1 533 ? 3.566 13.898 22.094 1 87.5 533 ASN B CA 1
ATOM 12306 C C . ASN B 1 533 ? 3.52 13.062 20.812 1 87.5 533 ASN B C 1
ATOM 12308 O O . ASN B 1 533 ? 4.438 13.117 20 1 87.5 533 ASN B O 1
ATOM 12312 N N . VAL B 1 534 ? 2.4 12.297 20.734 1 90.44 534 VAL B N 1
ATOM 12313 C CA . VAL B 1 534 ? 2.062 11.609 19.484 1 90.44 534 VAL B CA 1
ATOM 12314 C C . VAL B 1 534 ? 0.85 12.273 18.844 1 90.44 534 VAL B C 1
ATOM 12316 O O . VAL B 1 534 ? -0.119 12.609 19.531 1 90.44 534 VAL B O 1
ATOM 12319 N N . PHE B 1 535 ? 0.957 12.539 17.547 1 90.81 535 PHE B N 1
ATOM 12320 C CA . PHE B 1 535 ? -0.124 13.18 16.797 1 90.81 535 PHE B CA 1
ATOM 12321 C C . PHE B 1 535 ? -0.711 12.219 15.766 1 90.81 535 PHE B C 1
ATOM 12323 O O . PHE B 1 535 ? 0.016 11.672 14.938 1 90.81 535 PHE B O 1
ATOM 12330 N N . MET B 1 536 ? -2.002 12.039 15.844 1 92.62 536 MET B N 1
ATOM 12331 C CA . MET B 1 536 ? -2.709 11.266 14.828 1 92.62 536 MET B CA 1
ATOM 12332 C C . MET B 1 536 ? -3.514 12.18 13.906 1 92.62 536 MET B C 1
ATOM 12334 O O . MET B 1 536 ? -4.359 12.945 14.367 1 92.62 536 MET B O 1
ATOM 12338 N N . TRP B 1 537 ? -3.201 12.086 12.664 1 91.31 537 TRP B N 1
ATOM 12339 C CA . TRP B 1 537 ? -3.963 12.797 11.641 1 91.31 537 TRP B CA 1
ATOM 12340 C C . TRP B 1 537 ? -4.898 11.844 10.898 1 91.31 537 TRP B C 1
ATOM 12342 O O . TRP B 1 537 ? -4.512 10.719 10.562 1 91.31 537 TRP B O 1
ATOM 12352 N N . ALA B 1 538 ? -6.125 12.266 10.711 1 91.62 538 ALA B N 1
ATOM 12353 C CA . ALA B 1 538 ? -7.074 11.414 10 1 91.62 538 ALA B CA 1
ATOM 12354 C C . ALA B 1 538 ? -8.188 12.242 9.367 1 91.62 538 ALA B C 1
ATOM 12356 O O . ALA B 1 538 ? -8.305 13.438 9.625 1 91.62 538 ALA B O 1
ATOM 12357 N N . SER B 1 539 ? -8.891 11.641 8.484 1 90.69 539 SER B N 1
ATOM 12358 C CA . SER B 1 539 ? -10.078 12.219 7.871 1 90.69 539 SER B CA 1
ATOM 12359 C C . SER B 1 539 ? -11.344 11.477 8.312 1 90.69 539 SER B C 1
ATOM 12361 O O . SER B 1 539 ? -11.359 10.25 8.352 1 90.69 539 SER B O 1
ATOM 12363 N N . LEU B 1 540 ? -12.258 12.219 8.734 1 91.56 540 LEU B N 1
ATOM 12364 C CA . LEU B 1 540 ? -13.594 11.688 8.992 1 91.56 540 LEU B CA 1
ATOM 12365 C C . LEU B 1 540 ? -14.484 11.852 7.758 1 91.56 540 LEU B C 1
ATOM 12367 O O . LEU B 1 540 ? -14.773 12.977 7.344 1 91.56 540 LEU B O 1
ATOM 12371 N N . LEU B 1 541 ? -14.914 10.758 7.242 1 89.06 541 LEU B N 1
ATOM 12372 C CA . LEU B 1 541 ? -15.617 10.758 5.961 1 89.06 541 LEU B CA 1
ATOM 12373 C C . LEU B 1 541 ? -17.125 10.688 6.168 1 89.06 541 LEU B C 1
ATOM 12375 O O . LEU B 1 541 ? -17.594 10.109 7.152 1 89.06 541 LEU B O 1
ATOM 12379 N N . SER B 1 542 ? -17.75 11.289 5.199 1 83.5 542 SER B N 1
ATOM 12380 C CA . SER B 1 542 ? -19.203 11.18 5.195 1 83.5 542 SER B CA 1
ATOM 12381 C C . SER B 1 542 ? -19.656 9.859 4.57 1 83.5 542 SER B C 1
ATOM 12383 O O . SER B 1 542 ? -18.859 9.156 3.959 1 83.5 542 SER B O 1
ATOM 12385 N N . THR B 1 543 ? -20.906 9.562 4.758 1 77.25 543 THR B N 1
ATOM 12386 C CA . THR B 1 543 ? -21.453 8.344 4.18 1 77.25 543 THR B CA 1
ATOM 12387 C C . THR B 1 543 ? -22 8.602 2.777 1 77.25 543 THR B C 1
ATOM 12389 O O . THR B 1 543 ? -22.5 9.688 2.494 1 77.25 543 THR B O 1
ATOM 12392 N N . ALA B 1 544 ? -21.859 7.672 1.948 1 82.88 544 ALA B N 1
ATOM 12393 C CA . ALA B 1 544 ? -22.469 7.742 0.625 1 82.88 544 ALA B CA 1
ATOM 12394 C C . ALA B 1 544 ? -23.938 7.332 0.68 1 82.88 544 ALA B C 1
ATOM 12396 O O . ALA B 1 544 ? -24.297 6.219 0.293 1 82.88 544 ALA B O 1
ATOM 12397 N N . THR B 1 545 ? -24.797 8.273 1.043 1 83.06 545 THR B N 1
ATOM 12398 C CA . THR B 1 545 ? -26.188 7.996 1.354 1 83.06 545 THR B CA 1
ATOM 12399 C C . THR B 1 545 ? -26.938 7.527 0.109 1 83.06 545 THR B C 1
ATOM 12401 O O . THR B 1 545 ? -27.703 6.562 0.166 1 83.06 545 THR B O 1
ATOM 12404 N N . ALA B 1 546 ? -26.734 8.188 -0.956 1 86.25 546 ALA B N 1
ATOM 12405 C CA . ALA B 1 546 ? -27.453 7.848 -2.18 1 86.25 546 ALA B CA 1
ATOM 12406 C C . ALA B 1 546 ? -27.062 6.461 -2.682 1 86.25 546 ALA B C 1
ATOM 12408 O O . ALA B 1 546 ? -27.891 5.742 -3.25 1 86.25 546 ALA B O 1
ATOM 12409 N N . ALA B 1 547 ? -25.875 6.074 -2.416 1 90.19 547 ALA B N 1
ATOM 12410 C CA . ALA B 1 547 ? -25.344 4.82 -2.938 1 90.19 547 ALA B CA 1
ATOM 12411 C C . ALA B 1 547 ? -25.844 3.631 -2.125 1 90.19 547 ALA B C 1
ATOM 12413 O O . ALA B 1 547 ? -25.641 2.477 -2.512 1 90.19 547 ALA B O 1
ATOM 12414 N N . GLN B 1 548 ? -26.547 3.883 -1.141 1 89.38 548 GLN B N 1
ATOM 12415 C CA . GLN B 1 548 ? -27.109 2.799 -0.344 1 89.38 548 GLN B CA 1
ATOM 12416 C C . GLN B 1 548 ? -28.359 2.219 -1.006 1 89.38 548 GLN B C 1
ATOM 12418 O O . GLN B 1 548 ? -28.812 1.136 -0.639 1 89.38 548 GLN B O 1
ATOM 12423 N N . PHE B 1 549 ? -28.891 2.945 -1.979 1 89.56 549 PHE B N 1
ATOM 12424 C CA . PHE B 1 549 ? -30.172 2.561 -2.586 1 89.56 549 PHE B CA 1
ATOM 12425 C C . PHE B 1 549 ? -29.984 2.24 -4.066 1 89.56 549 PHE B C 1
ATOM 12427 O O . PHE B 1 549 ? -29.25 2.932 -4.77 1 89.56 549 PHE B O 1
ATOM 12434 N N . GLU B 1 550 ? -30.594 1.176 -4.465 1 88.5 550 GLU B N 1
ATOM 12435 C CA . GLU B 1 550 ? -30.578 0.789 -5.871 1 88.5 550 GLU B CA 1
ATOM 12436 C C . GLU B 1 550 ? -31.922 1.081 -6.527 1 88.5 550 GLU B C 1
ATOM 12438 O O . GLU B 1 550 ? -32.969 0.82 -5.941 1 88.5 550 GLU B O 1
ATOM 12443 N N . LEU B 1 551 ? -31.828 1.661 -7.699 1 88.12 551 LEU B N 1
ATOM 12444 C CA . LEU B 1 551 ? -33.031 1.88 -8.484 1 88.12 551 LEU B CA 1
ATOM 12445 C C . LEU B 1 551 ? -33.531 0.572 -9.086 1 88.12 551 LEU B C 1
ATOM 12447 O O . LEU B 1 551 ? -32.812 -0.095 -9.828 1 88.12 551 LEU B O 1
ATOM 12451 N N . LEU B 1 552 ? -34.656 0.215 -8.75 1 83.81 552 LEU B N 1
ATOM 12452 C CA . LEU B 1 552 ? -35.25 -1.002 -9.305 1 83.81 552 LEU B CA 1
ATOM 12453 C C . LEU B 1 552 ? -35.844 -0.738 -10.68 1 83.81 552 LEU B C 1
ATOM 12455 O O . LEU B 1 552 ? -36.312 0.363 -10.953 1 83.81 552 LEU B O 1
ATOM 12459 N N . PRO B 1 553 ? -35.719 -1.674 -11.609 1 76.5 553 PRO B N 1
ATOM 12460 C CA . PRO B 1 553 ? -36.125 -1.462 -13.008 1 76.5 553 PRO B CA 1
ATOM 12461 C C . PRO B 1 553 ? -37.594 -1.186 -13.164 1 76.5 553 PRO B C 1
ATOM 12463 O O . PRO B 1 553 ? -38 -0.416 -14.039 1 76.5 553 PRO B O 1
ATOM 12466 N N . ASN B 1 554 ? -38.5 -1.736 -12.367 1 73.62 554 ASN B N 1
ATOM 12467 C CA . ASN B 1 554 ? -39.938 -1.571 -12.586 1 73.62 554 ASN B CA 1
ATOM 12468 C C . ASN B 1 554 ? -40.5 -0.451 -11.719 1 73.62 554 ASN B C 1
ATOM 12470 O O . ASN B 1 554 ? -40.281 -0.423 -10.508 1 73.62 554 ASN B O 1
ATOM 12474 N N . ALA B 1 555 ? -41.031 0.493 -12.477 1 75.62 555 ALA B N 1
ATOM 12475 C CA . ALA B 1 555 ? -41.75 1.549 -11.758 1 75.62 555 ALA B CA 1
ATOM 12476 C C . ALA B 1 555 ? -42.906 0.981 -10.977 1 75.62 555 ALA B C 1
ATOM 12478 O O . ALA B 1 555 ? -43.5 -0.034 -11.359 1 75.62 555 ALA B O 1
ATOM 12479 N N . ILE B 1 556 ? -43.125 1.567 -9.836 1 78.38 556 ILE B N 1
ATOM 12480 C CA . ILE B 1 556 ? -44.219 1.114 -9 1 78.38 556 ILE B CA 1
ATOM 12481 C C . ILE B 1 556 ? -45.312 2.189 -8.961 1 78.38 556 ILE B C 1
ATOM 12483 O O . ILE B 1 556 ? -45.031 3.371 -9.18 1 78.38 556 ILE B O 1
ATOM 12487 N N . LEU B 1 557 ? -46.438 1.685 -8.82 1 78.62 557 LEU B N 1
ATOM 12488 C CA . LEU B 1 557 ? -47.562 2.611 -8.68 1 78.62 557 LEU B CA 1
ATOM 12489 C C . LEU B 1 557 ? -47.562 3.238 -7.289 1 78.62 557 LEU B C 1
ATOM 12491 O O . LEU B 1 557 ? -47.219 2.584 -6.305 1 78.62 557 LEU B O 1
ATOM 12495 N N . GLU B 1 558 ? -48 4.398 -7.297 1 79.31 558 GLU B N 1
ATOM 12496 C CA . GLU B 1 558 ? -48.094 5.156 -6.051 1 79.31 558 GLU B CA 1
ATOM 12497 C C . GLU B 1 558 ? -48.938 4.43 -5.016 1 79.31 558 GLU B C 1
ATOM 12499 O O . GLU B 1 558 ? -50.062 4.012 -5.312 1 79.31 558 GLU B O 1
ATOM 12504 N N . ARG B 1 559 ? -48.344 4.25 -3.842 1 77.75 559 ARG B N 1
ATOM 12505 C CA . ARG B 1 559 ? -49.062 3.602 -2.744 1 77.75 559 ARG B CA 1
ATOM 12506 C C . ARG B 1 559 ? -49.094 4.488 -1.503 1 77.75 559 ARG B C 1
ATOM 12508 O O . ARG B 1 559 ? -48.375 5.484 -1.438 1 77.75 559 ARG B O 1
ATOM 12515 N N . LYS B 1 560 ? -50.094 4.172 -0.646 1 74.06 560 LYS B N 1
ATOM 12516 C CA . LYS B 1 560 ? -50.125 4.855 0.644 1 74.06 560 LYS B CA 1
ATOM 12517 C C . LYS B 1 560 ? -48.906 4.465 1.482 1 74.06 560 LYS B C 1
ATOM 12519 O O . LYS B 1 560 ? -48.75 3.303 1.868 1 74.06 560 LYS B O 1
ATOM 12524 N N . ASP B 1 561 ? -47.969 5.41 1.601 1 68.62 561 ASP B N 1
ATOM 12525 C CA . ASP B 1 561 ? -46.656 5.109 2.195 1 68.62 561 ASP B CA 1
ATOM 12526 C C . ASP B 1 561 ? -46.562 5.633 3.629 1 68.62 561 ASP B C 1
ATOM 12528 O O . ASP B 1 561 ? -47.5 6.305 4.102 1 68.62 561 ASP B O 1
ATOM 12532 N N . ASP B 1 562 ? -45.594 5.266 4.309 1 73.75 562 ASP B N 1
ATOM 12533 C CA . ASP B 1 562 ? -45.438 5.48 5.742 1 73.75 562 ASP B CA 1
ATOM 12534 C C . ASP B 1 562 ? -45.156 6.953 6.051 1 73.75 562 ASP B C 1
ATOM 12536 O O . ASP B 1 562 ? -45.625 7.477 7.066 1 73.75 562 ASP B O 1
ATOM 12540 N N . LEU B 1 563 ? -44.344 7.59 5.215 1 88.31 563 LEU B N 1
ATOM 12541 C CA . LEU B 1 563 ? -44.031 9.008 5.367 1 88.31 563 LEU B CA 1
ATOM 12542 C C . LEU B 1 563 ? -43.812 9.664 4.008 1 88.31 563 LEU B C 1
ATOM 12544 O O . LEU B 1 563 ? -43.156 9.078 3.141 1 88.31 563 LEU B O 1
ATOM 12548 N N . THR B 1 564 ? -44.438 10.844 3.799 1 90.62 564 THR B N 1
ATOM 12549 C CA . THR B 1 564 ? -44.344 11.477 2.486 1 90.62 564 THR B CA 1
ATOM 12550 C C . THR B 1 564 ? -43.875 12.914 2.613 1 90.62 564 THR B C 1
ATOM 12552 O O . THR B 1 564 ? -44.312 13.656 3.494 1 90.62 564 THR B O 1
ATOM 12555 N N . PHE B 1 565 ? -42.844 13.172 1.854 1 91.75 565 PHE B N 1
ATOM 12556 C CA . PHE B 1 565 ? -42.375 14.539 1.688 1 91.75 565 PHE B CA 1
ATOM 12557 C C . PHE B 1 565 ? -42.688 15.055 0.287 1 91.75 565 PHE B C 1
ATOM 12559 O O . PHE B 1 565 ? -42.562 14.312 -0.689 1 91.75 565 PHE B O 1
ATOM 12566 N N . LYS B 1 566 ? -43 16.375 0.17 1 89.25 566 LYS B N 1
ATOM 12567 C CA . LYS B 1 566 ? -43.312 16.938 -1.137 1 89.25 566 LYS B CA 1
ATOM 12568 C C . LYS B 1 566 ? -42.219 17.859 -1.614 1 89.25 566 LYS B C 1
ATOM 12570 O O . LYS B 1 566 ? -41.375 18.281 -0.821 1 89.25 566 LYS B O 1
ATOM 12575 N N . ASN B 1 567 ? -42.031 18.078 -2.953 1 91.19 567 ASN B N 1
ATOM 12576 C CA . ASN B 1 567 ? -41.125 18.984 -3.609 1 91.19 567 ASN B CA 1
ATOM 12577 C C . ASN B 1 567 ? -39.656 18.531 -3.434 1 91.19 567 ASN B C 1
ATOM 12579 O O . ASN B 1 567 ? -38.781 19.328 -3.086 1 91.19 567 ASN B O 1
ATOM 12583 N N . ILE B 1 568 ? -39.5 17.25 -3.506 1 92.81 568 ILE B N 1
ATOM 12584 C CA . ILE B 1 568 ? -38.188 16.672 -3.521 1 92.81 568 ILE B CA 1
ATOM 12585 C C . ILE B 1 568 ? -37.844 16.219 -4.938 1 92.81 568 ILE B C 1
ATOM 12587 O O . ILE B 1 568 ? -38.188 15.102 -5.348 1 92.81 568 ILE B O 1
ATOM 12591 N N . PRO B 1 569 ? -37.031 17 -5.602 1 86.94 569 PRO B N 1
ATOM 12592 C CA . PRO B 1 569 ? -36.844 16.688 -7.02 1 86.94 569 PRO B CA 1
ATOM 12593 C C . PRO B 1 569 ? -35.75 15.641 -7.25 1 86.94 569 PRO B C 1
ATOM 12595 O O . PRO B 1 569 ? -35.688 15.016 -8.312 1 86.94 569 PRO B O 1
ATOM 12598 N N . ARG B 1 570 ? -34.812 15.352 -6.352 1 90.38 570 ARG B N 1
ATOM 12599 C CA . ARG B 1 570 ? -33.656 14.492 -6.617 1 90.38 570 ARG B CA 1
ATOM 12600 C C . ARG B 1 570 ? -33.688 13.25 -5.727 1 90.38 570 ARG B C 1
ATOM 12602 O O . ARG B 1 570 ? -34.062 13.336 -4.555 1 90.38 570 ARG B O 1
ATOM 12609 N N . PRO B 1 571 ? -33.188 12.188 -6.332 1 91.12 571 PRO B N 1
ATOM 12610 C CA . PRO B 1 571 ? -33.156 10.953 -5.547 1 91.12 571 PRO B CA 1
ATOM 12611 C C . PRO B 1 571 ? -32.188 11.031 -4.371 1 91.12 571 PRO B C 1
ATOM 12613 O O . PRO B 1 571 ? -32.406 10.406 -3.334 1 91.12 571 PRO B O 1
ATOM 12616 N N . ASP B 1 572 ? -31.156 11.797 -4.531 1 88.12 572 ASP B N 1
ATOM 12617 C CA . ASP B 1 572 ? -30.172 11.891 -3.461 1 88.12 572 ASP B CA 1
ATOM 12618 C C . ASP B 1 572 ? -30.75 12.586 -2.232 1 88.12 572 ASP B C 1
ATOM 12620 O O . ASP B 1 572 ? -30.453 12.219 -1.099 1 88.12 572 ASP B O 1
ATOM 12624 N N . GLU B 1 573 ? -31.594 13.547 -2.461 1 88.56 573 GLU B N 1
ATOM 12625 C CA . GLU B 1 573 ? -32.25 14.227 -1.354 1 88.56 573 GLU B CA 1
ATOM 12626 C C . GLU B 1 573 ? -33.25 13.305 -0.659 1 88.56 573 GLU B C 1
ATOM 12628 O O . GLU B 1 573 ? -33.375 13.32 0.568 1 88.56 573 GLU B O 1
ATOM 12633 N N . CYS B 1 574 ? -33.938 12.586 -1.505 1 91.62 574 CYS B N 1
ATOM 12634 C CA . CYS B 1 574 ? -34.875 11.617 -0.94 1 91.62 574 CYS B CA 1
ATOM 12635 C C . CYS B 1 574 ? -34.156 10.562 -0.127 1 91.62 574 CYS B C 1
ATOM 12637 O O . CYS B 1 574 ? -34.625 10.156 0.938 1 91.62 574 CYS B O 1
ATOM 12639 N N . ALA B 1 575 ? -33 10.125 -0.627 1 90.19 575 ALA B N 1
ATOM 12640 C CA . ALA B 1 575 ? -32.188 9.148 0.082 1 90.19 575 ALA B CA 1
ATOM 12641 C C . ALA B 1 575 ? -31.719 9.703 1.423 1 90.19 575 ALA B C 1
ATOM 12643 O O . ALA B 1 575 ? -31.688 8.984 2.424 1 90.19 575 ALA B O 1
ATOM 12644 N N . GLN B 1 576 ? -31.375 10.93 1.447 1 84.75 576 GLN B N 1
ATOM 12645 C CA . GLN B 1 576 ? -30.922 11.578 2.678 1 84.75 576 GLN B CA 1
ATOM 12646 C C . GLN B 1 576 ? -32.031 11.609 3.715 1 84.75 576 GLN B C 1
ATOM 12648 O O . GLN B 1 576 ? -31.812 11.344 4.898 1 84.75 576 GLN B O 1
ATOM 12653 N N . LEU B 1 577 ? -33.25 11.898 3.229 1 86.25 577 LEU B N 1
ATOM 12654 C CA . LEU B 1 577 ? -34.406 11.914 4.117 1 86.25 577 LEU B CA 1
ATOM 12655 C C . LEU B 1 577 ? -34.656 10.531 4.684 1 86.25 577 LEU B C 1
ATOM 12657 O O . LEU B 1 577 ? -35.062 10.391 5.84 1 86.25 577 LEU B O 1
ATOM 12661 N N . CYS B 1 578 ? -34.438 9.625 3.887 1 88.19 578 CYS B N 1
ATOM 12662 C CA . CYS B 1 578 ? -34.656 8.242 4.312 1 88.19 578 CYS B CA 1
ATOM 12663 C C . CYS B 1 578 ? -33.625 7.844 5.379 1 88.19 578 CYS B C 1
ATOM 12665 O O . CYS B 1 578 ? -34 7.285 6.414 1 88.19 578 CYS B O 1
ATOM 12667 N N . VAL B 1 579 ? -32.406 8.141 5.188 1 82.5 579 VAL B N 1
ATOM 12668 C CA . VAL B 1 579 ? -31.328 7.727 6.078 1 82.5 579 VAL B CA 1
ATOM 12669 C C . VAL B 1 579 ? -31.422 8.492 7.395 1 82.5 579 VAL B C 1
ATOM 12671 O O . VAL B 1 579 ? -31.109 7.953 8.461 1 82.5 579 VAL B O 1
ATOM 12674 N N . GLU B 1 580 ? -31.891 9.703 7.281 1 78.19 580 GLU B N 1
ATOM 12675 C CA . GLU B 1 580 ? -31.922 10.562 8.461 1 78.19 580 GLU B CA 1
ATOM 12676 C C . GLU B 1 580 ? -33.219 10.391 9.227 1 78.19 580 GLU B C 1
ATOM 12678 O O . GLU B 1 580 ? -33.375 10.938 10.32 1 78.19 580 GLU B O 1
ATOM 12683 N N . ASN B 1 581 ? -34.031 9.609 8.664 1 81.19 581 ASN B N 1
ATOM 12684 C CA . ASN B 1 581 ? -35.312 9.43 9.305 1 81.19 581 ASN B CA 1
ATOM 12685 C C . ASN B 1 581 ? -35.188 8.75 10.664 1 81.19 581 ASN B C 1
ATOM 12687 O O . ASN B 1 581 ? -34.5 7.746 10.797 1 81.19 581 ASN B O 1
ATOM 12691 N N . THR B 1 582 ? -35.781 9.305 11.734 1 76.19 582 THR B N 1
ATOM 12692 C CA . THR B 1 582 ? -35.656 8.766 13.086 1 76.19 582 THR B CA 1
ATOM 12693 C C . THR B 1 582 ? -36.938 8.039 13.484 1 76.19 582 THR B C 1
ATOM 12695 O O . THR B 1 582 ? -36.969 7.328 14.492 1 76.19 582 THR B O 1
ATOM 12698 N N . GLY B 1 583 ? -38 8.195 12.781 1 76.31 583 GLY B N 1
ATOM 12699 C CA . GLY B 1 583 ? -39.25 7.574 13.125 1 76.31 583 GLY B CA 1
ATOM 12700 C C . GLY B 1 583 ? -39.281 6.078 12.883 1 76.31 583 GLY B C 1
ATOM 12701 O O . GLY B 1 583 ? -39.844 5.316 13.688 1 76.31 583 GLY B O 1
ATOM 12702 N N . PHE B 1 584 ? -38.781 5.664 11.773 1 79.5 584 PHE B N 1
ATOM 12703 C CA . PHE B 1 584 ? -38.656 4.254 11.43 1 79.5 584 PHE B CA 1
ATOM 12704 C C . PHE B 1 584 ? -37.406 4.023 10.555 1 79.5 584 PHE B C 1
ATOM 12706 O O . PHE B 1 584 ? -36.875 4.969 9.992 1 79.5 584 PHE B O 1
ATOM 12713 N N . LEU B 1 585 ? -37.062 2.805 10.641 1 81.94 585 LEU B N 1
ATOM 12714 C CA . LEU B 1 585 ? -35.969 2.441 9.75 1 81.94 585 LEU B CA 1
ATOM 12715 C C . LEU B 1 585 ? -36.438 2.404 8.297 1 81.94 585 LEU B C 1
ATOM 12717 O O . LEU B 1 585 ? -37.188 1.509 7.906 1 81.94 585 LEU B O 1
ATOM 12721 N N . CYS B 1 586 ? -36 3.332 7.562 1 86.94 586 CYS B N 1
ATOM 12722 C CA . CYS B 1 586 ? -36.375 3.443 6.156 1 86.94 586 CYS B CA 1
ATOM 12723 C C . CYS B 1 586 ? -35.594 2.469 5.297 1 86.94 586 CYS B C 1
ATOM 12725 O O . CYS B 1 586 ? -34.344 2.533 5.258 1 86.94 586 CYS B O 1
ATOM 12727 N N . LYS B 1 587 ? -36.25 1.593 4.625 1 87.56 587 LYS B N 1
ATOM 12728 C CA . LYS B 1 587 ? -35.562 0.583 3.818 1 87.56 587 LYS B CA 1
ATOM 12729 C C . LYS B 1 587 ? -35.719 0.876 2.328 1 87.56 587 LYS B C 1
ATOM 12731 O O . LYS B 1 587 ? -35 0.324 1.503 1 87.56 587 LYS B O 1
ATOM 12736 N N . SER B 1 588 ? -36.688 1.728 1.984 1 88.94 588 SER B N 1
ATOM 12737 C CA . SER B 1 588 ? -36.906 2.115 0.592 1 88.94 588 SER B CA 1
ATOM 12738 C C . SER B 1 588 ? -37.656 3.432 0.489 1 88.94 588 SER B C 1
ATOM 12740 O O . SER B 1 588 ? -38.188 3.916 1.482 1 88.94 588 SER B O 1
ATOM 12742 N N . PHE B 1 589 ? -37.562 3.973 -0.718 1 90.62 589 PHE B N 1
ATOM 12743 C CA . PHE B 1 589 ? -38.375 5.168 -0.953 1 90.62 589 PHE B CA 1
ATOM 12744 C C . PHE B 1 589 ? -38.812 5.23 -2.402 1 90.62 589 PHE B C 1
ATOM 12746 O O . PHE B 1 589 ? -38.219 4.625 -3.283 1 90.62 589 PHE B O 1
ATOM 12753 N N . ASP B 1 590 ? -39.906 5.922 -2.582 1 91.38 590 ASP B N 1
ATOM 12754 C CA . ASP B 1 590 ? -40.469 6.168 -3.904 1 91.38 590 ASP B CA 1
ATOM 12755 C C . ASP B 1 590 ? -40.406 7.648 -4.27 1 91.38 590 ASP B C 1
ATOM 12757 O O . ASP B 1 590 ? -40.688 8.516 -3.439 1 91.38 590 ASP B O 1
ATOM 12761 N N . LEU B 1 591 ? -39.844 7.805 -5.398 1 92.62 591 LEU B N 1
ATOM 12762 C CA . LEU B 1 591 ? -39.844 9.164 -5.93 1 92.62 591 LEU B CA 1
ATOM 12763 C C . LEU B 1 591 ? -40.875 9.32 -7.035 1 92.62 591 LEU B C 1
ATOM 12765 O O . LEU B 1 591 ? -40.688 8.797 -8.141 1 92.62 591 LEU B O 1
ATOM 12769 N N . CYS B 1 592 ? -41.875 10.062 -6.684 1 90.38 592 CYS B N 1
ATOM 12770 C CA . CYS B 1 592 ? -43 10.242 -7.602 1 90.38 592 CYS B CA 1
ATOM 12771 C C . CYS B 1 592 ? -42.938 11.625 -8.25 1 90.38 592 CYS B C 1
ATOM 12773 O O . CYS B 1 592 ? -43.562 12.57 -7.754 1 90.38 592 CYS B O 1
ATOM 12775 N N . LYS B 1 593 ? -42.469 11.688 -9.344 1 88.31 593 LYS B N 1
ATOM 12776 C CA . LYS B 1 593 ? -42.219 12.945 -10.047 1 88.31 593 LYS B CA 1
ATOM 12777 C C . LYS B 1 593 ? -43.5 13.586 -10.508 1 88.31 593 LYS B C 1
ATOM 12779 O O . LYS B 1 593 ? -43.625 14.812 -10.516 1 88.31 593 LYS B O 1
ATOM 12784 N N . GLN B 1 594 ? -44.469 12.781 -10.82 1 86.31 594 GLN B N 1
ATOM 12785 C CA . GLN B 1 594 ? -45.719 13.289 -11.367 1 86.31 594 GLN B CA 1
ATOM 12786 C C . GLN B 1 594 ? -46.656 13.727 -10.258 1 86.31 594 GLN B C 1
ATOM 12788 O O . GLN B 1 594 ? -47.656 14.398 -10.516 1 86.31 594 GLN B O 1
ATOM 12793 N N . ASP B 1 595 ? -46.344 13.375 -9.117 1 85.62 595 ASP B N 1
ATOM 12794 C CA . ASP B 1 595 ? -47.125 13.789 -7.957 1 85.62 595 ASP B CA 1
ATOM 12795 C C . ASP B 1 595 ? -46.438 14.914 -7.195 1 85.62 595 ASP B C 1
ATOM 12797 O O . ASP B 1 595 ? -46.188 14.797 -5.988 1 85.62 595 ASP B O 1
ATOM 12801 N N . GLY B 1 596 ? -46 15.984 -7.859 1 86.44 596 GLY B N 1
ATOM 12802 C CA . GLY B 1 596 ? -45.344 17.109 -7.219 1 86.44 596 GLY B CA 1
ATOM 12803 C C . GLY B 1 596 ? -43.969 16.734 -6.625 1 86.44 596 GLY B C 1
ATOM 12804 O O . GLY B 1 596 ? -43.625 17.219 -5.555 1 86.44 596 GLY B O 1
ATOM 12805 N N . PHE B 1 597 ? -43.344 15.758 -7.199 1 90.06 597 PHE B N 1
ATOM 12806 C CA . PHE B 1 597 ? -42.031 15.305 -6.73 1 90.06 597 PHE B CA 1
ATOM 12807 C C . PHE B 1 597 ? -42.125 14.812 -5.293 1 90.06 597 PHE B C 1
ATOM 12809 O O . PHE B 1 597 ? -41.344 15.25 -4.438 1 90.06 597 PHE B O 1
ATOM 12816 N N . ALA B 1 598 ? -43.031 13.922 -5.18 1 91 598 ALA B N 1
ATOM 12817 C CA . ALA B 1 598 ? -43.25 13.383 -3.836 1 91 598 ALA B CA 1
ATOM 12818 C C . ALA B 1 598 ? -42.219 12.297 -3.518 1 91 598 ALA B C 1
ATOM 12820 O O . ALA B 1 598 ? -41.938 11.43 -4.352 1 91 598 ALA B O 1
ATOM 12821 N N . CYS B 1 599 ? -41.531 12.461 -2.357 1 94.12 599 CYS B N 1
ATOM 12822 C CA . CYS B 1 599 ? -40.688 11.43 -1.785 1 94.12 599 CYS B CA 1
ATOM 12823 C C . CYS B 1 599 ? -41.406 10.625 -0.722 1 94.12 599 CYS B C 1
ATOM 12825 O O . CYS B 1 599 ? -41.781 11.172 0.318 1 94.12 599 CYS B O 1
ATOM 12827 N N . ARG B 1 600 ? -41.594 9.414 -1.031 1 92.06 600 ARG B N 1
ATOM 12828 C CA . ARG B 1 600 ? -42.375 8.555 -0.126 1 92.06 600 ARG B CA 1
ATOM 12829 C C . ARG B 1 600 ? -41.469 7.504 0.515 1 92.06 600 ARG B C 1
ATOM 12831 O O . ARG B 1 600 ? -40.938 6.629 -0.173 1 92.06 600 ARG B O 1
ATOM 12838 N N . LEU B 1 601 ? -41.344 7.555 1.805 1 92 601 LEU B N 1
ATOM 12839 C CA . LEU B 1 601 ? -40.469 6.645 2.547 1 92 601 LEU B CA 1
ATOM 12840 C C . LEU B 1 601 ? -41.25 5.398 2.98 1 92 601 LEU B C 1
ATOM 12842 O O . LEU B 1 601 ? -42.406 5.484 3.352 1 92 601 LEU B O 1
ATOM 12846 N N . ASN B 1 602 ? -40.531 4.293 2.936 1 89.06 602 ASN B N 1
ATOM 12847 C CA . ASN B 1 602 ? -41.156 3.018 3.268 1 89.06 602 ASN B CA 1
ATOM 12848 C C . ASN B 1 602 ? -40.344 2.256 4.32 1 89.06 602 ASN B C 1
ATOM 12850 O O . ASN B 1 602 ? -39.125 2.262 4.297 1 89.06 602 ASN B O 1
ATOM 12854 N N . ILE B 1 603 ? -41.062 1.553 5.184 1 84.94 603 ILE B N 1
ATOM 12855 C CA . ILE B 1 603 ? -40.469 0.706 6.203 1 84.94 603 ILE B CA 1
ATOM 12856 C C . ILE B 1 603 ? -39.969 -0.589 5.566 1 84.94 603 ILE B C 1
ATOM 12858 O O . ILE B 1 603 ? -39 -1.198 6.051 1 84.94 603 ILE B O 1
ATOM 12862 N N . ASN B 1 604 ? -40.531 -0.998 4.512 1 82.31 604 ASN B N 1
ATOM 12863 C CA . ASN B 1 604 ? -40.188 -2.238 3.834 1 82.31 604 ASN B CA 1
ATOM 12864 C C . ASN B 1 604 ? -39.406 -1.972 2.553 1 82.31 604 ASN B C 1
ATOM 12866 O O . ASN B 1 604 ? -39.438 -0.858 2.023 1 82.31 604 ASN B O 1
ATOM 12870 N N . HIS B 1 605 ? -38.719 -2.975 2.086 1 85.75 605 HIS B N 1
ATOM 12871 C CA . HIS B 1 605 ? -37.969 -2.867 0.853 1 85.75 605 HIS B CA 1
ATOM 12872 C C . HIS B 1 605 ? -38.875 -2.656 -0.352 1 85.75 605 HIS B C 1
ATOM 12874 O O . HIS B 1 605 ? -38.438 -2.127 -1.378 1 85.75 605 HIS B O 1
ATOM 12880 N N . VAL B 1 606 ? -40.031 -3.266 -0.234 1 78.25 606 VAL B N 1
ATOM 12881 C CA . VAL B 1 606 ? -41.062 -3.031 -1.248 1 78.25 606 VAL B CA 1
ATOM 12882 C C . VAL B 1 606 ? -42.312 -2.484 -0.59 1 78.25 606 VAL B C 1
ATOM 12884 O O . VAL B 1 606 ? -42.75 -2.984 0.452 1 78.25 606 VAL B O 1
ATOM 12887 N N . ALA B 1 607 ? -42.781 -1.39 -1.147 1 67.12 607 ALA B N 1
ATOM 12888 C CA . ALA B 1 607 ? -43.938 -0.715 -0.593 1 67.12 607 ALA B CA 1
ATOM 12889 C C . ALA B 1 607 ? -45.125 -1.661 -0.522 1 67.12 607 ALA B C 1
ATOM 12891 O O . ALA B 1 607 ? -45.438 -2.359 -1.492 1 67.12 607 ALA B O 1
ATOM 12892 N N . ASP B 1 608 ? -45.688 -1.881 0.732 1 65.19 608 ASP B N 1
ATOM 12893 C CA . ASP B 1 608 ? -46.844 -2.785 0.917 1 65.19 608 ASP B CA 1
ATOM 12894 C C . ASP B 1 608 ? -48.125 -2.008 1.066 1 65.19 608 ASP B C 1
ATOM 12896 O O . ASP B 1 608 ? -49.188 -2.596 1.331 1 65.19 608 ASP B O 1
ATOM 12900 N N . GLY B 1 609 ? -48.094 -0.79 0.885 1 67.69 609 GLY B N 1
ATOM 12901 C CA . GLY B 1 609 ? -49.312 -0.03 1.082 1 67.69 609 GLY B CA 1
ATOM 12902 C C . GLY B 1 609 ? -50.312 -0.172 -0.066 1 67.69 609 GLY B C 1
ATOM 12903 O O . GLY B 1 609 ? -50 -0.801 -1.08 1 67.69 609 GLY B O 1
ATOM 12904 N N . THR B 1 610 ? -51.531 0.254 0.153 1 74.25 610 THR B N 1
ATOM 12905 C CA . THR B 1 610 ? -52.625 0.216 -0.832 1 74.25 610 THR B CA 1
ATOM 12906 C C . THR B 1 610 ? -52.406 1.27 -1.914 1 74.25 610 THR B C 1
ATOM 12908 O O . THR B 1 610 ? -51.844 2.342 -1.642 1 74.25 610 THR B O 1
ATOM 12911 N N . THR B 1 611 ? -52.688 0.833 -3.273 1 78.94 611 THR B N 1
ATOM 12912 C CA . THR B 1 611 ? -52.562 1.729 -4.414 1 78.94 611 THR B CA 1
ATOM 12913 C C . THR B 1 611 ? -53.5 2.91 -4.297 1 78.94 611 THR B C 1
ATOM 12915 O O . THR B 1 611 ? -54.688 2.732 -3.947 1 78.94 611 THR B O 1
ATOM 12918 N N . MET B 1 612 ? -53.125 4.02 -4.5 1 73.5 612 MET B N 1
ATOM 12919 C CA . MET B 1 612 ? -53.938 5.23 -4.43 1 73.5 612 MET B CA 1
ATOM 12920 C C . MET B 1 612 ? -54.812 5.375 -5.672 1 73.5 612 MET B C 1
ATOM 12922 O O . MET B 1 612 ? -54.469 4.852 -6.734 1 73.5 612 MET B O 1
ATOM 12926 N N . ASN B 1 613 ? -56.156 5.824 -5.668 1 63.97 613 ASN B N 1
ATOM 12927 C CA . ASN B 1 613 ? -57.125 5.957 -6.746 1 63.97 613 ASN B CA 1
ATOM 12928 C C . ASN B 1 613 ? -56.562 6.699 -7.945 1 63.97 613 ASN B C 1
ATOM 12930 O O . ASN B 1 613 ? -56.781 6.316 -9.094 1 63.97 613 ASN B O 1
ATOM 12934 N N . ASN B 1 614 ? -55.688 7.766 -7.887 1 66.62 614 ASN B N 1
ATOM 12935 C CA . ASN B 1 614 ? -55 8.523 -8.938 1 66.62 614 ASN B CA 1
ATOM 12936 C C . ASN B 1 614 ? -53.5 8.336 -8.875 1 66.62 614 ASN B C 1
ATOM 12938 O O . ASN B 1 614 ? -52.75 9.312 -8.922 1 66.62 614 ASN B O 1
ATOM 12942 N N . SER B 1 615 ? -53.25 7.098 -9.062 1 74.62 615 SER B N 1
ATOM 12943 C CA . SER B 1 615 ? -51.844 6.754 -8.797 1 74.62 615 SER B CA 1
ATOM 12944 C C . SER B 1 615 ? -50.969 7.008 -10.023 1 74.62 615 SER B C 1
ATOM 12946 O O . SER B 1 615 ? -51.406 6.789 -11.156 1 74.62 615 SER B O 1
ATOM 12948 N N . THR B 1 616 ? -49.844 7.664 -9.836 1 82.81 616 THR B N 1
ATOM 12949 C CA . THR B 1 616 ? -48.812 7.852 -10.852 1 82.81 616 THR B CA 1
ATOM 12950 C C . THR B 1 616 ? -47.688 6.863 -10.641 1 82.81 616 THR B C 1
ATOM 12952 O O . THR B 1 616 ? -47.594 6.199 -9.609 1 82.81 616 THR B O 1
ATOM 12955 N N . TYR B 1 617 ? -46.906 6.727 -11.734 1 87.62 617 TYR B N 1
ATOM 12956 C CA . TYR B 1 617 ? -45.75 5.852 -11.641 1 87.62 617 TYR B CA 1
ATOM 12957 C C . TYR B 1 617 ? -44.594 6.539 -10.898 1 87.62 617 TYR B C 1
ATOM 12959 O O . TYR B 1 617 ? -44.375 7.734 -11.086 1 87.62 617 TYR B O 1
ATOM 12967 N N . CYS B 1 618 ? -44.062 5.773 -9.992 1 89.56 618 CYS B N 1
ATOM 12968 C CA . CYS B 1 618 ? -42.938 6.273 -9.195 1 89.56 618 CYS B CA 1
ATOM 12969 C C . CYS B 1 618 ? -41.688 5.426 -9.406 1 89.56 618 CYS B C 1
ATOM 12971 O O . CYS B 1 618 ? -41.812 4.238 -9.727 1 89.56 618 CYS B O 1
ATOM 12973 N N . ASP B 1 619 ? -40.531 6.07 -9.352 1 90.38 619 ASP B N 1
ATOM 12974 C CA . ASP B 1 619 ? -39.25 5.344 -9.266 1 90.38 619 ASP B CA 1
ATOM 12975 C C . ASP B 1 619 ? -39.062 4.762 -7.871 1 90.38 619 ASP B C 1
ATOM 12977 O O . ASP B 1 619 ? -39.188 5.465 -6.871 1 90.38 619 ASP B O 1
ATOM 12981 N N . HIS B 1 620 ? -38.781 3.5 -7.859 1 89.19 620 HIS B N 1
ATOM 12982 C CA . HIS B 1 620 ? -38.625 2.822 -6.578 1 89.19 620 HIS B CA 1
ATOM 12983 C C . HIS B 1 620 ? -37.156 2.541 -6.289 1 89.19 620 HIS B C 1
ATOM 12985 O O . HIS B 1 620 ? -36.469 1.883 -7.078 1 89.19 620 HIS B O 1
ATOM 12991 N N . PHE B 1 621 ? -36.688 3.08 -5.152 1 90.44 621 PHE B N 1
ATOM 12992 C CA . PHE B 1 621 ? -35.312 2.861 -4.684 1 90.44 621 PHE B CA 1
ATOM 12993 C C . PHE B 1 621 ? -35.312 2.016 -3.416 1 90.44 621 PHE B C 1
ATOM 12995 O O . PHE B 1 621 ? -36.062 2.283 -2.479 1 90.44 621 PHE B O 1
ATOM 13002 N N . SER B 1 622 ? -34.5 0.993 -3.4 1 88.19 622 SER B N 1
ATOM 13003 C CA . SER B 1 622 ? -34.406 0.107 -2.242 1 88.19 622 SER B CA 1
ATOM 13004 C C . SER B 1 622 ? -32.969 -0.088 -1.784 1 88.19 622 SER B C 1
ATOM 13006 O O . SER B 1 622 ? -32.062 -0.164 -2.607 1 88.19 622 SER B O 1
ATOM 13008 N N . ARG B 1 623 ? -32.875 -0.251 -0.461 1 87.44 623 ARG B N 1
ATOM 13009 C CA . ARG B 1 623 ? -31.547 -0.597 0.072 1 87.44 623 ARG B CA 1
ATOM 13010 C C . ARG B 1 623 ? -31.109 -1.971 -0.417 1 87.44 623 ARG B C 1
ATOM 13012 O O . ARG B 1 623 ? -31.938 -2.859 -0.624 1 87.44 623 ARG B O 1
ATOM 13019 N N . THR B 1 624 ? -29.797 -2.064 -0.426 1 86.62 624 THR B N 1
ATOM 13020 C CA . THR B 1 624 ? -29.25 -3.334 -0.904 1 86.62 624 THR B CA 1
ATOM 13021 C C . THR B 1 624 ? -29.047 -4.305 0.255 1 86.62 624 THR B C 1
ATOM 13023 O O . THR B 1 624 ? -28.875 -5.504 0.042 1 86.62 624 THR B O 1
ATOM 13026 N N . VAL B 1 625 ? -29 -3.791 1.517 1 87.06 625 VAL B N 1
ATOM 13027 C CA . VAL B 1 625 ? -28.797 -4.648 2.68 1 87.06 625 VAL B CA 1
ATOM 13028 C C . VAL B 1 625 ? -29.969 -4.5 3.646 1 87.06 625 VAL B C 1
ATOM 13030 O O . VAL B 1 625 ? -30.688 -3.496 3.613 1 87.06 625 VAL B O 1
ATOM 13033 N N . ASP B 1 626 ? -30.234 -5.551 4.434 1 77 626 ASP B N 1
ATOM 13034 C CA . ASP B 1 626 ? -31.359 -5.547 5.352 1 77 626 ASP B CA 1
ATOM 13035 C C . ASP B 1 626 ? -30.969 -4.949 6.703 1 77 626 ASP B C 1
ATOM 13037 O O . ASP B 1 626 ? -31.766 -4.254 7.336 1 77 626 ASP B O 1
ATOM 13041 N N . GLN B 1 627 ? -29.875 -5.469 7.328 1 61.81 627 GLN B N 1
ATOM 13042 C CA . GLN B 1 627 ? -29.516 -5.008 8.664 1 61.81 627 GLN B CA 1
ATOM 13043 C C . GLN B 1 627 ? -28.875 -3.621 8.617 1 61.81 627 GLN B C 1
ATOM 13045 O O . GLN B 1 627 ? -27.828 -3.432 7.992 1 61.81 627 GLN B O 1
ATOM 13050 N N . VAL B 1 628 ? -29.781 -2.682 8.555 1 56.31 628 VAL B N 1
ATOM 13051 C CA . VAL B 1 628 ? -29.266 -1.323 8.398 1 56.31 628 VAL B CA 1
ATOM 13052 C C . VAL B 1 628 ? -28.734 -0.816 9.734 1 56.31 628 VAL B C 1
ATOM 13054 O O . VAL B 1 628 ? -29.328 -1.047 10.789 1 56.31 628 VAL B O 1
ATOM 13057 N N . LEU B 1 629 ? -27.453 -0.562 9.75 1 56.31 629 LEU B N 1
ATOM 13058 C CA . LEU B 1 629 ? -26.781 0.127 10.844 1 56.31 629 LEU B CA 1
ATOM 13059 C C . LEU B 1 629 ? -27.625 1.297 11.352 1 56.31 629 LEU B C 1
ATOM 13061 O O . LEU B 1 629 ? -28.391 1.887 10.586 1 56.31 629 LEU B O 1
ATOM 13065 N N . PRO B 1 630 ? -27.609 1.3 12.695 1 54.47 630 PRO B N 1
ATOM 13066 C CA . PRO B 1 630 ? -28.125 2.531 13.305 1 54.47 630 PRO B CA 1
ATOM 13067 C C . PRO B 1 630 ? -27.75 3.779 12.508 1 54.47 630 PRO B C 1
ATOM 13069 O O . PRO B 1 630 ? -26.781 3.762 11.734 1 54.47 630 PRO B O 1
ATOM 13072 N N . LYS B 1 631 ? -28.5 4.781 12.508 1 59.75 631 LYS B N 1
ATOM 13073 C CA . LYS B 1 631 ? -28.281 6.121 11.969 1 59.75 631 LYS B CA 1
ATOM 13074 C C . LYS B 1 631 ? -26.797 6.492 11.992 1 59.75 631 LYS B C 1
ATOM 13076 O O . LYS B 1 631 ? -26.188 6.547 13.055 1 59.75 631 LYS B O 1
ATOM 13081 N N . GLU B 1 632 ? -26.219 6.473 10.789 1 72 632 GLU B N 1
ATOM 13082 C CA . GLU B 1 632 ? -24.844 6.984 10.773 1 72 632 GLU B CA 1
ATOM 13083 C C . GLU B 1 632 ? -24.812 8.484 11.07 1 72 632 GLU B C 1
ATOM 13085 O O . GLU B 1 632 ? -25.469 9.273 10.391 1 72 632 GLU B O 1
ATOM 13090 N N . PRO B 1 633 ? -24.203 8.789 12.039 1 79.44 633 PRO B N 1
ATOM 13091 C CA . PRO B 1 633 ? -24.141 10.211 12.383 1 79.44 633 PRO B CA 1
ATOM 13092 C C . PRO B 1 633 ? -23.391 11.031 11.344 1 79.44 633 PRO B C 1
ATOM 13094 O O . PRO B 1 633 ? -22.531 10.508 10.641 1 79.44 633 PRO B O 1
ATOM 13097 N N . SER B 1 634 ? -23.828 12.297 11.148 1 80.69 634 SER B N 1
ATOM 13098 C CA . SER B 1 634 ? -23.094 13.227 10.297 1 80.69 634 SER B CA 1
ATOM 13099 C C . SER B 1 634 ? -21.688 13.445 10.805 1 80.69 634 SER B C 1
ATOM 13101 O O . SER B 1 634 ? -21.375 13.141 11.961 1 80.69 634 SER B O 1
ATOM 13103 N N . VAL B 1 635 ? -20.844 13.984 9.969 1 85.5 635 VAL B N 1
ATOM 13104 C CA . VAL B 1 635 ? -19.453 14.203 10.328 1 85.5 635 VAL B CA 1
ATOM 13105 C C . VAL B 1 635 ? -19.375 15.172 11.508 1 85.5 635 VAL B C 1
ATOM 13107 O O . VAL B 1 635 ? -18.469 15.062 12.344 1 85.5 635 VAL B O 1
ATOM 13110 N N . GLY B 1 636 ? -20.25 16.203 11.523 1 82.31 636 GLY B N 1
ATOM 13111 C CA . GLY B 1 636 ? -20.266 17.141 12.633 1 82.31 636 GLY B CA 1
ATOM 13112 C C . GLY B 1 636 ? -20.609 16.484 13.961 1 82.31 636 GLY B C 1
ATOM 13113 O O . GLY B 1 636 ? -19.984 16.766 14.977 1 82.31 636 GLY B O 1
ATOM 13114 N N . LYS B 1 637 ? -21.516 15.625 13.906 1 83.69 637 LYS B N 1
ATOM 13115 C CA . LYS B 1 637 ? -21.938 14.938 15.117 1 83.69 637 LYS B CA 1
ATOM 13116 C C . LYS B 1 637 ? -20.859 13.992 15.625 1 83.69 637 LYS B C 1
ATOM 13118 O O . LYS B 1 637 ? -20.688 13.82 16.828 1 83.69 637 LYS B O 1
ATOM 13123 N N . VAL B 1 638 ? -20.25 13.367 14.68 1 88.5 638 VAL B N 1
ATOM 13124 C CA . VAL B 1 638 ? -19.172 12.453 15.062 1 88.5 638 VAL B CA 1
ATOM 13125 C C . VAL B 1 638 ? -18.031 13.234 15.719 1 88.5 638 VAL B C 1
ATOM 13127 O O . VAL B 1 638 ? -17.469 12.797 16.719 1 88.5 638 VAL B O 1
ATOM 13130 N N . TYR B 1 639 ? -17.75 14.352 15.219 1 89.12 639 TYR B N 1
ATOM 13131 C CA . TYR B 1 639 ? -16.703 15.18 15.797 1 89.12 639 TYR B CA 1
ATOM 13132 C C . TYR B 1 639 ? -17.078 15.609 17.219 1 89.12 639 TYR B C 1
ATOM 13134 O O . TYR B 1 639 ? -16.234 15.578 18.125 1 89.12 639 TYR B O 1
ATOM 13142 N N . ASP B 1 640 ? -18.25 15.977 17.328 1 85.94 640 ASP B N 1
ATOM 13143 C CA . ASP B 1 640 ? -18.719 16.391 18.656 1 85.94 640 ASP B CA 1
ATOM 13144 C C . ASP B 1 640 ? -18.625 15.242 19.656 1 85.94 640 ASP B C 1
ATOM 13146 O O . ASP B 1 640 ? -18.297 15.453 20.812 1 85.94 640 ASP B O 1
ATOM 13150 N N . ALA B 1 641 ? -18.922 14.109 19.109 1 88.94 641 ALA B N 1
ATOM 13151 C CA . ALA B 1 641 ? -18.844 12.938 19.969 1 88.94 641 ALA B CA 1
ATOM 13152 C C . ALA B 1 641 ? -17.406 12.664 20.391 1 88.94 641 ALA B C 1
ATOM 13154 O O . ALA B 1 641 ? -17.141 12.297 21.547 1 88.94 641 ALA B O 1
ATOM 13155 N N . LEU B 1 642 ? -16.516 12.82 19.531 1 90.88 642 LEU B N 1
ATOM 13156 C CA . LEU B 1 642 ? -15.109 12.617 19.844 1 90.88 642 LEU B CA 1
ATOM 13157 C C . LEU B 1 642 ? -14.609 13.688 20.797 1 90.88 642 LEU B C 1
ATOM 13159 O O . LEU B 1 642 ? -13.844 13.391 21.719 1 90.88 642 LEU B O 1
ATOM 13163 N N . LYS B 1 643 ? -15 14.867 20.547 1 88.81 643 LYS B N 1
ATOM 13164 C CA . LYS B 1 643 ? -14.625 15.961 21.438 1 88.81 643 LYS B CA 1
ATOM 13165 C C . LYS B 1 643 ? -15.141 15.711 22.844 1 88.81 643 LYS B C 1
ATOM 13167 O O . LYS B 1 643 ? -14.422 15.93 23.828 1 88.81 643 LYS B O 1
ATOM 13172 N N . MET B 1 644 ? -16.312 15.219 22.922 1 89.5 644 MET B N 1
ATOM 13173 C CA . MET B 1 644 ? -16.906 14.906 24.219 1 89.5 644 MET B CA 1
ATOM 13174 C C . MET B 1 644 ? -16.172 13.742 24.891 1 89.5 644 MET B C 1
ATOM 13176 O O . MET B 1 644 ? -15.969 13.742 26.109 1 89.5 644 MET B O 1
ATOM 13180 N N . ALA B 1 645 ? -15.805 12.828 24.078 1 92.19 645 ALA B N 1
ATOM 13181 C CA . ALA B 1 645 ? -15.062 11.688 24.609 1 92.19 645 ALA B CA 1
ATOM 13182 C C . ALA B 1 645 ? -13.727 12.141 25.203 1 92.19 645 ALA B C 1
ATOM 13184 O O . ALA B 1 645 ? -13.266 11.586 26.203 1 92.19 645 ALA B O 1
ATOM 13185 N N . ILE B 1 646 ? -13.117 13.078 24.641 1 90.06 646 ILE B N 1
ATOM 13186 C CA . ILE B 1 646 ? -11.852 13.609 25.141 1 90.06 646 ILE B CA 1
ATOM 13187 C C . ILE B 1 646 ? -12.086 14.375 26.438 1 90.06 646 ILE B C 1
ATOM 13189 O O . ILE B 1 646 ? -11.32 14.242 27.391 1 90.06 646 ILE B O 1
ATOM 13193 N N . LYS B 1 647 ? -13.141 15.125 26.422 1 84.25 647 LYS B N 1
ATOM 13194 C CA . LYS B 1 647 ? -13.492 15.875 27.625 1 84.25 647 LYS B CA 1
ATOM 13195 C C . LYS B 1 647 ? -13.727 14.945 28.812 1 84.25 647 LYS B C 1
ATOM 13197 O O . LYS B 1 647 ? -13.359 15.266 29.938 1 84.25 647 LYS B O 1
ATOM 13202 N N . ASN B 1 648 ? -14.266 13.766 28.469 1 86.31 648 ASN B N 1
ATOM 13203 C CA . ASN B 1 648 ? -14.578 12.797 29.516 1 86.31 648 ASN B CA 1
ATOM 13204 C C . ASN B 1 648 ? -13.422 11.836 29.75 1 86.31 648 ASN B C 1
ATOM 13206 O O . ASN B 1 648 ? -13.547 10.875 30.516 1 86.31 648 ASN B O 1
ATOM 13210 N N . SER B 1 649 ? -12.305 12 29.094 1 85.94 649 SER B N 1
ATOM 13211 C CA . SER B 1 649 ? -11.133 11.141 29.203 1 85.94 649 SER B CA 1
ATOM 13212 C C . SER B 1 649 ? -11.461 9.703 28.828 1 85.94 649 SER B C 1
ATOM 13214 O O . SER B 1 649 ? -11.008 8.758 29.469 1 85.94 649 SER B O 1
ATOM 13216 N N . GLU B 1 650 ? -12.281 9.594 27.875 1 88.44 650 GLU B N 1
ATOM 13217 C CA . GLU B 1 650 ? -12.711 8.273 27.422 1 88.44 650 GLU B CA 1
ATOM 13218 C C . GLU B 1 650 ? -11.945 7.832 26.188 1 88.44 650 GLU B C 1
ATOM 13220 O O . GLU B 1 650 ? -11.922 6.645 25.844 1 88.44 650 GLU B O 1
ATOM 13225 N N . LEU B 1 651 ? -11.375 8.766 25.516 1 91.62 651 LEU B N 1
ATOM 13226 C CA . LEU B 1 651 ? -10.617 8.406 24.312 1 91.62 651 LEU B CA 1
ATOM 13227 C C . LEU B 1 651 ? -9.203 7.965 24.688 1 91.62 651 LEU B C 1
ATOM 13229 O O . LEU B 1 651 ? -8.25 8.734 24.547 1 91.62 651 LEU B O 1
ATOM 13233 N N . THR B 1 652 ? -9.086 6.711 25.125 1 92.31 652 THR B N 1
ATOM 13234 C CA . THR B 1 652 ? -7.832 6.109 25.562 1 92.31 652 THR B CA 1
ATOM 13235 C C . THR B 1 652 ? -7.559 4.812 24.797 1 92.31 652 THR B C 1
ATOM 13237 O O . THR B 1 652 ? -8.492 4.086 24.453 1 92.31 652 THR B O 1
ATOM 13240 N N . PHE B 1 653 ? -6.246 4.613 24.531 1 91.94 653 PHE B N 1
ATOM 13241 C CA . PHE B 1 653 ? -5.844 3.398 23.828 1 91.94 653 PHE B CA 1
ATOM 13242 C C . PHE B 1 653 ? -4.641 2.754 24.516 1 91.94 653 PHE B C 1
ATOM 13244 O O . PHE B 1 653 ? -3.723 3.451 24.953 1 91.94 653 PHE B O 1
ATOM 13251 N N . THR B 1 654 ? -4.691 1.442 24.625 1 92.06 654 THR B N 1
ATOM 13252 C CA . THR B 1 654 ? -3.559 0.681 25.141 1 92.06 654 THR B CA 1
ATOM 13253 C C . THR B 1 654 ? -2.828 -0.032 24 1 92.06 654 THR B C 1
ATOM 13255 O O . THR B 1 654 ? -3.428 -0.824 23.266 1 92.06 654 THR B O 1
ATOM 13258 N N . LEU B 1 655 ? -1.579 0.308 23.875 1 90.44 655 LEU B N 1
ATOM 13259 C CA . LEU B 1 655 ? -0.768 -0.309 22.828 1 90.44 655 LEU B CA 1
ATOM 13260 C C . LEU B 1 655 ? 0.329 -1.179 23.438 1 90.44 655 LEU B C 1
ATOM 13262 O O . LEU B 1 655 ? 0.875 -0.85 24.484 1 90.44 655 LEU B O 1
ATOM 13266 N N . MET B 1 656 ? 0.607 -2.285 22.828 1 87 656 MET B N 1
ATOM 13267 C CA . MET B 1 656 ? 1.596 -3.248 23.297 1 87 656 MET B CA 1
ATOM 13268 C C . MET B 1 656 ? 2.848 -3.219 22.422 1 87 656 MET B C 1
ATOM 13270 O O . MET B 1 656 ? 2.762 -3.324 21.203 1 87 656 MET B O 1
ATOM 13274 N N . ASP B 1 657 ? 4.008 -3.029 23.141 1 80.62 657 ASP B N 1
ATOM 13275 C CA . ASP B 1 657 ? 5.262 -3.07 22.391 1 80.62 657 ASP B CA 1
ATOM 13276 C C . ASP B 1 657 ? 5.738 -4.508 22.203 1 80.62 657 ASP B C 1
ATOM 13278 O O . ASP B 1 657 ? 5.055 -5.453 22.609 1 80.62 657 ASP B O 1
ATOM 13282 N N . ASN B 1 658 ? 6.863 -4.695 21.469 1 71.75 658 ASN B N 1
ATOM 13283 C CA . ASN B 1 658 ? 7.359 -6.016 21.094 1 71.75 658 ASN B CA 1
ATOM 13284 C C . ASN B 1 658 ? 7.805 -6.812 22.328 1 71.75 658 ASN B C 1
ATOM 13286 O O . ASN B 1 658 ? 7.918 -8.039 22.266 1 71.75 658 ASN B O 1
ATOM 13290 N N . THR B 1 659 ? 8.023 -6.176 23.453 1 76.25 659 THR B N 1
ATOM 13291 C CA . THR B 1 659 ? 8.438 -6.848 24.672 1 76.25 659 THR B CA 1
ATOM 13292 C C . THR B 1 659 ? 7.227 -7.223 25.516 1 76.25 659 THR B C 1
ATOM 13294 O O . THR B 1 659 ? 7.359 -7.906 26.547 1 76.25 659 THR B O 1
ATOM 13297 N N . GLY B 1 660 ? 6.059 -6.867 25.109 1 79.44 660 GLY B N 1
ATOM 13298 C CA . GLY B 1 660 ? 4.84 -7.203 25.828 1 79.44 660 GLY B CA 1
ATOM 13299 C C . GLY B 1 660 ? 4.398 -6.121 26.797 1 79.44 660 GLY B C 1
ATOM 13300 O O . GLY B 1 660 ? 3.377 -6.266 27.469 1 79.44 660 GLY B O 1
ATOM 13301 N N . PHE B 1 661 ? 5.18 -5.027 26.844 1 87.88 661 PHE B N 1
ATOM 13302 C CA . PHE B 1 661 ? 4.816 -3.934 27.734 1 87.88 661 PHE B CA 1
ATOM 13303 C C . PHE B 1 661 ? 3.699 -3.092 27.141 1 87.88 661 PHE B C 1
ATOM 13305 O O . PHE B 1 661 ? 3.742 -2.744 25.953 1 87.88 661 PHE B O 1
ATOM 13312 N N . GLU B 1 662 ? 2.701 -2.834 27.969 1 90.5 662 GLU B N 1
ATOM 13313 C CA . GLU B 1 662 ? 1.556 -2.035 27.547 1 90.5 662 GLU B CA 1
ATOM 13314 C C . GLU B 1 662 ? 1.72 -0.573 27.938 1 90.5 662 GLU B C 1
ATOM 13316 O O . GLU B 1 662 ? 2.145 -0.276 29.062 1 90.5 662 GLU B O 1
ATOM 13321 N N . THR B 1 663 ? 1.53 0.318 27.031 1 90.81 663 THR B N 1
ATOM 13322 C CA . THR B 1 663 ? 1.54 1.756 27.281 1 90.81 663 THR B CA 1
ATOM 13323 C C . THR B 1 663 ? 0.169 2.363 27 1 90.81 663 THR B C 1
ATOM 13325 O O . THR B 1 663 ? -0.422 2.107 25.953 1 90.81 663 THR B O 1
ATOM 13328 N N . LEU B 1 664 ? -0.263 3.131 27.953 1 91.56 664 LEU B N 1
ATOM 13329 C CA . LEU B 1 664 ? -1.562 3.781 27.828 1 91.56 664 LEU B CA 1
ATOM 13330 C C . LEU B 1 664 ? -1.413 5.184 27.25 1 91.56 664 LEU B C 1
ATOM 13332 O O . LEU B 1 664 ? -0.61 5.98 27.734 1 91.56 664 LEU B O 1
ATOM 13336 N N . TYR B 1 665 ? -2.148 5.496 26.156 1 91.88 665 TYR B N 1
ATOM 13337 C CA . TYR B 1 665 ? -2.236 6.824 25.562 1 91.88 665 TYR B CA 1
ATOM 13338 C C . TYR B 1 665 ? -3.635 7.406 25.734 1 91.88 665 TYR B C 1
ATOM 13340 O O . TYR B 1 665 ? -4.629 6.77 25.375 1 91.88 665 TYR B O 1
ATOM 13348 N N . SER B 1 666 ? -3.721 8.578 26.297 1 91.56 666 SER B N 1
ATOM 13349 C CA . SER B 1 666 ? -4.98 9.297 26.438 1 91.56 666 SER B CA 1
ATOM 13350 C C . SER B 1 666 ? -4.973 10.594 25.641 1 91.56 666 SER B C 1
ATOM 13352 O O . SER B 1 666 ? -4.059 11.414 25.781 1 91.56 666 SER B O 1
ATOM 13354 N N . ALA B 1 667 ? -6.066 10.766 24.844 1 93.19 667 ALA B N 1
ATOM 13355 C CA . ALA B 1 667 ? -6.141 11.984 24.031 1 93.19 667 ALA B CA 1
ATOM 13356 C C . ALA B 1 667 ? -6.465 13.195 24.891 1 93.19 667 ALA B C 1
ATOM 13358 O O . ALA B 1 667 ? -7.254 13.102 25.844 1 93.19 667 ALA B O 1
ATOM 13359 N N . VAL B 1 668 ? -5.883 14.391 24.484 1 90.69 668 VAL B N 1
ATOM 13360 C CA . VAL B 1 668 ? -6.109 15.586 25.297 1 90.69 668 VAL B CA 1
ATOM 13361 C C . VAL B 1 668 ? -6.719 16.688 24.438 1 90.69 668 VAL B C 1
ATOM 13363 O O . VAL B 1 668 ? -7.273 17.656 24.953 1 90.69 668 VAL B O 1
ATOM 13366 N N . ASP B 1 669 ? -6.586 16.5 23.125 1 91.62 669 ASP B N 1
ATOM 13367 C CA . ASP B 1 669 ? -7.109 17.531 22.25 1 91.62 669 ASP B CA 1
ATOM 13368 C C . ASP B 1 669 ? -7.441 16.953 20.859 1 91.62 669 ASP B C 1
ATOM 13370 O O . ASP B 1 669 ? -6.836 15.977 20.438 1 91.62 669 ASP B O 1
ATOM 13374 N N . ILE B 1 670 ? -8.484 17.562 20.25 1 92.25 670 ILE B N 1
ATOM 13375 C CA . ILE B 1 670 ? -8.836 17.297 18.859 1 92.25 670 ILE B CA 1
ATOM 13376 C C . ILE B 1 670 ? -9.039 18.609 18.109 1 92.25 670 ILE B C 1
ATOM 13378 O O . ILE B 1 670 ? -9.711 19.516 18.609 1 92.25 670 ILE B O 1
ATOM 13382 N N . GLU B 1 671 ? -8.344 18.766 17 1 92.88 671 GLU B N 1
ATOM 13383 C CA . GLU B 1 671 ? -8.422 19.969 16.172 1 92.88 671 GLU B CA 1
ATOM 13384 C C . GLU B 1 671 ? -8.844 19.641 14.742 1 92.88 671 GLU B C 1
ATOM 13386 O O . GLU B 1 671 ? -8.406 18.625 14.188 1 92.88 671 GLU B O 1
ATOM 13391 N N . ILE B 1 672 ? -9.711 20.516 14.195 1 90.62 672 ILE B N 1
ATOM 13392 C CA . ILE B 1 672 ? -10.055 20.406 12.781 1 90.62 672 ILE B CA 1
ATOM 13393 C C . ILE B 1 672 ? -9.039 21.172 11.938 1 90.62 672 ILE B C 1
ATOM 13395 O O . ILE B 1 672 ? -8.875 22.375 12.102 1 90.62 672 ILE B O 1
ATOM 13399 N N . THR B 1 673 ? -8.367 20.484 11.133 1 87.38 673 THR B N 1
ATOM 13400 C CA . THR B 1 673 ? -7.414 21.156 10.25 1 87.38 673 THR B CA 1
ATOM 13401 C C . THR B 1 673 ? -8.117 21.672 9 1 87.38 673 THR B C 1
ATOM 13403 O O . THR B 1 673 ? -7.758 22.719 8.469 1 87.38 673 THR B O 1
ATOM 13406 N N . LEU B 1 674 ? -8.969 20.891 8.5 1 83.88 674 LEU B N 1
ATOM 13407 C CA . LEU B 1 674 ? -9.828 21.281 7.387 1 83.88 674 LEU B CA 1
ATOM 13408 C C . LEU B 1 674 ? -11.148 20.516 7.43 1 83.88 674 LEU B C 1
ATOM 13410 O O . LEU B 1 674 ? -11.164 19.297 7.484 1 83.88 674 LEU B O 1
ATOM 13414 N N . GLY B 1 675 ? -12.109 21.344 7.562 1 77.69 675 GLY B N 1
ATOM 13415 C CA . GLY B 1 675 ? -13.359 20.609 7.672 1 77.69 675 GLY B CA 1
ATOM 13416 C C . GLY B 1 675 ? -14.531 21.328 7.035 1 77.69 675 GLY B C 1
ATOM 13417 O O . GLY B 1 675 ? -14.609 22.562 7.074 1 77.69 675 GLY B O 1
ATOM 13418 N N . HIS B 1 676 ? -15.133 20.875 5.984 1 65.12 676 HIS B N 1
ATOM 13419 C CA . HIS B 1 676 ? -16.312 21.484 5.367 1 65.12 676 HIS B CA 1
ATOM 13420 C C . HIS B 1 676 ? -17.562 21.25 6.203 1 65.12 676 HIS B C 1
ATOM 13422 O O . HIS B 1 676 ? -17.75 20.156 6.75 1 65.12 676 HIS B O 1
ATOM 13428 N N . PRO B 1 677 ? -18.047 22.641 6.43 1 54.97 677 PRO B N 1
ATOM 13429 C CA . PRO B 1 677 ? -19.172 22.75 7.371 1 54.97 677 PRO B CA 1
ATOM 13430 C C . PRO B 1 677 ? -20.297 21.766 7.062 1 54.97 677 PRO B C 1
ATOM 13432 O O . PRO B 1 677 ? -20.484 21.375 5.906 1 54.97 677 PRO B O 1
ATOM 13435 N N . LEU B 1 678 ? -20.781 21.078 8.094 1 52.91 678 LEU B N 1
ATOM 13436 C CA . LEU B 1 678 ? -22.062 20.469 8.383 1 52.91 678 LEU B CA 1
ATOM 13437 C C . LEU B 1 678 ? -23.219 21.375 7.949 1 52.91 678 LEU B C 1
ATOM 13439 O O . LEU B 1 678 ? -24.219 20.891 7.41 1 52.91 678 LEU B O 1
ATOM 13443 N N . LYS B 1 679 ? -23.078 22.969 8.227 1 55.47 679 LYS B N 1
ATOM 13444 C CA . LYS B 1 679 ? -24.156 23.938 8.031 1 55.47 679 LYS B CA 1
ATOM 13445 C C . LYS B 1 679 ? -23.625 25.219 7.406 1 55.47 679 LYS B C 1
ATOM 13447 O O . LYS B 1 679 ? -22.469 25.609 7.641 1 55.47 679 LYS B O 1
ATOM 13452 N N . THR B 1 680 ? -24.203 25.672 6.25 1 61.03 680 THR B N 1
ATOM 13453 C CA . THR B 1 680 ? -23.922 27 5.699 1 61.03 680 THR B CA 1
ATOM 13454 C C . THR B 1 680 ? -24.078 28.078 6.773 1 61.03 680 THR B C 1
ATOM 13456 O O . THR B 1 680 ? -25.078 28.094 7.5 1 61.03 680 THR B O 1
ATOM 13459 N N . MET B 1 681 ? -22.984 28.812 6.988 1 69.44 681 MET B N 1
ATOM 13460 C CA . MET B 1 681 ? -23.031 29.891 7.973 1 69.44 681 MET B CA 1
ATOM 13461 C C . MET B 1 681 ? -23.188 31.25 7.289 1 69.44 681 MET B C 1
ATOM 13463 O O . MET B 1 681 ? -22.672 31.453 6.188 1 69.44 681 MET B O 1
ATOM 13467 N N . MET B 1 682 ? -24.016 32.062 7.953 1 74.62 682 MET B N 1
ATOM 13468 C CA . MET B 1 682 ? -24.141 33.438 7.508 1 74.62 682 MET B CA 1
ATOM 13469 C C . MET B 1 682 ? -22.922 34.281 7.926 1 74.62 682 MET B C 1
ATOM 13471 O O . MET B 1 682 ? -22.141 33.844 8.781 1 74.62 682 MET B O 1
ATOM 13475 N N . LEU B 1 683 ? -22.75 35.375 7.184 1 79.81 683 LEU B N 1
ATOM 13476 C CA . LEU B 1 683 ? -21.688 36.312 7.562 1 79.81 683 LEU B CA 1
ATOM 13477 C C . LEU B 1 683 ? -21.875 36.781 9 1 79.81 683 LEU B C 1
ATOM 13479 O O . LEU B 1 683 ? -23 37 9.453 1 79.81 683 LEU B O 1
ATOM 13483 N N . PRO B 1 684 ? -20.797 36.906 9.656 1 79 684 PRO B N 1
ATOM 13484 C CA . PRO B 1 684 ? -20.922 37.375 11.031 1 79 684 PRO B CA 1
ATOM 13485 C C . PRO B 1 684 ? -21.438 38.812 11.117 1 79 684 PRO B C 1
ATOM 13487 O O . PRO B 1 684 ? -21.188 39.625 10.211 1 79 684 PRO B O 1
ATOM 13490 N N . SER B 1 685 ? -22.266 39.094 12.055 1 80.81 685 SER B N 1
ATOM 13491 C CA . SER B 1 685 ? -22.672 40.438 12.344 1 80.81 685 SER B CA 1
ATOM 13492 C C . SER B 1 685 ? -21.578 41.219 13.07 1 80.81 685 SER B C 1
ATOM 13494 O O . SER B 1 685 ? -21.172 40.844 14.172 1 80.81 685 SER B O 1
ATOM 13496 N N . LEU B 1 686 ? -21.062 42.281 12.406 1 86.88 686 LEU B N 1
ATOM 13497 C CA . LEU B 1 686 ? -19.984 43.062 13 1 86.88 686 LEU B CA 1
ATOM 13498 C C . LEU B 1 686 ? -20.531 44.375 13.586 1 86.88 686 LEU B C 1
ATOM 13500 O O . LEU B 1 686 ? -21.438 45 13.008 1 86.88 686 LEU B O 1
ATOM 13504 N N . PRO B 1 687 ? -20.016 44.75 14.664 1 86.81 687 PRO B N 1
ATOM 13505 C CA . PRO B 1 687 ? -20.438 46 15.258 1 86.81 687 PRO B CA 1
ATOM 13506 C C . PRO B 1 687 ? -19.969 47.219 14.461 1 86.81 687 PRO B C 1
ATOM 13508 O O . PRO B 1 687 ? -19.047 47.094 13.641 1 86.81 687 PRO B O 1
ATOM 13511 N N . THR B 1 688 ? -20.609 48.344 14.734 1 89.19 688 THR B N 1
ATOM 13512 C CA . THR B 1 688 ? -20.266 49.562 14.031 1 89.19 688 THR B CA 1
ATOM 13513 C C . THR B 1 688 ? -19.047 50.25 14.664 1 89.19 688 THR B C 1
ATOM 13515 O O . THR B 1 688 ? -18.484 51.188 14.109 1 89.19 688 THR B O 1
ATOM 13518 N N . GLN B 1 689 ? -18.672 49.844 15.789 1 88.19 689 GLN B N 1
ATOM 13519 C CA . GLN B 1 689 ? -17.453 50.312 16.453 1 88.19 689 GLN B CA 1
ATOM 13520 C C . GLN B 1 689 ? -16.656 49.125 17 1 88.19 689 GLN B C 1
ATOM 13522 O O . GLN B 1 689 ? -17.234 48.188 17.578 1 88.19 689 GLN B O 1
ATOM 13527 N N . PHE B 1 690 ? -15.445 49.125 16.719 1 90.56 690 PHE B N 1
ATOM 13528 C CA . PHE B 1 690 ? -14.594 48.062 17.234 1 90.56 690 PHE B CA 1
ATOM 13529 C C . PHE B 1 690 ? -13.133 48.469 17.25 1 90.56 690 PHE B C 1
ATOM 13531 O O . PHE B 1 690 ? -12.766 49.469 16.609 1 90.56 690 PHE B O 1
ATOM 13538 N N . SER B 1 691 ? -12.336 47.844 18 1 92.06 691 SER B N 1
ATOM 13539 C CA . SER B 1 691 ? -10.883 47.969 18.016 1 92.06 691 SER B CA 1
ATOM 13540 C C . SER B 1 691 ? -10.219 46.625 18.125 1 92.06 691 SER B C 1
ATOM 13542 O O . SER B 1 691 ? -10.797 45.656 18.672 1 92.06 691 SER B O 1
ATOM 13544 N N . PHE B 1 692 ? -9.156 46.469 17.516 1 93.44 692 PHE B N 1
ATOM 13545 C CA . PHE B 1 692 ? -8.375 45.25 17.609 1 93.44 692 PHE B CA 1
ATOM 13546 C C . PHE B 1 692 ? -6.906 45.5 17.312 1 93.44 692 PHE B C 1
ATOM 13548 O O . PHE B 1 692 ? -6.539 46.625 16.938 1 93.44 692 PHE B O 1
ATOM 13555 N N . ARG B 1 693 ? -6.102 44.562 17.609 1 95.31 693 ARG B N 1
ATOM 13556 C CA . ARG B 1 693 ? -4.695 44.531 17.234 1 95.31 693 ARG B CA 1
ATOM 13557 C C . ARG B 1 693 ? -4.426 43.438 16.203 1 95.31 693 ARG B C 1
ATOM 13559 O O . ARG B 1 693 ? -5.137 42.438 16.156 1 95.31 693 ARG B O 1
ATOM 13566 N N . MET B 1 694 ? -3.496 43.75 15.367 1 95.75 694 MET B N 1
ATOM 13567 C CA . MET B 1 694 ? -3.229 42.844 14.25 1 95.75 694 MET B CA 1
ATOM 13568 C C . MET B 1 694 ? -1.739 42.562 14.141 1 95.75 694 MET B C 1
ATOM 13570 O O . MET B 1 694 ? -0.91 43.469 14.164 1 95.75 694 MET B O 1
ATOM 13574 N N . GLU B 1 695 ? -1.409 41.25 14.148 1 95.56 695 GLU B N 1
ATOM 13575 C CA . GLU B 1 695 ? -0.073 40.781 13.82 1 95.56 695 GLU B CA 1
ATOM 13576 C C . GLU B 1 695 ? 0.02 40.375 12.352 1 95.56 695 GLU B C 1
ATOM 13578 O O . GLU B 1 695 ? -0.698 39.469 11.906 1 95.56 695 GLU B O 1
ATOM 13583 N N . THR B 1 696 ? 0.813 41.031 11.555 1 94.44 696 THR B N 1
ATOM 13584 C CA . THR B 1 696 ? 1.033 40.688 10.148 1 94.44 696 THR B CA 1
ATOM 13585 C C . THR B 1 696 ? 2.344 39.906 9.977 1 94.44 696 THR B C 1
ATOM 13587 O O . THR B 1 696 ? 3.41 40.406 10.344 1 94.44 696 THR B O 1
ATOM 13590 N N . VAL B 1 697 ? 2.211 38.75 9.469 1 95.06 697 VAL B N 1
ATOM 13591 C CA . VAL B 1 697 ? 3.373 37.906 9.258 1 95.06 697 VAL B CA 1
ATOM 13592 C C . VAL B 1 697 ? 3.643 37.75 7.758 1 95.06 697 VAL B C 1
ATOM 13594 O O . VAL B 1 697 ? 2.734 37.438 6.98 1 95.06 697 VAL B O 1
ATOM 13597 N N . ILE B 1 698 ? 4.844 38 7.324 1 90.69 698 ILE B N 1
ATOM 13598 C CA . ILE B 1 698 ? 5.328 37.812 5.961 1 90.69 698 ILE B CA 1
ATOM 13599 C C . ILE B 1 698 ? 6.484 36.812 5.965 1 90.69 698 ILE B C 1
ATOM 13601 O O . ILE B 1 698 ? 7.652 37.188 6.027 1 90.69 698 ILE B O 1
ATOM 13605 N N . PRO B 1 699 ? 6.117 35.625 5.863 1 89.19 699 PRO B N 1
ATOM 13606 C CA . PRO B 1 699 ? 7.109 34.562 6.043 1 89.19 699 PRO B CA 1
ATOM 13607 C C . PRO B 1 699 ? 8.289 34.688 5.086 1 89.19 699 PRO B C 1
ATOM 13609 O O . PRO B 1 699 ? 9.438 34.438 5.473 1 89.19 699 PRO B O 1
ATOM 13612 N N . GLU B 1 700 ? 8.086 35.125 3.861 1 83.69 700 GLU B N 1
ATOM 13613 C CA . GLU B 1 700 ? 9.164 35.219 2.875 1 83.69 700 GLU B CA 1
ATOM 13614 C C . GLU B 1 700 ? 10.219 36.25 3.316 1 83.69 700 GLU B C 1
ATOM 13616 O O . GLU B 1 700 ? 11.391 36.125 2.938 1 83.69 700 GLU B O 1
ATOM 13621 N N . GLN B 1 701 ? 9.852 37.156 4.117 1 84.88 701 GLN B N 1
ATOM 13622 C CA . GLN B 1 701 ? 10.773 38.188 4.57 1 84.88 701 GLN B CA 1
ATOM 13623 C C . GLN B 1 701 ? 11.219 37.938 6.008 1 84.88 701 GLN B C 1
ATOM 13625 O O . GLN B 1 701 ? 12.047 38.688 6.547 1 84.88 701 GLN B O 1
ATOM 13630 N N . ASN B 1 702 ? 10.766 36.906 6.633 1 89.06 702 ASN B N 1
ATOM 13631 C CA . ASN B 1 702 ? 11.055 36.625 8.039 1 89.06 702 ASN B CA 1
ATOM 13632 C C . ASN B 1 702 ? 10.734 37.844 8.914 1 89.06 702 ASN B C 1
ATOM 13634 O O . ASN B 1 702 ? 11.562 38.281 9.719 1 89.06 702 ASN B O 1
ATOM 13638 N N . ARG B 1 703 ? 9.5 38.406 8.695 1 90.5 703 ARG B N 1
ATOM 13639 C CA . ARG B 1 703 ? 9.141 39.625 9.398 1 90.5 703 ARG B CA 1
ATOM 13640 C C . ARG B 1 703 ? 7.75 39.5 10.016 1 90.5 703 ARG B C 1
ATOM 13642 O O . ARG B 1 703 ? 6.836 38.969 9.398 1 90.5 703 ARG B O 1
ATOM 13649 N N . VAL B 1 704 ? 7.629 40.031 11.203 1 94.38 704 VAL B N 1
ATOM 13650 C CA . VAL B 1 704 ? 6.359 40.156 11.914 1 94.38 704 VAL B CA 1
ATOM 13651 C C . VAL B 1 704 ? 6.109 41.625 12.273 1 94.38 704 VAL B C 1
ATOM 13653 O O . VAL B 1 704 ? 6.98 42.281 12.852 1 94.38 704 VAL B O 1
ATOM 13656 N N . LEU B 1 705 ? 4.926 42.156 11.859 1 93.06 705 LEU B N 1
ATOM 13657 C CA . LEU B 1 705 ? 4.562 43.531 12.117 1 93.06 705 LEU B CA 1
ATOM 13658 C C . LEU B 1 705 ? 3.279 43.625 12.938 1 93.06 705 LEU B C 1
ATOM 13660 O O . LEU B 1 705 ? 2.33 42.875 12.688 1 93.06 705 LEU B O 1
ATOM 13664 N N . GLU B 1 706 ? 3.287 44.5 13.945 1 93.94 706 GLU B N 1
ATOM 13665 C CA . GLU B 1 706 ? 2.086 44.75 14.742 1 93.94 706 GLU B CA 1
ATOM 13666 C C . GLU B 1 706 ? 1.407 46.031 14.312 1 93.94 706 GLU B C 1
ATOM 13668 O O . GLU B 1 706 ? 2.08 47 13.961 1 93.94 706 GLU B O 1
ATOM 13673 N N . THR B 1 707 ? 0.095 46.062 14.32 1 94.31 707 THR B N 1
ATOM 13674 C CA . THR B 1 707 ? -0.719 47.219 14.031 1 94.31 707 THR B CA 1
ATOM 13675 C C . THR B 1 707 ? -1.891 47.312 15.008 1 94.31 707 THR B C 1
ATOM 13677 O O . THR B 1 707 ? -2.525 46.312 15.328 1 94.31 707 THR B O 1
ATOM 13680 N N . TYR B 1 708 ? -2.119 48.562 15.57 1 94.94 708 TYR B N 1
ATOM 13681 C CA . TYR B 1 708 ? -3.299 48.844 16.391 1 94.94 708 TYR B CA 1
ATOM 13682 C C . TYR B 1 708 ? -4.367 49.562 15.578 1 94.94 708 TYR B C 1
ATOM 13684 O O . TYR B 1 708 ? -4.059 50.469 14.805 1 94.94 708 TYR B O 1
ATOM 13692 N N . ILE B 1 709 ? -5.57 49.125 15.75 1 94.12 709 ILE B N 1
ATOM 13693 C CA . ILE B 1 709 ? -6.629 49.719 14.938 1 94.12 709 ILE B CA 1
ATOM 13694 C C . ILE B 1 709 ? -7.824 50.062 15.82 1 94.12 709 ILE B C 1
ATOM 13696 O O . ILE B 1 709 ? -8.219 49.281 16.672 1 94.12 709 ILE B O 1
ATOM 13700 N N . TRP B 1 710 ? -8.391 51.25 15.68 1 93.69 710 TRP B N 1
ATOM 13701 C CA . TRP B 1 710 ? -9.664 51.688 16.234 1 93.69 710 TRP B CA 1
ATOM 13702 C C . TRP B 1 710 ? -10.602 52.188 15.133 1 93.69 710 TRP B C 1
ATOM 13704 O O . TRP B 1 710 ? -10.211 53 14.289 1 93.69 710 TRP B O 1
ATOM 13714 N N . TYR B 1 711 ? -11.766 51.688 15.07 1 93 711 TYR B N 1
ATOM 13715 C CA . TYR B 1 711 ? -12.766 51.969 14.047 1 93 711 TYR B CA 1
ATOM 13716 C C . TYR B 1 711 ? -14.086 52.406 14.68 1 93 711 TYR B C 1
ATOM 13718 O O . TYR B 1 711 ? -14.594 51.719 15.578 1 93 711 TYR B O 1
ATOM 13726 N N . ASP B 1 712 ? -14.617 53.562 14.266 1 89.12 712 ASP B N 1
ATOM 13727 C CA . ASP B 1 712 ? -15.914 54.031 14.719 1 89.12 712 ASP B CA 1
ATOM 13728 C C . ASP B 1 712 ? -16.734 54.594 13.555 1 89.12 712 ASP B C 1
ATOM 13730 O O . ASP B 1 712 ? -16.484 55.719 13.109 1 89.12 712 ASP B O 1
ATOM 13734 N N . GLN B 1 713 ? -17.672 53.875 13.164 1 89.06 713 GLN B N 1
ATOM 13735 C CA . GLN B 1 713 ? -18.484 54.281 12.023 1 89.06 713 GLN B CA 1
ATOM 13736 C C . GLN B 1 713 ? -19.406 55.438 12.398 1 89.06 713 GLN B C 1
ATOM 13738 O O . GLN B 1 713 ? -19.656 56.344 11.57 1 89.06 713 GLN B O 1
ATOM 13743 N N . GLY B 1 714 ? -19.969 55.375 13.609 1 82.69 714 GLY B N 1
ATOM 13744 C CA . GLY B 1 714 ? -20.859 56.438 14.062 1 82.69 714 GLY B CA 1
ATOM 13745 C C . GLY B 1 714 ? -20.203 57.812 14.055 1 82.69 714 GLY B C 1
ATOM 13746 O O . GLY B 1 714 ? -20.828 58.812 13.68 1 82.69 714 GLY B O 1
ATOM 13747 N N . MET B 1 715 ? -18.906 57.875 14.383 1 82.94 715 MET B N 1
ATOM 13748 C CA . MET B 1 715 ? -18.172 59.125 14.43 1 82.94 715 MET B CA 1
ATOM 13749 C C . MET B 1 715 ? -17.391 59.375 13.141 1 82.94 715 MET B C 1
ATOM 13751 O O . MET B 1 715 ? -16.797 60.438 12.945 1 82.94 715 MET B O 1
ATOM 13755 N N . LYS B 1 716 ? -17.297 58.375 12.258 1 88.69 716 LYS B N 1
ATOM 13756 C CA . LYS B 1 716 ? -16.578 58.406 10.984 1 88.69 716 LYS B CA 1
ATOM 13757 C C . LYS B 1 716 ? -15.094 58.625 11.203 1 88.69 716 LYS B C 1
ATOM 13759 O O . LYS B 1 716 ? -14.484 59.5 10.555 1 88.69 716 LYS B O 1
ATOM 13764 N N . LEU B 1 717 ? -14.539 58 12.195 1 90.94 717 LEU B N 1
ATOM 13765 C CA . LEU B 1 717 ? -13.125 58.125 12.547 1 90.94 717 LEU B CA 1
ATOM 13766 C C . LEU B 1 717 ? -12.461 56.75 12.539 1 90.94 717 LEU B C 1
ATOM 13768 O O . LEU B 1 717 ? -13.07 55.75 12.93 1 90.94 717 LEU B O 1
ATOM 13772 N N . THR B 1 718 ? -11.273 56.688 12.109 1 93.56 718 THR B N 1
ATOM 13773 C CA . THR B 1 718 ? -10.422 55.531 12.25 1 93.56 718 THR B CA 1
ATOM 13774 C C . THR B 1 718 ? -9.016 55.906 12.695 1 93.56 718 THR B C 1
ATOM 13776 O O . THR B 1 718 ? -8.547 57 12.367 1 93.56 718 THR B O 1
ATOM 13779 N N . ARG B 1 719 ? -8.406 55.094 13.461 1 94.25 719 ARG B N 1
ATOM 13780 C CA . ARG B 1 719 ? -7.027 55.281 13.891 1 94.25 719 ARG B CA 1
ATOM 13781 C C . ARG B 1 719 ? -6.188 54.031 13.641 1 94.25 719 ARG B C 1
ATOM 13783 O O . ARG B 1 719 ? -6.645 52.906 13.883 1 94.25 719 ARG B O 1
ATOM 13790 N N . PHE B 1 720 ? -5.059 54.219 13.07 1 93.38 720 PHE B N 1
ATOM 13791 C CA . PHE B 1 720 ? -4.051 53.188 12.898 1 93.38 720 PHE B CA 1
ATOM 13792 C C . PHE B 1 720 ? -2.74 53.594 13.57 1 93.38 720 PHE B C 1
ATOM 13794 O O . PHE B 1 720 ? -2.246 54.719 13.367 1 93.38 720 PHE B O 1
ATOM 13801 N N . ASP B 1 721 ? -2.23 52.781 14.414 1 93.38 721 ASP B N 1
ATOM 13802 C CA . ASP B 1 721 ? -0.878 52.938 14.938 1 93.38 721 ASP B CA 1
ATOM 13803 C C . ASP B 1 721 ? 0.061 51.875 14.359 1 93.38 721 ASP B C 1
ATOM 13805 O O . ASP B 1 721 ? -0.242 50.688 14.391 1 93.38 721 ASP B O 1
ATOM 13809 N N . GLN B 1 722 ? 1.104 52.281 13.773 1 90.81 722 GLN B N 1
ATOM 13810 C CA . GLN B 1 722 ? 2.062 51.375 13.156 1 90.81 722 GLN B CA 1
ATOM 13811 C C . GLN B 1 722 ? 3.492 51.875 13.328 1 90.81 722 GLN B C 1
ATOM 13813 O O . GLN B 1 722 ? 3.709 53.031 13.711 1 90.81 722 GLN B O 1
ATOM 13818 N N . ARG B 1 723 ? 4.402 50.906 13.141 1 89.19 723 ARG B N 1
ATOM 13819 C CA . ARG B 1 723 ? 5.832 51.219 13.141 1 89.19 723 ARG B CA 1
ATOM 13820 C C . ARG B 1 723 ? 6.574 50.312 12.156 1 89.19 723 ARG B C 1
ATOM 13822 O O . ARG B 1 723 ? 6.285 49.125 12.047 1 89.19 723 ARG B O 1
ATOM 13829 N N . ASP B 1 724 ? 7.371 50.906 11.336 1 83.94 724 ASP B N 1
ATOM 13830 C CA . ASP B 1 724 ? 8.312 50.188 10.5 1 83.94 724 ASP B CA 1
ATOM 13831 C C . ASP B 1 724 ? 9.719 50.781 10.594 1 83.94 724 ASP B C 1
ATOM 13833 O O . ASP B 1 724 ? 9.977 51.875 10.055 1 83.94 724 ASP B O 1
ATOM 13837 N N . PRO B 1 725 ? 10.531 50.031 11.195 1 80.19 725 PRO B N 1
ATOM 13838 C CA . PRO B 1 725 ? 11.891 50.562 11.367 1 80.19 725 PRO B CA 1
ATOM 13839 C C . PRO B 1 725 ? 12.602 50.812 10.047 1 80.19 725 PRO B C 1
ATOM 13841 O O . PRO B 1 725 ? 13.602 51.531 10 1 80.19 725 PRO B O 1
ATOM 13844 N N . LEU B 1 726 ? 12.164 50.219 9 1 77.81 726 LEU B N 1
ATOM 13845 C CA . LEU B 1 726 ? 12.82 50.344 7.703 1 77.81 726 LEU B CA 1
ATOM 13846 C C . LEU B 1 726 ? 12.305 51.562 6.953 1 77.81 726 LEU B C 1
ATOM 13848 O O . LEU B 1 726 ? 12.906 52 5.961 1 77.81 726 LEU B O 1
ATOM 13852 N N . ASP B 1 727 ? 11.328 52.156 7.504 1 78.19 727 ASP B N 1
ATOM 13853 C CA . ASP B 1 727 ? 10.773 53.344 6.891 1 78.19 727 ASP B CA 1
ATOM 13854 C C . ASP B 1 727 ? 11.586 54.594 7.27 1 78.19 727 ASP B C 1
ATOM 13856 O O . ASP B 1 727 ? 12.5 54.5 8.094 1 78.19 727 ASP B O 1
ATOM 13860 N N . SER B 1 728 ? 11.258 55.656 6.625 1 74.88 728 SER B N 1
ATOM 13861 C CA . SER B 1 728 ? 11.953 56.938 6.852 1 74.88 728 SER B CA 1
ATOM 13862 C C . SER B 1 728 ? 11.844 57.344 8.312 1 74.88 728 SER B C 1
ATOM 13864 O O . SER B 1 728 ? 12.781 57.938 8.859 1 74.88 728 SER B O 1
ATOM 13866 N N . SER B 1 729 ? 10.734 57 8.961 1 78.81 729 SER B N 1
ATOM 13867 C CA . SER B 1 729 ? 10.586 57.25 10.391 1 78.81 729 SER B CA 1
ATOM 13868 C C . SER B 1 729 ? 10.508 55.938 11.172 1 78.81 729 SER B C 1
ATOM 13870 O O . SER B 1 729 ? 9.5 55.219 11.117 1 78.81 729 SER B O 1
ATOM 13872 N N . PRO B 1 730 ? 11.523 55.625 11.82 1 82.06 730 PRO B N 1
ATOM 13873 C CA . PRO B 1 730 ? 11.57 54.312 12.492 1 82.06 730 PRO B CA 1
ATOM 13874 C C . PRO B 1 730 ? 10.742 54.281 13.773 1 82.06 730 PRO B C 1
ATOM 13876 O O . PRO B 1 730 ? 10.883 53.344 14.578 1 82.06 730 PRO B O 1
ATOM 13879 N N . PHE B 1 731 ? 9.844 55.375 13.977 1 82.44 731 PHE B N 1
ATOM 13880 C CA . PHE B 1 731 ? 9.094 55.5 15.227 1 82.44 731 PHE B CA 1
ATOM 13881 C C . PHE B 1 731 ? 7.621 55.156 15 1 82.44 731 PHE B C 1
ATOM 13883 O O . PHE B 1 731 ? 7.188 54.969 13.867 1 82.44 731 PHE B O 1
ATOM 13890 N N . GLN B 1 732 ? 6.895 55.062 16.172 1 88.12 732 GLN B N 1
ATOM 13891 C CA . GLN B 1 732 ? 5.453 54.844 16.125 1 88.12 732 GLN B CA 1
ATOM 13892 C C . GLN B 1 732 ? 4.746 55.969 15.391 1 88.12 732 GLN B C 1
ATOM 13894 O O . GLN B 1 732 ? 4.91 57.156 15.742 1 88.12 732 GLN B O 1
ATOM 13899 N N . MET B 1 733 ? 4.066 55.562 14.383 1 89.12 733 MET B N 1
ATOM 13900 C CA . MET B 1 733 ? 3.279 56.531 13.594 1 89.12 733 MET B CA 1
ATOM 13901 C C . MET B 1 733 ? 1.787 56.312 13.812 1 89.12 733 MET B C 1
ATOM 13903 O O . MET B 1 733 ? 1.312 55.156 13.781 1 89.12 733 MET B O 1
ATOM 13907 N N . THR B 1 734 ? 1.073 57.344 14.141 1 92.62 734 THR B N 1
ATOM 13908 C CA . THR B 1 734 ? -0.376 57.312 14.297 1 92.62 734 THR B CA 1
ATOM 13909 C C . THR B 1 734 ? -1.066 57.969 13.109 1 92.62 734 THR B C 1
ATOM 13911 O O . THR B 1 734 ? -0.749 59.125 12.773 1 92.62 734 THR B O 1
ATOM 13914 N N . HIS B 1 735 ? -1.973 57.281 12.5 1 92.69 735 HIS B N 1
ATOM 13915 C CA . HIS B 1 735 ? -2.83 57.812 11.438 1 92.69 735 HIS B CA 1
ATOM 13916 C C . HIS B 1 735 ? -4.277 57.906 11.906 1 92.69 735 HIS B C 1
ATOM 13918 O O . HIS B 1 735 ? -4.871 56.906 12.328 1 92.69 735 HIS B O 1
ATOM 13924 N N . ILE B 1 736 ? -4.809 59.094 11.938 1 93.69 736 ILE B N 1
ATOM 13925 C CA . ILE B 1 736 ? -6.219 59.281 12.25 1 93.69 736 ILE B CA 1
ATOM 13926 C C . ILE B 1 736 ? -6.949 59.812 11.023 1 93.69 736 ILE B C 1
ATOM 13928 O O . ILE B 1 736 ? -6.566 60.844 10.461 1 93.69 736 ILE B O 1
ATOM 13932 N N . HIS B 1 737 ? -7.945 59.125 10.562 1 92.38 737 HIS B N 1
ATOM 13933 C CA . HIS B 1 737 ? -8.766 59.531 9.422 1 92.38 737 HIS B CA 1
ATOM 13934 C C . HIS B 1 737 ? -10.109 60.094 9.875 1 92.38 737 HIS B C 1
ATOM 13936 O O . HIS B 1 737 ? -10.836 59.438 10.633 1 92.38 737 HIS B O 1
ATOM 13942 N N . ASP B 1 738 ? -10.406 61.281 9.461 1 90.56 738 ASP B N 1
ATOM 13943 C CA . ASP B 1 738 ? -11.703 61.906 9.672 1 90.56 738 ASP B CA 1
ATOM 13944 C C . ASP B 1 738 ? -12.492 61.969 8.367 1 90.56 738 ASP B C 1
ATOM 13946 O O . ASP B 1 738 ? -12.227 62.844 7.531 1 90.56 738 ASP B O 1
ATOM 13950 N N . PHE B 1 739 ? -13.383 61.156 8.281 1 89.19 739 PHE B N 1
ATOM 13951 C CA . PHE B 1 739 ? -14.109 61.031 7.02 1 89.19 739 PHE B CA 1
ATOM 13952 C C . PHE B 1 739 ? -15.164 62.125 6.906 1 89.19 739 PHE B C 1
ATOM 13954 O O . PHE B 1 739 ? -15.727 62.344 5.828 1 89.19 739 PHE B O 1
ATOM 13961 N N . SER B 1 740 ? -15.492 62.781 8.023 1 82.38 740 SER B N 1
ATOM 13962 C CA . SER B 1 740 ? -16.422 63.875 7.941 1 82.38 740 SER B CA 1
ATOM 13963 C C . SER B 1 740 ? -15.82 65.062 7.195 1 82.38 740 SER B C 1
ATOM 13965 O O . SER B 1 740 ? -16.531 65.812 6.52 1 82.38 740 SER B O 1
ATOM 13967 N N . LYS B 1 741 ? -14.531 65.188 7.242 1 82.5 741 LYS B N 1
ATOM 13968 C CA . LYS B 1 741 ? -13.836 66.312 6.602 1 82.5 741 LYS B CA 1
ATOM 13969 C C . LYS B 1 741 ? -12.938 65.875 5.473 1 82.5 741 LYS B C 1
ATOM 13971 O O . LYS B 1 741 ? -12.453 66.625 4.668 1 82.5 741 LYS B O 1
ATOM 13976 N N . GLY B 1 742 ? -12.68 64.562 5.461 1 87.06 742 GLY B N 1
ATOM 13977 C CA . GLY B 1 742 ? -11.758 64 4.48 1 87.06 742 GLY B CA 1
ATOM 13978 C C . GLY B 1 742 ? -10.305 64.312 4.785 1 87.06 742 GLY B C 1
ATOM 13979 O O . GLY B 1 742 ? -9.5 64.5 3.871 1 87.06 742 GLY B O 1
ATOM 13980 N N . ALA B 1 743 ? -9.93 64.375 6.066 1 88.12 743 ALA B N 1
ATOM 13981 C CA . ALA B 1 743 ? -8.586 64.812 6.469 1 88.12 743 ALA B CA 1
ATOM 13982 C C . ALA B 1 743 ? -7.887 63.656 7.219 1 88.12 743 ALA B C 1
ATOM 13984 O O . ALA B 1 743 ? -8.531 62.906 7.953 1 88.12 743 ALA B O 1
ATOM 13985 N N . GLU B 1 744 ? -6.648 63.531 6.996 1 92 744 GLU B N 1
ATOM 13986 C CA . GLU B 1 744 ? -5.793 62.625 7.754 1 92 744 GLU B CA 1
ATOM 13987 C C . GLU B 1 744 ? -4.844 63.406 8.664 1 92 744 GLU B C 1
ATOM 13989 O O . GLU B 1 744 ? -4.27 64.438 8.258 1 92 744 GLU B O 1
ATOM 13994 N N . PHE B 1 745 ? -4.762 63.031 9.844 1 91.81 745 PHE B N 1
ATOM 13995 C CA . PHE B 1 745 ? -3.766 63.531 10.797 1 91.81 745 PHE B CA 1
ATOM 13996 C C . PHE B 1 745 ? -2.664 62.5 10.992 1 91.81 745 PHE B C 1
ATOM 13998 O O . PHE B 1 745 ? -2.926 61.375 11.445 1 91.81 745 PHE B O 1
ATOM 14005 N N . PHE B 1 746 ? -1.517 62.75 10.57 1 91.88 746 PHE B N 1
ATOM 14006 C CA . PHE B 1 746 ? -0.347 61.906 10.656 1 91.88 746 PHE B CA 1
ATOM 14007 C C . PHE B 1 746 ? 0.613 62.375 11.727 1 91.88 746 PHE B C 1
ATOM 14009 O O . PHE B 1 746 ? 1.209 63.469 11.594 1 91.88 746 PHE B O 1
ATOM 14016 N N . ILE B 1 747 ? 0.676 61.594 12.844 1 90.75 747 ILE B N 1
ATOM 14017 C CA . ILE B 1 747 ? 1.354 62.062 14.047 1 90.75 747 ILE B CA 1
ATOM 14018 C C . ILE B 1 747 ? 2.508 61.125 14.398 1 90.75 747 ILE B C 1
ATOM 14020 O O . ILE B 1 747 ? 2.324 59.906 14.484 1 90.75 747 ILE B O 1
ATOM 14024 N N . ASN B 1 748 ? 3.686 61.594 14.461 1 87.94 748 ASN B N 1
ATOM 14025 C CA . ASN B 1 748 ? 4.809 60.875 15.062 1 87.94 748 ASN B CA 1
ATOM 14026 C C . ASN B 1 748 ? 4.77 60.938 16.578 1 87.94 748 ASN B C 1
ATOM 14028 O O . ASN B 1 748 ? 4.914 62.031 17.156 1 87.94 748 ASN B O 1
ATOM 14032 N N . GLN B 1 749 ? 4.602 59.938 17.25 1 82.94 749 GLN B N 1
ATOM 14033 C CA . GLN B 1 749 ? 4.344 59.906 18.688 1 82.94 749 GLN B CA 1
ATOM 14034 C C . GLN B 1 749 ? 5.617 60.188 19.484 1 82.94 749 GLN B C 1
ATOM 14036 O O . GLN B 1 749 ? 5.559 60.5 20.672 1 82.94 749 GLN B O 1
ATOM 14041 N N . VAL B 1 750 ? 6.742 60.062 18.812 1 75.5 750 VAL B N 1
ATOM 14042 C CA . VAL B 1 750 ? 8.008 60.312 19.5 1 75.5 750 VAL B CA 1
ATOM 14043 C C . VAL B 1 750 ? 8.453 61.75 19.266 1 75.5 750 VAL B C 1
ATOM 14045 O O . VAL B 1 750 ? 8.711 62.469 20.234 1 75.5 750 VAL B O 1
ATOM 14048 N N . THR B 1 751 ? 8.461 62.219 17.969 1 75 751 THR B N 1
ATOM 14049 C CA . THR B 1 751 ? 8.906 63.594 17.672 1 75 751 THR B CA 1
ATOM 14050 C C . THR B 1 751 ? 7.758 64.562 17.828 1 75 751 THR B C 1
ATOM 14052 O O . THR B 1 751 ? 7.984 65.812 17.891 1 75 751 THR B O 1
ATOM 14055 N N . GLU B 1 752 ? 6.488 64.125 17.891 1 78.5 752 GLU B N 1
ATOM 14056 C CA . GLU B 1 752 ? 5.27 64.938 18.047 1 78.5 752 GLU B CA 1
ATOM 14057 C C . GLU B 1 752 ? 5.008 65.75 16.828 1 78.5 752 GLU B C 1
ATOM 14059 O O . GLU B 1 752 ? 4.203 66.688 16.875 1 78.5 752 GLU B O 1
ATOM 14064 N N . GLU B 1 753 ? 5.781 65.5 15.766 1 83.12 753 GLU B N 1
ATOM 14065 C CA . GLU B 1 753 ? 5.488 66.125 14.5 1 83.12 753 GLU B CA 1
ATOM 14066 C C . GLU B 1 753 ? 4.172 65.625 13.906 1 83.12 753 GLU B C 1
ATOM 14068 O O . GLU B 1 753 ? 3.857 64.438 13.984 1 83.12 753 GLU B O 1
ATOM 14073 N N . CYS B 1 754 ? 3.391 66.625 13.5 1 89.5 754 CYS B N 1
ATOM 14074 C CA . CYS B 1 754 ? 2.086 66.25 12.953 1 89.5 754 CYS B CA 1
ATOM 14075 C C . CYS B 1 754 ? 1.902 66.812 11.562 1 89.5 754 CYS B C 1
ATOM 14077 O O . CYS B 1 754 ? 2.279 68 11.312 1 89.5 754 CYS B O 1
ATOM 14079 N N . TYR B 1 755 ? 1.467 66.062 10.609 1 89.44 755 TYR B N 1
ATOM 14080 C CA . TYR B 1 755 ? 1.113 66.5 9.258 1 89.44 755 TYR B CA 1
ATOM 14081 C C . TYR B 1 755 ? -0.372 66.25 8.992 1 89.44 755 TYR B C 1
ATOM 14083 O O . TYR B 1 755 ? -0.914 65.188 9.273 1 89.44 755 TYR B O 1
ATOM 14091 N N . ILE B 1 756 ? -1.077 67.375 8.562 1 89.31 756 ILE B N 1
ATOM 14092 C CA . ILE B 1 756 ? -2.488 67.25 8.203 1 89.31 756 ILE B CA 1
ATOM 14093 C C . ILE B 1 756 ? -2.631 67.25 6.684 1 89.31 756 ILE B C 1
ATOM 14095 O O . ILE B 1 756 ? -2.113 68.125 6.004 1 89.31 756 ILE B O 1
ATOM 14099 N N . GLY B 1 757 ? -3.182 66.25 6.098 1 87.5 757 GLY B N 1
ATOM 14100 C CA . GLY B 1 757 ? -3.432 66.125 4.668 1 87.5 757 GLY B CA 1
ATOM 14101 C C . GLY B 1 757 ? -4.715 65.375 4.352 1 87.5 757 GLY B C 1
ATOM 14102 O O . GLY B 1 757 ? -5.449 64.938 5.262 1 87.5 757 GLY B O 1
ATOM 14103 N N . PRO B 1 758 ? -5.012 65.312 3.102 1 87.5 758 PRO B N 1
ATOM 14104 C CA . PRO B 1 758 ? -6.164 64.5 2.719 1 87.5 758 PRO B CA 1
ATOM 14105 C C . PRO B 1 758 ? -5.934 63 2.965 1 87.5 758 PRO B C 1
ATOM 14107 O O . PRO B 1 758 ? -4.793 62.531 2.924 1 87.5 758 PRO B O 1
ATOM 14110 N N . ILE B 1 759 ? -7.004 62.312 3.316 1 89 759 ILE B N 1
ATOM 14111 C CA . ILE B 1 759 ? -6.906 60.875 3.443 1 89 759 ILE B CA 1
ATOM 14112 C C . ILE B 1 759 ? -6.371 60.281 2.143 1 89 759 ILE B C 1
ATOM 14114 O O . ILE B 1 759 ? -6.926 60.531 1.067 1 89 759 ILE B O 1
ATOM 14118 N N . PRO B 1 760 ? -5.309 59.594 2.279 1 81.19 760 PRO B N 1
ATOM 14119 C CA . PRO B 1 760 ? -4.707 59.062 1.056 1 81.19 760 PRO B CA 1
ATOM 14120 C C . PRO B 1 760 ? -5.539 57.938 0.431 1 81.19 760 PRO B C 1
ATOM 14122 O O . PRO B 1 760 ? -6.125 57.125 1.15 1 81.19 760 PRO B O 1
ATOM 14125 N N . THR B 1 761 ? -5.543 57.969 -0.885 1 72 761 THR B N 1
ATOM 14126 C CA . THR B 1 761 ? -6.254 56.938 -1.62 1 72 761 THR B CA 1
ATOM 14127 C C . THR B 1 761 ? -5.281 55.875 -2.109 1 72 761 THR B C 1
ATOM 14129 O O . THR B 1 761 ? -5.699 54.781 -2.494 1 72 761 THR B O 1
ATOM 14132 N N . ASP B 1 762 ? -4.062 56.156 -2.055 1 57.41 762 ASP B N 1
ATOM 14133 C CA . ASP B 1 762 ? -3.057 55.25 -2.629 1 57.41 762 ASP B CA 1
ATOM 14134 C C . ASP B 1 762 ? -2.604 54.219 -1.61 1 57.41 762 ASP B C 1
ATOM 14136 O O . ASP B 1 762 ? -2.018 53.188 -1.979 1 57.41 762 ASP B O 1
ATOM 14140 N N . LYS B 1 763 ? -2.873 54.562 -0.415 1 61.62 763 LYS B N 1
ATOM 14141 C CA . LYS B 1 763 ? -2.455 53.594 0.605 1 61.62 763 LYS B CA 1
ATOM 14142 C C . LYS B 1 763 ? -3.561 52.594 0.895 1 61.62 763 LYS B C 1
ATOM 14144 O O . LYS B 1 763 ? -4.746 52.906 0.797 1 61.62 763 LYS B O 1
ATOM 14149 N N . GLU B 1 764 ? -3.242 51.406 0.821 1 65.25 764 GLU B N 1
ATOM 14150 C CA . GLU B 1 764 ? -4.227 50.344 0.976 1 65.25 764 GLU B CA 1
ATOM 14151 C C . GLU B 1 764 ? -4.711 50.25 2.418 1 65.25 764 GLU B C 1
ATOM 14153 O O . GLU B 1 764 ? -4.555 49.188 3.064 1 65.25 764 GLU B O 1
ATOM 14158 N N . TYR B 1 765 ? -5.398 51.344 2.904 1 79.12 765 TYR B N 1
ATOM 14159 C CA . TYR B 1 765 ? -6.074 51.219 4.191 1 79.12 765 TYR B CA 1
ATOM 14160 C C . TYR B 1 765 ? -7.426 50.531 4.047 1 79.12 765 TYR B C 1
ATOM 14162 O O . TYR B 1 765 ? -8.195 50.844 3.137 1 79.12 765 TYR B O 1
ATOM 14170 N N . PRO B 1 766 ? -7.672 49.656 4.883 1 83.31 766 PRO B N 1
ATOM 14171 C CA . PRO B 1 766 ? -8.922 48.906 4.766 1 83.31 766 PRO B CA 1
ATOM 14172 C C . PRO B 1 766 ? -10.156 49.781 5.012 1 83.31 766 PRO B C 1
ATOM 14174 O O . PRO B 1 766 ? -11.273 49.375 4.652 1 83.31 766 PRO B O 1
ATOM 14177 N N . ASP B 1 767 ? -10.016 50.969 5.559 1 86.69 767 ASP B N 1
ATOM 14178 C CA . ASP B 1 767 ? -11.164 51.781 5.934 1 86.69 767 ASP B CA 1
ATOM 14179 C C . ASP B 1 767 ? -11.594 52.688 4.777 1 86.69 767 ASP B C 1
ATOM 14181 O O . ASP B 1 767 ? -12.648 53.312 4.84 1 86.69 767 ASP B O 1
ATOM 14185 N N . VAL B 1 768 ? -10.852 52.719 3.662 1 86.88 768 VAL B N 1
ATOM 14186 C CA . VAL B 1 768 ? -11.125 53.656 2.578 1 86.88 768 VAL B CA 1
ATOM 14187 C C . VAL B 1 768 ? -11.758 52.938 1.402 1 86.88 768 VAL B C 1
ATOM 14189 O O . VAL B 1 768 ? -11.211 51.938 0.914 1 86.88 768 VAL B O 1
ATOM 14192 N N . ILE B 1 769 ? -12.875 53.312 1.031 1 84.12 769 ILE B N 1
ATOM 14193 C CA . ILE B 1 769 ? -13.523 52.844 -0.187 1 84.12 769 ILE B CA 1
ATOM 14194 C C . ILE B 1 769 ? -13.562 53.969 -1.224 1 84.12 769 ILE B C 1
ATOM 14196 O O . ILE B 1 769 ? -14.062 55.062 -0.951 1 84.12 769 ILE B O 1
ATOM 14200 N N . GLN B 1 770 ? -13.031 53.719 -2.404 1 78.31 770 GLN B N 1
ATOM 14201 C CA . GLN B 1 770 ? -12.984 54.719 -3.467 1 78.31 770 GLN B CA 1
ATOM 14202 C C . GLN B 1 770 ? -14.164 54.562 -4.426 1 78.31 770 GLN B C 1
ATOM 14204 O O . GLN B 1 770 ? -14.539 53.438 -4.77 1 78.31 770 GLN B O 1
ATOM 14209 N N . PHE B 1 771 ? -14.906 55.688 -4.547 1 68.88 771 PHE B N 1
ATOM 14210 C CA . PHE B 1 771 ? -15.977 55.719 -5.531 1 68.88 771 PHE B CA 1
ATOM 14211 C C . PHE B 1 771 ? -15.664 56.719 -6.641 1 68.88 771 PHE B C 1
ATOM 14213 O O . PHE B 1 771 ? -15.164 57.812 -6.375 1 68.88 771 PHE B O 1
ATOM 14220 N N . LYS B 1 772 ? -15.562 56.312 -7.898 1 65.94 772 LYS B N 1
ATOM 14221 C CA . LYS B 1 772 ? -15.367 57.188 -9.055 1 65.94 772 LYS B CA 1
ATOM 14222 C C . LYS B 1 772 ? -16.703 57.688 -9.609 1 65.94 772 LYS B C 1
ATOM 14224 O O . LYS B 1 772 ? -17.594 56.875 -9.906 1 65.94 772 LYS B O 1
ATOM 14229 N N . PHE B 1 773 ? -17 58.969 -9.375 1 55.16 773 PHE B N 1
ATOM 14230 C CA . PHE B 1 773 ? -18.172 59.562 -10.023 1 55.16 773 PHE B CA 1
ATOM 14231 C C . PHE B 1 773 ? -17.953 59.688 -11.523 1 55.16 773 PHE B C 1
ATOM 14233 O O . PHE B 1 773 ? -16.797 59.812 -11.977 1 55.16 773 PHE B O 1
ATOM 14240 N N . PRO B 1 774 ? -19.016 59.531 -12.383 1 58.12 774 PRO B N 1
ATOM 14241 C CA . PRO B 1 774 ? -18.922 59.719 -13.836 1 58.12 774 PRO B CA 1
ATOM 14242 C C . PRO B 1 774 ? -18.219 61 -14.227 1 58.12 774 PRO B C 1
ATOM 14244 O O . PRO B 1 774 ? -17.609 61.094 -15.289 1 58.12 774 PRO B O 1
ATOM 14247 N N . ASN B 1 775 ? -18.328 62.094 -13.422 1 51.81 775 ASN B N 1
ATOM 14248 C CA . ASN B 1 775 ? -17.766 63.375 -13.805 1 51.81 775 ASN B CA 1
ATOM 14249 C C . ASN B 1 775 ? -16.266 63.438 -13.539 1 51.81 775 ASN B C 1
ATOM 14251 O O . ASN B 1 775 ? -15.641 64.5 -13.727 1 51.81 775 ASN B O 1
ATOM 14255 N N . GLY B 1 776 ? -15.531 62.438 -13.148 1 57.31 776 GLY B N 1
ATOM 14256 C CA . GLY B 1 776 ? -14.086 62.344 -13.008 1 57.31 776 GLY B CA 1
ATOM 14257 C C . GLY B 1 776 ? -13.617 62.562 -11.586 1 57.31 776 GLY B C 1
ATOM 14258 O O . GLY B 1 776 ? -12.43 62.406 -11.289 1 57.31 776 GLY B O 1
ATOM 14259 N N . SER B 1 777 ? -14.469 63.094 -10.648 1 56.75 777 SER B N 1
ATOM 14260 C CA . SER B 1 777 ? -13.992 63.375 -9.297 1 56.75 777 SER B CA 1
ATOM 14261 C C . SER B 1 777 ? -13.93 62.125 -8.445 1 56.75 777 SER B C 1
ATOM 14263 O O . SER B 1 777 ? -14.82 61.281 -8.508 1 56.75 777 SER B O 1
ATOM 14265 N N . ASP B 1 778 ? -12.75 61.875 -7.84 1 64.5 778 ASP B N 1
ATOM 14266 C CA . ASP B 1 778 ? -12.547 60.75 -6.93 1 64.5 778 ASP B CA 1
ATOM 14267 C C . ASP B 1 778 ? -12.977 61.125 -5.508 1 64.5 778 ASP B C 1
ATOM 14269 O O . ASP B 1 778 ? -12.578 62.156 -4.98 1 64.5 778 ASP B O 1
ATOM 14273 N N . THR B 1 779 ? -14.195 60.562 -5.008 1 76.81 779 THR B N 1
ATOM 14274 C CA . THR B 1 779 ? -14.602 60.75 -3.619 1 76.81 779 THR B CA 1
ATOM 14275 C C . THR B 1 779 ? -14.367 59.469 -2.803 1 76.81 779 THR B C 1
ATOM 14277 O O . THR B 1 779 ? -14.258 58.375 -3.363 1 76.81 779 THR B O 1
ATOM 14280 N N . ILE B 1 780 ? -14.008 59.688 -1.563 1 84.06 780 ILE B N 1
ATOM 14281 C CA . ILE B 1 780 ? -13.781 58.562 -0.676 1 84.06 780 ILE B CA 1
ATOM 14282 C C . ILE B 1 780 ? -14.891 58.5 0.374 1 84.06 780 ILE B C 1
ATOM 14284 O O . ILE B 1 780 ? -15.516 59.5 0.691 1 84.06 780 ILE B O 1
ATOM 14288 N N . ARG B 1 781 ? -15.359 57.281 0.704 1 87.06 781 ARG B N 1
ATOM 14289 C CA . ARG B 1 781 ? -16.234 57.062 1.856 1 87.06 781 ARG B CA 1
ATOM 14290 C C . ARG B 1 781 ? -15.625 56.062 2.822 1 87.06 781 ARG B C 1
ATOM 14292 O O . ARG B 1 781 ? -14.75 55.281 2.443 1 87.06 781 ARG B O 1
ATOM 14299 N N . MET B 1 782 ? -16.062 56.156 4.027 1 90.75 782 MET B N 1
ATOM 14300 C CA . MET B 1 782 ? -15.625 55.219 5.043 1 90.75 782 MET B CA 1
ATOM 14301 C C . MET B 1 782 ? -16.188 53.812 4.766 1 90.75 782 MET B C 1
ATOM 14303 O O . MET B 1 782 ? -17.344 53.688 4.387 1 90.75 782 MET B O 1
ATOM 14307 N N . ALA B 1 783 ? -15.43 52.812 4.887 1 90.88 783 ALA B N 1
ATOM 14308 C CA . ALA B 1 783 ? -15.852 51.438 4.715 1 90.88 783 ALA B CA 1
ATOM 14309 C C . ALA B 1 783 ? -16.812 51.031 5.824 1 90.88 783 ALA B C 1
ATOM 14311 O O . ALA B 1 783 ? -16.641 51.406 6.98 1 90.88 783 ALA B O 1
ATOM 14312 N N . THR B 1 784 ? -17.844 50.25 5.492 1 89.5 784 THR B N 1
ATOM 14313 C CA . THR B 1 784 ? -18.641 49.562 6.504 1 89.5 784 THR B CA 1
ATOM 14314 C C . THR B 1 784 ? -17.828 48.5 7.215 1 89.5 784 THR B C 1
ATOM 14316 O O . THR B 1 784 ? -16.766 48.094 6.738 1 89.5 784 THR B O 1
ATOM 14319 N N . PRO B 1 785 ? -18.312 48.094 8.367 1 88.81 785 PRO B N 1
ATOM 14320 C CA . PRO B 1 785 ? -17.578 47.031 9.055 1 88.81 785 PRO B CA 1
ATOM 14321 C C . PRO B 1 785 ? -17.328 45.812 8.172 1 88.81 785 PRO B C 1
ATOM 14323 O O . PRO B 1 785 ? -16.234 45.25 8.195 1 88.81 785 PRO B O 1
ATOM 14326 N N . LEU B 1 786 ? -18.234 45.406 7.375 1 87.25 786 LEU B N 1
ATOM 14327 C CA . LEU B 1 786 ? -18.078 44.25 6.484 1 87.25 786 LEU B CA 1
ATOM 14328 C C . LEU B 1 786 ? -17.047 44.562 5.402 1 87.25 786 LEU B C 1
ATOM 14330 O O . LEU B 1 786 ? -16.25 43.688 5.047 1 87.25 786 LEU B O 1
ATOM 14334 N N . GLU B 1 787 ? -17.125 45.75 4.895 1 85.62 787 GLU B N 1
ATOM 14335 C CA . GLU B 1 787 ? -16.172 46.156 3.865 1 85.62 787 GLU B CA 1
ATOM 14336 C C . GLU B 1 787 ? -14.758 46.312 4.438 1 85.62 787 GLU B C 1
ATOM 14338 O O . GLU B 1 787 ? -13.773 46.031 3.75 1 85.62 787 GLU B O 1
ATOM 14343 N N . PHE B 1 788 ? -14.727 46.75 5.695 1 89.19 788 PHE B N 1
ATOM 14344 C CA . PHE B 1 788 ? -13.445 46.906 6.371 1 89.19 788 PHE B CA 1
ATOM 14345 C C . PHE B 1 788 ? -12.672 45.594 6.387 1 89.19 788 PHE B C 1
ATOM 14347 O O . PHE B 1 788 ? -11.453 45.594 6.211 1 89.19 788 PHE B O 1
ATOM 14354 N N . PHE B 1 789 ? -13.352 44.531 6.617 1 87.69 789 PHE B N 1
ATOM 14355 C CA . PHE B 1 789 ? -12.719 43.219 6.656 1 87.69 789 PHE B CA 1
ATOM 14356 C C . PHE B 1 789 ? -12.805 42.531 5.297 1 87.69 789 PHE B C 1
ATOM 14358 O O . PHE B 1 789 ? -12.43 41.375 5.156 1 87.69 789 PHE B O 1
ATOM 14365 N N . ARG B 1 790 ? -13.289 43.156 4.375 1 81.31 790 ARG B N 1
ATOM 14366 C CA . ARG B 1 790 ? -13.398 42.656 3.008 1 81.31 790 ARG B CA 1
ATOM 14367 C C . ARG B 1 790 ? -14.172 41.344 2.967 1 81.31 790 ARG B C 1
ATOM 14369 O O . ARG B 1 790 ? -13.766 40.406 2.289 1 81.31 790 ARG B O 1
ATOM 14376 N N . LEU B 1 791 ? -15.086 41.156 3.822 1 81.56 791 LEU B N 1
ATOM 14377 C CA . LEU B 1 791 ? -15.898 39.938 3.887 1 81.56 791 LEU B CA 1
ATOM 14378 C C . LEU B 1 791 ? -17.016 39.969 2.844 1 81.56 791 LEU B C 1
ATOM 14380 O O . LEU B 1 791 ? -17.688 41 2.689 1 81.56 791 LEU B O 1
ATOM 14384 N N . ASP B 1 792 ? -16.906 38.875 2.125 1 75.12 792 ASP B N 1
ATOM 14385 C CA . ASP B 1 792 ? -18.031 38.688 1.22 1 75.12 792 ASP B CA 1
ATOM 14386 C C . ASP B 1 792 ? -18.844 37.438 1.598 1 75.12 792 ASP B C 1
ATOM 14388 O O . ASP B 1 792 ? -18.562 36.812 2.617 1 75.12 792 ASP B O 1
ATOM 14392 N N . ASN B 1 793 ? -20.047 37.156 1.212 1 65.88 793 ASN B N 1
ATOM 14393 C CA . ASN B 1 793 ? -21.031 36.156 1.587 1 65.88 793 ASN B CA 1
ATOM 14394 C C . ASN B 1 793 ? -20.562 34.75 1.213 1 65.88 793 ASN B C 1
ATOM 14396 O O . ASN B 1 793 ? -21.359 33.812 1.231 1 65.88 793 ASN B O 1
ATOM 14400 N N . THR B 1 794 ? -19.219 34.531 1.111 1 77.75 794 THR B N 1
ATOM 14401 C CA . THR B 1 794 ? -18.891 33.188 0.658 1 77.75 794 THR B CA 1
ATOM 14402 C C . THR B 1 794 ? -18.328 32.344 1.804 1 77.75 794 THR B C 1
ATOM 14404 O O . THR B 1 794 ? -17.125 32.375 2.082 1 77.75 794 THR B O 1
ATOM 14407 N N . TYR B 1 795 ? -19.172 31.672 2.545 1 78.81 795 TYR B N 1
ATOM 14408 C CA . TYR B 1 795 ? -18.766 30.688 3.529 1 78.81 795 TYR B CA 1
ATOM 14409 C C . TYR B 1 795 ? -18.172 29.453 2.848 1 78.81 795 TYR B C 1
ATOM 14411 O O . TYR B 1 795 ? -18.688 29 1.823 1 78.81 795 TYR B O 1
ATOM 14419 N N . SER B 1 796 ? -17.078 28.875 3.426 1 79.38 796 SER B N 1
ATOM 14420 C CA . SER B 1 796 ? -16.391 27.797 2.734 1 79.38 796 SER B CA 1
ATOM 14421 C C . SER B 1 796 ? -16.281 26.562 3.619 1 79.38 796 SER B C 1
ATOM 14423 O O . SER B 1 796 ? -16.797 25.5 3.27 1 79.38 796 SER B O 1
ATOM 14425 N N . TYR B 1 797 ? -15.609 26.688 4.801 1 85.81 797 TYR B N 1
ATOM 14426 C CA . TYR B 1 797 ? -15.398 25.531 5.668 1 85.81 797 TYR B CA 1
ATOM 14427 C C . TYR B 1 797 ? -15.055 25.969 7.086 1 85.81 797 TYR B C 1
ATOM 14429 O O . TYR B 1 797 ? -15.172 27.156 7.422 1 85.81 797 TYR B O 1
ATOM 14437 N N . VAL B 1 798 ? -14.805 24.938 7.965 1 87.06 798 VAL B N 1
ATOM 14438 C CA . VAL B 1 798 ? -14.367 25.203 9.328 1 87.06 798 VAL B CA 1
ATOM 14439 C C . VAL B 1 798 ? -12.922 24.719 9.508 1 87.06 798 VAL B C 1
ATOM 14441 O O . VAL B 1 798 ? -12.492 23.766 8.852 1 87.06 798 VAL B O 1
ATOM 14444 N N . ALA B 1 799 ? -12.234 25.391 10.344 1 90.12 799 ALA B N 1
ATOM 14445 C CA . ALA B 1 799 ? -10.852 25.031 10.656 1 90.12 799 ALA B CA 1
ATOM 14446 C C . ALA B 1 799 ? -10.422 25.609 11.992 1 90.12 799 ALA B C 1
ATOM 14448 O O . ALA B 1 799 ? -10.961 26.625 12.438 1 90.12 799 ALA B O 1
ATOM 14449 N N . SER B 1 800 ? -9.523 24.938 12.602 1 91.5 800 SER B N 1
ATOM 14450 C CA . SER B 1 800 ? -8.953 25.469 13.844 1 91.5 800 SER B CA 1
ATOM 14451 C C . SER B 1 800 ? -7.672 26.25 13.586 1 91.5 800 SER B C 1
ATOM 14453 O O . SER B 1 800 ? -6.848 25.828 12.766 1 91.5 800 SER B O 1
ATOM 14455 N N . VAL B 1 801 ? -7.594 27.406 14.234 1 93.19 801 VAL B N 1
ATOM 14456 C CA . VAL B 1 801 ? -6.398 28.25 14.195 1 93.19 801 VAL B CA 1
ATOM 14457 C C . VAL B 1 801 ? -5.949 28.562 15.617 1 93.19 801 VAL B C 1
ATOM 14459 O O . VAL B 1 801 ? -6.723 29.094 16.422 1 93.19 801 VAL B O 1
ATOM 14462 N N . ARG B 1 802 ? -4.754 28.281 15.906 1 92.19 802 ARG B N 1
ATOM 14463 C CA . ARG B 1 802 ? -4.188 28.484 17.234 1 92.19 802 ARG B CA 1
ATOM 14464 C C . ARG B 1 802 ? -5.105 27.938 18.312 1 92.19 802 ARG B C 1
ATOM 14466 O O . ARG B 1 802 ? -5.324 28.578 19.344 1 92.19 802 ARG B O 1
ATOM 14473 N N . GLY B 1 803 ? -5.734 26.891 18.047 1 90.94 803 GLY B N 1
ATOM 14474 C CA . GLY B 1 803 ? -6.578 26.172 18.984 1 90.94 803 GLY B CA 1
ATOM 14475 C C . GLY B 1 803 ? -8.023 26.641 18.969 1 90.94 803 GLY B C 1
ATOM 14476 O O . GLY B 1 803 ? -8.867 26.094 19.688 1 90.94 803 GLY B O 1
ATOM 14477 N N . ILE B 1 804 ? -8.367 27.625 18.156 1 94 804 ILE B N 1
ATOM 14478 C CA . ILE B 1 804 ? -9.703 28.203 18.109 1 94 804 ILE B CA 1
ATOM 14479 C C . ILE B 1 804 ? -10.445 27.641 16.891 1 94 804 ILE B C 1
ATOM 14481 O O . ILE B 1 804 ? -9.945 27.688 15.766 1 94 804 ILE B O 1
ATOM 14485 N N . LEU B 1 805 ? -11.586 27.094 17.141 1 91.56 805 LEU B N 1
ATOM 14486 C CA . LEU B 1 805 ? -12.414 26.688 16.016 1 91.56 805 LEU B CA 1
ATOM 14487 C C . LEU B 1 805 ? -13 27.906 15.305 1 91.56 805 LEU B C 1
ATOM 14489 O O . LEU B 1 805 ? -13.547 28.797 15.945 1 91.56 805 LEU B O 1
ATOM 14493 N N . CYS B 1 806 ? -12.859 27.922 13.984 1 91.75 806 CYS B N 1
ATOM 14494 C CA . CYS B 1 806 ? -13.25 29.094 13.211 1 91.75 806 CYS B CA 1
ATOM 14495 C C . CYS B 1 806 ? -14.125 28.688 12.023 1 91.75 806 CYS B C 1
ATOM 14497 O O . CYS B 1 806 ? -13.945 27.625 11.453 1 91.75 806 CYS B O 1
ATOM 14499 N N . ASP B 1 807 ? -15.078 29.578 11.734 1 89 807 ASP B N 1
ATOM 14500 C CA . ASP B 1 807 ? -15.742 29.547 10.43 1 89 807 ASP B CA 1
ATOM 14501 C C . ASP B 1 807 ? -14.906 30.266 9.367 1 89 807 ASP B C 1
ATOM 14503 O O . ASP B 1 807 ? -14.438 31.375 9.586 1 89 807 ASP B O 1
ATOM 14507 N N . VAL B 1 808 ? -14.695 29.641 8.25 1 89.81 808 VAL B N 1
ATOM 14508 C CA . VAL B 1 808 ? -13.766 30.172 7.254 1 89.81 808 VAL B CA 1
ATOM 14509 C C . VAL B 1 808 ? -14.547 30.688 6.043 1 89.81 808 VAL B C 1
ATOM 14511 O O . VAL B 1 808 ? -15.406 29.984 5.508 1 89.81 808 VAL B O 1
ATOM 14514 N N . PHE B 1 809 ? -14.273 31.906 5.699 1 88.5 809 PHE B N 1
ATOM 14515 C CA . PHE B 1 809 ? -14.828 32.562 4.52 1 88.5 809 PHE B CA 1
ATOM 14516 C C . PHE B 1 809 ? -13.742 32.812 3.484 1 88.5 809 PHE B C 1
ATOM 14518 O O . PHE B 1 809 ? -12.664 33.312 3.822 1 88.5 809 PHE B O 1
ATOM 14525 N N . GLU B 1 810 ? -13.922 32.406 2.254 1 85.56 810 GLU B N 1
ATOM 14526 C CA . GLU B 1 810 ? -12.938 32.594 1.196 1 85.56 810 GLU B CA 1
ATOM 14527 C C . GLU B 1 810 ? -13.5 33.469 0.075 1 85.56 810 GLU B C 1
ATOM 14529 O O . GLU B 1 810 ? -14.68 33.344 -0.267 1 85.56 810 GLU B O 1
ATOM 14534 N N . SER B 1 811 ? -12.625 34.375 -0.421 1 83.25 811 SER B N 1
ATOM 14535 C CA . SER B 1 811 ? -13 35.219 -1.55 1 83.25 811 SER B CA 1
ATOM 14536 C C . SER B 1 811 ? -11.812 35.469 -2.48 1 83.25 811 SER B C 1
ATOM 14538 O O . SER B 1 811 ? -10.664 35.531 -2.027 1 83.25 811 SER B O 1
ATOM 14540 N N . VAL B 1 812 ? -12.125 35.438 -3.746 1 84.31 812 VAL B N 1
ATOM 14541 C CA . VAL B 1 812 ? -11.141 35.875 -4.746 1 84.31 812 VAL B CA 1
ATOM 14542 C C . VAL B 1 812 ? -11.336 37.344 -5.082 1 84.31 812 VAL B C 1
ATOM 14544 O O . VAL B 1 812 ? -12.438 37.75 -5.453 1 84.31 812 VAL B O 1
ATOM 14547 N N . ARG B 1 813 ? -10.258 38.062 -4.785 1 81 813 ARG B N 1
ATOM 14548 C CA . ARG B 1 813 ? -10.383 39.531 -4.906 1 81 813 ARG B CA 1
ATOM 14549 C C . ARG B 1 813 ? -9.414 40.062 -5.953 1 81 813 ARG B C 1
ATOM 14551 O O . ARG B 1 813 ? -8.281 39.594 -6.07 1 81 813 ARG B O 1
ATOM 14558 N N . SER B 1 814 ? -9.906 41.094 -6.68 1 75.5 814 SER B N 1
ATOM 14559 C CA . SER B 1 814 ? -9.07 41.781 -7.66 1 75.5 814 SER B CA 1
ATOM 14560 C C . SER B 1 814 ? -8.695 43.188 -7.188 1 75.5 814 SER B C 1
ATOM 14562 O O . SER B 1 814 ? -7.863 43.844 -7.805 1 75.5 814 SER B O 1
ATOM 14564 N N . ASP B 1 815 ? -9.219 43.625 -6.062 1 70.38 815 ASP B N 1
ATOM 14565 C CA . ASP B 1 815 ? -9.023 45 -5.609 1 70.38 815 ASP B CA 1
ATOM 14566 C C . ASP B 1 815 ? -7.871 45.094 -4.613 1 70.38 815 ASP B C 1
ATOM 14568 O O . ASP B 1 815 ? -7.648 46.156 -4.008 1 70.38 815 ASP B O 1
ATOM 14572 N N . PHE B 1 816 ? -7.172 44 -4.355 1 73.12 816 PHE B N 1
ATOM 14573 C CA . PHE B 1 816 ? -6.055 44 -3.42 1 73.12 816 PHE B CA 1
ATOM 14574 C C . PHE B 1 816 ? -4.723 44 -4.168 1 73.12 816 PHE B C 1
ATOM 14576 O O . PHE B 1 816 ? -4.535 43.25 -5.109 1 73.12 816 PHE B O 1
ATOM 14583 N N . HIS B 1 817 ? -3.844 45.125 -3.918 1 67.19 817 HIS B N 1
ATOM 14584 C CA . HIS B 1 817 ? -2.521 45.219 -4.527 1 67.19 817 HIS B CA 1
ATOM 14585 C C . HIS B 1 817 ? -1.424 45.219 -3.471 1 67.19 817 HIS B C 1
ATOM 14587 O O . HIS B 1 817 ? -1.49 46 -2.506 1 67.19 817 HIS B O 1
ATOM 14593 N N . VAL B 1 818 ? -0.515 44.188 -3.463 1 61.19 818 VAL B N 1
ATOM 14594 C CA . VAL B 1 818 ? 0.634 44.156 -2.564 1 61.19 818 VAL B CA 1
ATOM 14595 C C . VAL B 1 818 ? 1.658 45.188 -3.025 1 61.19 818 VAL B C 1
ATOM 14597 O O . VAL B 1 818 ? 1.907 45.344 -4.227 1 61.19 818 VAL B O 1
ATOM 14600 N N . ARG B 1 819 ? 2.061 46.312 -2.176 1 53.47 819 ARG B N 1
ATOM 14601 C CA . ARG B 1 819 ? 2.924 47.469 -2.518 1 53.47 819 ARG B CA 1
ATOM 14602 C C . ARG B 1 819 ? 4.168 46.969 -3.27 1 53.47 819 ARG B C 1
ATOM 14604 O O . ARG B 1 819 ? 4.789 47.75 -3.998 1 53.47 819 ARG B O 1
ATOM 14611 N N . SER B 1 820 ? 4.805 46.125 -2.787 1 46.75 820 SER B N 1
ATOM 14612 C CA . SER B 1 820 ? 6.129 46.031 -3.391 1 46.75 820 SER B CA 1
ATOM 14613 C C . SER B 1 820 ? 6.039 45.969 -4.91 1 46.75 820 SER B C 1
ATOM 14615 O O . SER B 1 820 ? 7.062 45.969 -5.602 1 46.75 820 SER B O 1
ATOM 14617 N N . ALA B 1 821 ? 5.105 45.344 -5.492 1 41.22 821 ALA B N 1
ATOM 14618 C CA . ALA B 1 821 ? 5.34 45.094 -6.914 1 41.22 821 ALA B CA 1
ATOM 14619 C C . ALA B 1 821 ? 4.812 46.25 -7.762 1 41.22 821 ALA B C 1
ATOM 14621 O O . ALA B 1 821 ? 3.68 46.688 -7.574 1 41.22 821 ALA B O 1
ATOM 14622 N N . ASP B 1 822 ? 5.578 47.156 -8.227 1 40.81 822 ASP B N 1
ATOM 14623 C CA . ASP B 1 822 ? 5.199 48.219 -9.164 1 40.81 822 ASP B CA 1
ATOM 14624 C C . ASP B 1 822 ? 3.887 47.875 -9.867 1 40.81 822 ASP B C 1
ATOM 14626 O O . ASP B 1 822 ? 2.902 48.625 -9.734 1 40.81 822 ASP B O 1
ATOM 14630 N N . ASN B 1 823 ? 4.062 47.875 -11.344 1 38.16 823 ASN B N 1
ATOM 14631 C CA . ASN B 1 823 ? 3.109 47.938 -12.445 1 38.16 823 ASN B CA 1
ATOM 14632 C C . ASN B 1 823 ? 2.197 46.688 -12.445 1 38.16 823 ASN B C 1
ATOM 14634 O O . ASN B 1 823 ? 1.571 46.375 -13.461 1 38.16 823 ASN B O 1
ATOM 14638 N N . ALA B 1 824 ? 2.553 45.656 -11.75 1 39.62 824 ALA B N 1
ATOM 14639 C CA . ALA B 1 824 ? 1.83 44.5 -12.273 1 39.62 824 ALA B CA 1
ATOM 14640 C C . ALA B 1 824 ? 0.391 44.5 -11.773 1 39.62 824 ALA B C 1
ATOM 14642 O O . ALA B 1 824 ? 0.126 44.844 -10.617 1 39.62 824 ALA B O 1
ATOM 14643 N N . SER B 1 825 ? -0.562 44.656 -12.523 1 42.84 825 SER B N 1
ATOM 14644 C CA . SER B 1 825 ? -1.987 44.344 -12.445 1 42.84 825 SER B CA 1
ATOM 14645 C C . SER B 1 825 ? -2.248 43.156 -11.562 1 42.84 825 SER B C 1
ATOM 14647 O O . SER B 1 825 ? -1.797 42.031 -11.867 1 42.84 825 SER B O 1
ATOM 14649 N N . SER B 1 826 ? -2.121 43.188 -10.352 1 51.16 826 SER B N 1
ATOM 14650 C CA . SER B 1 826 ? -2.316 42 -9.531 1 51.16 826 SER B CA 1
ATOM 14651 C C . SER B 1 826 ? -3.684 41.344 -9.781 1 51.16 826 SER B C 1
ATOM 14653 O O . SER B 1 826 ? -4.715 42 -9.594 1 51.16 826 SER B O 1
ATOM 14655 N N . GLU B 1 827 ? -3.947 40.562 -10.758 1 57.59 827 GLU B N 1
ATOM 14656 C CA . GLU B 1 827 ? -5.219 40.062 -11.242 1 57.59 827 GLU B CA 1
ATOM 14657 C C . GLU B 1 827 ? -5.961 39.281 -10.156 1 57.59 827 GLU B C 1
ATOM 14659 O O . GLU B 1 827 ? -7.168 39.438 -9.984 1 57.59 827 GLU B O 1
ATOM 14664 N N . GLU B 1 828 ? -5.461 38.125 -9.336 1 74.31 828 GLU B N 1
ATOM 14665 C CA . GLU B 1 828 ? -6.379 37.344 -8.492 1 74.31 828 GLU B CA 1
ATOM 14666 C C . GLU B 1 828 ? -5.73 36.969 -7.16 1 74.31 828 GLU B C 1
ATOM 14668 O O . GLU B 1 828 ? -4.652 36.375 -7.133 1 74.31 828 GLU B O 1
ATOM 14673 N N . SER B 1 829 ? -6.141 37.781 -5.949 1 84.06 829 SER B N 1
ATOM 14674 C CA . SER B 1 829 ? -5.734 37.406 -4.598 1 84.06 829 SER B CA 1
ATOM 14675 C C . SER B 1 829 ? -6.824 36.625 -3.885 1 84.06 829 SER B C 1
ATOM 14677 O O . SER B 1 829 ? -8.008 36.938 -4.023 1 84.06 829 SER B O 1
ATOM 14679 N N . ILE B 1 830 ? -6.352 35.594 -3.18 1 88.56 830 ILE B N 1
ATOM 14680 C CA . ILE B 1 830 ? -7.289 34.781 -2.416 1 88.56 830 ILE B CA 1
ATOM 14681 C C . ILE B 1 830 ? -7.266 35.188 -0.948 1 88.56 830 ILE B C 1
ATOM 14683 O O . ILE B 1 830 ? -6.199 35.25 -0.329 1 88.56 830 ILE B O 1
ATOM 14687 N N . PHE B 1 831 ? -8.438 35.594 -0.463 1 89.94 831 PHE B N 1
ATOM 14688 C CA . PHE B 1 831 ? -8.609 35.938 0.948 1 89.94 831 PHE B CA 1
ATOM 14689 C C . PHE B 1 831 ? -9.281 34.781 1.691 1 89.94 831 PHE B C 1
ATOM 14691 O O . PHE B 1 831 ? -10.375 34.344 1.32 1 89.94 831 PHE B O 1
ATOM 14698 N N . THR B 1 832 ? -8.594 34.219 2.629 1 90.88 832 THR B N 1
ATOM 14699 C CA . THR B 1 832 ? -9.148 33.219 3.529 1 90.88 832 THR B CA 1
ATOM 14700 C C . THR B 1 832 ? -9.305 33.781 4.938 1 90.88 832 THR B C 1
ATOM 14702 O O . THR B 1 832 ? -8.32 33.906 5.668 1 90.88 832 THR B O 1
ATOM 14705 N N . PHE B 1 833 ? -10.516 34.094 5.305 1 92.06 833 PHE B N 1
ATOM 14706 C CA . PHE B 1 833 ? -10.781 34.781 6.555 1 92.06 833 PHE B CA 1
ATOM 14707 C C . PHE B 1 833 ? -11.367 33.844 7.59 1 92.06 833 PHE B C 1
ATOM 14709 O O . PHE B 1 833 ? -12.359 33.156 7.328 1 92.06 833 PHE B O 1
ATOM 14716 N N . TYR B 1 834 ? -10.773 33.781 8.734 1 92.69 834 TYR B N 1
ATOM 14717 C CA . TYR B 1 834 ? -11.195 32.938 9.852 1 92.69 834 TYR B CA 1
ATOM 14718 C C . TYR B 1 834 ? -11.914 33.75 10.914 1 92.69 834 TYR B C 1
ATOM 14720 O O . TYR B 1 834 ? -11.383 34.75 11.406 1 92.69 834 TYR B O 1
ATOM 14728 N N . PHE B 1 835 ? -13.125 33.375 11.242 1 92.12 835 PHE B N 1
ATOM 14729 C CA . PHE B 1 835 ? -13.914 34.031 12.281 1 92.12 835 PHE B CA 1
ATOM 14730 C C . PHE B 1 835 ? -14.234 33.031 13.398 1 92.12 835 PHE B C 1
ATOM 14732 O O . PHE B 1 835 ? -14.492 31.844 13.141 1 92.12 835 PHE B O 1
ATOM 14739 N N . LEU B 1 836 ? -14.227 33.531 14.555 1 92.25 836 LEU B N 1
ATOM 14740 C CA . LEU B 1 836 ? -14.562 32.719 15.719 1 92.25 836 LEU B CA 1
ATOM 14741 C C . LEU B 1 836 ? -15.914 32.031 15.539 1 92.25 836 LEU B C 1
ATOM 14743 O O . LEU B 1 836 ? -16.875 32.688 15.125 1 92.25 836 LEU B O 1
ATOM 14747 N N . ALA B 1 837 ? -15.977 30.781 15.891 1 88.19 837 ALA B N 1
ATOM 14748 C CA . ALA B 1 837 ? -17.234 30.047 15.789 1 88.19 837 ALA B CA 1
ATOM 14749 C C . ALA B 1 837 ? -18.25 30.547 16.797 1 88.19 837 ALA B C 1
ATOM 14751 O O . ALA B 1 837 ? -17.875 31.047 17.859 1 88.19 837 ALA B O 1
ATOM 14752 N N . ASP B 1 838 ? -19.516 30.297 16.594 1 82.12 838 ASP B N 1
ATOM 14753 C CA . ASP B 1 838 ? -20.625 30.875 17.359 1 82.12 838 ASP B CA 1
ATOM 14754 C C . ASP B 1 838 ? -20.656 30.328 18.781 1 82.12 838 ASP B C 1
ATOM 14756 O O . ASP B 1 838 ? -21.078 31.016 19.703 1 82.12 838 ASP B O 1
ATOM 14760 N N . ASP B 1 839 ? -20.188 29.172 18.953 1 82.94 839 ASP B N 1
ATOM 14761 C CA . ASP B 1 839 ? -20.281 28.562 20.281 1 82.94 839 ASP B CA 1
ATOM 14762 C C . ASP B 1 839 ? -19.047 28.891 21.109 1 82.94 839 ASP B C 1
ATOM 14764 O O . ASP B 1 839 ? -18.906 28.438 22.25 1 82.94 839 ASP B O 1
ATOM 14768 N N . TRP B 1 840 ? -18.219 29.75 20.641 1 89.5 840 TRP B N 1
ATOM 14769 C CA . TRP B 1 840 ? -17.016 30.156 21.359 1 89.5 840 TRP B CA 1
ATOM 14770 C C . TRP B 1 840 ? -17.172 31.531 21.984 1 89.5 840 TRP B C 1
ATOM 14772 O O . TRP B 1 840 ? -17.844 32.406 21.422 1 89.5 840 TRP B O 1
ATOM 14782 N N . ASP B 1 841 ? -16.531 31.703 23.172 1 89.19 841 ASP B N 1
ATOM 14783 C CA . ASP B 1 841 ? -16.516 32.969 23.875 1 89.19 841 ASP B CA 1
ATOM 14784 C C . ASP B 1 841 ? -15.133 33.625 23.797 1 89.19 841 ASP B C 1
ATOM 14786 O O . ASP B 1 841 ? -14.117 32.938 23.984 1 89.19 841 ASP B O 1
ATOM 14790 N N . TYR B 1 842 ? -15.156 34.844 23.422 1 91.12 842 TYR B N 1
ATOM 14791 C CA . TYR B 1 842 ? -13.938 35.656 23.406 1 91.12 842 TYR B CA 1
ATOM 14792 C C . TYR B 1 842 ? -14 36.781 24.438 1 91.12 842 TYR B C 1
ATOM 14794 O O . TYR B 1 842 ? -14.891 37.625 24.375 1 91.12 842 TYR B O 1
ATOM 14802 N N . VAL B 1 843 ? -13.023 36.781 25.391 1 90 843 VAL B N 1
ATOM 14803 C CA . VAL B 1 843 ? -13.031 37.75 26.484 1 90 843 VAL B CA 1
ATOM 14804 C C . VAL B 1 843 ? -11.852 38.688 26.328 1 90 843 VAL B C 1
ATOM 14806 O O . VAL B 1 843 ? -10.695 38.281 26.453 1 90 843 VAL B O 1
ATOM 14809 N N . THR B 1 844 ? -12.148 39.938 26 1 89.5 844 THR B N 1
ATOM 14810 C CA . THR B 1 844 ? -11.133 40.969 25.953 1 89.5 844 THR B CA 1
ATOM 14811 C C . THR B 1 844 ? -11.023 41.688 27.312 1 89.5 844 THR B C 1
ATOM 14813 O O . THR B 1 844 ? -11.961 41.656 28.109 1 89.5 844 THR B O 1
ATOM 14816 N N . VAL B 1 845 ? -9.953 42.344 27.516 1 88.69 845 VAL B N 1
ATOM 14817 C CA . VAL B 1 845 ? -9.664 42.906 28.828 1 88.69 845 VAL B CA 1
ATOM 14818 C C . VAL B 1 845 ? -10.438 44.219 29.016 1 88.69 845 VAL B C 1
ATOM 14820 O O . VAL B 1 845 ? -11.039 44.438 30.062 1 88.69 845 VAL B O 1
ATOM 14823 N N . GLU B 1 846 ? -10.438 45.156 28.125 1 79.31 846 GLU B N 1
ATOM 14824 C CA . GLU B 1 846 ? -10.938 46.5 28.297 1 79.31 846 GLU B CA 1
ATOM 14825 C C . GLU B 1 846 ? -12.445 46.594 28.094 1 79.31 846 GLU B C 1
ATOM 14827 O O . GLU B 1 846 ? -13.07 47.625 28.328 1 79.31 846 GLU B O 1
ATOM 14832 N N . SER B 1 847 ? -13.102 45.531 28.031 1 76 847 SER B N 1
ATOM 14833 C CA . SER B 1 847 ? -14.547 45.594 27.797 1 76 847 SER B CA 1
ATOM 14834 C C . SER B 1 847 ? -15.297 45.875 29.094 1 76 847 SER B C 1
ATOM 14836 O O . SER B 1 847 ? -14.93 45.375 30.156 1 76 847 SER B O 1
ATOM 14838 N N . ASN B 1 848 ? -16.234 46.781 28.984 1 67.06 848 ASN B N 1
ATOM 14839 C CA . ASN B 1 848 ? -17.078 47.094 30.141 1 67.06 848 ASN B CA 1
ATOM 14840 C C . ASN B 1 848 ? -18.359 46.281 30.125 1 67.06 848 ASN B C 1
ATOM 14842 O O . ASN B 1 848 ? -19.203 46.406 31.031 1 67.06 848 ASN B O 1
ATOM 14846 N N . SER B 1 849 ? -18.484 45.469 29.156 1 67.94 849 SER B N 1
ATOM 14847 C CA . SER B 1 849 ? -19.672 44.625 29.047 1 67.94 849 SER B CA 1
ATOM 14848 C C . SER B 1 849 ? -19.5 43.312 29.797 1 67.94 849 SER B C 1
ATOM 14850 O O . SER B 1 849 ? -18.438 42.719 29.766 1 67.94 849 SER B O 1
ATOM 14852 N N . PRO B 1 850 ? -20.531 43.062 30.516 1 64.69 850 PRO B N 1
ATOM 14853 C CA . PRO B 1 850 ? -20.453 41.781 31.219 1 64.69 850 PRO B CA 1
ATOM 14854 C C . PRO B 1 850 ? -20.547 40.562 30.281 1 64.69 850 PRO B C 1
ATOM 14856 O O . PRO B 1 850 ? -20.391 39.438 30.719 1 64.69 850 PRO B O 1
ATOM 14859 N N . VAL B 1 851 ? -20.75 40.906 29.031 1 70.19 851 VAL B N 1
ATOM 14860 C CA . VAL B 1 851 ? -20.922 39.781 28.094 1 70.19 851 VAL B CA 1
ATOM 14861 C C . VAL B 1 851 ? -19.656 39.625 27.25 1 70.19 851 VAL B C 1
ATOM 14863 O O . VAL B 1 851 ? -18.891 40.562 27.062 1 70.19 851 VAL B O 1
ATOM 14866 N N . SER B 1 852 ? -19.422 38.375 26.859 1 75.56 852 SER B N 1
ATOM 14867 C CA . SER B 1 852 ? -18.312 38.062 25.969 1 75.56 852 SER B CA 1
ATOM 14868 C C . SER B 1 852 ? -18.656 38.375 24.516 1 75.56 852 SER B C 1
ATOM 14870 O O . SER B 1 852 ? -19.828 38.469 24.156 1 75.56 852 SER B O 1
ATOM 14872 N N . SER B 1 853 ? -17.594 38.719 23.797 1 76.75 853 SER B N 1
ATOM 14873 C CA . SER B 1 853 ? -17.781 38.969 22.375 1 76.75 853 SER B CA 1
ATOM 14874 C C . SER B 1 853 ? -17.859 37.656 21.594 1 76.75 853 SER B C 1
ATOM 14876 O O . SER B 1 853 ? -17.234 36.688 21.969 1 76.75 853 SER B O 1
ATOM 14878 N N . THR B 1 854 ? -18.734 37.656 20.578 1 78.31 854 THR B N 1
ATOM 14879 C CA . THR B 1 854 ? -18.875 36.5 19.703 1 78.31 854 THR B CA 1
ATOM 14880 C C . THR B 1 854 ? -18.562 36.875 18.266 1 78.31 854 THR B C 1
ATOM 14882 O O . THR B 1 854 ? -18.5 38.062 17.906 1 78.31 854 THR B O 1
ATOM 14885 N N . SER B 1 855 ? -18.172 35.969 17.422 1 79.25 855 SER B N 1
ATOM 14886 C CA . SER B 1 855 ? -17.953 36.094 15.984 1 79.25 855 SER B CA 1
ATOM 14887 C C . SER B 1 855 ? -16.891 37.125 15.664 1 79.25 855 SER B C 1
ATOM 14889 O O . SER B 1 855 ? -17.094 38 14.836 1 79.25 855 SER B O 1
ATOM 14891 N N . GLN B 1 856 ? -15.797 37.031 16.328 1 88.94 856 GLN B N 1
ATOM 14892 C CA . GLN B 1 856 ? -14.695 37.969 16.125 1 88.94 856 GLN B CA 1
ATOM 14893 C C . GLN B 1 856 ? -13.711 37.438 15.086 1 88.94 856 GLN B C 1
ATOM 14895 O O . GLN B 1 856 ? -13.609 36.25 14.875 1 88.94 856 GLN B O 1
ATOM 14900 N N . PRO B 1 857 ? -13.039 38.375 14.367 1 93 857 PRO B N 1
ATOM 14901 C CA . PRO B 1 857 ? -11.992 37.906 13.453 1 93 857 PRO B CA 1
ATOM 14902 C C . PRO B 1 857 ? -10.805 37.281 14.18 1 93 857 PRO B C 1
ATOM 14904 O O . PRO B 1 857 ? -10.406 37.75 15.25 1 93 857 PRO B O 1
ATOM 14907 N N . VAL B 1 858 ? -10.289 36.281 13.617 1 95.06 858 VAL B N 1
ATOM 14908 C CA . VAL B 1 858 ? -9.188 35.562 14.25 1 95.06 858 VAL B CA 1
ATOM 14909 C C . VAL B 1 858 ? -7.953 35.625 13.359 1 95.06 858 VAL B C 1
ATOM 14911 O O . VAL B 1 858 ? -6.844 35.844 13.844 1 95.06 858 VAL B O 1
ATOM 14914 N N . MET B 1 859 ? -8.156 35.406 12.023 1 95.81 859 MET B N 1
ATOM 14915 C CA . MET B 1 859 ? -7.02 35.375 11.109 1 95.81 859 MET B CA 1
ATOM 14916 C C . MET B 1 859 ? -7.469 35.625 9.68 1 95.81 859 MET B C 1
ATOM 14918 O O . MET B 1 859 ? -8.594 35.312 9.305 1 95.81 859 MET B O 1
ATOM 14922 N N . LEU B 1 860 ? -6.621 36.219 8.914 1 94 860 LEU B N 1
ATOM 14923 C CA . LEU B 1 860 ? -6.781 36.406 7.473 1 94 860 LEU B CA 1
ATOM 14924 C C . LEU B 1 860 ? -5.516 36 6.734 1 94 860 LEU B C 1
ATOM 14926 O O . LEU B 1 860 ? -4.422 36.469 7.047 1 94 860 LEU B O 1
ATOM 14930 N N . GLN B 1 861 ? -5.645 35.031 5.863 1 92.62 861 GLN B N 1
ATOM 14931 C CA . GLN B 1 861 ? -4.562 34.656 4.961 1 92.62 861 GLN B CA 1
ATOM 14932 C C . GLN B 1 861 ? -4.785 35.219 3.562 1 92.62 861 GLN B C 1
ATOM 14934 O O . GLN B 1 861 ? -5.887 35.125 3.018 1 92.62 861 GLN B O 1
ATOM 14939 N N . ILE B 1 862 ? -3.736 35.844 3.053 1 90.38 862 ILE B N 1
ATOM 14940 C CA . ILE B 1 862 ? -3.793 36.438 1.716 1 90.38 862 ILE B CA 1
ATOM 14941 C C . ILE B 1 862 ? -2.754 35.781 0.818 1 90.38 862 ILE B C 1
ATOM 14943 O O . ILE B 1 862 ? -1.567 35.75 1.154 1 90.38 862 ILE B O 1
ATOM 14947 N N . THR B 1 863 ? -3.287 35.188 -0.175 1 88.69 863 THR B N 1
ATOM 14948 C CA . THR B 1 863 ? -2.418 34.594 -1.179 1 88.69 863 THR B CA 1
ATOM 14949 C C . THR B 1 863 ? -2.557 35.312 -2.518 1 88.69 863 THR B C 1
ATOM 14951 O O . THR B 1 863 ? -3.658 35.406 -3.064 1 88.69 863 THR B O 1
ATOM 14954 N N . ASP B 1 864 ? -1.449 35.844 -2.984 1 81.5 864 ASP B N 1
ATOM 14955 C CA . ASP B 1 864 ? -1.441 36.469 -4.301 1 81.5 864 ASP B CA 1
ATOM 14956 C C . ASP B 1 864 ? -0.729 35.594 -5.324 1 81.5 864 ASP B C 1
ATOM 14958 O O . ASP B 1 864 ? 0.486 35.406 -5.246 1 81.5 864 ASP B O 1
ATOM 14962 N N . LYS B 1 865 ? -1.412 35.125 -6.242 1 76.44 865 LYS B N 1
ATOM 14963 C CA . LYS B 1 865 ? -0.895 34.188 -7.23 1 76.44 865 LYS B CA 1
ATOM 14964 C C . LYS B 1 865 ? 0.078 34.844 -8.188 1 76.44 865 LYS B C 1
ATOM 14966 O O . LYS B 1 865 ? 1.033 34.25 -8.656 1 76.44 865 LYS B O 1
ATOM 14971 N N . THR B 1 866 ? -0.159 36.062 -8.469 1 73.31 866 THR B N 1
ATOM 14972 C CA . THR B 1 866 ? 0.61 36.781 -9.477 1 73.31 866 THR B CA 1
ATOM 14973 C C . THR B 1 866 ? 2.004 37.125 -8.961 1 73.31 866 THR B C 1
ATOM 14975 O O . THR B 1 866 ? 3 36.938 -9.656 1 73.31 866 THR B O 1
ATOM 14978 N N . THR B 1 867 ? 2.061 37.594 -7.719 1 74.25 867 THR B N 1
ATOM 14979 C CA . THR B 1 867 ? 3.344 38 -7.168 1 74.25 867 THR B CA 1
ATOM 14980 C C . THR B 1 867 ? 3.975 36.875 -6.352 1 74.25 867 THR B C 1
ATOM 14982 O O . THR B 1 867 ? 5.16 36.938 -6.023 1 74.25 867 THR B O 1
ATOM 14985 N N . GLY B 1 868 ? 3.178 35.875 -6.051 1 77.06 868 GLY B N 1
ATOM 14986 C CA . GLY B 1 868 ? 3.684 34.812 -5.199 1 77.06 868 GLY B CA 1
ATOM 14987 C C . GLY B 1 868 ? 3.801 35.219 -3.742 1 77.06 868 GLY B C 1
ATOM 14988 O O . GLY B 1 868 ? 4.582 34.625 -2.99 1 77.06 868 GLY B O 1
ATOM 14989 N N . THR B 1 869 ? 3.062 36.25 -3.328 1 81.81 869 THR B N 1
ATOM 14990 C CA . THR B 1 869 ? 3.135 36.781 -1.962 1 81.81 869 THR B CA 1
ATOM 14991 C C . THR B 1 869 ? 2.141 36.031 -1.062 1 81.81 869 THR B C 1
ATOM 14993 O O . THR B 1 869 ? 1.014 35.75 -1.472 1 81.81 869 THR B O 1
ATOM 14996 N N . TYR B 1 870 ? 2.643 35.781 0.145 1 89.06 870 TYR B N 1
ATOM 14997 C CA . TYR B 1 870 ? 1.839 35.125 1.182 1 89.06 870 TYR B CA 1
ATOM 14998 C C . TYR B 1 870 ? 1.9 35.906 2.484 1 89.06 870 TYR B C 1
ATOM 15000 O O . TYR B 1 870 ? 2.982 36.156 3.029 1 89.06 870 TYR B O 1
ATOM 15008 N N . ILE B 1 871 ? 0.691 36.406 2.912 1 92.25 871 ILE B N 1
ATOM 15009 C CA . ILE B 1 871 ? 0.606 37.25 4.117 1 92.25 871 ILE B CA 1
ATOM 15010 C C . ILE B 1 871 ? -0.394 36.625 5.09 1 92.25 871 ILE B C 1
ATOM 15012 O O . ILE B 1 871 ? -1.457 36.156 4.684 1 92.25 871 ILE B O 1
ATOM 15016 N N . ILE B 1 872 ? -0.043 36.625 6.34 1 95 872 ILE B N 1
ATOM 15017 C CA . ILE B 1 872 ? -0.944 36.156 7.391 1 95 872 ILE B CA 1
ATOM 15018 C C . ILE B 1 872 ? -1.208 37.281 8.375 1 95 872 ILE B C 1
ATOM 15020 O O . ILE B 1 872 ? -0.271 37.875 8.945 1 95 872 ILE B O 1
ATOM 15024 N N . ASN B 1 873 ? -2.43 37.656 8.516 1 95 873 ASN B N 1
ATOM 15025 C CA . ASN B 1 873 ? -2.855 38.625 9.531 1 95 873 ASN B CA 1
ATOM 15026 C C . ASN B 1 873 ? -3.557 37.906 10.695 1 95 873 ASN B C 1
ATOM 15028 O O . ASN B 1 873 ? -4.621 37.312 10.516 1 95 873 ASN B O 1
ATOM 15032 N N . ASN B 1 874 ? -2.953 37.969 11.812 1 96.69 874 ASN B N 1
ATOM 15033 C CA . ASN B 1 874 ? -3.578 37.438 13.023 1 96.69 874 ASN B CA 1
ATOM 15034 C C . ASN B 1 874 ? -4.25 38.531 13.828 1 96.69 874 ASN B C 1
ATOM 15036 O O . ASN B 1 874 ? -3.629 39.562 14.117 1 96.69 874 ASN B O 1
ATOM 15040 N N . TYR B 1 875 ? -5.496 38.375 14.141 1 96 875 TYR B N 1
ATOM 15041 C CA . TYR B 1 875 ? -6.254 39.344 14.914 1 96 875 TYR B CA 1
ATOM 15042 C C . TYR B 1 875 ? -6.383 38.938 16.375 1 96 875 TYR B C 1
ATOM 15044 O O . TYR B 1 875 ? -6.641 37.75 16.656 1 96 875 TYR B O 1
ATOM 15052 N N . TYR B 1 876 ? -6.145 39.812 17.234 1 94.5 876 TYR B N 1
ATOM 15053 C CA . TYR B 1 876 ? -6.316 39.562 18.672 1 94.5 876 TYR B CA 1
ATOM 15054 C C . TYR B 1 876 ? -6.762 40.812 19.406 1 94.5 876 TYR B C 1
ATOM 15056 O O . TYR B 1 876 ? -6.773 41.906 18.844 1 94.5 876 TYR B O 1
ATOM 15064 N N . ASP B 1 877 ? -7.211 40.656 20.625 1 93.06 877 ASP B N 1
ATOM 15065 C CA . ASP B 1 877 ? -7.691 41.75 21.469 1 93.06 877 ASP B CA 1
ATOM 15066 C C . ASP B 1 877 ? -8.828 42.5 20.797 1 93.06 877 ASP B C 1
ATOM 15068 O O . ASP B 1 877 ? -8.812 43.75 20.734 1 93.06 877 ASP B O 1
ATOM 15072 N N . TYR B 1 878 ? -9.688 41.844 20.234 1 91.44 878 TYR B N 1
ATOM 15073 C CA . TYR B 1 878 ? -10.836 42.438 19.578 1 91.44 878 TYR B CA 1
ATOM 15074 C C . TYR B 1 878 ? -11.867 42.906 20.594 1 91.44 878 TYR B C 1
ATOM 15076 O O . TYR B 1 878 ? -12.312 42.125 21.453 1 91.44 878 TYR B O 1
ATOM 15084 N N . ASP B 1 879 ? -12.156 44.156 20.547 1 87.81 879 ASP B N 1
ATOM 15085 C CA . ASP B 1 879 ? -13.141 44.781 21.438 1 87.81 879 ASP B CA 1
ATOM 15086 C C . ASP B 1 879 ? -14.242 45.469 20.641 1 87.81 879 ASP B C 1
ATOM 15088 O O . ASP B 1 879 ? -13.961 46.281 19.766 1 87.81 879 ASP B O 1
ATOM 15092 N N . ASP B 1 880 ? -15.469 45.188 20.953 1 83.44 880 ASP B N 1
ATOM 15093 C CA . ASP B 1 880 ? -16.578 45.719 20.188 1 83.44 880 ASP B CA 1
ATOM 15094 C C . ASP B 1 880 ? -17.297 46.812 20.953 1 83.44 880 ASP B C 1
ATOM 15096 O O . ASP B 1 880 ? -18.406 47.219 20.609 1 83.44 880 ASP B O 1
ATOM 15100 N N . GLU B 1 881 ? -16.656 47.344 21.938 1 75.62 881 GLU B N 1
ATOM 15101 C CA . GLU B 1 881 ? -17.266 48.406 22.719 1 75.62 881 GLU B CA 1
ATOM 15102 C C . GLU B 1 881 ? -16.766 49.781 22.266 1 75.62 881 GLU B C 1
ATOM 15104 O O . GLU B 1 881 ? -15.789 49.875 21.531 1 75.62 881 GLU B O 1
ATOM 15109 N N . HIS B 1 882 ? -17.547 50.719 22.781 1 68.06 882 HIS B N 1
ATOM 15110 C CA . HIS B 1 882 ? -17.203 52.094 22.453 1 68.06 882 HIS B CA 1
ATOM 15111 C C . HIS B 1 882 ? -15.906 52.531 23.109 1 68.06 882 HIS B C 1
ATOM 15113 O O . HIS B 1 882 ? -15.672 52.219 24.297 1 68.06 882 HIS B O 1
ATOM 15119 N N . HIS B 1 883 ? -15.062 52.969 22.328 1 76.69 883 HIS B N 1
ATOM 15120 C CA . HIS B 1 883 ? -13.805 53.469 22.875 1 76.69 883 HIS B CA 1
ATOM 15121 C C . HIS B 1 883 ? -13.836 54.969 23.062 1 76.69 883 HIS B C 1
ATOM 15123 O O . HIS B 1 883 ? -14.594 55.656 22.391 1 76.69 883 HIS B O 1
ATOM 15129 N N . SER B 1 884 ? -12.93 55.375 23.922 1 71.88 884 SER B N 1
ATOM 15130 C CA . SER B 1 884 ? -12.875 56.781 24.328 1 71.88 884 SER B CA 1
ATOM 15131 C C . SER B 1 884 ? -12.328 57.656 23.219 1 71.88 884 SER B C 1
ATOM 15133 O O . SER B 1 884 ? -11.5 57.219 22.406 1 71.88 884 SER B O 1
ATOM 15135 N N . MET B 1 885 ? -12.789 58.844 23.141 1 76 885 MET B N 1
ATOM 15136 C CA . MET B 1 885 ? -12.312 59.812 22.172 1 76 885 MET B CA 1
ATOM 15137 C C . MET B 1 885 ? -10.844 60.156 22.422 1 76 885 MET B C 1
ATOM 15139 O O . MET B 1 885 ? -10.18 60.719 21.547 1 76 885 MET B O 1
ATOM 15143 N N . LYS B 1 886 ? -10.336 59.719 23.531 1 73.88 886 LYS B N 1
ATOM 15144 C CA . LYS B 1 886 ? -8.93 59.969 23.859 1 73.88 886 LYS B CA 1
ATOM 15145 C C . LYS B 1 886 ? -8.008 59.281 22.859 1 73.88 886 LYS B C 1
ATOM 15147 O O . LYS B 1 886 ? -6.871 59.75 22.656 1 73.88 886 LYS B O 1
ATOM 15152 N N . TYR B 1 887 ? -8.578 58.344 22.234 1 85.12 887 TYR B N 1
ATOM 15153 C CA . TYR B 1 887 ? -7.762 57.625 21.266 1 85.12 887 TYR B CA 1
ATOM 15154 C C . TYR B 1 887 ? -7.578 58.469 20 1 85.12 887 TYR B C 1
ATOM 15156 O O . TYR B 1 887 ? -6.668 58.188 19.203 1 85.12 887 TYR B O 1
ATOM 15164 N N . TYR B 1 888 ? -8.469 59.406 19.812 1 88 888 TYR B N 1
ATOM 15165 C CA . TYR B 1 888 ? -8.383 60.25 18.641 1 88 888 TYR B CA 1
ATOM 15166 C C . TYR B 1 888 ? -7.875 61.625 19 1 88 888 TYR B C 1
ATOM 15168 O O . TYR B 1 888 ? -8.492 62.656 18.641 1 88 888 TYR B O 1
ATOM 15176 N N . ASP B 1 889 ? -6.762 61.656 19.703 1 84.69 889 ASP B N 1
ATOM 15177 C CA . ASP B 1 889 ? -6.168 62.906 20.141 1 84.69 889 ASP B CA 1
ATOM 15178 C C . ASP B 1 889 ? -5.328 63.531 19.031 1 84.69 889 ASP B C 1
ATOM 15180 O O . ASP B 1 889 ? -4.316 62.969 18.625 1 84.69 889 ASP B O 1
ATOM 15184 N N . ILE B 1 890 ? -5.711 64.688 18.516 1 87.81 890 ILE B N 1
ATOM 15185 C CA . ILE B 1 890 ? -4.977 65.375 17.453 1 87.81 890 ILE B CA 1
ATOM 15186 C C . ILE B 1 890 ? -4.387 66.625 18 1 87.81 890 ILE B C 1
ATOM 15188 O O . ILE B 1 890 ? -4.043 67.562 17.234 1 87.81 890 ILE B O 1
ATOM 15192 N N . SER B 1 891 ? -4.297 66.812 19.281 1 82.12 891 SER B N 1
ATOM 15193 C CA . SER B 1 891 ? -3.854 68.062 19.922 1 82.12 891 SER B CA 1
ATOM 15194 C C . SER B 1 891 ? -2.441 68.438 19.484 1 82.12 891 SER B C 1
ATOM 15196 O O . SER B 1 891 ? -2.109 69.625 19.375 1 82.12 891 SER B O 1
ATOM 15198 N N . LYS B 1 892 ? -1.75 67.438 19.156 1 82.06 892 LYS B N 1
ATOM 15199 C CA . LYS B 1 892 ? -0.356 67.625 18.766 1 82.06 892 LYS B CA 1
ATOM 15200 C C . LYS B 1 892 ? -0.257 68.375 17.422 1 82.06 892 LYS B C 1
ATOM 15202 O O . LYS B 1 892 ? 0.791 68.875 17.078 1 82.06 892 LYS B O 1
ATOM 15207 N N . CYS B 1 893 ? -1.269 68.375 16.703 1 87.75 893 CYS B N 1
ATOM 15208 C CA . CYS B 1 893 ? -1.253 68.938 15.367 1 87.75 893 CYS B CA 1
ATOM 15209 C C . CYS B 1 893 ? -1.511 70.438 15.438 1 87.75 893 CYS B C 1
ATOM 15211 O O . CYS B 1 893 ? -1.377 71.125 14.43 1 87.75 893 CYS B O 1
ATOM 15213 N N . PHE B 1 894 ? -1.827 70.938 16.578 1 82.19 894 PHE B N 1
ATOM 15214 C CA . PHE B 1 894 ? -2.156 72.375 16.75 1 82.19 894 PHE B CA 1
ATOM 15215 C C . PHE B 1 894 ? -1.224 73 17.75 1 82.19 894 PHE B C 1
ATOM 15217 O O . PHE B 1 894 ? -0.913 72.438 18.797 1 82.19 894 PHE B O 1
ATOM 15224 N N . GLY B 1 895 ? -0.708 74.188 17.422 1 74.31 895 GLY B N 1
ATOM 15225 C CA . GLY B 1 895 ? 0.154 74.938 18.328 1 74.31 895 GLY B CA 1
ATOM 15226 C C . GLY B 1 895 ? -0.559 75.438 19.578 1 74.31 895 GLY B C 1
ATOM 15227 O O . GLY B 1 895 ? -1.789 75.375 19.656 1 74.31 895 GLY B O 1
ATOM 15228 N N . PRO B 1 896 ? 0.176 75.688 20.609 1 67 896 PRO B N 1
ATOM 15229 C CA . PRO B 1 896 ? -0.42 76.125 21.891 1 67 896 PRO B CA 1
ATOM 15230 C C . PRO B 1 896 ? -1.397 77.312 21.719 1 67 896 PRO B C 1
ATOM 15232 O O . PRO B 1 896 ? -2.393 77.375 22.438 1 67 896 PRO B O 1
ATOM 15235 N N . GLU B 1 897 ? -1.188 78.188 20.75 1 64.25 897 GLU B N 1
ATOM 15236 C CA . GLU B 1 897 ? -2.053 79.312 20.516 1 64.25 897 GLU B CA 1
ATOM 15237 C C . GLU B 1 897 ? -3.385 78.875 19.906 1 64.25 897 GLU B C 1
ATOM 15239 O O . GLU B 1 897 ? -4.379 79.625 20.016 1 64.25 897 GLU B O 1
ATOM 15244 N N . GLU B 1 898 ? -3.361 77.812 19.406 1 74.94 898 GLU B N 1
ATOM 15245 C CA . GLU B 1 898 ? -4.559 77.312 18.719 1 74.94 898 GLU B CA 1
ATOM 15246 C C . GLU B 1 898 ? -5.375 76.375 19.625 1 74.94 898 GLU B C 1
ATOM 15248 O O . GLU B 1 898 ? -6.41 75.875 19.219 1 74.94 898 GLU B O 1
ATOM 15253 N N . ARG B 1 899 ? -4.895 76.25 20.781 1 79.12 899 ARG B N 1
ATOM 15254 C CA . ARG B 1 899 ? -5.613 75.375 21.75 1 79.12 899 ARG B CA 1
ATOM 15255 C C . ARG B 1 899 ? -6.312 76.25 22.797 1 79.12 899 ARG B C 1
ATOM 15257 O O . ARG B 1 899 ? -5.66 76.875 23.641 1 79.12 899 ARG B O 1
ATOM 15264 N N . LYS B 1 900 ? -7.648 76.312 22.781 1 67.81 900 LYS B N 1
ATOM 15265 C CA . LYS B 1 900 ? -8.422 77.125 23.719 1 67.81 900 LYS B CA 1
ATOM 15266 C C . LYS B 1 900 ? -9.281 76.25 24.625 1 67.81 900 LYS B C 1
ATOM 15268 O O . LYS B 1 900 ? -10.086 75.438 24.156 1 67.81 900 LYS B O 1
ATOM 15273 N N . SER B 1 901 ? -9.016 76.312 25.906 1 72.12 901 SER B N 1
ATOM 15274 C CA . SER B 1 901 ? -9.789 75.5 26.844 1 72.12 901 SER B CA 1
ATOM 15275 C C . SER B 1 901 ? -10.953 76.312 27.422 1 72.12 901 SER B C 1
ATOM 15277 O O . SER B 1 901 ? -10.828 77.5 27.688 1 72.12 901 SER B O 1
ATOM 15279 N N . PHE B 1 902 ? -12.18 75.75 27.438 1 66.56 902 PHE B N 1
ATOM 15280 C CA . PHE B 1 902 ? -13.336 76.375 28.062 1 66.56 902 PHE B CA 1
ATOM 15281 C C . PHE B 1 902 ? -14.133 75.375 28.875 1 66.56 902 PHE B C 1
ATOM 15283 O O . PHE B 1 902 ? -13.945 74.188 28.734 1 66.56 902 PHE B O 1
ATOM 15290 N N . GLU B 1 903 ? -14.867 75.812 29.828 1 69.06 903 GLU B N 1
ATOM 15291 C CA . GLU B 1 903 ? -15.664 75 30.734 1 69.06 903 GLU B CA 1
ATOM 15292 C C . GLU B 1 903 ? -17.156 75.188 30.484 1 69.06 903 GLU B C 1
ATOM 15294 O O . GLU B 1 903 ? -17.625 76.312 30.297 1 69.06 903 GLU B O 1
ATOM 15299 N N . ILE B 1 904 ? -17.938 74.125 30.297 1 72.19 904 ILE B N 1
ATOM 15300 C CA . ILE B 1 904 ? -19.391 74.062 30.219 1 72.19 904 ILE B CA 1
ATOM 15301 C C . ILE B 1 904 ? -19.969 73.625 31.547 1 72.19 904 ILE B C 1
ATOM 15303 O O . ILE B 1 904 ? -19.609 72.562 32.062 1 72.19 904 ILE B O 1
ATOM 15307 N N . ILE B 1 905 ? -20.75 74.438 32.188 1 62.09 905 ILE B N 1
ATOM 15308 C CA . ILE B 1 905 ? -21.344 74.125 33.469 1 62.09 905 ILE B CA 1
ATOM 15309 C C . ILE B 1 905 ? -22.812 73.75 33.312 1 62.09 905 ILE B C 1
ATOM 15311 O O . ILE B 1 905 ? -23.594 74.562 32.75 1 62.09 905 ILE B O 1
ATOM 15315 N N . PHE B 1 906 ? -23.141 72.562 33.562 1 68.69 906 PHE B N 1
ATOM 15316 C CA . PHE B 1 906 ? -24.531 72.125 33.656 1 68.69 906 PHE B CA 1
ATOM 15317 C C . PHE B 1 906 ? -25.094 72.312 35.031 1 68.69 906 PHE B C 1
ATOM 15319 O O . PHE B 1 906 ? -24.75 71.625 35.969 1 68.69 906 PHE B O 1
ATOM 15326 N N . LYS B 1 907 ? -25.859 73.375 35.156 1 60.97 907 LYS B N 1
ATOM 15327 C CA . LYS B 1 907 ? -26.359 73.812 36.469 1 60.97 907 LYS B CA 1
ATOM 15328 C C . LYS B 1 907 ? -27.562 72.938 36.906 1 60.97 907 LYS B C 1
ATOM 15330 O O . LYS B 1 907 ? -28.406 72.562 36.062 1 60.97 907 LYS B O 1
ATOM 15335 N N . GLY B 1 908 ? -27.781 72.75 38.188 1 60.06 908 GLY B N 1
ATOM 15336 C CA . GLY B 1 908 ? -28.938 72.125 38.844 1 60.06 908 GLY B CA 1
ATOM 15337 C C . GLY B 1 908 ? -29.062 70.688 38.562 1 60.06 908 GLY B C 1
ATOM 15338 O O . GLY B 1 908 ? -30.156 70.125 38.688 1 60.06 908 GLY B O 1
ATOM 15339 N N . GLN B 1 909 ? -28.156 70 37.969 1 53.94 909 GLN B N 1
ATOM 15340 C CA . GLN B 1 909 ? -28.297 68.562 37.656 1 53.94 909 GLN B CA 1
ATOM 15341 C C . GLN B 1 909 ? -27.328 67.75 38.5 1 53.94 909 GLN B C 1
ATOM 15343 O O . GLN B 1 909 ? -26.156 68.062 38.625 1 53.94 909 GLN B O 1
ATOM 15348 N N . ASN B 1 910 ? -27.844 67 39.438 1 52.97 910 ASN B N 1
ATOM 15349 C CA . ASN B 1 910 ? -27.078 66.062 40.219 1 52.97 910 ASN B CA 1
ATOM 15350 C C . ASN B 1 910 ? -26.844 64.75 39.438 1 52.97 910 ASN B C 1
ATOM 15352 O O . ASN B 1 910 ? -27.734 63.906 39.375 1 52.97 910 ASN B O 1
ATOM 15356 N N . TYR B 1 911 ? -26.016 64.75 38.625 1 53.72 911 TYR B N 1
ATOM 15357 C CA . TYR B 1 911 ? -25.812 63.5 37.875 1 53.72 911 TYR B CA 1
ATOM 15358 C C . TYR B 1 911 ? -24.906 62.531 38.594 1 53.72 911 TYR B C 1
ATOM 15360 O O . TYR B 1 911 ? -24.531 61.469 38.062 1 53.72 911 TYR B O 1
ATOM 15368 N N . HIS B 1 912 ? -24.469 62.875 39.844 1 52.84 912 HIS B N 1
ATOM 15369 C CA . HIS B 1 912 ? -23.859 61.844 40.656 1 52.84 912 HIS B CA 1
ATOM 15370 C C . HIS B 1 912 ? -24.906 60.938 41.25 1 52.84 912 HIS B C 1
ATOM 15372 O O . HIS B 1 912 ? -26 61.375 41.594 1 52.84 912 HIS B O 1
ATOM 15378 N N . PRO B 1 913 ? -24.453 59.625 41.125 1 49.66 913 PRO B N 1
ATOM 15379 C CA . PRO B 1 913 ? -23.266 58.844 40.75 1 49.66 913 PRO B CA 1
ATOM 15380 C C . PRO B 1 913 ? -23.328 58.344 39.312 1 49.66 913 PRO B C 1
ATOM 15382 O O . PRO B 1 913 ? -22.453 57.594 38.875 1 49.66 913 PRO B O 1
ATOM 15385 N N . TYR B 1 914 ? -24.344 58.781 38.719 1 55.72 914 TYR B N 1
ATOM 15386 C CA . TYR B 1 914 ? -24.562 58.156 37.406 1 55.72 914 TYR B CA 1
ATOM 15387 C C . TYR B 1 914 ? -23.422 58.5 36.438 1 55.72 914 TYR B C 1
ATOM 15389 O O . TYR B 1 914 ? -23.047 57.656 35.625 1 55.72 914 TYR B O 1
ATOM 15397 N N . LEU B 1 915 ? -22.859 59.594 36.625 1 58.5 915 LEU B N 1
ATOM 15398 C CA . LEU B 1 915 ? -21.797 60 35.688 1 58.5 915 LEU B CA 1
ATOM 15399 C C . LEU B 1 915 ? -20.531 59.188 35.938 1 58.5 915 LEU B C 1
ATOM 15401 O O . LEU B 1 915 ? -19.672 59.094 35.062 1 58.5 915 LEU B O 1
ATOM 15405 N N . ASP B 1 916 ? -20.5 58.625 37.062 1 52.75 916 ASP B N 1
ATOM 15406 C CA . ASP B 1 916 ? -19.312 57.812 37.344 1 52.75 916 ASP B CA 1
ATOM 15407 C C . ASP B 1 916 ? -19.281 56.562 36.438 1 52.75 916 ASP B C 1
ATOM 15409 O O . ASP B 1 916 ? -18.219 56.188 35.969 1 52.75 916 ASP B O 1
ATOM 15413 N N . VAL B 1 917 ? -20.438 56.031 36.156 1 54.66 917 VAL B N 1
ATOM 15414 C CA . VAL B 1 917 ? -20.516 54.781 35.406 1 54.66 917 VAL B CA 1
ATOM 15415 C C . VAL B 1 917 ? -20.625 55.062 33.906 1 54.66 917 VAL B C 1
ATOM 15417 O O . VAL B 1 917 ? -20.219 54.25 33.062 1 54.66 917 VAL B O 1
ATOM 15420 N N . THR B 1 918 ? -21.156 56.219 33.625 1 56.91 918 THR B N 1
ATOM 15421 C CA . THR B 1 918 ? -21.469 56.469 32.25 1 56.91 918 THR B CA 1
ATOM 15422 C C . THR B 1 918 ? -20.656 57.625 31.688 1 56.91 918 THR B C 1
ATOM 15424 O O . THR B 1 918 ? -21.078 58.312 30.766 1 56.91 918 THR B O 1
ATOM 15427 N N . SER B 1 919 ? -19.578 57.844 32.375 1 61.72 919 SER B N 1
ATOM 15428 C CA . SER B 1 919 ? -18.781 59 32 1 61.72 919 SER B CA 1
ATOM 15429 C C . SER B 1 919 ? -18.375 58.969 30.531 1 61.72 919 SER B C 1
ATOM 15431 O O . SER B 1 919 ? -18.469 60 29.844 1 61.72 919 SER B O 1
ATOM 15433 N N . ASN B 1 920 ? -18.031 57.844 30.062 1 62.09 920 ASN B N 1
ATOM 15434 C CA . ASN B 1 920 ? -17.578 57.75 28.672 1 62.09 920 ASN B CA 1
ATOM 15435 C C . ASN B 1 920 ? -18.719 58.031 27.703 1 62.09 920 ASN B C 1
ATOM 15437 O O . ASN B 1 920 ? -18.531 58.75 26.703 1 62.09 920 ASN B O 1
ATOM 15441 N N . THR B 1 921 ? -19.781 57.469 28.078 1 64.56 921 THR B N 1
ATOM 15442 C CA . THR B 1 921 ? -20.938 57.719 27.234 1 64.56 921 THR B CA 1
ATOM 15443 C C . THR B 1 921 ? -21.312 59.188 27.25 1 64.56 921 THR B C 1
ATOM 15445 O O . THR B 1 921 ? -21.672 59.781 26.219 1 64.56 921 THR B O 1
ATOM 15448 N N . PHE B 1 922 ? -21.297 59.75 28.484 1 71.12 922 PHE B N 1
ATOM 15449 C CA . PHE B 1 922 ? -21.609 61.188 28.609 1 71.12 922 PHE B CA 1
ATOM 15450 C C . PHE B 1 922 ? -20.641 62.031 27.781 1 71.12 922 PHE B C 1
ATOM 15452 O O . PHE B 1 922 ? -21.062 62.906 27.047 1 71.12 922 PHE B O 1
ATOM 15459 N N . LEU B 1 923 ? -19.406 61.719 27.922 1 72.25 923 LEU B N 1
ATOM 15460 C CA . LEU B 1 923 ? -18.391 62.5 27.219 1 72.25 923 LEU B CA 1
ATOM 15461 C C . LEU B 1 923 ? -18.562 62.375 25.703 1 72.25 923 LEU B C 1
ATOM 15463 O O . LEU B 1 923 ? -18.438 63.375 24.984 1 72.25 923 LEU B O 1
ATOM 15467 N N . ASN B 1 924 ? -18.859 61.219 25.25 1 70 924 ASN B N 1
ATOM 15468 C CA . ASN B 1 924 ? -19.062 61.031 23.812 1 70 924 ASN B CA 1
ATOM 15469 C C . ASN B 1 924 ? -20.281 61.781 23.297 1 70 924 ASN B C 1
ATOM 15471 O O . ASN B 1 924 ? -20.234 62.375 22.219 1 70 924 ASN B O 1
ATOM 15475 N N . THR B 1 925 ? -21.312 61.656 24.141 1 70.81 925 THR B N 1
ATOM 15476 C CA . THR B 1 925 ? -22.531 62.375 23.75 1 70.81 925 THR B CA 1
ATOM 15477 C C . THR B 1 925 ? -22.297 63.875 23.75 1 70.81 925 THR B C 1
ATOM 15479 O O . THR B 1 925 ? -22.781 64.562 22.875 1 70.81 925 THR B O 1
ATOM 15482 N N . ALA B 1 926 ? -21.609 64.312 24.812 1 73.31 926 ALA B N 1
ATOM 15483 C CA . ALA B 1 926 ? -21.312 65.75 24.875 1 73.31 926 ALA B CA 1
ATOM 15484 C C . ALA B 1 926 ? -20.5 66.188 23.672 1 73.31 926 ALA B C 1
ATOM 15486 O O . ALA B 1 926 ? -20.734 67.25 23.109 1 73.31 926 ALA B O 1
ATOM 15487 N N . LEU B 1 927 ? -19.578 65.375 23.312 1 75.44 927 LEU B N 1
ATOM 15488 C CA . LEU B 1 927 ? -18.719 65.688 22.172 1 75.44 927 LEU B CA 1
ATOM 15489 C C . LEU B 1 927 ? -19.547 65.75 20.891 1 75.44 927 LEU B C 1
ATOM 15491 O O . LEU B 1 927 ? -19.344 66.688 20.094 1 75.44 927 LEU B O 1
ATOM 15495 N N . LEU B 1 928 ? -20.438 64.875 20.688 1 71.31 928 LEU B N 1
ATOM 1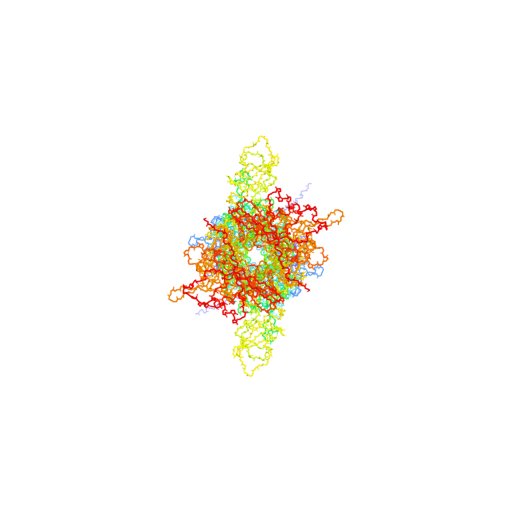5496 C CA . LEU B 1 928 ? -21.266 64.875 19.484 1 71.31 928 LEU B CA 1
ATOM 15497 C C . LEU B 1 928 ? -22.156 66.062 19.438 1 71.31 928 LEU B C 1
ATOM 15499 O O . LEU B 1 928 ? -22.344 66.688 18.375 1 71.31 928 LEU B O 1
ATOM 15503 N N . LYS B 1 929 ? -22.688 66.375 20.594 1 71.94 929 LYS B N 1
ATOM 15504 C CA . LYS B 1 929 ? -23.547 67.562 20.688 1 71.94 929 LYS B CA 1
ATOM 15505 C C . LYS B 1 929 ? -22.766 68.875 20.438 1 71.94 929 LYS B C 1
ATOM 15507 O O . LYS B 1 929 ? -23.281 69.75 19.812 1 71.94 929 LYS B O 1
ATOM 15512 N N . LEU B 1 930 ? -21.594 68.875 20.969 1 73.94 930 LEU B N 1
ATOM 15513 C CA . LEU B 1 930 ? -20.734 70 20.703 1 73.94 930 LEU B CA 1
ATOM 15514 C C . LEU B 1 930 ? -20.422 70.125 19.203 1 73.94 930 LEU B C 1
ATOM 15516 O O . LEU B 1 930 ? -20.453 71.25 18.656 1 73.94 930 LEU B O 1
ATOM 15520 N N . GLY B 1 931 ? -20.109 69.062 18.609 1 69.12 931 GLY B N 1
ATOM 15521 C CA . GLY B 1 931 ? -19.859 69.062 17.172 1 69.12 931 GLY B CA 1
ATOM 15522 C C . GLY B 1 931 ? -21.031 69.5 16.359 1 69.12 931 GLY B C 1
ATOM 15523 O O . GLY B 1 931 ? -20.875 70.312 15.43 1 69.12 931 GLY B O 1
ATOM 15524 N N . GLN B 1 932 ? -22.156 69.062 16.75 1 68.56 932 GLN B N 1
ATOM 15525 C CA . GLN B 1 932 ? -23.375 69.438 16.047 1 68.56 932 GLN B CA 1
ATOM 15526 C C . GLN B 1 932 ? -23.672 70.938 16.25 1 68.56 932 GLN B C 1
ATOM 15528 O O . GLN B 1 932 ? -24.047 71.625 15.297 1 68.56 932 GLN B O 1
ATOM 15533 N N . ALA B 1 933 ? -23.422 71.25 17.469 1 63.94 933 ALA B N 1
ATOM 15534 C CA . ALA B 1 933 ? -23.734 72.688 17.812 1 63.94 933 ALA B CA 1
ATOM 15535 C C . ALA B 1 933 ? -22.797 73.625 17.109 1 63.94 933 ALA B C 1
ATOM 15537 O O . ALA B 1 933 ? -23.172 74.75 16.766 1 63.94 933 ALA B O 1
ATOM 15538 N N . THR B 1 934 ? -21.594 73.188 16.844 1 63.16 934 THR B N 1
ATOM 15539 C CA . THR B 1 934 ? -20.594 74.062 16.266 1 63.16 934 THR B CA 1
ATOM 15540 C C . THR B 1 934 ? -20.344 73.75 14.805 1 63.16 934 THR B C 1
ATOM 15542 O O . THR B 1 934 ? -19.656 74.5 14.102 1 63.16 934 THR B O 1
ATOM 15545 N N . SER B 1 935 ? -20.953 72.75 14.328 1 66.62 935 SER B N 1
ATOM 15546 C CA . SER B 1 935 ? -20.719 72.25 12.977 1 66.62 935 SER B CA 1
ATOM 15547 C C . SER B 1 935 ? -19.25 71.938 12.75 1 66.62 935 SER B C 1
ATOM 15549 O O . SER B 1 935 ? -18.719 72.125 11.656 1 66.62 935 SER B O 1
ATOM 15551 N N . LEU B 1 936 ? -18.578 71.688 13.859 1 71.25 936 LEU B N 1
ATOM 15552 C CA . LEU B 1 936 ? -17.203 71.25 13.781 1 71.25 936 LEU B CA 1
ATOM 15553 C C . LEU B 1 936 ? -17.125 69.75 14.023 1 71.25 936 LEU B C 1
ATOM 15555 O O . LEU B 1 936 ? -18.047 69.188 14.625 1 71.25 936 LEU B O 1
ATOM 15559 N N . SER B 1 937 ? -16.031 69.125 13.484 1 78.38 937 SER B N 1
ATOM 15560 C CA . SER B 1 937 ? -15.766 67.75 13.82 1 78.38 937 SER B CA 1
ATOM 15561 C C . SER B 1 937 ? -15.516 67.562 15.32 1 78.38 937 SER B C 1
ATOM 15563 O O . SER B 1 937 ? -14.875 68.438 15.945 1 78.38 937 SER B O 1
ATOM 15565 N N . PRO B 1 938 ? -16.109 66.625 15.828 1 76.56 938 PRO B N 1
ATOM 15566 C CA . PRO B 1 938 ? -15.875 66.312 17.25 1 76.56 938 PRO B CA 1
ATOM 15567 C C . PRO B 1 938 ? -14.391 66.25 17.594 1 76.56 938 PRO B C 1
ATOM 15569 O O . PRO B 1 938 ? -14.008 66.438 18.75 1 76.56 938 PRO B O 1
ATOM 15572 N N . LEU B 1 939 ? -13.609 66.062 16.594 1 84.56 939 LEU B N 1
ATOM 15573 C CA . LEU B 1 939 ? -12.172 65.875 16.797 1 84.56 939 LEU B CA 1
ATOM 15574 C C . LEU B 1 939 ? -11.539 67.188 17.297 1 84.56 939 LEU B C 1
ATOM 15576 O O . LEU B 1 939 ? -10.461 67.188 17.875 1 84.56 939 LEU B O 1
ATOM 15580 N N . HIS B 1 940 ? -12.188 68.188 17.031 1 80.25 940 HIS B N 1
ATOM 15581 C CA . HIS B 1 940 ? -11.617 69.438 17.391 1 80.25 940 HIS B CA 1
ATOM 15582 C C . HIS B 1 940 ? -11.812 69.75 18.875 1 80.25 940 HIS B C 1
ATOM 15584 O O . HIS B 1 940 ? -11.203 70.688 19.406 1 80.25 940 HIS B O 1
ATOM 15590 N N . PHE B 1 941 ? -12.664 69 19.484 1 77.88 941 PHE B N 1
ATOM 15591 C CA . PHE B 1 941 ? -12.852 69.125 20.938 1 77.88 941 PHE B CA 1
ATOM 15592 C C . PHE B 1 941 ? -12.039 68.062 21.672 1 77.88 941 PHE B C 1
ATOM 15594 O O . PHE B 1 941 ? -12.305 66.875 21.547 1 77.88 941 PHE B O 1
ATOM 15601 N N . GLN B 1 942 ? -11.031 68.438 22.234 1 79.38 942 GLN B N 1
ATOM 15602 C CA . GLN B 1 942 ? -10.109 67.5 22.875 1 79.38 942 GLN B CA 1
ATOM 15603 C C . GLN B 1 942 ? -10.055 67.688 24.375 1 79.38 942 GLN B C 1
ATOM 15605 O O . GLN B 1 942 ? -10.578 68.688 24.891 1 79.38 942 GLN B O 1
ATOM 15610 N N . ASN B 1 943 ? -9.5 66.75 25.203 1 69.44 943 ASN B N 1
ATOM 15611 C CA . ASN B 1 943 ? -9.234 66.75 26.625 1 69.44 943 ASN B CA 1
ATOM 15612 C C . ASN B 1 943 ? -10.508 67.062 27.422 1 69.44 943 ASN B C 1
ATOM 15614 O O . ASN B 1 943 ? -10.539 67.938 28.25 1 69.44 943 ASN B O 1
ATOM 15618 N N . LEU B 1 944 ? -11.539 66.312 27 1 69.94 944 LEU B N 1
ATOM 15619 C CA . LEU B 1 944 ? -12.789 66.5 27.734 1 69.94 944 LEU B CA 1
ATOM 15620 C C . LEU B 1 944 ? -12.68 65.938 29.141 1 69.94 944 LEU B C 1
ATOM 15622 O O . LEU B 1 944 ? -12.188 64.812 29.328 1 69.94 944 LEU B O 1
ATOM 15626 N N . GLN B 1 945 ? -12.852 66.688 30.125 1 66.25 945 GLN B N 1
ATOM 15627 C CA . GLN B 1 945 ? -12.898 66.25 31.531 1 66.25 945 GLN B CA 1
ATOM 15628 C C . GLN B 1 945 ? -14.219 66.625 32.188 1 66.25 945 GLN B C 1
ATOM 15630 O O . GLN B 1 945 ? -14.68 67.75 32 1 66.25 945 GLN B O 1
ATOM 15635 N N . VAL B 1 946 ? -14.906 65.625 32.719 1 67.75 946 VAL B N 1
ATOM 15636 C CA . VAL B 1 946 ? -16.156 65.938 33.406 1 67.75 946 VAL B CA 1
ATOM 15637 C C . VAL B 1 946 ? -15.93 65.938 34.906 1 67.75 946 VAL B C 1
ATOM 15639 O O . VAL B 1 946 ? -15.289 65 35.438 1 67.75 946 VAL B O 1
ATOM 15642 N N . THR B 1 947 ? -16.078 67 35.5 1 64.12 947 THR B N 1
ATOM 15643 C CA . THR B 1 947 ? -16.078 67.062 36.969 1 64.12 947 THR B CA 1
ATOM 15644 C C . THR B 1 947 ? -17.453 67.5 37.469 1 64.12 947 THR B C 1
ATOM 15646 O O . THR B 1 947 ? -18.297 68 36.688 1 64.12 947 THR B O 1
ATOM 15649 N N . TYR B 1 948 ? -17.875 67.062 38.594 1 65.06 948 TYR B N 1
ATOM 15650 C CA . TYR B 1 948 ? -19.203 67.438 39.094 1 65.06 948 TYR B CA 1
ATOM 15651 C C . TYR B 1 948 ? -19.141 67.75 40.562 1 65.06 948 TYR B C 1
ATOM 15653 O O . TYR B 1 948 ? -18.234 67.312 41.281 1 65.06 948 TYR B O 1
ATOM 15661 N N . ASP B 1 949 ? -19.859 68.812 41 1 60.5 949 ASP B N 1
ATOM 15662 C CA . ASP B 1 949 ? -20.141 69.062 42.438 1 60.5 949 ASP B CA 1
ATOM 15663 C C . ASP B 1 949 ? -21.609 68.75 42.75 1 60.5 949 ASP B C 1
ATOM 15665 O O . ASP B 1 949 ? -22.312 68.125 41.938 1 60.5 949 ASP B O 1
ATOM 15669 N N . ASP B 1 950 ? -22.125 68.938 44 1 60.97 950 ASP B N 1
ATOM 15670 C CA . ASP B 1 950 ? -23.469 68.625 44.469 1 60.97 950 ASP B CA 1
ATOM 15671 C C . ASP B 1 950 ? -24.547 69.25 43.625 1 60.97 950 ASP B C 1
ATOM 15673 O O . ASP B 1 950 ? -25.688 68.812 43.594 1 60.97 950 ASP B O 1
ATOM 15677 N N . GLU B 1 951 ? -24.156 70.312 43 1 63.59 951 GLU B N 1
ATOM 15678 C CA . GLU B 1 951 ? -25.234 71.062 42.344 1 63.59 951 GLU B CA 1
ATOM 15679 C C . GLU B 1 951 ? -25 71.188 40.844 1 63.59 951 GLU B C 1
ATOM 15681 O O . GLU B 1 951 ? -25.938 71.438 40.094 1 63.59 951 GLU B O 1
ATOM 15686 N N . ASN B 1 952 ? -23.703 71 40.438 1 65.19 952 ASN B N 1
ATOM 15687 C CA . ASN B 1 952 ? -23.391 71.25 39.031 1 65.19 952 ASN B CA 1
ATOM 15688 C C . ASN B 1 952 ? -22.438 70.25 38.438 1 65.19 952 ASN B C 1
ATOM 15690 O O . ASN B 1 952 ? -21.703 69.562 39.188 1 65.19 952 ASN B O 1
ATOM 15694 N N . VAL B 1 953 ? -22.594 69.938 37.062 1 73.06 953 VAL B N 1
ATOM 15695 C CA . VAL B 1 953 ? -21.641 69.125 36.281 1 73.06 953 VAL B CA 1
ATOM 15696 C C . VAL B 1 953 ? -20.797 70.062 35.406 1 73.06 953 VAL B C 1
ATOM 15698 O O . VAL B 1 953 ? -21.328 71 34.781 1 73.06 953 VAL B O 1
ATOM 15701 N N . TYR B 1 954 ? -19.5 70 35.594 1 68.69 954 TYR B N 1
ATOM 15702 C CA . TYR B 1 954 ? -18.562 70.812 34.812 1 68.69 954 TYR B CA 1
ATOM 15703 C C . TYR B 1 954 ? -17.891 70 33.719 1 68.69 954 TYR B C 1
ATOM 15705 O O . TYR B 1 954 ? -17.375 68.938 34 1 68.69 954 TYR B O 1
ATOM 15713 N N . LEU B 1 955 ? -18.047 70.438 32.5 1 75.25 955 LEU B N 1
ATOM 15714 C CA . LEU B 1 955 ? -17.344 69.812 31.391 1 75.25 955 LEU B CA 1
ATOM 15715 C C . LEU B 1 955 ? -16.25 70.75 30.859 1 75.25 955 LEU B C 1
ATOM 15717 O O . LEU B 1 955 ? -16.547 71.812 30.328 1 75.25 955 LEU B O 1
ATOM 15721 N N . LEU B 1 956 ? -14.938 70.375 31.125 1 74.19 956 LEU B N 1
ATOM 15722 C CA . LEU B 1 956 ? -13.805 71.062 30.547 1 74.19 956 LEU B CA 1
ATOM 15723 C C . LEU B 1 956 ? -13.477 70.562 29.156 1 74.19 956 LEU B C 1
ATOM 15725 O O . LEU B 1 956 ? -13.43 69.312 28.953 1 74.19 956 LEU B O 1
ATOM 15729 N N . VAL B 1 957 ? -13.406 71.5 28.172 1 76.19 957 VAL B N 1
ATOM 15730 C CA . VAL B 1 957 ? -13.141 71.062 26.797 1 76.19 957 VAL B CA 1
ATOM 15731 C C . VAL B 1 957 ? -12.055 72 26.203 1 76.19 957 VAL B C 1
ATOM 15733 O O . VAL B 1 957 ? -12.008 73.188 26.484 1 76.19 957 VAL B O 1
ATOM 15736 N N . THR B 1 958 ? -11.102 71.438 25.484 1 77.31 958 THR B N 1
ATOM 15737 C CA . THR B 1 958 ? -10.125 72.188 24.719 1 77.31 958 THR B CA 1
ATOM 15738 C C . THR B 1 958 ? -10.5 72.188 23.234 1 77.31 958 THR B C 1
ATOM 15740 O O . THR B 1 958 ? -10.625 71.125 22.609 1 77.31 958 THR B O 1
ATOM 15743 N N . LEU B 1 959 ? -10.805 73.312 22.719 1 78.88 959 LEU B N 1
ATOM 15744 C CA . LEU B 1 959 ? -11.109 73.5 21.297 1 78.88 959 LEU B CA 1
ATOM 15745 C C . LEU B 1 959 ? -9.836 73.75 20.5 1 78.88 959 LEU B C 1
ATOM 15747 O O . LEU B 1 959 ? -9 74.562 20.875 1 78.88 959 LEU B O 1
ATOM 15751 N N . LEU B 1 960 ? -9.633 72.875 19.406 1 80.94 960 LEU B N 1
ATOM 15752 C CA . LEU B 1 960 ? -8.461 73 18.547 1 80.94 960 LEU B CA 1
ATOM 15753 C C . LEU B 1 960 ? -8.789 73.812 17.281 1 80.94 960 LEU B C 1
ATOM 15755 O O . LEU B 1 960 ? -9.828 73.562 16.656 1 80.94 960 LEU B O 1
ATOM 15759 N N . GLY B 1 961 ? -7.73 74.75 16.75 1 69.38 961 GLY B N 1
ATOM 15760 C CA . GLY B 1 961 ? -7.848 75.5 15.508 1 69.38 961 GLY B CA 1
ATOM 15761 C C . GLY B 1 961 ? -8.492 76.875 15.688 1 69.38 961 GLY B C 1
ATOM 15762 O O . GLY B 1 961 ? -8.961 77.188 16.781 1 69.38 961 GLY B O 1
ATOM 15763 N N . ASN B 1 962 ? -7.988 77.875 14.656 1 52.25 962 ASN B N 1
ATOM 15764 C CA . ASN B 1 962 ? -8.516 79.188 14.688 1 52.25 962 ASN B CA 1
ATOM 15765 C C . ASN B 1 962 ? -10.023 79.25 14.43 1 52.25 962 ASN B C 1
ATOM 15767 O O . ASN B 1 962 ? -10.523 78.5 13.578 1 52.25 962 ASN B O 1
ATOM 15771 N N . ILE B 1 963 ? -10.602 79.562 15.258 1 45.03 963 ILE B N 1
ATOM 15772 C CA . ILE B 1 963 ? -12 79.812 14.945 1 45.03 963 ILE B CA 1
ATOM 15773 C C . ILE B 1 963 ? -12.086 80.75 13.758 1 45.03 963 ILE B C 1
ATOM 15775 O O . ILE B 1 963 ? -11.375 81.75 13.711 1 45.03 963 ILE B O 1
ATOM 15779 N N . PRO B 1 964 ? -12.336 80.438 12.531 1 33.69 964 PRO B N 1
ATOM 15780 C CA . PRO B 1 964 ? -12.469 81.5 11.539 1 33.69 964 PRO B CA 1
ATOM 15781 C C . PRO B 1 964 ? -12.875 82.875 12.156 1 33.69 964 PRO B C 1
ATOM 15783 O O . PRO B 1 964 ? -13.773 82.875 12.992 1 33.69 964 PRO B O 1
ATOM 15786 N N . SER B 1 965 ? -11.844 83.75 12.148 1 29.12 965 SER B N 1
ATOM 15787 C CA . SER B 1 965 ? -12.148 85.125 12.5 1 29.12 965 SER B CA 1
ATOM 15788 C C . SER B 1 965 ? -13.344 85.688 11.711 1 29.12 965 SER B C 1
ATOM 15790 O O . SER B 1 965 ? -13.359 85.625 10.477 1 29.12 965 SER B O 1
ATOM 15792 N N . SER B 1 966 ? -14.531 85.75 11.93 1 27.28 966 SER B N 1
ATOM 15793 C CA . SER B 1 966 ? -15.391 86.75 11.305 1 27.28 966 SER B CA 1
ATOM 15794 C C . SER B 1 966 ? -14.656 88.062 11.133 1 27.28 966 SER B C 1
ATOM 15796 O O . SER B 1 966 ? -13.656 88.312 11.812 1 27.28 966 SER B O 1
ATOM 15798 N N . GLY B 1 967 ? -14.938 88.812 9.969 1 25.14 967 GLY B N 1
ATOM 15799 C CA . GLY B 1 967 ? -14.602 90.188 9.664 1 25.14 967 GLY B CA 1
ATOM 15800 C C . GLY B 1 967 ? -14.523 91.062 10.891 1 25.14 967 GLY B C 1
ATOM 15801 O O . GLY B 1 967 ? -15.008 90.688 11.961 1 25.14 967 GLY B O 1
ATOM 15802 N N . GLU B 1 968 ? -13.875 92.188 10.844 1 25.69 968 GLU B N 1
ATOM 15803 C CA . GLU B 1 968 ? -13.742 93.438 11.609 1 25.69 968 GLU B CA 1
ATOM 15804 C C . GLU B 1 968 ? -15.109 93.938 12.016 1 25.69 968 GLU B C 1
ATOM 15806 O O . GLU B 1 968 ? -15.211 95.125 12.477 1 25.69 968 GLU B O 1
ATOM 15811 N N . TYR B 1 969 ? -16.266 93.688 11.375 1 24.3 969 TYR B N 1
ATOM 15812 C CA . TYR B 1 969 ? -17.25 94.688 11.852 1 24.3 969 TYR B CA 1
ATOM 15813 C C . TYR B 1 969 ? -17.25 94.75 13.375 1 24.3 969 TYR B C 1
ATOM 15815 O O . TYR B 1 969 ? -16.812 93.812 14.039 1 24.3 969 TYR B O 1
ATOM 15823 N N . GLY B 1 970 ? -17.453 95.938 14.023 1 26.12 970 GLY B N 1
ATOM 15824 C CA . GLY B 1 970 ? -17.906 96.75 15.164 1 26.12 970 GLY B CA 1
ATOM 15825 C C . GLY B 1 970 ? -18.953 96 15.992 1 26.12 970 GLY B C 1
ATOM 15826 O O . GLY B 1 970 ? -19.625 96.625 16.828 1 26.12 970 GLY B O 1
ATOM 15827 N N . LEU B 1 971 ? -19.219 94.812 16.219 1 23.41 971 LEU B N 1
ATOM 15828 C CA . LEU B 1 971 ? -20.125 94.812 17.359 1 23.41 971 LEU B CA 1
ATOM 15829 C C . LEU B 1 971 ? -19.531 95.625 18.531 1 23.41 971 LEU B C 1
ATOM 15831 O O . LEU B 1 971 ? -18.375 95.375 18.891 1 23.41 971 LEU B O 1
ATOM 15835 N N . GLU B 1 972 ? -19.922 96.875 18.922 1 26.86 972 GLU B N 1
ATOM 15836 C CA . GLU B 1 972 ? -21.156 97 19.688 1 26.86 972 GLU B CA 1
ATOM 15837 C C . GLU B 1 972 ? -21.875 95.688 19.797 1 26.86 972 GLU B C 1
ATOM 15839 O O . GLU B 1 972 ? -22.359 95.312 20.875 1 26.86 972 GLU B O 1
ATOM 15844 N N . GLU B 1 973 ? -22.531 95.125 18.688 1 26.45 973 GLU B N 1
ATOM 15845 C CA . GLU B 1 973 ? -23.438 94 18.828 1 26.45 973 GLU B CA 1
ATOM 15846 C C . GLU B 1 973 ? -22.672 92.688 18.875 1 26.45 973 GLU B C 1
ATOM 15848 O O . GLU B 1 973 ? -21.703 92.5 18.125 1 26.45 973 GLU B O 1
ATOM 15853 N N . VAL B 1 974 ? -22.672 91.938 20.031 1 31.33 974 VAL B N 1
ATOM 15854 C CA . VAL B 1 974 ? -22.484 90.562 20.5 1 31.33 974 VAL B CA 1
ATOM 15855 C C . VAL B 1 974 ? -22.766 89.562 19.375 1 31.33 974 VAL B C 1
ATOM 15857 O O . VAL B 1 974 ? -23.906 89.5 18.891 1 31.33 974 VAL B O 1
ATOM 15860 N N . ASN B 1 975 ? -21.953 89.5 18.391 1 28.17 975 ASN B N 1
ATOM 15861 C CA . ASN B 1 975 ? -22.312 88.688 17.234 1 28.17 975 ASN B CA 1
ATOM 15862 C C . ASN B 1 975 ? -22.578 87.25 17.625 1 28.17 975 ASN B C 1
ATOM 15864 O O . ASN B 1 975 ? -22.203 86.812 18.719 1 28.17 975 ASN B O 1
ATOM 15868 N N . ASP B 1 976 ? -23.266 86.438 16.75 1 28.83 976 ASP B N 1
ATOM 15869 C CA . ASP B 1 976 ? -24.109 85.25 16.906 1 28.83 976 ASP B CA 1
ATOM 15870 C C . ASP B 1 976 ? -23.297 84.062 17.375 1 28.83 976 ASP B C 1
ATOM 15872 O O . ASP B 1 976 ? -23.797 83.188 18.094 1 28.83 976 ASP B O 1
ATOM 15876 N N . ASN B 1 977 ? -22.219 84 16.828 1 29 977 ASN B N 1
ATOM 15877 C CA . ASN B 1 977 ? -21.688 82.625 17.141 1 29 977 ASN B CA 1
ATOM 15878 C C . ASN B 1 977 ? -21.219 82.562 18.594 1 29 977 ASN B C 1
ATOM 15880 O O . ASN B 1 977 ? -21.438 81.562 19.25 1 29 977 ASN B O 1
ATOM 15884 N N . ASP B 1 978 ? -20.5 83.562 19.125 1 31.69 978 ASP B N 1
ATOM 15885 C CA . ASP B 1 978 ? -20.375 83.688 20.578 1 31.69 978 ASP B CA 1
ATOM 15886 C C . ASP B 1 978 ? -21.75 83.875 21.219 1 31.69 978 ASP B C 1
ATOM 15888 O O . ASP B 1 978 ? -21.969 83.5 22.359 1 31.69 978 ASP B O 1
ATOM 15892 N N . GLU B 1 979 ? -22.609 84.438 20.406 1 33.25 979 GLU B N 1
ATOM 15893 C CA . GLU B 1 979 ? -24.031 84.5 20.703 1 33.25 979 GLU B CA 1
ATOM 15894 C C . GLU B 1 979 ? -24.688 83.125 20.578 1 33.25 979 GLU B C 1
ATOM 15896 O O . GLU B 1 979 ? -25.578 82.812 21.344 1 33.25 979 GLU B O 1
ATOM 15901 N N . ARG B 1 980 ? -24.203 82.312 19.656 1 35.97 980 ARG B N 1
ATOM 15902 C CA . ARG B 1 980 ? -24.766 81 19.562 1 35.97 980 ARG B CA 1
ATOM 15903 C C . ARG B 1 980 ? -24.297 80.125 20.719 1 35.97 980 ARG B C 1
ATOM 15905 O O . ARG B 1 980 ? -25.078 79.312 21.266 1 35.97 980 ARG B O 1
ATOM 15912 N N . PHE B 1 981 ? -23.047 80.188 20.969 1 36.56 981 PHE B N 1
ATOM 15913 C CA . PHE B 1 981 ? -22.688 79.562 22.219 1 36.56 981 PHE B CA 1
ATOM 15914 C C . PHE B 1 981 ? -23.375 80.25 23.391 1 36.56 981 PHE B C 1
ATOM 15916 O O . PHE B 1 981 ? -23.781 79.625 24.359 1 36.56 981 PHE B O 1
ATOM 15923 N N . LYS B 1 982 ? -23.547 81.625 23.359 1 38.34 982 LYS B N 1
ATOM 15924 C CA . LYS B 1 982 ? -24.359 82.375 24.281 1 38.34 982 LYS B CA 1
ATOM 15925 C C . LYS B 1 982 ? -25.844 82.062 24.109 1 38.34 982 LYS B C 1
ATOM 15927 O O . LYS B 1 982 ? -26.609 82.125 25.078 1 38.34 982 LYS B O 1
ATOM 15932 N N . ASP B 1 983 ? -26.312 81.938 22.906 1 35.34 983 ASP B N 1
ATOM 15933 C CA . ASP B 1 983 ? -27.703 81.625 22.641 1 35.34 983 ASP B CA 1
ATOM 15934 C C . ASP B 1 983 ? -27.984 80.125 22.938 1 35.34 983 ASP B C 1
ATOM 15936 O O . ASP B 1 983 ? -29.094 79.75 23.359 1 35.34 983 ASP B O 1
ATOM 15940 N N . VAL B 1 984 ? -27.109 79.312 22.562 1 35.97 984 VAL B N 1
ATOM 15941 C CA . VAL B 1 984 ? -27.406 77.875 22.875 1 35.97 984 VAL B CA 1
ATOM 15942 C C . VAL B 1 984 ? -27.375 77.688 24.391 1 35.97 984 VAL B C 1
ATOM 15944 O O . VAL B 1 984 ? -28.172 76.938 24.938 1 35.97 984 VAL B O 1
ATOM 15947 N N . CYS B 1 985 ? -26.469 78.438 24.984 1 34.81 985 CYS B N 1
ATOM 15948 C CA . CYS B 1 985 ? -26.531 78.312 26.438 1 34.81 985 CYS B CA 1
ATOM 15949 C C . CYS B 1 985 ? -27.859 78.812 26.984 1 34.81 985 CYS B C 1
ATOM 15951 O O . CYS B 1 985 ? -28.484 78.125 27.812 1 34.81 985 CYS B O 1
ATOM 15953 N N . PRO B 1 986 ? -28.281 80.062 26.609 1 34.53 986 PRO B N 1
ATOM 15954 C CA . PRO B 1 986 ? -29.578 80.375 27.203 1 34.53 986 PRO B CA 1
ATOM 15955 C C . PRO B 1 986 ? -30.672 79.375 26.797 1 34.53 986 PRO B C 1
ATOM 15957 O O . PRO B 1 986 ? -31.562 79.062 27.594 1 34.53 986 PRO B O 1
ATOM 15960 N N . MET B 1 987 ? -30.688 79.062 25.594 1 34.56 987 MET B N 1
ATOM 15961 C CA . MET B 1 987 ? -31.797 78.25 25.203 1 34.56 987 MET B CA 1
ATOM 15962 C C . MET B 1 987 ? -31.766 76.938 25.984 1 34.56 987 MET B C 1
ATOM 15964 O O . MET B 1 987 ? -32.812 76.312 26.25 1 34.56 987 MET B O 1
ATOM 15968 N N . HIS B 1 988 ? -30.547 76.375 26.297 1 37.5 988 HIS B N 1
ATOM 15969 C CA . HIS B 1 988 ? -30.531 75.125 27.094 1 37.5 988 HIS B CA 1
ATOM 15970 C C . HIS B 1 988 ? -29.906 75.375 28.453 1 37.5 988 HIS B C 1
ATOM 15972 O O . HIS B 1 988 ? -29.422 74.438 29.094 1 37.5 988 HIS B O 1
ATOM 15978 N N . ASN B 1 989 ? -30.031 76.625 29.156 1 35.41 989 ASN B N 1
ATOM 15979 C CA . ASN B 1 989 ? -29.625 77.062 30.5 1 35.41 989 ASN B CA 1
ATOM 15980 C C . ASN B 1 989 ? -28.172 76.688 30.766 1 35.41 989 ASN B C 1
ATOM 15982 O O . ASN B 1 989 ? -27.844 76.188 31.859 1 35.41 989 ASN B O 1
ATOM 15986 N N . LEU B 1 990 ? -27.422 76.625 29.734 1 38.97 990 LEU B N 1
ATOM 15987 C CA . LEU B 1 990 ? -26 76.312 29.938 1 38.97 990 LEU B CA 1
ATOM 15988 C C . LEU B 1 990 ? -25.219 77.625 30.125 1 38.97 990 LEU B C 1
ATOM 15990 O O . LEU B 1 990 ? -25.562 78.688 29.531 1 38.97 990 LEU B O 1
ATOM 15994 N N . VAL B 1 991 ? -24.594 78.062 31.359 1 35.03 991 VAL B N 1
ATOM 15995 C CA . VAL B 1 991 ? -23.75 79.25 31.625 1 35.03 991 VAL B CA 1
ATOM 15996 C C . VAL B 1 991 ? -22.312 78.875 31.25 1 35.03 991 VAL B C 1
ATOM 15998 O O . VAL B 1 991 ? -21.781 77.875 31.641 1 35.03 991 VAL B O 1
ATOM 16001 N N . LEU B 1 992 ? -21.719 79.375 30.203 1 37.09 992 LEU B N 1
ATOM 16002 C CA . LEU B 1 992 ? -20.312 79.312 29.859 1 37.09 992 LEU B CA 1
ATOM 16003 C C . LEU B 1 992 ? -19.453 80.062 30.844 1 37.09 992 LEU B C 1
ATOM 16005 O O . LEU B 1 992 ? -19.719 81.25 31.125 1 37.09 992 LEU B O 1
ATOM 16009 N N . GLY B 1 993 ? -18.969 79.75 32.031 1 32.41 993 GLY B N 1
ATOM 16010 C CA . GLY B 1 993 ? -17.969 80.438 32.812 1 32.41 993 GLY B CA 1
ATOM 16011 C C . GLY B 1 993 ? -16.594 80.438 32.188 1 32.41 993 GLY B C 1
ATOM 16012 O O . GLY B 1 993 ? -16.047 79.375 31.844 1 32.41 993 GLY B O 1
ATOM 16013 N N . GLY B 1 994 ? -16.312 81.375 31.266 1 33.25 994 GLY B N 1
ATOM 16014 C CA . GLY B 1 994 ? -15.109 81.562 30.469 1 33.25 994 GLY B CA 1
ATOM 16015 C C . GLY B 1 994 ? -13.859 81.688 31.312 1 33.25 994 GLY B C 1
ATOM 16016 O O . GLY B 1 994 ? -13.312 82.812 31.453 1 33.25 994 GLY B O 1
ATOM 16017 N N . THR B 1 995 ? -13.594 81.312 32.438 1 27.55 995 THR B N 1
ATOM 16018 C CA . THR B 1 995 ? -12.203 81.625 32.781 1 27.55 995 THR B CA 1
ATOM 16019 C C . THR B 1 995 ? -11.258 80.875 31.828 1 27.55 995 THR B C 1
ATOM 16021 O O . THR B 1 995 ? -11.281 79.688 31.75 1 27.55 995 THR B O 1
ATOM 16024 N N . VAL B 1 996 ? -10.984 81.375 30.578 1 27.48 996 VAL B N 1
ATOM 16025 C CA . VAL B 1 996 ? -9.914 81 29.672 1 27.48 996 VAL B CA 1
ATOM 16026 C C . VAL B 1 996 ? -8.594 80.938 30.422 1 27.48 996 VAL B C 1
ATOM 16028 O O . VAL B 1 996 ? -8.125 81.938 30.969 1 27.48 996 VAL B O 1
ATOM 16031 N N . PHE B 1 997 ? -8.266 80.062 31.094 1 26.38 997 PHE B N 1
ATOM 16032 C CA . PHE B 1 997 ? -6.883 79.938 31.547 1 26.38 997 PHE B CA 1
ATOM 16033 C C . PHE B 1 997 ? -5.941 79.75 30.359 1 26.38 997 PHE B C 1
ATOM 16035 O O . PHE B 1 997 ? -6.094 78.812 29.578 1 26.38 997 PHE B O 1
ATOM 16042 N N . LEU B 1 998 ? -5.473 80.812 29.703 1 25.81 998 LEU B N 1
ATOM 16043 C CA . LEU B 1 998 ? -4.367 80.812 28.75 1 25.81 998 LEU B CA 1
ATOM 16044 C C . LEU B 1 998 ? -3.182 80 29.312 1 25.81 998 LEU B C 1
ATOM 16046 O O . LEU B 1 998 ? -2.668 80.375 30.391 1 25.81 998 LEU B O 1
ATOM 16050 N N . LEU B 1 999 ? -3.145 78.812 29.156 1 26.06 999 LEU B N 1
ATOM 16051 C CA . LEU B 1 999 ? -1.839 78.25 29.406 1 26.06 999 LEU B CA 1
ATOM 16052 C C . LEU B 1 999 ? -0.729 79.062 28.75 1 26.06 999 LEU B C 1
ATOM 16054 O O . LEU B 1 999 ? -0.856 79.438 27.594 1 26.06 999 LEU B O 1
ATOM 16058 N N . ASN B 1 1000 ? -0.069 79.938 29.453 1 24.3 1000 ASN B N 1
ATOM 16059 C CA . ASN B 1 1000 ? 1.081 80.75 29 1 24.3 1000 ASN B CA 1
ATOM 16060 C C . ASN B 1 1000 ? 1.983 79.938 28.094 1 24.3 1000 ASN B C 1
ATOM 16062 O O . ASN B 1 1000 ? 2.25 78.75 28.359 1 24.3 1000 ASN B O 1
ATOM 16066 N N . GLY B 1 1001 ? 1.945 80.25 26.75 1 25.42 1001 GLY B N 1
ATOM 16067 C CA . GLY B 1 1001 ? 2.914 79.875 25.719 1 25.42 1001 GLY B CA 1
ATOM 16068 C C . GLY B 1 1001 ? 4.348 79.938 26.219 1 25.42 1001 GLY B C 1
ATOM 16069 O O . GLY B 1 1001 ? 4.969 81 26.203 1 25.42 1001 GLY B O 1
ATOM 16070 N N . ILE B 1 1002 ? 4.75 79.312 27.141 1 24.94 1002 ILE B N 1
ATOM 16071 C CA . ILE B 1 1002 ? 6.145 79.438 27.547 1 24.94 1002 ILE B CA 1
ATOM 16072 C C . ILE B 1 1002 ? 7.066 79.125 26.375 1 24.94 1002 ILE B C 1
ATOM 16074 O O . ILE B 1 1002 ? 8.281 79.25 26.469 1 24.94 1002 ILE B O 1
ATOM 16078 N N . HIS B 1 1003 ? 6.734 78.188 25.484 1 22.95 1003 HIS B N 1
ATOM 16079 C CA . HIS B 1 1003 ? 7.887 77.938 24.625 1 22.95 1003 HIS B CA 1
ATOM 16080 C C . HIS B 1 1003 ? 7.973 79 23.516 1 22.95 1003 HIS B C 1
ATOM 16082 O O . HIS B 1 1003 ? 7.152 79 22.594 1 22.95 1003 HIS B O 1
ATOM 16088 N N . LYS B 1 1004 ? 8.102 80.25 23.828 1 24 1004 LYS B N 1
ATOM 16089 C CA . LYS B 1 1004 ? 8.578 81.062 22.719 1 24 1004 LYS B CA 1
ATOM 16090 C C . LYS B 1 1004 ? 9.93 80.562 22.203 1 24 1004 LYS B C 1
ATOM 16092 O O . LYS B 1 1004 ? 10.883 80.438 22.969 1 24 1004 LYS B O 1
ATOM 16097 N N . ALA B 1 1005 ? 9.906 79.75 21.109 1 19.05 1005 ALA B N 1
ATOM 16098 C CA . ALA B 1 1005 ? 11.109 79.812 20.281 1 19.05 1005 ALA B CA 1
ATOM 16099 C C . ALA B 1 1005 ? 11.422 81.25 19.812 1 19.05 1005 ALA B C 1
ATOM 16101 O O . ALA B 1 1005 ? 10.516 82 19.422 1 19.05 1005 ALA B O 1
ATOM 16102 N N . THR B 1 1006 ? 12.352 82 20.375 1 16.62 1006 THR B N 1
ATOM 16103 C CA . THR B 1 1006 ? 13.133 82.688 19.328 1 16.62 1006 THR B CA 1
ATOM 16104 C C . THR B 1 1006 ? 13.766 81.625 18.406 1 16.62 1006 THR B C 1
ATOM 16106 O O . THR B 1 1006 ? 14.203 80.562 18.859 1 16.62 1006 THR B O 1
#

pLDDT: mean 78.75, std 17.88, range [16.62, 97.0]

Organism: Aplysia californica (NCBI:txid6500)

Sequence (2012 aa):
MHKSRLICLLVVCLARSVNGDFTCDNPRTPKAGDPHLPAVLEENDSYQAHVEVNLMDQNRTMEIDEYLDYDDNQGLLVFYENGMSSRVIYNYEVNEVYSIKELSCVVKNLTTYPLNFLFGLQQGSKNKKHIFGSASALRFGPVNHDVYSGTDVIRGIDVNKWSVCTNWTGAVGKIRVDYFFSKPGWKTAVPDGVDQIPVRIEVEGLSGSAPIDASHGPTPTLSPGKTRHFHHIYDFINFQPVVTDDTVFQIPDGVACANRVNTKPLPKFSRYFSYRAEIVHPAAKLVTHYAVWYDEDSKLMREDKRYLSPVPPVYSKNPLTEIHDFETGVRYIQDHLLGNCSAHPLNLQDPDAQVEQARYKLNNSLVVDMRDPASFFHFNDNYVYSGTKRSRGLLCDVFSAIIPNFPVGETIVNATFEYYFLSDDVTDMPTSGFKYSVTNYPVQLIISAPSMFFENIYNFYEFTEEHPPLSVFDISACSAPKSRIDFKVTFPGSLIPTTIEQWHDTVPMQLAQVAQISPIRIGNVRITSDPHNVFMWASLLSTATAAQFELLPNAILERKDDLTFKNIPRPDECAQLCVENTGFLCKSFDLCKQDGFACRLNINHVADGTTMNNSTYCDHFSRTVDQVLPKEPSVGKVYDALKMAIKNSELTFTLMDNTGFETLYSAVDIEITLGHPLKTMMLPSLPTQFSFRMETVIPEQNRVLETYIWYDQGMKLTRFDQRDPLDSSPFQMTHIHDFSKGAEFFINQVTEECYIGPIPTDKEYPDVIQFKFPNGSDTIRMATPLEFFRLDNTYSYVASVRGILCDVFESVRSDFHVRSADNASSEESIFTFYFLADDWDYVTVESNSPVSSTSQPVMLQITDKTTGTYIINNYYDYDDEHHSMKYYDISKCFGPEERKSFEIIFKGQNYHPYLDVTSNTFLNTALLKLGQATSLSPLHFQNLQVTYDDENVYLLVTLLGNIPSSGEYGLEEVNDNDERFKDVCPMHNLVLGGTVFLLNGIHKATMHKSRLICLLVVCLARSVNGDFTCDNPRTPKAGDPHLPAVLEENDSYQAHVEVNLMDQNRTMEIDEYLDYDDNQGLLVFYENGMSSRVIYNYEVNEVYSIKELSCVVKNLTTYPLNFLFGLQQGSKNKKHIFGSASALRFGPVNHDVYSGTDVIRGIDVNKWSVCTNWTGAVGKIRVDYFFSKPGWKTAVPDGVDQIPVRIEVEGLSGSAPIDASHGPTPTLSPGKTRHFHHIYDFINFQPVVTDDTVFQIPDGVACANRVNTKPLPKFSRYFSYRAEIVHPAAKLVTHYAVWYDEDSKLMREDKRYLSPVPPVYSKNPLTEIHDFETGVRYIQDHLLGNCSAHPLNLQDPDAQVEQARYKLNNSLVVDMRDPASFFHFNDNYVYSGTKRSRGLLCDVFSAIIPNFPVGETIVNATFEYYFLSDDVTDMPTSGFKYSVTNYPVQLIISAPSMFFENIYNFYEFTEEHPPLSVFDISACSAPKSRIDFKVTFPGSLIPTTIEQWHDTVPMQLAQVAQISPIRIGNVRITSDPHNVFMWASLLSTATAAQFELLPNAILERKDDLTFKNIPRPDECAQLCVENTGFLCKSFDLCKQDGFACRLNINHVADGTTMNNSTYCDHFSRTVDQVLPKEPSVGKVYDALKMAIKNSELTFTLMDNTGFETLYSAVDIEITLGHPLKTMMLPSLPTQFSFRMETVIPEQNRVLETYIWYDQGMKLTRFDQRDPLDSSPFQMTHIHDFSKGAEFFINQVTEECYIGPIPTDKEYPDVIQFKFPNGSDTIRMATPLEFFRLDNTYSYVASVRGILCDVFESVRSDFHVRSADNASSEESIFTFYFLADDWDYVTVESNSPVSSTSQPVMLQITDKTTGTYIINNYYDYDDEHHSMKYYDISKCFGPEERKSFEIIFKGQNYHPYLDVTSNTFLNTALLKLGQATSLSPLHFQNLQVTYDDENVYLLVTLLGNIPSSGEYGLEEVNDNDERFKDVCPMHNLVLGGTVFLLNGIHKAT

Foldseek 3Di:
DDDPPPPPPPPPPPPPPCPPPPDPPFDDAADDPDDDDDLQPVVFLWKWWKKWKQWPLVRDIKIWTWTGHQVQQKIKIWIDDPNFIWIWIAHQQQQWIWTDGPQETEIDGLVPDLCNLLQDWDQDPPRTTGTGGNSQNVVSHDQPGWYWPAWDADPNFIWTKIKDWDQDPPWAGIKIKIWTWGDAPDDDPEDPPRGTHTFKIKMWHWGAQDPPDCPPHDPPNDDHPDTDTIIMMIGTHPMYSDDDDPCVSFDDPFHDHFPGDFPDDADDAAQWKKWKKWKDWPVVRDIWIKIWTGHNPLQKIKMWTADPAQDPPPGDRATWIWMAGQQLQKIWIAGPVVLAIAIAGDDCPDLQWDFPVVVCVVFVQQAIGGDGPCSSVPHDPRWGFRQWDDDPRFIWTKIKGWDFQDDDDPDGGTKMKIWTWGDPVDWDAAPDDDDRTDGGHTQKIWIDDVVVPGIMMMGIGRMDRDHDFLQSLANVSNFDLQQKFKKKWKWWAADDPQQVSCQRGVLLVVLCVLLVHRSNQWHDWDWDDDGTMIMIITMGGFDPQLNQKDWDPDWDKDFDADDKDAQDADSSVLSVCQLPPPPANFFKWWQFVPVRRMIGTHNDQDGPGHHDPPIDTTTIIGGRHDNHDDRDDGNVSSVVSVQVCLVVQNSKDWTAGPVRDIDIITTNDMWTAWHNDPDQDFADDAFQWKWWKKWKDFVVVRDIWIKTWTGHNPLQKIKIWGADCVDPDRAIWIWMARLVVQWIWIAGPVVLDIDIDGDDPPDPQQQWDWDQDPVGDIHIGGDGPCSSLPDDGAFTRWGDDPNFIWTKGKDWDQPDDDPPPPPDRQGTKIKIWTWGDQVDFADADPDPDPGTDHGHTAKIWIARPVVRTIMIMGIGRMDNDDDACQVLASVSNFALVQKWKWKKKAFQDQCPPVCVVCVRVVQVVVLVVVCVLLVHRSNQWDDWDWDDDRTIIMTMTIGGGDPPDDDPDDPPDPDCPVVSVVVVCVVVVIDTPPPGPSPPPPPPDD/DPPPPPVPPPPPPPPPPCPPPPDDPFDDAADDPDDDDDLQDPVFLWKWWKKWKQWPLVRDIKIWTWTGHQVQQKIKIWIDDPNFIWIWIGHQQQQWIWTGGPQETEIDGLVPDLCNLLQDWDQDPPRTTGTGGNSQNVVSHDQPGWYWPAWDADPNFIWTKIKGWDQDPPWAGIKIKIWTWGDAPDDDPEDPPRGTHTFKIKMWHWTAQDPPDCPVHDPPNDDHPDTDIIIMMIGTHPMYSDDDDPCVSFDDPFHDHFPGDFPDDADDAAQWKKWKKWKDWPVVRDIWIKIWTGHNPLQKIKMWTADPAQDPPPRDRATWIWMAGQQLQKIWIAGPVVLAIAIAGDDCPDLQWDFPVVVCVVFVQQAIGGDGPCSSVPHDPRWGFRQWDDDPRFIWTKIKGWDFQDDDDPDGGTKMKIWTWGDPVDWDAAPDDDDRTDGGHTQKIWIDDVVVPGIMMMGIDRMDRDHDFLQSLANVSNFDLQQKFKKKWKWWAADDPQQVSCQRGVLLVVLCVLLVHRSNQWHDWDWDDDGTMIMIITMGGFDPQLNQKDWDPDWDKDFDADDKDAQAADSSVLSVCQLPPPPANFFKWWFFVPVRRMIGTHNDQDGPGHHDPPIDTTTIIGGRHDNHRDRHDGNVSSVVSVQVCLVVQNSKDWTAGPVRDIDIITTNDMWTAWFNDPDQDFADDAFQWKWWKKWKDFVVVRDIWIKTWTGHNVQQKIKIWGADCVDPDRAIWIWMARLVVQKIWIAGPVVLDIDIGGDDPPDPQQQWDWDQDPVGDIRIGGDGPCSSLPDDGAWTTWGDDPRFIWTKGKDWDQPDDDPPPPPDSLGTKIKIWTWGDQVDFADADPDPDPGTDHGHTAKIWIARPVVRTIMIMGIDRMDNDDDACQVLASVSNFDLVQKWKWKKKAFQDQCPPVCVSCVRVVQVVVLVVVCVLLVHRSNQWDDWDWDADRTIIMTMTIGGGDPPDDDPDDPVPPDCPVVSVVVVCVVVVIDTPPPGPSPPPVPPDD

InterPro domains:
  IPR003609 PAN/Apple domain [PF00024] (548-623)
  IPR003609 PAN/Apple domain [PS50948] (544-625)
  IPR058831 LolA-like domain 2 [PF25898] (252-478)
  IPR058831 LolA-like domain 2 [PF25898] (679-894)

Nearest PDB structures (foldseek):
  6e7o-assembly1_A  TM=7.045E-01  e=2.359E-06  Homo sapiens
  6e8n-assembly1_B  TM=6.607E-01  e=6.320E-06  Homo sapiens
  6jla-assembly2_C  TM=5.869E-01  e=3.171E-06  Mus musculus
  6e7o-assembly2_D  TM=6.125E-01  e=3.546E-05  Homo sapiens
  6jld-assembly2_D  TM=5.530E-01  e=1.260E-05  Homo sapiens

Radius of gyration: 54.0 Å; Cα contacts (8 Å, |Δi|>4): 4665; chains: 2; bounding box: 114×206×152 Å

Solvent-accessible surface area (backbone atoms only — not comparable to full-atom values): 108246 Å² total; per-residue (Å²): 127,91,73,80,80,77,78,74,77,72,77,73,75,73,74,72,73,72,75,68,79,86,73,69,66,80,67,71,76,66,62,95,89,61,71,70,79,71,62,58,46,85,88,39,40,22,24,28,31,38,32,44,35,22,33,49,70,69,43,35,37,39,40,34,42,39,38,37,37,41,90,79,22,34,37,36,40,34,40,32,47,56,65,40,64,34,38,39,39,39,35,28,83,77,47,31,27,41,41,34,48,91,67,40,42,48,64,42,51,36,88,76,38,86,74,36,60,54,46,40,81,38,82,41,79,90,84,31,52,24,52,40,40,48,51,36,31,77,53,66,39,90,77,92,65,68,23,63,70,50,73,50,70,56,88,62,39,56,23,38,31,32,40,31,58,47,70,45,86,90,68,39,41,56,32,35,39,36,41,29,27,34,28,80,79,41,43,46,36,40,40,89,87,67,33,49,43,68,42,35,40,36,39,37,33,37,32,49,48,65,67,65,81,46,81,94,54,84,52,77,74,55,59,89,82,56,65,44,75,40,43,37,35,36,36,45,39,81,59,32,65,48,69,88,62,76,69,74,78,45,68,57,88,74,46,46,60,63,90,55,82,62,84,54,80,81,80,83,76,61,67,23,30,32,33,34,36,38,40,34,27,56,85,73,32,36,35,41,34,36,37,41,41,39,30,58,88,77,33,36,35,35,37,35,27,49,44,94,52,62,41,89,89,73,56,46,59,48,24,30,40,38,38,39,32,55,52,64,11,31,23,38,42,34,33,72,74,49,38,48,36,46,70,34,40,55,54,80,81,38,75,54,39,34,68,45,58,74,50,28,72,69,65,65,36,66,35,41,44,73,46,52,62,54,57,50,71,66,60,62,87,64,55,33,48,58,46,75,48,72,55,90,72,36,61,17,40,28,32,25,21,72,41,70,73,35,74,56,88,93,43,70,38,68,28,30,41,37,38,27,23,37,26,86,78,37,42,32,31,42,49,56,68,89,59,66,64,46,66,57,43,67,40,33,36,40,39,33,26,73,95,70,68,39,50,39,36,38,38,46,40,66,63,40,77,44,80,72,59,56,68,78,55,56,48,54,70,51,46,54,67,66,46,23,34,30,34,39,36,38,23,63,36,60,70,56,60,39,34,52,58,44,58,63,34,52,46,50,45,51,51,18,56,74,50,65,48,64,49,57,32,56,16,74,72,44,81,52,56,54,84,55,28,28,36,42,33,34,28,39,43,53,77,68,52,47,19,21,36,40,77,49,89,64,64,38,67,35,46,56,59,81,41,78,43,71,72,43,88,44,68,53,58,44,31,43,53,33,59,64,40,81,88,52,70,48,30,17,36,31,45,20,64,82,62,59,14,22,28,29,32,20,70,38,59,54,82,82,44,59,71,47,97,87,52,45,68,14,49,33,30,22,35,25,33,77,70,65,64,72,72,73,69,53,55,57,55,38,49,51,46,47,52,48,29,31,75,67,66,61,46,60,48,77,47,58,37,89,86,66,54,73,47,78,36,48,37,43,49,76,43,38,69,42,21,32,54,86,63,93,58,76,73,69,81,69,58,63,28,35,31,32,35,35,41,36,32,31,54,91,70,35,38,35,38,32,35,43,39,40,42,31,57,91,76,34,37,36,37,39,37,33,35,42,54,86,44,98,55,34,43,28,34,34,39,36,39,33,60,85,79,47,36,22,43,40,32,31,75,76,81,48,48,51,47,80,42,64,56,70,81,83,53,90,50,55,50,62,36,82,46,77,47,95,89,69,54,79,46,74,46,73,40,49,59,52,53,40,67,63,61,67,84,37,58,64,29,29,31,43,54,89,68,39,58,19,43,28,31,48,45,80,37,59,87,60,72,70,76,84,58,81,81,67,76,48,64,58,29,39,38,43,35,29,24,37,30,81,84,34,40,37,35,41,34,86,43,84,51,66,63,66,49,59,46,43,69,43,34,36,38,39,40,29,70,78,79,40,46,47,38,36,36,38,42,40,67,64,37,69,53,88,72,65,68,74,77,60,69,56,64,65,64,45,57,71,90,25,51,44,42,41,39,44,38,42,67,78,41,62,52,77,67,57,46,73,79,37,39,66,59,48,52,51,50,50,37,50,50,50,13,63,73,64,73,41,64,46,66,34,55,36,78,72,43,80,48,68,57,87,45,30,34,35,38,35,35,28,40,55,53,78,65,79,74,72,79,79,80,61,90,70,77,82,54,57,66,70,33,40,59,50,45,49,14,58,77,67,64,37,54,71,58,68,71,59,65,71,71,76,71,69,79,67,75,127,141,85,82,75,79,78,75,74,76,73,74,74,75,72,72,72,72,73,74,66,79,83,71,70,66,80,66,72,75,66,61,95,86,62,71,69,79,70,60,56,51,88,91,39,41,20,26,26,31,38,33,43,34,22,34,49,70,69,43,33,38,39,38,34,43,40,38,37,37,43,89,79,23,34,36,37,40,36,38,32,48,56,66,40,62,35,39,39,38,39,36,28,84,77,47,30,28,41,41,33,48,84,66,43,44,48,66,42,51,37,91,75,38,85,72,37,58,55,47,40,81,37,83,38,78,92,84,33,52,25,52,38,41,48,51,35,30,76,54,66,38,91,77,92,64,67,26,64,70,51,73,50,71,56,88,61,40,57,21,37,31,31,42,32,56,47,71,46,90,89,68,39,41,57,32,35,39,37,42,29,26,34,30,80,81,41,42,44,38,39,40,88,89,66,34,50,43,69,42,36,40,36,38,37,34,38,32,50,46,65,64,65,80,48,81,93,52,83,51,76,74,54,59,91,82,56,65,42,75,41,42,38,36,37,36,45,39,81,58,31,65,48,69,88,60,77,68,74,78,45,70,56,89,77,48,46,60,64,91,54,81,62,84,54,79,82,78,82,75,60,67,22,30,32,37,32,36,38,38,35,28,56,83,73,32,35,32,41,34,36,36,41,41,39,30,58,90,78,32,36,36,36,38,35,27,50,45,96,52,62,42,89,88,73,56,45,60,48,24,31,40,35,36,39,32,56,50,63,11,31,22,38,40,35,32,73,74,50,39,48,36,46,69,34,40,55,55,78,80,38,76,53,39,33,70,44,57,73,51,26,73,69,63,65,34,66,36,42,43,72,45,52,62,52,57,51,72,65,57,61,89,63,56,32,47,59,47,76,47,73,56,92,72,36,62,16,40,28,32,26,22,72,41,71,73,36,75,56,88,94,43,71,38,68,27,29,39,38,38,27,23,38,26,86,78,37,43,32,32,40,48,57,68,87,59,65,64,47,66,56,42,67,40,33,36,40,39,32,25,72,95,71,69,39,49,40,37,37,40,40,44,65,60,40,76,45,80,72,59,55,68,77,56,55,48,54,69,52,46,54,68,66,47,22,33,30,34,39,37,37,23,63,36,60,71,56,60,40,34,52,56,44,59,63,34,52,47,50,46,51,50,17,56,75,51,64,48,65,48,58,32,56,17,74,72,45,81,50,57,53,84,56,28,26,35,43,34,33,28,40,44,54,78,66,55,47,18,21,37,38,76,50,89,64,66,36,67,34,45,57,59,80,43,77,43,73,71,44,85,44,69,52,60,46,33,45,53,33,59,66,41,80,87,50,68,49,30,17,36,31,45,20,62,82,61,60,14,23,28,30,33,21,71,39,59,50,82,80,45,59,71,46,98,87,52,47,65,14,49,35,31,22,35,24,31,76,71,63,64,73,72,74,68,54,57,57,55,37,48,51,46,46,51,49,30,31,75,67,66,61,45,59,48,77,46,57,37,90,85,67,52,72,46,78,34,48,35,43,48,76,42,38,68,41,21,32,52,85,62,93,61,75,73,70,79,70,59,62,28,33,32,34,35,35,41,38,31,30,54,92,73,34,37,35,39,31,36,42,40,41,42,30,59,90,76,35,36,37,37,39,37,32,35,41,53,88,44,98,56,36,42,29,34,36,40,36,39,34,61,85,78,45,36,21,43,40,32,31,75,77,82,48,49,51,47,79,42,62,58,69,81,84,54,90,51,54,52,63,38,82,45,76,46,93,87,70,53,79,47,75,46,72,41,51,58,53,54,40,68,63,61,67,89,36,60,64,30,29,31,42,55,91,69,39,58,20,43,28,31,50,48,80,36,57,87,62,74,72,77,84,56,79,82,66,75,47,65,55,29,39,39,42,36,29,23,38,29,81,85,34,40,37,33,38,33,88,43,84,49,65,63,64,50,59,46,43,69,41,36,36,38,39,40,30,69,76,80,42,47,48,39,36,36,38,40,44,69,60,38,68,53,87,72,65,69,74,78,60,68,56,65,64,63,44,55,75,87,27,51,48,47,40,38,43,36,41,65,79,41,62,51,77,68,57,46,70,78,37,38,65,58,50,51,50,50,50,36,50,50,49,15,64,74,65,74,40,65,44,64,35,55,35,77,73,41,81,48,68,57,88,46,29,34,35,37,35,35,28,38,55,55,76,66,80,75,72,76,81,79,65,59,92,61,82,53,53,65,71,31,39,59,48,43,51,14,58,75,68,62,35,54,70,57,70,70,60,66,74,74,76,74,71,79,67,76,128

Secondary structure (DSSP, 8-state):
-------------------------------TTPPPPP-S-SS-S-EEEEEEEEETTTTEEEEEEEEEETTTTEEEEEEEETTEEEEEEEETTTTEEEEEETTEEEEEETTT-GGGGGT--EE-GGG-EEPPPHHHHHTTS--S--EEEEEEEETTEEEEEEEEEEE-TTT-SEEEEEEEEEPTT-B-SSPTT----EEEEEEEEEE-S----GGGS------TT-PEEEEEEEEEEEEESS-S-GGGGSPPTT---TT----SPPP---SEEEEEEEEEETTTTEEEEEEEEEETTTTEEEEEEE-SS--TTT---SEEEEEEETTTTEEEEEETTT--EEEEEPPTTSTTEEE-HHHHHHH----EEEPPHHHHTT--TT-EEEEEEEETTEEEEEEEEEEEEEEETTEEEEEEEEEEEE-TT-EEE-SSSS-S-B-S-EEEEEEEEGGGTEEEEEEEEEEE-SPPPGGGG--GGGS-GGGEEEEEEEEES---GGGHHHHHHHHHHHHHHHHTS-GGGEEEEEEEE-SSEEEEEEEEEPP-SGGGEEE-SS-EE-B--SEEESS---HHHHHHHHHH-SSS---EEEEETTTTSEEEEESSSS--SPBPTTPPEEEEEEES-SS--S-PPPHHHHHHHHHHHHHTT--EEEEE-TTS-EEEEE--EEEEEEE--SS--PPPPPPSEEEEEEEEEEGGGTEEEEEEEEEETTTTEEEEEE--TTSS--S-EEEEEETTTTEEEEEETTT--EEEEEPPSSS--TTEEEEE-TTS-EEEEEPPHHHHTT--S-EEEEEEETTEEEEEEEEEESS---TT--S-----EEEEEEEE-TT-EEE-SS---SS-B-S-EEEEEEEETTTTEEEEEEEEEEE-SPPPGGGG--GGGS-GGGEEEEEEEEET---TTHHHHSHHHHHHHHHHHHHHHHTS-GGGEEEEEEEE-SSEEEEEEEEES---------SSS--HHHHHHHHHHHHHTEEEE-------------/-------------------------------TTPPPPP-S-SS---EEEEEEEEEGGGTEEEEEEEEEETTTTEEEEEEEETTEEEEEEEETTTTEEEEEETTEEEEEETTT-GGGGGT--EE-GGG-EEPPPHHHHHTTS--S--EEEEEEEETTEEEEEEEEEEE-TTT-SEEEEEEEEEPTT-B-SSPTT----EEEEEEEEEE-S----GGGS------TT-PEEEEEEEEEEEEESS-S-GGGGSPPTT---TT----SPPPP--SEEEEEEEEEETTTTEEEEEEEEEETTTTEEEEEEE-SS--TTT---SEEEEEEETTTTEEEEEETTT--EEEEEPPTTSTTEEE-HHHHHHH----EEEPPHHHHTT--TT-EEEEEEEETTEEEEEEEEEEEEEEETTEEEEEEEEEEEE-TT-EEE-SSSS-S-B-S-EEEEEEEEGGGTEEEEEEEEEEE-SPPPGGGG--GGGS-GGGEEEEEEEEES---GGGHHHHHHHHHHHHHHHHTS-GGGEEEEEEEE-SSEEEEEEEEEPP-SGGGEEE-SS-EE-B--SEEESS---HHHHHHHHHH-SSS---EEEEETTTTSEEEEESSSS--SPBPTTPPEEEEEEES-SS--S-PPPHHHHHHHHHHHHHTT--EEEEE-TTS-EEEEE--EEEEEEE--SSPPPPP---SEEEEEEEEEEGGGTEEEEEEEEEETTTTEEEEEE--TTSS--S-EEEEEETTTTEEEEEETTT--EEEEEPPSSS--TTEEEEE-TTS-EEEEEPPHHHHTT--S-EEEEEEETTEEEEEEEEEESS---TTS-S-----EEEEEEEE-TT-EEE-SS---SS-B-S-EEEEEEEETTTTEEEEEEEEEEE-SPPPGGGG--GGGS-GGGEEEEEEEEET---TTHHHHSHHHHHHHHHHHHHHHHTS-GGGEEEEEEEE-SSEEEEEEEEES---------TTS--HHHHHHHHHHHHHTEEEE-------------